Protein 8INZ (pdb70)

Organism: Homo sapiens (NCBI:txid9606)

Nearest PDB structures (foldseek):
  8inz-assembly1_C  TM=1.002E+00  e=1.575E-73  Homo sapiens
  8io0-assembly1_A  TM=9.758E-01  e=2.385E-64  Homo sapiens
  8uc7-assembly1_D  TM=9.807E-01  e=1.040E-56  Homo sapiens
  8t4m-assembly1_D  TM=9.550E-01  e=2.046E-57  Homo sapiens
  6gyo-assembly1_A  TM=9.241E-01  e=3.517E-57  Homo sapiens

Radius of gyration: 40.84 Å; Cα contacts (8 Å, |Δi|>4): 2384; chains: 4; bounding box: 105×105×106 Å

InterPro domains:
  IPR000595 Cyclic nucleotide-binding domain [PF00027] (447-528)
  IPR000595 Cyclic nucleotide-binding domain [PS50042] (428-534)
  IPR000595 Cyclic nucleotide-binding domain [SM00100] (428-541)
  IPR000595 Cyclic nucleotide-binding domain [cd00038] (428-536)
  IPR003938 Potassium channel, voltage-dependent, EAG/ELK/ERG-like [PR01463] (88-97)
  IPR003938 Potassium channel, voltage-dependent, EAG/ELK/ERG-like [PR01463] (130-140)
  IPR003938 Potassium channel, voltage-dependent, EAG/ELK/ERG-like [PR01463] (141-150)
  IPR003938 Potassium channel, voltage-dependent, EAG/ELK/ERG-like [PR01463] (260-270)
  IPR003938 Potassium channel, voltage-dependent, EAG/ELK/ERG-like [PR01463] (342-351)
  IPR003938 Potassium channel, voltage-dependent, EAG/ELK/ERG-like [PR01463] (506-514)
  IPR005821 Ion transport domain [PF00520] (94-356)
  IPR013621 Ion transport N-terminal [PF08412] (50-92)
  IPR014710 RmlC-like jelly roll fold [G3DSA:2.60.120.10] (420-556)
  IPR018490 Cyclic nucleotide-binding domain superfamily [SSF51206] (354-544)
  IPR051413 Potassium/sodium hyperpolarization-activated cyclic nucleotide-gated channel [PTHR45689] (45-734)

B-factor: mean 91.81, std 28.55, range [44.41, 172.2]

GO terms:
  GO:0005248 voltage-gated sodium channel activity (F, IDA)
  GO:0005249 voltage-gated potassium channel activity (F, IDA)
  GO:0035725 sodium ion transmembrane transport (P, IDA)
  GO:0071805 potassium ion transmembrane transport (P, IDA)
  GO:0005886 plasma membrane (C, EXP)
  GO:0005886 plasma membrane (C, TAS)
  GO:0005515 protein binding (F, IPI)
  GO:0003254 regulation of membrane depolarization (P, IDA)
  GO:0071320 cellular response to cAMP (P, IDA)
  GO:0005886 plasma membrane (C, IDA)
  GO:0005248 voltage-gated sodium channel activity (F, IMP)
  GO:0005249 voltage-gated potassium channel activity (F, IMP)
  GO:0035725 sodium ion transmembrane transport (P, IMP)
  GO:0042391 regulation of membrane potential (P, IMP)
  GO:0071805 potassium ion transmembrane transport (P, IMP)

Foldseek 3Di:
DCQQAADDDLLLCLVQNDPVRSVVRRVVLVVADDDAHECRGVVVVVLLVVVLVLLVVCLQVVLLCLQQDDACPDVVNVVSVVVSLVSLVVVLVNQQGHCDPCRDHHPDPCSVVVCVVPPNVLSVQLRDQPLVVVVVVDGLVSSVSSCSVVSVVVVSVVSVVVVVVSVVRNDPDDPLVVVLVVLVVVVVSVLLVQLSVLRRVCVVVVNDCQRPCNVVVPPPDHSVVSSVVSSVVLVCLLCVHDDDDDDRDDDVVNVSSVVSNVNSVVSVVVSVVSVVVVVVPPCVQLVVLVVVVVVVVVVCVVVVDDPVVVVVVVVVCCVVQVSGDDDVVVVLVVDDDVVNLVVLCVQVVQLQCVDPLSVPDDPVLVSLQSSQKDKDKDAAFDKDDDFPDQLFKWKTFAQAFKDKCTDGHSHTDSPVSLLVSGTDHIIMGGRGITIMIMGGNVSSVVSCVVDVVSVVVSVVVVVVD/DCQQAADDDLLLCLVQNDPVRSVVRRVVLVVADDDAHECRGVVVVVLLVVVLVLLVVCLQVVLLCLQQDDACPDVVNVVSVVVSLVSLVVVLVNQQGHCDPCRDHHPDPCSVVVCVVPPNVLSVQLRDQPLVVVVVVDGLVSSVSSCSVVSVVVVSVVSVVVVVVSVVRNDPDDPLVVVLVVLVVVVVSVLLVQLSVLRRVCVVVVNDCQRPCNVVVPPPDHSVVSSVVSSVVLVCLLCVHDDDDDDRDDDVVNVSSVVSNVNSVVSVVVSVVSVVVVVVPPCVQLVVLVVVVVVVVVVCVVVVDDPVVVVVVVVVCCVVQVSGDDDVVVVLVVDDDVVNLVVLCVQVVQLQCVDPLSVPDDPVLVSLQSSQKDKDKDAAFDKDDDFPDQLFKWKTFAQAFKDKCTDGHSHTDSPVSLLVSGTDHIIMGGRGITIMIMGGNVSSVVSCVVDVVSVVVSVVVVVVD/DCQQAADDDLLLCLVQNDPVRSVVRRVVLVVADDDAHECRGVVVVVLLVVVLVLLVVCLQVVLLCLQQDDACPDVVNVVSVVVSLVSLVVVLVNQQGHCDPCRDHHPDPCSVVVCVVPPNVLSVQLRDQPLVVVVVVDGLVSSVSSCSVVSVVVVSVVSVVVVVVSVVRNDPDDPLVVVLVVLVVVVVSVLLVQLSVLRRVCVVVVNDCQRPCNVVVPPPDHSVVSSVVSSVVLVCLLCVHDDDDDDRDDDVVNVSSVVSNVNSVVSVVVSVVSVVVVVVPPCVQLVVLVVVVVVVVVVCVVVVDDPVVVVVVVVVCCVVQVSGDDDVPVVLVVDDDVVNLVVLCVQVVQLQCVDPLSVPDDPVLVSLQSSQKDKDKDAAFDKDDDFPDQLFKWKTFAQAFKDKCTDGHSHTDSPVSLLVSGTDHIIMGGRGITIMIMGGNVSSVVSCVVDVVSVVVSVVVVVVD/DCQQAADDDLLLCLVQNDPVRSVVRRVVLVVADDDAHECRGVVVVVLLVVVLVLLVVCLQVVLLCLQQDDACPDVVNVVSVVVSLVSLVVVLVNQQGHCDPCRDHHPDPCSVVVCVVPPNVLSVQLRDQPLVVVVVVDGLVSSVSSCSVVSVVVVSVVSVVVVVVSVVRNDPDDPLVVVLVVLVVVVVSVLLVQLSVLRRVCVVVVNDCQRPCNVVVPPPDHSVVSSVVSSVVLVCLLCVHDDDDDDRDDDVVNVSSVVSNVNSVVSVVVSVVSVVVVVVPPCVQLVVLVVVVVVVVVVCVVVVDDPVVVVVVVVVCCVVQVSGDDDVVVVLVPDDDVVNLVVLCVQVVQLQCVDPLSVPDDPVLVSLQSSQKDKDKDAAFDKDDDFPDQLFKWKTFAQAFKDKCTDGHSHTDSPVSLLVSGTDHIIMGGRGITIMIMGGNVSSVVSCVVDVVSVVVSVVVVVVD

Sequence (1860 aa):
GTLLQPTVNKFSLRVFGSHKAVEIEQERVKSAGAWIIHPYSDFRFYWDLIMLLLMVGNLIVLPVGITFFKEENSPPWIVFNVLSDTFFLLDLVLNFRTGIVVEILLAPRAIRTRYLRTWFLVDLISSIPVDYIFLVVEVRFTKILSLLRLLRLSRLIRYIHQWEEIFHMTYDLASAVVRIFNLIGMMLLLCHWDGCLQFLVPMLQDFPPDCWVSINHMVNHSWGRQYSHALFKAMSHMLCIGYGQQAPVGMPDVWLTMLSMIVGATCYAMFIGHATALIQSLDSSRRQYQEKYKQVEQYMSFHKLPADTRQRIHEYYEHRYQGKMFDEESILGELSEPLREEIINFTCRGLVAHMPLFAHADPSFVTAVLTKLRFEVFQPGDLVVREGSVGRKMYFIQHGLLSVLRLTDGSYFGEICLLTRGRRTASVRADTYCRLYSLSVDHFNAVLEEFPMMRRAFETVAMDRGTLLQPTVNKFSLRVFGSHKAVEIEQERVKSAGAWIIHPYSDFRFYWDLIMLLLMVGNLIVLPVGITFFKEENSPPWIVFNVLSDTFFLLDLVLNFRTGIVVEILLAPRAIRTRYLRTWFLVDLISSIPVDYIFLVVEVRFTKILSLLRLLRLSRLIRYIHQWEEIFHMTYDLASAVVRIFNLIGMMLLLCHWDGCLQFLVPMLQDFPPDCWVSINHMVNHSWGRQYSHALFKAMSHMLCIGYGQQAPVGMPDVWLTMLSMIVGATCYAMFIGHATALIQSLDSSRRQYQEKYKQVEQYMSFHKLPADTRQRIHEYYEHRYQGKMFDEESILGELSEPLREEIINFTCRGLVAHMPLFAHADPSFVTAVLTKLRFEVFQPGDLVVREGSVGRKMYFIQHGLLSVLRLTDGSYFGEICLLTRGRRTASVRADTYCRLYSLSVDHFNAVLEEFPMMRRAFETVAMDRGTLLQPTVNKFSLRVFGSHKAVEIEQERVKSAGAWIIHPYSDFRFYWDLIMLLLMVGNLIVLPVGITFFKEENSPPWIVFNVLSDTFFLLDLVLNFRTGIVVEILLAPRAIRTRYLRTWFLVDLISSIPVDYIFLVVEVRFTKILSLLRLLRLSRLIRYIHQWEEIFHMTYDLASAVVRIFNLIGMMLLLCHWDGCLQFLVPMLQDFPPDCWVSINHMVNHSWGRQYSHALFKAMSHMLCIGYGQQAPVGMPDVWLTMLSMIVGATCYAMFIGHATALIQSLDSSRRQYQEKYKQVEQYMSFHKLPADTRQRIHEYYEHRYQGKMFDEESILGELSEPLREEIINFTCRGLVAHMPLFAHADPSFVTAVLTKLRFEVFQPGDLVVREGSVGRKMYFIQHGLLSVLRLTDGSYFGEICLLTRGRRTASVRADTYCRLYSLSVDHFNAVLEEFPMMRRAFETVAMDRGTLLQPTVNKFSLRVFGSHKAVEIEQERVKSAGAWIIHPYSDFRFYWDLIMLLLMVGNLIVLPVGITFFKEENSPPWIVFNVLSDTFFLLDLVLNFRTGIVVEILLAPRAIRTRYLRTWFLVDLISSIPVDYIFLVVEVRFTKILSLLRLLRLSRLIRYIHQWEEIFHMTYDLASAVVRIFNLIGMMLLLCHWDGCLQFLVPMLQDFPPDCWVSINHMVNHSWGRQYSHALFKAMSHMLCIGYGQQAPVGMPDVWLTMLSMIVGATCYAMFIGHATALIQSLDSSRRQYQEKYKQVEQYMSFHKLPADTRQRIHEYYEHRYQGKMFDEESILGELSEPLREEIINFTCRGLVAHMPLFAHADPSFVTAVLTKLRFEVFQPGDLVVREGSVGRKMYFIQHGLLSVLRLTDGSYFGEICLLTRGRRTASVRADTYCRLYSLSVDHFNAVLEEFPMMRRAFETVAMDR

Secondary structure (DSSP, 8-state):
-TTSSPP-SHHHHHHT-SHHHHHHHHHHHHTS-SS---TTSHHHHHHHHHHHHHHHHHHHHHHHHHHSSS-TT-HHHHHHHHHHHHHHHHHHHGGGTS--------TTTHHHHHHHTTTHHHHHHHHS-HHHHHHHH--TTHHHHGGGGGGGHHHHHHHHHHHHHHHHHHS---HHHHHHHHHHHHHHHHHHHHHHHHHHHHHHTT--TTSHHHHTT-SSS-HHHHHHHHHHHHHHHHTT---SSS---SHHHHHHHHHHHHHHHHHHHHHHHHHHHHHTTSSHHHHHHHHHHHHHHHHHHHHT--HHHHHHHHHHHHHHHTT----HHHHHHHS-HHHHHHHHHHHTHHHHTTSHHHHSS-HHHHHHHHTT-EEEE--TT-EEE-TTS----EEEEEE--EEE--B-TT-EESHHHHHHT------EEESS--EEEEE-SHHHHHHHHH-HHHHHHHHHHHHH-/-TTSSPP-SHHHHHHT-SHHHHHHHHHHHHTS-SS---TTSHHHHHHHHHHHHHHHHHHHHHHHHHHSSS-TT-HHHHHHHHHHHHHHHHHHHGGGTS--------TTTHHHHHHHTTTHHHHHHHHS-HHHHHHHH--TTHHHHGGGGGGGHHHHHHHHHHHHHHHHHHS---HHHHHHHHHHHHHHHHHHHHHHHHHHHHHHTT--TTSHHHHTT-SSS-HHHHHHHHHHHHHHHHTT---SSS---SHHHHHHHHHHHHHHHHHHHHHHHHHHHHHTTSSHHHHHHHHHHHHHHHHHHHHT--HHHHHHHHHHHHHHHTT----HHHHHHHS-HHHHHHHHHHHTHHHHTTSHHHHSS-HHHHHHHHTT-EEEE--TT-EEE-TTS----EEEEEE--EEE--B-TT-EESHHHHHHT------EEESS--EEEEE-SHHHHHHHHH-HHHHHHHHHHHHH-/-TTSSPP-SHHHHHHT-SHHHHHHHHHHHHTS-SS---TTSHHHHHHHHHHHHHHHHHHHHHHHHHHSSS-TT-HHHHHHHHHHHHHHHHHHHGGGTS--------TTTHHHHHHHTTTHHHHHHHHS-HHHHHHHH--TTHHHHGGGGGGGHHHHHHHHHHHHHHHHHHS---HHHHHHHHHHHHHHHHHHHHHHHHHHHHHHTT--TTSHHHHTT-SSS-HHHHHHHHHHHHHHHHTT---SSS---SHHHHHHHHHHHHHHHHHHHHHHHHHHHHHTTSSHHHHHHHHHHHHHHHHHHHHT--HHHHHHHHHHHHHHHTT----HHHHHHHS-HHHHHHHHHHHTHHHHTTSHHHHSS-HHHHHHHHTT-EEEE--TT-EEE-TTS----EEEEEE--EEE--B-TT-EESHHHHHHT------EEESS--EEEEE-SHHHHHHHHH-HHHHHHHHHHHHH-/-TTSSPP-SHHHHHHT-SHHHHHHHHHHHHTS-SS---TTSHHHHHHHHHHHHHHHHHHHHHHHHHHSSS-TT-HHHHHHHHHHHHHHHHHHHGGGTS--------TTTHHHHHHHTTTHHHHHHHHS-HHHHHHHH--TTHHHHGGGGGGGHHHHHHHHHHHHHHHHHHS---HHHHHHHHHHHHHHHHHHHHHHHHHHHHHHTT--TTSHHHHTT-SSS-HHHHHHHHHHHHHHHHTT---SSS---SHHHHHHHHHHHHHHHHHHHHHHHHHHHHHTTSSHHHHHHHHHHHHHHHHHHHHT--HHHHHHHHHHHHHHHTT----HHHHHHHS-HHHHHHHHHHHTHHHHTTSHHHHSS-HHHHHHHHTT-EEEE--TT-EEE-TTS----EEEEEE--EEE--B-TT-EESHHHHHHT------EEESS--EEEEE-SHHHHHHHHH-HHHHHHHHHHHHH-

Solvent-accessible surface area: 91588 Å² total; per-residue (Å²): 82,100,111,25,25,0,50,62,76,147,18,4,74,51,56,43,19,22,102,53,22,0,90,127,14,42,54,111,9,146,98,26,48,98,164,10,9,0,26,53,4,48,70,18,72,137,40,4,74,89,0,14,122,45,0,77,30,3,4,87,66,4,4,22,14,14,2,18,94,96,63,58,114,53,102,100,42,63,87,81,6,80,111,7,7,67,88,0,75,75,0,20,78,41,15,56,102,12,7,66,76,151,62,35,4,100,40,73,64,26,1,104,80,32,12,92,90,86,105,49,121,42,0,56,59,1,0,58,46,36,17,54,97,89,90,129,126,101,152,60,114,20,48,90,38,12,50,54,15,31,73,3,29,25,1,27,63,48,7,49,77,91,42,39,69,33,73,38,25,27,147,70,87,49,28,21,56,26,110,16,133,42,19,66,42,57,52,116,26,52,12,25,46,15,0,3,59,7,7,14,33,11,42,76,90,86,54,41,124,50,16,19,0,26,108,69,149,16,60,147,99,70,123,28,89,10,37,3,14,0,16,19,10,0,20,2,14,25,37,28,11,30,51,45,59,79,22,24,92,31,53,57,38,0,109,30,5,6,102,5,5,78,46,3,9,48,13,40,0,73,23,2,0,17,5,2,24,51,18,30,44,113,45,5,17,73,72,45,16,65,40,47,39,67,46,2,60,24,16,5,56,11,36,104,11,48,80,89,11,78,114,87,6,53,61,8,6,36,42,40,17,31,24,40,7,13,86,33,78,55,9,61,60,53,12,11,57,26,1,106,54,59,11,30,57,104,25,11,81,43,22,5,67,113,8,78,50,10,61,169,18,85,102,59,1,12,35,32,3,5,88,76,22,144,48,39,4,9,4,53,55,14,55,22,28,116,102,50,44,113,18,39,68,4,21,2,0,45,37,4,65,0,12,84,104,194,46,58,50,15,32,78,19,31,17,113,17,12,55,88,165,30,186,15,123,36,12,6,115,3,62,50,60,0,41,0,10,1,0,24,36,65,60,4,48,54,5,13,86,64,60,100,136,27,87,160,44,8,90,79,26,70,168,116,192,81,100,110,26,23,1,50,62,77,149,17,3,75,50,54,42,21,22,103,50,22,0,88,125,15,41,55,111,9,144,97,28,48,98,163,9,10,0,27,50,4,48,72,18,72,135,37,4,73,89,0,13,123,45,0,78,29,4,4,87,66,3,4,21,12,14,2,18,95,98,65,58,113,50,102,100,43,64,87,81,5,81,108,7,8,66,90,0,78,75,1,19,78,41,15,54,99,11,7,65,76,150,62,33,4,101,41,74,64,27,1,104,82,32,12,91,88,86,106,50,121,41,1,57,58,0,0,60,46,36,17,55,98,87,90,128,124,100,152,59,116,20,48,89,38,11,48,54,15,32,72,4,30,27,1,29,67,49,7,52,76,91,41,39,69,33,70,37,25,25,145,71,89,48,27,21,58,27,110,15,134,38,21,65,41,58,53,116,27,51,14,27,42,15,0,3,59,6,8,13,35,11,41,76,92,88,53,40,127,49,17,18,0,26,107,70,148,16,60,147,101,69,123,28,88,11,38,3,13,0,16,19,11,0,19,3,14,25,37,26,12,29,51,44,62,82,23,27,94,31,52,59,36,0,111,30,6,7,105,5,5,79,45,4,10,48,13,40,0,72,25,2,0,17,6,2,24,51,17,29,44,111,45,4,17,73,70,44,18,65,38,46,38,68,45,2,62,23,15,6,57,11,38,103,11,47,80,89,11,77,114,87,6,50,61,7,6,35,40,41,17,31,24,38,6,14,86,34,80,55,8,60,60,53,11,12,57,25,2,104,53,61,12,30,56,104,24,11,80,44,23,7,68,111,7,78,52,10,61,167,19,85,101,59,1,11,36,32,3,4,86,76,23,144,48,40,4,9,4,54,52,15,55,22,27,119,101,48,42,114,18,40,68,4,21,3,0,46,38,4,65,0,12,86,103,195,46,58,47,16,32,80,19,32,18,113,16,12,55,87,169,31,183,15,122,36,11,7,112,3,62,51,59,0,43,0,9,1,0,24,36,66,60,4,47,56,5,13,87,63,60,102,136,27,86,161,45,9,87,78,26,70,164,116,195,81,99,109,26,24,1,50,62,78,150,19,3,74,50,56,43,21,21,101,52,21,0,89,126,14,41,55,112,8,147,97,27,46,97,163,8,8,0,26,52,3,49,72,18,72,136,38,5,74,89,0,13,123,46,0,75,29,3,3,85,68,3,4,21,13,12,2,18,94,99,65,58,115,51,102,102,42,63,87,83,6,80,110,8,8,67,89,0,78,75,1,19,78,41,15,54,99,12,7,65,75,151,62,34,3,102,41,74,63,27,1,102,80,33,12,92,90,86,108,50,122,41,1,57,58,1,0,59,46,37,16,54,98,89,93,128,125,102,151,59,116,21,49,90,39,12,49,52,12,31,72,4,29,25,1,29,66,50,7,49,76,92,40,39,68,32,68,38,25,26,147,71,88,48,27,22,58,28,108,15,133,39,20,65,43,56,52,117,27,50,12,25,45,14,0,3,61,7,8,13,34,11,41,75,91,86,53,41,125,51,18,20,0,26,108,69,148,16,61,147,100,69,124,28,87,10,38,3,14,0,17,19,11,0,20,2,13,24,36,26,12,30,50,45,61,82,23,26,94,31,54,59,37,0,110,30,5,7,104,6,4,80,47,2,11,48,14,41,0,74,24,2,0,19,5,2,23,51,18,28,44,111,44,6,18,73,72,45,17,66,40,46,39,68,44,2,62,23,15,6,56,11,36,106,12,49,80,89,11,77,113,86,7,50,62,7,6,36,42,41,16,33,24,41,6,13,85,34,79,57,8,61,60,51,12,12,55,26,1,103,54,60,12,31,57,102,25,10,80,44,24,6,66,113,7,78,53,10,60,168,18,86,101,59,1,11,35,32,4,5,87,76,23,143,49,40,5,9,5,53,54,14,55,21,28,116,102,51,43,114,18,39,66,4,21,2,0,44,37,3,65,0,11,84,103,196,46,57,49,15,32,79,18,31,18,114,15,12,54,89,168,31,184,14,125,36,12,6,112,3,60,52,57,1,42,0,10,2,0,23,36,67,60,4,48,55,5,13,88,64,58,101,138,27,87,162,42,8,89,76,26,70,165,115,191,81,100,111,26,24,1,50,63,75,146,18,3,72,50,56,42,19,22,102,53,20,0,87,126,15,42,54,112,9,147,96,27,47,97,165,9,8,0,26,50,4,49,70,16,72,134,40,5,72,88,0,14,123,46,0,78,30,3,4,87,67,4,5,22,13,13,2,18,94,99,62,57,114,51,100,103,42,62,88,83,5,81,109,7,9,67,89,0,76,74,1,19,78,41,14,55,100,11,6,64,75,151,62,34,4,100,40,74,65,27,0,102,82,32,13,93,89,86,105,50,122,42,1,56,57,1,0,58,47,36,17,55,97,88,92,126,123,102,152,60,114,21,48,89,39,12,48,55,13,33,71,4,30,25,1,28,65,51,6,52,77,94,40,38,69,32,69,38,27,26,147,71,89,48,28,22,58,28,108,15,134,39,19,65,42,59,51,119,25,51,12,26,45,14,0,3,61,6,7,13,32,11,41,74,91,87,53,40,127,49,18,20,0,25,107,68,148,15,61,147,99,70,126,28,89,11,37,3,14,0,16,19,11,0,19,2,14,24,38,28,12,31,51,44,60,81,23,26,93,32,52,56,37,0,109,31,5,7,102,6,4,79,46,3,10,47,13,42,0,74,25,2,0,19,5,2,24,51,18,29,45,112,45,5,18,73,72,45,17,66,39,46,38,65,43,2,62,24,14,6,55,11,37,105,11,50,80,91,10,76,113,86,8,51,61,7,5,37,42,39,17,32,23,40,7,14,86,33,80,55,8,62,60,52,12,11,55,25,2,104,54,60,11,29,56,103,24,10,80,44,22,6,67,111,8,80,52,11,59,165,18,86,101,60,1,11,32,31,4,6,86,77,24,142,50,40,5,10,4,53,53,14,55,22,29,116,103,50,44,115,18,40,66,4,21,2,0,44,35,4,64,0,11,83,103,192,47,58,48,16,32,77,19,32,18,115,15,12,56,89,168,29,185,14,124,36,13,6,113,3,61,50,58,0,42,0,9,1,0,23,36,66,61,4,49,54,4,13,87,62,60,101,136,26,87,160,42,9,88,78,26,71,165,116,192

Structure (mmCIF, N/CA/C/O backbone):
data_8INZ
#
_entry.id   8INZ
#
_cell.length_a   1.00
_cell.length_b   1.00
_cell.length_c   1.00
_cell.angle_alpha   90.00
_cell.angle_beta   90.00
_cell.angle_gamma   90.00
#
_symmetry.space_group_name_H-M   'P 1'
#
loop_
_entity.id
_entity.type
_entity.pdbx_description
1 polymer 'Potassium/sodium hyperpolarization-activated cyclic nucleotide-gated channel 3'
2 non-polymer '4-[[(2~{S},4~{a}~{R},6~{S},8~{a}~{S})-6-[(4~{S},5~{R})-4-[(2~{S})-butan-2-yl]-5,9-dimethyl-decyl]-4~{a}-methyl-2,3,4,5,6,7,8,8~{a}-octahydro-1~{H}-naphthalen-2-yl]oxy]-4-oxidanylidene-butanoic acid'
#
loop_
_atom_site.group_PDB
_atom_site.id
_atom_site.type_symbol
_atom_site.label_atom_id
_atom_site.label_alt_id
_atom_site.label_comp_id
_atom_site.label_asym_id
_atom_site.label_entity_id
_atom_site.label_seq_id
_atom_site.pdbx_PDB_ins_code
_atom_site.Cartn_x
_atom_site.Cartn_y
_atom_site.Cartn_z
_atom_site.occupancy
_atom_site.B_iso_or_equiv
_atom_site.auth_seq_id
_atom_site.auth_comp_id
_atom_site.auth_asym_id
_atom_site.auth_atom_id
_atom_site.pdbx_PDB_model_num
ATOM 1 N N . GLY A 1 50 ? 202.474 158.245 172.482 1.00 104.42 50 GLY C N 1
ATOM 2 C CA . GLY A 1 50 ? 202.391 157.092 173.360 1.00 104.42 50 GLY C CA 1
ATOM 3 C C . GLY A 1 50 ? 201.038 156.927 174.026 1.00 104.42 50 GLY C C 1
ATOM 4 O O . GLY A 1 50 ? 200.535 155.814 174.162 1.00 104.42 50 GLY C O 1
ATOM 5 N N . THR A 1 51 ? 200.444 158.041 174.446 1.00 102.50 51 THR C N 1
ATOM 6 C CA . THR A 1 51 ? 199.151 158.009 175.116 1.00 102.50 51 THR C CA 1
ATOM 7 C C . THR A 1 51 ? 197.979 158.168 174.160 1.00 102.50 51 THR C C 1
ATOM 8 O O . THR A 1 51 ? 196.851 158.362 174.622 1.00 102.50 51 THR C O 1
ATOM 12 N N . LEU A 1 52 ? 198.212 158.106 172.848 1.00 99.04 52 LEU C N 1
ATOM 13 C CA . LEU A 1 52 ? 197.111 158.193 171.898 1.00 99.04 52 LEU C CA 1
ATOM 14 C C . LEU A 1 52 ? 196.355 156.882 171.766 1.00 99.04 52 LEU C C 1
ATOM 15 O O . LEU A 1 52 ? 195.238 156.878 171.240 1.00 99.04 52 LEU C O 1
ATOM 20 N N . LEU A 1 53 ? 196.932 155.775 172.226 1.00 97.82 53 LEU C N 1
ATOM 21 C CA . LEU A 1 53 ? 196.265 154.488 172.104 1.00 97.82 53 LEU C CA 1
ATOM 22 C C . LEU A 1 53 ? 195.412 154.151 173.316 1.00 97.82 53 LEU C C 1
ATOM 23 O O . LEU A 1 53 ? 194.642 153.189 173.264 1.00 97.82 53 LEU C O 1
ATOM 28 N N . GLN A 1 54 ? 195.526 154.901 174.372 1.00 100.64 54 GLN C N 1
ATOM 29 C CA . GLN A 1 54 ? 194.846 154.735 175.644 1.00 100.64 54 GLN C CA 1
ATOM 30 C C . GLN A 1 54 ? 193.612 155.628 175.695 1.00 100.64 54 GLN C C 1
ATOM 31 O O . GLN A 1 54 ? 193.582 156.684 175.056 1.00 100.64 54 GLN C O 1
ATOM 37 N N . PRO A 1 55 ? 192.564 155.238 176.421 1.00 98.90 55 PRO C N 1
ATOM 38 C CA . PRO A 1 55 ? 191.359 156.076 176.468 1.00 98.90 55 PRO C CA 1
ATOM 39 C C . PRO A 1 55 ? 191.575 157.339 177.292 1.00 98.90 55 PRO C C 1
ATOM 40 O O . PRO A 1 55 ? 191.917 157.284 178.474 1.00 98.90 55 PRO C O 1
ATOM 44 N N . THR A 1 56 ? 191.366 158.485 176.652 1.00 102.24 56 THR C N 1
ATOM 45 C CA . THR A 1 56 ? 191.507 159.770 177.314 1.00 102.24 56 THR C CA 1
ATOM 46 C C . THR A 1 56 ? 190.323 160.021 178.246 1.00 102.24 56 THR C C 1
ATOM 47 O O . THR A 1 56 ? 189.350 159.265 178.282 1.00 102.24 56 THR C O 1
ATOM 51 N N . VAL A 1 57 ? 190.407 161.104 179.009 1.00 104.67 57 VAL C N 1
ATOM 52 C CA . VAL A 1 57 ? 189.390 161.437 179.998 1.00 104.67 57 VAL C CA 1
ATOM 53 C C . VAL A 1 57 ? 188.501 162.522 179.405 1.00 104.67 57 VAL C C 1
ATOM 54 O O . VAL A 1 57 ? 188.850 163.707 179.415 1.00 104.67 57 VAL C O 1
ATOM 58 N N . ASN A 1 58 ? 187.352 162.111 178.879 1.00 102.92 58 ASN C N 1
ATOM 59 C CA . ASN A 1 58 ? 186.342 163.027 178.377 1.00 102.92 58 ASN C CA 1
ATOM 60 C C . ASN A 1 58 ? 185.021 162.680 179.049 1.00 102.92 58 ASN C C 1
ATOM 61 O O . ASN A 1 58 ? 184.981 161.894 179.998 1.00 102.92 58 ASN C O 1
ATOM 66 N N . LYS A 1 59 ? 183.934 163.279 178.555 1.00 100.98 59 LYS C N 1
ATOM 67 C CA . LYS A 1 59 ? 182.622 163.045 179.153 1.00 100.98 59 LYS C CA 1
ATOM 68 C C . LYS A 1 59 ? 182.159 161.610 178.938 1.00 100.98 59 LYS C C 1
ATOM 69 O O . LYS A 1 59 ? 181.556 161.005 179.834 1.00 100.98 59 LYS C O 1
ATOM 75 N N . PHE A 1 60 ? 182.465 161.038 177.769 1.00 98.20 60 PHE C N 1
ATOM 76 C CA . PHE A 1 60 ? 182.053 159.669 177.476 1.00 98.20 60 PHE C CA 1
ATOM 77 C C . PHE A 1 60 ? 182.783 158.658 178.348 1.00 98.20 60 PHE C C 1
ATOM 78 O O . PHE A 1 60 ? 182.166 157.709 178.842 1.00 98.20 60 PHE C O 1
ATOM 86 N N . SER A 1 61 ? 184.086 158.850 178.564 1.00 101.28 61 SER C N 1
ATOM 87 C CA . SER A 1 61 ? 184.850 157.901 179.368 1.00 101.28 61 SER C CA 1
ATOM 88 C C . SER A 1 61 ? 184.464 157.988 180.839 1.00 101.28 61 SER C C 1
ATOM 89 O O . SER A 1 61 ? 184.431 156.970 181.541 1.00 101.28 61 SER C O 1
ATOM 92 N N . LEU A 1 62 ? 184.150 159.194 181.320 1.00 101.78 62 LEU C N 1
ATOM 93 C CA . LEU A 1 62 ? 183.675 159.337 182.692 1.00 101.78 62 LEU C CA 1
ATOM 94 C C . LEU A 1 62 ? 182.285 158.739 182.858 1.00 101.78 62 LEU C C 1
ATOM 95 O O . LEU A 1 62 ? 181.950 158.217 183.926 1.00 101.78 62 LEU C O 1
ATOM 100 N N . ARG A 1 63 ? 181.462 158.791 181.812 1.00 102.09 63 ARG C N 1
ATOM 101 C CA . ARG A 1 63 ? 180.131 158.206 181.921 1.00 102.09 63 ARG C CA 1
ATOM 102 C C . ARG A 1 63 ? 180.172 156.685 181.808 1.00 102.09 63 ARG C C 1
ATOM 103 O O . ARG A 1 63 ? 179.341 155.989 182.401 1.00 102.09 63 ARG C O 1
ATOM 111 N N . VAL A 1 64 ? 181.132 156.142 181.054 1.00 100.98 64 VAL C N 1
ATOM 112 C CA . VAL A 1 64 ? 181.112 154.702 180.804 1.00 100.98 64 VAL C CA 1
ATOM 113 C C . VAL A 1 64 ? 182.000 153.961 181.805 1.00 100.98 64 VAL C C 1
ATOM 114 O O . VAL A 1 64 ? 181.848 152.750 182.007 1.00 100.98 64 VAL C O 1
ATOM 118 N N . PHE A 1 65 ? 182.917 154.664 182.474 1.00 102.89 65 PHE C N 1
ATOM 119 C CA . PHE A 1 65 ? 183.757 154.008 183.473 1.00 102.89 65 PHE C CA 1
ATOM 120 C C . PHE A 1 65 ? 183.455 154.455 184.897 1.00 102.89 65 PHE C C 1
ATOM 121 O O . PHE A 1 65 ? 183.193 153.617 185.763 1.00 102.89 65 PHE C O 1
ATOM 129 N N . GLY A 1 66 ? 183.500 155.744 185.162 1.00 105.04 66 GLY C N 1
ATOM 130 C CA . GLY A 1 66 ? 183.300 156.248 186.504 1.00 105.04 66 GLY C CA 1
ATOM 131 C C . GLY A 1 66 ? 184.098 157.525 186.707 1.00 105.04 66 GLY C C 1
ATOM 132 O O . GLY A 1 66 ? 184.019 158.449 185.904 1.00 105.04 66 GLY C O 1
ATOM 133 N N . SER A 1 67 ? 184.868 157.555 187.788 1.00 107.63 67 SER C N 1
ATOM 134 C CA . SER A 1 67 ? 185.644 158.744 188.091 1.00 107.63 67 SER C CA 1
ATOM 135 C C . SER A 1 67 ? 186.954 158.744 187.307 1.00 107.63 67 SER C C 1
ATOM 136 O O . SER A 1 67 ? 187.181 157.924 186.414 1.00 107.63 67 SER C O 1
ATOM 139 N N . HIS A 1 68 ? 187.821 159.698 187.652 1.00 109.37 68 HIS C N 1
ATOM 140 C CA . HIS A 1 68 ? 189.144 159.775 187.039 1.00 109.37 68 HIS C CA 1
ATOM 141 C C . HIS A 1 68 ? 189.998 158.574 187.434 1.00 109.37 68 HIS C C 1
ATOM 142 O O . HIS A 1 68 ? 190.756 158.034 186.614 1.00 109.37 68 HIS C O 1
ATOM 149 N N . LYS A 1 69 ? 189.849 158.117 188.681 1.00 108.83 69 LYS C N 1
ATOM 150 C CA . LYS A 1 69 ? 190.561 156.929 189.140 1.00 108.83 69 LYS C CA 1
ATOM 151 C C . LYS A 1 69 ? 190.027 155.669 188.474 1.00 108.83 69 LYS C C 1
ATOM 152 O O . LYS A 1 69 ? 190.735 154.662 188.384 1.00 108.83 69 LYS C O 1
ATOM 154 N N . ALA A 1 70 ? 188.777 155.700 188.009 1.00 106.68 70 ALA C N 1
ATOM 155 C CA . ALA A 1 70 ? 188.235 154.554 187.287 1.00 106.68 70 ALA C CA 1
ATOM 156 C C . ALA A 1 70 ? 188.788 154.485 185.869 1.00 106.68 70 ALA C C 1
ATOM 157 O O . ALA A 1 70 ? 188.871 153.403 185.279 1.00 106.68 70 ALA C O 1
ATOM 159 N N . VAL A 1 71 ? 189.163 155.634 185.304 1.00 107.08 71 VAL C N 1
ATOM 160 C CA . VAL A 1 71 ? 189.739 155.661 183.964 1.00 107.08 71 VAL C CA 1
ATOM 161 C C . VAL A 1 71 ? 191.227 155.324 184.021 1.00 107.08 71 VAL C C 1
ATOM 162 O O . VAL A 1 71 ? 191.777 154.708 183.095 1.00 107.08 71 VAL C O 1
ATOM 166 N N . GLU A 1 72 ? 191.893 155.690 185.126 1.00 107.33 72 GLU C N 1
ATOM 167 C CA . GLU A 1 72 ? 193.305 155.345 185.295 1.00 107.33 72 GLU C CA 1
ATOM 168 C C . GLU A 1 72 ? 193.532 153.838 185.356 1.00 107.33 72 GLU C C 1
ATOM 169 O O . GLU A 1 72 ? 194.570 153.351 184.891 1.00 107.33 72 GLU C O 1
ATOM 175 N N . ILE A 1 73 ? 192.564 153.084 185.883 1.00 105.71 73 ILE C N 1
ATOM 176 C CA . ILE A 1 73 ? 192.687 151.628 185.931 1.00 105.71 73 ILE C CA 1
ATOM 177 C C . ILE A 1 73 ? 192.592 151.037 184.528 1.00 105.71 73 ILE C C 1
ATOM 178 O O . ILE A 1 73 ? 193.322 150.101 184.181 1.00 105.71 73 ILE C O 1
ATOM 183 N N . GLU A 1 74 ? 191.732 151.610 183.681 1.00 103.07 74 GLU C N 1
ATOM 184 C CA . GLU A 1 74 ? 191.627 151.147 182.300 1.00 103.07 74 GLU C CA 1
ATOM 185 C C . GLU A 1 74 ? 192.876 151.502 181.500 1.00 103.07 74 GLU C C 1
ATOM 186 O O . GLU A 1 74 ? 193.319 150.725 180.644 1.00 103.07 74 GLU C O 1
ATOM 192 N N . GLN A 1 75 ? 193.470 152.664 181.784 1.00 102.75 75 GLN C N 1
ATOM 193 C CA . GLN A 1 75 ? 194.724 153.031 181.131 1.00 102.75 75 GLN C CA 1
ATOM 194 C C . GLN A 1 75 ? 195.862 152.109 181.560 1.00 102.75 75 GLN C C 1
ATOM 195 O O . GLN A 1 75 ? 196.698 151.715 180.737 1.00 102.75 75 GLN C O 1
ATOM 201 N N . GLU A 1 76 ? 195.885 151.721 182.838 1.00 104.79 76 GLU C N 1
ATOM 202 C CA . GLU A 1 76 ? 196.880 150.757 183.299 1.00 104.79 76 GLU C CA 1
ATOM 203 C C . GLU A 1 76 ? 196.621 149.372 182.717 1.00 104.79 76 GLU C C 1
ATOM 204 O O . GLU A 1 76 ? 197.557 148.589 182.518 1.00 104.79 76 GLU C O 1
ATOM 206 N N . ARG A 1 77 ? 195.357 149.055 182.431 1.00 103.81 77 ARG C N 1
ATOM 207 C CA . ARG A 1 77 ? 195.032 147.784 181.791 1.00 103.81 77 ARG C CA 1
ATOM 208 C C . ARG A 1 77 ? 195.508 147.756 180.343 1.00 103.81 77 ARG C C 1
ATOM 209 O O . ARG A 1 77 ? 195.953 146.714 179.848 1.00 103.81 77 ARG C O 1
ATOM 217 N N . VAL A 1 78 ? 195.409 148.892 179.645 1.00 102.07 78 VAL C N 1
ATOM 218 C CA . VAL A 1 78 ? 195.971 148.989 178.296 1.00 102.07 78 VAL C CA 1
ATOM 219 C C . VAL A 1 78 ? 197.494 148.897 178.352 1.00 102.07 78 VAL C C 1
ATOM 220 O O . VAL A 1 78 ? 198.124 148.258 177.499 1.00 102.07 78 VAL C O 1
ATOM 224 N N . LYS A 1 79 ? 198.104 149.500 179.381 1.00 104.65 79 LYS C N 1
ATOM 225 C CA . LYS A 1 79 ? 199.548 149.366 179.583 1.00 104.65 79 LYS C CA 1
ATOM 226 C C . LYS A 1 79 ? 199.964 147.932 179.900 1.00 104.65 79 LYS C C 1
ATOM 227 O O . LYS A 1 79 ? 201.088 147.530 179.578 1.00 104.65 79 LYS C O 1
ATOM 233 N N . SER A 1 80 ? 199.079 147.147 180.522 1.00 105.53 80 SER C N 1
ATOM 234 C CA . SER A 1 80 ? 199.437 145.784 180.913 1.00 105.53 80 SER C CA 1
ATOM 235 C C . SER A 1 80 ? 199.331 144.815 179.740 1.00 105.53 80 SER C C 1
ATOM 236 O O . SER A 1 80 ? 199.685 143.637 179.865 1.00 105.53 80 SER C O 1
ATOM 239 N N . ALA A 1 81 ? 198.841 145.289 178.600 1.00 105.21 81 ALA C N 1
ATOM 240 C CA . ALA A 1 81 ? 198.809 144.493 177.382 1.00 105.21 81 ALA C CA 1
ATOM 241 C C . ALA A 1 81 ? 200.174 144.501 176.698 1.00 105.21 81 ALA C C 1
ATOM 242 O O . ALA A 1 81 ? 201.194 144.853 177.296 1.00 105.21 81 ALA C O 1
ATOM 244 N N . GLY A 1 82 ? 200.186 144.092 175.431 1.00 104.95 82 GLY C N 1
ATOM 245 C CA . GLY A 1 82 ? 201.449 143.922 174.728 1.00 104.95 82 GLY C CA 1
ATOM 246 C C . GLY A 1 82 ? 202.083 145.243 174.318 1.00 104.95 82 GLY C C 1
ATOM 247 O O . GLY A 1 82 ? 201.826 146.296 174.909 1.00 104.95 82 GLY C O 1
ATOM 248 N N . ALA A 1 83 ? 202.930 145.173 173.289 1.00 106.23 83 ALA C N 1
ATOM 249 C CA . ALA A 1 83 ? 203.864 146.242 172.890 1.00 106.23 83 ALA C CA 1
ATOM 250 C C . ALA A 1 83 ? 203.063 147.453 172.416 1.00 106.23 83 ALA C C 1
ATOM 251 O O . ALA A 1 83 ? 203.181 148.530 173.023 1.00 106.23 83 ALA C O 1
ATOM 253 N N . TRP A 1 84 ? 202.254 147.339 171.372 1.00 103.89 84 TRP C N 1
ATOM 254 C CA . TRP A 1 84 ? 201.402 148.429 170.923 1.00 103.89 84 TRP C CA 1
ATOM 255 C C . TRP A 1 84 ? 199.997 147.889 170.711 1.00 103.89 84 TRP C C 1
ATOM 256 O O . TRP A 1 84 ? 199.730 147.215 169.711 1.00 103.89 84 TRP C O 1
ATOM 267 N N . ILE A 1 85 ? 199.110 148.173 171.662 1.00 96.75 85 ILE C N 1
ATOM 268 C CA . ILE A 1 85 ? 197.735 147.691 171.648 1.00 96.75 85 ILE C CA 1
ATOM 269 C C . ILE A 1 85 ? 196.812 148.897 171.680 1.00 96.75 85 ILE C C 1
ATOM 270 O O . ILE A 1 85 ? 196.977 149.788 172.517 1.00 96.75 85 ILE C O 1
ATOM 275 N N . ILE A 1 86 ? 195.858 148.932 170.758 1.00 91.49 86 ILE C N 1
ATOM 276 C CA . ILE A 1 86 ? 194.938 150.049 170.600 1.00 91.49 86 ILE C CA 1
ATOM 277 C C . ILE A 1 86 ? 193.710 149.775 171.456 1.00 91.49 86 ILE C C 1
ATOM 278 O O . ILE A 1 86 ? 193.210 148.648 171.486 1.00 91.49 86 ILE C O 1
ATOM 283 N N . HIS A 1 87 ? 193.244 150.789 172.177 1.00 92.54 87 HIS C N 1
ATOM 284 C CA . HIS A 1 87 ? 191.987 150.672 172.894 1.00 92.54 87 HIS C CA 1
ATOM 285 C C . HIS A 1 87 ? 190.866 151.251 172.033 1.00 92.54 87 HIS C C 1
ATOM 286 O O . HIS A 1 87 ? 191.042 152.298 171.405 1.00 92.54 87 HIS C O 1
ATOM 293 N N . PRO A 1 88 ? 189.704 150.586 171.979 1.00 88.15 88 PRO C N 1
ATOM 294 C CA . PRO A 1 88 ? 188.659 151.005 171.029 1.00 88.15 88 PRO C CA 1
ATOM 295 C C . PRO A 1 88 ? 187.961 152.311 171.371 1.00 88.15 88 PRO C C 1
ATOM 296 O O . PRO A 1 88 ? 187.151 152.777 170.562 1.00 88.15 88 PRO C O 1
ATOM 300 N N . TYR A 1 89 ? 188.223 152.912 172.526 1.00 91.52 89 TYR C N 1
ATOM 301 C CA . TYR A 1 89 ? 187.661 154.213 172.857 1.00 91.52 89 TYR C CA 1
ATOM 302 C C . TYR A 1 89 ? 188.688 155.331 172.778 1.00 91.52 89 TYR C C 1
ATOM 303 O O . TYR A 1 89 ? 188.402 156.448 173.215 1.00 91.52 89 TYR C O 1
ATOM 312 N N . SER A 1 90 ? 189.871 155.061 172.234 1.00 90.20 90 SER C N 1
ATOM 313 C CA . SER A 1 90 ? 190.920 156.066 172.196 1.00 90.20 90 SER C CA 1
ATOM 314 C C . SER A 1 90 ? 190.689 157.051 171.054 1.00 90.20 90 SER C C 1
ATOM 315 O O . SER A 1 90 ? 189.693 156.986 170.331 1.00 90.20 90 SER C O 1
ATOM 318 N N . ASP A 1 91 ? 191.630 157.985 170.902 1.00 90.95 91 ASP C N 1
ATOM 319 C CA . ASP A 1 91 ? 191.497 159.003 169.863 1.00 90.95 91 ASP C CA 1
ATOM 320 C C . ASP A 1 91 ? 192.049 158.517 168.529 1.00 90.95 91 ASP C C 1
ATOM 321 O O . ASP A 1 91 ? 191.595 158.960 167.463 1.00 90.95 91 ASP C O 1
ATOM 326 N N . PHE A 1 92 ? 193.036 157.616 168.571 1.00 85.55 92 PHE C N 1
ATOM 327 C CA . PHE A 1 92 ? 193.610 157.065 167.347 1.00 85.55 92 PHE C CA 1
ATOM 328 C C . PHE A 1 92 ? 192.581 156.261 166.569 1.00 85.55 92 PHE C C 1
ATOM 329 O O . PHE A 1 92 ? 192.474 156.397 165.344 1.00 85.55 92 PHE C O 1
ATOM 337 N N . ARG A 1 93 ? 191.794 155.445 167.272 1.00 82.57 93 ARG C N 1
ATOM 338 C CA . ARG A 1 93 ? 190.774 154.641 166.611 1.00 82.57 93 ARG C CA 1
ATOM 339 C C . ARG A 1 93 ? 189.649 155.518 166.075 1.00 82.57 93 ARG C C 1
ATOM 340 O O . ARG A 1 93 ? 189.084 155.228 165.017 1.00 82.57 93 ARG C O 1
ATOM 348 N N . PHE A 1 94 ? 189.355 156.628 166.756 1.00 82.97 94 PHE C N 1
ATOM 349 C CA . PHE A 1 94 ? 188.327 157.545 166.272 1.00 82.97 94 PHE C CA 1
ATOM 350 C C . PHE A 1 94 ? 188.762 158.257 164.996 1.00 82.97 94 PHE C C 1
ATOM 351 O O . PHE A 1 94 ? 187.986 158.346 164.035 1.00 82.97 94 PHE C O 1
ATOM 359 N N . TYR A 1 95 ? 190.000 158.760 164.963 1.00 83.15 95 TYR C N 1
ATOM 360 C CA . TYR A 1 95 ? 190.498 159.430 163.762 1.00 83.15 95 TYR C CA 1
ATOM 361 C C . TYR A 1 95 ? 190.636 158.457 162.597 1.00 83.15 95 TYR C C 1
ATOM 362 O O . TYR A 1 95 ? 190.299 158.793 161.447 1.00 83.15 95 TYR C O 1
ATOM 371 N N . TRP A 1 96 ? 191.088 157.232 162.886 1.00 76.36 96 TRP C N 1
ATOM 372 C CA . TRP A 1 96 ? 191.211 156.218 161.849 1.00 76.36 96 TRP C CA 1
ATOM 373 C C . TRP A 1 96 ? 189.850 155.806 161.306 1.00 76.36 96 TRP C C 1
ATOM 374 O O . TRP A 1 96 ? 189.691 155.649 160.092 1.00 76.36 96 TRP C O 1
ATOM 385 N N . ASP A 1 97 ? 188.845 155.666 162.176 1.00 75.04 97 ASP C N 1
ATOM 386 C CA . ASP A 1 97 ? 187.521 155.296 161.697 1.00 75.04 97 ASP C CA 1
ATOM 387 C C . ASP A 1 97 ? 186.866 156.434 160.928 1.00 75.04 97 ASP C C 1
ATOM 388 O O . ASP A 1 97 ? 186.094 156.181 160.003 1.00 75.04 97 ASP C O 1
ATOM 393 N N . LEU A 1 98 ? 187.194 157.688 161.256 1.00 74.73 98 LEU C N 1
ATOM 394 C CA . LEU A 1 98 ? 186.688 158.807 160.460 1.00 74.73 98 LEU C CA 1
ATOM 395 C C . LEU A 1 98 ? 187.250 158.793 159.041 1.00 74.73 98 LEU C C 1
ATOM 396 O O . LEU A 1 98 ? 186.495 158.934 158.061 1.00 74.73 98 LEU C O 1
ATOM 401 N N . ILE A 1 99 ? 188.571 158.602 158.919 1.00 70.53 99 ILE C N 1
ATOM 402 C CA . ILE A 1 99 ? 189.212 158.510 157.605 1.00 70.53 99 ILE C CA 1
ATOM 403 C C . ILE A 1 99 ? 188.658 157.330 156.805 1.00 70.53 99 ILE C C 1
ATOM 404 O O . ILE A 1 99 ? 188.334 157.461 155.612 1.00 70.53 99 ILE C O 1
ATOM 409 N N . MET A 1 100 ? 188.474 156.182 157.467 1.00 70.15 100 MET C N 1
ATOM 410 C CA . MET A 1 100 ? 187.975 155.008 156.761 1.00 70.15 100 MET C CA 1
ATOM 411 C C . MET A 1 100 ? 186.513 155.164 156.351 1.00 70.15 100 MET C C 1
ATOM 412 O O . MET A 1 100 ? 186.134 154.707 155.273 1.00 70.15 100 MET C O 1
ATOM 417 N N . LEU A 1 101 ? 185.685 155.833 157.165 1.00 67.17 101 LEU C N 1
ATOM 418 C CA . LEU A 1 101 ? 184.289 156.036 156.771 1.00 67.17 101 LEU C CA 1
ATOM 419 C C . LEU A 1 101 ? 184.168 156.971 155.576 1.00 67.17 101 LEU C C 1
ATOM 420 O O . LEU A 1 101 ? 183.336 156.734 154.685 1.00 67.17 101 LEU C O 1
ATOM 425 N N . LEU A 1 102 ? 185.010 158.011 155.517 1.00 67.11 102 LEU C N 1
ATOM 426 C CA . LEU A 1 102 ? 185.022 158.863 154.327 1.00 67.11 102 LEU C CA 1
ATOM 427 C C . LEU A 1 102 ? 185.458 158.090 153.081 1.00 67.11 102 LEU C C 1
ATOM 428 O O . LEU A 1 102 ? 184.841 158.233 152.010 1.00 67.11 102 LEU C O 1
ATOM 433 N N . LEU A 1 103 ? 186.486 157.238 153.210 1.00 65.25 103 LEU C N 1
ATOM 434 C CA . LEU A 1 103 ? 186.912 156.429 152.067 1.00 65.25 103 LEU C CA 1
ATOM 435 C C . LEU A 1 103 ? 185.842 155.438 151.626 1.00 65.25 103 LEU C C 1
ATOM 436 O O . LEU A 1 103 ? 185.682 155.196 150.426 1.00 65.25 103 LEU C O 1
ATOM 441 N N . MET A 1 104 ? 185.105 154.851 152.575 1.00 64.92 104 MET C N 1
ATOM 442 C CA . MET A 1 104 ? 184.086 153.871 152.209 1.00 64.92 104 MET C CA 1
ATOM 443 C C . MET A 1 104 ? 182.928 154.526 151.482 1.00 64.92 104 MET C C 1
ATOM 444 O O . MET A 1 104 ? 182.408 153.958 150.519 1.00 64.92 104 MET C O 1
ATOM 449 N N . VAL A 1 105 ? 182.511 155.720 151.925 1.00 60.07 105 VAL C N 1
ATOM 450 C CA . VAL A 1 105 ? 181.451 156.439 151.213 1.00 60.07 105 VAL C CA 1
ATOM 451 C C . VAL A 1 105 ? 181.896 156.789 149.796 1.00 60.07 105 VAL C C 1
ATOM 452 O O . VAL A 1 105 ? 181.158 156.551 148.821 1.00 60.07 105 VAL C O 1
ATOM 456 N N . GLY A 1 106 ? 183.140 157.273 149.652 1.00 59.97 106 GLY C N 1
ATOM 457 C CA . GLY A 1 106 ? 183.660 157.592 148.326 1.00 59.97 106 GLY C CA 1
ATOM 458 C C . GLY A 1 106 ? 183.755 156.393 147.397 1.00 59.97 106 GLY C C 1
ATOM 459 O O . GLY A 1 106 ? 183.326 156.462 146.242 1.00 59.97 106 GLY C O 1
ATOM 460 N N . ASN A 1 107 ? 184.271 155.266 147.897 1.00 62.14 107 ASN C N 1
ATOM 461 C CA . ASN A 1 107 ? 184.416 154.087 147.047 1.00 62.14 107 ASN C CA 1
ATOM 462 C C . ASN A 1 107 ? 183.073 153.450 146.715 1.00 62.14 107 ASN C C 1
ATOM 463 O O . ASN A 1 107 ? 182.849 153.051 145.569 1.00 62.14 107 ASN C O 1
ATOM 468 N N . LEU A 1 108 ? 182.148 153.382 147.676 1.00 56.09 108 LEU C N 1
ATOM 469 C CA . LEU A 1 108 ? 180.873 152.730 147.403 1.00 56.09 108 LEU C CA 1
ATOM 470 C C . LEU A 1 108 ? 179.975 153.592 146.526 1.00 56.09 108 LEU C C 1
ATOM 471 O O . LEU A 1 108 ? 178.999 153.092 145.959 1.00 56.09 108 LEU C O 1
ATOM 476 N N . ILE A 1 109 ? 180.277 154.888 146.393 1.00 55.53 109 ILE C N 1
ATOM 477 C CA . ILE A 1 109 ? 179.561 155.677 145.391 1.00 55.53 109 ILE C CA 1
ATOM 478 C C . ILE A 1 109 ? 180.241 155.579 144.024 1.00 55.53 109 ILE C C 1
ATOM 479 O O . ILE A 1 109 ? 179.576 155.374 143.003 1.00 55.53 109 ILE C O 1
ATOM 484 N N . VAL A 1 110 ? 181.573 155.680 143.977 1.00 57.26 110 VAL C N 1
ATOM 485 C CA . VAL A 1 110 ? 182.238 155.864 142.687 1.00 57.26 110 VAL C CA 1
ATOM 486 C C . VAL A 1 110 ? 182.457 154.531 141.962 1.00 57.26 110 VAL C C 1
ATOM 487 O O . VAL A 1 110 ? 182.293 154.457 140.738 1.00 57.26 110 VAL C O 1
ATOM 491 N N . LEU A 1 111 ? 182.795 153.460 142.690 1.00 61.97 111 LEU C N 1
ATOM 492 C CA . LEU A 1 111 ? 183.212 152.204 142.055 1.00 61.97 111 LEU C CA 1
ATOM 493 C C . LEU A 1 111 ? 182.212 151.510 141.123 1.00 61.97 111 LEU C C 1
ATOM 494 O O . LEU A 1 111 ? 182.678 150.918 140.136 1.00 61.97 111 LEU C O 1
ATOM 499 N N . PRO A 1 112 ? 180.887 151.498 141.349 1.00 54.99 112 PRO C N 1
ATOM 500 C CA . PRO A 1 112 ? 180.030 150.898 140.310 1.00 54.99 112 PRO C CA 1
ATOM 501 C C . PRO A 1 112 ? 179.955 151.721 139.035 1.00 54.99 112 PRO C C 1
ATOM 502 O O . PRO A 1 112 ? 179.848 151.154 137.939 1.00 54.99 112 PRO C O 1
ATOM 506 N N . VAL A 1 113 ? 180.040 153.046 139.147 1.00 54.94 113 VAL C N 1
ATOM 507 C CA . VAL A 1 113 ? 179.865 153.918 137.988 1.00 54.94 113 VAL C CA 1
ATOM 508 C C . VAL A 1 113 ? 181.083 153.834 137.078 1.00 54.94 113 VAL C C 1
ATOM 509 O O . VAL A 1 113 ? 180.969 153.848 135.848 1.00 54.94 113 VAL C O 1
ATOM 513 N N . GLY A 1 114 ? 182.267 153.705 137.673 1.00 59.73 114 GLY C N 1
ATOM 514 C CA . GLY A 1 114 ? 183.474 153.581 136.871 1.00 59.73 114 GLY C CA 1
ATOM 515 C C . GLY A 1 114 ? 183.584 152.243 136.172 1.00 59.73 114 GLY C C 1
ATOM 516 O O . GLY A 1 114 ? 184.221 152.124 135.125 1.00 59.73 114 GLY C O 1
ATOM 517 N N . ILE A 1 115 ? 182.965 151.213 136.742 1.00 60.61 115 ILE C N 1
ATOM 518 C CA . ILE A 1 115 ? 183.023 149.886 136.136 1.00 60.61 115 ILE C CA 1
ATOM 519 C C . ILE A 1 115 ? 181.986 149.755 135.027 1.00 60.61 115 ILE C C 1
ATOM 520 O O . ILE A 1 115 ? 182.291 149.295 133.921 1.00 60.61 115 ILE C O 1
ATOM 525 N N . THR A 1 116 ? 180.751 150.184 135.292 1.00 58.29 116 THR C N 1
ATOM 526 C CA . THR A 1 116 ? 179.659 149.831 134.391 1.00 58.29 116 THR C CA 1
ATOM 527 C C . THR A 1 116 ? 179.533 150.798 133.217 1.00 58.29 116 THR C C 1
ATOM 528 O O . THR A 1 116 ? 179.146 150.389 132.119 1.00 58.29 116 THR C O 1
ATOM 532 N N . PHE A 1 117 ? 179.843 152.078 133.412 1.00 55.76 117 PHE C N 1
ATOM 533 C CA . PHE A 1 117 ? 179.545 153.075 132.388 1.00 55.76 117 PHE C CA 1
ATOM 534 C C . PHE A 1 117 ? 180.753 153.543 131.589 1.00 55.76 117 PHE C C 1
ATOM 535 O O . PHE A 1 117 ? 180.576 154.291 130.624 1.00 55.76 117 PHE C O 1
ATOM 543 N N . PHE A 1 118 ? 181.965 153.140 131.946 1.00 66.65 118 PHE C N 1
ATOM 544 C CA . PHE A 1 118 ? 183.153 153.604 131.246 1.00 66.65 118 PHE C CA 1
ATOM 545 C C . PHE A 1 118 ? 183.790 152.477 130.446 1.00 66.65 118 PHE C C 1
ATOM 546 O O . PHE A 1 118 ? 183.402 151.312 130.561 1.00 66.65 118 PHE C O 1
ATOM 554 N N . LYS A 1 119 ? 184.784 152.844 129.634 1.00 81.52 119 LYS C N 1
ATOM 555 C CA . LYS A 1 119 ? 185.273 151.935 128.603 1.00 81.52 119 LYS C CA 1
ATOM 556 C C . LYS A 1 119 ? 186.229 150.892 129.168 1.00 81.52 119 LYS C C 1
ATOM 557 O O . LYS A 1 119 ? 185.954 149.690 129.100 1.00 81.52 119 LYS C O 1
ATOM 559 N N . GLU A 1 120 ? 187.358 151.325 129.721 1.00 91.95 120 GLU C N 1
ATOM 560 C CA . GLU A 1 120 ? 188.408 150.398 130.111 1.00 91.95 120 GLU C CA 1
ATOM 561 C C . GLU A 1 120 ? 188.918 150.735 131.505 1.00 91.95 120 GLU C C 1
ATOM 562 O O . GLU A 1 120 ? 188.787 151.864 131.986 1.00 91.95 120 GLU C O 1
ATOM 564 N N . GLU A 1 121 ? 189.507 149.728 132.147 1.00 98.41 121 GLU C N 1
ATOM 565 C CA . GLU A 1 121 ? 190.128 149.866 133.455 1.00 98.41 121 GLU C CA 1
ATOM 566 C C . GLU A 1 121 ? 191.629 150.097 133.363 1.00 98.41 121 GLU C C 1
ATOM 567 O O . GLU A 1 121 ? 192.363 149.712 134.278 1.00 98.41 121 GLU C O 1
ATOM 569 N N . ASN A 1 122 ? 192.102 150.694 132.273 1.00 100.63 122 ASN C N 1
ATOM 570 C CA . ASN A 1 122 ? 193.515 150.986 132.092 1.00 100.63 122 ASN C CA 1
ATOM 571 C C . ASN A 1 122 ? 193.811 152.477 132.055 1.00 100.63 122 ASN C C 1
ATOM 572 O O . ASN A 1 122 ? 194.945 152.859 131.754 1.00 100.63 122 ASN C O 1
ATOM 577 N N . SER A 1 123 ? 192.828 153.323 132.341 1.00 95.89 123 SER C N 1
ATOM 578 C CA . SER A 1 123 ? 193.065 154.757 132.322 1.00 95.89 123 SER C CA 1
ATOM 579 C C . SER A 1 123 ? 193.862 155.163 133.561 1.00 95.89 123 SER C C 1
ATOM 580 O O . SER A 1 123 ? 193.693 154.560 134.629 1.00 95.89 123 SER C O 1
ATOM 583 N N . PRO A 1 124 ? 194.753 156.148 133.453 1.00 94.19 124 PRO C N 1
ATOM 584 C CA . PRO A 1 124 ? 195.693 156.435 134.555 1.00 94.19 124 PRO C CA 1
ATOM 585 C C . PRO A 1 124 ? 195.078 157.035 135.817 1.00 94.19 124 PRO C C 1
ATOM 586 O O . PRO A 1 124 ? 195.649 156.814 136.895 1.00 94.19 124 PRO C O 1
ATOM 590 N N . PRO A 1 125 ? 193.963 157.800 135.795 1.00 91.85 125 PRO C N 1
ATOM 591 C CA . PRO A 1 125 ? 193.374 158.131 137.109 1.00 91.85 125 PRO C CA 1
ATOM 592 C C . PRO A 1 125 ? 192.653 156.969 137.766 1.00 91.85 125 PRO C C 1
ATOM 593 O O . PRO A 1 125 ? 192.462 156.977 138.987 1.00 91.85 125 PRO C O 1
ATOM 597 N N . TRP A 1 126 ? 192.237 155.967 136.991 1.00 85.64 126 TRP C N 1
ATOM 598 C CA . TRP A 1 126 ? 191.479 154.865 137.572 1.00 85.64 126 TRP C CA 1
ATOM 599 C C . TRP A 1 126 ? 192.396 153.871 138.269 1.00 85.64 126 TRP C C 1
ATOM 600 O O . TRP A 1 126 ? 191.980 153.181 139.205 1.00 85.64 126 TRP C O 1
ATOM 611 N N . ILE A 1 127 ? 193.652 153.788 137.834 1.00 89.89 127 ILE C N 1
ATOM 612 C CA . ILE A 1 127 ? 194.584 152.854 138.455 1.00 89.89 127 ILE C CA 1
ATOM 613 C C . ILE A 1 127 ? 195.122 153.430 139.758 1.00 89.89 127 ILE C C 1
ATOM 614 O O . ILE A 1 127 ? 195.234 152.723 140.765 1.00 89.89 127 ILE C O 1
ATOM 619 N N . VAL A 1 128 ? 195.431 154.730 139.767 1.00 87.65 128 VAL C N 1
ATOM 620 C CA . VAL A 1 128 ? 196.009 155.367 140.950 1.00 87.65 128 VAL C CA 1
ATOM 621 C C . VAL A 1 128 ? 194.979 155.444 142.075 1.00 87.65 128 VAL C C 1
ATOM 622 O O . VAL A 1 128 ? 195.310 155.278 143.256 1.00 87.65 128 VAL C O 1
ATOM 626 N N . PHE A 1 129 ? 193.707 155.634 141.719 1.00 83.68 129 PHE C N 1
ATOM 627 C CA . PHE A 1 129 ? 192.657 155.733 142.730 1.00 83.68 129 PHE C CA 1
ATOM 628 C C . PHE A 1 129 ? 192.380 154.387 143.390 1.00 83.68 129 PHE C C 1
ATOM 629 O O . PHE A 1 129 ? 192.013 154.335 144.568 1.00 83.68 129 PHE C O 1
ATOM 637 N N . ASN A 1 130 ? 192.560 153.285 142.660 1.00 84.08 130 ASN C N 1
ATOM 638 C CA . ASN A 1 130 ? 192.233 151.980 143.229 1.00 84.08 130 ASN C CA 1
ATOM 639 C C . ASN A 1 130 ? 193.412 151.373 143.976 1.00 84.08 130 ASN C C 1
ATOM 640 O O . ASN A 1 130 ? 193.218 150.594 144.916 1.00 84.08 130 ASN C O 1
ATOM 645 N N . VAL A 1 131 ? 194.639 151.689 143.563 1.00 84.29 131 VAL C N 1
ATOM 646 C CA . VAL A 1 131 ? 195.803 151.151 144.259 1.00 84.29 131 VAL C CA 1
ATOM 647 C C . VAL A 1 131 ? 196.009 151.869 145.590 1.00 84.29 131 VAL C C 1
ATOM 648 O O . VAL A 1 131 ? 196.300 151.238 146.613 1.00 84.29 131 VAL C O 1
ATOM 652 N N . LEU A 1 132 ? 195.813 153.188 145.614 1.00 82.62 132 LEU C N 1
ATOM 653 C CA . LEU A 1 132 ? 196.024 153.932 146.852 1.00 82.62 132 LEU C CA 1
ATOM 654 C C . LEU A 1 132 ? 194.881 153.724 147.838 1.00 82.62 132 LEU C C 1
ATOM 655 O O . LEU A 1 132 ? 195.060 153.918 149.044 1.00 82.62 132 LEU C O 1
ATOM 660 N N . SER A 1 133 ? 193.698 153.340 147.356 1.00 80.05 133 SER C N 1
ATOM 661 C CA . SER A 1 133 ? 192.596 153.091 148.279 1.00 80.05 133 SER C CA 1
ATOM 662 C C . SER A 1 133 ? 192.689 151.696 148.876 1.00 80.05 133 SER C C 1
ATOM 663 O O . SER A 1 133 ? 192.377 151.499 150.052 1.00 80.05 133 SER C O 1
ATOM 666 N N . ASP A 1 134 ? 193.143 150.717 148.093 1.00 78.97 134 ASP C N 1
ATOM 667 C CA . ASP A 1 134 ? 193.231 149.350 148.600 1.00 78.97 134 ASP C CA 1
ATOM 668 C C . ASP A 1 134 ? 194.409 149.182 149.554 1.00 78.97 134 ASP C C 1
ATOM 669 O O . ASP A 1 134 ? 194.477 148.199 150.296 1.00 78.97 134 ASP C O 1
ATOM 671 N N . THR A 1 135 ? 195.353 150.123 149.538 1.00 78.37 135 THR C N 1
ATOM 672 C CA . THR A 1 135 ? 196.416 150.131 150.537 1.00 78.37 135 THR C CA 1
ATOM 673 C C . THR A 1 135 ? 195.860 150.498 151.907 1.00 78.37 135 THR C C 1
ATOM 674 O O . THR A 1 135 ? 196.235 149.906 152.925 1.00 78.37 135 THR C O 1
ATOM 678 N N . PHE A 1 136 ? 194.941 151.466 151.944 1.00 76.46 136 PHE C N 1
ATOM 679 C CA . PHE A 1 136 ? 194.348 151.896 153.207 1.00 76.46 136 PHE C CA 1
ATOM 680 C C . PHE A 1 136 ? 193.374 150.860 153.746 1.00 76.46 136 PHE C C 1
ATOM 681 O O . PHE A 1 136 ? 193.261 150.684 154.963 1.00 76.46 136 PHE C O 1
ATOM 689 N N . PHE A 1 137 ? 192.670 150.151 152.864 1.00 71.34 137 PHE C N 1
ATOM 690 C CA . PHE A 1 137 ? 191.779 149.096 153.333 1.00 71.34 137 PHE C CA 1
ATOM 691 C C . PHE A 1 137 ? 192.547 147.842 153.718 1.00 71.34 137 PHE C C 1
ATOM 692 O O . PHE A 1 137 ? 191.988 146.938 154.344 1.00 71.34 137 PHE C O 1
ATOM 700 N N . LEU A 1 138 ? 193.824 147.760 153.344 1.00 76.57 138 LEU C N 1
ATOM 701 C CA . LEU A 1 138 ? 194.648 146.644 153.790 1.00 76.57 138 LEU C CA 1
ATOM 702 C C . LEU A 1 138 ? 195.292 146.947 155.137 1.00 76.57 138 LEU C C 1
ATOM 703 O O . LEU A 1 138 ? 195.610 146.031 155.902 1.00 76.57 138 LEU C O 1
ATOM 708 N N . LEU A 1 139 ? 195.498 148.230 155.443 1.00 77.85 139 LEU C N 1
ATOM 709 C CA . LEU A 1 139 ? 195.972 148.603 156.771 1.00 77.85 139 LEU C CA 1
ATOM 710 C C . LEU A 1 139 ? 194.870 148.452 157.809 1.00 77.85 139 LEU C C 1
ATOM 711 O O . LEU A 1 139 ? 195.149 148.228 158.990 1.00 77.85 139 LEU C O 1
ATOM 716 N N . ASP A 1 140 ? 193.609 148.566 157.388 1.00 77.23 140 ASP C N 1
ATOM 717 C CA . ASP A 1 140 ? 192.501 148.371 158.316 1.00 77.23 140 ASP C CA 1
ATOM 718 C C . ASP A 1 140 ? 192.360 146.904 158.697 1.00 77.23 140 ASP C C 1
ATOM 719 O O . ASP A 1 140 ? 191.838 146.579 159.768 1.00 77.23 140 ASP C O 1
ATOM 724 N N . LEU A 1 141 ? 192.823 146.004 157.831 1.00 79.57 141 LEU C N 1
ATOM 725 C CA . LEU A 1 141 ? 192.845 144.587 158.173 1.00 79.57 141 LEU C CA 1
ATOM 726 C C . LEU A 1 141 ? 193.926 144.289 159.206 1.00 79.57 141 LEU C C 1
ATOM 727 O O . LEU A 1 141 ? 193.742 143.438 160.084 1.00 79.57 141 LEU C O 1
ATOM 732 N N . VAL A 1 142 ? 195.058 144.988 159.123 1.00 79.98 142 VAL C N 1
ATOM 733 C CA . VAL A 1 142 ? 196.163 144.726 160.039 1.00 79.98 142 VAL C CA 1
ATOM 734 C C . VAL A 1 142 ? 195.858 145.291 161.420 1.00 79.98 142 VAL C C 1
ATOM 735 O O . VAL A 1 142 ? 196.134 144.653 162.443 1.00 79.98 142 VAL C O 1
ATOM 739 N N . LEU A 1 143 ? 195.243 146.474 161.475 1.00 80.58 143 LEU C N 1
ATOM 740 C CA . LEU A 1 143 ? 195.020 147.129 162.759 1.00 80.58 143 LEU C CA 1
ATOM 741 C C . LEU A 1 143 ? 193.853 146.522 163.525 1.00 80.58 143 LEU C C 1
ATOM 742 O O . LEU A 1 143 ? 193.649 146.867 164.691 1.00 80.58 143 LEU C O 1
ATOM 747 N N . ASN A 1 144 ? 193.078 145.626 162.909 1.00 83.77 144 ASN C N 1
ATOM 748 C CA . ASN A 1 144 ? 191.992 144.978 163.642 1.00 83.77 144 ASN C CA 1
ATOM 749 C C . ASN A 1 144 ? 192.496 143.795 164.457 1.00 83.77 144 ASN C C 1
ATOM 750 O O . ASN A 1 144 ? 191.729 143.174 165.199 1.00 83.77 144 ASN C O 1
ATOM 755 N N . PHE A 1 145 ? 193.782 143.463 164.327 1.00 89.99 145 PHE C N 1
ATOM 756 C CA . PHE A 1 145 ? 194.373 142.437 165.180 1.00 89.99 145 PHE C CA 1
ATOM 757 C C . PHE A 1 145 ? 194.753 142.993 166.547 1.00 89.99 145 PHE C C 1
ATOM 758 O O . PHE A 1 145 ? 195.167 142.239 167.434 1.00 89.99 145 PHE C O 1
ATOM 766 N N . ARG A 1 146 ? 194.632 144.308 166.740 1.00 91.20 146 ARG C N 1
ATOM 767 C CA . ARG A 1 146 ? 195.200 144.914 167.939 1.00 91.20 146 ARG C CA 1
ATOM 768 C C . ARG A 1 146 ? 194.153 145.645 168.774 1.00 91.20 146 ARG C C 1
ATOM 769 O O . ARG A 1 146 ? 194.364 145.861 169.972 1.00 91.20 146 ARG C O 1
ATOM 777 N N . THR A 1 147 ? 193.025 146.037 168.174 1.00 89.36 147 THR C N 1
ATOM 778 C CA . THR A 1 147 ? 192.112 146.956 168.854 1.00 89.36 147 THR C CA 1
ATOM 779 C C . THR A 1 147 ? 191.309 146.279 169.959 1.00 89.36 147 THR C C 1
ATOM 780 O O . THR A 1 147 ? 191.031 146.889 170.996 1.00 89.36 147 THR C O 1
ATOM 784 N N . GLY A 1 148 ? 190.898 145.045 169.751 1.00 94.72 148 GLY C N 1
ATOM 785 C CA . GLY A 1 148 ? 190.109 144.453 170.819 1.00 94.72 148 GLY C CA 1
ATOM 786 C C . GLY A 1 148 ? 188.643 144.820 170.729 1.00 94.72 148 GLY C C 1
ATOM 787 O O . GLY A 1 148 ? 188.262 145.913 170.313 1.00 94.72 148 GLY C O 1
ATOM 788 N N . ILE A 1 149 ? 187.803 143.892 171.170 1.00 97.10 149 ILE C N 1
ATOM 789 C CA . ILE A 1 149 ? 186.385 143.889 170.843 1.00 97.10 149 ILE C CA 1
ATOM 790 C C . ILE A 1 149 ? 185.588 144.266 172.080 1.00 97.10 149 ILE C C 1
ATOM 791 O O . ILE A 1 149 ? 185.746 143.648 173.138 1.00 97.10 149 ILE C O 1
ATOM 796 N N . VAL A 1 150 ? 184.730 145.277 171.946 1.00 96.22 150 VAL C N 1
ATOM 797 C CA . VAL A 1 150 ? 183.799 145.612 173.014 1.00 96.22 150 VAL C CA 1
ATOM 798 C C . VAL A 1 150 ? 182.681 144.580 173.050 1.00 96.22 150 VAL C C 1
ATOM 799 O O . VAL A 1 150 ? 181.886 144.464 172.109 1.00 96.22 150 VAL C O 1
ATOM 803 N N . VAL A 1 151 ? 182.613 143.826 174.140 1.00 96.01 151 VAL C N 1
ATOM 804 C CA . VAL A 1 151 ? 181.581 142.808 174.289 1.00 96.01 151 VAL C CA 1
ATOM 805 C C . VAL A 1 151 ? 180.450 143.325 175.169 1.00 96.01 151 VAL C C 1
ATOM 806 O O . VAL A 1 151 ? 179.289 143.338 174.760 1.00 96.01 151 VAL C O 1
ATOM 810 N N . GLU A 1 156 ? 185.499 144.909 178.284 1.00 100.79 156 GLU C N 1
ATOM 811 C CA . GLU A 1 156 ? 186.156 144.847 176.986 1.00 100.79 156 GLU C CA 1
ATOM 812 C C . GLU A 1 156 ? 187.161 143.709 176.919 1.00 100.79 156 GLU C C 1
ATOM 813 O O . GLU A 1 156 ? 187.385 143.002 177.899 1.00 100.79 156 GLU C O 1
ATOM 819 N N . ILE A 1 157 ? 187.767 143.548 175.750 1.00 100.53 157 ILE C N 1
ATOM 820 C CA . ILE A 1 157 ? 188.852 142.602 175.530 1.00 100.53 157 ILE C CA 1
ATOM 821 C C . ILE A 1 157 ? 190.064 143.406 175.092 1.00 100.53 157 ILE C C 1
ATOM 822 O O . ILE A 1 157 ? 190.004 144.144 174.102 1.00 100.53 157 ILE C O 1
ATOM 827 N N . LEU A 1 158 ? 191.160 143.288 175.833 1.00 102.86 158 LEU C N 1
ATOM 828 C CA . LEU A 1 158 ? 192.403 143.961 175.488 1.00 102.86 158 LEU C CA 1
ATOM 829 C C . LEU A 1 158 ? 193.585 143.011 175.415 1.00 102.86 158 LEU C C 1
ATOM 830 O O . LEU A 1 158 ? 194.670 143.427 175.000 1.00 102.86 158 LEU C O 1
ATOM 835 N N . LEU A 1 159 ? 193.406 141.755 175.812 1.00 106.47 159 LEU C N 1
ATOM 836 C CA . LEU A 1 159 ? 194.510 140.808 175.840 1.00 106.47 159 LEU C CA 1
ATOM 837 C C . LEU A 1 159 ? 194.835 140.314 174.435 1.00 106.47 159 LEU C C 1
ATOM 838 O O . LEU A 1 159 ? 193.945 140.013 173.637 1.00 106.47 159 LEU C O 1
ATOM 843 N N . ALA A 1 160 ? 196.125 140.247 174.133 1.00 106.14 160 ALA C N 1
ATOM 844 C CA . ALA A 1 160 ? 196.608 139.902 172.811 1.00 106.14 160 ALA C CA 1
ATOM 845 C C . ALA A 1 160 ? 197.641 138.793 172.915 1.00 106.14 160 ALA C C 1
ATOM 846 O O . ALA A 1 160 ? 198.378 138.722 173.903 1.00 106.14 160 ALA C O 1
ATOM 848 N N . PRO A 1 161 ? 197.717 137.901 171.914 1.00 107.32 161 PRO C N 1
ATOM 849 C CA . PRO A 1 161 ? 196.824 137.737 170.763 1.00 107.32 161 PRO C CA 1
ATOM 850 C C . PRO A 1 161 ? 195.821 136.614 170.972 1.00 107.32 161 PRO C C 1
ATOM 851 O O . PRO A 1 161 ? 195.372 136.016 169.999 1.00 107.32 161 PRO C O 1
ATOM 855 N N . ARG A 1 162 ? 195.488 136.321 172.229 1.00 105.25 162 ARG C N 1
ATOM 856 C CA . ARG A 1 162 ? 194.701 135.128 172.520 1.00 105.25 162 ARG C CA 1
ATOM 857 C C . ARG A 1 162 ? 193.237 135.315 172.144 1.00 105.25 162 ARG C C 1
ATOM 858 O O . ARG A 1 162 ? 192.671 134.516 171.392 1.00 105.25 162 ARG C O 1
ATOM 860 N N . ALA A 1 163 ? 192.603 136.370 172.655 1.00 100.47 163 ALA C N 1
ATOM 861 C CA . ALA A 1 163 ? 191.164 136.511 172.465 1.00 100.47 163 ALA C CA 1
ATOM 862 C C . ALA A 1 163 ? 190.843 137.347 171.232 1.00 100.47 163 ALA C C 1
ATOM 863 O O . ALA A 1 163 ? 189.865 137.070 170.527 1.00 100.47 163 ALA C O 1
ATOM 865 N N . ILE A 1 164 ? 191.662 138.368 170.956 1.00 98.72 164 ILE C N 1
ATOM 866 C CA . ILE A 1 164 ? 191.387 139.299 169.861 1.00 98.72 164 ILE C CA 1
ATOM 867 C C . ILE A 1 164 ? 191.507 138.600 168.514 1.00 98.72 164 ILE C C 1
ATOM 868 O O . ILE A 1 164 ? 190.599 138.671 167.677 1.00 98.72 164 ILE C O 1
ATOM 873 N N . ARG A 1 165 ? 192.618 137.889 168.304 1.00 98.07 165 ARG C N 1
ATOM 874 C CA . ARG A 1 165 ? 192.886 137.266 167.013 1.00 98.07 165 ARG C CA 1
ATOM 875 C C . ARG A 1 165 ? 191.916 136.127 166.728 1.00 98.07 165 ARG C C 1
ATOM 876 O O . ARG A 1 165 ? 191.400 136.018 165.613 1.00 98.07 165 ARG C O 1
ATOM 884 N N . THR A 1 166 ? 191.618 135.299 167.729 1.00 95.21 166 THR C N 1
ATOM 885 C CA . THR A 1 166 ? 190.682 134.200 167.517 1.00 95.21 166 THR C CA 1
ATOM 886 C C . THR A 1 166 ? 189.248 134.693 167.370 1.00 95.21 166 THR C C 1
ATOM 887 O O . THR A 1 166 ? 188.490 134.164 166.546 1.00 95.21 166 THR C O 1
ATOM 891 N N . ARG A 1 167 ? 188.864 135.721 168.131 1.00 93.42 167 ARG C N 1
ATOM 892 C CA . ARG A 1 167 ? 187.509 136.247 168.018 1.00 93.42 167 ARG C CA 1
ATOM 893 C C . ARG A 1 167 ? 187.327 137.033 166.727 1.00 93.42 167 ARG C C 1
ATOM 894 O O . ARG A 1 167 ? 186.196 137.229 166.267 1.00 93.42 167 ARG C O 1
ATOM 896 N N . TYR A 1 168 ? 188.425 137.495 166.127 1.00 88.42 168 TYR C N 1
ATOM 897 C CA . TYR A 1 168 ? 188.323 138.169 164.839 1.00 88.42 168 TYR C CA 1
ATOM 898 C C . TYR A 1 168 ? 188.323 137.164 163.695 1.00 88.42 168 TYR C C 1
ATOM 899 O O . TYR A 1 168 ? 187.593 137.333 162.713 1.00 88.42 168 TYR C O 1
ATOM 908 N N . LEU A 1 169 ? 189.139 136.108 163.803 1.00 87.53 169 LEU C N 1
ATOM 909 C CA . LEU A 1 169 ? 189.163 135.078 162.766 1.00 87.53 169 LEU C CA 1
ATOM 910 C C . LEU A 1 169 ? 187.861 134.295 162.727 1.00 87.53 169 LEU C C 1
ATOM 911 O O . LEU A 1 169 ? 187.428 133.851 161.658 1.00 87.53 169 LEU C O 1
ATOM 916 N N . ARG A 1 170 ? 187.218 134.114 163.879 1.00 89.64 170 ARG C N 1
ATOM 917 C CA . ARG A 1 170 ? 185.983 133.344 163.892 1.00 89.64 170 ARG C CA 1
ATOM 918 C C . ARG A 1 170 ? 184.792 134.128 163.351 1.00 89.64 170 ARG C C 1
ATOM 919 O O . ARG A 1 170 ? 183.769 133.516 163.026 1.00 89.64 170 ARG C O 1
ATOM 921 N N . THR A 1 171 ? 184.884 135.455 163.249 1.00 86.80 171 THR C N 1
ATOM 922 C CA . THR A 1 171 ? 183.703 136.230 162.882 1.00 86.80 171 THR C CA 1
ATOM 923 C C . THR A 1 171 ? 183.806 136.959 161.545 1.00 86.80 171 THR C C 1
ATOM 924 O O . THR A 1 171 ? 182.994 136.713 160.648 1.00 86.80 171 THR C O 1
ATOM 928 N N . TRP A 1 172 ? 184.788 137.846 161.384 1.00 81.52 172 TRP C N 1
ATOM 929 C CA . TRP A 1 172 ? 184.770 138.788 160.271 1.00 81.52 172 TRP C CA 1
ATOM 930 C C . TRP A 1 172 ? 186.062 138.844 159.472 1.00 81.52 172 TRP C C 1
ATOM 931 O O . TRP A 1 172 ? 186.304 139.853 158.808 1.00 81.52 172 TRP C O 1
ATOM 942 N N . PHE A 1 173 ? 186.902 137.814 159.511 1.00 80.06 173 PHE C N 1
ATOM 943 C CA . PHE A 1 173 ? 188.174 137.919 158.808 1.00 80.06 173 PHE C CA 1
ATOM 944 C C . PHE A 1 173 ? 188.016 137.679 157.314 1.00 80.06 173 PHE C C 1
ATOM 945 O O . PHE A 1 173 ? 188.691 138.325 156.504 1.00 80.06 173 PHE C O 1
ATOM 953 N N . LEU A 1 174 ? 187.133 136.754 156.932 1.00 81.48 174 LEU C N 1
ATOM 954 C CA . LEU A 1 174 ? 187.048 136.325 155.539 1.00 81.48 174 LEU C CA 1
ATOM 955 C C . LEU A 1 174 ? 186.456 137.422 154.661 1.00 81.48 174 LEU C C 1
ATOM 956 O O . LEU A 1 174 ? 186.935 137.669 153.545 1.00 81.48 174 LEU C O 1
ATOM 961 N N . VAL A 1 175 ? 185.430 138.114 155.170 1.00 78.06 175 VAL C N 1
ATOM 962 C CA . VAL A 1 175 ? 184.780 139.185 154.420 1.00 78.06 175 VAL C CA 1
ATOM 963 C C . VAL A 1 175 ? 185.733 140.359 154.227 1.00 78.06 175 VAL C C 1
ATOM 964 O O . VAL A 1 175 ? 185.829 140.927 153.132 1.00 78.06 175 VAL C O 1
ATOM 968 N N . ASP A 1 176 ? 186.474 140.721 155.279 1.00 76.84 176 ASP C N 1
ATOM 969 C CA . ASP A 1 176 ? 187.424 141.824 155.178 1.00 76.84 176 ASP C CA 1
ATOM 970 C C . ASP A 1 176 ? 188.601 141.459 154.283 1.00 76.84 176 ASP C C 1
ATOM 971 O O . ASP A 1 176 ? 189.144 142.318 153.575 1.00 76.84 176 ASP C O 1
ATOM 976 N N . LEU A 1 177 ? 188.991 140.181 154.284 1.00 78.73 177 LEU C N 1
ATOM 977 C CA . LEU A 1 177 ? 190.058 139.719 153.401 1.00 78.73 177 LEU C CA 1
ATOM 978 C C . LEU A 1 177 ? 189.639 139.787 151.939 1.00 78.73 177 LEU C C 1
ATOM 979 O O . LEU A 1 177 ? 190.433 140.191 151.083 1.00 78.73 177 LEU C O 1
ATOM 984 N N . ILE A 1 178 ? 188.399 139.399 151.637 1.00 78.47 178 ILE C N 1
ATOM 985 C CA . ILE A 1 178 ? 187.914 139.458 150.259 1.00 78.47 178 ILE C CA 1
ATOM 986 C C . ILE A 1 178 ? 187.747 140.908 149.809 1.00 78.47 178 ILE C C 1
ATOM 987 O O . ILE A 1 178 ? 188.138 141.280 148.696 1.00 78.47 178 ILE C O 1
ATOM 992 N N . SER A 1 179 ? 187.222 141.765 150.688 1.00 74.59 179 SER C N 1
ATOM 993 C CA . SER A 1 179 ? 186.975 143.150 150.297 1.00 74.59 179 SER C CA 1
ATOM 994 C C . SER A 1 179 ? 188.242 143.996 150.357 1.00 74.59 179 SER C C 1
ATOM 995 O O . SER A 1 179 ? 188.221 145.177 149.993 1.00 74.59 179 SER C O 1
ATOM 998 N N . SER A 1 180 ? 189.350 143.425 150.833 1.00 79.50 180 SER C N 1
ATOM 999 C CA . SER A 1 180 ? 190.580 144.202 150.937 1.00 79.50 180 SER C CA 1
ATOM 1000 C C . SER A 1 180 ? 191.465 144.058 149.702 1.00 79.50 180 SER C C 1
ATOM 1001 O O . SER A 1 180 ? 191.884 145.059 149.114 1.00 79.50 180 SER C O 1
ATOM 1004 N N . ILE A 1 181 ? 191.768 142.827 149.300 1.00 85.61 181 ILE C N 1
ATOM 1005 C CA . ILE A 1 181 ? 192.802 142.559 148.299 1.00 85.61 181 ILE C CA 1
ATOM 1006 C C . ILE A 1 181 ? 192.307 142.853 146.884 1.00 85.61 181 ILE C C 1
ATOM 1007 O O . ILE A 1 181 ? 191.105 142.733 146.608 1.00 85.61 181 ILE C O 1
ATOM 1012 N N . PRO A 1 182 ? 193.190 143.271 145.961 1.00 89.87 182 PRO C N 1
ATOM 1013 C CA . PRO A 1 182 ? 192.818 143.443 144.534 1.00 89.87 182 PRO C CA 1
ATOM 1014 C C . PRO A 1 182 ? 192.759 142.125 143.761 1.00 89.87 182 PRO C C 1
ATOM 1015 O O . PRO A 1 182 ? 193.729 141.660 143.158 1.00 89.87 182 PRO C O 1
ATOM 1019 N N . VAL A 1 183 ? 191.581 141.496 143.804 1.00 91.19 183 VAL C N 1
ATOM 1020 C CA . VAL A 1 183 ? 191.405 140.152 143.258 1.00 91.19 183 VAL C CA 1
ATOM 1021 C C . VAL A 1 183 ? 191.489 140.165 141.735 1.00 91.19 183 VAL C C 1
ATOM 1022 O O . VAL A 1 183 ? 192.069 139.257 141.126 1.00 91.19 183 VAL C O 1
ATOM 1026 N N . ASP A 1 184 ? 190.936 141.200 141.097 1.00 94.50 184 ASP C N 1
ATOM 1027 C CA . ASP A 1 184 ? 190.865 141.215 139.636 1.00 94.50 184 ASP C CA 1
ATOM 1028 C C . ASP A 1 184 ? 192.233 141.438 139.001 1.00 94.50 184 ASP C C 1
ATOM 1029 O O . ASP A 1 184 ? 192.507 140.921 137.912 1.00 94.50 184 ASP C O 1
ATOM 1034 N N . TYR A 1 185 ? 193.107 142.200 139.666 1.00 98.25 185 TYR C N 1
ATOM 1035 C CA . TYR A 1 185 ? 194.443 142.423 139.123 1.00 98.25 185 TYR C CA 1
ATOM 1036 C C . TYR A 1 185 ? 195.283 141.153 139.179 1.00 98.25 185 TYR C C 1
ATOM 1037 O O . TYR A 1 185 ? 196.154 140.946 138.329 1.00 98.25 185 TYR C O 1
ATOM 1046 N N . ILE A 1 186 ? 195.016 140.278 140.153 1.00 100.43 186 ILE C N 1
ATOM 1047 C CA . ILE A 1 186 ? 195.710 138.991 140.224 1.00 100.43 186 ILE C CA 1
ATOM 1048 C C . ILE A 1 186 ? 195.342 138.121 139.028 1.00 100.43 186 ILE C C 1
ATOM 1049 O O . ILE A 1 186 ? 196.215 137.590 138.330 1.00 100.43 186 ILE C O 1
ATOM 1054 N N . PHE A 1 187 ? 194.041 138.008 138.748 1.00 102.49 187 PHE C N 1
ATOM 1055 C CA . PHE A 1 187 ? 193.570 137.228 137.606 1.00 102.49 187 PHE C CA 1
ATOM 1056 C C . PHE A 1 187 ? 193.968 137.881 136.285 1.00 102.49 187 PHE C C 1
ATOM 1057 O O . PHE A 1 187 ? 194.066 137.207 135.253 1.00 102.49 187 PHE C O 1
ATOM 1065 N N . LEU A 1 188 ? 194.216 139.192 136.301 1.00 103.05 188 LEU C N 1
ATOM 1066 C CA . LEU A 1 188 ? 194.667 139.876 135.095 1.00 103.05 188 LEU C CA 1
ATOM 1067 C C . LEU A 1 188 ? 196.153 139.640 134.844 1.00 103.05 188 LEU C C 1
ATOM 1068 O O . LEU A 1 188 ? 196.577 139.500 133.691 1.00 103.05 188 LEU C O 1
ATOM 1073 N N . VAL A 1 189 ? 196.961 139.598 135.907 1.00 103.64 189 VAL C N 1
ATOM 1074 C CA . VAL A 1 189 ? 198.396 139.367 135.743 1.00 103.64 189 VAL C CA 1
ATOM 1075 C C . VAL A 1 189 ? 198.671 137.906 135.397 1.00 103.64 189 VAL C C 1
ATOM 1076 O O . VAL A 1 189 ? 199.506 137.607 134.530 1.00 103.64 189 VAL C O 1
ATOM 1080 N N . VAL A 1 190 ? 197.946 136.977 136.034 1.00 107.31 190 VAL C N 1
ATOM 1081 C CA . VAL A 1 190 ? 198.181 135.550 135.808 1.00 107.31 190 VAL C CA 1
ATOM 1082 C C . VAL A 1 190 ? 197.782 135.145 134.390 1.00 107.31 190 VAL C C 1
ATOM 1083 O O . VAL A 1 190 ? 198.542 134.467 133.688 1.00 107.31 190 VAL C O 1
ATOM 1087 N N . GLU A 1 191 ? 196.612 135.579 133.934 1.00 108.07 191 GLU C N 1
ATOM 1088 C CA . GLU A 1 191 ? 196.176 135.273 132.574 1.00 108.07 191 GLU C CA 1
ATOM 1089 C C . GLU A 1 191 ? 196.940 136.105 131.550 1.00 108.07 191 GLU C C 1
ATOM 1090 O O . GLU A 1 191 ? 196.346 136.859 130.781 1.00 108.07 191 GLU C O 1
ATOM 1092 N N . VAL A 1 210 ? 188.419 139.049 130.095 1.00 87.39 210 VAL C N 1
ATOM 1093 C CA . VAL A 1 210 ? 188.527 140.484 130.319 1.00 87.39 210 VAL C CA 1
ATOM 1094 C C . VAL A 1 210 ? 187.223 141.012 130.910 1.00 87.39 210 VAL C C 1
ATOM 1095 O O . VAL A 1 210 ? 187.232 141.761 131.887 1.00 87.39 210 VAL C O 1
ATOM 1099 N N . ARG A 1 211 ? 186.096 140.599 130.326 1.00 86.32 211 ARG C N 1
ATOM 1100 C CA . ARG A 1 211 ? 184.797 140.985 130.872 1.00 86.32 211 ARG C CA 1
ATOM 1101 C C . ARG A 1 211 ? 184.459 140.176 132.118 1.00 86.32 211 ARG C C 1
ATOM 1102 O O . ARG A 1 211 ? 183.535 140.523 132.860 1.00 86.32 211 ARG C O 1
ATOM 1104 N N . PHE A 1 212 ? 185.189 139.085 132.358 1.00 88.66 212 PHE C N 1
ATOM 1105 C CA . PHE A 1 212 ? 185.006 138.329 133.591 1.00 88.66 212 PHE C CA 1
ATOM 1106 C C . PHE A 1 212 ? 185.689 139.022 134.765 1.00 88.66 212 PHE C C 1
ATOM 1107 O O . PHE A 1 212 ? 185.382 138.734 135.927 1.00 88.66 212 PHE C O 1
ATOM 1115 N N . THR A 1 213 ? 186.606 139.949 134.485 1.00 84.81 213 THR C N 1
ATOM 1116 C CA . THR A 1 213 ? 187.247 140.692 135.564 1.00 84.81 213 THR C CA 1
ATOM 1117 C C . THR A 1 213 ? 186.338 141.791 136.099 1.00 84.81 213 THR C C 1
ATOM 1118 O O . THR A 1 213 ? 186.528 142.267 137.223 1.00 84.81 213 THR C O 1
ATOM 1122 N N . LYS A 1 214 ? 185.345 142.212 135.312 1.00 77.32 214 LYS C N 1
ATOM 1123 C CA . LYS A 1 214 ? 184.405 143.216 135.802 1.00 77.32 214 LYS C CA 1
ATOM 1124 C C . LYS A 1 214 ? 183.457 142.634 136.841 1.00 77.32 214 LYS C C 1
ATOM 1125 O O . LYS A 1 214 ? 182.892 143.371 137.653 1.00 77.32 214 LYS C O 1
ATOM 1131 N N . ILE A 1 215 ? 183.260 141.318 136.829 1.00 77.69 215 ILE C N 1
ATOM 1132 C CA . ILE A 1 215 ? 182.468 140.695 137.883 1.00 77.69 215 ILE C CA 1
ATOM 1133 C C . ILE A 1 215 ? 183.301 140.558 139.152 1.00 77.69 215 ILE C C 1
ATOM 1134 O O . ILE A 1 215 ? 182.799 140.748 140.267 1.00 77.69 215 ILE C O 1
ATOM 1139 N N . LEU A 1 216 ? 184.598 140.270 139.005 1.00 78.38 216 LEU C N 1
ATOM 1140 C CA . LEU A 1 216 ? 185.458 140.110 140.175 1.00 78.38 216 LEU C CA 1
ATOM 1141 C C . LEU A 1 216 ? 185.772 141.450 140.829 1.00 78.38 216 LEU C C 1
ATOM 1142 O O . LEU A 1 216 ? 186.104 141.504 142.018 1.00 78.38 216 LEU C O 1
ATOM 1147 N N . SER A 1 217 ? 185.674 142.544 140.070 1.00 74.78 217 SER C N 1
ATOM 1148 C CA . SER A 1 217 ? 185.905 143.865 140.640 1.00 74.78 217 SER C CA 1
ATOM 1149 C C . SER A 1 217 ? 184.778 144.302 141.560 1.00 74.78 217 SER C C 1
ATOM 1150 O O . SER A 1 217 ? 184.958 145.243 142.336 1.00 74.78 217 SER C O 1
ATOM 1153 N N . LEU A 1 218 ? 183.621 143.643 141.496 1.00 70.40 218 LEU C N 1
ATOM 1154 C CA . LEU A 1 218 ? 182.531 143.953 142.408 1.00 70.40 218 LEU C CA 1
ATOM 1155 C C . LEU A 1 218 ? 182.676 143.262 143.757 1.00 70.40 218 LEU C C 1
ATOM 1156 O O . LEU A 1 218 ? 181.753 143.342 144.571 1.00 70.40 218 LEU C O 1
ATOM 1161 N N . LEU A 1 219 ? 183.803 142.593 144.015 1.00 71.57 219 LEU C N 1
ATOM 1162 C CA . LEU A 1 219 ? 184.091 142.117 145.363 1.00 71.57 219 LEU C CA 1
ATOM 1163 C C . LEU A 1 219 ? 184.476 143.263 146.288 1.00 71.57 219 LEU C C 1
ATOM 1164 O O . LEU A 1 219 ? 184.451 143.106 147.512 1.00 71.57 219 LEU C O 1
ATOM 1169 N N . ARG A 1 220 ? 184.825 144.423 145.724 1.00 69.43 220 ARG C N 1
ATOM 1170 C CA . ARG A 1 220 ? 185.075 145.616 146.522 1.00 69.43 220 ARG C CA 1
ATOM 1171 C C . ARG A 1 220 ? 183.814 146.160 147.171 1.00 69.43 220 ARG C C 1
ATOM 1172 O O . ARG A 1 220 ? 183.908 147.006 148.060 1.00 69.43 220 ARG C O 1
ATOM 1180 N N . LEU A 1 221 ? 182.637 145.718 146.737 1.00 62.01 221 LEU C N 1
ATOM 1181 C CA . LEU A 1 221 ? 181.396 146.163 147.350 1.00 62.01 221 LEU C CA 1
ATOM 1182 C C . LEU A 1 221 ? 181.066 145.412 148.632 1.00 62.01 221 LEU C C 1
ATOM 1183 O O . LEU A 1 221 ? 179.996 145.645 149.198 1.00 62.01 221 LEU C O 1
ATOM 1188 N N . LEU A 1 222 ? 181.946 144.525 149.102 1.00 65.68 222 LEU C N 1
ATOM 1189 C CA . LEU A 1 222 ? 181.796 143.943 150.431 1.00 65.68 222 LEU C CA 1
ATOM 1190 C C . LEU A 1 222 ? 182.378 144.826 151.522 1.00 65.68 222 LEU C C 1
ATOM 1191 O O . LEU A 1 222 ? 182.397 144.415 152.685 1.00 65.68 222 LEU C O 1
ATOM 1196 N N . ARG A 1 223 ? 182.834 146.032 151.177 1.00 64.94 223 ARG C N 1
ATOM 1197 C CA . ARG A 1 223 ? 183.213 147.040 152.158 1.00 64.94 223 ARG C CA 1
ATOM 1198 C C . ARG A 1 223 ? 182.004 147.694 152.813 1.00 64.94 223 ARG C C 1
ATOM 1199 O O . ARG A 1 223 ? 182.181 148.535 153.696 1.00 64.94 223 ARG C O 1
ATOM 1207 N N . LEU A 1 224 ? 180.789 147.345 152.387 1.00 63.70 224 LEU C N 1
ATOM 1208 C CA . LEU A 1 224 ? 179.585 147.762 153.091 1.00 63.70 224 LEU C CA 1
ATOM 1209 C C . LEU A 1 224 ? 179.481 147.103 154.461 1.00 63.70 224 LEU C C 1
ATOM 1210 O O . LEU A 1 224 ? 178.885 147.675 155.378 1.00 63.70 224 LEU C O 1
ATOM 1215 N N . SER A 1 225 ? 180.064 145.915 154.627 1.00 67.35 225 SER C N 1
ATOM 1216 C CA . SER A 1 225 ? 179.925 145.189 155.885 1.00 67.35 225 SER C CA 1
ATOM 1217 C C . SER A 1 225 ? 180.720 145.846 157.005 1.00 67.35 225 SER C C 1
ATOM 1218 O O . SER A 1 225 ? 180.279 145.860 158.157 1.00 67.35 225 SER C O 1
ATOM 1221 N N . ARG A 1 226 ? 181.895 146.396 156.694 1.00 69.34 226 ARG C N 1
ATOM 1222 C CA . ARG A 1 226 ? 182.644 147.110 157.722 1.00 69.34 226 ARG C CA 1
ATOM 1223 C C . ARG A 1 226 ? 182.204 148.565 157.817 1.00 69.34 226 ARG C C 1
ATOM 1224 O O . ARG A 1 226 ? 182.559 149.258 158.773 1.00 69.34 226 ARG C O 1
ATOM 1232 N N . LEU A 1 227 ? 181.440 149.053 156.838 1.00 65.08 227 LEU C N 1
ATOM 1233 C CA . LEU A 1 227 ? 180.790 150.350 157.007 1.00 65.08 227 LEU C CA 1
ATOM 1234 C C . LEU A 1 227 ? 179.664 150.258 158.022 1.00 65.08 227 LEU C C 1
ATOM 1235 O O . LEU A 1 227 ? 179.527 151.135 158.877 1.00 65.08 227 LEU C O 1
ATOM 1240 N N . ILE A 1 228 ? 178.834 149.214 157.928 1.00 67.93 228 ILE C N 1
ATOM 1241 C CA . ILE A 1 228 ? 177.722 149.038 158.858 1.00 67.93 228 ILE C CA 1
ATOM 1242 C C . ILE A 1 228 ? 178.239 148.807 160.275 1.00 67.93 228 ILE C C 1
ATOM 1243 O O . ILE A 1 228 ? 177.645 149.280 161.252 1.00 67.93 228 ILE C O 1
ATOM 1248 N N . ARG A 1 229 ? 179.383 148.132 160.408 1.00 71.52 229 ARG C N 1
ATOM 1249 C CA . ARG A 1 229 ? 179.983 147.972 161.728 1.00 71.52 229 ARG C CA 1
ATOM 1250 C C . ARG A 1 229 ? 180.518 149.289 162.273 1.00 71.52 229 ARG C C 1
ATOM 1251 O O . ARG A 1 229 ? 180.383 149.561 163.468 1.00 71.52 229 ARG C O 1
ATOM 1259 N N . TYR A 1 230 ? 181.113 150.128 161.426 1.00 70.34 230 TYR C N 1
ATOM 1260 C CA . TYR A 1 230 ? 181.764 151.321 161.959 1.00 70.34 230 TYR C CA 1
ATOM 1261 C C . TYR A 1 230 ? 180.763 152.434 162.244 1.00 70.34 230 TYR C C 1
ATOM 1262 O O . TYR A 1 230 ? 181.052 153.337 163.033 1.00 70.34 230 TYR C O 1
ATOM 1271 N N . ILE A 1 231 ? 179.592 152.408 161.606 1.00 72.64 231 ILE C N 1
ATOM 1272 C CA . ILE A 1 231 ? 178.563 153.391 161.938 1.00 72.64 231 ILE C CA 1
ATOM 1273 C C . ILE A 1 231 ? 177.918 153.045 163.272 1.00 72.64 231 ILE C C 1
ATOM 1274 O O . ILE A 1 231 ? 177.669 153.923 164.106 1.00 72.64 231 ILE C O 1
ATOM 1279 N N . HIS A 1 232 ? 177.664 151.756 163.510 1.00 76.88 232 HIS C N 1
ATOM 1280 C CA . HIS A 1 232 ? 177.000 151.346 164.744 1.00 76.88 232 HIS C CA 1
ATOM 1281 C C . HIS A 1 232 ? 177.926 151.449 165.950 1.00 76.88 232 HIS C C 1
ATOM 1282 O O . HIS A 1 232 ? 177.460 151.481 167.093 1.00 76.88 232 HIS C O 1
ATOM 1289 N N . GLN A 1 233 ? 179.239 151.496 165.723 1.00 77.55 233 GLN C N 1
ATOM 1290 C CA . GLN A 1 233 ? 180.161 151.694 166.834 1.00 77.55 233 GLN C CA 1
ATOM 1291 C C . GLN A 1 233 ? 180.168 153.142 167.299 1.00 77.55 233 GLN C C 1
ATOM 1292 O O . GLN A 1 233 ? 180.400 153.415 168.479 1.00 77.55 233 GLN C O 1
ATOM 1298 N N . TRP A 1 234 ? 179.924 154.087 166.390 1.00 80.84 234 TRP C N 1
ATOM 1299 C CA . TRP A 1 234 ? 179.910 155.488 166.796 1.00 80.84 234 TRP C CA 1
ATOM 1300 C C . TRP A 1 234 ? 178.589 155.887 167.431 1.00 80.84 234 TRP C C 1
ATOM 1301 O O . TRP A 1 234 ? 178.563 156.721 168.342 1.00 80.84 234 TRP C O 1
ATOM 1312 N N . GLU A 1 235 ? 177.481 155.338 166.939 1.00 81.18 235 GLU C N 1
ATOM 1313 C CA . GLU A 1 235 ? 176.175 155.776 167.412 1.00 81.18 235 GLU C CA 1
ATOM 1314 C C . GLU A 1 235 ? 175.918 155.302 168.835 1.00 81.18 235 GLU C C 1
ATOM 1315 O O . GLU A 1 235 ? 175.338 156.035 169.641 1.00 81.18 235 GLU C O 1
ATOM 1321 N N . GLU A 1 236 ? 176.391 154.101 169.177 1.00 84.52 236 GLU C N 1
ATOM 1322 C CA . GLU A 1 236 ? 176.267 153.617 170.549 1.00 84.52 236 GLU C CA 1
ATOM 1323 C C . GLU A 1 236 ? 177.164 154.402 171.497 1.00 84.52 236 GLU C C 1
ATOM 1324 O O . GLU A 1 236 ? 176.913 154.441 172.706 1.00 84.52 236 GLU C O 1
ATOM 1326 N N . ILE A 1 237 ? 178.221 155.025 170.973 1.00 88.23 237 ILE C N 1
ATOM 1327 C CA . ILE A 1 237 ? 178.983 155.980 171.769 1.00 88.23 237 ILE C CA 1
ATOM 1328 C C . ILE A 1 237 ? 178.216 157.287 171.912 1.00 88.23 237 ILE C C 1
ATOM 1329 O O . ILE A 1 237 ? 178.060 157.814 173.018 1.00 88.23 237 ILE C O 1
ATOM 1334 N N . PHE A 1 238 ? 177.695 157.812 170.811 1.00 90.81 238 PHE C N 1
ATOM 1335 C CA . PHE A 1 238 ? 177.124 159.151 170.790 1.00 90.81 238 PHE C CA 1
ATOM 1336 C C . PHE A 1 238 ? 175.687 159.209 171.293 1.00 90.81 238 PHE C C 1
ATOM 1337 O O . PHE A 1 238 ? 175.153 160.309 171.460 1.00 90.81 238 PHE C O 1
ATOM 1345 N N . HIS A 1 239 ? 175.048 158.065 171.543 1.00 91.26 239 HIS C N 1
ATOM 1346 C CA . HIS A 1 239 ? 173.871 158.048 172.404 1.00 91.26 239 HIS C CA 1
ATOM 1347 C C . HIS A 1 239 ? 174.221 158.241 173.868 1.00 91.26 239 HIS C C 1
ATOM 1348 O O . HIS A 1 239 ? 173.356 158.640 174.654 1.00 91.26 239 HIS C O 1
ATOM 1355 N N . MET A 1 240 ? 175.466 157.957 174.252 1.00 97.06 240 MET C N 1
ATOM 1356 C CA . MET A 1 240 ? 175.872 158.097 175.644 1.00 97.06 240 MET C CA 1
ATOM 1357 C C . MET A 1 240 ? 176.472 159.472 175.906 1.00 97.06 240 MET C C 1
ATOM 1358 O O . MET A 1 240 ? 176.327 160.022 177.002 1.00 97.06 240 MET C O 1
ATOM 1363 N N . THR A 1 241 ? 177.144 160.045 174.908 1.00 96.79 241 THR C N 1
ATOM 1364 C CA . THR A 1 241 ? 177.726 161.371 175.075 1.00 96.79 241 THR C CA 1
ATOM 1365 C C . THR A 1 241 ? 176.654 162.454 175.032 1.00 96.79 241 THR C C 1
ATOM 1366 O O . THR A 1 241 ? 176.650 163.363 175.870 1.00 96.79 241 THR C O 1
ATOM 1370 N N . TYR A 1 242 ? 175.723 162.363 174.084 1.00 98.23 242 TYR C N 1
ATOM 1371 C CA . TYR A 1 242 ? 174.681 163.364 173.911 1.00 98.23 242 TYR C CA 1
ATOM 1372 C C . TYR A 1 242 ? 173.314 162.738 174.135 1.00 98.23 242 TYR C C 1
ATOM 1373 O O . TYR A 1 242 ? 173.192 161.527 174.328 1.00 98.23 242 TYR C O 1
ATOM 1382 N N . ASP A 1 243 ? 172.285 163.581 174.127 1.00 97.39 243 ASP C N 1
ATOM 1383 C CA . ASP A 1 243 ? 170.902 163.131 174.249 1.00 97.39 243 ASP C CA 1
ATOM 1384 C C . ASP A 1 243 ? 170.251 163.183 172.873 1.00 97.39 243 ASP C C 1
ATOM 1385 O O . ASP A 1 243 ? 169.976 164.266 172.349 1.00 97.39 243 ASP C O 1
ATOM 1387 N N . LEU A 1 244 ? 170.001 162.016 172.288 1.00 94.93 244 LEU C N 1
ATOM 1388 C CA . LEU A 1 244 ? 169.467 161.923 170.939 1.00 94.93 244 LEU C CA 1
ATOM 1389 C C . LEU A 1 244 ? 168.273 160.982 170.919 1.00 94.93 244 LEU C C 1
ATOM 1390 O O . LEU A 1 244 ? 168.215 160.011 171.678 1.00 94.93 244 LEU C O 1
ATOM 1395 N N . ALA A 1 245 ? 167.319 161.276 170.042 1.00 86.65 245 ALA C N 1
ATOM 1396 C CA . ALA A 1 245 ? 166.195 160.375 169.847 1.00 86.65 245 ALA C CA 1
ATOM 1397 C C . ALA A 1 245 ? 166.620 159.208 168.970 1.00 86.65 245 ALA C C 1
ATOM 1398 O O . ALA A 1 245 ? 167.320 159.388 167.972 1.00 86.65 245 ALA C O 1
ATOM 1400 N N . SER A 1 246 ? 166.194 158.002 169.348 1.00 83.37 246 SER C N 1
ATOM 1401 C CA . SER A 1 246 ? 166.660 156.807 168.650 1.00 83.37 246 SER C CA 1
ATOM 1402 C C . SER A 1 246 ? 165.966 156.638 167.304 1.00 83.37 246 SER C C 1
ATOM 1403 O O . SER A 1 246 ? 166.543 156.062 166.368 1.00 83.37 246 SER C O 1
ATOM 1406 N N . ALA A 1 247 ? 164.734 157.140 167.189 1.00 78.47 247 ALA C N 1
ATOM 1407 C CA . ALA A 1 247 ? 163.966 156.983 165.958 1.00 78.47 247 ALA C CA 1
ATOM 1408 C C . ALA A 1 247 ? 164.579 157.785 164.818 1.00 78.47 247 ALA C C 1
ATOM 1409 O O . ALA A 1 247 ? 164.601 157.330 163.669 1.00 78.47 247 ALA C O 1
ATOM 1411 N N . VAL A 1 248 ? 165.118 158.965 165.131 1.00 73.39 248 VAL C N 1
ATOM 1412 C CA . VAL A 1 248 ? 165.716 159.824 164.113 1.00 73.39 248 VAL C CA 1
ATOM 1413 C C . VAL A 1 248 ? 166.997 159.196 163.577 1.00 73.39 248 VAL C C 1
ATOM 1414 O O . VAL A 1 248 ? 167.244 159.175 162.362 1.00 73.39 248 VAL C O 1
ATOM 1418 N N . VAL A 1 249 ? 167.809 158.639 164.480 1.00 74.12 249 VAL C N 1
ATOM 1419 C CA . VAL A 1 249 ? 169.056 157.980 164.102 1.00 74.12 249 VAL C CA 1
ATOM 1420 C C . VAL A 1 249 ? 168.774 156.753 163.246 1.00 74.12 249 VAL C C 1
ATOM 1421 O O . VAL A 1 249 ? 169.419 156.533 162.207 1.00 74.12 249 VAL C O 1
ATOM 1425 N N . ARG A 1 250 ? 167.769 155.966 163.637 1.00 71.12 250 ARG C N 1
ATOM 1426 C CA . ARG A 1 250 ? 167.469 154.740 162.907 1.00 71.12 250 ARG C CA 1
ATOM 1427 C C . ARG A 1 250 ? 166.843 155.037 161.541 1.00 71.12 250 ARG C C 1
ATOM 1428 O O . ARG A 1 250 ? 167.129 154.341 160.555 1.00 71.12 250 ARG C O 1
ATOM 1436 N N . ILE A 1 251 ? 166.053 156.111 161.435 1.00 65.68 251 ILE C N 1
ATOM 1437 C CA . ILE A 1 251 ? 165.453 156.417 160.140 1.00 65.68 251 ILE C CA 1
ATOM 1438 C C . ILE A 1 251 ? 166.477 157.069 159.210 1.00 65.68 251 ILE C C 1
ATOM 1439 O O . ILE A 1 251 ? 166.405 156.903 157.987 1.00 65.68 251 ILE C O 1
ATOM 1444 N N . PHE A 1 252 ? 167.488 157.754 159.762 1.00 66.92 252 PHE C N 1
ATOM 1445 C CA . PHE A 1 252 ? 168.571 158.240 158.910 1.00 66.92 252 PHE C CA 1
ATOM 1446 C C . PHE A 1 252 ? 169.436 157.095 158.404 1.00 66.92 252 PHE C C 1
ATOM 1447 O O . PHE A 1 252 ? 169.909 157.130 157.259 1.00 66.92 252 PHE C O 1
ATOM 1455 N N . ASN A 1 253 ? 169.631 156.061 159.230 1.00 65.27 253 ASN C N 1
ATOM 1456 C CA . ASN A 1 253 ? 170.329 154.865 158.761 1.00 65.27 253 ASN C CA 1
ATOM 1457 C C . ASN A 1 253 ? 169.558 154.176 157.640 1.00 65.27 253 ASN C C 1
ATOM 1458 O O . ASN A 1 253 ? 170.150 153.733 156.644 1.00 65.27 253 ASN C O 1
ATOM 1463 N N . LEU A 1 254 ? 168.228 154.124 157.764 1.00 59.00 254 LEU C N 1
ATOM 1464 C CA . LEU A 1 254 ? 167.413 153.497 156.726 1.00 59.00 254 LEU C CA 1
ATOM 1465 C C . LEU A 1 254 ? 167.429 154.292 155.423 1.00 59.00 254 LEU C C 1
ATOM 1466 O O . LEU A 1 254 ? 167.515 153.700 154.342 1.00 59.00 254 LEU C O 1
ATOM 1471 N N . ILE A 1 255 ? 167.355 155.626 155.502 1.00 56.68 255 ILE C N 1
ATOM 1472 C CA . ILE A 1 255 ? 167.404 156.460 154.296 1.00 56.68 255 ILE C CA 1
ATOM 1473 C C . ILE A 1 255 ? 168.759 156.336 153.604 1.00 56.68 255 ILE C C 1
ATOM 1474 O O . ILE A 1 255 ? 168.840 156.230 152.366 1.00 56.68 255 ILE C O 1
ATOM 1479 N N . GLY A 1 256 ? 169.840 156.306 154.391 1.00 55.42 256 GLY C N 1
ATOM 1480 C CA . GLY A 1 256 ? 171.162 156.142 153.811 1.00 55.42 256 GLY C CA 1
ATOM 1481 C C . GLY A 1 256 ? 171.370 154.781 153.176 1.00 55.42 256 GLY C C 1
ATOM 1482 O O . GLY A 1 256 ? 172.150 154.643 152.233 1.00 55.42 256 GLY C O 1
ATOM 1483 N N . MET A 1 257 ? 170.676 153.758 153.677 1.00 56.70 257 MET C N 1
ATOM 1484 C CA . MET A 1 257 ? 170.751 152.455 153.020 1.00 56.70 257 MET C CA 1
ATOM 1485 C C . MET A 1 257 ? 169.918 152.419 151.739 1.00 56.70 257 MET C C 1
ATOM 1486 O O . MET A 1 257 ? 170.336 151.818 150.738 1.00 56.70 257 MET C O 1
ATOM 1491 N N . MET A 1 258 ? 168.739 153.055 151.754 1.00 54.19 258 MET C N 1
ATOM 1492 C CA . MET A 1 258 ? 167.840 153.022 150.599 1.00 54.19 258 MET C CA 1
ATOM 1493 C C . MET A 1 258 ? 168.427 153.752 149.400 1.00 54.19 258 MET C C 1
ATOM 1494 O O . MET A 1 258 ? 168.290 153.287 148.258 1.00 54.19 258 MET C O 1
ATOM 1499 N N . LEU A 1 259 ? 169.089 154.894 149.638 1.00 51.48 259 LEU C N 1
ATOM 1500 C CA . LEU A 1 259 ? 169.732 155.622 148.542 1.00 51.48 259 LEU C CA 1
ATOM 1501 C C . LEU A 1 259 ? 170.846 154.802 147.900 1.00 51.48 259 LEU C C 1
ATOM 1502 O O . LEU A 1 259 ? 170.998 154.794 146.672 1.00 51.48 259 LEU C O 1
ATOM 1507 N N . LEU A 1 260 ? 171.605 154.071 148.715 1.00 50.40 260 LEU C N 1
ATOM 1508 C CA . LEU A 1 260 ? 172.717 153.287 148.197 1.00 50.40 260 LEU C CA 1
ATOM 1509 C C . LEU A 1 260 ? 172.223 152.082 147.409 1.00 50.40 260 LEU C C 1
ATOM 1510 O O . LEU A 1 260 ? 172.807 151.728 146.375 1.00 50.40 260 LEU C O 1
ATOM 1515 N N . LEU A 1 261 ? 171.139 151.450 147.868 1.00 51.01 261 LEU C N 1
ATOM 1516 C CA . LEU A 1 261 ? 170.580 150.329 147.117 1.00 51.01 261 LEU C CA 1
ATOM 1517 C C . LEU A 1 261 ? 169.979 150.785 145.794 1.00 51.01 261 LEU C C 1
ATOM 1518 O O . LEU A 1 261 ? 170.107 150.088 144.779 1.00 51.01 261 LEU C O 1
ATOM 1523 N N . CYS A 1 262 ? 169.347 151.965 145.774 1.00 50.77 262 CYS C N 1
ATOM 1524 C CA . CYS A 1 262 ? 168.820 152.488 144.515 1.00 50.77 262 CYS C CA 1
ATOM 1525 C C . CYS A 1 262 ? 169.942 152.854 143.548 1.00 50.77 262 CYS C C 1
ATOM 1526 O O . CYS A 1 262 ? 169.813 152.646 142.337 1.00 50.77 262 CYS C O 1
ATOM 1529 N N . HIS A 1 263 ? 171.067 153.355 144.069 1.00 49.51 263 HIS C N 1
ATOM 1530 C CA . HIS A 1 263 ? 172.221 153.664 143.224 1.00 49.51 263 HIS C CA 1
ATOM 1531 C C . HIS A 1 263 ? 172.834 152.406 142.614 1.00 49.51 263 HIS C C 1
ATOM 1532 O O . HIS A 1 263 ? 173.142 152.374 141.411 1.00 49.51 263 HIS C O 1
ATOM 1539 N N . TRP A 1 264 ? 173.008 151.354 143.421 1.00 50.74 264 TRP C N 1
ATOM 1540 C CA . TRP A 1 264 ? 173.560 150.105 142.898 1.00 50.74 264 TRP C CA 1
ATOM 1541 C C . TRP A 1 264 ? 172.615 149.441 141.905 1.00 50.74 264 TRP C C 1
ATOM 1542 O O . TRP A 1 264 ? 173.064 148.836 140.925 1.00 50.74 264 TRP C O 1
ATOM 1553 N N . ASP A 1 265 ? 171.303 149.559 142.123 1.00 49.92 265 ASP C N 1
ATOM 1554 C CA . ASP A 1 265 ? 170.352 148.999 141.170 1.00 49.92 265 ASP C CA 1
ATOM 1555 C C . ASP A 1 265 ? 170.354 149.792 139.866 1.00 49.92 265 ASP C C 1
ATOM 1556 O O . ASP A 1 265 ? 170.208 149.216 138.781 1.00 49.92 265 ASP C O 1
ATOM 1561 N N . GLY A 1 266 ? 170.555 151.109 139.951 1.00 48.82 266 GLY C N 1
ATOM 1562 C CA . GLY A 1 266 ? 170.693 151.907 138.742 1.00 48.82 266 GLY C CA 1
ATOM 1563 C C . GLY A 1 266 ? 171.927 151.554 137.938 1.00 48.82 266 GLY C C 1
ATOM 1564 O O . GLY A 1 266 ? 171.905 151.583 136.708 1.00 48.82 266 GLY C O 1
ATOM 1565 N N . CYS A 1 267 ? 173.017 151.209 138.618 1.00 52.09 267 CYS C N 1
ATOM 1566 C CA . CYS A 1 267 ? 174.181 150.729 137.878 1.00 52.09 267 CYS C CA 1
ATOM 1567 C C . CYS A 1 267 ? 173.967 149.325 137.321 1.00 52.09 267 CYS C C 1
ATOM 1568 O O . CYS A 1 267 ? 174.476 149.002 136.241 1.00 52.09 267 CYS C O 1
ATOM 1571 N N . LEU A 1 268 ? 173.193 148.493 138.017 1.00 50.84 268 LEU C N 1
ATOM 1572 C CA . LEU A 1 268 ? 173.011 147.111 137.587 1.00 50.84 268 LEU C CA 1
ATOM 1573 C C . LEU A 1 268 ? 172.111 147.015 136.357 1.00 50.84 268 LEU C C 1
ATOM 1574 O O . LEU A 1 268 ? 172.302 146.122 135.512 1.00 50.84 268 LEU C O 1
ATOM 1579 N N . GLN A 1 269 ? 171.144 147.944 136.231 1.00 51.70 269 GLN C N 1
ATOM 1580 C CA . GLN A 1 269 ? 170.240 147.958 135.076 1.00 51.70 269 GLN C CA 1
ATOM 1581 C C . GLN A 1 269 ? 170.986 148.171 133.767 1.00 51.70 269 GLN C C 1
ATOM 1582 O O . GLN A 1 269 ? 170.513 147.753 132.708 1.00 51.70 269 GLN C O 1
ATOM 1588 N N . PHE A 1 270 ? 172.122 148.863 133.808 1.00 53.27 270 PHE C N 1
ATOM 1589 C CA . PHE A 1 270 ? 172.910 149.047 132.597 1.00 53.27 270 PHE C CA 1
ATOM 1590 C C . PHE A 1 270 ? 174.050 148.041 132.532 1.00 53.27 270 PHE C C 1
ATOM 1591 O O . PHE A 1 270 ? 174.571 147.763 131.447 1.00 53.27 270 PHE C O 1
ATOM 1599 N N . LEU A 1 271 ? 174.458 147.490 133.681 1.00 55.90 271 LEU C N 1
ATOM 1600 C CA . LEU A 1 271 ? 175.519 146.485 133.687 1.00 55.90 271 LEU C CA 1
ATOM 1601 C C . LEU A 1 271 ? 175.080 145.203 132.996 1.00 55.90 271 LEU C C 1
ATOM 1602 O O . LEU A 1 271 ? 175.868 144.572 132.284 1.00 55.90 271 LEU C O 1
ATOM 1607 N N . VAL A 1 272 ? 173.823 144.804 133.190 1.00 58.20 272 VAL C N 1
ATOM 1608 C CA . VAL A 1 272 ? 173.368 143.520 132.639 1.00 58.20 272 VAL C CA 1
ATOM 1609 C C . VAL A 1 272 ? 173.307 143.482 131.105 1.00 58.20 272 VAL C C 1
ATOM 1610 O O . VAL A 1 272 ? 173.804 142.505 130.523 1.00 58.20 272 VAL C O 1
ATOM 1614 N N . PRO A 1 273 ? 172.774 144.494 130.386 1.00 61.43 273 PRO C N 1
ATOM 1615 C CA . PRO A 1 273 ? 172.857 144.410 128.917 1.00 61.43 273 PRO C CA 1
ATOM 1616 C C . PRO A 1 273 ? 174.246 144.645 128.346 1.00 61.43 273 PRO C C 1
ATOM 1617 O O . PRO A 1 273 ? 174.478 144.326 127.175 1.00 61.43 273 PRO C O 1
ATOM 1621 N N . MET A 1 274 ? 175.174 145.210 129.119 1.00 66.88 274 MET C N 1
ATOM 1622 C CA . MET A 1 274 ? 176.501 145.478 128.576 1.00 66.88 274 MET C CA 1
ATOM 1623 C C . MET A 1 274 ? 177.310 144.196 128.450 1.00 66.88 274 MET C C 1
ATOM 1624 O O . MET A 1 274 ? 178.099 144.038 127.511 1.00 66.88 274 MET C O 1
ATOM 1629 N N . LEU A 1 275 ? 177.115 143.256 129.376 1.00 63.84 275 LEU C N 1
ATOM 1630 C CA . LEU A 1 275 ? 177.846 141.997 129.309 1.00 63.84 275 LEU C CA 1
ATOM 1631 C C . LEU A 1 275 ? 177.330 141.107 128.186 1.00 63.84 275 LEU C C 1
ATOM 1632 O O . LEU A 1 275 ? 178.023 140.175 127.766 1.00 63.84 275 LEU C O 1
ATOM 1637 N N . GLN A 1 276 ? 176.126 141.372 127.693 1.00 66.49 276 GLN C N 1
ATOM 1638 C CA . GLN A 1 276 ? 175.547 140.633 126.583 1.00 66.49 276 GLN C CA 1
ATOM 1639 C C . GLN A 1 276 ? 175.702 141.345 125.250 1.00 66.49 276 GLN C C 1
ATOM 1640 O O . GLN A 1 276 ? 175.027 140.960 124.289 1.00 66.49 276 GLN C O 1
ATOM 1646 N N . ASP A 1 277 ? 176.560 142.370 125.187 1.00 66.67 277 ASP C N 1
ATOM 1647 C CA . ASP A 1 277 ? 176.867 143.149 123.984 1.00 66.67 277 ASP C CA 1
ATOM 1648 C C . ASP A 1 277 ? 175.632 143.805 123.372 1.00 66.67 277 ASP C C 1
ATOM 1649 O O . ASP A 1 277 ? 175.523 143.895 122.148 1.00 66.67 277 ASP C O 1
ATOM 1651 N N . PHE A 1 278 ? 174.707 144.265 124.228 1.00 68.33 278 PHE C N 1
ATOM 1652 C CA . PHE A 1 278 ? 173.502 145.024 123.890 1.00 68.33 278 PHE C CA 1
ATOM 1653 C C . PHE A 1 278 ? 172.596 144.291 122.904 1.00 68.33 278 PHE C C 1
ATOM 1654 O O . PHE A 1 278 ? 172.628 144.599 121.706 1.00 68.33 278 PHE C O 1
ATOM 1662 N N . PRO A 1 279 ? 171.839 143.285 123.351 1.00 72.15 279 PRO C N 1
ATOM 1663 C CA . PRO A 1 279 ? 170.916 142.556 122.454 1.00 72.15 279 PRO C CA 1
ATOM 1664 C C . PRO A 1 279 ? 169.845 143.470 121.879 1.00 72.15 279 PRO C C 1
ATOM 1665 O O . PRO A 1 279 ? 169.579 144.548 122.428 1.00 72.15 279 PRO C O 1
ATOM 1669 N N . PRO A 1 280 ? 169.200 143.084 120.770 1.00 75.61 280 PRO C N 1
ATOM 1670 C CA . PRO A 1 280 ? 168.225 144.004 120.155 1.00 75.61 280 PRO C CA 1
ATOM 1671 C C . PRO A 1 280 ? 166.899 144.104 120.890 1.00 75.61 280 PRO C C 1
ATOM 1672 O O . PRO A 1 280 ? 166.028 144.872 120.466 1.00 75.61 280 PRO C O 1
ATOM 1676 N N . ASP A 1 281 ? 166.710 143.354 121.972 1.00 74.79 281 ASP C N 1
ATOM 1677 C CA . ASP A 1 281 ? 165.469 143.397 122.733 1.00 74.79 281 ASP C CA 1
ATOM 1678 C C . ASP A 1 281 ? 165.589 144.163 124.046 1.00 74.79 281 ASP C C 1
ATOM 1679 O O . ASP A 1 281 ? 164.566 144.399 124.694 1.00 74.79 281 ASP C O 1
ATOM 1681 N N . CYS A 1 282 ? 166.795 144.553 124.457 1.00 71.24 282 CYS C N 1
ATOM 1682 C CA . CYS A 1 282 ? 166.958 145.261 125.720 1.00 71.24 282 CYS C CA 1
ATOM 1683 C C . CYS A 1 282 ? 166.507 146.708 125.574 1.00 71.24 282 CYS C C 1
ATOM 1684 O O . CYS A 1 282 ? 166.311 147.204 124.466 1.00 71.24 282 CYS C O 1
ATOM 1687 N N . TRP A 1 283 ? 166.354 147.393 126.711 1.00 64.06 283 TRP C N 1
ATOM 1688 C CA . TRP A 1 283 ? 165.806 148.747 126.683 1.00 64.06 283 TRP C CA 1
ATOM 1689 C C . TRP A 1 283 ? 166.792 149.750 126.100 1.00 64.06 283 TRP C C 1
ATOM 1690 O O . TRP A 1 283 ? 166.378 150.789 125.569 1.00 64.06 283 TRP C O 1
ATOM 1701 N N . VAL A 1 284 ? 168.089 149.439 126.149 1.00 67.50 284 VAL C N 1
ATOM 1702 C CA . VAL A 1 284 ? 169.104 150.352 125.638 1.00 67.50 284 VAL C CA 1
ATOM 1703 C C . VAL A 1 284 ? 169.056 150.409 124.118 1.00 67.50 284 VAL C C 1
ATOM 1704 O O . VAL A 1 284 ? 169.209 151.481 123.522 1.00 67.50 284 VAL C O 1
ATOM 1708 N N . SER A 1 285 ? 168.822 149.273 123.466 1.00 71.24 285 SER C N 1
ATOM 1709 C CA . SER A 1 285 ? 168.753 149.260 122.012 1.00 71.24 285 SER C CA 1
ATOM 1710 C C . SER A 1 285 ? 167.386 149.706 121.510 1.00 71.24 285 SER C C 1
ATOM 1711 O O . SER A 1 285 ? 167.272 150.205 120.387 1.00 71.24 285 SER C O 1
ATOM 1714 N N . ILE A 1 286 ? 166.340 149.525 122.317 1.00 72.56 286 ILE C N 1
ATOM 1715 C CA . ILE A 1 286 ? 165.018 150.016 121.935 1.00 72.56 286 ILE C CA 1
ATOM 1716 C C . ILE A 1 286 ? 164.977 151.537 121.997 1.00 72.56 286 ILE C C 1
ATOM 1717 O O . ILE A 1 286 ? 164.507 152.199 121.064 1.00 72.56 286 ILE C O 1
ATOM 1722 N N . ASN A 1 287 ? 165.497 152.119 123.073 1.00 75.10 287 ASN C N 1
ATOM 1723 C CA . ASN A 1 287 ? 165.467 153.566 123.217 1.00 75.10 287 ASN C CA 1
ATOM 1724 C C . ASN A 1 287 ? 166.618 154.270 122.506 1.00 75.10 287 ASN C C 1
ATOM 1725 O O . ASN A 1 287 ? 166.690 155.502 122.571 1.00 75.10 287 ASN C O 1
ATOM 1730 N N . HIS A 1 288 ? 167.506 153.514 121.844 1.00 78.11 288 HIS C N 1
ATOM 1731 C CA . HIS A 1 288 ? 168.586 154.032 120.988 1.00 78.11 288 HIS C CA 1
ATOM 1732 C C . HIS A 1 288 ? 169.548 154.944 121.747 1.00 78.11 288 HIS C C 1
ATOM 1733 O O . HIS A 1 288 ? 169.768 156.094 121.368 1.00 78.11 288 HIS C O 1
ATOM 1740 N N . MET A 1 289 ? 170.129 154.428 122.828 1.00 74.80 289 MET C N 1
ATOM 1741 C CA . MET A 1 289 ? 171.082 155.176 123.639 1.00 74.80 289 MET C CA 1
ATOM 1742 C C . MET A 1 289 ? 172.360 154.390 123.916 1.00 74.80 289 MET C C 1
ATOM 1743 O O . MET A 1 289 ? 172.885 154.408 125.030 1.00 74.80 289 MET C O 1
ATOM 1748 N N . VAL A 1 290 ? 172.891 153.724 122.894 1.00 74.40 290 VAL C N 1
ATOM 1749 C CA . VAL A 1 290 ? 174.113 152.951 123.076 1.00 74.40 290 VAL C CA 1
ATOM 1750 C C . VAL A 1 290 ? 175.325 153.874 123.103 1.00 74.40 290 VAL C C 1
ATOM 1751 O O . VAL A 1 290 ? 176.269 153.663 123.874 1.00 74.40 290 VAL C O 1
ATOM 1755 N N . ASN A 1 291 ? 175.302 154.936 122.299 1.00 78.62 291 ASN C N 1
ATOM 1756 C CA . ASN A 1 291 ? 176.473 155.776 122.086 1.00 78.62 291 ASN C CA 1
ATOM 1757 C C . ASN A 1 291 ? 176.337 157.186 122.648 1.00 78.62 291 ASN C C 1
ATOM 1758 O O . ASN A 1 291 ? 177.038 158.089 122.183 1.00 78.62 291 ASN C O 1
ATOM 1763 N N . HIS A 1 292 ? 175.469 157.406 123.631 1.00 72.80 292 HIS C N 1
ATOM 1764 C CA . HIS A 1 292 ? 175.436 158.713 124.270 1.00 72.80 292 HIS C CA 1
ATOM 1765 C C . HIS A 1 292 ? 176.465 158.788 125.394 1.00 72.80 292 HIS C C 1
ATOM 1766 O O . HIS A 1 292 ? 177.287 157.891 125.586 1.00 72.80 292 HIS C O 1
ATOM 1773 N N . SER A 1 293 ? 176.418 159.888 126.139 1.00 66.19 293 SER C N 1
ATOM 1774 C CA . SER A 1 293 ? 177.358 160.080 127.234 1.00 66.19 293 SER C CA 1
ATOM 1775 C C . SER A 1 293 ? 176.961 159.222 128.426 1.00 66.19 293 SER C C 1
ATOM 1776 O O . SER A 1 293 ? 175.874 158.644 128.469 1.00 66.19 293 SER C O 1
ATOM 1779 N N . TRP A 1 294 ? 177.858 159.144 129.409 1.00 60.84 294 TRP C N 1
ATOM 1780 C CA . TRP A 1 294 ? 177.601 158.281 130.553 1.00 60.84 294 TRP C CA 1
ATOM 1781 C C . TRP A 1 294 ? 176.587 158.895 131.508 1.00 60.84 294 TRP C C 1
ATOM 1782 O O . TRP A 1 294 ? 175.913 158.168 132.244 1.00 60.84 294 TRP C O 1
ATOM 1793 N N . GLY A 1 295 ? 176.446 160.218 131.498 1.00 57.88 295 GLY C N 1
ATOM 1794 C CA . GLY A 1 295 ? 175.474 160.883 132.344 1.00 57.88 295 GLY C CA 1
ATOM 1795 C C . GLY A 1 295 ? 174.044 160.613 131.930 1.00 57.88 295 GLY C C 1
ATOM 1796 O O . GLY A 1 295 ? 173.176 160.367 132.772 1.00 57.88 295 GLY C O 1
ATOM 1797 N N . ARG A 1 296 ? 173.801 160.625 130.621 1.00 61.27 296 ARG C N 1
ATOM 1798 C CA . ARG A 1 296 ? 172.465 160.362 130.098 1.00 61.27 296 ARG C CA 1
ATOM 1799 C C . ARG A 1 296 ? 172.076 158.902 130.288 1.00 61.27 296 ARG C C 1
ATOM 1800 O O . ARG A 1 296 ? 170.932 158.593 130.657 1.00 61.27 296 ARG C O 1
ATOM 1808 N N . GLN A 1 297 ? 173.029 157.993 130.066 1.00 56.98 297 GLN C N 1
ATOM 1809 C CA . GLN A 1 297 ? 172.799 156.574 130.311 1.00 56.98 297 GLN C CA 1
ATOM 1810 C C . GLN A 1 297 ? 172.553 156.300 131.788 1.00 56.98 297 GLN C C 1
ATOM 1811 O O . GLN A 1 297 ? 171.669 155.508 132.139 1.00 56.98 297 GLN C O 1
ATOM 1817 N N . TYR A 1 298 ? 173.295 156.976 132.666 1.00 50.46 298 TYR C N 1
ATOM 1818 C CA . TYR A 1 298 ? 173.083 156.808 134.098 1.00 50.46 298 TYR C CA 1
ATOM 1819 C C . TYR A 1 298 ? 171.732 157.357 134.534 1.00 50.46 298 TYR C C 1
ATOM 1820 O O . TYR A 1 298 ? 171.071 156.765 135.393 1.00 50.46 298 TYR C O 1
ATOM 1829 N N . SER A 1 299 ? 171.293 158.469 133.941 1.00 50.84 299 SER C N 1
ATOM 1830 C CA . SER A 1 299 ? 169.999 159.040 134.300 1.00 50.84 299 SER C CA 1
ATOM 1831 C C . SER A 1 299 ? 168.848 158.133 133.885 1.00 50.84 299 SER C C 1
ATOM 1832 O O . SER A 1 299 ? 167.915 157.907 134.664 1.00 50.84 299 SER C O 1
ATOM 1835 N N . HIS A 1 300 ? 168.908 157.579 132.670 1.00 53.18 300 HIS C N 1
ATOM 1836 C CA . HIS A 1 300 ? 167.844 156.673 132.234 1.00 53.18 300 HIS C CA 1
ATOM 1837 C C . HIS A 1 300 ? 167.857 155.354 133.008 1.00 53.18 300 HIS C C 1
ATOM 1838 O O . HIS A 1 300 ? 166.792 154.816 133.350 1.00 53.18 300 HIS C O 1
ATOM 1845 N N . ALA A 1 301 ? 169.048 154.838 133.332 1.00 49.10 301 ALA C N 1
ATOM 1846 C CA . ALA A 1 301 ? 169.132 153.601 134.103 1.00 49.10 301 ALA C CA 1
ATOM 1847 C C . ALA A 1 301 ? 168.645 153.797 135.534 1.00 49.10 301 ALA C C 1
ATOM 1848 O O . ALA A 1 301 ? 167.974 152.921 136.095 1.00 49.10 301 ALA C O 1
ATOM 1850 N N . LEU A 1 302 ? 168.939 154.955 136.128 1.00 46.19 302 LEU C N 1
ATOM 1851 C CA . LEU A 1 302 ? 168.470 155.232 137.480 1.00 46.19 302 LEU C CA 1
ATOM 1852 C C . LEU A 1 302 ? 166.969 155.481 137.507 1.00 46.19 302 LEU C C 1
ATOM 1853 O O . LEU A 1 302 ? 166.299 155.119 138.479 1.00 46.19 302 LEU C O 1
ATOM 1858 N N . PHE A 1 303 ? 166.418 156.076 136.443 1.00 45.48 303 PHE C N 1
ATOM 1859 C CA . PHE A 1 303 ? 164.967 156.224 136.357 1.00 45.48 303 PHE C CA 1
ATOM 1860 C C . PHE A 1 303 ? 164.279 154.870 136.270 1.00 45.48 303 PHE C C 1
ATOM 1861 O O . PHE A 1 303 ? 163.246 154.654 136.916 1.00 45.48 303 PHE C O 1
ATOM 1869 N N . LYS A 1 304 ? 164.843 153.947 135.485 1.00 46.05 304 LYS C N 1
ATOM 1870 C CA . LYS A 1 304 ? 164.279 152.603 135.392 1.00 46.05 304 LYS C CA 1
ATOM 1871 C C . LYS A 1 304 ? 164.350 151.866 136.726 1.00 46.05 304 LYS C C 1
ATOM 1872 O O . LYS A 1 304 ? 163.369 151.239 137.151 1.00 46.05 304 LYS C O 1
ATOM 1878 N N . ALA A 1 305 ? 165.483 151.973 137.425 1.00 45.22 305 ALA C N 1
ATOM 1879 C CA . ALA A 1 305 ? 165.641 151.271 138.697 1.00 45.22 305 ALA C CA 1
ATOM 1880 C C . ALA A 1 305 ? 164.770 151.876 139.789 1.00 45.22 305 ALA C C 1
ATOM 1881 O O . ALA A 1 305 ? 164.289 151.164 140.673 1.00 45.22 305 ALA C O 1
ATOM 1883 N N . MET A 1 306 ? 164.547 153.190 139.745 1.00 48.03 306 MET C N 1
ATOM 1884 C CA . MET A 1 306 ? 163.700 153.815 140.753 1.00 48.03 306 MET C CA 1
ATOM 1885 C C . MET A 1 306 ? 162.226 153.544 140.480 1.00 48.03 306 MET C C 1
ATOM 1886 O O . MET A 1 306 ? 161.434 153.405 141.418 1.00 48.03 306 MET C O 1
ATOM 1891 N N . SER A 1 307 ? 161.835 153.444 139.207 1.00 44.47 307 SER C N 1
ATOM 1892 C CA . SER A 1 307 ? 160.450 153.094 138.914 1.00 44.47 307 SER C CA 1
ATOM 1893 C C . SER A 1 307 ? 160.167 151.633 139.241 1.00 44.47 307 SER C C 1
ATOM 1894 O O . SER A 1 307 ? 159.034 151.281 139.581 1.00 44.47 307 SER C O 1
ATOM 1897 N N . HIS A 1 308 ? 161.177 150.765 139.151 1.00 44.41 308 HIS C N 1
ATOM 1898 C CA . HIS A 1 308 ? 161.001 149.406 139.662 1.00 44.41 308 HIS C CA 1
ATOM 1899 C C . HIS A 1 308 ? 161.027 149.377 141.183 1.00 44.41 308 HIS C C 1
ATOM 1900 O O . HIS A 1 308 ? 160.381 148.530 141.806 1.00 44.41 308 HIS C O 1
ATOM 1907 N N . MET A 1 309 ? 161.770 150.296 141.797 1.00 50.38 309 MET C N 1
ATOM 1908 C CA . MET A 1 309 ? 161.955 150.278 143.242 1.00 50.38 309 MET C CA 1
ATOM 1909 C C . MET A 1 309 ? 160.705 150.775 143.960 1.00 50.38 309 MET C C 1
ATOM 1910 O O . MET A 1 309 ? 160.259 150.167 144.936 1.00 50.38 309 MET C O 1
ATOM 1915 N N . LEU A 1 310 ? 160.120 151.872 143.482 1.00 48.96 310 LEU C N 1
ATOM 1916 C CA . LEU A 1 310 ? 158.909 152.444 144.057 1.00 48.96 310 LEU C CA 1
ATOM 1917 C C . LEU A 1 310 ? 157.632 151.821 143.518 1.00 48.96 310 LEU C C 1
ATOM 1918 O O . LEU A 1 310 ? 156.552 152.356 143.789 1.00 48.96 310 LEU C O 1
ATOM 1923 N N . CYS A 1 311 ? 157.743 150.727 142.755 1.00 49.71 311 CYS C N 1
ATOM 1924 C CA . CYS A 1 311 ? 156.621 149.936 142.244 1.00 49.71 311 CYS C CA 1
ATOM 1925 C C . CYS A 1 311 ? 155.715 150.734 141.307 1.00 49.71 311 CYS C C 1
ATOM 1926 O O . CYS A 1 311 ? 154.503 150.793 141.510 1.00 49.71 311 CYS C O 1
ATOM 1929 N N . ILE A 1 312 ? 156.291 151.332 140.261 1.00 47.36 312 ILE C N 1
ATOM 1930 C CA . ILE A 1 312 ? 155.524 152.220 139.392 1.00 47.36 312 ILE C CA 1
ATOM 1931 C C . ILE A 1 312 ? 154.959 151.463 138.201 1.00 47.36 312 ILE C C 1
ATOM 1932 O O . ILE A 1 312 ? 153.739 151.368 138.025 1.00 47.36 312 ILE C O 1
ATOM 1937 N N . GLY A 1 313 ? 155.830 150.928 137.357 1.00 47.99 313 GLY C N 1
ATOM 1938 C CA . GLY A 1 313 ? 155.418 150.421 136.066 1.00 47.99 313 GLY C CA 1
ATOM 1939 C C . GLY A 1 313 ? 156.186 151.117 134.967 1.00 47.99 313 GLY C C 1
ATOM 1940 O O . GLY A 1 313 ? 156.100 152.338 134.826 1.00 47.99 313 GLY C O 1
ATOM 1941 N N . TYR A 1 314 ? 156.944 150.358 134.182 1.00 50.34 314 TYR C N 1
ATOM 1942 C CA . TYR A 1 314 ? 157.907 150.925 133.252 1.00 50.34 314 TYR C CA 1
ATOM 1943 C C . TYR A 1 314 ? 157.606 150.449 131.841 1.00 50.34 314 TYR C C 1
ATOM 1944 O O . TYR A 1 314 ? 157.158 149.316 131.648 1.00 50.34 314 TYR C O 1
ATOM 1953 N N . GLY A 1 315 ? 157.847 151.317 130.864 1.00 55.80 315 GLY C N 1
ATOM 1954 C CA . GLY A 1 315 ? 157.863 150.921 129.473 1.00 55.80 315 GLY C CA 1
ATOM 1955 C C . GLY A 1 315 ? 156.484 150.683 128.893 1.00 55.80 315 GLY C C 1
ATOM 1956 O O . GLY A 1 315 ? 155.450 150.937 129.510 1.00 55.80 315 GLY C O 1
ATOM 1957 N N . GLN A 1 316 ? 156.482 150.195 127.651 1.00 62.05 316 GLN C N 1
ATOM 1958 C CA . GLN A 1 316 ? 155.227 149.868 126.984 1.00 62.05 316 GLN C CA 1
ATOM 1959 C C . GLN A 1 316 ? 155.013 148.363 126.918 1.00 62.05 316 GLN C C 1
ATOM 1960 O O . GLN A 1 316 ? 153.874 147.890 126.979 1.00 62.05 316 GLN C O 1
ATOM 1962 N N . GLN A 1 317 ? 156.089 147.597 126.782 1.00 62.21 317 GLN C N 1
ATOM 1963 C CA . GLN A 1 317 ? 156.014 146.149 126.695 1.00 62.21 317 GLN C CA 1
ATOM 1964 C C . GLN A 1 317 ? 156.669 145.505 127.909 1.00 62.21 317 GLN C C 1
ATOM 1965 O O . GLN A 1 317 ? 157.550 146.083 128.550 1.00 62.21 317 GLN C O 1
ATOM 1967 N N . ALA A 1 318 ? 156.217 144.293 128.217 1.00 60.07 318 ALA C N 1
ATOM 1968 C CA . ALA A 1 318 ? 156.799 143.465 129.259 1.00 60.07 318 ALA C CA 1
ATOM 1969 C C . ALA A 1 318 ? 158.219 143.058 128.862 1.00 60.07 318 ALA C C 1
ATOM 1970 O O . ALA A 1 318 ? 158.526 142.973 127.671 1.00 60.07 318 ALA C O 1
ATOM 1972 N N . PRO A 1 319 ? 159.122 142.835 129.846 1.00 54.76 319 PRO C N 1
ATOM 1973 C CA . PRO A 1 319 ? 160.499 142.449 129.503 1.00 54.76 319 PRO C CA 1
ATOM 1974 C C . PRO A 1 319 ? 160.598 141.097 128.819 1.00 54.76 319 PRO C C 1
ATOM 1975 O O . PRO A 1 319 ? 159.966 140.126 129.237 1.00 54.76 319 PRO C O 1
ATOM 1979 N N . VAL A 1 320 ? 161.382 141.041 127.742 1.00 57.61 320 VAL C N 1
ATOM 1980 C CA . VAL A 1 320 ? 161.391 139.861 126.888 1.00 57.61 320 VAL C CA 1
ATOM 1981 C C . VAL A 1 320 ? 162.504 138.906 127.299 1.00 57.61 320 VAL C C 1
ATOM 1982 O O . VAL A 1 320 ? 162.297 137.691 127.387 1.00 57.61 320 VAL C O 1
ATOM 1986 N N . GLY A 1 321 ? 163.697 139.434 127.552 1.00 57.09 321 GLY C N 1
ATOM 1987 C CA . GLY A 1 321 ? 164.811 138.581 127.908 1.00 57.09 321 GLY C CA 1
ATOM 1988 C C . GLY A 1 321 ? 164.686 138.035 129.316 1.00 57.09 321 GLY C C 1
ATOM 1989 O O . GLY A 1 321 ? 164.023 138.606 130.176 1.00 57.09 321 GLY C O 1
ATOM 1990 N N . MET A 1 322 ? 165.333 136.903 129.542 1.00 56.11 322 MET C N 1
ATOM 1991 C CA . MET A 1 322 ? 165.303 136.219 130.830 1.00 56.11 322 MET C CA 1
ATOM 1992 C C . MET A 1 322 ? 166.085 136.882 131.968 1.00 56.11 322 MET C C 1
ATOM 1993 O O . MET A 1 322 ? 165.601 136.831 133.103 1.00 56.11 322 MET C O 1
ATOM 1998 N N . PRO A 1 323 ? 167.271 137.490 131.773 1.00 53.99 323 PRO C N 1
ATOM 1999 C CA . PRO A 1 323 ? 167.852 138.217 132.915 1.00 53.99 323 PRO C CA 1
ATOM 2000 C C . PRO A 1 323 ? 167.165 139.535 133.222 1.00 53.99 323 PRO C C 1
ATOM 2001 O O . PRO A 1 323 ? 167.406 140.106 134.289 1.00 53.99 323 PRO C O 1
ATOM 2005 N N . ASP A 1 324 ? 166.318 140.043 132.328 1.00 53.17 324 ASP C N 1
ATOM 2006 C CA . ASP A 1 324 ? 165.605 141.281 132.620 1.00 53.17 324 ASP C CA 1
ATOM 2007 C C . ASP A 1 324 ? 164.411 141.011 133.528 1.00 53.17 324 ASP C C 1
ATOM 2008 O O . ASP A 1 324 ? 164.099 141.812 134.420 1.00 53.17 324 ASP C O 1
ATOM 2013 N N . VAL A 1 325 ? 163.758 139.860 133.337 1.00 49.12 325 VAL C N 1
ATOM 2014 C CA . VAL A 1 325 ? 162.569 139.505 134.110 1.00 49.12 325 VAL C CA 1
ATOM 2015 C C . VAL A 1 325 ? 162.924 139.280 135.574 1.00 49.12 325 VAL C C 1
ATOM 2016 O O . VAL A 1 325 ? 162.319 139.869 136.477 1.00 49.12 325 VAL C O 1
ATOM 2020 N N . TRP A 1 326 ? 163.930 138.442 135.825 1.00 47.46 326 TRP C N 1
ATOM 2021 C CA . TRP A 1 326 ? 164.263 138.066 137.194 1.00 47.46 326 TRP C CA 1
ATOM 2022 C C . TRP A 1 326 ? 164.892 139.219 137.958 1.00 47.46 326 TRP C C 1
ATOM 2023 O O . TRP A 1 326 ? 164.670 139.368 139.165 1.00 47.46 326 TRP C O 1
ATOM 2034 N N . LEU A 1 327 ? 165.633 140.076 137.268 1.00 50.47 327 LEU C N 1
ATOM 2035 C CA . LEU A 1 327 ? 166.253 141.196 137.955 1.00 50.47 327 LEU C CA 1
ATOM 2036 C C . LEU A 1 327 ? 165.242 142.312 138.201 1.00 50.47 327 LEU C C 1
ATOM 2037 O O . LEU A 1 327 ? 165.322 143.020 139.214 1.00 50.47 327 LEU C O 1
ATOM 2042 N N . THR A 1 328 ? 164.253 142.451 137.309 1.00 47.42 328 THR C N 1
ATOM 2043 C CA . THR A 1 328 ? 163.122 143.334 137.576 1.00 47.42 328 THR C CA 1
ATOM 2044 C C . THR A 1 328 ? 162.327 142.864 138.792 1.00 47.42 328 THR C C 1
ATOM 2045 O O . THR A 1 328 ? 161.942 143.676 139.645 1.00 47.42 328 THR C O 1
ATOM 2049 N N . MET A 1 329 ? 162.113 141.550 138.908 1.00 46.26 329 MET C N 1
ATOM 2050 C CA . MET A 1 329 ? 161.387 141.002 140.053 1.00 46.26 329 MET C CA 1
ATOM 2051 C C . MET A 1 329 ? 162.165 141.171 141.354 1.00 46.26 329 MET C C 1
ATOM 2052 O O . MET A 1 329 ? 161.576 141.468 142.405 1.00 46.26 329 MET C O 1
ATOM 2057 N N . LEU A 1 330 ? 163.490 141.001 141.300 1.00 46.47 330 LEU C N 1
ATOM 2058 C CA . LEU A 1 330 ? 164.331 141.251 142.469 1.00 46.47 330 LEU C CA 1
ATOM 2059 C C . LEU A 1 330 ? 164.271 142.710 142.901 1.00 46.47 330 LEU C C 1
ATOM 2060 O O . LEU A 1 330 ? 164.182 143.004 144.102 1.00 46.47 330 LEU C O 1
ATOM 2065 N N . SER A 1 331 ? 164.297 143.635 141.933 1.00 44.84 331 SER C N 1
ATOM 2066 C CA . SER A 1 331 ? 164.186 145.058 142.242 1.00 44.84 331 SER C CA 1
ATOM 2067 C C . SER A 1 331 ? 162.847 145.397 142.884 1.00 44.84 331 SER C C 1
ATOM 2068 O O . SER A 1 331 ? 162.797 146.186 143.836 1.00 44.84 331 SER C O 1
ATOM 2071 N N . MET A 1 332 ? 161.760 144.790 142.397 1.00 45.09 332 MET C N 1
ATOM 2072 C CA . MET A 1 332 ? 160.444 145.072 142.966 1.00 45.09 332 MET C CA 1
ATOM 2073 C C . MET A 1 332 ? 160.321 144.549 144.392 1.00 45.09 332 MET C C 1
ATOM 2074 O O . MET A 1 332 ? 159.757 145.230 145.257 1.00 45.09 332 MET C O 1
ATOM 2079 N N . ILE A 1 333 ? 160.875 143.362 144.667 1.00 44.61 333 ILE C N 1
ATOM 2080 C CA . ILE A 1 333 ? 160.807 142.807 146.021 1.00 44.61 333 ILE C CA 1
ATOM 2081 C C . ILE A 1 333 ? 161.644 143.631 147.005 1.00 44.61 333 ILE C C 1
ATOM 2082 O O . ILE A 1 333 ? 161.188 143.940 148.121 1.00 44.61 333 ILE C O 1
ATOM 2087 N N . VAL A 1 334 ? 162.858 144.031 146.597 1.00 44.76 334 VAL C N 1
ATOM 2088 C CA . VAL A 1 334 ? 163.723 144.828 147.469 1.00 44.76 334 VAL C CA 1
ATOM 2089 C C . VAL A 1 334 ? 163.106 146.202 147.742 1.00 44.76 334 VAL C C 1
ATOM 2090 O O . VAL A 1 334 ? 163.092 146.677 148.891 1.00 44.76 334 VAL C O 1
ATOM 2094 N N . GLY A 1 335 ? 162.525 146.831 146.712 1.00 44.84 335 GLY C N 1
ATOM 2095 C CA . GLY A 1 335 ? 161.878 148.116 146.922 1.00 44.84 335 GLY C CA 1
ATOM 2096 C C . GLY A 1 335 ? 160.638 148.044 147.788 1.00 44.84 335 GLY C C 1
ATOM 2097 O O . GLY A 1 335 ? 160.399 148.936 148.607 1.00 44.84 335 GLY C O 1
ATOM 2098 N N . ALA A 1 336 ? 159.857 146.967 147.650 1.00 45.79 336 ALA C N 1
ATOM 2099 C CA . ALA A 1 336 ? 158.657 146.813 148.462 1.00 45.79 336 ALA C CA 1
ATOM 2100 C C . ALA A 1 336 ? 158.994 146.621 149.934 1.00 45.79 336 ALA C C 1
ATOM 2101 O O . ALA A 1 336 ? 158.364 147.239 150.806 1.00 45.79 336 ALA C O 1
ATOM 2103 N N . THR A 1 337 ? 160.012 145.807 150.239 1.00 46.59 337 THR C N 1
ATOM 2104 C CA . THR A 1 337 ? 160.337 145.606 151.650 1.00 46.59 337 THR C CA 1
ATOM 2105 C C . THR A 1 337 ? 161.016 146.834 152.261 1.00 46.59 337 THR C C 1
ATOM 2106 O O . THR A 1 337 ? 160.794 147.139 153.444 1.00 46.59 337 THR C O 1
ATOM 2110 N N . CYS A 1 338 ? 161.780 147.599 151.468 1.00 48.42 338 CYS C N 1
ATOM 2111 C CA . CYS A 1 338 ? 162.360 148.829 152.004 1.00 48.42 338 CYS C CA 1
ATOM 2112 C C . CYS A 1 338 ? 161.295 149.891 152.254 1.00 48.42 338 CYS C C 1
ATOM 2113 O O . CYS A 1 338 ? 161.367 150.629 153.245 1.00 48.42 338 CYS C O 1
ATOM 2116 N N . TYR A 1 339 ? 160.275 149.960 151.395 1.00 48.17 339 TYR C N 1
ATOM 2117 C CA . TYR A 1 339 ? 159.212 150.935 151.618 1.00 48.17 339 TYR C CA 1
ATOM 2118 C C . TYR A 1 339 ? 158.345 150.549 152.812 1.00 48.17 339 TYR C C 1
ATOM 2119 O O . TYR A 1 339 ? 157.868 151.423 153.549 1.00 48.17 339 TYR C O 1
ATOM 2128 N N . ALA A 1 340 ? 158.163 149.243 153.045 1.00 47.53 340 ALA C N 1
ATOM 2129 C CA . ALA A 1 340 ? 157.432 148.805 154.233 1.00 47.53 340 ALA C CA 1
ATOM 2130 C C . ALA A 1 340 ? 158.186 149.142 155.517 1.00 47.53 340 ALA C C 1
ATOM 2131 O O . ALA A 1 340 ? 157.578 149.590 156.503 1.00 47.53 340 ALA C O 1
ATOM 2133 N N . MET A 1 341 ? 159.513 148.963 155.521 1.00 52.66 341 MET C N 1
ATOM 2134 C CA . MET A 1 341 ? 160.283 149.354 156.703 1.00 52.66 341 MET C CA 1
ATOM 2135 C C . MET A 1 341 ? 160.294 150.868 156.900 1.00 52.66 341 MET C C 1
ATOM 2136 O O . MET A 1 341 ? 160.331 151.348 158.041 1.00 52.66 341 MET C O 1
ATOM 2141 N N . PHE A 1 342 ? 160.231 151.638 155.808 1.00 49.27 342 PHE C N 1
ATOM 2142 C CA . PHE A 1 342 ? 160.165 153.091 155.944 1.00 49.27 342 PHE C CA 1
ATOM 2143 C C . PHE A 1 342 ? 158.840 153.540 156.548 1.00 49.27 342 PHE C C 1
ATOM 2144 O O . PHE A 1 342 ? 158.810 154.471 157.363 1.00 49.27 342 PHE C O 1
ATOM 2152 N N . ILE A 1 343 ? 157.735 152.892 156.163 1.00 49.26 343 ILE C N 1
ATOM 2153 C CA . ILE A 1 343 ? 156.438 153.213 156.763 1.00 49.26 343 ILE C CA 1
ATOM 2154 C C . ILE A 1 343 ? 156.428 152.852 158.245 1.00 49.26 343 ILE C C 1
ATOM 2155 O O . ILE A 1 343 ? 155.896 153.603 159.077 1.00 49.26 343 ILE C O 1
ATOM 2160 N N . GLY A 1 344 ? 157.047 151.720 158.602 1.00 52.19 344 GLY C N 1
ATOM 2161 C CA . GLY A 1 344 ? 157.140 151.347 160.009 1.00 52.19 344 GLY C CA 1
ATOM 2162 C C . GLY A 1 344 ? 157.938 152.334 160.845 1.00 52.19 344 GLY C C 1
ATOM 2163 O O . GLY A 1 344 ? 157.531 152.697 161.956 1.00 52.19 344 GLY C O 1
ATOM 2164 N N . HIS A 1 345 ? 159.062 152.818 160.305 1.00 53.99 345 HIS C N 1
ATOM 2165 C CA . HIS A 1 345 ? 159.859 153.808 161.029 1.00 53.99 345 HIS C CA 1
ATOM 2166 C C . HIS A 1 345 ? 159.150 155.151 161.123 1.00 53.99 345 HIS C C 1
ATOM 2167 O O . HIS A 1 345 ? 159.261 155.840 162.143 1.00 53.99 345 HIS C O 1
ATOM 2174 N N . ALA A 1 346 ? 158.411 155.539 160.080 1.00 54.19 346 ALA C N 1
ATOM 2175 C CA . ALA A 1 346 ? 157.677 156.801 160.130 1.00 54.19 346 ALA C CA 1
ATOM 2176 C C . ALA A 1 346 ? 156.546 156.745 161.147 1.00 54.19 346 ALA C C 1
ATOM 2177 O O . ALA A 1 346 ? 156.288 157.729 161.847 1.00 54.19 346 ALA C O 1
ATOM 2179 N N . THR A 1 347 ? 155.885 155.592 161.269 1.00 55.52 347 THR C N 1
ATOM 2180 C CA . THR A 1 347 ? 154.848 155.436 162.287 1.00 55.52 347 THR C CA 1
ATOM 2181 C C . THR A 1 347 ? 155.441 155.476 163.692 1.00 55.52 347 THR C C 1
ATOM 2182 O O . THR A 1 347 ? 154.883 156.125 164.590 1.00 55.52 347 THR C O 1
ATOM 2186 N N . ALA A 1 348 ? 156.593 154.823 163.890 1.00 58.51 348 ALA C N 1
ATOM 2187 C CA . ALA A 1 348 ? 157.243 154.851 165.199 1.00 58.51 348 ALA C CA 1
ATOM 2188 C C . ALA A 1 348 ? 157.758 156.245 165.546 1.00 58.51 348 ALA C C 1
ATOM 2189 O O . ALA A 1 348 ? 157.847 156.603 166.724 1.00 58.51 348 ALA C O 1
ATOM 2191 N N . LEU A 1 349 ? 158.099 157.046 164.536 1.00 60.99 349 LEU C N 1
ATOM 2192 C CA . LEU A 1 349 ? 158.512 158.421 164.796 1.00 60.99 349 LEU C CA 1
ATOM 2193 C C . LEU A 1 349 ? 157.320 159.310 165.131 1.00 60.99 349 LEU C C 1
ATOM 2194 O O . LEU A 1 349 ? 157.415 160.175 166.006 1.00 60.99 349 LEU C O 1
ATOM 2199 N N . ILE A 1 350 ? 156.192 159.115 164.444 1.00 60.94 350 ILE C N 1
ATOM 2200 C CA . ILE A 1 350 ? 155.022 159.967 164.663 1.00 60.94 350 ILE C CA 1
ATOM 2201 C C . ILE A 1 350 ? 154.375 159.669 166.014 1.00 60.94 350 ILE C C 1
ATOM 2202 O O . ILE A 1 350 ? 153.893 160.581 166.698 1.00 60.94 350 ILE C O 1
ATOM 2207 N N . GLN A 1 351 ? 154.422 158.410 166.461 1.00 67.14 351 GLN C N 1
ATOM 2208 C CA . GLN A 1 351 ? 153.776 158.067 167.729 1.00 67.14 351 GLN C CA 1
ATOM 2209 C C . GLN A 1 351 ? 154.527 158.616 168.941 1.00 67.14 351 GLN C C 1
ATOM 2210 O O . GLN A 1 351 ? 153.986 158.630 170.051 1.00 67.14 351 GLN C O 1
ATOM 2216 N N . SER A 1 352 ? 155.767 159.074 168.761 1.00 70.53 352 SER C N 1
ATOM 2217 C CA . SER A 1 352 ? 156.530 159.548 169.912 1.00 70.53 352 SER C CA 1
ATOM 2218 C C . SER A 1 352 ? 156.556 161.067 170.005 1.00 70.53 352 SER C C 1
ATOM 2219 O O . SER A 1 352 ? 157.354 161.621 170.766 1.00 70.53 352 SER C O 1
ATOM 2222 N N . LEU A 1 353 ? 155.717 161.762 169.237 1.00 76.58 353 LEU C N 1
ATOM 2223 C CA . LEU A 1 353 ? 155.790 163.221 169.224 1.00 76.58 353 LEU C CA 1
ATOM 2224 C C . LEU A 1 353 ? 154.924 163.844 170.311 1.00 76.58 353 LEU C C 1
ATOM 2225 O O . LEU A 1 353 ? 155.329 164.818 170.954 1.00 76.58 353 LEU C O 1
ATOM 2230 N N . ASP A 1 354 ? 153.734 163.302 170.528 1.00 87.66 354 ASP C N 1
ATOM 2231 C CA . ASP A 1 354 ? 152.719 163.911 171.378 1.00 87.66 354 ASP C CA 1
ATOM 2232 C C . ASP A 1 354 ? 152.329 162.998 172.537 1.00 87.66 354 ASP C C 1
ATOM 2233 O O . ASP A 1 354 ? 151.146 162.763 172.791 1.00 87.66 354 ASP C O 1
ATOM 2238 N N . SER A 1 355 ? 153.331 162.469 173.245 1.00 89.72 355 SER C N 1
ATOM 2239 C CA . SER A 1 355 ? 153.090 161.453 174.267 1.00 89.72 355 SER C CA 1
ATOM 2240 C C . SER A 1 355 ? 152.351 162.024 175.474 1.00 89.72 355 SER C C 1
ATOM 2241 O O . SER A 1 355 ? 151.391 161.420 175.971 1.00 89.72 355 SER C O 1
ATOM 2244 N N . SER A 1 356 ? 152.777 163.194 175.953 1.00 90.85 356 SER C N 1
ATOM 2245 C CA . SER A 1 356 ? 152.143 163.785 177.127 1.00 90.85 356 SER C CA 1
ATOM 2246 C C . SER A 1 356 ? 150.753 164.321 176.801 1.00 90.85 356 SER C C 1
ATOM 2247 O O . SER A 1 356 ? 149.911 164.461 177.693 1.00 90.85 356 SER C O 1
ATOM 2250 N N . ARG A 1 357 ? 150.494 164.631 175.529 1.00 91.95 357 ARG C N 1
ATOM 2251 C CA . ARG A 1 357 ? 149.137 164.976 175.122 1.00 91.95 357 ARG C CA 1
ATOM 2252 C C . ARG A 1 357 ? 148.257 163.737 175.038 1.00 91.95 357 ARG C C 1
ATOM 2253 O O . ARG A 1 357 ? 147.056 163.799 175.317 1.00 91.95 357 ARG C O 1
ATOM 2261 N N . ARG A 1 358 ? 148.839 162.601 174.654 1.00 89.95 358 ARG C N 1
ATOM 2262 C CA . ARG A 1 358 ? 148.047 161.401 174.410 1.00 89.95 358 ARG C CA 1
ATOM 2263 C C . ARG A 1 358 ? 147.694 160.699 175.716 1.00 89.95 358 ARG C C 1
ATOM 2264 O O . ARG A 1 358 ? 146.605 160.120 175.849 1.00 89.95 358 ARG C O 1
ATOM 2272 N N . GLN A 1 359 ? 148.603 160.739 176.692 1.00 89.38 359 GLN C N 1
ATOM 2273 C CA . GLN A 1 359 ? 148.342 160.064 177.958 1.00 89.38 359 GLN C CA 1
ATOM 2274 C C . GLN A 1 359 ? 147.276 160.793 178.766 1.00 89.38 359 GLN C C 1
ATOM 2275 O O . GLN A 1 359 ? 146.508 160.161 179.503 1.00 89.38 359 GLN C O 1
ATOM 2281 N N . TYR A 1 360 ? 147.183 162.117 178.607 1.00 91.37 360 TYR C N 1
ATOM 2282 C CA . TYR A 1 360 ? 146.074 162.859 179.200 1.00 91.37 360 TYR C CA 1
ATOM 2283 C C . TYR A 1 360 ? 144.743 162.447 178.590 1.00 91.37 360 TYR C C 1
ATOM 2284 O O . TYR A 1 360 ? 143.733 162.345 179.299 1.00 91.37 360 TYR C O 1
ATOM 2293 N N . GLN A 1 361 ? 144.720 162.214 177.275 1.00 91.36 361 GLN C N 1
ATOM 2294 C CA . GLN A 1 361 ? 143.488 161.794 176.619 1.00 91.36 361 GLN C CA 1
ATOM 2295 C C . GLN A 1 361 ? 143.066 160.406 177.078 1.00 91.36 361 GLN C C 1
ATOM 2296 O O . GLN A 1 361 ? 141.880 160.166 177.315 1.00 91.36 361 GLN C O 1
ATOM 2302 N N . GLU A 1 362 ? 144.029 159.493 177.244 1.00 91.12 362 GLU C N 1
ATOM 2303 C CA . GLU A 1 362 ? 143.700 158.154 177.741 1.00 91.12 362 GLU C CA 1
ATOM 2304 C C . GLU A 1 362 ? 143.207 158.191 179.185 1.00 91.12 362 GLU C C 1
ATOM 2305 O O . GLU A 1 362 ? 142.250 157.480 179.547 1.00 91.12 362 GLU C O 1
ATOM 2311 N N . LYS A 1 363 ? 143.827 159.039 180.011 1.00 91.19 363 LYS C N 1
ATOM 2312 C CA . LYS A 1 363 ? 143.385 159.196 181.391 1.00 91.19 363 LYS C CA 1
ATOM 2313 C C . LYS A 1 363 ? 141.979 159.780 181.462 1.00 91.19 363 LYS C C 1
ATOM 2314 O O . LYS A 1 363 ? 141.158 159.331 182.269 1.00 91.19 363 LYS C O 1
ATOM 2320 N N . TYR A 1 364 ? 141.654 160.731 180.584 1.00 89.62 364 TYR C N 1
ATOM 2321 C CA . TYR A 1 364 ? 140.310 161.299 180.623 1.00 89.62 364 TYR C CA 1
ATOM 2322 C C . TYR A 1 364 ? 139.276 160.343 180.031 1.00 89.62 364 TYR C C 1
ATOM 2323 O O . TYR A 1 364 ? 138.098 160.394 180.408 1.00 89.62 364 TYR C O 1
ATOM 2332 N N . LYS A 1 365 ? 139.691 159.462 179.109 1.00 89.36 365 LYS C N 1
ATOM 2333 C CA . LYS A 1 365 ? 138.802 158.383 178.675 1.00 89.36 365 LYS C CA 1
ATOM 2334 C C . LYS A 1 365 ? 138.431 157.476 179.838 1.00 89.36 365 LYS C C 1
ATOM 2335 O O . LYS A 1 365 ? 137.259 157.113 180.002 1.00 89.36 365 LYS C O 1
ATOM 2341 N N . GLN A 1 366 ? 139.409 157.143 180.686 1.00 88.12 366 GLN C N 1
ATOM 2342 C CA . GLN A 1 366 ? 139.095 156.338 181.867 1.00 88.12 366 GLN C CA 1
ATOM 2343 C C . GLN A 1 366 ? 138.245 157.108 182.877 1.00 88.12 366 GLN C C 1
ATOM 2344 O O . GLN A 1 366 ? 137.390 156.517 183.549 1.00 88.12 366 GLN C O 1
ATOM 2350 N N . VAL A 1 367 ? 138.446 158.425 182.981 1.00 87.16 367 VAL C N 1
ATOM 2351 C CA . VAL A 1 367 ? 137.634 159.238 183.892 1.00 87.16 367 VAL C CA 1
ATOM 2352 C C . VAL A 1 367 ? 136.177 159.274 183.449 1.00 87.16 367 VAL C C 1
ATOM 2353 O O . VAL A 1 367 ? 135.261 159.049 184.253 1.00 87.16 367 VAL C O 1
ATOM 2357 N N . GLU A 1 368 ? 135.933 159.539 182.165 1.00 89.40 368 GLU C N 1
ATOM 2358 C CA . GLU A 1 368 ? 134.553 159.609 181.698 1.00 89.40 368 GLU C CA 1
ATOM 2359 C C . GLU A 1 368 ? 133.922 158.223 181.634 1.00 89.40 368 GLU C C 1
ATOM 2360 O O . GLU A 1 368 ? 132.696 158.091 181.723 1.00 89.40 368 GLU C O 1
ATOM 2366 N N . GLN A 1 369 ? 134.741 157.171 181.572 1.00 91.62 369 GLN C N 1
ATOM 2367 C CA . GLN A 1 369 ? 134.192 155.830 181.720 1.00 91.62 369 GLN C CA 1
ATOM 2368 C C . GLN A 1 369 ? 133.754 155.556 183.159 1.00 91.62 369 GLN C C 1
ATOM 2369 O O . GLN A 1 369 ? 132.715 154.921 183.389 1.00 91.62 369 GLN C O 1
ATOM 2375 N N . TYR A 1 370 ? 134.531 156.035 184.141 1.00 89.65 370 TYR C N 1
ATOM 2376 C CA . TYR A 1 370 ? 134.102 155.958 185.538 1.00 89.65 370 TYR C CA 1
ATOM 2377 C C . TYR A 1 370 ? 132.831 156.764 185.775 1.00 89.65 370 TYR C C 1
ATOM 2378 O O . TYR A 1 370 ? 131.999 156.394 186.610 1.00 89.65 370 TYR C O 1
ATOM 2387 N N . MET A 1 371 ? 132.679 157.880 185.060 1.00 91.95 371 MET C N 1
ATOM 2388 C CA . MET A 1 371 ? 131.433 158.639 185.120 1.00 91.95 371 MET C CA 1
ATOM 2389 C C . MET A 1 371 ? 130.269 157.835 184.554 1.00 91.95 371 MET C C 1
ATOM 2390 O O . MET A 1 371 ? 129.172 157.831 185.122 1.00 91.95 371 MET C O 1
ATOM 2395 N N . SER A 1 372 ? 130.493 157.157 183.426 1.00 90.37 372 SER C N 1
ATOM 2396 C CA . SER A 1 372 ? 129.409 156.452 182.748 1.00 90.37 372 SER C CA 1
ATOM 2397 C C . SER A 1 372 ? 129.015 155.175 183.476 1.00 90.37 372 SER C C 1
ATOM 2398 O O . SER A 1 372 ? 127.914 154.654 183.270 1.00 90.37 372 SER C O 1
ATOM 2401 N N . PHE A 1 373 ? 129.907 154.638 184.312 1.00 92.19 373 PHE C N 1
ATOM 2402 C CA . PHE A 1 373 ? 129.578 153.404 185.021 1.00 92.19 373 PHE C CA 1
ATOM 2403 C C . PHE A 1 373 ? 128.571 153.653 186.140 1.00 92.19 373 PHE C C 1
ATOM 2404 O O . PHE A 1 373 ? 127.615 152.888 186.302 1.00 92.19 373 PHE C O 1
ATOM 2412 N N . HIS A 1 374 ? 128.760 154.716 186.915 1.00 92.02 374 HIS C N 1
ATOM 2413 C CA . HIS A 1 374 ? 127.880 155.019 188.036 1.00 92.02 374 HIS C CA 1
ATOM 2414 C C . HIS A 1 374 ? 126.707 155.911 187.658 1.00 92.02 374 HIS C C 1
ATOM 2415 O O . HIS A 1 374 ? 125.919 156.262 188.545 1.00 92.02 374 HIS C O 1
ATOM 2422 N N . LYS A 1 375 ? 126.596 156.288 186.377 1.00 94.77 375 LYS C N 1
ATOM 2423 C CA . LYS A 1 375 ? 125.471 157.050 185.815 1.00 94.77 375 LYS C CA 1
ATOM 2424 C C . LYS A 1 375 ? 125.291 158.404 186.504 1.00 94.77 375 LYS C C 1
ATOM 2425 O O . LYS A 1 375 ? 124.231 158.716 187.048 1.00 94.77 375 LYS C O 1
ATOM 2431 N N . LEU A 1 376 ? 126.347 159.213 186.472 1.00 93.88 376 LEU C N 1
ATOM 2432 C CA . LEU A 1 376 ? 126.319 160.519 187.107 1.00 93.88 376 LEU C CA 1
ATOM 2433 C C . LEU A 1 376 ? 125.493 161.497 186.270 1.00 93.88 376 LEU C C 1
ATOM 2434 O O . LEU A 1 376 ? 125.321 161.296 185.065 1.00 93.88 376 LEU C O 1
ATOM 2439 N N . PRO A 1 377 ? 124.953 162.552 186.882 1.00 95.11 377 PRO C N 1
ATOM 2440 C CA . PRO A 1 377 ? 124.246 163.574 186.102 1.00 95.11 377 PRO C CA 1
ATOM 2441 C C . PRO A 1 377 ? 125.194 164.380 185.226 1.00 95.11 377 PRO C C 1
ATOM 2442 O O . PRO A 1 377 ? 126.417 164.297 185.341 1.00 95.11 377 PRO C O 1
ATOM 2446 N N . ALA A 1 378 ? 124.600 165.189 184.344 1.00 95.24 378 ALA C N 1
ATOM 2447 C CA . ALA A 1 378 ? 125.385 165.890 183.331 1.00 95.24 378 ALA C CA 1
ATOM 2448 C C . ALA A 1 378 ? 126.183 167.045 183.928 1.00 95.24 378 ALA C C 1
ATOM 2449 O O . ALA A 1 378 ? 127.305 167.327 183.484 1.00 95.24 378 ALA C O 1
ATOM 2451 N N . ASP A 1 379 ? 125.624 167.722 184.935 1.00 95.36 379 ASP C N 1
ATOM 2452 C CA . ASP A 1 379 ? 126.302 168.872 185.527 1.00 95.36 379 ASP C CA 1
ATOM 2453 C C . ASP A 1 379 ? 127.542 168.449 186.306 1.00 95.36 379 ASP C C 1
ATOM 2454 O O . ASP A 1 379 ? 128.566 169.143 186.292 1.00 95.36 379 ASP C O 1
ATOM 2459 N N . THR A 1 380 ? 127.480 167.289 186.965 1.00 95.42 380 THR C N 1
ATOM 2460 C CA . THR A 1 380 ? 128.657 166.772 187.656 1.00 95.42 380 THR C CA 1
ATOM 2461 C C . THR A 1 380 ? 129.729 166.339 186.668 1.00 95.42 380 THR C C 1
ATOM 2462 O O . THR A 1 380 ? 130.921 166.526 186.930 1.00 95.42 380 THR C O 1
ATOM 2466 N N . ARG A 1 381 ? 129.323 165.772 185.526 1.00 93.28 381 ARG C N 1
ATOM 2467 C CA . ARG A 1 381 ? 130.272 165.430 184.467 1.00 93.28 381 ARG C CA 1
ATOM 2468 C C . ARG A 1 381 ? 130.991 166.668 183.948 1.00 93.28 381 ARG C C 1
ATOM 2469 O O . ARG A 1 381 ? 132.222 166.667 183.798 1.00 93.28 381 ARG C O 1
ATOM 2477 N N . GLN A 1 382 ? 130.232 167.740 183.701 1.00 94.52 382 GLN C N 1
ATOM 2478 C CA . GLN A 1 382 ? 130.818 168.998 183.248 1.00 94.52 382 GLN C CA 1
ATOM 2479 C C . GLN A 1 382 ? 131.742 169.591 184.303 1.00 94.52 382 GLN C C 1
ATOM 2480 O O . GLN A 1 382 ? 132.803 170.136 183.975 1.00 94.52 382 GLN C O 1
ATOM 2486 N N . ARG A 1 383 ? 131.381 169.445 185.578 1.00 95.67 383 ARG C N 1
ATOM 2487 C CA . ARG A 1 383 ? 132.181 170.015 186.656 1.00 95.67 383 ARG C CA 1
ATOM 2488 C C . ARG A 1 383 ? 133.505 169.273 186.833 1.00 95.67 383 ARG C C 1
ATOM 2489 O O . ARG A 1 383 ? 134.552 169.903 187.041 1.00 95.67 383 ARG C O 1
ATOM 2497 N N . ILE A 1 384 ? 133.486 167.939 186.727 1.00 93.12 384 ILE C N 1
ATOM 2498 C CA . ILE A 1 384 ? 134.727 167.164 186.804 1.00 93.12 384 ILE C CA 1
ATOM 2499 C C . ILE A 1 384 ? 135.607 167.437 185.586 1.00 93.12 384 ILE C C 1
ATOM 2500 O O . ILE A 1 384 ? 136.843 167.503 185.696 1.00 93.12 384 ILE C O 1
ATOM 2505 N N . HIS A 1 385 ? 134.989 167.643 184.415 1.00 92.43 385 HIS C N 1
ATOM 2506 C CA . HIS A 1 385 ? 135.766 167.987 183.225 1.00 92.43 385 HIS C CA 1
ATOM 2507 C C . HIS A 1 385 ? 136.454 169.341 183.368 1.00 92.43 385 HIS C C 1
ATOM 2508 O O . HIS A 1 385 ? 137.634 169.483 183.015 1.00 92.43 385 HIS C O 1
ATOM 2515 N N . GLU A 1 386 ? 135.741 170.336 183.907 1.00 95.36 386 GLU C N 1
ATOM 2516 C CA . GLU A 1 386 ? 136.340 171.648 184.153 1.00 95.36 386 GLU C CA 1
ATOM 2517 C C . GLU A 1 386 ? 137.450 171.568 185.194 1.00 95.36 386 GLU C C 1
ATOM 2518 O O . GLU A 1 386 ? 138.471 172.263 185.078 1.00 95.36 386 GLU C O 1
ATOM 2524 N N . TYR A 1 387 ? 137.274 170.710 186.208 1.00 94.41 387 TYR C N 1
ATOM 2525 C CA . TYR A 1 387 ? 138.314 170.520 187.215 1.00 94.41 387 TYR C CA 1
ATOM 2526 C C . TYR A 1 387 ? 139.583 169.931 186.616 1.00 94.41 387 TYR C C 1
ATOM 2527 O O . TYR A 1 387 ? 140.686 170.375 186.940 1.00 94.41 387 TYR C O 1
ATOM 2536 N N . TYR A 1 388 ? 139.453 168.925 185.752 1.00 93.64 388 TYR C N 1
ATOM 2537 C CA . TYR A 1 388 ? 140.654 168.332 185.169 1.00 93.64 388 TYR C CA 1
ATOM 2538 C C . TYR A 1 388 ? 141.307 169.257 184.151 1.00 93.64 388 TYR C C 1
ATOM 2539 O O . TYR A 1 388 ? 142.537 169.239 183.994 1.00 93.64 388 TYR C O 1
ATOM 2548 N N . GLU A 1 389 ? 140.511 170.100 183.484 1.00 95.61 389 GLU C N 1
ATOM 2549 C CA . GLU A 1 389 ? 141.087 171.113 182.604 1.00 95.61 389 GLU C CA 1
ATOM 2550 C C . GLU A 1 389 ? 141.892 172.142 183.387 1.00 95.61 389 GLU C C 1
ATOM 2551 O O . GLU A 1 389 ? 142.965 172.563 182.949 1.00 95.61 389 GLU C O 1
ATOM 2557 N N . HIS A 1 390 ? 141.392 172.569 184.547 1.00 97.88 390 HIS C N 1
ATOM 2558 C CA . HIS A 1 390 ? 142.134 173.572 185.308 1.00 97.88 390 HIS C CA 1
ATOM 2559 C C . HIS A 1 390 ? 143.183 172.937 186.213 1.00 97.88 390 HIS C C 1
ATOM 2560 O O . HIS A 1 390 ? 143.990 173.643 186.824 1.00 97.88 390 HIS C O 1
ATOM 2567 N N . ARG A 1 391 ? 143.192 171.607 186.312 1.00 96.08 391 ARG C N 1
ATOM 2568 C CA . ARG A 1 391 ? 144.203 170.939 187.126 1.00 96.08 391 ARG C CA 1
ATOM 2569 C C . ARG A 1 391 ? 145.408 170.524 186.294 1.00 96.08 391 ARG C C 1
ATOM 2570 O O . ARG A 1 391 ? 146.534 170.945 186.576 1.00 96.08 391 ARG C O 1
ATOM 2578 N N . TYR A 1 392 ? 145.201 169.701 185.263 1.00 94.07 392 TYR C N 1
ATOM 2579 C CA . TYR A 1 392 ? 146.326 169.178 184.499 1.00 94.07 392 TYR C CA 1
ATOM 2580 C C . TYR A 1 392 ? 146.617 169.947 183.220 1.00 94.07 392 TYR C C 1
ATOM 2581 O O . TYR A 1 392 ? 147.718 169.801 182.681 1.00 94.07 392 TYR C O 1
ATOM 2590 N N . GLN A 1 393 ? 145.657 170.746 182.734 1.00 95.85 393 GLN C N 1
ATOM 2591 C CA . GLN A 1 393 ? 145.808 171.638 181.576 1.00 95.85 393 GLN C CA 1
ATOM 2592 C C . GLN A 1 393 ? 146.153 170.874 180.301 1.00 95.85 393 GLN C C 1
ATOM 2593 O O . GLN A 1 393 ? 146.988 171.305 179.507 1.00 95.85 393 GLN C O 1
ATOM 2599 N N . GLY A 1 394 ? 145.489 169.740 180.096 1.00 93.24 394 GLY C N 1
ATOM 2600 C CA . GLY A 1 394 ? 145.735 168.931 178.919 1.00 93.24 394 GLY C CA 1
ATOM 2601 C C . GLY A 1 394 ? 147.082 168.255 178.890 1.00 93.24 394 GLY C C 1
ATOM 2602 O O . GLY A 1 394 ? 147.557 167.882 177.817 1.00 93.24 394 GLY C O 1
ATOM 2603 N N . LYS A 1 395 ? 147.722 168.101 180.046 1.00 96.08 395 LYS C N 1
ATOM 2604 C CA . LYS A 1 395 ? 149.134 167.765 180.156 1.00 96.08 395 LYS C CA 1
ATOM 2605 C C . LYS A 1 395 ? 149.325 166.785 181.306 1.00 96.08 395 LYS C C 1
ATOM 2606 O O . LYS A 1 395 ? 149.001 167.099 182.454 1.00 96.08 395 LYS C O 1
ATOM 2612 N N . MET A 1 396 ? 149.859 165.605 181.004 1.00 90.81 396 MET C N 1
ATOM 2613 C CA . MET A 1 396 ? 149.891 164.500 181.954 1.00 90.81 396 MET C CA 1
ATOM 2614 C C . MET A 1 396 ? 151.217 164.463 182.699 1.00 90.81 396 MET C C 1
ATOM 2615 O O . MET A 1 396 ? 152.282 164.491 182.076 1.00 90.81 396 MET C O 1
ATOM 2617 N N . PHE A 1 397 ? 151.142 164.394 184.027 1.00 89.71 397 PHE C N 1
ATOM 2618 C CA . PHE A 1 397 ? 152.300 164.206 184.891 1.00 89.71 397 PHE C CA 1
ATOM 2619 C C . PHE A 1 397 ? 151.809 163.696 186.237 1.00 89.71 397 PHE C C 1
ATOM 2620 O O . PHE A 1 397 ? 150.613 163.732 186.533 1.00 89.71 397 PHE C O 1
ATOM 2628 N N . ASP A 1 398 ? 152.747 163.207 187.045 1.00 93.03 398 ASP C N 1
ATOM 2629 C CA . ASP A 1 398 ? 152.447 162.627 188.356 1.00 93.03 398 ASP C CA 1
ATOM 2630 C C . ASP A 1 398 ? 153.485 163.162 189.337 1.00 93.03 398 ASP C C 1
ATOM 2631 O O . ASP A 1 398 ? 154.613 162.667 189.363 1.00 93.03 398 ASP C O 1
ATOM 2636 N N . GLU A 1 399 ? 153.088 164.131 190.170 1.00 91.56 399 GLU C N 1
ATOM 2637 C CA . GLU A 1 399 ? 154.058 164.916 190.933 1.00 91.56 399 GLU C CA 1
ATOM 2638 C C . GLU A 1 399 ? 154.725 164.102 192.036 1.00 91.56 399 GLU C C 1
ATOM 2639 O O . GLU A 1 399 ? 155.871 164.382 192.413 1.00 91.56 399 GLU C O 1
ATOM 2641 N N . GLU A 1 400 ? 154.033 163.083 192.554 1.00 92.07 400 GLU C N 1
ATOM 2642 C CA . GLU A 1 400 ? 154.544 162.338 193.702 1.00 92.07 400 GLU C CA 1
ATOM 2643 C C . GLU A 1 400 ? 155.744 161.480 193.319 1.00 92.07 400 GLU C C 1
ATOM 2644 O O . GLU A 1 400 ? 156.760 161.465 194.024 1.00 92.07 400 GLU C O 1
ATOM 2646 N N . SER A 1 401 ? 155.663 160.788 192.181 1.00 91.12 401 SER C N 1
ATOM 2647 C CA . SER A 1 401 ? 156.779 159.954 191.748 1.00 91.12 401 SER C CA 1
ATOM 2648 C C . SER A 1 401 ? 157.960 160.798 191.281 1.00 91.12 401 SER C C 1
ATOM 2649 O O . SER A 1 401 ? 159.119 160.407 191.469 1.00 91.12 401 SER C O 1
ATOM 2652 N N . ILE A 1 402 ? 157.689 161.966 190.690 1.00 89.21 402 ILE C N 1
ATOM 2653 C CA . ILE A 1 402 ? 158.768 162.851 190.254 1.00 89.21 402 ILE C CA 1
ATOM 2654 C C . ILE A 1 402 ? 159.501 163.424 191.457 1.00 89.21 402 ILE C C 1
ATOM 2655 O O . ILE A 1 402 ? 160.734 163.512 191.466 1.00 89.21 402 ILE C O 1
ATOM 2660 N N . LEU A 1 403 ? 158.761 163.788 192.508 1.00 89.13 403 LEU C N 1
ATOM 2661 C CA . LEU A 1 403 ? 159.417 164.247 193.729 1.00 89.13 403 LEU C CA 1
ATOM 2662 C C . LEU A 1 403 ? 160.096 163.098 194.466 1.00 89.13 403 LEU C C 1
ATOM 2663 O O . LEU A 1 403 ? 161.041 163.318 195.229 1.00 89.13 403 LEU C O 1
ATOM 2668 N N . GLY A 1 404 ? 159.634 161.867 194.252 1.00 90.14 404 GLY C N 1
ATOM 2669 C CA . GLY A 1 404 ? 160.291 160.732 194.879 1.00 90.14 404 GLY C CA 1
ATOM 2670 C C . GLY A 1 404 ? 161.606 160.364 194.218 1.00 90.14 404 GLY C C 1
ATOM 2671 O O . GLY A 1 404 ? 162.544 159.926 194.887 1.00 90.14 404 GLY C O 1
ATOM 2672 N N . GLU A 1 405 ? 161.693 160.533 192.894 1.00 91.60 405 GLU C N 1
ATOM 2673 C CA . GLU A 1 405 ? 162.897 160.133 192.168 1.00 91.60 405 GLU C CA 1
ATOM 2674 C C . GLU A 1 405 ? 164.067 161.081 192.404 1.00 91.60 405 GLU C C 1
ATOM 2675 O O . GLU A 1 405 ? 165.225 160.669 192.281 1.00 91.60 405 GLU C O 1
ATOM 2681 N N . LEU A 1 406 ? 163.795 162.341 192.734 1.00 91.04 406 LEU C N 1
ATOM 2682 C CA . LEU A 1 406 ? 164.852 163.337 192.839 1.00 91.04 406 LEU C CA 1
ATOM 2683 C C . LEU A 1 406 ? 165.674 163.142 194.105 1.00 91.04 406 LEU C C 1
ATOM 2684 O O . LEU A 1 406 ? 165.312 162.376 195.000 1.00 91.04 406 LEU C O 1
ATOM 2689 N N . SER A 1 407 ? 166.797 163.849 194.170 1.00 93.66 407 SER C N 1
ATOM 2690 C CA . SER A 1 407 ? 167.649 163.784 195.342 1.00 93.66 407 SER C CA 1
ATOM 2691 C C . SER A 1 407 ? 167.187 164.789 196.390 1.00 93.66 407 SER C C 1
ATOM 2692 O O . SER A 1 407 ? 166.214 165.522 196.205 1.00 93.66 407 SER C O 1
ATOM 2695 N N . GLU A 1 408 ? 167.908 164.816 197.506 1.00 95.71 408 GLU C N 1
ATOM 2696 C CA . GLU A 1 408 ? 167.546 165.717 198.599 1.00 95.71 408 GLU C CA 1
ATOM 2697 C C . GLU A 1 408 ? 167.876 167.189 198.338 1.00 95.71 408 GLU C C 1
ATOM 2698 O O . GLU A 1 408 ? 167.059 168.041 198.726 1.00 95.71 408 GLU C O 1
ATOM 2700 N N . PRO A 1 409 ? 169.016 167.580 197.731 1.00 98.57 409 PRO C N 1
ATOM 2701 C CA . PRO A 1 409 ? 169.171 169.018 197.427 1.00 98.57 409 PRO C CA 1
ATOM 2702 C C . PRO A 1 409 ? 168.289 169.520 196.295 1.00 98.57 409 PRO C C 1
ATOM 2703 O O . PRO A 1 409 ? 168.054 170.730 196.200 1.00 98.57 409 PRO C O 1
ATOM 2707 N N . LEU A 1 410 ? 167.801 168.636 195.424 1.00 95.93 410 LEU C N 1
ATOM 2708 C CA . LEU A 1 410 ? 166.970 169.095 194.315 1.00 95.93 410 LEU C CA 1
ATOM 2709 C C . LEU A 1 410 ? 165.532 169.331 194.751 1.00 95.93 410 LEU C C 1
ATOM 2710 O O . LEU A 1 410 ? 164.845 170.193 194.194 1.00 95.93 410 LEU C O 1
ATOM 2715 N N . ARG A 1 411 ? 165.050 168.565 195.733 1.00 96.89 411 ARG C N 1
ATOM 2716 C CA . ARG A 1 411 ? 163.707 168.801 196.251 1.00 96.89 411 ARG C CA 1
ATOM 2717 C C . ARG A 1 411 ? 163.639 170.109 197.021 1.00 96.89 411 ARG C C 1
ATOM 2718 O O . ARG A 1 411 ? 162.610 170.790 197.011 1.00 96.89 411 ARG C O 1
ATOM 2726 N N . GLU A 1 412 ? 164.731 170.479 197.688 1.00 102.75 412 GLU C N 1
ATOM 2727 C CA . GLU A 1 412 ? 164.734 171.698 198.485 1.00 102.75 412 GLU C CA 1
ATOM 2728 C C . GLU A 1 412 ? 164.810 172.934 197.596 1.00 102.75 412 GLU C C 1
ATOM 2729 O O . GLU A 1 412 ? 164.305 174.002 197.958 1.00 102.75 412 GLU C O 1
ATOM 2735 N N . GLU A 1 413 ? 165.412 172.801 196.412 1.00 101.33 413 GLU C N 1
ATOM 2736 C CA . GLU A 1 413 ? 165.557 173.949 195.523 1.00 101.33 413 GLU C CA 1
ATOM 2737 C C . GLU A 1 413 ? 164.236 174.301 194.849 1.00 101.33 413 GLU C C 1
ATOM 2738 O O . GLU A 1 413 ? 163.960 175.476 194.582 1.00 101.33 413 GLU C O 1
ATOM 2744 N N . ILE A 1 414 ? 163.402 173.297 194.571 1.00 99.32 414 ILE C N 1
ATOM 2745 C CA . ILE A 1 414 ? 162.122 173.550 193.915 1.00 99.32 414 ILE C CA 1
ATOM 2746 C C . ILE A 1 414 ? 161.149 174.206 194.887 1.00 99.32 414 ILE C C 1
ATOM 2747 O O . ILE A 1 414 ? 160.398 175.118 194.519 1.00 99.32 414 ILE C O 1
ATOM 2752 N N . ILE A 1 415 ? 161.172 173.775 196.149 1.00 103.87 415 ILE C N 1
ATOM 2753 C CA . ILE A 1 415 ? 160.262 174.322 197.151 1.00 103.87 415 ILE C CA 1
ATOM 2754 C C . ILE A 1 415 ? 160.653 175.755 197.505 1.00 103.87 415 ILE C C 1
ATOM 2755 O O . ILE A 1 415 ? 159.792 176.604 197.771 1.00 103.87 415 ILE C O 1
ATOM 2760 N N . ASN A 1 416 ? 161.949 176.071 197.434 1.00 105.12 416 ASN C N 1
ATOM 2761 C CA . ASN A 1 416 ? 162.394 177.430 197.735 1.00 105.12 416 ASN C CA 1
ATOM 2762 C C . ASN A 1 416 ? 162.024 178.409 196.626 1.00 105.12 416 ASN C C 1
ATOM 2763 O O . ASN A 1 416 ? 162.123 179.627 196.810 1.00 105.12 416 ASN C O 1
ATOM 2768 N N . PHE A 1 417 ? 161.613 177.905 195.461 1.00 102.36 417 PHE C N 1
ATOM 2769 C CA . PHE A 1 417 ? 161.101 178.794 194.424 1.00 102.36 417 PHE C CA 1
ATOM 2770 C C . PHE A 1 417 ? 159.599 179.007 194.571 1.00 102.36 417 PHE C C 1
ATOM 2771 O O . PHE A 1 417 ? 159.093 180.114 194.356 1.00 102.36 417 PHE C O 1
ATOM 2779 N N . THR A 1 418 ? 158.867 177.953 194.935 1.00 104.76 418 THR C N 1
ATOM 2780 C CA . THR A 1 418 ? 157.410 178.016 194.879 1.00 104.76 418 THR C CA 1
ATOM 2781 C C . THR A 1 418 ? 156.803 178.359 196.233 1.00 104.76 418 THR C C 1
ATOM 2782 O O . THR A 1 418 ? 155.918 179.217 196.320 1.00 104.76 418 THR C O 1
ATOM 2786 N N . CYS A 1 419 ? 157.259 177.705 197.299 1.00 111.07 419 CYS C N 1
ATOM 2787 C CA . CYS A 1 419 ? 156.608 177.808 198.596 1.00 111.07 419 CYS C CA 1
ATOM 2788 C C . CYS A 1 419 ? 157.278 178.780 199.555 1.00 111.07 419 CYS C C 1
ATOM 2789 O O . CYS A 1 419 ? 156.729 179.022 200.633 1.00 111.07 419 CYS C O 1
ATOM 2792 N N . ARG A 1 420 ? 158.440 179.335 199.208 1.00 114.65 420 ARG C N 1
ATOM 2793 C CA . ARG A 1 420 ? 159.159 180.194 200.146 1.00 114.65 420 ARG C CA 1
ATOM 2794 C C . ARG A 1 420 ? 158.501 181.565 200.271 1.00 114.65 420 ARG C C 1
ATOM 2795 O O . ARG A 1 420 ? 158.404 182.117 201.374 1.00 114.65 420 ARG C O 1
ATOM 2803 N N . GLY A 1 421 ? 158.022 182.118 199.155 1.00 117.37 421 GLY C N 1
ATOM 2804 C CA . GLY A 1 421 ? 157.558 183.497 199.161 1.00 117.37 421 GLY C CA 1
ATOM 2805 C C . GLY A 1 421 ? 156.214 183.677 199.840 1.00 117.37 421 GLY C C 1
ATOM 2806 O O . GLY A 1 421 ? 155.890 184.767 200.316 1.00 117.37 421 GLY C O 1
ATOM 2807 N N . LEU A 1 422 ? 155.412 182.613 199.893 1.00 118.37 422 LEU C N 1
ATOM 2808 C CA . LEU A 1 422 ? 154.099 182.719 200.518 1.00 118.37 422 LEU C CA 1
ATOM 2809 C C . LEU A 1 422 ? 154.204 182.618 202.032 1.00 118.37 422 LEU C C 1
ATOM 2810 O O . LEU A 1 422 ? 153.423 183.239 202.762 1.00 118.37 422 LEU C O 1
ATOM 2815 N N . VAL A 1 423 ? 155.165 181.834 202.521 1.00 120.33 423 VAL C N 1
ATOM 2816 C CA . VAL A 1 423 ? 155.369 181.675 203.957 1.00 120.33 423 VAL C CA 1
ATOM 2817 C C . VAL A 1 423 ? 156.039 182.919 204.539 1.00 120.33 423 VAL C C 1
ATOM 2818 O O . VAL A 1 423 ? 155.873 183.234 205.726 1.00 120.33 423 VAL C O 1
ATOM 2822 N N . ALA A 1 424 ? 156.731 183.694 203.699 1.00 122.43 424 ALA C N 1
ATOM 2823 C CA . ALA A 1 424 ? 157.376 184.919 204.168 1.00 122.43 424 ALA C CA 1
ATOM 2824 C C . ALA A 1 424 ? 156.359 186.010 204.494 1.00 122.43 424 ALA C C 1
ATOM 2825 O O . ALA A 1 424 ? 156.678 186.966 205.211 1.00 122.43 424 ALA C O 1
ATOM 2827 N N . HIS A 1 425 ? 155.133 185.893 203.973 1.00 125.24 425 HIS C N 1
ATOM 2828 C CA . HIS A 1 425 ? 154.089 186.850 204.325 1.00 125.24 425 HIS C CA 1
ATOM 2829 C C . HIS A 1 425 ? 153.622 186.661 205.763 1.00 125.24 425 HIS C C 1
ATOM 2830 O O . HIS A 1 425 ? 153.234 187.629 206.429 1.00 125.24 425 HIS C O 1
ATOM 2837 N N . MET A 1 426 ? 153.642 185.426 206.254 1.00 129.37 426 MET C N 1
ATOM 2838 C CA . MET A 1 426 ? 153.109 185.137 207.577 1.00 129.37 426 MET C CA 1
ATOM 2839 C C . MET A 1 426 ? 154.069 185.649 208.648 1.00 129.37 426 MET C C 1
ATOM 2840 O O . MET A 1 426 ? 155.276 185.375 208.573 1.00 129.37 426 MET C O 1
ATOM 2845 N N . PRO A 1 427 ? 153.585 186.398 209.644 1.00 133.75 427 PRO C N 1
ATOM 2846 C CA . PRO A 1 427 ? 154.513 187.004 210.615 1.00 133.75 427 PRO C CA 1
ATOM 2847 C C . PRO A 1 427 ? 155.088 186.019 211.618 1.00 133.75 427 PRO C C 1
ATOM 2848 O O . PRO A 1 427 ? 156.131 186.303 212.218 1.00 133.75 427 PRO C O 1
ATOM 2852 N N . LEU A 1 428 ? 154.438 184.872 211.827 1.00 136.30 428 LEU C N 1
ATOM 2853 C CA . LEU A 1 428 ? 154.952 183.905 212.792 1.00 136.30 428 LEU C CA 1
ATOM 2854 C C . LEU A 1 428 ? 156.139 183.136 212.229 1.00 136.30 428 LEU C C 1
ATOM 2855 O O . LEU A 1 428 ? 157.074 182.795 212.964 1.00 136.30 428 LEU C O 1
ATOM 2860 N N . PHE A 1 429 ? 156.122 182.850 210.928 1.00 135.41 429 PHE C N 1
ATOM 2861 C CA . PHE A 1 429 ? 157.192 182.058 210.334 1.00 135.41 429 PHE C CA 1
ATOM 2862 C C . PHE A 1 429 ? 158.338 182.926 209.833 1.00 135.41 429 PHE C C 1
ATOM 2863 O O . PHE A 1 429 ? 159.375 182.396 209.420 1.00 135.41 429 PHE C O 1
ATOM 2871 N N . ALA A 1 430 ? 158.174 184.249 209.847 1.00 139.66 430 ALA C N 1
ATOM 2872 C CA . ALA A 1 430 ? 159.222 185.126 209.334 1.00 139.66 430 ALA C CA 1
ATOM 2873 C C . ALA A 1 430 ? 160.378 185.242 210.320 1.00 139.66 430 ALA C C 1
ATOM 2874 O O . ALA A 1 430 ? 161.540 185.376 209.920 1.00 139.66 430 ALA C O 1
ATOM 2876 N N . HIS A 1 431 ? 160.078 185.201 211.618 1.00 143.27 431 HIS C N 1
ATOM 2877 C CA . HIS A 1 431 ? 161.110 185.369 212.634 1.00 143.27 431 HIS C CA 1
ATOM 2878 C C . HIS A 1 431 ? 161.757 184.056 213.051 1.00 143.27 431 HIS C C 1
ATOM 2879 O O . HIS A 1 431 ? 162.599 184.061 213.954 1.00 143.27 431 HIS C O 1
ATOM 2886 N N . ALA A 1 432 ? 161.386 182.943 212.425 1.00 143.22 432 ALA C N 1
ATOM 2887 C CA . ALA A 1 432 ? 161.908 181.645 212.821 1.00 143.22 432 ALA C CA 1
ATOM 2888 C C . ALA A 1 432 ? 163.308 181.416 212.264 1.00 143.22 432 ALA C C 1
ATOM 2889 O O . ALA A 1 432 ? 163.776 182.132 211.375 1.00 143.22 432 ALA C O 1
ATOM 2891 N N . ASP A 1 433 ? 163.975 180.398 212.803 1.00 143.58 433 ASP C N 1
ATOM 2892 C CA . ASP A 1 433 ? 165.227 179.928 212.238 1.00 143.58 433 ASP C CA 1
ATOM 2893 C C . ASP A 1 433 ? 164.968 179.256 210.890 1.00 143.58 433 ASP C C 1
ATOM 2894 O O . ASP A 1 433 ? 163.890 178.700 210.667 1.00 143.58 433 ASP C O 1
ATOM 2899 N N . PRO A 1 434 ? 165.939 179.289 209.970 1.00 142.20 434 PRO C N 1
ATOM 2900 C CA . PRO A 1 434 ? 165.721 178.614 208.678 1.00 142.20 434 PRO C CA 1
ATOM 2901 C C . PRO A 1 434 ? 165.751 177.098 208.765 1.00 142.20 434 PRO C C 1
ATOM 2902 O O . PRO A 1 434 ? 165.311 176.425 207.827 1.00 142.20 434 PRO C O 1
ATOM 2906 N N . SER A 1 435 ? 166.266 176.536 209.860 1.00 142.25 435 SER C N 1
ATOM 2907 C CA . SER A 1 435 ? 166.227 175.086 210.023 1.00 142.25 435 SER C CA 1
ATOM 2908 C C . SER A 1 435 ? 164.820 174.610 210.360 1.00 142.25 435 SER C C 1
ATOM 2909 O O . SER A 1 435 ? 164.464 173.459 210.086 1.00 142.25 435 SER C O 1
ATOM 2912 N N . PHE A 1 436 ? 164.010 175.480 210.963 1.00 142.29 436 PHE C N 1
ATOM 2913 C CA . PHE A 1 436 ? 162.638 175.115 211.300 1.00 142.29 436 PHE C CA 1
ATOM 2914 C C . PHE A 1 436 ? 161.713 175.269 210.101 1.00 142.29 436 PHE C C 1
ATOM 2915 O O . PHE A 1 436 ? 160.776 174.481 209.928 1.00 142.29 436 PHE C O 1
ATOM 2923 N N . VAL A 1 437 ? 161.965 176.276 209.260 1.00 135.64 437 VAL C N 1
ATOM 2924 C CA . VAL A 1 437 ? 161.031 176.622 208.190 1.00 135.64 437 VAL C CA 1
ATOM 2925 C C . VAL A 1 437 ? 161.077 175.580 207.077 1.00 135.64 437 VAL C C 1
ATOM 2926 O O . VAL A 1 437 ? 160.040 175.209 206.514 1.00 135.64 437 VAL C O 1
ATOM 2930 N N . THR A 1 438 ? 162.270 175.055 206.780 1.00 132.56 438 THR C N 1
ATOM 2931 C CA . THR A 1 438 ? 162.418 174.123 205.663 1.00 132.56 438 THR C CA 1
ATOM 2932 C C . THR A 1 438 ? 161.789 172.767 205.964 1.00 132.56 438 THR C C 1
ATOM 2933 O O . THR A 1 438 ? 161.413 172.035 205.043 1.00 132.56 438 THR C O 1
ATOM 2937 N N . ALA A 1 439 ? 161.659 172.413 207.244 1.00 131.80 439 ALA C N 1
ATOM 2938 C CA . ALA A 1 439 ? 160.959 171.179 207.582 1.00 131.80 439 ALA C CA 1
ATOM 2939 C C . ALA A 1 439 ? 159.452 171.342 207.415 1.00 131.80 439 ALA C C 1
ATOM 2940 O O . ALA A 1 439 ? 158.741 170.370 207.136 1.00 131.80 439 ALA C O 1
ATOM 2942 N N . VAL A 1 440 ? 158.950 172.568 207.580 1.00 129.84 440 VAL C N 1
ATOM 2943 C CA . VAL A 1 440 ? 157.532 172.838 207.350 1.00 129.84 440 VAL C CA 1
ATOM 2944 C C . VAL A 1 440 ? 157.235 172.844 205.856 1.00 129.84 440 VAL C C 1
ATOM 2945 O O . VAL A 1 440 ? 156.177 172.377 205.412 1.00 129.84 440 VAL C O 1
ATOM 2949 N N . LEU A 1 441 ? 158.186 173.332 205.056 1.00 124.69 441 LEU C N 1
ATOM 2950 C CA . LEU A 1 441 ? 157.946 173.560 203.634 1.00 124.69 441 LEU C CA 1
ATOM 2951 C C . LEU A 1 441 ? 157.848 172.258 202.848 1.00 124.69 441 LEU C C 1
ATOM 2952 O O . LEU A 1 441 ? 157.277 172.232 201.752 1.00 124.69 441 LEU C O 1
ATOM 2957 N N . THR A 1 442 ? 158.394 171.167 203.386 1.00 123.76 442 THR C N 1
ATOM 2958 C CA . THR A 1 442 ? 158.343 169.900 202.664 1.00 123.76 442 THR C CA 1
ATOM 2959 C C . THR A 1 442 ? 156.969 169.255 202.771 1.00 123.76 442 THR C C 1
ATOM 2960 O O . THR A 1 442 ? 156.606 168.412 201.943 1.00 123.76 442 THR C O 1
ATOM 2964 N N . LYS A 1 443 ? 156.190 169.636 203.778 1.00 124.10 443 LYS C N 1
ATOM 2965 C CA . LYS A 1 443 ? 154.922 168.981 204.059 1.00 124.10 443 LYS C CA 1
ATOM 2966 C C . LYS A 1 443 ? 153.716 169.741 203.523 1.00 124.10 443 LYS C C 1
ATOM 2967 O O . LYS A 1 443 ? 152.581 169.381 203.849 1.00 124.10 443 LYS C O 1
ATOM 2973 N N . LEU A 1 444 ? 153.927 170.773 202.712 1.00 118.96 444 LEU C N 1
ATOM 2974 C CA . LEU A 1 444 ? 152.812 171.443 202.063 1.00 118.96 444 LEU C CA 1
ATOM 2975 C C . LEU A 1 444 ? 152.302 170.599 200.902 1.00 118.96 444 LEU C C 1
ATOM 2976 O O . LEU A 1 444 ? 153.045 169.826 200.294 1.00 118.96 444 LEU C O 1
ATOM 2981 N N . ARG A 1 445 ? 151.014 170.742 200.600 1.00 113.48 445 ARG C N 1
ATOM 2982 C CA . ARG A 1 445 ? 150.379 169.986 199.526 1.00 113.48 445 ARG C CA 1
ATOM 2983 C C . ARG A 1 445 ? 149.627 170.942 198.616 1.00 113.48 445 ARG C C 1
ATOM 2984 O O . ARG A 1 445 ? 148.959 171.863 199.095 1.00 113.48 445 ARG C O 1
ATOM 2992 N N . PHE A 1 446 ? 149.732 170.716 197.310 1.00 105.75 446 PHE C N 1
ATOM 2993 C CA . PHE A 1 446 ? 149.130 171.607 196.328 1.00 105.75 446 PHE C CA 1
ATOM 2994 C C . PHE A 1 446 ? 147.684 171.212 196.052 1.00 105.75 446 PHE C C 1
ATOM 2995 O O . PHE A 1 446 ? 147.386 170.044 195.791 1.00 105.75 446 PHE C O 1
ATOM 3003 N N . GLU A 1 447 ? 146.782 172.192 196.114 1.00 106.80 447 GLU C N 1
ATOM 3004 C CA . GLU A 1 447 ? 145.353 171.956 195.970 1.00 106.80 447 GLU C CA 1
ATOM 3005 C C . GLU A 1 447 ? 144.757 172.963 194.998 1.00 106.80 447 GLU C C 1
ATOM 3006 O O . GLU A 1 447 ? 145.165 174.125 194.959 1.00 106.80 447 GLU C O 1
ATOM 3012 N N . VAL A 1 448 ? 143.779 172.507 194.217 1.00 101.44 448 VAL C N 1
ATOM 3013 C CA . VAL A 1 448 ? 143.089 173.332 193.232 1.00 101.44 448 VAL C CA 1
ATOM 3014 C C . VAL A 1 448 ? 141.598 173.282 193.524 1.00 101.44 448 VAL C C 1
ATOM 3015 O O . VAL A 1 448 ? 141.019 172.199 193.646 1.00 101.44 448 VAL C O 1
ATOM 3019 N N . PHE A 1 449 ? 140.979 174.450 193.632 1.00 101.57 449 PHE C N 1
ATOM 3020 C CA . PHE A 1 449 ? 139.557 174.568 193.918 1.00 101.57 449 PHE C CA 1
ATOM 3021 C C . PHE A 1 449 ? 138.838 175.240 192.754 1.00 101.57 449 PHE C C 1
ATOM 3022 O O . PHE A 1 449 ? 139.451 175.697 191.790 1.00 101.57 449 PHE C O 1
ATOM 3030 N N . GLN A 1 450 ? 137.521 175.290 192.859 1.00 105.57 450 GLN C N 1
ATOM 3031 C CA . GLN A 1 450 ? 136.629 175.781 191.823 1.00 105.57 450 GLN C CA 1
ATOM 3032 C C . GLN A 1 450 ? 135.889 177.004 192.334 1.00 105.57 450 GLN C C 1
ATOM 3033 O O . GLN A 1 450 ? 135.803 177.218 193.548 1.00 105.57 450 GLN C O 1
ATOM 3039 N N . PRO A 1 451 ? 135.353 177.836 191.437 1.00 107.38 451 PRO C N 1
ATOM 3040 C CA . PRO A 1 451 ? 134.380 178.838 191.880 1.00 107.38 451 PRO C CA 1
ATOM 3041 C C . PRO A 1 451 ? 133.104 178.171 192.366 1.00 107.38 451 PRO C C 1
ATOM 3042 O O . PRO A 1 451 ? 132.553 177.287 191.709 1.00 107.38 451 PRO C O 1
ATOM 3046 N N . GLY A 1 452 ? 132.646 178.597 193.540 1.00 110.22 452 GLY C N 1
ATOM 3047 C CA . GLY A 1 452 ? 131.480 178.018 194.162 1.00 110.22 452 GLY C CA 1
ATOM 3048 C C . GLY A 1 452 ? 131.757 177.006 195.252 1.00 110.22 452 GLY C C 1
ATOM 3049 O O . GLY A 1 452 ? 130.878 176.774 196.091 1.00 110.22 452 GLY C O 1
ATOM 3050 N N . ASP A 1 453 ? 132.939 176.394 195.275 1.00 111.85 453 ASP C N 1
ATOM 3051 C CA . ASP A 1 453 ? 133.238 175.418 196.314 1.00 111.85 453 ASP C CA 1
ATOM 3052 C C . ASP A 1 453 ? 133.509 176.107 197.642 1.00 111.85 453 ASP C C 1
ATOM 3053 O O . ASP A 1 453 ? 134.225 177.109 197.709 1.00 111.85 453 ASP C O 1
ATOM 3058 N N . LEU A 1 454 ? 132.929 175.561 198.705 1.00 117.26 454 LEU C N 1
ATOM 3059 C CA . LEU A 1 454 ? 133.152 176.045 200.061 1.00 117.26 454 LEU C CA 1
ATOM 3060 C C . LEU A 1 454 ? 134.442 175.412 200.562 1.00 117.26 454 LEU C C 1
ATOM 3061 O O . LEU A 1 454 ? 134.535 174.187 200.686 1.00 117.26 454 LEU C O 1
ATOM 3066 N N . VAL A 1 455 ? 135.437 176.251 200.838 1.00 117.93 455 VAL C N 1
ATOM 3067 C CA . VAL A 1 455 ? 136.750 175.751 201.227 1.00 117.93 455 VAL C CA 1
ATOM 3068 C C . VAL A 1 455 ? 136.731 175.270 202.671 1.00 117.93 455 VAL C C 1
ATOM 3069 O O . VAL A 1 455 ? 137.033 174.107 202.961 1.00 117.93 455 VAL C O 1
ATOM 3073 N N . VAL A 1 456 ? 136.382 176.160 203.599 1.00 124.04 456 VAL C N 1
ATOM 3074 C CA . VAL A 1 456 ? 136.234 175.826 205.007 1.00 124.04 456 VAL C CA 1
ATOM 3075 C C . VAL A 1 456 ? 134.778 176.069 205.380 1.00 124.04 456 VAL C C 1
ATOM 3076 O O . VAL A 1 456 ? 134.183 177.081 205.009 1.00 124.04 456 VAL C O 1
ATOM 3080 N N . ARG A 1 457 ? 134.194 175.116 206.104 1.00 129.61 457 ARG C N 1
ATOM 3081 C CA . ARG A 1 457 ? 132.810 175.223 206.540 1.00 129.61 457 ARG C CA 1
ATOM 3082 C C . ARG A 1 457 ? 132.747 175.441 208.043 1.00 129.61 457 ARG C C 1
ATOM 3083 O O . ARG A 1 457 ? 133.621 174.995 208.791 1.00 129.61 457 ARG C O 1
ATOM 3091 N N . GLU A 1 458 ? 131.695 176.133 208.474 1.00 134.85 458 GLU C N 1
ATOM 3092 C CA . GLU A 1 458 ? 131.497 176.402 209.891 1.00 134.85 458 GLU C CA 1
ATOM 3093 C C . GLU A 1 458 ? 131.063 175.135 210.616 1.00 134.85 458 GLU C C 1
ATOM 3094 O O . GLU A 1 458 ? 130.368 174.285 210.055 1.00 134.85 458 GLU C O 1
ATOM 3100 N N . GLY A 1 459 ? 131.477 175.012 211.872 1.00 137.78 459 GLY C N 1
ATOM 3101 C CA . GLY A 1 459 ? 131.145 173.832 212.640 1.00 137.78 459 GLY C CA 1
ATOM 3102 C C . GLY A 1 459 ? 132.078 172.665 212.437 1.00 137.78 459 GLY C C 1
ATOM 3103 O O . GLY A 1 459 ? 131.760 171.551 212.862 1.00 137.78 459 GLY C O 1
ATOM 3104 N N . SER A 1 460 ? 133.224 172.883 211.803 1.00 139.73 460 SER C N 1
ATOM 3105 C CA . SER A 1 460 ? 134.196 171.833 211.554 1.00 139.73 460 SER C CA 1
ATOM 3106 C C . SER A 1 460 ? 135.384 171.998 212.492 1.00 139.73 460 SER C C 1
ATOM 3107 O O . SER A 1 460 ? 135.531 173.025 213.159 1.00 139.73 460 SER C O 1
ATOM 3110 N N . VAL A 1 461 ? 136.233 170.969 212.539 1.00 140.18 461 VAL C N 1
ATOM 3111 C CA . VAL A 1 461 ? 137.338 170.967 213.495 1.00 140.18 461 VAL C CA 1
ATOM 3112 C C . VAL A 1 461 ? 138.470 171.874 213.013 1.00 140.18 461 VAL C C 1
ATOM 3113 O O . VAL A 1 461 ? 139.200 172.462 213.820 1.00 140.18 461 VAL C O 1
ATOM 3117 N N . GLY A 1 462 ? 138.600 172.045 211.700 1.00 136.66 462 GLY C N 1
ATOM 3118 C CA . GLY A 1 462 ? 139.641 172.907 211.156 1.00 136.66 462 GLY C CA 1
ATOM 3119 C C . GLY A 1 462 ? 141.048 172.383 211.345 1.00 136.66 462 GLY C C 1
ATOM 3120 O O . GLY A 1 462 ? 141.847 172.997 212.063 1.00 136.66 462 GLY C O 1
ATOM 3121 N N . ARG A 1 463 ? 141.373 171.253 210.714 1.00 131.23 463 ARG C N 1
ATOM 3122 C CA . ARG A 1 463 ? 142.675 170.633 210.937 1.00 131.23 463 ARG C CA 1
ATOM 3123 C C . ARG A 1 463 ? 143.751 171.246 210.048 1.00 131.23 463 ARG C C 1
ATOM 3124 O O . ARG A 1 463 ? 144.948 171.099 210.323 1.00 131.23 463 ARG C O 1
ATOM 3126 N N . LYS A 1 464 ? 143.354 171.924 208.976 1.00 125.14 464 LYS C N 1
ATOM 3127 C CA . LYS A 1 464 ? 144.307 172.333 207.952 1.00 125.14 464 LYS C CA 1
ATOM 3128 C C . LYS A 1 464 ? 144.403 173.852 207.859 1.00 125.14 464 LYS C C 1
ATOM 3129 O O . LYS A 1 464 ? 143.399 174.558 207.990 1.00 125.14 464 LYS C O 1
ATOM 3135 N N . MET A 1 465 ? 145.616 174.347 207.631 1.00 123.84 465 MET C N 1
ATOM 3136 C CA . MET A 1 465 ? 145.877 175.763 207.404 1.00 123.84 465 MET C CA 1
ATOM 3137 C C . MET A 1 465 ? 146.231 175.971 205.938 1.00 123.84 465 MET C C 1
ATOM 3138 O O . MET A 1 465 ? 146.978 175.177 205.359 1.00 123.84 465 MET C O 1
ATOM 3143 N N . TYR A 1 466 ? 145.691 177.028 205.338 1.00 119.79 466 TYR C N 1
ATOM 3144 C CA . TYR A 1 466 ? 145.790 177.242 203.903 1.00 119.79 466 TYR C CA 1
ATOM 3145 C C . TYR A 1 466 ? 146.540 178.531 203.586 1.00 119.79 466 TYR C C 1
ATOM 3146 O O . TYR A 1 466 ? 146.319 179.572 204.211 1.00 119.79 466 TYR C O 1
ATOM 3155 N N . PHE A 1 467 ? 147.430 178.445 202.604 1.00 115.79 467 PHE C N 1
ATOM 3156 C CA . PHE A 1 467 ? 148.114 179.585 202.015 1.00 115.79 467 PHE C CA 1
ATOM 3157 C C . PHE A 1 467 ? 147.603 179.772 200.595 1.00 115.79 467 PHE C C 1
ATOM 3158 O O . PHE A 1 467 ? 147.210 178.813 199.929 1.00 115.79 467 PHE C O 1
ATOM 3166 N N . ILE A 1 468 ? 147.626 181.010 200.113 1.00 113.88 468 ILE C N 1
ATOM 3167 C CA . ILE A 1 468 ? 147.022 181.357 198.831 1.00 113.88 468 ILE C CA 1
ATOM 3168 C C . ILE A 1 468 ? 148.119 181.756 197.859 1.00 113.88 468 ILE C C 1
ATOM 3169 O O . ILE A 1 468 ? 148.898 182.672 198.139 1.00 113.88 468 ILE C O 1
ATOM 3174 N N . GLN A 1 469 ? 148.173 181.073 196.718 1.00 112.21 469 GLN C N 1
ATOM 3175 C CA . GLN A 1 469 ? 149.094 181.408 195.642 1.00 112.21 469 GLN C CA 1
ATOM 3176 C C . GLN A 1 469 ? 148.427 182.212 194.539 1.00 112.21 469 GLN C C 1
ATOM 3177 O O . GLN A 1 469 ? 148.907 183.293 194.185 1.00 112.21 469 GLN C O 1
ATOM 3183 N N . HIS A 1 470 ? 147.326 181.709 193.984 1.00 111.47 470 HIS C N 1
ATOM 3184 C CA . HIS A 1 470 ? 146.550 182.430 192.986 1.00 111.47 470 HIS C CA 1
ATOM 3185 C C . HIS A 1 470 ? 145.084 182.405 193.385 1.00 111.47 470 HIS C C 1
ATOM 3186 O O . HIS A 1 470 ? 144.716 181.893 194.443 1.00 111.47 470 HIS C O 1
ATOM 3193 N N . GLY A 1 471 ? 144.249 182.980 192.529 1.00 111.25 471 GLY C N 1
ATOM 3194 C CA . GLY A 1 471 ? 142.815 182.942 192.709 1.00 111.25 471 GLY C CA 1
ATOM 3195 C C . GLY A 1 471 ? 142.324 183.993 193.688 1.00 111.25 471 GLY C C 1
ATOM 3196 O O . GLY A 1 471 ? 143.093 184.686 194.357 1.00 111.25 471 GLY C O 1
ATOM 3197 N N . LEU A 1 472 ? 141.003 184.097 193.764 1.00 114.16 472 LEU C N 1
ATOM 3198 C CA . LEU A 1 472 ? 140.326 185.051 194.628 1.00 114.16 472 LEU C CA 1
ATOM 3199 C C . LEU A 1 472 ? 139.234 184.327 195.398 1.00 114.16 472 LEU C C 1
ATOM 3200 O O . LEU A 1 472 ? 138.543 183.468 194.847 1.00 114.16 472 LEU C O 1
ATOM 3205 N N . LEU A 1 473 ? 139.084 184.673 196.673 1.00 116.83 473 LEU C N 1
ATOM 3206 C CA . LEU A 1 473 ? 138.110 184.030 197.540 1.00 116.83 473 LEU C CA 1
ATOM 3207 C C . LEU A 1 473 ? 137.627 185.029 198.581 1.00 116.83 473 LEU C C 1
ATOM 3208 O O . LEU A 1 473 ? 138.247 186.070 198.805 1.00 116.83 473 LEU C O 1
ATOM 3213 N N . SER A 1 474 ? 136.509 184.697 199.221 1.00 120.58 474 SER C N 1
ATOM 3214 C CA . SER A 1 474 ? 135.834 185.599 200.144 1.00 120.58 474 SER C CA 1
ATOM 3215 C C . SER A 1 474 ? 135.579 184.904 201.473 1.00 120.58 474 SER C C 1
ATOM 3216 O O . SER A 1 474 ? 135.262 183.711 201.506 1.00 120.58 474 SER C O 1
ATOM 3219 N N . VAL A 1 475 ? 135.714 185.656 202.562 1.00 123.61 475 VAL C N 1
ATOM 3220 C CA . VAL A 1 475 ? 135.394 185.151 203.893 1.00 123.61 475 VAL C CA 1
ATOM 3221 C C . VAL A 1 475 ? 133.956 185.542 204.224 1.00 123.61 475 VAL C C 1
ATOM 3222 O O . VAL A 1 475 ? 133.451 186.569 203.751 1.00 123.61 475 VAL C O 1
ATOM 3226 N N . LEU A 1 476 ? 133.268 184.694 204.981 1.00 125.28 476 LEU C N 1
ATOM 3227 C CA . LEU A 1 476 ? 131.878 184.957 205.337 1.00 125.28 476 LEU C CA 1
ATOM 3228 C C . LEU A 1 476 ? 131.708 185.005 206.850 1.00 125.28 476 LEU C C 1
ATOM 3229 O O . LEU A 1 476 ? 130.766 184.433 207.397 1.00 125.28 476 LEU C O 1
ATOM 3234 N N . ARG A 1 484 ? 137.142 189.944 200.838 1.00 119.77 484 ARG C N 1
ATOM 3235 C CA . ARG A 1 484 ? 137.952 189.502 199.710 1.00 119.77 484 ARG C CA 1
ATOM 3236 C C . ARG A 1 484 ? 139.395 189.271 200.134 1.00 119.77 484 ARG C C 1
ATOM 3237 O O . ARG A 1 484 ? 139.990 190.105 200.816 1.00 119.77 484 ARG C O 1
ATOM 3245 N N . LEU A 1 485 ? 139.954 188.136 199.730 1.00 118.17 485 LEU C N 1
ATOM 3246 C CA . LEU A 1 485 ? 141.356 187.815 199.967 1.00 118.17 485 LEU C CA 1
ATOM 3247 C C . LEU A 1 485 ? 142.017 187.523 198.628 1.00 118.17 485 LEU C C 1
ATOM 3248 O O . LEU A 1 485 ? 141.664 186.547 197.958 1.00 118.17 485 LEU C O 1
ATOM 3253 N N . THR A 1 486 ? 142.977 188.360 198.249 1.00 116.87 486 THR C N 1
ATOM 3254 C CA . THR A 1 486 ? 143.663 188.229 196.974 1.00 116.87 486 THR C CA 1
ATOM 3255 C C . THR A 1 486 ? 144.839 187.262 197.115 1.00 116.87 486 THR C C 1
ATOM 3256 O O . THR A 1 486 ? 144.972 186.551 198.114 1.00 116.87 486 THR C O 1
ATOM 3258 N N . ASP A 1 487 ? 145.703 187.230 196.102 1.00 115.77 487 ASP C N 1
ATOM 3259 C CA . ASP A 1 487 ? 146.823 186.299 196.088 1.00 115.77 487 ASP C CA 1
ATOM 3260 C C . ASP A 1 487 ? 147.878 186.696 197.113 1.00 115.77 487 ASP C C 1
ATOM 3261 O O . ASP A 1 487 ? 148.056 187.876 197.423 1.00 115.77 487 ASP C O 1
ATOM 3263 N N . GLY A 1 488 ? 148.576 185.695 197.646 1.00 116.94 488 GLY C N 1
ATOM 3264 C CA . GLY A 1 488 ? 149.571 185.910 198.671 1.00 116.94 488 GLY C CA 1
ATOM 3265 C C . GLY A 1 488 ? 149.040 185.909 200.086 1.00 116.94 488 GLY C C 1
ATOM 3266 O O . GLY A 1 488 ? 149.837 185.984 201.029 1.00 116.94 488 GLY C O 1
ATOM 3267 N N . SER A 1 489 ? 147.726 185.820 200.268 1.00 117.97 489 SER C N 1
ATOM 3268 C CA . SER A 1 489 ? 147.131 185.871 201.592 1.00 117.97 489 SER C CA 1
ATOM 3269 C C . SER A 1 489 ? 147.122 184.484 202.233 1.00 117.97 489 SER C C 1
ATOM 3270 O O . SER A 1 489 ? 147.730 183.531 201.738 1.00 117.97 489 SER C O 1
ATOM 3273 N N . TYR A 1 490 ? 146.412 184.384 203.355 1.00 120.23 490 TYR C N 1
ATOM 3274 C CA . TYR A 1 490 ? 146.269 183.141 204.099 1.00 120.23 490 TYR C CA 1
ATOM 3275 C C . TYR A 1 490 ? 145.032 183.232 204.980 1.00 120.23 490 TYR C C 1
ATOM 3276 O O . TYR A 1 490 ? 144.608 184.330 205.352 1.00 120.23 490 TYR C O 1
ATOM 3285 N N . PHE A 1 491 ? 144.456 182.077 205.307 1.00 121.31 491 PHE C N 1
ATOM 3286 C CA . PHE A 1 491 ? 143.300 182.006 206.189 1.00 121.31 491 PHE C CA 1
ATOM 3287 C C . PHE A 1 491 ? 143.322 180.682 206.938 1.00 121.31 491 PHE C C 1
ATOM 3288 O O . PHE A 1 491 ? 143.952 179.716 206.503 1.00 121.31 491 PHE C O 1
ATOM 3296 N N . GLY A 1 492 ? 142.618 180.645 208.066 1.00 127.93 492 GLY C N 1
ATOM 3297 C CA . GLY A 1 492 ? 142.605 179.465 208.905 1.00 127.93 492 GLY C CA 1
ATOM 3298 C C . GLY A 1 492 ? 143.862 179.246 209.712 1.00 127.93 492 GLY C C 1
ATOM 3299 O O . GLY A 1 492 ? 144.150 178.103 210.083 1.00 127.93 492 GLY C O 1
ATOM 3300 N N . GLU A 1 493 ? 144.619 180.305 209.998 1.00 133.90 493 GLU C N 1
ATOM 3301 C CA . GLU A 1 493 ? 145.890 180.148 210.694 1.00 133.90 493 GLU C CA 1
ATOM 3302 C C . GLU A 1 493 ? 145.685 179.965 212.192 1.00 133.90 493 GLU C C 1
ATOM 3303 O O . GLU A 1 493 ? 146.382 179.169 212.831 1.00 133.90 493 GLU C O 1
ATOM 3305 N N . ILE A 1 494 ? 144.728 180.695 212.769 1.00 141.08 494 ILE C N 1
ATOM 3306 C CA . ILE A 1 494 ? 144.556 180.693 214.217 1.00 141.08 494 ILE C CA 1
ATOM 3307 C C . ILE A 1 494 ? 143.863 179.417 214.685 1.00 141.08 494 ILE C C 1
ATOM 3308 O O . ILE A 1 494 ? 143.978 179.037 215.858 1.00 141.08 494 ILE C O 1
ATOM 3313 N N . CYS A 1 495 ? 143.181 178.714 213.776 1.00 143.92 495 CYS C N 1
ATOM 3314 C CA . CYS A 1 495 ? 142.455 177.507 214.156 1.00 143.92 495 CYS C CA 1
ATOM 3315 C C . CYS A 1 495 ? 143.410 176.363 214.470 1.00 143.92 495 CYS C C 1
ATOM 3316 O O . CYS A 1 495 ? 143.129 175.535 215.343 1.00 143.92 495 CYS C O 1
ATOM 3319 N N . LEU A 1 496 ? 144.557 176.317 213.790 1.00 142.48 496 LEU C N 1
ATOM 3320 C CA . LEU A 1 496 ? 145.535 175.268 214.060 1.00 142.48 496 LEU C CA 1
ATOM 3321 C C . LEU A 1 496 ? 146.253 175.514 215.382 1.00 142.48 496 LEU C C 1
ATOM 3322 O O . LEU A 1 496 ? 146.727 174.571 216.025 1.00 142.48 496 LEU C O 1
ATOM 3327 N N . LEU A 1 497 ? 146.350 176.777 215.802 1.00 145.86 497 LEU C N 1
ATOM 3328 C CA . LEU A 1 497 ? 146.971 177.073 217.089 1.00 145.86 497 LEU C CA 1
ATOM 3329 C C . LEU A 1 497 ? 145.995 176.856 218.240 1.00 145.86 497 LEU C C 1
ATOM 3330 O O . LEU A 1 497 ? 146.383 176.368 219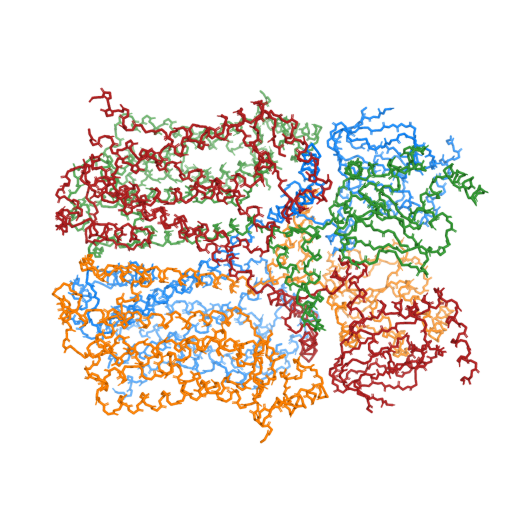.307 1.00 145.86 497 LEU C O 1
ATOM 3335 N N . THR A 1 498 ? 144.722 177.213 218.045 1.00 146.90 498 THR C N 1
ATOM 3336 C CA . THR A 1 498 ? 143.760 177.100 219.138 1.00 146.90 498 THR C CA 1
ATOM 3337 C C . THR A 1 498 ? 143.168 175.699 219.250 1.00 146.90 498 THR C C 1
ATOM 3338 O O . THR A 1 498 ? 142.659 175.340 220.319 1.00 146.90 498 THR C O 1
ATOM 3342 N N . ARG A 1 499 ? 143.223 174.912 218.163 1.00 146.79 499 ARG C N 1
ATOM 3343 C CA . ARG A 1 499 ? 142.656 173.556 218.073 1.00 146.79 499 ARG C CA 1
ATOM 3344 C C . ARG A 1 499 ? 141.164 173.536 218.407 1.00 146.79 499 ARG C C 1
ATOM 3345 O O . ARG A 1 499 ? 140.664 172.611 219.050 1.00 146.79 499 ARG C O 1
ATOM 3353 N N . GLY A 1 500 ? 140.446 174.570 217.963 1.00 145.29 500 GLY C N 1
ATOM 3354 C CA . GLY A 1 500 ? 139.037 174.692 218.251 1.00 145.29 500 GLY C CA 1
ATOM 3355 C C . GLY A 1 500 ? 138.213 174.683 216.978 1.00 145.29 500 GLY C C 1
ATOM 3356 O O . GLY A 1 500 ? 138.716 174.442 215.883 1.00 145.29 500 GLY C O 1
ATOM 3357 N N . ARG A 1 501 ? 136.924 174.954 217.148 1.00 144.07 501 ARG C N 1
ATOM 3358 C CA . ARG A 1 501 ? 135.996 174.931 216.028 1.00 144.07 501 ARG C CA 1
ATOM 3359 C C . ARG A 1 501 ? 136.155 176.188 215.175 1.00 144.07 501 ARG C C 1
ATOM 3360 O O . ARG A 1 501 ? 136.364 177.290 215.688 1.00 144.07 501 ARG C O 1
ATOM 3368 N N . ARG A 1 502 ? 136.071 176.008 213.856 1.00 138.76 502 ARG C N 1
ATOM 3369 C CA . ARG A 1 502 ? 136.183 177.128 212.928 1.00 138.76 502 ARG C CA 1
ATOM 3370 C C . ARG A 1 502 ? 134.951 178.020 213.019 1.00 138.76 502 ARG C C 1
ATOM 3371 O O . ARG A 1 502 ? 133.826 177.533 213.168 1.00 138.76 502 ARG C O 1
ATOM 3373 N N . THR A 1 503 ? 135.166 179.334 212.929 1.00 135.14 503 THR C N 1
ATOM 3374 C CA . THR A 1 503 ? 134.075 180.273 213.165 1.00 135.14 503 THR C CA 1
ATOM 3375 C C . THR A 1 503 ? 133.445 180.749 211.861 1.00 135.14 503 THR C C 1
ATOM 3376 O O . THR A 1 503 ? 132.221 180.899 211.780 1.00 135.14 503 THR C O 1
ATOM 3380 N N . ALA A 1 504 ? 134.256 180.995 210.836 1.00 131.35 504 ALA C N 1
ATOM 3381 C CA . ALA A 1 504 ? 133.777 181.568 209.586 1.00 131.35 504 ALA C CA 1
ATOM 3382 C C . ALA A 1 504 ? 133.855 180.535 208.472 1.00 131.35 504 ALA C C 1
ATOM 3383 O O . ALA A 1 504 ? 134.447 179.464 208.627 1.00 131.35 504 ALA C O 1
ATOM 3385 N N . SER A 1 505 ? 133.242 180.870 207.341 1.00 128.17 505 SER C N 1
ATOM 3386 C CA . SER A 1 505 ? 133.211 180.004 206.171 1.00 128.17 505 SER C CA 1
ATOM 3387 C C . SER A 1 505 ? 133.804 180.741 204.978 1.00 128.17 505 SER C C 1
ATOM 3388 O O . SER A 1 505 ? 133.614 181.953 204.837 1.00 128.17 505 SER C O 1
ATOM 3391 N N . VAL A 1 506 ? 134.524 180.012 204.128 1.00 122.19 506 VAL C N 1
ATOM 3392 C CA . VAL A 1 506 ? 135.248 180.592 203.001 1.00 122.19 506 VAL C CA 1
ATOM 3393 C C . VAL A 1 506 ? 134.725 179.971 201.713 1.00 122.19 506 VAL C C 1
ATOM 3394 O O . VAL A 1 506 ? 134.666 178.742 201.587 1.00 122.19 506 VAL C O 1
ATOM 3398 N N . ARG A 1 507 ? 134.343 180.816 200.757 1.00 120.35 507 ARG C N 1
ATOM 3399 C CA . ARG A 1 507 ? 133.890 180.385 199.440 1.00 120.35 507 ARG C CA 1
ATOM 3400 C C . ARG A 1 507 ? 134.827 180.958 198.388 1.00 120.35 507 ARG C C 1
ATOM 3401 O O . ARG A 1 507 ? 135.140 182.153 198.419 1.00 120.35 507 ARG C O 1
ATOM 3409 N N . ALA A 1 508 ? 135.269 180.113 197.460 1.00 113.54 508 ALA C N 1
ATOM 3410 C CA . ALA A 1 508 ? 136.175 180.554 196.407 1.00 113.54 508 ALA C CA 1
ATOM 3411 C C . ALA A 1 508 ? 135.421 181.265 195.290 1.00 113.54 508 ALA C C 1
ATOM 3412 O O . ALA A 1 508 ? 134.444 180.733 194.754 1.00 113.54 508 ALA C O 1
ATOM 3414 N N . ASP A 1 509 ? 135.870 182.471 194.931 1.00 113.84 509 ASP C N 1
ATOM 3415 C CA . ASP A 1 509 ? 135.215 183.216 193.863 1.00 113.84 509 ASP C CA 1
ATOM 3416 C C . ASP A 1 509 ? 135.623 182.707 192.488 1.00 113.84 509 ASP C C 1
ATOM 3417 O O . ASP A 1 509 ? 134.849 182.817 191.532 1.00 113.84 509 ASP C O 1
ATOM 3422 N N . THR A 1 510 ? 136.828 182.161 192.365 1.00 109.64 510 THR C N 1
ATOM 3423 C CA . THR A 1 510 ? 137.317 181.646 191.095 1.00 109.64 510 THR C CA 1
ATOM 3424 C C . THR A 1 510 ? 138.248 180.473 191.375 1.00 109.64 510 THR C C 1
ATOM 3425 O O . THR A 1 510 ? 138.340 179.985 192.505 1.00 109.64 510 THR C O 1
ATOM 3429 N N . TYR A 1 511 ? 138.927 180.011 190.326 1.00 104.55 511 TYR C N 1
ATOM 3430 C CA . TYR A 1 511 ? 139.842 178.886 190.457 1.00 104.55 511 TYR C CA 1
ATOM 3431 C C . TYR A 1 511 ? 141.071 179.284 191.261 1.00 104.55 511 TYR C C 1
ATOM 3432 O O . TYR A 1 511 ? 141.832 180.170 190.868 1.00 104.55 511 TYR C O 1
ATOM 3441 N N . CYS A 1 512 ? 141.268 178.611 192.389 1.00 106.01 512 CYS C N 1
ATOM 3442 C CA . CYS A 1 512 ? 142.322 178.952 193.329 1.00 106.01 512 CYS C CA 1
ATOM 3443 C C . CYS A 1 512 ? 143.385 177.866 193.325 1.00 106.01 512 CYS C C 1
ATOM 3444 O O . CYS A 1 512 ? 143.107 176.702 193.034 1.00 106.01 512 CYS C O 1
ATOM 3447 N N . ARG A 1 513 ? 144.611 178.264 193.646 1.00 107.52 513 ARG C N 1
ATOM 3448 C CA . ARG A 1 513 ? 145.717 177.339 193.841 1.00 107.52 513 ARG C CA 1
ATOM 3449 C C . ARG A 1 513 ? 146.254 177.546 195.246 1.00 107.52 513 ARG C C 1
ATOM 3450 O O . ARG A 1 513 ? 146.776 178.620 195.559 1.00 107.52 513 ARG C O 1
ATOM 3458 N N . LEU A 1 514 ? 146.134 176.524 196.086 1.00 108.16 514 LEU C N 1
ATOM 3459 C CA . LEU A 1 514 ? 146.397 176.670 197.505 1.00 108.16 514 LEU C CA 1
ATOM 3460 C C . LEU A 1 514 ? 147.468 175.688 197.955 1.00 108.16 514 LEU C C 1
ATOM 3461 O O . LEU A 1 514 ? 147.710 174.661 197.320 1.00 108.16 514 LEU C O 1
ATOM 3466 N N . TYR A 1 515 ? 148.110 176.028 199.069 1.00 111.73 515 TYR C N 1
ATOM 3467 C CA . TYR A 1 515 ? 149.069 175.168 199.747 1.00 111.73 515 TYR C CA 1
ATOM 3468 C C . TYR A 1 515 ? 148.529 174.842 201.129 1.00 111.73 515 TYR C C 1
ATOM 3469 O O . TYR A 1 515 ? 148.201 175.750 201.898 1.00 111.73 515 TYR C O 1
ATOM 3478 N N . SER A 1 516 ? 148.445 173.554 201.446 1.00 117.03 516 SER C N 1
ATOM 3479 C CA . SER A 1 516 ? 147.763 173.083 202.641 1.00 117.03 516 SER C CA 1
ATOM 3480 C C . SER A 1 516 ? 148.768 172.522 203.632 1.00 117.03 516 SER C C 1
ATOM 3481 O O . SER A 1 516 ? 149.694 171.806 203.244 1.00 117.03 516 SER C O 1
ATOM 3484 N N . LEU A 1 517 ? 148.576 172.842 204.907 1.00 124.60 517 LEU C N 1
ATOM 3485 C CA . LEU A 1 517 ? 149.379 172.304 205.997 1.00 124.60 517 LEU C CA 1
ATOM 3486 C C . LEU A 1 517 ? 148.447 171.750 207.065 1.00 124.60 517 LEU C C 1
ATOM 3487 O O . LEU A 1 517 ? 147.649 172.496 207.640 1.00 124.60 517 LEU C O 1
ATOM 3492 N N . SER A 1 518 ? 148.555 170.453 207.334 1.00 130.73 518 SER C N 1
ATOM 3493 C CA . SER A 1 518 ? 147.717 169.826 208.341 1.00 130.73 518 SER C CA 1
ATOM 3494 C C . SER A 1 518 ? 148.262 170.101 209.740 1.00 130.73 518 SER C C 1
ATOM 3495 O O . SER A 1 518 ? 149.325 170.701 209.914 1.00 130.73 518 SER C O 1
ATOM 3498 N N . VAL A 1 519 ? 147.517 169.646 210.749 1.00 134.49 519 VAL C N 1
ATOM 3499 C CA . VAL A 1 519 ? 147.902 169.936 212.128 1.00 134.49 519 VAL C CA 1
ATOM 3500 C C . VAL A 1 519 ? 148.935 168.926 212.628 1.00 134.49 519 VAL C C 1
ATOM 3501 O O . VAL A 1 519 ? 149.851 169.279 213.382 1.00 134.49 519 VAL C O 1
ATOM 3505 N N . ASP A 1 520 ? 148.846 167.671 212.175 1.00 134.64 520 ASP C N 1
ATOM 3506 C CA . ASP A 1 520 ? 149.802 166.661 212.620 1.00 134.64 520 ASP C CA 1
ATOM 3507 C C . ASP A 1 520 ? 151.152 166.855 211.943 1.00 134.64 520 ASP C C 1
ATOM 3508 O O . ASP A 1 520 ? 152.207 166.630 212.554 1.00 134.64 520 ASP C O 1
ATOM 3510 N N . HIS A 1 521 ? 151.135 167.316 210.690 1.00 132.03 521 HIS C N 1
ATOM 3511 C CA . HIS A 1 521 ? 152.373 167.588 209.973 1.00 132.03 521 HIS C CA 1
ATOM 3512 C C . HIS A 1 521 ? 153.089 168.805 210.544 1.00 132.03 521 HIS C C 1
ATOM 3513 O O . HIS A 1 521 ? 154.295 168.974 210.338 1.00 132.03 521 HIS C O 1
ATOM 3520 N N . PHE A 1 522 ? 152.366 169.667 211.261 1.00 137.24 522 PHE C N 1
ATOM 3521 C CA . PHE A 1 522 ? 153.022 170.779 211.939 1.00 137.24 522 PHE C CA 1
ATOM 3522 C C . PHE A 1 522 ? 153.446 170.388 213.349 1.00 137.24 522 PHE C C 1
ATOM 3523 O O . PHE A 1 522 ? 154.456 170.887 213.863 1.00 137.24 522 PHE C O 1
ATOM 3531 N N . ASN A 1 523 ? 152.692 169.488 213.988 1.00 139.38 523 ASN C N 1
ATOM 3532 C CA . ASN A 1 523 ? 153.059 169.032 215.325 1.00 139.38 523 ASN C CA 1
ATOM 3533 C C . ASN A 1 523 ? 154.312 168.167 215.294 1.00 139.38 523 ASN C C 1
ATOM 3534 O O . ASN A 1 523 ? 155.089 168.161 216.256 1.00 139.38 523 ASN C O 1
ATOM 3539 N N . ALA A 1 524 ? 154.538 167.447 214.190 1.00 140.16 524 ALA C N 1
ATOM 3540 C CA . ALA A 1 524 ? 155.779 166.686 214.047 1.00 140.16 524 ALA C CA 1
ATOM 3541 C C . ALA A 1 524 ? 156.993 167.608 213.964 1.00 140.16 524 ALA C C 1
ATOM 3542 O O . ALA A 1 524 ? 158.048 167.320 214.547 1.00 140.16 524 ALA C O 1
ATOM 3544 N N . VAL A 1 525 ? 156.852 168.739 213.273 1.00 140.38 525 VAL C N 1
ATOM 3545 C CA . VAL A 1 525 ?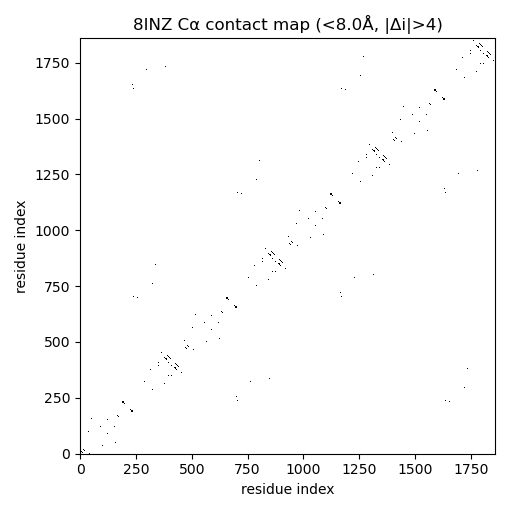 157.964 169.675 213.152 1.00 140.38 525 VAL C CA 1
ATOM 3546 C C . VAL A 1 525 ? 158.154 170.445 214.458 1.00 140.38 525 VAL C C 1
ATOM 3547 O O . VAL A 1 525 ? 159.281 170.801 214.827 1.00 140.38 525 VAL C O 1
ATOM 3551 N N . LEU A 1 526 ? 157.063 170.685 215.195 1.00 143.80 526 LEU C N 1
ATOM 3552 C CA . LEU A 1 526 ? 157.197 171.244 216.539 1.00 143.80 526 LEU C CA 1
ATOM 3553 C C . LEU A 1 526 ? 157.894 170.268 217.478 1.00 143.80 526 LEU C C 1
ATOM 3554 O O . LEU A 1 526 ? 158.628 170.684 218.382 1.00 143.80 526 LEU C O 1
ATOM 3559 N N . GLU A 1 527 ? 157.673 168.965 217.283 1.00 143.71 527 GLU C N 1
ATOM 3560 C CA . GLU A 1 527 ? 158.401 167.969 218.061 1.00 143.71 527 GLU C CA 1
ATOM 3561 C C . GLU A 1 527 ? 159.862 167.898 217.633 1.00 143.71 527 GLU C C 1
ATOM 3562 O O . GLU A 1 527 ? 160.729 167.504 218.422 1.00 143.71 527 GLU C O 1
ATOM 3564 N N . GLU A 1 528 ? 160.154 168.275 216.386 1.00 145.26 528 GLU C N 1
ATOM 3565 C CA . GLU A 1 528 ? 161.536 168.264 215.917 1.00 145.26 528 GLU C CA 1
ATOM 3566 C C . GLU A 1 528 ? 162.345 169.417 216.505 1.00 145.26 528 GLU C C 1
ATOM 3567 O O . GLU A 1 528 ? 163.572 169.322 216.624 1.00 145.26 528 GLU C O 1
ATOM 3569 N N . PHE A 1 529 ? 161.689 170.513 216.867 1.00 148.61 529 PHE C N 1
ATOM 3570 C CA . PHE A 1 529 ? 162.385 171.707 217.351 1.00 148.61 529 PHE C CA 1
ATOM 3571 C C . PHE A 1 529 ? 161.726 172.239 218.615 1.00 148.61 529 PHE C C 1
ATOM 3572 O O . PHE A 1 529 ? 160.646 172.854 218.536 1.00 148.61 529 PHE C O 1
ATOM 3580 N N . PRO A 1 530 ? 162.328 172.052 219.792 1.00 154.08 530 PRO C N 1
ATOM 3581 C CA . PRO A 1 530 ? 161.678 172.499 221.031 1.00 154.08 530 PRO C CA 1
ATOM 3582 C C . PRO A 1 530 ? 161.867 173.982 221.308 1.00 154.08 530 PRO C C 1
ATOM 3583 O O . PRO A 1 530 ? 161.178 174.546 222.164 1.00 154.08 530 PRO C O 1
ATOM 3587 N N . MET A 1 531 ? 162.801 174.622 220.601 1.00 158.91 531 MET C N 1
ATOM 3588 C CA . MET A 1 531 ? 162.995 176.058 220.773 1.00 158.91 531 MET C CA 1
ATOM 3589 C C . MET A 1 531 ? 161.846 176.849 220.161 1.00 158.91 531 MET C C 1
ATOM 3590 O O . MET A 1 531 ? 161.427 177.876 220.708 1.00 158.91 531 MET C O 1
ATOM 3595 N N . MET A 1 532 ? 161.323 176.387 219.024 1.00 157.76 532 MET C N 1
ATOM 3596 C CA . MET A 1 532 ? 160.164 177.043 218.431 1.00 157.76 532 MET C CA 1
ATOM 3597 C C . MET A 1 532 ? 158.883 176.670 219.163 1.00 157.76 532 MET C C 1
ATOM 3598 O O . MET A 1 532 ? 157.883 177.392 219.082 1.00 157.76 532 MET C O 1
ATOM 3603 N N . ARG A 1 533 ? 158.892 175.541 219.878 1.00 159.41 533 ARG C N 1
ATOM 3604 C CA . ARG A 1 533 ? 157.718 175.131 220.643 1.00 159.41 533 ARG C CA 1
ATOM 3605 C C . ARG A 1 533 ? 157.464 176.077 221.811 1.00 159.41 533 ARG C C 1
ATOM 3606 O O . ARG A 1 533 ? 156.312 176.300 222.201 1.00 159.41 533 ARG C O 1
ATOM 3614 N N . ARG A 1 534 ? 158.528 176.666 222.360 1.00 162.56 534 ARG C N 1
ATOM 3615 C CA . ARG A 1 534 ? 158.376 177.631 223.446 1.00 162.56 534 ARG C CA 1
ATOM 3616 C C . ARG A 1 534 ? 157.750 178.929 222.944 1.00 162.56 534 ARG C C 1
ATOM 3617 O O . ARG A 1 534 ? 157.012 179.600 223.675 1.00 162.56 534 ARG C O 1
ATOM 3625 N N . ALA A 1 535 ? 158.016 179.284 221.683 1.00 162.34 535 ALA C N 1
ATOM 3626 C CA . ALA A 1 535 ? 157.519 180.548 221.146 1.00 162.34 535 ALA C CA 1
ATOM 3627 C C . ALA A 1 535 ? 156.015 180.503 220.902 1.00 162.34 535 ALA C C 1
ATOM 3628 O O . ALA A 1 535 ? 155.313 181.492 221.143 1.00 162.34 535 ALA C O 1
ATOM 3630 N N . PHE A 1 536 ? 155.500 179.367 220.424 1.00 160.81 536 PHE C N 1
ATOM 3631 C CA . PHE A 1 536 ? 154.062 179.262 220.189 1.00 160.81 536 PHE C CA 1
ATOM 3632 C C . PHE A 1 536 ? 153.298 179.063 221.493 1.00 160.81 536 PHE C C 1
ATOM 3633 O O . PHE A 1 536 ? 152.079 179.264 221.541 1.00 160.81 536 PHE C O 1
ATOM 3641 N N . GLU A 1 537 ? 153.990 178.658 222.561 1.00 164.93 537 GLU C N 1
ATOM 3642 C CA . GLU A 1 537 ? 153.357 178.648 223.876 1.00 164.93 537 GLU C CA 1
ATOM 3643 C C . GLU A 1 537 ? 153.173 180.064 224.405 1.00 164.93 537 GLU C C 1
ATOM 3644 O O . GLU A 1 537 ? 152.192 180.351 225.099 1.00 164.93 537 GLU C O 1
ATOM 3650 N N . THR A 1 538 ? 154.106 180.965 224.086 1.00 166.98 538 THR C N 1
ATOM 3651 C CA . THR A 1 538 ? 153.963 182.354 224.512 1.00 166.98 538 THR C CA 1
ATOM 3652 C C . THR A 1 538 ? 152.896 183.073 223.697 1.00 166.98 538 THR C C 1
ATOM 3653 O O . THR A 1 538 ? 152.331 184.076 224.149 1.00 166.98 538 THR C O 1
ATOM 3657 N N . VAL A 1 539 ? 152.612 182.580 222.490 1.00 168.19 539 VAL C N 1
ATOM 3658 C CA . VAL A 1 539 ? 151.501 183.116 221.709 1.00 168.19 539 VAL C CA 1
ATOM 3659 C C . VAL A 1 539 ? 150.173 182.688 222.322 1.00 168.19 539 VAL C C 1
ATOM 3660 O O . VAL A 1 539 ? 149.241 183.492 222.449 1.00 168.19 539 VAL C O 1
ATOM 3664 N N . ALA A 1 540 ? 150.081 181.424 222.746 1.00 169.93 540 ALA C N 1
ATOM 3665 C CA . ALA A 1 540 ? 148.816 180.886 223.239 1.00 169.93 540 ALA C CA 1
ATOM 3666 C C . ALA A 1 540 ? 148.451 181.451 224.608 1.00 169.93 540 ALA C C 1
ATOM 3667 O O . ALA A 1 540 ? 147.274 181.469 224.985 1.00 169.93 540 ALA C O 1
ATOM 3669 N N . MET A 1 541 ? 149.444 181.916 225.369 1.00 172.10 541 MET C N 1
ATOM 3670 C CA . MET A 1 541 ? 149.147 182.515 226.666 1.00 172.10 541 MET C CA 1
ATOM 3671 C C . MET A 1 541 ? 148.638 183.944 226.514 1.00 172.10 541 MET C C 1
ATOM 3672 O O . MET A 1 541 ? 147.879 184.433 227.359 1.00 172.10 541 MET C O 1
ATOM 3677 N N . ASP A 1 542 ? 149.042 184.629 225.442 1.00 172.20 542 ASP C N 1
ATOM 3678 C CA . ASP A 1 542 ? 148.640 186.021 225.265 1.00 172.20 542 ASP C CA 1
ATOM 3679 C C . ASP A 1 542 ? 147.220 186.128 224.724 1.00 172.20 542 ASP C C 1
ATOM 3680 O O . ASP A 1 542 ? 146.450 186.998 225.147 1.00 172.20 542 ASP C O 1
ATOM 3685 N N . ARG A 1 543 ? 146.855 185.256 223.791 1.00 171.91 543 ARG C N 1
ATOM 3686 C CA . ARG A 1 543 ? 145.558 185.341 223.126 1.00 171.91 543 ARG C CA 1
ATOM 3687 C C . ARG A 1 543 ? 144.441 184.813 224.021 1.00 171.91 543 ARG C C 1
ATOM 3688 O O . ARG A 1 543 ? 143.317 185.314 223.989 1.00 171.91 543 ARG C O 1
ATOM 3696 N N . GLY B 1 50 ? 158.224 100.649 172.526 1.00 103.93 50 GLY A N 1
ATOM 3697 C CA . GLY B 1 50 ? 157.071 100.735 173.403 1.00 103.93 50 GLY A CA 1
ATOM 3698 C C . GLY B 1 50 ? 156.907 102.088 174.068 1.00 103.93 50 GLY A C 1
ATOM 3699 O O . GLY B 1 50 ? 155.794 102.592 174.203 1.00 103.93 50 GLY A O 1
ATOM 3700 N N . THR B 1 51 ? 158.021 102.682 174.487 1.00 101.87 51 THR A N 1
ATOM 3701 C CA . THR B 1 51 ? 157.990 103.976 175.156 1.00 101.87 51 THR A CA 1
ATOM 3702 C C . THR B 1 51 ? 158.150 105.146 174.198 1.00 101.87 51 THR A C 1
ATOM 3703 O O . THR B 1 51 ? 158.345 106.275 174.659 1.00 101.87 51 THR A O 1
ATOM 3707 N N . LEU B 1 52 ? 158.088 104.912 172.887 1.00 98.45 52 LEU A N 1
ATOM 3708 C CA . LEU B 1 52 ? 158.176 106.012 171.935 1.00 98.45 52 LEU A CA 1
ATOM 3709 C C . LEU B 1 52 ? 156.866 106.769 171.803 1.00 98.45 52 LEU A C 1
ATOM 3710 O O . LEU B 1 52 ? 156.863 107.885 171.275 1.00 98.45 52 LEU A O 1
ATOM 3715 N N . LEU B 1 53 ? 155.758 106.193 172.263 1.00 97.33 53 LEU A N 1
ATOM 3716 C CA . LEU B 1 53 ? 154.472 106.860 172.140 1.00 97.33 53 LEU A CA 1
ATOM 3717 C C . LEU B 1 53 ? 154.135 107.715 173.351 1.00 97.33 53 LEU A C 1
ATOM 3718 O O . LEU B 1 53 ? 153.174 108.486 173.298 1.00 97.33 53 LEU A O 1
ATOM 3723 N N . GLN B 1 54 ? 154.885 107.602 174.407 1.00 100.19 54 GLN A N 1
ATOM 3724 C CA . GLN B 1 54 ? 154.719 108.283 175.678 1.00 100.19 54 GLN A CA 1
ATOM 3725 C C . GLN B 1 54 ? 155.613 109.517 175.728 1.00 100.19 54 GLN A C 1
ATOM 3726 O O . GLN B 1 54 ? 156.669 109.546 175.089 1.00 100.19 54 GLN A O 1
ATOM 3732 N N . PRO B 1 55 ? 155.224 110.566 176.453 1.00 98.61 55 PRO A N 1
ATOM 3733 C CA . PRO B 1 55 ? 156.063 111.770 176.499 1.00 98.61 55 PRO A CA 1
ATOM 3734 C C . PRO B 1 55 ? 157.325 111.555 177.323 1.00 98.61 55 PRO A C 1
ATOM 3735 O O . PRO B 1 55 ? 157.270 111.214 178.506 1.00 98.61 55 PRO A O 1
ATOM 3739 N N . THR B 1 56 ? 158.472 111.762 176.683 1.00 101.79 56 THR A N 1
ATOM 3740 C CA . THR B 1 56 ? 159.756 111.620 177.346 1.00 101.79 56 THR A CA 1
ATOM 3741 C C . THR B 1 56 ? 160.008 112.806 178.276 1.00 101.79 56 THR A C 1
ATOM 3742 O O . THR B 1 56 ? 159.253 113.779 178.311 1.00 101.79 56 THR A O 1
ATOM 3746 N N . VAL B 1 57 ? 161.091 112.721 179.040 1.00 104.12 57 VAL A N 1
ATOM 3747 C CA . VAL B 1 57 ? 161.424 113.739 180.027 1.00 104.12 57 VAL A CA 1
ATOM 3748 C C . VAL B 1 57 ? 162.510 114.627 179.434 1.00 104.12 57 VAL A C 1
ATOM 3749 O O . VAL B 1 57 ? 163.695 114.277 179.444 1.00 104.12 57 VAL A O 1
ATOM 3753 N N . ASN B 1 58 ? 162.100 115.775 178.906 1.00 102.31 58 ASN A N 1
ATOM 3754 C CA . ASN B 1 58 ? 163.017 116.784 178.403 1.00 102.31 58 ASN A CA 1
ATOM 3755 C C . ASN B 1 58 ? 162.671 118.107 179.073 1.00 102.31 58 ASN A C 1
ATOM 3756 O O . ASN B 1 58 ? 161.885 118.148 180.023 1.00 102.31 58 ASN A O 1
ATOM 3761 N N . LYS B 1 59 ? 163.271 119.193 178.578 1.00 100.56 59 LYS A N 1
ATOM 3762 C CA . LYS B 1 59 ? 163.038 120.505 179.175 1.00 100.56 59 LYS A CA 1
ATOM 3763 C C . LYS B 1 59 ? 161.603 120.969 178.959 1.00 100.56 59 LYS A C 1
ATOM 3764 O O . LYS B 1 59 ? 160.998 121.573 179.854 1.00 100.56 59 LYS A O 1
ATOM 3770 N N . PHE B 1 60 ? 161.032 120.662 177.790 1.00 97.78 60 PHE A N 1
ATOM 3771 C CA . PHE B 1 60 ? 159.663 121.075 177.497 1.00 97.78 60 PHE A CA 1
ATOM 3772 C C . PHE B 1 60 ? 158.651 120.347 178.369 1.00 97.78 60 PHE A C 1
ATOM 3773 O O . PHE B 1 60 ? 157.702 120.965 178.863 1.00 97.78 60 PHE A O 1
ATOM 3781 N N . SER B 1 61 ? 158.842 119.044 178.587 1.00 100.73 61 SER A N 1
ATOM 3782 C CA . SER B 1 61 ? 157.892 118.281 179.392 1.00 100.73 61 SER A CA 1
ATOM 3783 C C . SER B 1 61 ? 157.979 118.669 180.862 1.00 100.73 61 SER A C 1
ATOM 3784 O O . SER B 1 61 ? 156.961 118.704 181.564 1.00 100.73 61 SER A O 1
ATOM 3787 N N . LEU B 1 62 ? 159.186 118.983 181.343 1.00 101.19 62 LEU A N 1
ATOM 3788 C CA . LEU B 1 62 ? 159.328 119.460 182.714 1.00 101.19 62 LEU A CA 1
ATOM 3789 C C . LEU B 1 62 ? 158.732 120.850 182.879 1.00 101.19 62 LEU A C 1
ATOM 3790 O O . LEU B 1 62 ? 158.210 121.186 183.946 1.00 101.19 62 LEU A O 1
ATOM 3795 N N . ARG B 1 63 ? 158.784 121.672 181.831 1.00 101.59 63 ARG A N 1
ATOM 3796 C CA . ARG B 1 63 ? 158.200 123.003 181.940 1.00 101.59 63 ARG A CA 1
ATOM 3797 C C . ARG B 1 63 ? 156.679 122.963 181.826 1.00 101.59 63 ARG A C 1
ATOM 3798 O O . ARG B 1 63 ? 155.984 123.796 182.418 1.00 101.59 63 ARG A O 1
ATOM 3806 N N . VAL B 1 64 ? 156.136 122.003 181.073 1.00 100.57 64 VAL A N 1
ATOM 3807 C CA . VAL B 1 64 ? 154.696 122.024 180.823 1.00 100.57 64 VAL A CA 1
ATOM 3808 C C . VAL B 1 64 ? 153.954 121.138 181.825 1.00 100.57 64 VAL A C 1
ATOM 3809 O O . VAL B 1 64 ? 152.743 121.290 182.026 1.00 100.57 64 VAL A O 1
ATOM 3813 N N . PHE B 1 65 ? 154.656 120.221 182.495 1.00 102.51 65 PHE A N 1
ATOM 3814 C CA . PHE B 1 65 ? 154.000 119.382 183.495 1.00 102.51 65 PHE A CA 1
ATOM 3815 C C . PHE B 1 65 ? 154.446 119.686 184.919 1.00 102.51 65 PHE A C 1
ATOM 3816 O O . PHE B 1 65 ? 153.608 119.949 185.784 1.00 102.51 65 PHE A O 1
ATOM 3824 N N . GLY B 1 66 ? 155.735 119.640 185.183 1.00 104.68 66 GLY A N 1
ATOM 3825 C CA . GLY B 1 66 ? 156.239 119.841 186.525 1.00 104.68 66 GLY A CA 1
ATOM 3826 C C . GLY B 1 66 ? 157.515 119.042 186.730 1.00 104.68 66 GLY A C 1
ATOM 3827 O O . GLY B 1 66 ? 158.440 119.119 185.926 1.00 104.68 66 GLY A O 1
ATOM 3828 N N . SER B 1 67 ? 157.545 118.274 187.812 1.00 107.13 67 SER A N 1
ATOM 3829 C CA . SER B 1 67 ? 158.733 117.496 188.116 1.00 107.13 67 SER A CA 1
ATOM 3830 C C . SER B 1 67 ? 158.732 116.185 187.333 1.00 107.13 67 SER A C 1
ATOM 3831 O O . SER B 1 67 ? 157.912 115.959 186.440 1.00 107.13 67 SER A O 1
ATOM 3834 N N . HIS B 1 68 ? 159.686 115.318 187.679 1.00 108.99 68 HIS A N 1
ATOM 3835 C CA . HIS B 1 68 ? 159.762 113.994 187.068 1.00 108.99 68 HIS A CA 1
ATOM 3836 C C . HIS B 1 68 ? 158.560 113.142 187.464 1.00 108.99 68 HIS A C 1
ATOM 3837 O O . HIS B 1 68 ? 158.019 112.383 186.644 1.00 108.99 68 HIS A O 1
ATOM 3844 N N . LYS B 1 69 ? 158.102 113.293 188.710 1.00 108.40 69 LYS A N 1
ATOM 3845 C CA . LYS B 1 69 ? 156.914 112.582 189.170 1.00 108.40 69 LYS A CA 1
ATOM 3846 C C . LYS B 1 69 ? 155.655 113.117 188.503 1.00 108.40 69 LYS A C 1
ATOM 3847 O O . LYS B 1 69 ? 154.647 112.409 188.414 1.00 108.40 69 LYS A O 1
ATOM 3849 N N . ALA B 1 70 ? 155.686 114.366 188.037 1.00 106.39 70 ALA A N 1
ATOM 3850 C CA . ALA B 1 70 ? 154.542 114.908 187.314 1.00 106.39 70 ALA A CA 1
ATOM 3851 C C . ALA B 1 70 ? 154.472 114.354 185.897 1.00 106.39 70 ALA A C 1
ATOM 3852 O O . ALA B 1 70 ? 153.390 114.270 185.307 1.00 106.39 70 ALA A O 1
ATOM 3854 N N . VAL B 1 71 ? 155.621 113.977 185.332 1.00 106.63 71 VAL A N 1
ATOM 3855 C CA . VAL B 1 71 ? 155.647 113.399 183.992 1.00 106.63 71 VAL A CA 1
ATOM 3856 C C . VAL B 1 71 ? 155.309 111.912 184.052 1.00 106.63 71 VAL A C 1
ATOM 3857 O O . VAL B 1 71 ? 154.693 111.361 183.125 1.00 106.63 71 VAL A O 1
ATOM 3861 N N . GLU B 1 72 ? 155.675 111.246 185.157 1.00 107.10 72 GLU A N 1
ATOM 3862 C CA . GLU B 1 72 ? 155.329 109.835 185.328 1.00 107.10 72 GLU A CA 1
ATOM 3863 C C . GLU B 1 72 ? 153.821 109.609 185.389 1.00 107.10 72 GLU A C 1
ATOM 3864 O O . GLU B 1 72 ? 153.334 108.571 184.924 1.00 107.10 72 GLU A O 1
ATOM 3870 N N . ILE B 1 73 ? 153.068 110.579 185.915 1.00 105.62 73 ILE A N 1
ATOM 3871 C CA . ILE B 1 73 ? 151.612 110.457 185.962 1.00 105.62 73 ILE A CA 1
ATOM 3872 C C . ILE B 1 73 ? 151.022 110.551 184.559 1.00 105.62 73 ILE A C 1
ATOM 3873 O O . ILE B 1 73 ? 150.085 109.821 184.213 1.00 105.62 73 ILE A O 1
ATOM 3878 N N . GLU B 1 74 ? 151.595 111.409 183.712 1.00 102.97 74 GLU A N 1
ATOM 3879 C CA . GLU B 1 74 ? 151.133 111.513 182.330 1.00 102.97 74 GLU A CA 1
ATOM 3880 C C . GLU B 1 74 ? 151.487 110.263 181.532 1.00 102.97 74 GLU A C 1
ATOM 3881 O O . GLU B 1 74 ? 150.710 109.819 180.676 1.00 102.97 74 GLU A O 1
ATOM 3887 N N . GLN B 1 75 ? 152.648 109.668 181.817 1.00 102.73 75 GLN A N 1
ATOM 3888 C CA . GLN B 1 75 ? 153.014 108.413 181.165 1.00 102.73 75 GLN A CA 1
ATOM 3889 C C . GLN B 1 75 ? 152.091 107.277 181.595 1.00 102.73 75 GLN A C 1
ATOM 3890 O O . GLN B 1 75 ? 151.697 106.439 180.772 1.00 102.73 75 GLN A O 1
ATOM 3896 N N . GLU B 1 76 ? 151.703 107.255 182.873 1.00 104.70 76 GLU A N 1
ATOM 3897 C CA . GLU B 1 76 ? 150.738 106.261 183.335 1.00 104.70 76 GLU A CA 1
ATOM 3898 C C . GLU B 1 76 ? 149.353 106.520 182.752 1.00 104.70 76 GLU A C 1
ATOM 3899 O O . GLU B 1 76 ? 148.570 105.585 182.555 1.00 104.70 76 GLU A O 1
ATOM 3901 N N . ARG B 1 77 ? 149.037 107.785 182.465 1.00 103.79 77 ARG A N 1
ATOM 3902 C CA . ARG B 1 77 ? 147.767 108.110 181.824 1.00 103.79 77 ARG A CA 1
ATOM 3903 C C . ARG B 1 77 ? 147.739 107.632 180.377 1.00 103.79 77 ARG A C 1
ATOM 3904 O O . ARG B 1 77 ? 146.696 107.187 179.882 1.00 103.79 77 ARG A O 1
ATOM 3912 N N . VAL B 1 78 ? 148.875 107.729 179.679 1.00 101.94 78 VAL A N 1
ATOM 3913 C CA . VAL B 1 78 ? 148.972 107.166 178.330 1.00 101.94 78 VAL A CA 1
ATOM 3914 C C . VAL B 1 78 ? 148.879 105.643 178.388 1.00 101.94 78 VAL A C 1
ATOM 3915 O O . VAL B 1 78 ? 148.239 105.013 177.536 1.00 101.94 78 VAL A O 1
ATOM 3919 N N . LYS B 1 79 ? 149.481 105.034 179.418 1.00 104.48 79 LYS A N 1
ATOM 3920 C CA . LYS B 1 79 ? 149.346 103.590 179.622 1.00 104.48 79 LYS A CA 1
ATOM 3921 C C . LYS B 1 79 ? 147.912 103.176 179.939 1.00 104.48 79 LYS A C 1
ATOM 3922 O O . LYS B 1 79 ? 147.509 102.052 179.618 1.00 104.48 79 LYS A O 1
ATOM 3928 N N . SER B 1 80 ? 147.127 104.062 180.560 1.00 105.48 80 SER A N 1
ATOM 3929 C CA . SER B 1 80 ? 145.764 103.705 180.951 1.00 105.48 80 SER A CA 1
ATOM 3930 C C . SER B 1 80 ? 144.795 103.811 179.778 1.00 105.48 80 SER A C 1
ATOM 3931 O O . SER B 1 80 ? 143.617 103.458 179.903 1.00 105.48 80 SER A O 1
ATOM 3934 N N . ALA B 1 81 ? 145.270 104.299 178.637 1.00 105.14 81 ALA A N 1
ATOM 3935 C CA . ALA B 1 81 ? 144.474 104.330 177.419 1.00 105.14 81 ALA A CA 1
ATOM 3936 C C . ALA B 1 81 ? 144.481 102.965 176.736 1.00 105.14 81 ALA A C 1
ATOM 3937 O O . ALA B 1 81 ? 144.832 101.945 177.336 1.00 105.14 81 ALA A O 1
ATOM 3939 N N . GLY B 1 82 ? 144.072 102.951 175.470 1.00 104.64 82 GLY A N 1
ATOM 3940 C CA . GLY B 1 82 ? 143.901 101.688 174.768 1.00 104.64 82 GLY A CA 1
ATOM 3941 C C . GLY B 1 82 ? 145.222 101.052 174.359 1.00 104.64 82 GLY A C 1
ATOM 3942 O O . GLY B 1 82 ? 146.275 101.310 174.949 1.00 104.64 82 GLY A O 1
ATOM 3943 N N . ALA B 1 83 ? 145.152 100.204 173.331 1.00 105.96 83 ALA A N 1
ATOM 3944 C CA . ALA B 1 83 ? 146.220 99.269 172.933 1.00 105.96 83 ALA A CA 1
ATOM 3945 C C . ALA B 1 83 ? 147.432 100.068 172.459 1.00 105.96 83 ALA A C 1
ATOM 3946 O O . ALA B 1 83 ? 148.508 99.951 173.066 1.00 105.96 83 ALA A O 1
ATOM 3948 N N . TRP B 1 84 ? 147.319 100.876 171.413 1.00 103.54 84 TRP A N 1
ATOM 3949 C CA . TRP B 1 84 ? 148.409 101.727 170.964 1.00 103.54 84 TRP A CA 1
ATOM 3950 C C . TRP B 1 84 ? 147.870 103.133 170.750 1.00 103.54 84 TRP A C 1
ATOM 3951 O O . TRP B 1 84 ? 147.197 103.398 169.749 1.00 103.54 84 TRP A O 1
ATOM 3962 N N . ILE B 1 85 ? 148.154 104.020 171.700 1.00 96.52 85 ILE A N 1
ATOM 3963 C CA . ILE B 1 85 ? 147.673 105.395 171.684 1.00 96.52 85 ILE A CA 1
ATOM 3964 C C . ILE B 1 85 ? 148.880 106.318 171.715 1.00 96.52 85 ILE A C 1
ATOM 3965 O O . ILE B 1 85 ? 149.771 106.153 172.553 1.00 96.52 85 ILE A O 1
ATOM 3970 N N . ILE B 1 86 ? 148.916 107.271 170.792 1.00 91.25 86 ILE A N 1
ATOM 3971 C CA . ILE B 1 86 ? 150.034 108.189 170.633 1.00 91.25 86 ILE A CA 1
ATOM 3972 C C . ILE B 1 86 ? 149.761 109.418 171.488 1.00 91.25 86 ILE A C 1
ATOM 3973 O O . ILE B 1 86 ? 148.634 109.919 171.517 1.00 91.25 86 ILE A O 1
ATOM 3978 N N . HIS B 1 87 ? 150.775 109.885 172.209 1.00 92.36 87 HIS A N 1
ATOM 3979 C CA . HIS B 1 87 ? 150.659 111.142 172.924 1.00 92.36 87 HIS A CA 1
ATOM 3980 C C . HIS B 1 87 ? 151.239 112.262 172.062 1.00 92.36 87 HIS A C 1
ATOM 3981 O O . HIS B 1 87 ? 152.286 112.085 171.434 1.00 92.36 87 HIS A O 1
ATOM 3988 N N . PRO B 1 88 ? 150.575 113.425 172.007 1.00 88.08 88 PRO A N 1
ATOM 3989 C CA . PRO B 1 88 ? 150.995 114.468 171.055 1.00 88.08 88 PRO A CA 1
ATOM 3990 C C . PRO B 1 88 ? 152.301 115.166 171.397 1.00 88.08 88 PRO A C 1
ATOM 3991 O O . PRO B 1 88 ? 152.768 115.974 170.588 1.00 88.08 88 PRO A O 1
ATOM 3995 N N . TYR B 1 89 ? 152.902 114.904 172.553 1.00 91.59 89 TYR A N 1
ATOM 3996 C CA . TYR B 1 89 ? 154.203 115.466 172.883 1.00 91.59 89 TYR A CA 1
ATOM 3997 C C . TYR B 1 89 ? 155.320 114.438 172.806 1.00 91.59 89 TYR A C 1
ATOM 3998 O O . TYR B 1 89 ? 156.437 114.724 173.242 1.00 91.59 89 TYR A O 1
ATOM 4007 N N . SER B 1 90 ? 155.050 113.255 172.263 1.00 90.05 90 SER A N 1
ATOM 4008 C CA . SER B 1 90 ? 156.053 112.205 172.227 1.00 90.05 90 SER A CA 1
ATOM 4009 C C . SER B 1 90 ? 157.039 112.434 171.084 1.00 90.05 90 SER A C 1
ATOM 4010 O O . SER B 1 90 ? 156.975 113.429 170.360 1.00 90.05 90 SER A O 1
ATOM 4013 N N . ASP B 1 91 ? 157.973 111.492 170.933 1.00 90.74 91 ASP A N 1
ATOM 4014 C CA . ASP B 1 91 ? 158.990 111.622 169.894 1.00 90.74 91 ASP A CA 1
ATOM 4015 C C . ASP B 1 91 ? 158.505 111.070 168.561 1.00 90.74 91 ASP A C 1
ATOM 4016 O O . ASP B 1 91 ? 158.948 111.523 167.495 1.00 90.74 91 ASP A O 1
ATOM 4021 N N . PHE B 1 92 ? 157.603 110.083 168.604 1.00 85.28 92 PHE A N 1
ATOM 4022 C CA . PHE B 1 92 ? 157.052 109.508 167.381 1.00 85.28 92 PHE A CA 1
ATOM 4023 C C . PHE B 1 92 ? 156.249 110.537 166.601 1.00 85.28 92 PHE A C 1
ATOM 4024 O O . PHE B 1 92 ? 156.385 110.642 165.376 1.00 85.28 92 PHE A O 1
ATOM 4032 N N . ARG B 1 93 ? 155.433 111.326 167.303 1.00 82.27 93 ARG A N 1
ATOM 4033 C CA . ARG B 1 93 ? 154.630 112.346 166.640 1.00 82.27 93 ARG A CA 1
ATOM 4034 C C . ARG B 1 93 ? 155.508 113.469 166.103 1.00 82.27 93 ARG A C 1
ATOM 4035 O O . ARG B 1 93 ? 155.219 114.033 165.044 1.00 82.27 93 ARG A O 1
ATOM 4043 N N . PHE B 1 94 ? 156.618 113.763 166.785 1.00 82.75 94 PHE A N 1
ATOM 4044 C CA . PHE B 1 94 ? 157.536 114.789 166.300 1.00 82.75 94 PHE A CA 1
ATOM 4045 C C . PHE B 1 94 ? 158.248 114.353 165.025 1.00 82.75 94 PHE A C 1
ATOM 4046 O O . PHE B 1 94 ? 158.337 115.128 164.062 1.00 82.75 94 PHE A O 1
ATOM 4054 N N . TYR B 1 95 ? 158.750 113.114 164.993 1.00 82.89 95 TYR A N 1
ATOM 4055 C CA . TYR B 1 95 ? 159.420 112.615 163.793 1.00 82.89 95 TYR A CA 1
ATOM 4056 C C . TYR B 1 95 ? 158.446 112.476 162.627 1.00 82.89 95 TYR A C 1
ATOM 4057 O O . TYR B 1 95 ? 158.783 112.812 161.477 1.00 82.89 95 TYR A O 1
ATOM 4066 N N . TRP B 1 96 ? 157.221 112.025 162.916 1.00 76.07 96 TRP A N 1
ATOM 4067 C CA . TRP B 1 96 ? 156.207 111.902 161.879 1.00 76.07 96 TRP A CA 1
ATOM 4068 C C . TRP B 1 96 ? 155.797 113.263 161.335 1.00 76.07 96 TRP A C 1
ATOM 4069 O O . TRP B 1 96 ? 155.640 113.420 160.120 1.00 76.07 96 TRP A O 1
ATOM 4080 N N . ASP B 1 97 ? 155.657 114.268 162.204 1.00 74.87 97 ASP A N 1
ATOM 4081 C CA . ASP B 1 97 ? 155.288 115.593 161.723 1.00 74.87 97 ASP A CA 1
ATOM 4082 C C . ASP B 1 97 ? 156.427 116.246 160.954 1.00 74.87 97 ASP A C 1
ATOM 4083 O O . ASP B 1 97 ? 156.175 117.017 160.028 1.00 74.87 97 ASP A O 1
ATOM 4088 N N . LEU B 1 98 ? 157.680 115.917 161.282 1.00 74.49 98 LEU A N 1
ATOM 4089 C CA . LEU B 1 98 ? 158.800 116.422 160.486 1.00 74.49 98 LEU A CA 1
ATOM 4090 C C . LEU B 1 98 ? 158.786 115.857 159.068 1.00 74.49 98 LEU A C 1
ATOM 4091 O O . LEU B 1 98 ? 158.928 116.612 158.087 1.00 74.49 98 LEU A O 1
ATOM 4096 N N . ILE B 1 99 ? 158.594 114.537 158.947 1.00 70.26 99 ILE A N 1
ATOM 4097 C CA . ILE B 1 99 ? 158.502 113.894 157.633 1.00 70.26 99 ILE A CA 1
ATOM 4098 C C . ILE B 1 99 ? 157.322 114.448 156.833 1.00 70.26 99 ILE A C 1
ATOM 4099 O O . ILE B 1 99 ? 157.453 114.771 155.640 1.00 70.26 99 ILE A O 1
ATOM 4104 N N . MET B 1 100 ? 156.174 114.634 157.494 1.00 69.99 100 MET A N 1
ATOM 4105 C CA . MET B 1 100 ? 155.000 115.133 156.788 1.00 69.99 100 MET A CA 1
ATOM 4106 C C . MET B 1 100 ? 155.158 116.594 156.376 1.00 69.99 100 MET A C 1
ATOM 4107 O O . MET B 1 100 ? 154.702 116.973 155.297 1.00 69.99 100 MET A O 1
ATOM 4112 N N . LEU B 1 101 ? 155.827 117.423 157.189 1.00 66.97 101 LEU A N 1
ATOM 4113 C CA . LEU B 1 101 ? 156.032 118.818 156.794 1.00 66.97 101 LEU A CA 1
ATOM 4114 C C . LEU B 1 101 ? 156.967 118.937 155.599 1.00 66.97 101 LEU A C 1
ATOM 4115 O O . LEU B 1 101 ? 156.731 119.768 154.707 1.00 66.97 101 LEU A O 1
ATOM 4120 N N . LEU B 1 102 ? 158.007 118.094 155.541 1.00 66.95 102 LEU A N 1
ATOM 4121 C CA . LEU B 1 102 ? 158.859 118.080 154.351 1.00 66.95 102 LEU A CA 1
ATOM 4122 C C . LEU B 1 102 ? 158.086 117.644 153.105 1.00 66.95 102 LEU A C 1
ATOM 4123 O O . LEU B 1 102 ? 158.229 118.259 152.034 1.00 66.95 102 LEU A O 1
ATOM 4128 N N . LEU B 1 103 ? 157.232 116.617 153.236 1.00 65.16 103 LEU A N 1
ATOM 4129 C CA . LEU B 1 103 ? 156.423 116.189 152.092 1.00 65.16 103 LEU A CA 1
ATOM 4130 C C . LEU B 1 103 ? 155.433 117.260 151.650 1.00 65.16 103 LEU A C 1
ATOM 4131 O O . LEU B 1 103 ? 155.192 117.419 150.450 1.00 65.16 103 LEU A O 1
ATOM 4136 N N . MET B 1 104 ? 154.847 117.998 152.598 1.00 64.87 104 MET A N 1
ATOM 4137 C CA . MET B 1 104 ? 153.867 119.018 152.231 1.00 64.87 104 MET A CA 1
ATOM 4138 C C . MET B 1 104 ? 154.524 120.174 151.503 1.00 64.87 104 MET A C 1
ATOM 4139 O O . MET B 1 104 ? 153.956 120.694 150.539 1.00 64.87 104 MET A O 1
ATOM 4144 N N . VAL B 1 105 ? 155.717 120.591 151.946 1.00 59.98 105 VAL A N 1
ATOM 4145 C CA . VAL B 1 105 ? 156.437 121.650 151.233 1.00 59.98 105 VAL A CA 1
ATOM 4146 C C . VAL B 1 105 ? 156.788 121.202 149.816 1.00 59.98 105 VAL A C 1
ATOM 4147 O O . VAL B 1 105 ? 156.551 121.940 148.841 1.00 59.98 105 VAL A O 1
ATOM 4151 N N . GLY B 1 106 ? 157.270 119.958 149.673 1.00 59.68 106 GLY A N 1
ATOM 4152 C CA . GLY B 1 106 ? 157.589 119.437 148.348 1.00 59.68 106 GLY A CA 1
ATOM 4153 C C . GLY B 1 106 ? 156.391 119.341 147.419 1.00 59.68 106 GLY A C 1
ATOM 4154 O O . GLY B 1 106 ? 156.460 119.769 146.264 1.00 59.68 106 GLY A O 1
ATOM 4155 N N . ASN B 1 107 ? 155.264 118.827 147.919 1.00 61.97 107 ASN A N 1
ATOM 4156 C CA . ASN B 1 107 ? 154.084 118.681 147.069 1.00 61.97 107 ASN A CA 1
ATOM 4157 C C . ASN B 1 107 ? 153.448 120.025 146.736 1.00 61.97 107 ASN A C 1
ATOM 4158 O O . ASN B 1 107 ? 153.049 120.247 145.590 1.00 61.97 107 ASN A O 1
ATOM 4163 N N . LEU B 1 108 ? 153.381 120.951 147.696 1.00 55.90 108 LEU A N 1
ATOM 4164 C CA . LEU B 1 108 ? 152.730 122.226 147.421 1.00 55.90 108 LEU A CA 1
ATOM 4165 C C . LEU B 1 108 ? 153.593 123.123 146.544 1.00 55.90 108 LEU A C 1
ATOM 4166 O O . LEU B 1 108 ? 153.093 124.098 145.975 1.00 55.90 108 LEU A O 1
ATOM 4171 N N . ILE B 1 109 ? 154.888 122.819 146.411 1.00 55.37 109 ILE A N 1
ATOM 4172 C CA . ILE B 1 109 ? 155.678 123.533 145.408 1.00 55.37 109 ILE A CA 1
ATOM 4173 C C . ILE B 1 109 ? 155.580 122.852 144.042 1.00 55.37 109 ILE A C 1
ATOM 4174 O O . ILE B 1 109 ? 155.376 123.516 143.020 1.00 55.37 109 ILE A O 1
ATOM 4179 N N . VAL B 1 110 ? 155.680 121.520 143.997 1.00 56.99 110 VAL A N 1
ATOM 4180 C CA . VAL B 1 110 ? 155.863 120.854 142.707 1.00 56.99 110 VAL A CA 1
ATOM 4181 C C . VAL B 1 110 ? 154.531 120.634 141.982 1.00 56.99 110 VAL A C 1
ATOM 4182 O O . VAL B 1 110 ? 154.457 120.797 140.759 1.00 56.99 110 VAL A O 1
ATOM 4186 N N . LEU B 1 111 ? 153.459 120.298 142.711 1.00 61.72 111 LEU A N 1
ATOM 4187 C CA . LEU B 1 111 ? 152.203 119.882 142.076 1.00 61.72 111 LEU A CA 1
ATOM 4188 C C . LEU B 1 111 ? 151.510 120.881 141.143 1.00 61.72 111 LEU A C 1
ATOM 4189 O O . LEU B 1 111 ? 150.918 120.414 140.156 1.00 61.72 111 LEU A O 1
ATOM 4194 N N . PRO B 1 112 ? 151.498 122.206 141.367 1.00 54.67 112 PRO A N 1
ATOM 4195 C CA . PRO B 1 112 ? 150.900 123.063 140.327 1.00 54.67 112 PRO A CA 1
ATOM 4196 C C . PRO B 1 112 ? 151.723 123.136 139.052 1.00 54.67 112 PRO A C 1
ATOM 4197 O O . PRO B 1 112 ? 151.156 123.241 137.956 1.00 54.67 112 PRO A O 1
ATOM 4201 N N . VAL B 1 113 ? 153.048 123.050 139.164 1.00 54.75 113 VAL A N 1
ATOM 4202 C CA . VAL B 1 113 ? 153.920 123.223 138.006 1.00 54.75 113 VAL A CA 1
ATOM 4203 C C . VAL B 1 113 ? 153.836 122.003 137.097 1.00 54.75 113 VAL A C 1
ATOM 4204 O O . VAL B 1 113 ? 153.850 122.116 135.866 1.00 54.75 113 VAL A O 1
ATOM 4208 N N . GLY B 1 114 ? 153.705 120.820 137.692 1.00 59.88 114 GLY A N 1
ATOM 4209 C CA . GLY B 1 114 ? 153.581 119.612 136.893 1.00 59.88 114 GLY A CA 1
ATOM 4210 C C . GLY B 1 114 ? 152.243 119.502 136.193 1.00 59.88 114 GLY A C 1
ATOM 4211 O O . GLY B 1 114 ? 152.124 118.864 135.147 1.00 59.88 114 GLY A O 1
ATOM 4212 N N . ILE B 1 115 ? 151.213 120.124 136.762 1.00 60.60 115 ILE A N 1
ATOM 4213 C CA . ILE B 1 115 ? 149.886 120.065 136.156 1.00 60.60 115 ILE A CA 1
ATOM 4214 C C . ILE B 1 115 ? 149.756 121.101 135.046 1.00 60.60 115 ILE A C 1
ATOM 4215 O O . ILE B 1 115 ? 149.296 120.796 133.940 1.00 60.60 115 ILE A O 1
ATOM 4220 N N . THR B 1 116 ? 150.186 122.337 135.310 1.00 58.39 116 THR A N 1
ATOM 4221 C CA . THR B 1 116 ? 149.834 123.428 134.407 1.00 58.39 116 THR A CA 1
ATOM 4222 C C . THR B 1 116 ? 150.801 123.552 133.233 1.00 58.39 116 THR A C 1
ATOM 4223 O O . THR B 1 116 ? 150.392 123.938 132.135 1.00 58.39 116 THR A O 1
ATOM 4227 N N . PHE B 1 117 ? 152.081 123.240 133.428 1.00 55.94 117 PHE A N 1
ATOM 4228 C CA . PHE B 1 117 ? 153.079 123.536 132.405 1.00 55.94 117 PHE A CA 1
ATOM 4229 C C . PHE B 1 117 ? 153.546 122.327 131.607 1.00 55.94 117 PHE A C 1
ATOM 4230 O O . PHE B 1 117 ? 154.294 122.503 130.642 1.00 55.94 117 PHE A O 1
ATOM 4238 N N . PHE B 1 118 ? 153.142 121.116 131.966 1.00 66.84 118 PHE A N 1
ATOM 4239 C CA . PHE B 1 118 ? 153.604 119.927 131.267 1.00 66.84 118 PHE A CA 1
ATOM 4240 C C . PHE B 1 118 ? 152.478 119.290 130.468 1.00 66.84 118 PHE A C 1
ATOM 4241 O O . PHE B 1 118 ? 151.313 119.679 130.582 1.00 66.84 118 PHE A O 1
ATOM 4249 N N . LYS B 1 119 ? 152.844 118.295 129.657 1.00 81.16 119 LYS A N 1
ATOM 4250 C CA . LYS B 1 119 ? 151.935 117.805 128.626 1.00 81.16 119 LYS A CA 1
ATOM 4251 C C . LYS B 1 119 ? 150.891 116.851 129.191 1.00 81.16 119 LYS A C 1
ATOM 4252 O O . LYS B 1 119 ? 149.689 117.126 129.123 1.00 81.16 119 LYS A O 1
ATOM 4254 N N . GLU B 1 120 ? 151.323 115.722 129.747 1.00 91.47 120 GLU A N 1
ATOM 4255 C CA . GLU B 1 120 ? 150.395 114.673 130.137 1.00 91.47 120 GLU A CA 1
ATOM 4256 C C . GLU B 1 120 ? 150.732 114.165 131.531 1.00 91.47 120 GLU A C 1
ATOM 4257 O O . GLU B 1 120 ? 151.860 114.295 132.013 1.00 91.47 120 GLU A O 1
ATOM 4259 N N . GLU B 1 121 ? 149.724 113.577 132.174 1.00 97.93 121 GLU A N 1
ATOM 4260 C CA . GLU B 1 121 ? 149.861 112.957 133.483 1.00 97.93 121 GLU A CA 1
ATOM 4261 C C . GLU B 1 121 ? 150.091 111.456 133.393 1.00 97.93 121 GLU A C 1
ATOM 4262 O O . GLU B 1 121 ? 149.705 110.723 134.309 1.00 97.93 121 GLU A O 1
ATOM 4264 N N . ASN B 1 122 ? 150.688 110.981 132.304 1.00 99.79 122 ASN A N 1
ATOM 4265 C CA . ASN B 1 122 ? 150.979 109.568 132.124 1.00 99.79 122 ASN A CA 1
ATOM 4266 C C . ASN B 1 122 ? 152.470 109.271 132.087 1.00 99.79 122 ASN A C 1
ATOM 4267 O O . ASN B 1 122 ? 152.851 108.136 131.788 1.00 99.79 122 ASN A O 1
ATOM 4272 N N . SER B 1 123 ? 153.316 110.254 132.373 1.00 95.33 123 SER A N 1
ATOM 4273 C CA . SER B 1 123 ? 154.750 110.015 132.355 1.00 95.33 123 SER A CA 1
ATOM 4274 C C . SER B 1 123 ? 155.155 109.220 133.595 1.00 95.33 123 SER A C 1
ATOM 4275 O O . SER B 1 123 ? 154.553 109.390 134.662 1.00 95.33 123 SER A O 1
ATOM 4278 N N . PRO B 1 124 ? 156.140 108.328 133.487 1.00 93.67 124 PRO A N 1
ATOM 4279 C CA . PRO B 1 124 ? 156.426 107.388 134.590 1.00 93.67 124 PRO A CA 1
ATOM 4280 C C . PRO B 1 124 ? 157.026 108.005 135.852 1.00 93.67 124 PRO A C 1
ATOM 4281 O O . PRO B 1 124 ? 156.804 107.435 136.931 1.00 93.67 124 PRO A O 1
ATOM 4285 N N . PRO B 1 125 ? 157.792 109.119 135.828 1.00 91.53 125 PRO A N 1
ATOM 4286 C CA . PRO B 1 125 ? 158.124 109.709 137.142 1.00 91.53 125 PRO A CA 1
ATOM 4287 C C . PRO B 1 125 ? 156.962 110.432 137.798 1.00 91.53 125 PRO A C 1
ATOM 4288 O O . PRO B 1 125 ? 156.970 110.624 139.019 1.00 91.53 125 PRO A O 1
ATOM 4292 N N . TRP B 1 126 ? 155.960 110.848 137.023 1.00 85.31 126 TRP A N 1
ATOM 4293 C CA . TRP B 1 126 ? 154.859 111.607 137.602 1.00 85.31 126 TRP A CA 1
ATOM 4294 C C . TRP B 1 126 ? 153.864 110.692 138.301 1.00 85.31 126 TRP A C 1
ATOM 4295 O O . TRP B 1 126 ? 153.173 111.110 139.236 1.00 85.31 126 TRP A O 1
ATOM 4306 N N . ILE B 1 127 ? 153.780 109.435 137.867 1.00 89.34 127 ILE A N 1
ATOM 4307 C CA . ILE B 1 127 ? 152.845 108.504 138.488 1.00 89.34 127 ILE A CA 1
ATOM 4308 C C . ILE B 1 127 ? 153.421 107.967 139.792 1.00 89.34 127 ILE A C 1
ATOM 4309 O O . ILE B 1 127 ? 152.713 107.858 140.800 1.00 89.34 127 ILE A O 1
ATOM 4314 N N . VAL B 1 128 ? 154.720 107.658 139.802 1.00 87.36 128 VAL A N 1
ATOM 4315 C CA . VAL B 1 128 ? 155.357 107.081 140.986 1.00 87.36 128 VAL A CA 1
ATOM 4316 C C . VAL B 1 128 ? 155.434 108.112 142.109 1.00 87.36 128 VAL A C 1
ATOM 4317 O O . VAL B 1 128 ? 155.268 107.782 143.291 1.00 87.36 128 VAL A O 1
ATOM 4321 N N . PHE B 1 129 ? 155.625 109.384 141.752 1.00 83.49 129 PHE A N 1
ATOM 4322 C CA . PHE B 1 129 ? 155.725 110.434 142.762 1.00 83.49 129 PHE A CA 1
ATOM 4323 C C . PHE B 1 129 ? 154.379 110.713 143.422 1.00 83.49 129 PHE A C 1
ATOM 4324 O O . PHE B 1 129 ? 154.327 111.082 144.599 1.00 83.49 129 PHE A O 1
ATOM 4332 N N . ASN B 1 130 ? 153.277 110.533 142.691 1.00 83.91 130 ASN A N 1
ATOM 4333 C CA . ASN B 1 130 ? 151.972 110.862 143.260 1.00 83.91 130 ASN A CA 1
ATOM 4334 C C . ASN B 1 130 ? 151.364 109.684 144.008 1.00 83.91 130 ASN A C 1
ATOM 4335 O O . ASN B 1 130 ? 150.585 109.880 144.947 1.00 83.91 130 ASN A O 1
ATOM 4340 N N . VAL B 1 131 ? 151.679 108.457 143.597 1.00 84.21 131 VAL A N 1
ATOM 4341 C CA . VAL B 1 131 ? 151.140 107.294 144.294 1.00 84.21 131 VAL A CA 1
ATOM 4342 C C . VAL B 1 131 ? 151.858 107.089 145.625 1.00 84.21 131 VAL A C 1
ATOM 4343 O O . VAL B 1 131 ? 151.226 106.799 146.649 1.00 84.21 131 VAL A O 1
ATOM 4347 N N . LEU B 1 132 ? 153.177 107.283 145.649 1.00 82.47 132 LEU A N 1
ATOM 4348 C CA . LEU B 1 132 ? 153.920 107.074 146.888 1.00 82.47 132 LEU A CA 1
ATOM 4349 C C . LEU B 1 132 ? 153.713 108.218 147.872 1.00 82.47 132 LEU A C 1
ATOM 4350 O O . LEU B 1 132 ? 153.906 108.040 149.079 1.00 82.47 132 LEU A O 1
ATOM 4355 N N . SER B 1 133 ? 153.330 109.401 147.388 1.00 79.93 133 SER A N 1
ATOM 4356 C CA . SER B 1 133 ? 153.081 110.504 148.311 1.00 79.93 133 SER A CA 1
ATOM 4357 C C . SER B 1 133 ? 151.686 110.413 148.908 1.00 79.93 133 SER A C 1
ATOM 4358 O O . SER B 1 133 ? 151.490 110.726 150.083 1.00 79.93 133 SER A O 1
ATOM 4361 N N . ASP B 1 134 ? 150.707 109.958 148.124 1.00 78.80 134 ASP A N 1
ATOM 4362 C CA . ASP B 1 134 ? 149.340 109.872 148.632 1.00 78.80 134 ASP A CA 1
ATOM 4363 C C . ASP B 1 134 ? 149.171 108.695 149.586 1.00 78.80 134 ASP A C 1
ATOM 4364 O O . ASP B 1 134 ? 148.187 108.629 150.329 1.00 78.80 134 ASP A O 1
ATOM 4366 N N . THR B 1 135 ? 150.112 107.750 149.572 1.00 78.32 135 THR A N 1
ATOM 4367 C CA . THR B 1 135 ? 150.119 106.689 150.572 1.00 78.32 135 THR A CA 1
ATOM 4368 C C . THR B 1 135 ? 150.486 107.246 151.942 1.00 78.32 135 THR A C 1
ATOM 4369 O O . THR B 1 135 ? 149.894 106.872 152.960 1.00 78.32 135 THR A O 1
ATOM 4373 N N . PHE B 1 136 ? 151.455 108.164 151.978 1.00 76.41 136 PHE A N 1
ATOM 4374 C CA . PHE B 1 136 ? 151.885 108.759 153.240 1.00 76.41 136 PHE A CA 1
ATOM 4375 C C . PHE B 1 136 ? 150.849 109.734 153.778 1.00 76.41 136 PHE A C 1
ATOM 4376 O O . PHE B 1 136 ? 150.673 109.848 154.995 1.00 76.41 136 PHE A O 1
ATOM 4384 N N . PHE B 1 137 ? 150.141 110.438 152.895 1.00 71.19 137 PHE A N 1
ATOM 4385 C CA . PHE B 1 137 ? 149.086 111.329 153.363 1.00 71.19 137 PHE A CA 1
ATOM 4386 C C . PHE B 1 137 ? 147.832 110.563 153.748 1.00 71.19 137 PHE A C 1
ATOM 4387 O O . PHE B 1 137 ? 146.928 111.123 154.374 1.00 71.19 137 PHE A O 1
ATOM 4395 N N . LEU B 1 138 ? 147.749 109.286 153.376 1.00 76.53 138 LEU A N 1
ATOM 4396 C CA . LEU B 1 138 ? 146.632 108.463 153.823 1.00 76.53 138 LEU A CA 1
ATOM 4397 C C . LEU B 1 138 ? 146.935 107.820 155.170 1.00 76.53 138 LEU A C 1
ATOM 4398 O O . LEU B 1 138 ? 146.018 107.504 155.935 1.00 76.53 138 LEU A O 1
ATOM 4403 N N . LEU B 1 139 ? 148.217 107.613 155.477 1.00 77.71 139 LEU A N 1
ATOM 4404 C CA . LEU B 1 139 ? 148.589 107.141 156.806 1.00 77.71 139 LEU A CA 1
ATOM 4405 C C . LEU B 1 139 ? 148.439 108.244 157.842 1.00 77.71 139 LEU A C 1
ATOM 4406 O O . LEU B 1 139 ? 148.215 107.966 159.023 1.00 77.71 139 LEU A O 1
ATOM 4411 N N . ASP B 1 140 ? 148.554 109.504 157.420 1.00 77.05 140 ASP A N 1
ATOM 4412 C CA . ASP B 1 140 ? 148.360 110.614 158.346 1.00 77.05 140 ASP A CA 1
ATOM 4413 C C . ASP B 1 140 ? 146.893 110.756 158.727 1.00 77.05 140 ASP A C 1
ATOM 4414 O O . ASP B 1 140 ? 146.568 111.280 159.797 1.00 77.05 140 ASP A O 1
ATOM 4419 N N . LEU B 1 141 ? 145.993 110.293 157.862 1.00 79.48 141 LEU A N 1
ATOM 4420 C CA . LEU B 1 141 ? 144.576 110.273 158.204 1.00 79.48 141 LEU A CA 1
ATOM 4421 C C . LEU B 1 141 ? 144.276 109.193 159.237 1.00 79.48 141 LEU A C 1
ATOM 4422 O O . LEU B 1 141 ? 143.425 109.379 160.115 1.00 79.48 141 LEU A O 1
ATOM 4427 N N . VAL B 1 142 ? 144.974 108.060 159.156 1.00 79.94 142 VAL A N 1
ATOM 4428 C CA . VAL B 1 142 ? 144.711 106.956 160.073 1.00 79.94 142 VAL A CA 1
ATOM 4429 C C . VAL B 1 142 ? 145.277 107.262 161.454 1.00 79.94 142 VAL A C 1
ATOM 4430 O O . VAL B 1 142 ? 144.639 106.989 162.477 1.00 79.94 142 VAL A O 1
ATOM 4434 N N . LEU B 1 143 ? 146.461 107.877 161.508 1.00 80.50 143 LEU A N 1
ATOM 4435 C CA . LEU B 1 143 ? 147.115 108.101 162.792 1.00 80.50 143 LEU A CA 1
ATOM 4436 C C . LEU B 1 143 ? 146.509 109.269 163.557 1.00 80.50 143 LEU A C 1
ATOM 4437 O O . LEU B 1 143 ? 146.854 109.474 164.723 1.00 80.50 143 LEU A O 1
ATOM 4442 N N . ASN B 1 144 ? 145.613 110.044 162.939 1.00 83.65 144 ASN A N 1
ATOM 4443 C CA . ASN B 1 144 ? 144.967 111.131 163.671 1.00 83.65 144 ASN A CA 1
ATOM 4444 C C . ASN B 1 144 ? 143.783 110.629 164.486 1.00 83.65 144 ASN A C 1
ATOM 4445 O O . ASN B 1 144 ? 143.162 111.397 165.227 1.00 83.65 144 ASN A O 1
ATOM 4450 N N . PHE B 1 145 ? 143.450 109.343 164.358 1.00 89.89 145 PHE A N 1
ATOM 4451 C CA . PHE B 1 145 ? 142.424 108.754 165.211 1.00 89.89 145 PHE A CA 1
ATOM 4452 C C . PHE B 1 145 ? 142.979 108.375 166.579 1.00 89.89 145 PHE A C 1
ATOM 4453 O O . PHE B 1 145 ? 142.224 107.963 167.467 1.00 89.89 145 PHE A O 1
ATOM 4461 N N . ARG B 1 146 ? 144.294 108.495 166.772 1.00 91.19 146 ARG A N 1
ATOM 4462 C CA . ARG B 1 146 ? 144.899 107.929 167.972 1.00 91.19 146 ARG A CA 1
ATOM 4463 C C . ARG B 1 146 ? 145.630 108.976 168.806 1.00 91.19 146 ARG A C 1
ATOM 4464 O O . ARG B 1 146 ? 145.847 108.766 170.004 1.00 91.19 146 ARG A O 1
ATOM 4472 N N . THR B 1 147 ? 146.024 110.102 168.205 1.00 89.46 147 THR A N 1
ATOM 4473 C CA . THR B 1 147 ? 146.944 111.016 168.884 1.00 89.46 147 THR A CA 1
ATOM 4474 C C . THR B 1 147 ? 146.267 111.821 169.987 1.00 89.46 147 THR A C 1
ATOM 4475 O O . THR B 1 147 ? 146.877 112.099 171.025 1.00 89.46 147 THR A O 1
ATOM 4479 N N . GLY B 1 148 ? 145.033 112.232 169.779 1.00 94.76 148 GLY A N 1
ATOM 4480 C CA . GLY B 1 148 ? 144.442 113.023 170.846 1.00 94.76 148 GLY A CA 1
ATOM 4481 C C . GLY B 1 148 ? 144.810 114.489 170.754 1.00 94.76 148 GLY A C 1
ATOM 4482 O O . GLY B 1 148 ? 145.903 114.868 170.339 1.00 94.76 148 GLY A O 1
ATOM 4483 N N . ILE B 1 149 ? 143.882 115.330 171.194 1.00 97.25 149 ILE A N 1
ATOM 4484 C CA . ILE B 1 149 ? 143.880 116.747 170.866 1.00 97.25 149 ILE A CA 1
ATOM 4485 C C . ILE B 1 149 ? 144.258 117.546 172.102 1.00 97.25 149 ILE A C 1
ATOM 4486 O O . ILE B 1 149 ? 143.639 117.389 173.160 1.00 97.25 149 ILE A O 1
ATOM 4491 N N . VAL B 1 150 ? 145.270 118.403 171.967 1.00 96.51 150 VAL A N 1
ATOM 4492 C CA . VAL B 1 150 ? 145.605 119.335 173.034 1.00 96.51 150 VAL A CA 1
ATOM 4493 C C . VAL B 1 150 ? 144.574 120.453 173.069 1.00 96.51 150 VAL A C 1
ATOM 4494 O O . VAL B 1 150 ? 144.459 121.248 172.127 1.00 96.51 150 VAL A O 1
ATOM 4498 N N . VAL B 1 151 ? 143.819 120.524 174.158 1.00 96.39 151 VAL A N 1
ATOM 4499 C CA . VAL B 1 151 ? 142.802 121.556 174.307 1.00 96.39 151 VAL A CA 1
ATOM 4500 C C . VAL B 1 151 ? 143.320 122.688 175.185 1.00 96.39 151 VAL A C 1
ATOM 4501 O O . VAL B 1 151 ? 143.334 123.848 174.775 1.00 96.39 151 VAL A O 1
ATOM 4505 N N . GLU B 1 156 ? 144.899 117.641 178.306 1.00 100.83 156 GLU A N 1
ATOM 4506 C CA . GLU B 1 156 ? 144.838 116.983 177.009 1.00 100.83 156 GLU A CA 1
ATOM 4507 C C . GLU B 1 156 ? 143.699 115.979 176.943 1.00 100.83 156 GLU A C 1
ATOM 4508 O O . GLU B 1 156 ? 142.992 115.756 177.923 1.00 100.83 156 GLU A O 1
ATOM 4514 N N . ILE B 1 157 ? 143.538 115.371 175.774 1.00 100.46 157 ILE A N 1
ATOM 4515 C CA . ILE B 1 157 ? 142.590 114.287 175.556 1.00 100.46 157 ILE A CA 1
ATOM 4516 C C . ILE B 1 157 ? 143.394 113.074 175.119 1.00 100.46 157 ILE A C 1
ATOM 4517 O O . ILE B 1 157 ? 144.132 113.132 174.129 1.00 100.46 157 ILE A O 1
ATOM 4522 N N . LEU B 1 158 ? 143.275 111.978 175.862 1.00 102.87 158 LEU A N 1
ATOM 4523 C CA . LEU B 1 158 ? 143.947 110.735 175.518 1.00 102.87 158 LEU A CA 1
ATOM 4524 C C . LEU B 1 158 ? 142.996 109.553 175.446 1.00 102.87 158 LEU A C 1
ATOM 4525 O O . LEU B 1 158 ? 143.411 108.467 175.032 1.00 102.87 158 LEU A O 1
ATOM 4530 N N . LEU B 1 159 ? 141.740 109.734 175.842 1.00 106.36 159 LEU A N 1
ATOM 4531 C CA . LEU B 1 159 ? 140.792 108.630 175.871 1.00 106.36 159 LEU A CA 1
ATOM 4532 C C . LEU B 1 159 ? 140.298 108.304 174.467 1.00 106.36 159 LEU A C 1
ATOM 4533 O O . LEU B 1 159 ? 139.998 109.194 173.668 1.00 106.36 159 LEU A O 1
ATOM 4538 N N . ALA B 1 160 ? 140.230 107.014 174.167 1.00 105.86 160 ALA A N 1
ATOM 4539 C CA . ALA B 1 160 ? 139.885 106.529 172.844 1.00 105.86 160 ALA A CA 1
ATOM 4540 C C . ALA B 1 160 ? 138.775 105.497 172.949 1.00 105.86 160 ALA A C 1
ATOM 4541 O O . ALA B 1 160 ? 138.704 104.761 173.938 1.00 105.86 160 ALA A O 1
ATOM 4543 N N . PRO B 1 161 ? 137.883 105.421 171.949 1.00 107.14 161 PRO A N 1
ATOM 4544 C CA . PRO B 1 161 ? 137.720 106.313 170.797 1.00 107.14 161 PRO A CA 1
ATOM 4545 C C . PRO B 1 161 ? 136.598 107.317 171.004 1.00 107.14 161 PRO A C 1
ATOM 4546 O O . PRO B 1 161 ? 136.001 107.766 170.031 1.00 107.14 161 PRO A O 1
ATOM 4550 N N . ARG B 1 162 ? 136.305 107.652 172.260 1.00 104.94 162 ARG A N 1
ATOM 4551 C CA . ARG B 1 162 ? 135.112 108.440 172.551 1.00 104.94 162 ARG A CA 1
ATOM 4552 C C . ARG B 1 162 ? 135.301 109.904 172.173 1.00 104.94 162 ARG A C 1
ATOM 4553 O O . ARG B 1 162 ? 134.502 110.469 171.420 1.00 104.94 162 ARG A O 1
ATOM 4555 N N . ALA B 1 163 ? 136.356 110.537 172.683 1.00 100.25 163 ALA A N 1
ATOM 4556 C CA . ALA B 1 163 ? 136.499 111.975 172.492 1.00 100.25 163 ALA A CA 1
ATOM 4557 C C . ALA B 1 163 ? 137.335 112.295 171.259 1.00 100.25 163 ALA A C 1
ATOM 4558 O O . ALA B 1 163 ? 137.059 113.272 170.552 1.00 100.25 163 ALA A O 1
ATOM 4560 N N . ILE B 1 164 ? 138.356 111.474 170.983 1.00 98.58 164 ILE A N 1
ATOM 4561 C CA . ILE B 1 164 ? 139.287 111.748 169.889 1.00 98.58 164 ILE A CA 1
ATOM 4562 C C . ILE B 1 164 ? 138.588 111.626 168.542 1.00 98.58 164 ILE A C 1
ATOM 4563 O O . ILE B 1 164 ? 138.660 112.534 167.704 1.00 98.58 164 ILE A O 1
ATOM 4568 N N . ARG B 1 165 ? 137.876 110.516 168.333 1.00 97.85 165 ARG A N 1
ATOM 4569 C CA . ARG B 1 165 ? 137.253 110.248 167.042 1.00 97.85 165 ARG A CA 1
ATOM 4570 C C . ARG B 1 165 ? 136.115 111.218 166.756 1.00 97.85 165 ARG A C 1
ATOM 4571 O O . ARG B 1 165 ? 136.007 111.732 165.640 1.00 97.85 165 ARG A O 1
ATOM 4579 N N . THR B 1 166 ? 135.287 111.517 167.757 1.00 94.98 166 THR A N 1
ATOM 4580 C CA . THR B 1 166 ? 134.189 112.454 167.543 1.00 94.98 166 THR A CA 1
ATOM 4581 C C . THR B 1 166 ? 134.683 113.887 167.394 1.00 94.98 166 THR A C 1
ATOM 4582 O O . THR B 1 166 ? 134.154 114.645 166.570 1.00 94.98 166 THR A O 1
ATOM 4586 N N . ARG B 1 167 ? 135.711 114.271 168.155 1.00 93.23 167 ARG A N 1
ATOM 4587 C CA . ARG B 1 167 ? 136.238 115.626 168.041 1.00 93.23 167 ARG A CA 1
ATOM 4588 C C . ARG B 1 167 ? 137.024 115.806 166.750 1.00 93.23 167 ARG A C 1
ATOM 4589 O O . ARG B 1 167 ? 137.221 116.936 166.289 1.00 93.23 167 ARG A O 1
ATOM 4591 N N . TYR B 1 168 ? 137.486 114.707 166.151 1.00 88.17 168 TYR A N 1
ATOM 4592 C CA . TYR B 1 168 ? 138.160 114.807 164.863 1.00 88.17 168 TYR A CA 1
ATOM 4593 C C . TYR B 1 168 ? 137.156 114.806 163.718 1.00 88.17 168 TYR A C 1
ATOM 4594 O O . TYR B 1 168 ? 137.325 115.535 162.736 1.00 88.17 168 TYR A O 1
ATOM 4603 N N . LEU B 1 169 ? 136.099 113.991 163.827 1.00 87.32 169 LEU A N 1
ATOM 4604 C CA . LEU B 1 169 ? 135.069 113.967 162.790 1.00 87.32 169 LEU A CA 1
ATOM 4605 C C . LEU B 1 169 ? 134.287 115.270 162.749 1.00 87.32 169 LEU A C 1
ATOM 4606 O O . LEU B 1 169 ? 133.844 115.701 161.680 1.00 87.32 169 LEU A O 1
ATOM 4611 N N . ARG B 1 170 ? 134.106 115.914 163.901 1.00 89.46 170 ARG A N 1
ATOM 4612 C CA . ARG B 1 170 ? 133.337 117.150 163.912 1.00 89.46 170 ARG A CA 1
ATOM 4613 C C . ARG B 1 170 ? 134.122 118.340 163.370 1.00 89.46 170 ARG A C 1
ATOM 4614 O O . ARG B 1 170 ? 133.511 119.362 163.044 1.00 89.46 170 ARG A O 1
ATOM 4616 N N . THR B 1 171 ? 135.449 118.246 163.268 1.00 86.64 171 THR A N 1
ATOM 4617 C CA . THR B 1 171 ? 136.225 119.426 162.900 1.00 86.64 171 THR A CA 1
ATOM 4618 C C . THR B 1 171 ? 136.954 119.322 161.564 1.00 86.64 171 THR A C 1
ATOM 4619 O O . THR B 1 171 ? 136.709 120.132 160.665 1.00 86.64 171 THR A O 1
ATOM 4623 N N . TRP B 1 172 ? 137.840 118.338 161.404 1.00 81.31 172 TRP A N 1
ATOM 4624 C CA . TRP B 1 172 ? 138.782 118.355 160.291 1.00 81.31 172 TRP A CA 1
ATOM 4625 C C . TRP B 1 172 ? 138.838 117.062 159.494 1.00 81.31 172 TRP A C 1
ATOM 4626 O O . TRP B 1 172 ? 139.846 116.818 158.830 1.00 81.31 172 TRP A O 1
ATOM 4637 N N . PHE B 1 173 ? 137.807 116.223 159.534 1.00 79.74 173 PHE A N 1
ATOM 4638 C CA . PHE B 1 173 ? 137.911 114.949 158.832 1.00 79.74 173 PHE A CA 1
ATOM 4639 C C . PHE B 1 173 ? 137.672 115.106 157.338 1.00 79.74 173 PHE A C 1
ATOM 4640 O O . PHE B 1 173 ? 138.318 114.429 156.528 1.00 79.74 173 PHE A O 1
ATOM 4648 N N . LEU B 1 174 ? 136.747 115.989 156.955 1.00 81.18 174 LEU A N 1
ATOM 4649 C CA . LEU B 1 174 ? 136.319 116.073 155.561 1.00 81.18 174 LEU A CA 1
ATOM 4650 C C . LEU B 1 174 ? 137.417 116.663 154.682 1.00 81.18 174 LEU A C 1
ATOM 4651 O O . LEU B 1 174 ? 137.664 116.182 153.567 1.00 81.18 174 LEU A O 1
ATOM 4656 N N . VAL B 1 175 ? 138.109 117.689 155.191 1.00 77.63 175 VAL A N 1
ATOM 4657 C CA . VAL B 1 175 ? 139.181 118.337 154.440 1.00 77.63 175 VAL A CA 1
ATOM 4658 C C . VAL B 1 175 ? 140.354 117.383 154.249 1.00 77.63 175 VAL A C 1
ATOM 4659 O O . VAL B 1 175 ? 140.922 117.286 153.153 1.00 77.63 175 VAL A O 1
ATOM 4663 N N . ASP B 1 176 ? 140.716 116.643 155.302 1.00 76.55 176 ASP A N 1
ATOM 4664 C CA . ASP B 1 176 ? 141.818 115.693 155.202 1.00 76.55 176 ASP A CA 1
ATOM 4665 C C . ASP B 1 176 ? 141.452 114.515 154.308 1.00 76.55 176 ASP A C 1
ATOM 4666 O O . ASP B 1 176 ? 142.310 113.970 153.600 1.00 76.55 176 ASP A O 1
ATOM 4671 N N . LEU B 1 177 ? 140.173 114.125 154.309 1.00 78.54 177 LEU A N 1
ATOM 4672 C CA . LEU B 1 177 ? 139.711 113.058 153.427 1.00 78.54 177 LEU A CA 1
ATOM 4673 C C . LEU B 1 177 ? 139.779 113.475 151.965 1.00 78.54 177 LEU A C 1
ATOM 4674 O O . LEU B 1 177 ? 140.183 112.680 151.109 1.00 78.54 177 LEU A O 1
ATOM 4679 N N . ILE B 1 178 ? 139.392 114.715 151.661 1.00 78.31 178 ILE A N 1
ATOM 4680 C CA . ILE B 1 178 ? 139.452 115.198 150.282 1.00 78.31 178 ILE A CA 1
ATOM 4681 C C . ILE B 1 178 ? 140.902 115.364 149.833 1.00 78.31 178 ILE A C 1
ATOM 4682 O O . ILE B 1 178 ? 141.274 114.971 148.720 1.00 78.31 178 ILE A O 1
ATOM 4687 N N . SER B 1 179 ? 141.760 115.889 150.711 1.00 74.60 179 SER A N 1
ATOM 4688 C CA . SER B 1 179 ? 143.145 116.135 150.320 1.00 74.60 179 SER A CA 1
ATOM 4689 C C . SER B 1 179 ? 143.990 114.867 150.382 1.00 74.60 179 SER A C 1
ATOM 4690 O O . SER B 1 179 ? 145.170 114.887 150.018 1.00 74.60 179 SER A O 1
ATOM 4693 N N . SER B 1 180 ? 143.418 113.760 150.859 1.00 79.48 180 SER A N 1
ATOM 4694 C CA . SER B 1 180 ? 144.194 112.529 150.965 1.00 79.48 180 SER A CA 1
ATOM 4695 C C . SER B 1 180 ? 144.049 111.643 149.730 1.00 79.48 180 SER A C 1
ATOM 4696 O O . SER B 1 180 ? 145.050 111.223 149.143 1.00 79.48 180 SER A O 1
ATOM 4699 N N . ILE B 1 181 ? 142.818 111.341 149.328 1.00 85.56 181 ILE A N 1
ATOM 4700 C CA . ILE B 1 181 ? 142.550 110.306 148.329 1.00 85.56 181 ILE A CA 1
ATOM 4701 C C . ILE B 1 181 ? 142.844 110.799 146.914 1.00 85.56 181 ILE A C 1
ATOM 4702 O O . ILE B 1 181 ? 142.725 112.000 146.636 1.00 85.56 181 ILE A O 1
ATOM 4707 N N . PRO B 1 182 ? 143.262 109.914 145.992 1.00 89.74 182 PRO A N 1
ATOM 4708 C CA . PRO B 1 182 ? 143.435 110.285 144.564 1.00 89.74 182 PRO A CA 1
ATOM 4709 C C . PRO B 1 182 ? 142.116 110.344 143.790 1.00 89.74 182 PRO A C 1
ATOM 4710 O O . PRO B 1 182 ? 141.650 109.374 143.189 1.00 89.74 182 PRO A O 1
ATOM 4714 N N . VAL B 1 183 ? 141.489 111.523 143.832 1.00 90.88 183 VAL A N 1
ATOM 4715 C CA . VAL B 1 183 ? 140.145 111.699 143.286 1.00 90.88 183 VAL A CA 1
ATOM 4716 C C . VAL B 1 183 ? 140.158 111.613 141.763 1.00 90.88 183 VAL A C 1
ATOM 4717 O O . VAL B 1 183 ? 139.250 111.033 141.154 1.00 90.88 183 VAL A O 1
ATOM 4721 N N . ASP B 1 184 ? 141.193 112.165 141.124 1.00 94.15 184 ASP A N 1
ATOM 4722 C CA . ASP B 1 184 ? 141.209 112.234 139.664 1.00 94.15 184 ASP A CA 1
ATOM 4723 C C . ASP B 1 184 ? 141.431 110.865 139.030 1.00 94.15 184 ASP A C 1
ATOM 4724 O O . ASP B 1 184 ? 140.913 110.590 137.941 1.00 94.15 184 ASP A O 1
ATOM 4729 N N . TYR B 1 185 ? 142.192 109.991 139.696 1.00 97.95 185 TYR A N 1
ATOM 4730 C CA . TYR B 1 185 ? 142.414 108.655 139.154 1.00 97.95 185 TYR A CA 1
ATOM 4731 C C . TYR B 1 185 ? 141.143 107.815 139.212 1.00 97.95 185 TYR A C 1
ATOM 4732 O O . TYR B 1 185 ? 140.935 106.944 138.363 1.00 97.95 185 TYR A O 1
ATOM 4741 N N . ILE B 1 186 ? 140.268 108.085 140.185 1.00 100.05 186 ILE A N 1
ATOM 4742 C CA . ILE B 1 186 ? 138.981 107.391 140.257 1.00 100.05 186 ILE A CA 1
ATOM 4743 C C . ILE B 1 186 ? 138.111 107.759 139.060 1.00 100.05 186 ILE A C 1
ATOM 4744 O O . ILE B 1 186 ? 137.579 106.885 138.363 1.00 100.05 186 ILE A O 1
ATOM 4749 N N . PHE B 1 187 ? 137.999 109.059 138.778 1.00 101.99 187 PHE A N 1
ATOM 4750 C CA . PHE B 1 187 ? 137.220 109.529 137.636 1.00 101.99 187 PHE A CA 1
ATOM 4751 C C . PHE B 1 187 ? 137.873 109.130 136.315 1.00 101.99 187 PHE A C 1
ATOM 4752 O O . PHE B 1 187 ? 137.199 109.031 135.283 1.00 101.99 187 PHE A O 1
ATOM 4760 N N . LEU B 1 188 ? 139.183 108.880 136.332 1.00 102.72 188 LEU A N 1
ATOM 4761 C CA . LEU B 1 188 ? 139.867 108.428 135.127 1.00 102.72 188 LEU A CA 1
ATOM 4762 C C . LEU B 1 188 ? 139.630 106.942 134.877 1.00 102.72 188 LEU A C 1
ATOM 4763 O O . LEU B 1 188 ? 139.490 106.516 133.725 1.00 102.72 188 LEU A O 1
ATOM 4768 N N . VAL B 1 189 ? 139.587 106.135 135.941 1.00 103.20 189 VAL A N 1
ATOM 4769 C CA . VAL B 1 189 ? 139.355 104.700 135.778 1.00 103.20 189 VAL A CA 1
ATOM 4770 C C . VAL B 1 189 ? 137.894 104.426 135.432 1.00 103.20 189 VAL A C 1
ATOM 4771 O O . VAL B 1 189 ? 137.595 103.590 134.567 1.00 103.20 189 VAL A O 1
ATOM 4775 N N . VAL B 1 190 ? 136.966 105.152 136.069 1.00 106.67 190 VAL A N 1
ATOM 4776 C CA . VAL B 1 190 ? 135.538 104.918 135.842 1.00 106.67 190 VAL A CA 1
ATOM 4777 C C . VAL B 1 190 ? 135.134 105.316 134.425 1.00 106.67 190 VAL A C 1
ATOM 4778 O O . VAL B 1 190 ? 134.455 104.555 133.723 1.00 106.67 190 VAL A O 1
ATOM 4782 N N . GLU B 1 191 ? 135.569 106.485 133.967 1.00 107.60 191 GLU A N 1
ATOM 4783 C CA . GLU B 1 191 ? 135.263 106.920 132.606 1.00 107.60 191 GLU A CA 1
ATOM 4784 C C . GLU B 1 191 ? 136.095 106.154 131.583 1.00 107.60 191 GLU A C 1
ATOM 4785 O O . GLU B 1 191 ? 136.850 106.746 130.814 1.00 107.60 191 GLU A O 1
ATOM 4787 N N . VAL B 1 210 ? 139.046 114.670 130.119 1.00 87.34 210 VAL A N 1
ATOM 4788 C CA . VAL B 1 210 ? 140.481 114.562 130.344 1.00 87.34 210 VAL A CA 1
ATOM 4789 C C . VAL B 1 210 ? 141.010 115.866 130.934 1.00 87.34 210 VAL A C 1
ATOM 4790 O O . VAL B 1 210 ? 141.759 115.858 131.911 1.00 87.34 210 VAL A O 1
ATOM 4794 N N . ARG B 1 211 ? 140.597 116.993 130.348 1.00 86.37 211 ARG A N 1
ATOM 4795 C CA . ARG B 1 211 ? 140.984 118.292 130.892 1.00 86.37 211 ARG A CA 1
ATOM 4796 C C . ARG B 1 211 ? 140.176 118.633 132.137 1.00 86.37 211 ARG A C 1
ATOM 4797 O O . ARG B 1 211 ? 140.523 119.557 132.879 1.00 86.37 211 ARG A O 1
ATOM 4799 N N . PHE B 1 212 ? 139.084 117.904 132.379 1.00 88.60 212 PHE A N 1
ATOM 4800 C CA . PHE B 1 212 ? 138.328 118.089 133.612 1.00 88.60 212 PHE A CA 1
ATOM 4801 C C . PHE B 1 212 ? 139.020 117.407 134.786 1.00 88.60 212 PHE A C 1
ATOM 4802 O O . PHE B 1 212 ? 138.732 117.714 135.948 1.00 88.60 212 PHE A O 1
ATOM 4810 N N . THR B 1 213 ? 139.947 116.488 134.507 1.00 84.47 213 THR A N 1
ATOM 4811 C CA . THR B 1 213 ? 140.689 115.848 135.587 1.00 84.47 213 THR A CA 1
ATOM 4812 C C . THR B 1 213 ? 141.788 116.757 136.121 1.00 84.47 213 THR A C 1
ATOM 4813 O O . THR B 1 213 ? 142.264 116.567 137.246 1.00 84.47 213 THR A O 1
ATOM 4817 N N . LYS B 1 214 ? 142.211 117.749 135.333 1.00 77.15 214 LYS A N 1
ATOM 4818 C CA . LYS B 1 214 ? 143.215 118.688 135.822 1.00 77.15 214 LYS A CA 1
ATOM 4819 C C . LYS B 1 214 ? 142.633 119.637 136.860 1.00 77.15 214 LYS A C 1
ATOM 4820 O O . LYS B 1 214 ? 143.371 120.204 137.672 1.00 77.15 214 LYS A O 1
ATOM 4826 N N . ILE B 1 215 ? 141.318 119.836 136.847 1.00 77.57 215 ILE A N 1
ATOM 4827 C CA . ILE B 1 215 ? 140.695 120.629 137.900 1.00 77.57 215 ILE A CA 1
ATOM 4828 C C . ILE B 1 215 ? 140.558 119.798 139.171 1.00 77.57 215 ILE A C 1
ATOM 4829 O O . ILE B 1 215 ? 140.747 120.301 140.285 1.00 77.57 215 ILE A O 1
ATOM 4834 N N . LEU B 1 216 ? 140.269 118.501 139.025 1.00 78.19 216 LEU A N 1
ATOM 4835 C CA . LEU B 1 216 ? 140.108 117.642 140.196 1.00 78.19 216 LEU A CA 1
ATOM 4836 C C . LEU B 1 216 ? 141.447 117.328 140.850 1.00 78.19 216 LEU A C 1
ATOM 4837 O O . LEU B 1 216 ? 141.501 116.997 142.040 1.00 78.19 216 LEU A O 1
ATOM 4842 N N . SER B 1 217 ? 142.541 117.425 140.092 1.00 74.71 217 SER A N 1
ATOM 4843 C CA . SER B 1 217 ? 143.862 117.193 140.662 1.00 74.71 217 SER A CA 1
ATOM 4844 C C . SER B 1 217 ? 144.300 118.321 141.581 1.00 74.71 217 SER A C 1
ATOM 4845 O O . SER B 1 217 ? 145.241 118.141 142.358 1.00 74.71 217 SER A O 1
ATOM 4848 N N . LEU B 1 218 ? 143.642 119.478 141.515 1.00 70.45 218 LEU A N 1
ATOM 4849 C CA . LEU B 1 218 ? 143.952 120.569 142.427 1.00 70.45 218 LEU A CA 1
ATOM 4850 C C . LEU B 1 218 ? 143.262 120.426 143.775 1.00 70.45 218 LEU A C 1
ATOM 4851 O O . LEU B 1 218 ? 143.342 121.350 144.589 1.00 70.45 218 LEU A O 1
ATOM 4856 N N . LEU B 1 219 ? 142.591 119.300 144.034 1.00 71.55 219 LEU A N 1
ATOM 4857 C CA . LEU B 1 219 ? 142.115 119.014 145.383 1.00 71.55 219 LEU A CA 1
ATOM 4858 C C . LEU B 1 219 ? 143.260 118.629 146.308 1.00 71.55 219 LEU A C 1
ATOM 4859 O O . LEU B 1 219 ? 143.103 118.656 147.533 1.00 71.55 219 LEU A O 1
ATOM 4864 N N . ARG B 1 220 ? 144.420 118.279 145.745 1.00 69.11 220 ARG A N 1
ATOM 4865 C CA . ARG B 1 220 ? 145.612 118.029 146.543 1.00 69.11 220 ARG A CA 1
ATOM 4866 C C . ARG B 1 220 ? 146.157 119.290 147.191 1.00 69.11 220 ARG A C 1
ATOM 4867 O O . ARG B 1 220 ? 147.003 119.196 148.081 1.00 69.11 220 ARG A O 1
ATOM 4875 N N . LEU B 1 221 ? 145.717 120.466 146.756 1.00 61.69 221 LEU A N 1
ATOM 4876 C CA . LEU B 1 221 ? 146.162 121.708 147.368 1.00 61.69 221 LEU A CA 1
ATOM 4877 C C . LEU B 1 221 ? 145.412 122.040 148.649 1.00 61.69 221 LEU A C 1
ATOM 4878 O O . LEU B 1 221 ? 145.645 123.111 149.214 1.00 61.69 221 LEU A O 1
ATOM 4883 N N . LEU B 1 222 ? 144.524 121.162 149.120 1.00 65.65 222 LEU A N 1
ATOM 4884 C CA . LEU B 1 222 ? 143.941 121.313 150.448 1.00 65.65 222 LEU A CA 1
ATOM 4885 C C . LEU B 1 222 ? 144.824 120.732 151.541 1.00 65.65 222 LEU A C 1
ATOM 4886 O O . LEU B 1 222 ? 144.412 120.715 152.703 1.00 65.65 222 LEU A O 1
ATOM 4891 N N . ARG B 1 223 ? 146.030 120.275 151.196 1.00 64.85 223 ARG A N 1
ATOM 4892 C CA . ARG B 1 223 ? 147.037 119.896 152.177 1.00 64.85 223 ARG A CA 1
ATOM 4893 C C . ARG B 1 223 ? 147.692 121.105 152.832 1.00 64.85 223 ARG A C 1
ATOM 4894 O O . ARG B 1 223 ? 148.533 120.928 153.715 1.00 64.85 223 ARG A O 1
ATOM 4902 N N . LEU B 1 224 ? 147.344 122.320 152.404 1.00 63.67 224 LEU A N 1
ATOM 4903 C CA . LEU B 1 224 ? 147.761 123.525 153.107 1.00 63.67 224 LEU A CA 1
ATOM 4904 C C . LEU B 1 224 ? 147.103 123.631 154.477 1.00 63.67 224 LEU A C 1
ATOM 4905 O O . LEU B 1 224 ? 147.675 124.227 155.393 1.00 63.67 224 LEU A O 1
ATOM 4910 N N . SER B 1 225 ? 145.914 123.048 154.643 1.00 67.30 225 SER A N 1
ATOM 4911 C CA . SER B 1 225 ? 145.188 123.189 155.901 1.00 67.30 225 SER A CA 1
ATOM 4912 C C . SER B 1 225 ? 145.845 122.395 157.022 1.00 67.30 225 SER A C 1
ATOM 4913 O O . SER B 1 225 ? 145.858 122.838 158.174 1.00 67.30 225 SER A O 1
ATOM 4916 N N . ARG B 1 226 ? 146.393 121.219 156.712 1.00 69.31 226 ARG A N 1
ATOM 4917 C CA . ARG B 1 226 ? 147.107 120.471 157.741 1.00 69.31 226 ARG A CA 1
ATOM 4918 C C . ARG B 1 226 ? 148.562 120.910 157.836 1.00 69.31 226 ARG A C 1
ATOM 4919 O O . ARG B 1 226 ? 149.255 120.556 158.793 1.00 69.31 226 ARG A O 1
ATOM 4927 N N . LEU B 1 227 ? 149.051 121.673 156.856 1.00 65.00 227 LEU A N 1
ATOM 4928 C CA . LEU B 1 227 ? 150.348 122.322 157.024 1.00 65.00 227 LEU A CA 1
ATOM 4929 C C . LEU B 1 227 ? 150.256 123.449 158.038 1.00 65.00 227 LEU A C 1
ATOM 4930 O O . LEU B 1 227 ? 151.133 123.587 158.893 1.00 65.00 227 LEU A O 1
ATOM 4935 N N . ILE B 1 228 ? 149.214 124.279 157.943 1.00 67.93 228 ILE A N 1
ATOM 4936 C CA . ILE B 1 228 ? 149.038 125.393 158.872 1.00 67.93 228 ILE A CA 1
ATOM 4937 C C . ILE B 1 228 ? 148.807 124.878 160.289 1.00 67.93 228 ILE A C 1
ATOM 4938 O O . ILE B 1 228 ? 149.280 125.473 161.266 1.00 67.93 228 ILE A O 1
ATOM 4943 N N . ARG B 1 229 ? 148.131 123.734 160.424 1.00 71.54 229 ARG A N 1
ATOM 4944 C CA . ARG B 1 229 ? 147.970 123.136 161.744 1.00 71.54 229 ARG A CA 1
ATOM 4945 C C . ARG B 1 229 ? 149.286 122.601 162.290 1.00 71.54 229 ARG A C 1
ATOM 4946 O O . ARG B 1 229 ? 149.559 122.736 163.485 1.00 71.54 229 ARG A O 1
ATOM 4954 N N . TYR B 1 230 ? 150.125 122.004 161.444 1.00 70.21 230 TYR A N 1
ATOM 4955 C CA . TYR B 1 230 ? 151.318 121.353 161.978 1.00 70.21 230 TYR A CA 1
ATOM 4956 C C . TYR B 1 230 ? 152.432 122.353 162.262 1.00 70.21 230 TYR A C 1
ATOM 4957 O O . TYR B 1 230 ? 153.334 122.064 163.051 1.00 70.21 230 TYR A O 1
ATOM 4966 N N . ILE B 1 231 ? 152.406 123.524 161.623 1.00 72.69 231 ILE A N 1
ATOM 4967 C CA . ILE B 1 231 ? 153.390 124.552 161.954 1.00 72.69 231 ILE A CA 1
ATOM 4968 C C . ILE B 1 231 ? 153.044 125.199 163.287 1.00 72.69 231 ILE A C 1
ATOM 4969 O O . ILE B 1 231 ? 153.922 125.448 164.121 1.00 72.69 231 ILE A O 1
ATOM 4974 N N . HIS B 1 232 ? 151.756 125.454 163.525 1.00 76.98 232 HIS A N 1
ATOM 4975 C CA . HIS B 1 232 ? 151.345 126.120 164.758 1.00 76.98 232 HIS A CA 1
ATOM 4976 C C . HIS B 1 232 ? 151.448 125.195 165.965 1.00 76.98 232 HIS A C 1
ATOM 4977 O O . HIS B 1 232 ? 151.480 125.663 167.107 1.00 76.98 232 HIS A O 1
ATOM 4984 N N . GLN B 1 233 ? 151.493 123.882 165.739 1.00 77.35 233 GLN A N 1
ATOM 4985 C CA . GLN B 1 233 ? 151.691 122.961 166.851 1.00 77.35 233 GLN A CA 1
ATOM 4986 C C . GLN B 1 233 ? 153.139 122.953 167.316 1.00 77.35 233 GLN A C 1
ATOM 4987 O O . GLN B 1 233 ? 153.411 122.722 168.497 1.00 77.35 233 GLN A O 1
ATOM 4993 N N . TRP B 1 234 ? 154.084 123.195 166.408 1.00 80.67 234 TRP A N 1
ATOM 4994 C CA . TRP B 1 234 ? 155.485 123.209 166.814 1.00 80.67 234 TRP A CA 1
ATOM 4995 C C . TRP B 1 234 ? 155.885 124.531 167.447 1.00 80.67 234 TRP A C 1
ATOM 4996 O O . TRP B 1 234 ? 156.719 124.557 168.358 1.00 80.67 234 TRP A O 1
ATOM 5007 N N . GLU B 1 235 ? 155.337 125.638 166.954 1.00 81.02 235 GLU A N 1
ATOM 5008 C CA . GLU B 1 235 ? 155.776 126.944 167.425 1.00 81.02 235 GLU A CA 1
ATOM 5009 C C . GLU B 1 235 ? 155.302 127.203 168.848 1.00 81.02 235 GLU A C 1
ATOM 5010 O O . GLU B 1 235 ? 156.035 127.784 169.653 1.00 81.02 235 GLU A O 1
ATOM 5016 N N . GLU B 1 236 ? 154.100 126.732 169.190 1.00 84.46 236 GLU A N 1
ATOM 5017 C CA . GLU B 1 236 ? 153.616 126.858 170.562 1.00 84.46 236 GLU A CA 1
ATOM 5018 C C . GLU B 1 236 ? 154.400 125.961 171.512 1.00 84.46 236 GLU A C 1
ATOM 5019 O O . GLU B 1 236 ? 154.439 126.213 172.720 1.00 84.46 236 GLU A O 1
ATOM 5021 N N . ILE B 1 237 ? 155.022 124.903 170.989 1.00 88.10 237 ILE A N 1
ATOM 5022 C CA . ILE B 1 237 ? 155.977 124.141 171.785 1.00 88.10 237 ILE A CA 1
ATOM 5023 C C . ILE B 1 237 ? 157.284 124.908 171.928 1.00 88.10 237 ILE A C 1
ATOM 5024 O O . ILE B 1 237 ? 157.811 125.064 173.034 1.00 88.10 237 ILE A O 1
ATOM 5029 N N . PHE B 1 238 ? 157.810 125.427 170.826 1.00 90.79 238 PHE A N 1
ATOM 5030 C CA . PHE B 1 238 ? 159.150 125.996 170.805 1.00 90.79 238 PHE A CA 1
ATOM 5031 C C . PHE B 1 238 ? 159.209 127.435 171.307 1.00 90.79 238 PHE A C 1
ATOM 5032 O O . PHE B 1 238 ? 160.309 127.967 171.473 1.00 90.79 238 PHE A O 1
ATOM 5040 N N . HIS B 1 239 ? 158.065 128.074 171.555 1.00 91.19 239 HIS A N 1
ATOM 5041 C CA . HIS B 1 239 ? 158.049 129.253 172.415 1.00 91.19 239 HIS A CA 1
ATOM 5042 C C . HIS B 1 239 ? 158.241 128.904 173.879 1.00 91.19 239 HIS A C 1
ATOM 5043 O O . HIS B 1 239 ? 158.640 129.769 174.664 1.00 91.19 239 HIS A O 1
ATOM 5050 N N . MET B 1 240 ? 157.957 127.660 174.265 1.00 96.84 240 MET A N 1
ATOM 5051 C CA . MET B 1 240 ? 158.096 127.255 175.658 1.00 96.84 240 MET A CA 1
ATOM 5052 C C . MET B 1 240 ? 159.470 126.654 175.921 1.00 96.84 240 MET A C 1
ATOM 5053 O O . MET B 1 240 ? 160.020 126.800 177.017 1.00 96.84 240 MET A O 1
ATOM 5058 N N . THR B 1 241 ? 160.043 125.981 174.923 1.00 96.61 241 THR A N 1
ATOM 5059 C CA . THR B 1 241 ? 161.368 125.398 175.091 1.00 96.61 241 THR A CA 1
ATOM 5060 C C . THR B 1 241 ? 162.452 126.469 175.047 1.00 96.61 241 THR A C 1
ATOM 5061 O O . THR B 1 241 ? 163.361 126.473 175.885 1.00 96.61 241 THR A O 1
ATOM 5065 N N . TYR B 1 242 ? 162.362 127.399 174.098 1.00 98.17 242 TYR A N 1
ATOM 5066 C CA . TYR B 1 242 ? 163.364 128.440 173.924 1.00 98.17 242 TYR A CA 1
ATOM 5067 C C . TYR B 1 242 ? 162.739 129.808 174.146 1.00 98.17 242 TYR A C 1
ATOM 5068 O O . TYR B 1 242 ? 161.528 129.931 174.339 1.00 98.17 242 TYR A O 1
ATOM 5077 N N . ASP B 1 243 ? 163.583 130.836 174.137 1.00 97.34 243 ASP A N 1
ATOM 5078 C CA . ASP B 1 243 ? 163.134 132.220 174.258 1.00 97.34 243 ASP A CA 1
ATOM 5079 C C . ASP B 1 243 ? 163.186 132.869 172.881 1.00 97.34 243 ASP A C 1
ATOM 5080 O O . ASP B 1 243 ? 164.270 133.142 172.357 1.00 97.34 243 ASP A O 1
ATOM 5082 N N . LEU B 1 244 ? 162.020 133.119 172.295 1.00 94.80 244 LEU A N 1
ATOM 5083 C CA . LEU B 1 244 ? 161.927 133.651 170.946 1.00 94.80 244 LEU A CA 1
ATOM 5084 C C . LEU B 1 244 ? 160.987 134.846 170.925 1.00 94.80 244 LEU A C 1
ATOM 5085 O O . LEU B 1 244 ? 160.016 134.906 171.683 1.00 94.80 244 LEU A O 1
ATOM 5090 N N . ALA B 1 245 ? 161.282 135.799 170.046 1.00 86.42 245 ALA A N 1
ATOM 5091 C CA . ALA B 1 245 ? 160.382 136.924 169.850 1.00 86.42 245 ALA A CA 1
ATOM 5092 C C . ALA B 1 245 ? 159.215 136.499 168.973 1.00 86.42 245 ALA A C 1
ATOM 5093 O O . ALA B 1 245 ? 159.394 135.798 167.975 1.00 86.42 245 ALA A O 1
ATOM 5095 N N . SER B 1 246 ? 158.009 136.926 169.350 1.00 83.15 246 SER A N 1
ATOM 5096 C CA . SER B 1 246 ? 156.814 136.460 168.652 1.00 83.15 246 SER A CA 1
ATOM 5097 C C . SER B 1 246 ? 156.646 137.152 167.306 1.00 83.15 246 SER A C 1
ATOM 5098 O O . SER B 1 246 ? 156.069 136.575 166.370 1.00 83.15 246 SER A O 1
ATOM 5101 N N . ALA B 1 247 ? 157.149 138.384 167.189 1.00 78.10 247 ALA A N 1
ATOM 5102 C CA . ALA B 1 247 ? 156.993 139.151 165.957 1.00 78.10 247 ALA A CA 1
ATOM 5103 C C . ALA B 1 247 ? 157.794 138.536 164.819 1.00 78.10 247 ALA A C 1
ATOM 5104 O O . ALA B 1 247 ? 157.340 138.513 163.669 1.00 78.10 247 ALA A O 1
ATOM 5106 N N . VAL B 1 248 ? 158.974 137.997 165.133 1.00 72.97 248 VAL A N 1
ATOM 5107 C CA . VAL B 1 248 ? 159.832 137.396 164.115 1.00 72.97 248 VAL A CA 1
ATOM 5108 C C . VAL B 1 248 ? 159.203 136.115 163.580 1.00 72.97 248 VAL A C 1
ATOM 5109 O O . VAL B 1 248 ? 159.183 135.867 162.366 1.00 72.97 248 VAL A O 1
ATOM 5113 N N . VAL B 1 249 ? 158.646 135.305 164.485 1.00 73.93 249 VAL A N 1
ATOM 5114 C CA . VAL B 1 249 ? 157.985 134.058 164.108 1.00 73.93 249 VAL A CA 1
ATOM 5115 C C . VAL B 1 249 ? 156.759 134.340 163.251 1.00 73.93 249 VAL A C 1
ATOM 5116 O O . VAL B 1 249 ? 156.539 133.694 162.213 1.00 73.93 249 VAL A O 1
ATOM 5120 N N . ARG B 1 250 ? 155.973 135.346 163.641 1.00 71.02 250 ARG A N 1
ATOM 5121 C CA . ARG B 1 250 ? 154.747 135.647 162.910 1.00 71.02 250 ARG A CA 1
ATOM 5122 C C . ARG B 1 250 ? 155.045 136.270 161.544 1.00 71.02 250 ARG A C 1
ATOM 5123 O O . ARG B 1 250 ? 154.349 135.984 160.558 1.00 71.02 250 ARG A O 1
ATOM 5131 N N . ILE B 1 251 ? 156.119 137.059 161.437 1.00 65.52 251 ILE A N 1
ATOM 5132 C CA . ILE B 1 251 ? 156.427 137.658 160.142 1.00 65.52 251 ILE A CA 1
ATOM 5133 C C . ILE B 1 251 ? 157.078 136.632 159.213 1.00 65.52 251 ILE A C 1
ATOM 5134 O O . ILE B 1 251 ? 156.912 136.703 157.989 1.00 65.52 251 ILE A O 1
ATOM 5139 N N . PHE B 1 252 ? 157.762 135.622 159.766 1.00 66.78 252 PHE A N 1
ATOM 5140 C CA . PHE B 1 252 ? 158.247 134.537 158.915 1.00 66.78 252 PHE A CA 1
ATOM 5141 C C . PHE B 1 252 ? 157.102 133.672 158.410 1.00 66.78 252 PHE A C 1
ATOM 5142 O O . PHE B 1 252 ? 157.136 133.198 157.265 1.00 66.78 252 PHE A O 1
ATOM 5150 N N . ASN B 1 253 ? 156.068 133.479 159.236 1.00 65.24 253 ASN A N 1
ATOM 5151 C CA . ASN B 1 253 ? 154.871 132.781 158.767 1.00 65.24 253 ASN A CA 1
ATOM 5152 C C . ASN B 1 253 ? 154.183 133.552 157.645 1.00 65.24 253 ASN A C 1
ATOM 5153 O O . ASN B 1 253 ? 153.739 132.959 156.650 1.00 65.24 253 ASN A O 1
ATOM 5158 N N . LEU B 1 254 ? 154.131 134.881 157.768 1.00 58.83 254 LEU A N 1
ATOM 5159 C CA . LEU B 1 254 ? 153.505 135.696 156.729 1.00 58.83 254 LEU A CA 1
ATOM 5160 C C . LEU B 1 254 ? 154.300 135.678 155.426 1.00 58.83 254 LEU A C 1
ATOM 5161 O O . LEU B 1 254 ? 153.709 135.591 154.345 1.00 58.83 254 LEU A O 1
ATOM 5166 N N . ILE B 1 255 ? 155.635 135.751 155.505 1.00 56.64 255 ILE A N 1
ATOM 5167 C CA . ILE B 1 255 ? 156.469 135.700 154.300 1.00 56.64 255 ILE A CA 1
ATOM 5168 C C . ILE B 1 255 ? 156.344 134.344 153.609 1.00 56.64 255 ILE A C 1
ATOM 5169 O O . ILE B 1 255 ? 156.238 134.262 152.372 1.00 56.64 255 ILE A O 1
ATOM 5174 N N . GLY B 1 256 ? 156.312 133.264 154.398 1.00 55.46 256 GLY A N 1
ATOM 5175 C CA . GLY B 1 256 ? 156.148 131.942 153.819 1.00 55.46 256 GLY A CA 1
ATOM 5176 C C . GLY B 1 256 ? 154.787 131.734 153.183 1.00 55.46 256 GLY A C 1
ATOM 5177 O O . GLY B 1 256 ? 154.649 130.953 152.241 1.00 55.46 256 GLY A O 1
ATOM 5178 N N . MET B 1 257 ? 153.764 132.430 153.683 1.00 56.75 257 MET A N 1
ATOM 5179 C CA . MET B 1 257 ? 152.462 132.355 153.026 1.00 56.75 257 MET A CA 1
ATOM 5180 C C . MET B 1 257 ? 152.426 133.186 151.745 1.00 56.75 257 MET A C 1
ATOM 5181 O O . MET B 1 257 ? 151.826 132.767 150.744 1.00 56.75 257 MET A O 1
ATOM 5186 N N . MET B 1 258 ? 153.064 134.364 151.759 1.00 54.14 258 MET A N 1
ATOM 5187 C CA . MET B 1 258 ? 153.031 135.262 150.603 1.00 54.14 258 MET A CA 1
ATOM 5188 C C . MET B 1 258 ? 153.761 134.673 149.404 1.00 54.14 258 MET A C 1
ATOM 5189 O O . MET B 1 258 ? 153.296 134.809 148.262 1.00 54.14 258 MET A O 1
ATOM 5194 N N . LEU B 1 259 ? 154.902 134.011 149.643 1.00 51.54 259 LEU A N 1
ATOM 5195 C CA . LEU B 1 259 ? 155.630 133.366 148.548 1.00 51.54 259 LEU A CA 1
ATOM 5196 C C . LEU B 1 259 ? 154.809 132.252 147.907 1.00 51.54 259 LEU A C 1
ATOM 5197 O O . LEU B 1 259 ? 154.802 132.099 146.679 1.00 51.54 259 LEU A O 1
ATOM 5202 N N . LEU B 1 260 ? 154.078 131.494 148.723 1.00 50.25 260 LEU A N 1
ATOM 5203 C CA . LEU B 1 260 ? 153.292 130.382 148.206 1.00 50.25 260 LEU A CA 1
ATOM 5204 C C . LEU B 1 260 ? 152.089 130.876 147.417 1.00 50.25 260 LEU A C 1
ATOM 5205 O O . LEU B 1 260 ? 151.735 130.291 146.384 1.00 50.25 260 LEU A O 1
ATOM 5210 N N . LEU B 1 261 ? 151.457 131.962 147.875 1.00 51.05 261 LEU A N 1
ATOM 5211 C CA . LEU B 1 261 ? 150.336 132.520 147.123 1.00 51.05 261 LEU A CA 1
ATOM 5212 C C . LEU B 1 261 ? 150.793 133.119 145.799 1.00 51.05 261 LEU A C 1
ATOM 5213 O O . LEU B 1 261 ? 150.097 132.991 144.784 1.00 51.05 261 LEU A O 1
ATOM 5218 N N . CYS B 1 262 ? 151.974 133.751 145.779 1.00 50.70 262 CYS A N 1
ATOM 5219 C CA . CYS B 1 262 ? 152.498 134.276 144.519 1.00 50.70 262 CYS A CA 1
ATOM 5220 C C . CYS B 1 262 ? 152.863 133.152 143.554 1.00 50.70 262 CYS A C 1
ATOM 5221 O O . CYS B 1 262 ? 152.655 133.280 142.343 1.00 50.70 262 CYS A O 1
ATOM 5224 N N . HIS B 1 263 ? 153.363 132.028 144.077 1.00 49.44 263 HIS A N 1
ATOM 5225 C CA . HIS B 1 263 ? 153.671 130.873 143.233 1.00 49.44 263 HIS A CA 1
ATOM 5226 C C . HIS B 1 263 ? 152.413 130.259 142.623 1.00 49.44 263 HIS A C 1
ATOM 5227 O O . HIS B 1 263 ? 152.381 129.951 141.421 1.00 49.44 263 HIS A O 1
ATOM 5234 N N . TRP B 1 264 ? 151.360 130.087 143.430 1.00 50.44 264 TRP A N 1
ATOM 5235 C CA . TRP B 1 264 ? 150.111 129.536 142.907 1.00 50.44 264 TRP A CA 1
ATOM 5236 C C . TRP B 1 264 ? 149.448 130.480 141.913 1.00 50.44 264 TRP A C 1
ATOM 5237 O O . TRP B 1 264 ? 148.843 130.030 140.933 1.00 50.44 264 TRP A O 1
ATOM 5248 N N . ASP B 1 265 ? 149.567 131.792 142.130 1.00 49.96 265 ASP A N 1
ATOM 5249 C CA . ASP B 1 265 ? 149.008 132.742 141.175 1.00 49.96 265 ASP A CA 1
ATOM 5250 C C . ASP B 1 265 ? 149.801 132.739 139.872 1.00 49.96 265 ASP A C 1
ATOM 5251 O O . ASP B 1 265 ? 149.225 132.884 138.786 1.00 49.96 265 ASP A O 1
ATOM 5256 N N . GLY B 1 266 ? 151.118 132.537 139.957 1.00 48.90 266 GLY A N 1
ATOM 5257 C CA . GLY B 1 266 ? 151.916 132.397 138.749 1.00 48.90 266 GLY A CA 1
ATOM 5258 C C . GLY B 1 266 ? 151.562 131.163 137.946 1.00 48.90 266 GLY A C 1
ATOM 5259 O O . GLY B 1 266 ? 151.592 131.183 136.716 1.00 48.90 266 GLY A O 1
ATOM 5260 N N . CYS B 1 267 ? 151.217 130.074 138.627 1.00 52.02 267 CYS A N 1
ATOM 5261 C CA . CYS B 1 267 ? 150.736 128.909 137.888 1.00 52.02 267 CYS A CA 1
ATOM 5262 C C . CYS B 1 267 ? 149.331 129.123 137.331 1.00 52.02 267 CYS A C 1
ATOM 5263 O O . CYS B 1 267 ? 149.008 128.613 136.251 1.00 52.02 267 CYS A O 1
ATOM 5266 N N . LEU B 1 268 ? 148.501 129.898 138.026 1.00 50.79 268 LEU A N 1
ATOM 5267 C CA . LEU B 1 268 ? 147.118 130.081 137.595 1.00 50.79 268 LEU A CA 1
ATOM 5268 C C . LEU B 1 268 ? 147.023 130.980 136.364 1.00 50.79 268 LEU A C 1
ATOM 5269 O O . LEU B 1 268 ? 146.130 130.789 135.519 1.00 50.79 268 LEU A O 1
ATOM 5274 N N . GLN B 1 269 ? 147.954 131.946 136.238 1.00 51.83 269 GLN A N 1
ATOM 5275 C CA . GLN B 1 269 ? 147.968 132.849 135.081 1.00 51.83 269 GLN A CA 1
ATOM 5276 C C . GLN B 1 269 ? 148.180 132.101 133.773 1.00 51.83 269 GLN A C 1
ATOM 5277 O O . GLN B 1 269 ? 147.763 132.573 132.714 1.00 51.83 269 GLN A O 1
ATOM 5283 N N . PHE B 1 270 ? 148.872 130.964 133.816 1.00 53.37 270 PHE A N 1
ATOM 5284 C CA . PHE B 1 270 ? 149.056 130.175 132.606 1.00 53.37 270 PHE A CA 1
ATOM 5285 C C . PHE B 1 270 ? 148.048 129.036 132.541 1.00 53.37 270 PHE A C 1
ATOM 5286 O O . PHE B 1 270 ? 147.770 128.514 131.457 1.00 53.37 270 PHE A O 1
ATOM 5294 N N . LEU B 1 271 ? 147.497 128.629 133.691 1.00 55.91 271 LEU A N 1
ATOM 5295 C CA . LEU B 1 271 ? 146.491 127.569 133.698 1.00 55.91 271 LEU A CA 1
ATOM 5296 C C . LEU B 1 271 ? 145.210 128.009 133.006 1.00 55.91 271 LEU A C 1
ATOM 5297 O O . LEU B 1 271 ? 144.578 127.220 132.295 1.00 55.91 271 LEU A O 1
ATOM 5302 N N . VAL B 1 272 ? 144.811 129.266 133.199 1.00 58.00 272 VAL A N 1
ATOM 5303 C CA . VAL B 1 272 ? 143.528 129.721 132.647 1.00 58.00 272 VAL A CA 1
ATOM 5304 C C . VAL B 1 272 ? 143.491 129.781 131.113 1.00 58.00 272 VAL A C 1
ATOM 5305 O O . VAL B 1 272 ? 142.513 129.284 130.531 1.00 58.00 272 VAL A O 1
ATOM 5309 N N . PRO B 1 273 ? 144.503 130.312 130.393 1.00 61.27 273 PRO A N 1
ATOM 5310 C CA . PRO B 1 273 ? 144.419 130.227 128.924 1.00 61.27 273 PRO A CA 1
ATOM 5311 C C . PRO B 1 273 ? 144.653 128.838 128.355 1.00 61.27 273 PRO A C 1
ATOM 5312 O O . PRO B 1 273 ? 144.334 128.605 127.185 1.00 61.27 273 PRO A O 1
ATOM 5316 N N . MET B 1 274 ? 145.217 127.910 129.129 1.00 66.79 274 MET A N 1
ATOM 5317 C CA . MET B 1 274 ? 145.485 126.582 128.588 1.00 66.79 274 MET A CA 1
ATOM 5318 C C . MET B 1 274 ? 144.202 125.774 128.463 1.00 66.79 274 MET A C 1
ATOM 5319 O O . MET B 1 274 ? 144.044 124.984 127.525 1.00 66.79 274 MET A O 1
ATOM 5324 N N . LEU B 1 275 ? 143.262 125.971 129.388 1.00 63.69 275 LEU A N 1
ATOM 5325 C CA . LEU B 1 275 ? 142.002 125.241 129.322 1.00 63.69 275 LEU A CA 1
ATOM 5326 C C . LEU B 1 275 ? 141.113 125.756 128.199 1.00 63.69 275 LEU A C 1
ATOM 5327 O O . LEU B 1 275 ? 140.181 125.063 127.779 1.00 63.69 275 LEU A O 1
ATOM 5332 N N . GLN B 1 276 ? 141.379 126.960 127.704 1.00 66.27 276 GLN A N 1
ATOM 5333 C CA . GLN B 1 276 ? 140.641 127.538 126.593 1.00 66.27 276 GLN A CA 1
ATOM 5334 C C . GLN B 1 276 ? 141.353 127.381 125.260 1.00 66.27 276 GLN A C 1
ATOM 5335 O O . GLN B 1 276 ? 140.969 128.054 124.298 1.00 66.27 276 GLN A O 1
ATOM 5341 N N . ASP B 1 277 ? 142.377 126.522 125.199 1.00 66.64 277 ASP A N 1
ATOM 5342 C CA . ASP B 1 277 ? 143.156 126.213 123.995 1.00 66.64 277 ASP A CA 1
ATOM 5343 C C . ASP B 1 277 ? 143.813 127.446 123.383 1.00 66.64 277 ASP A C 1
ATOM 5344 O O . ASP B 1 277 ? 143.903 127.555 122.158 1.00 66.64 277 ASP A O 1
ATOM 5346 N N . PHE B 1 278 ? 144.274 128.372 124.237 1.00 68.34 278 PHE A N 1
ATOM 5347 C CA . PHE B 1 278 ? 145.033 129.576 123.898 1.00 68.34 278 PHE A CA 1
ATOM 5348 C C . PHE B 1 278 ? 144.301 130.482 122.912 1.00 68.34 278 PHE A C 1
ATOM 5349 O O . PHE B 1 278 ? 144.609 130.448 121.713 1.00 68.34 278 PHE A O 1
ATOM 5357 N N . PRO B 1 279 ? 143.296 131.240 123.357 1.00 72.13 279 PRO A N 1
ATOM 5358 C CA . PRO B 1 279 ? 142.568 132.163 122.459 1.00 72.13 279 PRO A CA 1
ATOM 5359 C C . PRO B 1 279 ? 143.482 133.232 121.883 1.00 72.13 279 PRO A C 1
ATOM 5360 O O . PRO B 1 279 ? 144.561 133.498 122.432 1.00 72.13 279 PRO A O 1
ATOM 5364 N N . PRO B 1 280 ? 143.097 133.876 120.773 1.00 75.79 280 PRO A N 1
ATOM 5365 C CA . PRO B 1 280 ? 144.018 134.849 120.157 1.00 75.79 280 PRO A CA 1
ATOM 5366 C C . PRO B 1 280 ? 144.119 136.177 120.891 1.00 75.79 280 PRO A C 1
ATOM 5367 O O . PRO B 1 280 ? 144.888 137.046 120.466 1.00 75.79 280 PRO A O 1
ATOM 5371 N N . ASP B 1 281 ? 143.369 136.367 121.972 1.00 74.96 281 ASP A N 1
ATOM 5372 C CA . ASP B 1 281 ? 143.413 137.609 122.732 1.00 74.96 281 ASP A CA 1
ATOM 5373 C C . ASP B 1 281 ? 144.179 137.490 124.045 1.00 74.96 281 ASP A C 1
ATOM 5374 O O . ASP B 1 281 ? 144.416 138.514 124.692 1.00 74.96 281 ASP A O 1
ATOM 5376 N N . CYS B 1 282 ? 144.568 136.285 124.458 1.00 71.43 282 CYS A N 1
ATOM 5377 C CA . CYS B 1 282 ? 145.276 136.122 125.721 1.00 71.43 282 CYS A CA 1
ATOM 5378 C C . CYS B 1 282 ? 146.722 136.572 125.575 1.00 71.43 282 CYS A C 1
ATOM 5379 O O . CYS B 1 282 ? 147.219 136.766 124.467 1.00 71.43 282 CYS A O 1
ATOM 5382 N N . TRP B 1 283 ? 147.408 136.726 126.712 1.00 64.09 283 TRP A N 1
ATOM 5383 C CA . TRP B 1 283 ? 148.761 137.273 126.683 1.00 64.09 283 TRP A CA 1
ATOM 5384 C C . TRP B 1 283 ? 149.764 136.285 126.101 1.00 64.09 283 TRP A C 1
ATOM 5385 O O . TRP B 1 283 ? 150.804 136.698 125.571 1.00 64.09 283 TRP A O 1
ATOM 5396 N N . VAL B 1 284 ? 149.453 134.988 126.152 1.00 67.47 284 VAL A N 1
ATOM 5397 C CA . VAL B 1 284 ? 150.365 133.972 125.642 1.00 67.47 284 VAL A CA 1
ATOM 5398 C C . VAL B 1 284 ? 150.422 134.018 124.123 1.00 67.47 284 VAL A C 1
ATOM 5399 O O . VAL B 1 284 ? 151.494 133.864 123.527 1.00 67.47 284 VAL A O 1
ATOM 5403 N N . SER B 1 285 ? 149.286 134.252 123.470 1.00 71.16 285 SER A N 1
ATOM 5404 C CA . SER B 1 285 ? 149.274 134.320 122.016 1.00 71.16 285 SER A CA 1
ATOM 5405 C C . SER B 1 285 ? 149.720 135.686 121.513 1.00 71.16 285 SER A C 1
ATOM 5406 O O . SER B 1 285 ? 150.220 135.798 120.389 1.00 71.16 285 SER A O 1
ATOM 5409 N N . ILE B 1 286 ? 149.540 136.733 122.318 1.00 72.48 286 ILE A N 1
ATOM 5410 C CA . ILE B 1 286 ? 150.033 138.054 121.934 1.00 72.48 286 ILE A CA 1
ATOM 5411 C C . ILE B 1 286 ? 151.553 138.094 121.997 1.00 72.48 286 ILE A C 1
ATOM 5412 O O . ILE B 1 286 ? 152.216 138.563 121.064 1.00 72.48 286 ILE A O 1
ATOM 5417 N N . ASN B 1 287 ? 152.135 137.575 123.073 1.00 75.05 287 ASN A N 1
ATOM 5418 C CA . ASN B 1 287 ? 153.582 137.604 123.218 1.00 75.05 287 ASN A CA 1
ATOM 5419 C C . ASN B 1 287 ? 154.285 136.452 122.508 1.00 75.05 287 ASN A C 1
ATOM 5420 O O . ASN B 1 287 ? 155.517 136.378 122.574 1.00 75.05 287 ASN A O 1
ATOM 5425 N N . HIS B 1 288 ? 153.529 135.563 121.847 1.00 78.09 288 HIS A N 1
ATOM 5426 C CA . HIS B 1 288 ? 154.046 134.482 120.992 1.00 78.09 288 HIS A CA 1
ATOM 5427 C C . HIS B 1 288 ? 154.957 133.520 121.753 1.00 78.09 288 HIS A C 1
ATOM 5428 O O . HIS B 1 288 ? 156.107 133.299 121.374 1.00 78.09 288 HIS A O 1
ATOM 5435 N N . MET B 1 289 ? 154.440 132.941 122.835 1.00 74.82 289 MET A N 1
ATOM 5436 C CA . MET B 1 289 ? 155.188 131.989 123.647 1.00 74.82 289 MET A CA 1
ATOM 5437 C C . MET B 1 289 ? 154.401 130.711 123.925 1.00 74.82 289 MET A C 1
ATOM 5438 O O . MET B 1 289 ? 154.418 130.187 125.040 1.00 74.82 289 MET A O 1
ATOM 5443 N N . VAL B 1 290 ? 153.735 130.179 122.903 1.00 74.53 290 VAL A N 1
ATOM 5444 C CA . VAL B 1 290 ? 152.960 128.958 123.086 1.00 74.53 290 VAL A CA 1
ATOM 5445 C C . VAL B 1 290 ? 153.883 127.745 123.115 1.00 74.53 290 VAL A C 1
ATOM 5446 O O . VAL B 1 290 ? 153.671 126.802 123.887 1.00 74.53 290 VAL A O 1
ATOM 5450 N N . ASN B 1 291 ? 154.945 127.767 122.311 1.00 78.81 291 ASN A N 1
ATOM 5451 C CA . ASN B 1 291 ? 155.783 126.595 122.099 1.00 78.81 291 ASN A CA 1
ATOM 5452 C C . ASN B 1 291 ? 157.193 126.731 122.661 1.00 78.81 291 ASN A C 1
ATOM 5453 O O . ASN B 1 291 ? 158.096 126.028 122.198 1.00 78.81 291 ASN A O 1
ATOM 5458 N N . HIS B 1 292 ? 157.415 127.600 123.644 1.00 72.99 292 HIS A N 1
ATOM 5459 C CA . HIS B 1 292 ? 158.721 127.632 124.283 1.00 72.99 292 HIS A CA 1
ATOM 5460 C C . HIS B 1 292 ? 158.795 126.604 125.408 1.00 72.99 292 HIS A C 1
ATOM 5461 O O . HIS B 1 292 ? 157.897 125.783 125.601 1.00 72.99 292 HIS A O 1
ATOM 5468 N N . SER B 1 293 ? 159.895 126.651 126.154 1.00 66.30 293 SER A N 1
ATOM 5469 C CA . SER B 1 293 ? 160.086 125.713 127.249 1.00 66.30 293 SER A CA 1
ATOM 5470 C C . SER B 1 293 ? 159.228 126.111 128.441 1.00 66.30 293 SER A C 1
ATOM 5471 O O . SER B 1 293 ? 158.651 127.199 128.482 1.00 66.30 293 SER A O 1
ATOM 5474 N N . TRP B 1 294 ? 159.149 125.216 129.425 1.00 61.10 294 TRP A N 1
ATOM 5475 C CA . TRP B 1 294 ? 158.286 125.475 130.569 1.00 61.10 294 TRP A CA 1
ATOM 5476 C C . TRP B 1 294 ? 158.901 126.489 131.522 1.00 61.10 294 TRP A C 1
ATOM 5477 O O . TRP B 1 294 ? 158.174 127.164 132.258 1.00 61.10 294 TRP A O 1
ATOM 5488 N N . GLY B 1 295 ? 160.224 126.629 131.512 1.00 57.96 295 GLY A N 1
ATOM 5489 C CA . GLY B 1 295 ? 160.889 127.602 132.357 1.00 57.96 295 GLY A CA 1
ATOM 5490 C C . GLY B 1 295 ? 160.621 129.032 131.942 1.00 57.96 295 GLY A C 1
ATOM 5491 O O . GLY B 1 295 ? 160.375 129.901 132.782 1.00 57.96 295 GLY A O 1
ATOM 5492 N N . ARG B 1 296 ? 160.633 129.273 130.632 1.00 61.16 296 ARG A N 1
ATOM 5493 C CA . ARG B 1 296 ? 160.371 130.608 130.108 1.00 61.16 296 ARG A CA 1
ATOM 5494 C C . ARG B 1 296 ? 158.911 130.999 130.297 1.00 61.16 296 ARG A C 1
ATOM 5495 O O . ARG B 1 296 ? 158.603 132.143 130.665 1.00 61.16 296 ARG A O 1
ATOM 5503 N N . GLN B 1 297 ? 158.002 130.046 130.077 1.00 57.13 297 GLN A N 1
ATOM 5504 C CA . GLN B 1 297 ? 156.583 130.277 130.321 1.00 57.13 297 GLN A CA 1
ATOM 5505 C C . GLN B 1 297 ? 156.309 130.526 131.797 1.00 57.13 297 GLN A C 1
ATOM 5506 O O . GLN B 1 297 ? 155.518 131.410 132.147 1.00 57.13 297 GLN A O 1
ATOM 5512 N N . TYR B 1 298 ? 156.984 129.784 132.677 1.00 50.32 298 TYR A N 1
ATOM 5513 C CA . TYR B 1 298 ? 156.816 129.998 134.108 1.00 50.32 298 TYR A CA 1
ATOM 5514 C C . TYR B 1 298 ? 157.366 131.349 134.543 1.00 50.32 298 TYR A C 1
ATOM 5515 O O . TYR B 1 298 ? 156.774 132.011 135.401 1.00 50.32 298 TYR A O 1
ATOM 5524 N N . SER B 1 299 ? 158.478 131.787 133.949 1.00 50.78 299 SER A N 1
ATOM 5525 C CA . SER B 1 299 ? 159.051 133.081 134.307 1.00 50.78 299 SER A CA 1
ATOM 5526 C C . SER B 1 299 ? 158.144 134.231 133.890 1.00 50.78 299 SER A C 1
ATOM 5527 O O . SER B 1 299 ? 157.919 135.166 134.668 1.00 50.78 299 SER A O 1
ATOM 5530 N N . HIS B 1 300 ? 157.590 134.171 132.675 1.00 53.11 300 HIS A N 1
ATOM 5531 C CA . HIS B 1 300 ? 156.685 135.235 132.238 1.00 53.11 300 HIS A CA 1
ATOM 5532 C C . HIS B 1 300 ? 155.367 135.223 133.012 1.00 53.11 300 HIS A C 1
ATOM 5533 O O . HIS B 1 300 ? 154.829 136.289 133.352 1.00 53.11 300 HIS A O 1
ATOM 5540 N N . ALA B 1 301 ? 154.849 134.034 133.337 1.00 48.95 301 ALA A N 1
ATOM 5541 C CA . ALA B 1 301 ? 153.612 133.952 134.108 1.00 48.95 301 ALA A CA 1
ATOM 5542 C C . ALA B 1 301 ? 153.808 134.439 135.538 1.00 48.95 301 ALA A C 1
ATOM 5543 O O . ALA B 1 301 ? 152.933 135.112 136.099 1.00 48.95 301 ALA A O 1
ATOM 5545 N N . LEU B 1 302 ? 154.966 134.146 136.133 1.00 46.10 302 LEU A N 1
ATOM 5546 C CA . LEU B 1 302 ? 155.243 134.615 137.484 1.00 46.10 302 LEU A CA 1
ATOM 5547 C C . LEU B 1 302 ? 155.493 136.116 137.510 1.00 46.10 302 LEU A C 1
ATOM 5548 O O . LEU B 1 302 ? 155.132 136.788 138.481 1.00 46.10 302 LEU A O 1
ATOM 5553 N N . PHE B 1 303 ? 156.089 136.666 136.445 1.00 45.52 303 PHE A N 1
ATOM 5554 C CA . PHE B 1 303 ? 156.237 138.117 136.358 1.00 45.52 303 PHE A CA 1
ATOM 5555 C C . PHE B 1 303 ? 154.885 138.806 136.269 1.00 45.52 303 PHE A C 1
ATOM 5556 O O . PHE B 1 303 ? 154.669 139.840 136.914 1.00 45.52 303 PHE A O 1
ATOM 5564 N N . LYS B 1 304 ? 153.961 138.241 135.486 1.00 45.92 304 LYS A N 1
ATOM 5565 C CA . LYS B 1 304 ? 152.617 138.807 135.391 1.00 45.92 304 LYS A CA 1
ATOM 5566 C C . LYS B 1 304 ? 151.880 138.738 136.725 1.00 45.92 304 LYS A C 1
ATOM 5567 O O . LYS B 1 304 ? 151.254 139.719 137.149 1.00 45.92 304 LYS A O 1
ATOM 5573 N N . ALA B 1 305 ? 151.986 137.605 137.425 1.00 45.27 305 ALA A N 1
ATOM 5574 C CA . ALA B 1 305 ? 151.284 137.449 138.697 1.00 45.27 305 ALA A CA 1
ATOM 5575 C C . ALA B 1 305 ? 151.890 138.321 139.788 1.00 45.27 305 ALA A C 1
ATOM 5576 O O . ALA B 1 305 ? 151.177 138.803 140.672 1.00 45.27 305 ALA A O 1
ATOM 5578 N N . MET B 1 306 ? 153.203 138.543 139.745 1.00 48.16 306 MET A N 1
ATOM 5579 C CA . MET B 1 306 ? 153.829 139.391 140.752 1.00 48.16 306 MET A CA 1
ATOM 5580 C C . MET B 1 306 ? 153.559 140.864 140.478 1.00 48.16 306 MET A C 1
ATOM 5581 O O . MET B 1 306 ? 153.421 141.658 141.414 1.00 48.16 306 MET A O 1
ATOM 5586 N N . SER B 1 307 ? 153.460 141.254 139.204 1.00 44.43 307 SER A N 1
ATOM 5587 C CA . SER B 1 307 ? 153.111 142.639 138.909 1.00 44.43 307 SER A CA 1
ATOM 5588 C C . SER B 1 307 ? 151.650 142.924 139.235 1.00 44.43 307 SER A C 1
ATOM 5589 O O . SER B 1 307 ? 151.299 144.057 139.574 1.00 44.43 307 SER A O 1
ATOM 5592 N N . HIS B 1 308 ? 150.781 141.914 139.146 1.00 44.65 308 HIS A N 1
ATOM 5593 C CA . HIS B 1 308 ? 149.422 142.092 139.656 1.00 44.65 308 HIS A CA 1
ATOM 5594 C C . HIS B 1 308 ? 149.393 142.067 141.178 1.00 44.65 308 HIS A C 1
ATOM 5595 O O . HIS B 1 308 ? 148.546 142.715 141.800 1.00 44.65 308 HIS A O 1
ATOM 5602 N N . MET B 1 309 ? 150.311 141.324 141.793 1.00 50.45 309 MET A N 1
ATOM 5603 C CA . MET B 1 309 ? 150.293 141.141 143.238 1.00 50.45 309 MET A CA 1
ATOM 5604 C C . MET B 1 309 ? 150.790 142.391 143.955 1.00 50.45 309 MET A C 1
ATOM 5605 O O . MET B 1 309 ? 150.183 142.839 144.930 1.00 50.45 309 MET A O 1
ATOM 5610 N N . LEU B 1 310 ? 151.888 142.975 143.477 1.00 49.04 310 LEU A N 1
ATOM 5611 C CA . LEU B 1 310 ? 152.461 144.187 144.050 1.00 49.04 310 LEU A CA 1
ATOM 5612 C C . LEU B 1 310 ? 151.839 145.463 143.510 1.00 49.04 310 LEU A C 1
ATOM 5613 O O . LEU B 1 310 ? 152.375 146.543 143.779 1.00 49.04 310 LEU A O 1
ATOM 5618 N N . CYS B 1 311 ? 150.745 145.352 142.746 1.00 49.78 311 CYS A N 1
ATOM 5619 C CA . CYS B 1 311 ? 149.955 146.474 142.234 1.00 49.78 311 CYS A CA 1
ATOM 5620 C C . CYS B 1 311 ? 150.754 147.379 141.297 1.00 49.78 311 CYS A C 1
ATOM 5621 O O . CYS B 1 311 ? 150.814 148.590 141.498 1.00 49.78 311 CYS A O 1
ATOM 5624 N N . ILE B 1 312 ? 151.352 146.801 140.251 1.00 47.63 312 ILE A N 1
ATOM 5625 C CA . ILE B 1 312 ? 152.241 147.567 139.381 1.00 47.63 312 ILE A CA 1
ATOM 5626 C C . ILE B 1 312 ? 151.484 148.131 138.189 1.00 47.63 312 ILE A C 1
ATOM 5627 O O . ILE B 1 312 ? 151.391 149.351 138.012 1.00 47.63 312 ILE A O 1
ATOM 5632 N N . GLY B 1 313 ? 150.948 147.259 137.346 1.00 48.32 313 GLY A N 1
ATOM 5633 C CA . GLY B 1 313 ? 150.442 147.670 136.055 1.00 48.32 313 GLY A CA 1
ATOM 5634 C C . GLY B 1 313 ? 151.138 146.900 134.957 1.00 48.32 313 GLY A C 1
ATOM 5635 O O . GLY B 1 313 ? 152.359 146.985 134.816 1.00 48.32 313 GLY A O 1
ATOM 5636 N N . TYR B 1 314 ? 150.378 146.142 134.173 1.00 50.51 314 TYR A N 1
ATOM 5637 C CA . TYR B 1 314 ? 150.944 145.177 133.244 1.00 50.51 314 TYR A CA 1
ATOM 5638 C C . TYR B 1 314 ? 150.469 145.477 131.833 1.00 50.51 314 TYR A C 1
ATOM 5639 O O . TYR B 1 314 ? 149.337 145.926 131.639 1.00 50.51 314 TYR A O 1
ATOM 5648 N N . GLY B 1 315 ? 151.337 145.235 130.856 1.00 56.11 315 GLY A N 1
ATOM 5649 C CA . GLY B 1 315 ? 150.941 145.217 129.465 1.00 56.11 315 GLY A CA 1
ATOM 5650 C C . GLY B 1 315 ? 150.705 146.595 128.883 1.00 56.11 315 GLY A C 1
ATOM 5651 O O . GLY B 1 315 ? 150.960 147.630 129.499 1.00 56.11 315 GLY A O 1
ATOM 5652 N N . GLN B 1 316 ? 150.217 146.596 127.641 1.00 62.11 316 GLN A N 1
ATOM 5653 C CA . GLN B 1 316 ? 149.891 147.851 126.973 1.00 62.11 316 GLN A CA 1
ATOM 5654 C C . GLN B 1 316 ? 148.386 148.066 126.906 1.00 62.11 316 GLN A C 1
ATOM 5655 O O . GLN B 1 316 ? 147.913 149.206 126.966 1.00 62.11 316 GLN A O 1
ATOM 5657 N N . GLN B 1 317 ? 147.619 146.990 126.771 1.00 62.27 317 GLN A N 1
ATOM 5658 C CA . GLN B 1 317 ? 146.171 147.067 126.684 1.00 62.27 317 GLN A CA 1
ATOM 5659 C C . GLN B 1 317 ? 145.526 146.413 127.898 1.00 62.27 317 GLN A C 1
ATOM 5660 O O . GLN B 1 317 ? 146.104 145.533 128.540 1.00 62.27 317 GLN A O 1
ATOM 5662 N N . ALA B 1 318 ? 144.315 146.866 128.206 1.00 59.87 318 ALA A N 1
ATOM 5663 C CA . ALA B 1 318 ? 143.486 146.286 129.248 1.00 59.87 318 ALA A CA 1
ATOM 5664 C C . ALA B 1 318 ? 143.078 144.867 128.853 1.00 59.87 318 ALA A C 1
ATOM 5665 O O . ALA B 1 318 ? 142.993 144.558 127.662 1.00 59.87 318 ALA A O 1
ATOM 5667 N N . PRO B 1 319 ? 142.854 143.964 129.838 1.00 54.67 319 PRO A N 1
ATOM 5668 C CA . PRO B 1 319 ? 142.468 142.588 129.497 1.00 54.67 319 PRO A CA 1
ATOM 5669 C C . PRO B 1 319 ? 141.116 142.489 128.812 1.00 54.67 319 PRO A C 1
ATOM 5670 O O . PRO B 1 319 ? 140.145 143.122 129.230 1.00 54.67 319 PRO A O 1
ATOM 5674 N N . VAL B 1 320 ? 141.059 141.704 127.736 1.00 57.46 320 VAL A N 1
ATOM 5675 C CA . VAL B 1 320 ? 139.879 141.694 126.882 1.00 57.46 320 VAL A CA 1
ATOM 5676 C C . VAL B 1 320 ? 138.924 140.582 127.293 1.00 57.46 320 VAL A C 1
ATOM 5677 O O . VAL B 1 320 ? 137.708 140.791 127.382 1.00 57.46 320 VAL A O 1
ATOM 5681 N N . GLY B 1 321 ? 139.450 139.390 127.549 1.00 57.11 321 GLY A N 1
ATOM 5682 C CA . GLY B 1 321 ? 138.597 138.277 127.905 1.00 57.11 321 GLY A CA 1
ATOM 5683 C C . GLY B 1 321 ? 138.050 138.404 129.313 1.00 57.11 321 GLY A C 1
ATOM 5684 O O . GLY B 1 321 ? 138.621 139.068 130.173 1.00 57.11 321 GLY A O 1
ATOM 5685 N N . MET B 1 322 ? 136.918 137.758 129.539 1.00 56.15 322 MET A N 1
ATOM 5686 C CA . MET B 1 322 ? 136.234 137.790 130.828 1.00 56.15 322 MET A CA 1
ATOM 5687 C C . MET B 1 322 ? 136.896 137.008 131.966 1.00 56.15 322 MET A C 1
ATOM 5688 O O . MET B 1 322 ? 136.845 137.493 133.101 1.00 56.15 322 MET A O 1
ATOM 5693 N N . PRO B 1 323 ? 137.503 135.822 131.773 1.00 53.95 323 PRO A N 1
ATOM 5694 C CA . PRO B 1 323 ? 138.229 135.242 132.916 1.00 53.95 323 PRO A CA 1
ATOM 5695 C C . PRO B 1 323 ? 139.547 135.928 133.223 1.00 53.95 323 PRO A C 1
ATOM 5696 O O . PRO B 1 323 ? 140.118 135.688 134.289 1.00 53.95 323 PRO A O 1
ATOM 5700 N N . ASP B 1 324 ? 140.056 136.774 132.327 1.00 53.16 324 ASP A N 1
ATOM 5701 C CA . ASP B 1 324 ? 141.295 137.486 132.619 1.00 53.16 324 ASP A CA 1
ATOM 5702 C C . ASP B 1 324 ? 141.026 138.681 133.526 1.00 53.16 324 ASP A C 1
ATOM 5703 O O . ASP B 1 324 ? 141.826 138.993 134.417 1.00 53.16 324 ASP A O 1
ATOM 5708 N N . VAL B 1 325 ? 139.875 139.335 133.333 1.00 49.12 325 VAL A N 1
ATOM 5709 C CA . VAL B 1 325 ? 139.521 140.525 134.105 1.00 49.12 325 VAL A CA 1
ATOM 5710 C C . VAL B 1 325 ? 139.295 140.172 135.569 1.00 49.12 325 VAL A C 1
ATOM 5711 O O . VAL B 1 325 ? 139.885 140.778 136.472 1.00 49.12 325 VAL A O 1
ATOM 5715 N N . TRP B 1 326 ? 138.456 139.167 135.821 1.00 47.52 326 TRP A N 1
ATOM 5716 C CA . TRP B 1 326 ? 138.080 138.835 137.190 1.00 47.52 326 TRP A CA 1
ATOM 5717 C C . TRP B 1 326 ? 139.233 138.207 137.955 1.00 47.52 326 TRP A C 1
ATOM 5718 O O . TRP B 1 326 ? 139.382 138.429 139.162 1.00 47.52 326 TRP A O 1
ATOM 5729 N N . LEU B 1 327 ? 140.089 137.464 137.267 1.00 50.63 327 LEU A N 1
ATOM 5730 C CA . LEU B 1 327 ? 141.208 136.844 137.955 1.00 50.63 327 LEU A CA 1
ATOM 5731 C C . LEU B 1 327 ? 142.325 137.854 138.199 1.00 50.63 327 LEU A C 1
ATOM 5732 O O . LEU B 1 327 ? 143.033 137.775 139.213 1.00 50.63 327 LEU A O 1
ATOM 5737 N N . THR B 1 328 ? 142.465 138.842 137.306 1.00 47.46 328 THR A N 1
ATOM 5738 C CA . THR B 1 328 ? 143.349 139.973 137.572 1.00 47.46 328 THR A CA 1
ATOM 5739 C C . THR B 1 328 ? 142.880 140.769 138.787 1.00 47.46 328 THR A C 1
ATOM 5740 O O . THR B 1 328 ? 143.691 141.155 139.640 1.00 47.46 328 THR A O 1
ATOM 5744 N N . MET B 1 329 ? 141.566 140.985 138.903 1.00 46.32 329 MET A N 1
ATOM 5745 C CA . MET B 1 329 ? 141.018 141.713 140.047 1.00 46.32 329 MET A CA 1
ATOM 5746 C C . MET B 1 329 ? 141.186 140.936 141.349 1.00 46.32 329 MET A C 1
ATOM 5747 O O . MET B 1 329 ? 141.484 141.526 142.399 1.00 46.32 329 MET A O 1
ATOM 5752 N N . LEU B 1 330 ? 141.015 139.611 141.296 1.00 46.62 330 LEU A N 1
ATOM 5753 C CA . LEU B 1 330 ? 141.264 138.772 142.466 1.00 46.62 330 LEU A CA 1
ATOM 5754 C C . LEU B 1 330 ? 142.723 138.830 142.899 1.00 46.62 330 LEU A C 1
ATOM 5755 O O . LEU B 1 330 ? 143.017 138.921 144.100 1.00 46.62 330 LEU A O 1
ATOM 5760 N N . SER B 1 331 ? 143.648 138.803 141.931 1.00 44.94 331 SER A N 1
ATOM 5761 C CA . SER B 1 331 ? 145.071 138.913 142.240 1.00 44.94 331 SER A CA 1
ATOM 5762 C C . SER B 1 331 ? 145.411 140.252 142.881 1.00 44.94 331 SER A C 1
ATOM 5763 O O . SER B 1 331 ? 146.200 140.303 143.832 1.00 44.94 331 SER A O 1
ATOM 5766 N N . MET B 1 332 ? 144.805 141.339 142.392 1.00 45.20 332 MET A N 1
ATOM 5767 C CA . MET B 1 332 ? 145.088 142.656 142.959 1.00 45.20 332 MET A CA 1
ATOM 5768 C C . MET B 1 332 ? 144.565 142.781 144.385 1.00 45.20 332 MET A C 1
ATOM 5769 O O . MET B 1 332 ? 145.246 143.345 145.250 1.00 45.20 332 MET A O 1
ATOM 5774 N N . ILE B 1 333 ? 143.378 142.228 144.661 1.00 44.60 333 ILE A N 1
ATOM 5775 C CA . ILE B 1 333 ? 142.822 142.298 146.015 1.00 44.60 333 ILE A CA 1
ATOM 5776 C C . ILE B 1 333 ? 143.645 141.461 146.999 1.00 44.60 333 ILE A C 1
ATOM 5777 O O . ILE B 1 333 ? 143.955 141.918 148.115 1.00 44.60 333 ILE A O 1
ATOM 5782 N N . VAL B 1 334 ? 144.045 140.247 146.593 1.00 44.75 334 VAL A N 1
ATOM 5783 C CA . VAL B 1 334 ? 144.841 139.382 147.466 1.00 44.75 334 VAL A CA 1
ATOM 5784 C C . VAL B 1 334 ? 146.215 139.998 147.739 1.00 44.75 334 VAL A C 1
ATOM 5785 O O . VAL B 1 334 ? 146.690 140.013 148.888 1.00 44.75 334 VAL A O 1
ATOM 5789 N N . GLY B 1 335 ? 146.845 140.578 146.708 1.00 44.92 335 GLY A N 1
ATOM 5790 C CA . GLY B 1 335 ? 148.130 141.224 146.918 1.00 44.92 335 GLY A CA 1
ATOM 5791 C C . GLY B 1 335 ? 148.059 142.465 147.783 1.00 44.92 335 GLY A C 1
ATOM 5792 O O . GLY B 1 335 ? 148.951 142.704 148.601 1.00 44.92 335 GLY A O 1
ATOM 5793 N N . ALA B 1 336 ? 146.983 143.246 147.643 1.00 45.85 336 ALA A N 1
ATOM 5794 C CA . ALA B 1 336 ? 146.829 144.448 148.453 1.00 45.85 336 ALA A CA 1
ATOM 5795 C C . ALA B 1 336 ? 146.637 144.113 149.927 1.00 45.85 336 ALA A C 1
ATOM 5796 O O . ALA B 1 336 ? 147.256 144.743 150.798 1.00 45.85 336 ALA A O 1
ATOM 5798 N N . THR B 1 337 ? 145.822 143.096 150.232 1.00 46.58 337 THR A N 1
ATOM 5799 C CA . THR B 1 337 ? 145.620 142.773 151.643 1.00 46.58 337 THR A CA 1
ATOM 5800 C C . THR B 1 337 ? 146.848 142.093 152.256 1.00 46.58 337 THR A C 1
ATOM 5801 O O . THR B 1 337 ? 147.153 142.316 153.439 1.00 46.58 337 THR A O 1
ATOM 5805 N N . CYS B 1 338 ? 147.613 141.328 151.463 1.00 48.42 338 CYS A N 1
ATOM 5806 C CA . CYS B 1 338 ? 148.842 140.747 152.000 1.00 48.42 338 CYS A CA 1
ATOM 5807 C C . CYS B 1 338 ? 149.905 141.812 152.249 1.00 48.42 338 CYS A C 1
ATOM 5808 O O . CYS B 1 338 ? 150.642 141.740 153.241 1.00 48.42 338 CYS A O 1
ATOM 5811 N N . TYR B 1 339 ? 149.975 142.831 151.389 1.00 47.98 339 TYR A N 1
ATOM 5812 C CA . TYR B 1 339 ? 150.951 143.893 151.611 1.00 47.98 339 TYR A CA 1
ATOM 5813 C C . TYR B 1 339 ? 150.565 144.761 152.805 1.00 47.98 339 TYR A C 1
ATOM 5814 O O . TYR B 1 339 ? 151.439 145.239 153.541 1.00 47.98 339 TYR A O 1
ATOM 5823 N N . ALA B 1 340 ? 149.259 144.945 153.037 1.00 47.27 340 ALA A N 1
ATOM 5824 C CA . ALA B 1 340 ? 148.821 145.678 154.224 1.00 47.27 340 ALA A CA 1
ATOM 5825 C C . ALA B 1 340 ? 149.157 144.925 155.509 1.00 47.27 340 ALA A C 1
ATOM 5826 O O . ALA B 1 340 ? 149.606 145.533 156.494 1.00 47.27 340 ALA A O 1
ATOM 5828 N N . MET B 1 341 ? 148.977 143.598 155.515 1.00 52.40 341 MET A N 1
ATOM 5829 C CA . MET B 1 341 ? 149.368 142.830 156.697 1.00 52.40 341 MET A CA 1
ATOM 5830 C C . MET B 1 341 ? 150.882 142.818 156.894 1.00 52.40 341 MET A C 1
ATOM 5831 O O . MET B 1 341 ? 151.361 142.781 158.036 1.00 52.40 341 MET A O 1
ATOM 5836 N N . PHE B 1 342 ? 151.652 142.878 155.803 1.00 49.03 342 PHE A N 1
ATOM 5837 C CA . PHE B 1 342 ? 153.105 142.943 155.938 1.00 49.03 342 PHE A CA 1
ATOM 5838 C C . PHE B 1 342 ? 153.555 144.269 156.541 1.00 49.03 342 PHE A C 1
ATOM 5839 O O . PHE B 1 342 ? 154.485 144.299 157.357 1.00 49.03 342 PHE A O 1
ATOM 5847 N N . ILE B 1 343 ? 152.908 145.374 156.154 1.00 49.07 343 ILE A N 1
ATOM 5848 C CA . ILE B 1 343 ? 153.229 146.671 156.753 1.00 49.07 343 ILE A CA 1
ATOM 5849 C C . ILE B 1 343 ? 152.869 146.684 158.235 1.00 49.07 343 ILE A C 1
ATOM 5850 O O . ILE B 1 343 ? 153.620 147.216 159.067 1.00 49.07 343 ILE A O 1
ATOM 5855 N N . GLY B 1 344 ? 151.736 146.065 158.592 1.00 52.06 344 GLY A N 1
ATOM 5856 C CA . GLY B 1 344 ? 151.363 145.975 160.000 1.00 52.06 344 GLY A CA 1
ATOM 5857 C C . GLY B 1 344 ? 152.349 145.176 160.837 1.00 52.06 344 GLY A C 1
ATOM 5858 O O . GLY B 1 344 ? 152.712 145.585 161.948 1.00 52.06 344 GLY A O 1
ATOM 5859 N N . HIS B 1 345 ? 152.832 144.052 160.299 1.00 53.80 345 HIS A N 1
ATOM 5860 C CA . HIS B 1 345 ? 153.821 143.255 161.023 1.00 53.80 345 HIS A CA 1
ATOM 5861 C C . HIS B 1 345 ? 155.165 143.962 161.117 1.00 53.80 345 HIS A C 1
ATOM 5862 O O . HIS B 1 345 ? 155.854 143.852 162.137 1.00 53.80 345 HIS A O 1
ATOM 5869 N N . ALA B 1 346 ? 155.554 144.700 160.073 1.00 54.06 346 ALA A N 1
ATOM 5870 C CA . ALA B 1 346 ? 156.816 145.433 160.123 1.00 54.06 346 ALA A CA 1
ATOM 5871 C C . ALA B 1 346 ? 156.761 146.565 161.138 1.00 54.06 346 ALA A C 1
ATOM 5872 O O . ALA B 1 346 ? 157.745 146.824 161.838 1.00 54.06 346 ALA A O 1
ATOM 5874 N N . THR B 1 347 ? 155.608 147.228 161.259 1.00 55.36 347 THR A N 1
ATOM 5875 C CA . THR B 1 347 ? 155.453 148.266 162.276 1.00 55.36 347 THR A CA 1
ATOM 5876 C C . THR B 1 347 ? 155.492 147.675 163.682 1.00 55.36 347 THR A C 1
ATOM 5877 O O . THR B 1 347 ? 156.142 148.233 164.579 1.00 55.36 347 THR A O 1
ATOM 5881 N N . ALA B 1 348 ? 154.838 146.523 163.880 1.00 58.45 348 ALA A N 1
ATOM 5882 C CA . ALA B 1 348 ? 154.866 145.875 165.190 1.00 58.45 348 ALA A CA 1
ATOM 5883 C C . ALA B 1 348 ? 156.259 145.359 165.539 1.00 58.45 348 ALA A C 1
ATOM 5884 O O . ALA B 1 348 ? 156.617 145.271 166.717 1.00 58.45 348 ALA A O 1
ATOM 5886 N N . LEU B 1 349 ? 157.060 145.016 164.529 1.00 60.95 349 LEU A N 1
ATOM 5887 C CA . LEU B 1 349 ? 158.435 144.602 164.790 1.00 60.95 349 LEU A CA 1
ATOM 5888 C C . LEU B 1 349 ? 159.324 145.794 165.123 1.00 60.95 349 LEU A C 1
ATOM 5889 O O . LEU B 1 349 ? 160.189 145.699 165.999 1.00 60.95 349 LEU A O 1
ATOM 5894 N N . ILE B 1 350 ? 159.131 146.922 164.435 1.00 61.06 350 ILE A N 1
ATOM 5895 C CA . ILE B 1 350 ? 159.984 148.091 164.653 1.00 61.06 350 ILE A CA 1
ATOM 5896 C C . ILE B 1 350 ? 159.686 148.740 166.003 1.00 61.06 350 ILE A C 1
ATOM 5897 O O . ILE B 1 350 ? 160.598 149.222 166.687 1.00 61.06 350 ILE A O 1
ATOM 5902 N N . GLN B 1 351 ? 158.426 148.694 166.450 1.00 67.24 351 GLN A N 1
ATOM 5903 C CA . GLN B 1 351 ? 158.084 149.342 167.718 1.00 67.24 351 GLN A CA 1
ATOM 5904 C C . GLN B 1 351 ? 158.631 148.592 168.930 1.00 67.24 351 GLN A C 1
ATOM 5905 O O . GLN B 1 351 ? 158.646 149.134 170.040 1.00 67.24 351 GLN A O 1
ATOM 5911 N N . SER B 1 352 ? 159.089 147.351 168.752 1.00 70.62 352 SER A N 1
ATOM 5912 C CA . SER B 1 352 ? 159.562 146.589 169.904 1.00 70.62 352 SER A CA 1
ATOM 5913 C C . SER B 1 352 ? 161.081 146.563 169.997 1.00 70.62 352 SER A C 1
ATOM 5914 O O . SER B 1 352 ? 161.635 145.765 170.759 1.00 70.62 352 SER A O 1
ATOM 5917 N N . LEU B 1 353 ? 161.777 147.400 169.228 1.00 76.77 353 LEU A N 1
ATOM 5918 C CA . LEU B 1 353 ? 163.236 147.326 169.216 1.00 76.77 353 LEU A CA 1
ATOM 5919 C C . LEU B 1 353 ? 163.859 148.192 170.302 1.00 76.77 353 LEU A C 1
ATOM 5920 O O . LEU B 1 353 ? 164.833 147.787 170.946 1.00 76.77 353 LEU A O 1
ATOM 5925 N N . ASP B 1 354 ? 163.318 149.383 170.518 1.00 87.80 354 ASP A N 1
ATOM 5926 C CA . ASP B 1 354 ? 163.928 150.399 171.366 1.00 87.80 354 ASP A CA 1
ATOM 5927 C C . ASP B 1 354 ? 163.015 150.791 172.524 1.00 87.80 354 ASP A C 1
ATOM 5928 O O . ASP B 1 354 ? 162.781 151.975 172.777 1.00 87.80 354 ASP A O 1
ATOM 5933 N N . SER B 1 355 ? 162.485 149.790 173.234 1.00 89.85 355 SER A N 1
ATOM 5934 C CA . SER B 1 355 ? 161.469 150.033 174.255 1.00 89.85 355 SER A CA 1
ATOM 5935 C C . SER B 1 355 ? 162.040 150.773 175.461 1.00 89.85 355 SER A C 1
ATOM 5936 O O . SER B 1 355 ? 161.437 151.734 175.957 1.00 89.85 355 SER A O 1
ATOM 5939 N N . SER B 1 356 ? 163.210 150.346 175.941 1.00 91.05 356 SER A N 1
ATOM 5940 C CA . SER B 1 356 ? 163.801 150.982 177.115 1.00 91.05 356 SER A CA 1
ATOM 5941 C C . SER B 1 356 ? 164.338 152.370 176.787 1.00 91.05 356 SER A C 1
ATOM 5942 O O . SER B 1 356 ? 164.478 153.214 177.678 1.00 91.05 356 SER A O 1
ATOM 5945 N N . ARG B 1 357 ? 164.649 152.628 175.515 1.00 91.90 357 ARG A N 1
ATOM 5946 C CA . ARG B 1 357 ? 164.995 153.984 175.106 1.00 91.90 357 ARG A CA 1
ATOM 5947 C C . ARG B 1 357 ? 163.757 154.865 175.021 1.00 91.90 357 ARG A C 1
ATOM 5948 O O . ARG B 1 357 ? 163.819 156.066 175.299 1.00 91.90 357 ARG A O 1
ATOM 5956 N N . ARG B 1 358 ? 162.621 154.283 174.637 1.00 89.89 358 ARG A N 1
ATOM 5957 C CA . ARG B 1 358 ? 161.421 155.076 174.393 1.00 89.89 358 ARG A CA 1
ATOM 5958 C C . ARG B 1 358 ? 160.719 155.431 175.697 1.00 89.89 358 ARG A C 1
ATOM 5959 O O . ARG B 1 358 ? 160.141 156.521 175.830 1.00 89.89 358 ARG A O 1
ATOM 5967 N N . GLN B 1 359 ? 160.758 154.523 176.675 1.00 89.49 359 GLN A N 1
ATOM 5968 C CA . GLN B 1 359 ? 160.083 154.787 177.940 1.00 89.49 359 GLN A CA 1
ATOM 5969 C C . GLN B 1 359 ? 160.813 155.853 178.747 1.00 89.49 359 GLN A C 1
ATOM 5970 O O . GLN B 1 359 ? 160.181 156.622 179.483 1.00 89.49 359 GLN A O 1
ATOM 5976 N N . TYR B 1 360 ? 162.137 155.945 178.588 1.00 91.34 360 TYR A N 1
ATOM 5977 C CA . TYR B 1 360 ? 162.880 157.053 179.181 1.00 91.34 360 TYR A CA 1
ATOM 5978 C C . TYR B 1 360 ? 162.469 158.384 178.569 1.00 91.34 360 TYR A C 1
ATOM 5979 O O . TYR B 1 360 ? 162.367 159.394 179.277 1.00 91.34 360 TYR A O 1
ATOM 5988 N N . GLN B 1 361 ? 162.236 158.406 177.254 1.00 91.29 361 GLN A N 1
ATOM 5989 C CA . GLN B 1 361 ? 161.817 159.637 176.596 1.00 91.29 361 GLN A CA 1
ATOM 5990 C C . GLN B 1 361 ? 160.430 160.061 177.054 1.00 91.29 361 GLN A C 1
ATOM 5991 O O . GLN B 1 361 ? 160.190 161.248 177.290 1.00 91.29 361 GLN A O 1
ATOM 5997 N N . GLU B 1 362 ? 159.515 159.099 177.221 1.00 91.05 362 GLU A N 1
ATOM 5998 C CA . GLU B 1 362 ? 158.176 159.429 177.718 1.00 91.05 362 GLU A CA 1
ATOM 5999 C C . GLU B 1 362 ? 158.214 159.924 179.161 1.00 91.05 362 GLU A C 1
ATOM 6000 O O . GLU B 1 362 ? 157.504 160.881 179.523 1.00 91.05 362 GLU A O 1
ATOM 6006 N N . LYS B 1 363 ? 159.061 159.304 179.988 1.00 91.14 363 LYS A N 1
ATOM 6007 C CA . LYS B 1 363 ? 159.218 159.748 181.368 1.00 91.14 363 LYS A CA 1
ATOM 6008 C C . LYS B 1 363 ? 159.803 161.154 181.437 1.00 91.14 363 LYS A C 1
ATOM 6009 O O . LYS B 1 363 ? 159.355 161.975 182.243 1.00 91.14 363 LYS A O 1
ATOM 6015 N N . TYR B 1 364 ? 160.755 161.477 180.559 1.00 89.76 364 TYR A N 1
ATOM 6016 C CA . TYR B 1 364 ? 161.324 162.820 180.596 1.00 89.76 364 TYR A CA 1
ATOM 6017 C C . TYR B 1 364 ? 160.368 163.854 180.004 1.00 89.76 364 TYR A C 1
ATOM 6018 O O . TYR B 1 364 ? 160.420 165.032 180.379 1.00 89.76 364 TYR A O 1
ATOM 6027 N N . LYS B 1 365 ? 159.488 163.439 179.082 1.00 89.27 365 LYS A N 1
ATOM 6028 C CA . LYS B 1 365 ? 158.409 164.328 178.646 1.00 89.27 365 LYS A CA 1
ATOM 6029 C C . LYS B 1 365 ? 157.502 164.701 179.809 1.00 89.27 365 LYS A C 1
ATOM 6030 O O . LYS B 1 365 ? 157.140 165.874 179.971 1.00 89.27 365 LYS A O 1
ATOM 6036 N N . GLN B 1 366 ? 157.169 163.724 180.658 1.00 88.07 366 GLN A N 1
ATOM 6037 C CA . GLN B 1 366 ? 156.364 164.040 181.838 1.00 88.07 366 GLN A CA 1
ATOM 6038 C C . GLN B 1 366 ? 157.134 164.891 182.848 1.00 88.07 366 GLN A C 1
ATOM 6039 O O . GLN B 1 366 ? 156.543 165.747 183.519 1.00 88.07 366 GLN A O 1
ATOM 6045 N N . VAL B 1 367 ? 158.451 164.689 182.952 1.00 87.29 367 VAL A N 1
ATOM 6046 C CA . VAL B 1 367 ? 159.265 165.501 183.862 1.00 87.29 367 VAL A CA 1
ATOM 6047 C C . VAL B 1 367 ? 159.301 166.958 183.417 1.00 87.29 367 VAL A C 1
ATOM 6048 O O . VAL B 1 367 ? 159.077 167.875 184.220 1.00 87.29 367 VAL A O 1
ATOM 6052 N N . GLU B 1 368 ? 159.567 167.200 182.133 1.00 89.49 368 GLU A N 1
ATOM 6053 C CA . GLU B 1 368 ? 159.638 168.580 181.665 1.00 89.49 368 GLU A CA 1
ATOM 6054 C C . GLU B 1 368 ? 158.253 169.212 181.600 1.00 89.49 368 GLU A C 1
ATOM 6055 O O . GLU B 1 368 ? 158.121 170.438 181.687 1.00 89.49 368 GLU A O 1
ATOM 6061 N N . GLN B 1 369 ? 157.200 168.394 181.539 1.00 91.80 369 GLN A N 1
ATOM 6062 C CA . GLN B 1 369 ? 155.859 168.944 181.686 1.00 91.80 369 GLN A CA 1
ATOM 6063 C C . GLN B 1 369 ? 155.585 169.383 183.124 1.00 91.80 369 GLN A C 1
ATOM 6064 O O . GLN B 1 369 ? 154.951 170.423 183.353 1.00 91.80 369 GLN A O 1
ATOM 6070 N N . TYR B 1 370 ? 156.064 168.607 184.107 1.00 89.77 370 TYR A N 1
ATOM 6071 C CA . TYR B 1 370 ? 155.986 169.038 185.504 1.00 89.77 370 TYR A CA 1
ATOM 6072 C C . TYR B 1 370 ? 156.794 170.308 185.739 1.00 89.77 370 TYR A C 1
ATOM 6073 O O . TYR B 1 370 ? 156.424 171.142 186.574 1.00 89.77 370 TYR A O 1
ATOM 6082 N N . MET B 1 371 ? 157.909 170.459 185.024 1.00 92.18 371 MET A N 1
ATOM 6083 C CA . MET B 1 371 ? 158.670 171.705 185.083 1.00 92.18 371 MET A CA 1
ATOM 6084 C C . MET B 1 371 ? 157.867 172.868 184.516 1.00 92.18 371 MET A C 1
ATOM 6085 O O . MET B 1 371 ? 157.863 173.966 185.082 1.00 92.18 371 MET A O 1
ATOM 6090 N N . SER B 1 372 ? 157.189 172.644 183.387 1.00 90.59 372 SER A N 1
ATOM 6091 C CA . SER B 1 372 ? 156.485 173.727 182.708 1.00 90.59 372 SER A CA 1
ATOM 6092 C C . SER B 1 372 ? 155.208 174.123 183.436 1.00 90.59 372 SER A C 1
ATOM 6093 O O . SER B 1 372 ? 154.687 175.224 183.229 1.00 90.59 372 SER A O 1
ATOM 6096 N N . PHE B 1 373 ? 154.670 173.233 184.273 1.00 92.33 373 PHE A N 1
ATOM 6097 C CA . PHE B 1 373 ? 153.436 173.563 184.981 1.00 92.33 373 PHE A CA 1
ATOM 6098 C C . PHE B 1 373 ? 153.686 174.571 186.098 1.00 92.33 373 PHE A C 1
ATOM 6099 O O . PHE B 1 373 ? 152.922 175.528 186.260 1.00 92.33 373 PHE A O 1
ATOM 6107 N N . HIS B 1 374 ? 154.749 174.382 186.874 1.00 92.22 374 HIS A N 1
ATOM 6108 C CA . HIS B 1 374 ? 155.051 175.264 187.994 1.00 92.22 374 HIS A CA 1
ATOM 6109 C C . HIS B 1 374 ? 155.945 176.435 187.615 1.00 92.22 374 HIS A C 1
ATOM 6110 O O . HIS B 1 374 ? 156.296 177.224 188.501 1.00 92.22 374 HIS A O 1
ATOM 6117 N N . LYS B 1 375 ? 156.322 176.544 186.334 1.00 94.90 375 LYS A N 1
ATOM 6118 C CA . LYS B 1 375 ? 157.085 177.668 185.771 1.00 94.90 375 LYS A CA 1
ATOM 6119 C C . LYS B 1 375 ? 158.440 177.848 186.460 1.00 94.90 375 LYS A C 1
ATOM 6120 O O . LYS B 1 375 ? 158.752 178.909 187.003 1.00 94.90 375 LYS A O 1
ATOM 6126 N N . LEU B 1 376 ? 159.247 176.792 186.429 1.00 93.89 376 LEU A N 1
ATOM 6127 C CA . LEU B 1 376 ? 160.553 176.819 187.065 1.00 93.89 376 LEU A CA 1
ATOM 6128 C C . LEU B 1 376 ? 161.532 177.643 186.227 1.00 93.89 376 LEU A C 1
ATOM 6129 O O . LEU B 1 376 ? 161.332 177.814 185.021 1.00 93.89 376 LEU A O 1
ATOM 6134 N N . PRO B 1 377 ? 162.587 178.183 186.839 1.00 95.18 377 PRO A N 1
ATOM 6135 C CA . PRO B 1 377 ? 163.610 178.889 186.058 1.00 95.18 377 PRO A CA 1
ATOM 6136 C C . PRO B 1 377 ? 164.415 177.939 185.183 1.00 95.18 377 PRO A C 1
ATOM 6137 O O . PRO B 1 377 ? 164.331 176.716 185.299 1.00 95.18 377 PRO A O 1
ATOM 6141 N N . ALA B 1 378 ? 165.225 178.532 184.300 1.00 95.16 378 ALA A N 1
ATOM 6142 C CA . ALA B 1 378 ? 165.926 177.745 183.289 1.00 95.16 378 ALA A CA 1
ATOM 6143 C C . ALA B 1 378 ? 167.080 176.947 183.887 1.00 95.16 378 ALA A C 1
ATOM 6144 O O . ALA B 1 378 ? 167.361 175.824 183.443 1.00 95.16 378 ALA A O 1
ATOM 6146 N N . ASP B 1 379 ? 167.758 177.506 184.893 1.00 95.42 379 ASP A N 1
ATOM 6147 C CA . ASP B 1 379 ? 168.907 176.828 185.486 1.00 95.42 379 ASP A CA 1
ATOM 6148 C C . ASP B 1 379 ? 168.482 175.589 186.267 1.00 95.42 379 ASP A C 1
ATOM 6149 O O . ASP B 1 379 ? 169.176 174.565 186.254 1.00 95.42 379 ASP A O 1
ATOM 6154 N N . THR B 1 380 ? 167.322 175.653 186.925 1.00 95.50 380 THR A N 1
ATOM 6155 C CA . THR B 1 380 ? 166.805 174.477 187.617 1.00 95.50 380 THR A CA 1
ATOM 6156 C C . THR B 1 380 ? 166.371 173.404 186.630 1.00 95.50 380 THR A C 1
ATOM 6157 O O . THR B 1 380 ? 166.557 172.213 186.894 1.00 95.50 380 THR A O 1
ATOM 6161 N N . ARG B 1 381 ? 165.804 173.810 185.488 1.00 93.26 381 ARG A N 1
ATOM 6162 C CA . ARG B 1 381 ? 165.462 172.860 184.430 1.00 93.26 381 ARG A CA 1
ATOM 6163 C C . ARG B 1 381 ? 166.699 172.139 183.912 1.00 93.26 381 ARG A C 1
ATOM 6164 O O . ARG B 1 381 ? 166.698 170.907 183.763 1.00 93.26 381 ARG A O 1
ATOM 6172 N N . GLN B 1 382 ? 167.772 172.896 183.664 1.00 94.58 382 GLN A N 1
ATOM 6173 C CA . GLN B 1 382 ? 169.029 172.310 183.212 1.00 94.58 382 GLN A CA 1
ATOM 6174 C C . GLN B 1 382 ? 169.622 171.386 184.268 1.00 94.58 382 GLN A C 1
ATOM 6175 O O . GLN B 1 382 ? 170.166 170.324 183.941 1.00 94.58 382 GLN A O 1
ATOM 6181 N N . ARG B 1 383 ? 169.476 171.749 185.543 1.00 95.48 383 ARG A N 1
ATOM 6182 C CA . ARG B 1 383 ? 170.045 170.949 186.622 1.00 95.48 383 ARG A CA 1
ATOM 6183 C C . ARG B 1 383 ? 169.302 169.626 186.800 1.00 95.48 383 ARG A C 1
ATOM 6184 O O . ARG B 1 383 ? 169.931 168.579 187.009 1.00 95.48 383 ARG A O 1
ATOM 6192 N N . ILE B 1 384 ? 167.968 169.646 186.694 1.00 92.89 384 ILE A N 1
ATOM 6193 C CA . ILE B 1 384 ? 167.192 168.406 186.773 1.00 92.89 384 ILE A CA 1
ATOM 6194 C C . ILE B 1 384 ? 167.465 167.524 185.555 1.00 92.89 384 ILE A C 1
ATOM 6195 O O . ILE B 1 384 ? 167.529 166.288 185.667 1.00 92.89 384 ILE A O 1
ATOM 6200 N N . HIS B 1 385 ? 167.671 168.141 184.384 1.00 92.40 385 HIS A N 1
ATOM 6201 C CA . HIS B 1 385 ? 168.015 167.363 183.195 1.00 92.40 385 HIS A CA 1
ATOM 6202 C C . HIS B 1 385 ? 169.368 166.673 183.339 1.00 92.40 385 HIS A C 1
ATOM 6203 O O . HIS B 1 385 ? 169.510 165.493 182.987 1.00 92.40 385 HIS A O 1
ATOM 6210 N N . GLU B 1 386 ? 170.364 167.386 183.877 1.00 95.39 386 GLU A N 1
ATOM 6211 C CA . GLU B 1 386 ? 171.675 166.786 184.124 1.00 95.39 386 GLU A CA 1
ATOM 6212 C C . GLU B 1 386 ? 171.594 165.678 185.166 1.00 95.39 386 GLU A C 1
ATOM 6213 O O . GLU B 1 386 ? 172.288 164.656 185.051 1.00 95.39 386 GLU A O 1
ATOM 6219 N N . TYR B 1 387 ? 170.736 165.856 186.179 1.00 94.23 387 TYR A N 1
ATOM 6220 C CA . TYR B 1 387 ? 170.545 164.816 187.188 1.00 94.23 387 TYR A CA 1
ATOM 6221 C C . TYR B 1 387 ? 169.956 163.548 186.590 1.00 94.23 387 TYR A C 1
ATOM 6222 O O . TYR B 1 387 ? 170.399 162.444 186.915 1.00 94.23 387 TYR A O 1
ATOM 6231 N N . TYR B 1 388 ? 168.950 163.677 185.726 1.00 93.55 388 TYR A N 1
ATOM 6232 C CA . TYR B 1 388 ? 168.356 162.476 185.144 1.00 93.55 388 TYR A CA 1
ATOM 6233 C C . TYR B 1 388 ? 169.280 161.821 184.127 1.00 93.55 388 TYR A C 1
ATOM 6234 O O . TYR B 1 388 ? 169.262 160.591 183.972 1.00 93.55 388 TYR A O 1
ATOM 6243 N N . GLU B 1 389 ? 170.124 162.616 183.459 1.00 95.77 389 GLU A N 1
ATOM 6244 C CA . GLU B 1 389 ? 171.137 162.038 182.580 1.00 95.77 389 GLU A CA 1
ATOM 6245 C C . GLU B 1 389 ? 172.165 161.233 183.364 1.00 95.77 389 GLU A C 1
ATOM 6246 O O . GLU B 1 389 ? 172.585 160.159 182.928 1.00 95.77 389 GLU A O 1
ATOM 6252 N N . HIS B 1 390 ? 172.592 161.734 184.524 1.00 98.06 390 HIS A N 1
ATOM 6253 C CA . HIS B 1 390 ? 173.594 160.992 185.286 1.00 98.06 390 HIS A CA 1
ATOM 6254 C C . HIS B 1 390 ? 172.958 159.945 186.192 1.00 98.06 390 HIS A C 1
ATOM 6255 O O . HIS B 1 390 ? 173.664 159.138 186.804 1.00 98.06 390 HIS A O 1
ATOM 6262 N N . ARG B 1 391 ? 171.629 159.937 186.291 1.00 96.11 391 ARG A N 1
ATOM 6263 C CA . ARG B 1 391 ? 170.960 158.928 187.105 1.00 96.11 391 ARG A CA 1
ATOM 6264 C C . ARG B 1 391 ? 170.543 157.721 186.275 1.00 96.11 391 ARG A C 1
ATOM 6265 O O . ARG B 1 391 ? 170.964 156.595 186.558 1.00 96.11 391 ARG A O 1
ATOM 6273 N N . TYR B 1 392 ? 169.721 157.928 185.244 1.00 94.21 392 TYR A N 1
ATOM 6274 C CA . TYR B 1 392 ? 169.198 156.803 184.481 1.00 94.21 392 TYR A CA 1
ATOM 6275 C C . TYR B 1 392 ? 169.966 156.510 183.202 1.00 94.21 392 TYR A C 1
ATOM 6276 O O . TYR B 1 392 ? 169.820 155.408 182.665 1.00 94.21 392 TYR A O 1
ATOM 6285 N N . GLN B 1 393 ? 170.766 157.468 182.715 1.00 96.09 393 GLN A N 1
ATOM 6286 C CA . GLN B 1 393 ? 171.658 157.315 181.557 1.00 96.09 393 GLN A CA 1
ATOM 6287 C C . GLN B 1 393 ? 170.895 156.970 180.283 1.00 96.09 393 GLN A C 1
ATOM 6288 O O . GLN B 1 393 ? 171.324 156.133 179.490 1.00 96.09 393 GLN A O 1
ATOM 6294 N N . GLY B 1 394 ? 169.761 157.634 180.077 1.00 93.27 394 GLY A N 1
ATOM 6295 C CA . GLY B 1 394 ? 168.952 157.387 178.900 1.00 93.27 394 GLY A CA 1
ATOM 6296 C C . GLY B 1 394 ? 168.275 156.041 178.873 1.00 93.27 394 GLY A C 1
ATOM 6297 O O . GLY B 1 394 ? 167.902 155.565 177.800 1.00 93.27 394 GLY A O 1
ATOM 6298 N N . LYS B 1 395 ? 168.120 155.402 180.029 1.00 96.20 395 LYS A N 1
ATOM 6299 C CA . LYS B 1 395 ? 167.783 153.991 180.140 1.00 96.20 395 LYS A CA 1
ATOM 6300 C C . LYS B 1 395 ? 166.803 153.802 181.290 1.00 96.20 395 LYS A C 1
ATOM 6301 O O . LYS B 1 395 ? 167.116 154.127 182.438 1.00 96.20 395 LYS A O 1
ATOM 6307 N N . MET B 1 396 ? 165.623 153.269 180.990 1.00 91.07 396 MET A N 1
ATOM 6308 C CA . MET B 1 396 ? 164.517 153.238 181.939 1.00 91.07 396 MET A CA 1
ATOM 6309 C C . MET B 1 396 ? 164.479 151.913 182.685 1.00 91.07 396 MET A C 1
ATOM 6310 O O . MET B 1 396 ? 164.506 150.847 182.064 1.00 91.07 396 MET A O 1
ATOM 6312 N N . PHE B 1 397 ? 164.410 151.990 184.013 1.00 89.94 397 PHE A N 1
ATOM 6313 C CA . PHE B 1 397 ? 164.221 150.833 184.878 1.00 89.94 397 PHE A CA 1
ATOM 6314 C C . PHE B 1 397 ? 163.711 151.326 186.224 1.00 89.94 397 PHE A C 1
ATOM 6315 O O . PHE B 1 397 ? 163.748 152.522 186.519 1.00 89.94 397 PHE A O 1
ATOM 6323 N N . ASP B 1 398 ? 163.221 150.389 187.034 1.00 93.02 398 ASP A N 1
ATOM 6324 C CA . ASP B 1 398 ? 162.641 150.691 188.343 1.00 93.02 398 ASP A CA 1
ATOM 6325 C C . ASP B 1 398 ? 163.175 149.654 189.326 1.00 93.02 398 ASP A C 1
ATOM 6326 O O . ASP B 1 398 ? 162.680 148.526 189.354 1.00 93.02 398 ASP A O 1
ATOM 6331 N N . GLU B 1 399 ? 164.144 150.051 190.158 1.00 91.51 399 GLU A N 1
ATOM 6332 C CA . GLU B 1 399 ? 164.928 149.081 190.923 1.00 91.51 399 GLU A CA 1
ATOM 6333 C C . GLU B 1 399 ? 164.113 148.416 192.027 1.00 91.51 399 GLU A C 1
ATOM 6334 O O . GLU B 1 399 ? 164.393 147.270 192.404 1.00 91.51 399 GLU A O 1
ATOM 6336 N N . GLU B 1 400 ? 163.096 149.109 192.544 1.00 91.99 400 GLU A N 1
ATOM 6337 C CA . GLU B 1 400 ? 162.349 148.600 193.692 1.00 91.99 400 GLU A CA 1
ATOM 6338 C C . GLU B 1 400 ? 161.491 147.400 193.310 1.00 91.99 400 GLU A C 1
ATOM 6339 O O . GLU B 1 400 ? 161.475 146.386 194.016 1.00 91.99 400 GLU A O 1
ATOM 6341 N N . SER B 1 401 ? 160.800 147.481 192.172 1.00 91.07 401 SER A N 1
ATOM 6342 C CA . SER B 1 401 ? 159.964 146.365 191.740 1.00 91.07 401 SER A CA 1
ATOM 6343 C C . SER B 1 401 ? 160.807 145.182 191.275 1.00 91.07 401 SER A C 1
ATOM 6344 O O . SER B 1 401 ? 160.416 144.024 191.463 1.00 91.07 401 SER A O 1
ATOM 6347 N N . ILE B 1 402 ? 161.976 145.453 190.684 1.00 89.12 402 ILE A N 1
ATOM 6348 C CA . ILE B 1 402 ? 162.860 144.372 190.248 1.00 89.12 402 ILE A CA 1
ATOM 6349 C C . ILE B 1 402 ? 163.433 143.640 191.453 1.00 89.12 402 ILE A C 1
ATOM 6350 O O . ILE B 1 402 ? 163.519 142.407 191.464 1.00 89.12 402 ILE A O 1
ATOM 6355 N N . LEU B 1 403 ? 163.797 144.381 192.503 1.00 89.17 403 LEU A N 1
ATOM 6356 C CA . LEU B 1 403 ? 164.254 143.726 193.724 1.00 89.17 403 LEU A CA 1
ATOM 6357 C C . LEU B 1 403 ? 163.106 143.049 194.462 1.00 89.17 403 LEU A C 1
ATOM 6358 O O . LEU B 1 403 ? 163.324 142.104 195.226 1.00 89.17 403 LEU A O 1
ATOM 6363 N N . GLY B 1 404 ? 161.875 143.511 194.247 1.00 90.11 404 GLY A N 1
ATOM 6364 C CA . GLY B 1 404 ? 160.739 142.855 194.875 1.00 90.11 404 GLY A CA 1
ATOM 6365 C C . GLY B 1 404 ? 160.370 141.540 194.216 1.00 90.11 404 GLY A C 1
ATOM 6366 O O . GLY B 1 404 ? 159.931 140.604 194.886 1.00 90.11 404 GLY A O 1
ATOM 6367 N N . GLU B 1 405 ? 160.539 141.452 192.892 1.00 91.55 405 GLU A N 1
ATOM 6368 C CA . GLU B 1 405 ? 160.138 140.247 192.167 1.00 91.55 405 GLU A CA 1
ATOM 6369 C C . GLU B 1 405 ? 161.086 139.077 192.405 1.00 91.55 405 GLU A C 1
ATOM 6370 O O . GLU B 1 405 ? 160.672 137.919 192.282 1.00 91.55 405 GLU A O 1
ATOM 6376 N N . LEU B 1 406 ? 162.346 139.348 192.734 1.00 91.14 406 LEU A N 1
ATOM 6377 C CA . LEU B 1 406 ? 163.341 138.290 192.841 1.00 91.14 406 LEU A CA 1
ATOM 6378 C C . LEU B 1 406 ? 163.145 137.470 194.108 1.00 91.14 406 LEU A C 1
ATOM 6379 O O . LEU B 1 406 ? 162.379 137.833 195.002 1.00 91.14 406 LEU A O 1
ATOM 6384 N N . SER B 1 407 ? 163.851 136.347 194.174 1.00 93.77 407 SER A N 1
ATOM 6385 C CA . SER B 1 407 ? 163.786 135.496 195.347 1.00 93.77 407 SER A CA 1
ATOM 6386 C C . SER B 1 407 ? 164.791 135.958 196.395 1.00 93.77 407 SER A C 1
ATOM 6387 O O . SER B 1 407 ? 165.524 136.931 196.209 1.00 93.77 407 SER A O 1
ATOM 6390 N N . GLU B 1 408 ? 164.817 135.239 197.512 1.00 95.90 408 GLU A N 1
ATOM 6391 C CA . GLU B 1 408 ? 165.718 135.601 198.604 1.00 95.90 408 GLU A CA 1
ATOM 6392 C C . GLU B 1 408 ? 167.190 135.270 198.344 1.00 95.90 408 GLU A C 1
ATOM 6393 O O . GLU B 1 408 ? 168.043 136.086 198.731 1.00 95.90 408 GLU A O 1
ATOM 6395 N N . PRO B 1 409 ? 167.580 134.129 197.738 1.00 98.62 409 PRO A N 1
ATOM 6396 C CA . PRO B 1 409 ? 169.017 133.973 197.435 1.00 98.62 409 PRO A CA 1
ATOM 6397 C C . PRO B 1 409 ? 169.521 134.852 196.302 1.00 98.62 409 PRO A C 1
ATOM 6398 O O . PRO B 1 409 ? 170.731 135.087 196.207 1.00 98.62 409 PRO A O 1
ATOM 6402 N N . LEU B 1 410 ? 168.637 135.340 195.430 1.00 96.07 410 LEU A N 1
ATOM 6403 C CA . LEU B 1 410 ? 169.097 136.170 194.320 1.00 96.07 410 LEU A CA 1
ATOM 6404 C C . LEU B 1 410 ? 169.334 137.608 194.755 1.00 96.07 410 LEU A C 1
ATOM 6405 O O . LEU B 1 410 ? 170.196 138.293 194.197 1.00 96.07 410 LEU A O 1
ATOM 6410 N N . ARG B 1 411 ? 168.568 138.092 195.736 1.00 97.01 411 ARG A N 1
ATOM 6411 C CA . ARG B 1 411 ? 168.805 139.436 196.253 1.00 97.01 411 ARG A CA 1
ATOM 6412 C C . ARG B 1 411 ? 170.113 139.503 197.023 1.00 97.01 411 ARG A C 1
ATOM 6413 O O . ARG B 1 411 ? 170.795 140.532 197.012 1.00 97.01 411 ARG A O 1
ATOM 6421 N N . GLU B 1 412 ? 170.483 138.412 197.691 1.00 102.90 412 GLU A N 1
ATOM 6422 C CA . GLU B 1 412 ? 171.701 138.409 198.488 1.00 102.90 412 GLU A CA 1
ATOM 6423 C C . GLU B 1 412 ? 172.937 138.330 197.599 1.00 102.90 412 GLU A C 1
ATOM 6424 O O . GLU B 1 412 ? 174.005 138.835 197.961 1.00 102.90 412 GLU A O 1
ATOM 6430 N N . GLU B 1 413 ? 172.804 137.727 196.416 1.00 101.61 413 GLU A N 1
ATOM 6431 C CA . GLU B 1 413 ? 173.952 137.580 195.527 1.00 101.61 413 GLU A CA 1
ATOM 6432 C C . GLU B 1 413 ? 174.305 138.901 194.852 1.00 101.61 413 GLU A C 1
ATOM 6433 O O . GLU B 1 413 ? 175.480 139.176 194.585 1.00 101.61 413 GLU A O 1
ATOM 6439 N N . ILE B 1 414 ? 173.302 139.735 194.573 1.00 99.65 414 ILE A N 1
ATOM 6440 C CA . ILE B 1 414 ? 173.556 141.014 193.915 1.00 99.65 414 ILE A CA 1
ATOM 6441 C C . ILE B 1 414 ? 174.212 141.988 194.886 1.00 99.65 414 ILE A C 1
ATOM 6442 O O . ILE B 1 414 ? 175.125 142.737 194.518 1.00 99.65 414 ILE A O 1
ATOM 6447 N N . ILE B 1 415 ? 173.781 141.966 196.148 1.00 104.06 415 ILE A N 1
ATOM 6448 C CA . ILE B 1 415 ? 174.328 142.878 197.150 1.00 104.06 415 ILE A CA 1
ATOM 6449 C C . ILE B 1 415 ? 175.762 142.486 197.504 1.00 104.06 415 ILE A C 1
ATOM 6450 O O . ILE B 1 415 ? 176.611 143.346 197.770 1.00 104.06 415 ILE A O 1
ATOM 6455 N N . ASN B 1 416 ? 176.076 141.190 197.434 1.00 105.28 416 ASN A N 1
ATOM 6456 C CA . ASN B 1 416 ? 177.435 140.743 197.736 1.00 105.28 416 ASN A CA 1
ATOM 6457 C C . ASN B 1 416 ? 178.414 141.112 196.627 1.00 105.28 416 ASN A C 1
ATOM 6458 O O . ASN B 1 416 ? 179.632 141.012 196.812 1.00 105.28 416 ASN A O 1
ATOM 6463 N N . PHE B 1 417 ? 177.911 141.522 195.462 1.00 102.75 417 PHE A N 1
ATOM 6464 C CA . PHE B 1 417 ? 178.801 142.031 194.424 1.00 102.75 417 PHE A CA 1
ATOM 6465 C C . PHE B 1 417 ? 179.015 143.533 194.570 1.00 102.75 417 PHE A C 1
ATOM 6466 O O . PHE B 1 417 ? 180.122 144.038 194.354 1.00 102.75 417 PHE A O 1
ATOM 6474 N N . THR B 1 418 ? 177.961 144.267 194.933 1.00 104.93 418 THR A N 1
ATOM 6475 C CA . THR B 1 418 ? 178.026 145.723 194.875 1.00 104.93 418 THR A CA 1
ATOM 6476 C C . THR B 1 418 ? 178.368 146.332 196.228 1.00 104.93 418 THR A C 1
ATOM 6477 O O . THR B 1 418 ? 179.228 147.216 196.314 1.00 104.93 418 THR A O 1
ATOM 6481 N N . CYS B 1 419 ? 177.714 145.878 197.295 1.00 111.19 419 CYS A N 1
ATOM 6482 C CA . CYS B 1 419 ? 177.817 146.530 198.591 1.00 111.19 419 CYS A CA 1
ATOM 6483 C C . CYS B 1 419 ? 178.789 145.861 199.551 1.00 111.19 419 CYS A C 1
ATOM 6484 O O . CYS B 1 419 ? 179.031 146.410 200.629 1.00 111.19 419 CYS A O 1
ATOM 6487 N N . ARG B 1 420 ? 179.343 144.698 199.205 1.00 114.40 420 ARG A N 1
ATOM 6488 C CA . ARG B 1 420 ? 180.201 143.979 200.144 1.00 114.40 420 ARG A CA 1
ATOM 6489 C C . ARG B 1 420 ? 181.572 144.636 200.269 1.00 114.40 420 ARG A C 1
ATOM 6490 O O . ARG B 1 420 ? 182.124 144.734 201.371 1.00 114.40 420 ARG A O 1
ATOM 6498 N N . GLY B 1 421 ? 182.126 145.113 199.152 1.00 117.08 421 GLY A N 1
ATOM 6499 C CA . GLY B 1 421 ? 183.505 145.576 199.158 1.00 117.08 421 GLY A CA 1
ATOM 6500 C C . GLY B 1 421 ? 183.686 146.921 199.836 1.00 117.08 421 GLY A C 1
ATOM 6501 O O . GLY B 1 421 ? 184.776 147.245 200.312 1.00 117.08 421 GLY A O 1
ATOM 6502 N N . LEU B 1 422 ? 182.623 147.724 199.887 1.00 117.97 422 LEU A N 1
ATOM 6503 C CA . LEU B 1 422 ? 182.730 149.037 200.511 1.00 117.97 422 LEU A CA 1
ATOM 6504 C C . LEU B 1 422 ? 182.629 148.934 202.026 1.00 117.97 422 LEU A C 1
ATOM 6505 O O . LEU B 1 422 ? 183.250 149.716 202.754 1.00 117.97 422 LEU A O 1
ATOM 6510 N N . VAL B 1 423 ? 181.843 147.975 202.516 1.00 120.08 423 VAL A N 1
ATOM 6511 C CA . VAL B 1 423 ? 181.685 147.773 203.951 1.00 120.08 423 VAL A CA 1
ATOM 6512 C C . VAL B 1 423 ? 182.928 147.102 204.534 1.00 120.08 423 VAL A C 1
ATOM 6513 O O . VAL B 1 423 ? 183.243 147.269 205.721 1.00 120.08 423 VAL A O 1
ATOM 6517 N N . ALA B 1 424 ? 183.703 146.408 203.696 1.00 122.17 424 ALA A N 1
ATOM 6518 C CA . ALA B 1 424 ? 184.926 145.763 204.165 1.00 122.17 424 ALA A CA 1
ATOM 6519 C C . ALA B 1 424 ? 186.018 146.779 204.490 1.00 122.17 424 ALA A C 1
ATOM 6520 O O . ALA B 1 424 ? 186.974 146.461 205.208 1.00 122.17 424 ALA A O 1
ATOM 6522 N N . HIS B 1 425 ? 185.902 148.005 203.968 1.00 125.01 425 HIS A N 1
ATOM 6523 C CA . HIS B 1 425 ? 186.861 149.049 204.319 1.00 125.01 425 HIS A CA 1
ATOM 6524 C C . HIS B 1 425 ? 186.672 149.517 205.757 1.00 125.01 425 HIS A C 1
ATOM 6525 O O . HIS B 1 425 ? 187.639 149.905 206.422 1.00 125.01 425 HIS A O 1
ATOM 6532 N N . MET B 1 426 ? 185.437 149.499 206.247 1.00 129.30 426 MET A N 1
ATOM 6533 C CA . MET B 1 426 ? 185.147 150.034 207.569 1.00 129.30 426 MET A CA 1
ATOM 6534 C C . MET B 1 426 ? 185.658 149.074 208.641 1.00 129.30 426 MET A C 1
ATOM 6535 O O . MET B 1 426 ? 185.384 147.868 208.568 1.00 129.30 426 MET A O 1
ATOM 6540 N N . PRO B 1 427 ? 186.407 149.559 209.637 1.00 133.57 427 PRO A N 1
ATOM 6541 C CA . PRO B 1 427 ? 187.012 148.632 210.609 1.00 133.57 427 PRO A CA 1
ATOM 6542 C C . PRO B 1 427 ? 186.027 148.059 211.612 1.00 133.57 427 PRO A C 1
ATOM 6543 O O . PRO B 1 427 ? 186.310 147.016 212.214 1.00 133.57 427 PRO A O 1
ATOM 6547 N N . LEU B 1 428 ? 184.881 148.710 211.821 1.00 136.11 428 LEU A N 1
ATOM 6548 C CA . LEU B 1 428 ? 183.913 148.197 212.786 1.00 136.11 428 LEU A CA 1
ATOM 6549 C C . LEU B 1 428 ? 183.143 147.010 212.224 1.00 136.11 428 LEU A C 1
ATOM 6550 O O . LEU B 1 428 ? 182.801 146.077 212.960 1.00 136.11 428 LEU A O 1
ATOM 6555 N N . PHE B 1 429 ? 182.858 147.027 210.923 1.00 135.35 429 PHE A N 1
ATOM 6556 C CA . PHE B 1 429 ? 182.065 145.956 210.331 1.00 135.35 429 PHE A CA 1
ATOM 6557 C C . PHE B 1 429 ? 182.932 144.809 209.830 1.00 135.35 429 PHE A C 1
ATOM 6558 O O . PHE B 1 429 ? 182.401 143.772 209.419 1.00 135.35 429 PHE A O 1
ATOM 6566 N N . ALA B 1 430 ? 184.255 144.972 209.845 1.00 139.62 430 ALA A N 1
ATOM 6567 C CA . ALA B 1 430 ? 185.132 143.923 209.333 1.00 139.62 430 ALA A CA 1
ATOM 6568 C C . ALA B 1 430 ? 185.246 142.767 210.320 1.00 139.62 430 ALA A C 1
ATOM 6569 O O . ALA B 1 430 ? 185.379 141.605 209.922 1.00 139.62 430 ALA A O 1
ATOM 6571 N N . HIS B 1 431 ? 185.205 143.069 211.618 1.00 143.34 431 HIS A N 1
ATOM 6572 C CA . HIS B 1 431 ? 185.372 142.038 212.635 1.00 143.34 431 HIS A CA 1
ATOM 6573 C C . HIS B 1 431 ? 184.058 141.393 213.053 1.00 143.34 431 HIS A C 1
ATOM 6574 O O . HIS B 1 431 ? 184.063 140.552 213.957 1.00 143.34 431 HIS A O 1
ATOM 6581 N N . ALA B 1 432 ? 182.947 141.764 212.426 1.00 143.36 432 ALA A N 1
ATOM 6582 C CA . ALA B 1 432 ? 181.647 141.243 212.823 1.00 143.36 432 ALA A CA 1
ATOM 6583 C C . ALA B 1 432 ? 181.418 139.843 212.267 1.00 143.36 432 ALA A C 1
ATOM 6584 O O . ALA B 1 432 ? 182.133 139.373 211.379 1.00 143.36 432 ALA A O 1
ATOM 6586 N N . ASP B 1 433 ? 180.399 139.178 212.807 1.00 143.49 433 ASP A N 1
ATOM 6587 C CA . ASP B 1 433 ? 179.928 137.925 212.243 1.00 143.49 433 ASP A CA 1
ATOM 6588 C C . ASP B 1 433 ? 179.256 138.183 210.895 1.00 143.49 433 ASP A C 1
ATOM 6589 O O . ASP B 1 433 ? 178.702 139.261 210.670 1.00 143.49 433 ASP A O 1
ATOM 6594 N N . PRO B 1 434 ? 179.289 137.210 209.976 1.00 142.01 434 PRO A N 1
ATOM 6595 C CA . PRO B 1 434 ? 178.615 137.428 208.684 1.00 142.01 434 PRO A CA 1
ATOM 6596 C C . PRO B 1 434 ? 177.099 137.399 208.771 1.00 142.01 434 PRO A C 1
ATOM 6597 O O . PRO B 1 434 ? 176.426 137.839 207.832 1.00 142.01 434 PRO A O 1
ATOM 6601 N N . SER B 1 435 ? 176.536 136.886 209.866 1.00 142.00 435 SER A N 1
ATOM 6602 C CA . SER B 1 435 ? 175.086 136.926 210.029 1.00 142.00 435 SER A CA 1
ATOM 6603 C C . SER B 1 435 ? 174.610 138.334 210.364 1.00 142.00 435 SER A C 1
ATOM 6604 O O . SER B 1 435 ? 173.460 138.691 210.089 1.00 142.00 435 SER A O 1
ATOM 6607 N N . PHE B 1 436 ? 175.482 139.144 210.966 1.00 142.03 436 PHE A N 1
ATOM 6608 C CA . PHE B 1 436 ? 175.117 140.516 211.301 1.00 142.03 436 PHE A CA 1
ATOM 6609 C C . PHE B 1 436 ? 175.272 141.440 210.101 1.00 142.03 436 PHE A C 1
ATOM 6610 O O . PHE B 1 436 ? 174.485 142.378 209.927 1.00 142.03 436 PHE A O 1
ATOM 6618 N N . VAL B 1 437 ? 176.280 141.186 209.261 1.00 135.40 437 VAL A N 1
ATOM 6619 C CA . VAL B 1 437 ? 176.626 142.119 208.190 1.00 135.40 437 VAL A CA 1
ATOM 6620 C C . VAL B 1 437 ? 175.584 142.072 207.077 1.00 135.40 437 VAL A C 1
ATOM 6621 O O . VAL B 1 437 ? 175.214 143.109 206.512 1.00 135.40 437 VAL A O 1
ATOM 6625 N N . THR B 1 438 ? 175.058 140.880 206.780 1.00 132.22 438 THR A N 1
ATOM 6626 C CA . THR B 1 438 ? 174.127 140.731 205.664 1.00 132.22 438 THR A CA 1
ATOM 6627 C C . THR B 1 438 ? 172.771 141.361 205.964 1.00 132.22 438 THR A C 1
ATOM 6628 O O . THR B 1 438 ? 172.039 141.736 205.042 1.00 132.22 438 THR A O 1
ATOM 6632 N N . ALA B 1 439 ? 172.417 141.493 207.243 1.00 131.55 439 ALA A N 1
ATOM 6633 C CA . ALA B 1 439 ? 171.183 142.195 207.581 1.00 131.55 439 ALA A CA 1
ATOM 6634 C C . ALA B 1 439 ? 171.348 143.701 207.412 1.00 131.55 439 ALA A C 1
ATOM 6635 O O . ALA B 1 439 ? 170.376 144.412 207.132 1.00 131.55 439 ALA A O 1
ATOM 6637 N N . VAL B 1 440 ? 172.574 144.203 207.577 1.00 129.43 440 VAL A N 1
ATOM 6638 C CA . VAL B 1 440 ? 172.845 145.619 207.345 1.00 129.43 440 VAL A CA 1
ATOM 6639 C C . VAL B 1 440 ? 172.851 145.916 205.851 1.00 129.43 440 VAL A C 1
ATOM 6640 O O . VAL B 1 440 ? 172.386 146.972 205.405 1.00 129.43 440 VAL A O 1
ATOM 6644 N N . LEU B 1 441 ? 173.339 144.962 205.052 1.00 124.40 441 LEU A N 1
ATOM 6645 C CA . LEU B 1 441 ? 173.568 145.201 203.630 1.00 124.40 441 LEU A CA 1
ATOM 6646 C C . LEU B 1 441 ? 172.265 145.300 202.844 1.00 124.40 441 LEU A C 1
ATOM 6647 O O . LEU B 1 441 ? 172.240 145.869 201.747 1.00 124.40 441 LEU A O 1
ATOM 6652 N N . THR B 1 442 ? 171.174 144.755 203.382 1.00 123.36 442 THR A N 1
ATOM 6653 C CA . THR B 1 442 ? 169.908 144.806 202.660 1.00 123.36 442 THR A CA 1
ATOM 6654 C C . THR B 1 442 ? 169.263 146.181 202.765 1.00 123.36 442 THR A C 1
ATOM 6655 O O . THR B 1 442 ? 168.421 146.543 201.936 1.00 123.36 442 THR A O 1
ATOM 6659 N N . LYS B 1 443 ? 169.645 146.960 203.771 1.00 123.53 443 LYS A N 1
ATOM 6660 C CA . LYS B 1 443 ? 168.990 148.229 204.050 1.00 123.53 443 LYS A CA 1
ATOM 6661 C C . LYS B 1 443 ? 169.752 149.434 203.513 1.00 123.53 443 LYS A C 1
ATOM 6662 O O . LYS B 1 443 ? 169.392 150.569 203.838 1.00 123.53 443 LYS A O 1
ATOM 6668 N N . LEU B 1 444 ? 170.783 149.222 202.703 1.00 118.62 444 LEU A N 1
ATOM 6669 C CA . LEU B 1 444 ? 171.454 150.335 202.053 1.00 118.62 444 LEU A CA 1
ATOM 6670 C C . LEU B 1 444 ? 170.611 150.845 200.890 1.00 118.62 444 LEU A C 1
ATOM 6671 O O . LEU B 1 444 ? 169.838 150.101 200.284 1.00 118.62 444 LEU A O 1
ATOM 6676 N N . ARG B 1 445 ? 170.755 152.132 200.587 1.00 113.25 445 ARG A N 1
ATOM 6677 C CA . ARG B 1 445 ? 170.000 152.766 199.513 1.00 113.25 445 ARG A CA 1
ATOM 6678 C C . ARG B 1 445 ? 170.957 153.517 198.602 1.00 113.25 445 ARG A C 1
ATOM 6679 O O . ARG B 1 445 ? 171.878 154.184 199.080 1.00 113.25 445 ARG A O 1
ATOM 6687 N N . PHE B 1 446 ? 170.731 153.410 197.296 1.00 105.52 446 PHE A N 1
ATOM 6688 C CA . PHE B 1 446 ? 171.622 154.010 196.313 1.00 105.52 446 PHE A CA 1
ATOM 6689 C C . PHE B 1 446 ? 171.228 155.457 196.036 1.00 105.52 446 PHE A C 1
ATOM 6690 O O . PHE B 1 446 ? 170.060 155.754 195.774 1.00 105.52 446 PHE A O 1
ATOM 6698 N N . GLU B 1 447 ? 172.209 156.357 196.097 1.00 106.51 447 GLU A N 1
ATOM 6699 C CA . GLU B 1 447 ? 171.974 157.787 195.951 1.00 106.51 447 GLU A CA 1
ATOM 6700 C C . GLU B 1 447 ? 172.982 158.381 194.978 1.00 106.51 447 GLU A C 1
ATOM 6701 O O . GLU B 1 447 ? 174.144 157.972 194.941 1.00 106.51 447 GLU A O 1
ATOM 6707 N N . VAL B 1 448 ? 172.527 159.358 194.197 1.00 101.37 448 VAL A N 1
ATOM 6708 C CA . VAL B 1 448 ? 173.352 160.047 193.211 1.00 101.37 448 VAL A CA 1
ATOM 6709 C C . VAL B 1 448 ? 173.304 161.538 193.501 1.00 101.37 448 VAL A C 1
ATOM 6710 O O . VAL B 1 448 ? 172.221 162.118 193.622 1.00 101.37 448 VAL A O 1
ATOM 6714 N N . PHE B 1 449 ? 174.472 162.156 193.609 1.00 101.36 449 PHE A N 1
ATOM 6715 C CA . PHE B 1 449 ? 174.591 163.578 193.893 1.00 101.36 449 PHE A CA 1
ATOM 6716 C C . PHE B 1 449 ? 175.264 164.295 192.728 1.00 101.36 449 PHE A C 1
ATOM 6717 O O . PHE B 1 449 ? 175.721 163.681 191.765 1.00 101.36 449 PHE A O 1
ATOM 6725 N N . GLN B 1 450 ? 175.315 165.612 192.831 1.00 105.47 450 GLN A N 1
ATOM 6726 C CA . GLN B 1 450 ? 175.806 166.503 191.795 1.00 105.47 450 GLN A CA 1
ATOM 6727 C C . GLN B 1 450 ? 177.030 167.243 192.305 1.00 105.47 450 GLN A C 1
ATOM 6728 O O . GLN B 1 450 ? 177.244 167.330 193.519 1.00 105.47 450 GLN A O 1
ATOM 6734 N N . PRO B 1 451 ? 177.862 167.777 191.408 1.00 107.24 451 PRO A N 1
ATOM 6735 C CA . PRO B 1 451 ? 178.865 168.750 191.850 1.00 107.24 451 PRO A CA 1
ATOM 6736 C C . PRO B 1 451 ? 178.199 170.026 192.334 1.00 107.24 451 PRO A C 1
ATOM 6737 O O . PRO B 1 451 ? 177.315 170.578 191.677 1.00 107.24 451 PRO A O 1
ATOM 6741 N N . GLY B 1 452 ? 178.626 170.485 193.508 1.00 110.05 452 GLY A N 1
ATOM 6742 C CA . GLY B 1 452 ? 178.048 171.653 194.129 1.00 110.05 452 GLY A CA 1
ATOM 6743 C C . GLY B 1 452 ? 177.035 171.377 195.218 1.00 110.05 452 GLY A C 1
ATOM 6744 O O . GLY B 1 452 ? 176.803 172.258 196.057 1.00 110.05 452 GLY A O 1
ATOM 6745 N N . ASP B 1 453 ? 176.421 170.196 195.243 1.00 111.84 453 ASP A N 1
ATOM 6746 C CA . ASP B 1 453 ? 175.445 169.900 196.282 1.00 111.84 453 ASP A CA 1
ATOM 6747 C C . ASP B 1 453 ? 176.134 169.629 197.611 1.00 111.84 453 ASP A C 1
ATOM 6748 O O . ASP B 1 453 ? 177.135 168.912 197.678 1.00 111.84 453 ASP A O 1
ATOM 6753 N N . LEU B 1 454 ? 175.588 170.211 198.673 1.00 117.21 454 LEU A N 1
ATOM 6754 C CA . LEU B 1 454 ? 176.071 169.989 200.029 1.00 117.21 454 LEU A CA 1
ATOM 6755 C C . LEU B 1 454 ? 175.438 168.700 200.531 1.00 117.21 454 LEU A C 1
ATOM 6756 O O . LEU B 1 454 ? 174.213 168.609 200.655 1.00 117.21 454 LEU A O 1
ATOM 6761 N N . VAL B 1 455 ? 176.276 167.705 200.809 1.00 117.75 455 VAL A N 1
ATOM 6762 C CA . VAL B 1 455 ? 175.775 166.393 201.199 1.00 117.75 455 VAL A CA 1
ATOM 6763 C C . VAL B 1 455 ? 175.293 166.414 202.643 1.00 117.75 455 VAL A C 1
ATOM 6764 O O . VAL B 1 455 ? 174.130 166.113 202.933 1.00 117.75 455 VAL A O 1
ATOM 6768 N N . VAL B 1 456 ? 176.183 166.763 203.570 1.00 123.89 456 VAL A N 1
ATOM 6769 C CA . VAL B 1 456 ? 175.850 166.912 204.978 1.00 123.89 456 VAL A CA 1
ATOM 6770 C C . VAL B 1 456 ? 176.094 168.369 205.350 1.00 123.89 456 VAL A C 1
ATOM 6771 O O . VAL B 1 456 ? 177.106 168.963 204.978 1.00 123.89 456 VAL A O 1
ATOM 6775 N N . ARG B 1 457 ? 175.141 168.955 206.073 1.00 129.41 457 ARG A N 1
ATOM 6776 C CA . ARG B 1 457 ? 175.249 170.339 206.507 1.00 129.41 457 ARG A CA 1
ATOM 6777 C C . ARG B 1 457 ? 175.467 170.404 208.011 1.00 129.41 457 ARG A C 1
ATOM 6778 O O . ARG B 1 457 ? 175.020 169.531 208.759 1.00 129.41 457 ARG A O 1
ATOM 6786 N N . GLU B 1 458 ? 176.160 171.456 208.440 1.00 134.40 458 GLU A N 1
ATOM 6787 C CA . GLU B 1 458 ? 176.428 171.655 209.857 1.00 134.40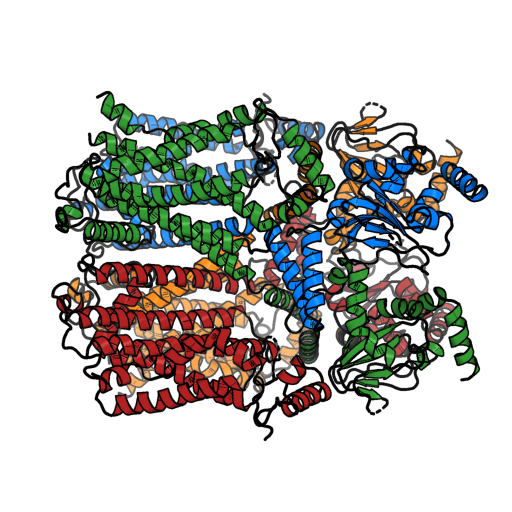 458 GLU A CA 1
ATOM 6788 C C . GLU B 1 458 ? 175.162 172.091 210.581 1.00 134.40 458 GLU A C 1
ATOM 6789 O O . GLU B 1 458 ? 174.312 172.786 210.019 1.00 134.40 458 GLU A O 1
ATOM 6795 N N . GLY B 1 459 ? 175.038 171.679 211.838 1.00 137.23 459 GLY A N 1
ATOM 6796 C CA . GLY B 1 459 ? 173.858 172.012 212.605 1.00 137.23 459 GLY A CA 1
ATOM 6797 C C . GLY B 1 459 ? 172.691 171.079 212.403 1.00 137.23 459 GLY A C 1
ATOM 6798 O O . GLY B 1 459 ? 171.576 171.399 212.828 1.00 137.23 459 GLY A O 1
ATOM 6799 N N . SER B 1 460 ? 172.908 169.933 211.770 1.00 139.08 460 SER A N 1
ATOM 6800 C CA . SER B 1 460 ? 171.857 168.961 211.523 1.00 139.08 460 SER A CA 1
ATOM 6801 C C . SER B 1 460 ? 172.021 167.775 212.462 1.00 139.08 460 SER A C 1
ATOM 6802 O O . SER B 1 460 ? 173.048 167.627 213.130 1.00 139.08 460 SER A O 1
ATOM 6805 N N . VAL B 1 461 ? 170.991 166.926 212.510 1.00 139.57 461 VAL A N 1
ATOM 6806 C CA . VAL B 1 461 ? 170.988 165.822 213.467 1.00 139.57 461 VAL A CA 1
ATOM 6807 C C . VAL B 1 461 ? 171.894 164.689 212.987 1.00 139.57 461 VAL A C 1
ATOM 6808 O O . VAL B 1 461 ? 172.482 163.960 213.795 1.00 139.57 461 VAL A O 1
ATOM 6812 N N . GLY B 1 462 ? 172.066 164.557 211.674 1.00 136.18 462 GLY A N 1
ATOM 6813 C CA . GLY B 1 462 ? 172.927 163.515 211.131 1.00 136.18 462 GLY A CA 1
ATOM 6814 C C . GLY B 1 462 ? 172.401 162.108 211.321 1.00 136.18 462 GLY A C 1
ATOM 6815 O O . GLY B 1 462 ? 173.015 161.310 212.041 1.00 136.18 462 GLY A O 1
ATOM 6816 N N . ARG B 1 463 ? 171.272 161.784 210.691 1.00 130.84 463 ARG A N 1
ATOM 6817 C CA . ARG B 1 463 ? 170.651 160.483 210.915 1.00 130.84 463 ARG A CA 1
ATOM 6818 C C . ARG B 1 463 ? 171.263 159.405 210.028 1.00 130.84 463 ARG A C 1
ATOM 6819 O O . ARG B 1 463 ? 171.115 158.209 210.304 1.00 130.84 463 ARG A O 1
ATOM 6821 N N . LYS B 1 464 ? 171.941 159.800 208.954 1.00 124.78 464 LYS A N 1
ATOM 6822 C CA . LYS B 1 464 ? 172.349 158.846 207.933 1.00 124.78 464 LYS A CA 1
ATOM 6823 C C . LYS B 1 464 ? 173.869 158.749 207.839 1.00 124.78 464 LYS A C 1
ATOM 6824 O O . LYS B 1 464 ? 174.576 159.752 207.969 1.00 124.78 464 LYS A O 1
ATOM 6830 N N . MET B 1 465 ? 174.363 157.535 207.612 1.00 123.46 465 MET A N 1
ATOM 6831 C CA . MET B 1 465 ? 175.779 157.273 207.386 1.00 123.46 465 MET A CA 1
ATOM 6832 C C . MET B 1 465 ? 175.987 156.917 205.921 1.00 123.46 465 MET A C 1
ATOM 6833 O O . MET B 1 465 ? 175.192 156.170 205.343 1.00 123.46 465 MET A O 1
ATOM 6838 N N . TYR B 1 466 ? 177.044 157.455 205.320 1.00 119.41 466 TYR A N 1
ATOM 6839 C CA . TYR B 1 466 ? 177.259 157.354 203.885 1.00 119.41 466 TYR A CA 1
ATOM 6840 C C . TYR B 1 466 ? 178.547 156.603 203.570 1.00 119.41 466 TYR A C 1
ATOM 6841 O O . TYR B 1 466 ? 179.588 156.824 204.194 1.00 119.41 466 TYR A O 1
ATOM 6850 N N . PHE B 1 467 ? 178.460 155.712 202.589 1.00 115.41 467 PHE A N 1
ATOM 6851 C CA . PHE B 1 467 ? 179.600 155.027 202.001 1.00 115.41 467 PHE A CA 1
ATOM 6852 C C . PHE B 1 467 ? 179.787 155.536 200.580 1.00 115.41 467 PHE A C 1
ATOM 6853 O O . PHE B 1 467 ? 178.829 155.929 199.913 1.00 115.41 467 PHE A O 1
ATOM 6861 N N . ILE B 1 468 ? 181.026 155.512 200.098 1.00 113.29 468 ILE A N 1
ATOM 6862 C CA . ILE B 1 468 ? 181.373 156.113 198.816 1.00 113.29 468 ILE A CA 1
ATOM 6863 C C . ILE B 1 468 ? 181.771 155.015 197.845 1.00 113.29 468 ILE A C 1
ATOM 6864 O O . ILE B 1 468 ? 182.687 154.236 198.126 1.00 113.29 468 ILE A O 1
ATOM 6869 N N . GLN B 1 469 ? 181.089 154.961 196.704 1.00 111.63 469 GLN A N 1
ATOM 6870 C CA . GLN B 1 469 ? 181.424 154.038 195.629 1.00 111.63 469 GLN A CA 1
ATOM 6871 C C . GLN B 1 469 ? 182.228 154.703 194.525 1.00 111.63 469 GLN A C 1
ATOM 6872 O O . GLN B 1 469 ? 183.308 154.222 194.172 1.00 111.63 469 GLN A O 1
ATOM 6878 N N . HIS B 1 470 ? 181.726 155.804 193.969 1.00 111.17 470 HIS A N 1
ATOM 6879 C CA . HIS B 1 470 ? 182.448 156.579 192.971 1.00 111.17 470 HIS A CA 1
ATOM 6880 C C . HIS B 1 470 ? 182.423 158.045 193.367 1.00 111.17 470 HIS A C 1
ATOM 6881 O O . HIS B 1 470 ? 181.912 158.414 194.426 1.00 111.17 470 HIS A O 1
ATOM 6888 N N . GLY B 1 471 ? 182.999 158.878 192.511 1.00 111.02 471 GLY A N 1
ATOM 6889 C CA . GLY B 1 471 ? 182.963 160.313 192.689 1.00 111.02 471 GLY A CA 1
ATOM 6890 C C . GLY B 1 471 ? 184.014 160.803 193.668 1.00 111.02 471 GLY A C 1
ATOM 6891 O O . GLY B 1 471 ? 184.706 160.035 194.338 1.00 111.02 471 GLY A O 1
ATOM 6892 N N . LEU B 1 472 ? 184.119 162.125 193.743 1.00 113.93 472 LEU A N 1
ATOM 6893 C CA . LEU B 1 472 ? 185.074 162.802 194.605 1.00 113.93 472 LEU A CA 1
ATOM 6894 C C . LEU B 1 472 ? 184.350 163.895 195.375 1.00 113.93 472 LEU A C 1
ATOM 6895 O O . LEU B 1 472 ? 183.491 164.586 194.823 1.00 113.93 472 LEU A O 1
ATOM 6900 N N . LEU B 1 473 ? 184.696 164.047 196.649 1.00 116.67 473 LEU A N 1
ATOM 6901 C CA . LEU B 1 473 ? 184.054 165.022 197.515 1.00 116.67 473 LEU A CA 1
ATOM 6902 C C . LEU B 1 473 ? 185.052 165.506 198.555 1.00 116.67 473 LEU A C 1
ATOM 6903 O O . LEU B 1 473 ? 186.093 164.885 198.781 1.00 116.67 473 LEU A O 1
ATOM 6908 N N . SER B 1 474 ? 184.721 166.625 199.194 1.00 120.29 474 SER A N 1
ATOM 6909 C CA . SER B 1 474 ? 185.624 167.300 200.117 1.00 120.29 474 SER A CA 1
ATOM 6910 C C . SER B 1 474 ? 184.929 167.557 201.446 1.00 120.29 474 SER A C 1
ATOM 6911 O O . SER B 1 474 ? 183.736 167.875 201.478 1.00 120.29 474 SER A O 1
ATOM 6914 N N . VAL B 1 475 ? 185.680 167.423 202.535 1.00 123.17 475 VAL A N 1
ATOM 6915 C CA . VAL B 1 475 ? 185.176 167.744 203.865 1.00 123.17 475 VAL A CA 1
ATOM 6916 C C . VAL B 1 475 ? 185.568 169.182 204.194 1.00 123.17 475 VAL A C 1
ATOM 6917 O O . VAL B 1 475 ? 186.595 169.686 203.721 1.00 123.17 475 VAL A O 1
ATOM 6921 N N . LEU B 1 476 ? 184.720 169.873 204.950 1.00 125.12 476 LEU A N 1
ATOM 6922 C CA . LEU B 1 476 ? 184.983 171.263 205.305 1.00 125.12 476 LEU A CA 1
ATOM 6923 C C . LEU B 1 476 ? 185.031 171.434 206.818 1.00 125.12 476 LEU A C 1
ATOM 6924 O O . LEU B 1 476 ? 184.461 172.377 207.364 1.00 125.12 476 LEU A O 1
ATOM 6929 N N . ARG B 1 484 ? 189.967 165.990 200.813 1.00 119.71 484 ARG A N 1
ATOM 6930 C CA . ARG B 1 484 ? 189.525 165.178 199.686 1.00 119.71 484 ARG A CA 1
ATOM 6931 C C . ARG B 1 484 ? 189.293 163.736 200.112 1.00 119.71 484 ARG A C 1
ATOM 6932 O O . ARG B 1 484 ? 190.126 163.142 200.795 1.00 119.71 484 ARG A O 1
ATOM 6940 N N . LEU B 1 485 ? 188.157 163.177 199.708 1.00 117.85 485 LEU A N 1
ATOM 6941 C CA . LEU B 1 485 ? 187.835 161.776 199.946 1.00 117.85 485 LEU A CA 1
ATOM 6942 C C . LEU B 1 485 ? 187.543 161.113 198.608 1.00 117.85 485 LEU A C 1
ATOM 6943 O O . LEU B 1 485 ? 186.568 161.467 197.937 1.00 117.85 485 LEU A O 1
ATOM 6948 N N . THR B 1 486 ? 188.379 160.152 198.230 1.00 116.31 486 THR A N 1
ATOM 6949 C CA . THR B 1 486 ? 188.248 159.465 196.956 1.00 116.31 486 THR A CA 1
ATOM 6950 C C . THR B 1 486 ? 187.281 158.290 197.098 1.00 116.31 486 THR A C 1
ATOM 6951 O O . THR B 1 486 ? 186.569 158.159 198.097 1.00 116.31 486 THR A O 1
ATOM 6953 N N . ASP B 1 487 ? 187.247 157.425 196.086 1.00 115.03 487 ASP A N 1
ATOM 6954 C CA . ASP B 1 487 ? 186.316 156.306 196.074 1.00 115.03 487 ASP A CA 1
ATOM 6955 C C . ASP B 1 487 ? 186.712 155.252 197.100 1.00 115.03 487 ASP A C 1
ATOM 6956 O O . ASP B 1 487 ? 187.892 155.073 197.410 1.00 115.03 487 ASP A O 1
ATOM 6958 N N . GLY B 1 488 ? 185.710 154.555 197.633 1.00 116.24 488 GLY A N 1
ATOM 6959 C CA . GLY B 1 488 ? 185.925 153.561 198.659 1.00 116.24 488 GLY A CA 1
ATOM 6960 C C . GLY B 1 488 ? 185.924 154.093 200.074 1.00 116.24 488 GLY A C 1
ATOM 6961 O O . GLY B 1 488 ? 185.998 153.297 201.018 1.00 116.24 488 GLY A O 1
ATOM 6962 N N . SER B 1 489 ? 185.836 155.408 200.254 1.00 117.33 489 SER A N 1
ATOM 6963 C CA . SER B 1 489 ? 185.887 156.004 201.577 1.00 117.33 489 SER A CA 1
ATOM 6964 C C . SER B 1 489 ? 184.500 156.015 202.218 1.00 117.33 489 SER A C 1
ATOM 6965 O O . SER B 1 489 ? 183.547 155.407 201.724 1.00 117.33 489 SER A O 1
ATOM 6968 N N . TYR B 1 490 ? 184.400 156.726 203.340 1.00 119.67 490 TYR A N 1
ATOM 6969 C CA . TYR B 1 490 ? 183.157 156.871 204.083 1.00 119.67 490 TYR A CA 1
ATOM 6970 C C . TYR B 1 490 ? 183.249 158.109 204.962 1.00 119.67 490 TYR A C 1
ATOM 6971 O O . TYR B 1 490 ? 184.347 158.533 205.335 1.00 119.67 490 TYR A O 1
ATOM 6980 N N . PHE B 1 491 ? 182.095 158.687 205.289 1.00 120.95 491 PHE A N 1
ATOM 6981 C CA . PHE B 1 491 ? 182.024 159.844 206.170 1.00 120.95 491 PHE A CA 1
ATOM 6982 C C . PHE B 1 491 ? 180.700 159.823 206.919 1.00 120.95 491 PHE A C 1
ATOM 6983 O O . PHE B 1 491 ? 179.734 159.193 206.484 1.00 120.95 491 PHE A O 1
ATOM 6991 N N . GLY B 1 492 ? 180.663 160.529 208.046 1.00 127.59 492 GLY A N 1
ATOM 6992 C CA . GLY B 1 492 ? 179.483 160.543 208.884 1.00 127.59 492 GLY A CA 1
ATOM 6993 C C . GLY B 1 492 ? 179.263 159.287 209.693 1.00 127.59 492 GLY A C 1
ATOM 6994 O O . GLY B 1 492 ? 178.120 159.001 210.064 1.00 127.59 492 GLY A O 1
ATOM 6995 N N . GLU B 1 493 ? 180.322 158.530 209.980 1.00 133.47 493 GLU A N 1
ATOM 6996 C CA . GLU B 1 493 ? 180.163 157.260 210.678 1.00 133.47 493 GLU A CA 1
ATOM 6997 C C . GLU B 1 493 ? 179.980 157.467 212.175 1.00 133.47 493 GLU A C 1
ATOM 6998 O O . GLU B 1 493 ? 179.184 156.771 212.815 1.00 133.47 493 GLU A O 1
ATOM 7000 N N . ILE B 1 494 ? 180.710 158.424 212.751 1.00 140.77 494 ILE A N 1
ATOM 7001 C CA . ILE B 1 494 ? 180.709 158.597 214.199 1.00 140.77 494 ILE A CA 1
ATOM 7002 C C . ILE B 1 494 ? 179.433 159.292 214.666 1.00 140.77 494 ILE A C 1
ATOM 7003 O O . ILE B 1 494 ? 179.053 159.178 215.839 1.00 140.77 494 ILE A O 1
ATOM 7008 N N . CYS B 1 495 ? 178.731 159.974 213.756 1.00 143.64 495 CYS A N 1
ATOM 7009 C CA . CYS B 1 495 ? 177.524 160.701 214.135 1.00 143.64 495 CYS A CA 1
ATOM 7010 C C . CYS B 1 495 ? 176.379 159.748 214.450 1.00 143.64 495 CYS A C 1
ATOM 7011 O O . CYS B 1 495 ? 175.551 160.030 215.323 1.00 143.64 495 CYS A O 1
ATOM 7014 N N . LEU B 1 496 ? 176.332 158.600 213.771 1.00 142.17 496 LEU A N 1
ATOM 7015 C CA . LEU B 1 496 ? 175.283 157.622 214.042 1.00 142.17 496 LEU A CA 1
ATOM 7016 C C . LEU B 1 496 ? 175.528 156.906 215.365 1.00 142.17 496 LEU A C 1
ATOM 7017 O O . LEU B 1 496 ? 174.584 156.433 216.008 1.00 142.17 496 LEU A O 1
ATOM 7022 N N . LEU B 1 497 ? 176.791 156.808 215.785 1.00 145.37 497 LEU A N 1
ATOM 7023 C CA . LEU B 1 497 ? 177.086 156.189 217.073 1.00 145.37 497 LEU A CA 1
ATOM 7024 C C . LEU B 1 497 ? 176.870 157.166 218.222 1.00 145.37 497 LEU A C 1
ATOM 7025 O O . LEU B 1 497 ? 176.382 156.779 219.290 1.00 145.37 497 LEU A O 1
ATOM 7030 N N . THR B 1 498 ? 177.228 158.439 218.026 1.00 146.54 498 THR A N 1
ATOM 7031 C CA . THR B 1 498 ? 177.115 159.402 219.118 1.00 146.54 498 THR A CA 1
ATOM 7032 C C . THR B 1 498 ? 175.715 159.995 219.229 1.00 146.54 498 THR A C 1
ATOM 7033 O O . THR B 1 498 ? 175.356 160.506 220.298 1.00 146.54 498 THR A O 1
ATOM 7037 N N . ARG B 1 499 ? 174.927 159.939 218.142 1.00 146.32 499 ARG A N 1
ATOM 7038 C CA . ARG B 1 499 ? 173.572 160.508 218.051 1.00 146.32 499 ARG A CA 1
ATOM 7039 C C . ARG B 1 499 ? 173.554 162.000 218.384 1.00 146.32 499 ARG A C 1
ATOM 7040 O O . ARG B 1 499 ? 172.629 162.501 219.026 1.00 146.32 499 ARG A O 1
ATOM 7048 N N . GLY B 1 500 ? 174.588 162.716 217.939 1.00 144.68 500 GLY A N 1
ATOM 7049 C CA . GLY B 1 500 ? 174.711 164.126 218.225 1.00 144.68 500 GLY A CA 1
ATOM 7050 C C . GLY B 1 500 ? 174.703 164.948 216.952 1.00 144.68 500 GLY A C 1
ATOM 7051 O O . GLY B 1 500 ? 174.461 164.444 215.857 1.00 144.68 500 GLY A O 1
ATOM 7052 N N . ARG B 1 501 ? 174.975 166.237 217.120 1.00 143.44 501 ARG A N 1
ATOM 7053 C CA . ARG B 1 501 ? 174.953 167.164 215.999 1.00 143.44 501 ARG A CA 1
ATOM 7054 C C . ARG B 1 501 ? 176.210 167.003 215.146 1.00 143.44 501 ARG A C 1
ATOM 7055 O O . ARG B 1 501 ? 177.312 166.794 215.660 1.00 143.44 501 ARG A O 1
ATOM 7063 N N . ARG B 1 502 ? 176.030 167.086 213.827 1.00 138.30 502 ARG A N 1
ATOM 7064 C CA . ARG B 1 502 ? 177.150 166.972 212.900 1.00 138.30 502 ARG A CA 1
ATOM 7065 C C . ARG B 1 502 ? 178.043 168.204 212.990 1.00 138.30 502 ARG A C 1
ATOM 7066 O O . ARG B 1 502 ? 177.556 169.328 213.137 1.00 138.30 502 ARG A O 1
ATOM 7068 N N . THR B 1 503 ? 179.357 167.987 212.900 1.00 134.99 503 THR A N 1
ATOM 7069 C CA . THR B 1 503 ? 180.297 169.078 213.135 1.00 134.99 503 THR A CA 1
ATOM 7070 C C . THR B 1 503 ? 180.773 169.706 211.831 1.00 134.99 503 THR A C 1
ATOM 7071 O O . THR B 1 503 ? 180.924 170.930 211.748 1.00 134.99 503 THR A O 1
ATOM 7075 N N . ALA B 1 504 ? 181.019 168.893 210.806 1.00 131.15 504 ALA A N 1
ATOM 7076 C CA . ALA B 1 504 ? 181.592 169.371 209.556 1.00 131.15 504 ALA A CA 1
ATOM 7077 C C . ALA B 1 504 ? 180.559 169.292 208.442 1.00 131.15 504 ALA A C 1
ATOM 7078 O O . ALA B 1 504 ? 179.488 168.702 208.597 1.00 131.15 504 ALA A O 1
ATOM 7080 N N . SER B 1 505 ? 180.895 169.903 207.310 1.00 127.93 505 SER A N 1
ATOM 7081 C CA . SER B 1 505 ? 180.030 169.934 206.139 1.00 127.93 505 SER A CA 1
ATOM 7082 C C . SER B 1 505 ? 180.767 169.339 204.948 1.00 127.93 505 SER A C 1
ATOM 7083 O O . SER B 1 505 ? 181.979 169.528 204.807 1.00 127.93 505 SER A O 1
ATOM 7086 N N . VAL B 1 506 ? 180.037 168.619 204.098 1.00 121.98 506 VAL A N 1
ATOM 7087 C CA . VAL B 1 506 ? 180.617 167.893 202.972 1.00 121.98 506 VAL A CA 1
ATOM 7088 C C . VAL B 1 506 ? 179.996 168.415 201.683 1.00 121.98 506 VAL A C 1
ATOM 7089 O O . VAL B 1 506 ? 178.767 168.474 201.557 1.00 121.98 506 VAL A O 1
ATOM 7093 N N . ARG B 1 507 ? 180.841 168.796 200.728 1.00 120.38 507 ARG A N 1
ATOM 7094 C CA . ARG B 1 507 ? 180.411 169.247 199.410 1.00 120.38 507 ARG A CA 1
ATOM 7095 C C . ARG B 1 507 ? 180.984 168.308 198.359 1.00 120.38 507 ARG A C 1
ATOM 7096 O O . ARG B 1 507 ? 182.178 167.995 198.391 1.00 120.38 507 ARG A O 1
ATOM 7104 N N . ALA B 1 508 ? 180.138 167.866 197.431 1.00 113.50 508 ALA A N 1
ATOM 7105 C CA . ALA B 1 508 ? 180.579 166.959 196.379 1.00 113.50 508 ALA A CA 1
ATOM 7106 C C . ALA B 1 508 ? 181.291 167.710 195.261 1.00 113.50 508 ALA A C 1
ATOM 7107 O O . ALA B 1 508 ? 180.759 168.687 194.725 1.00 113.50 508 ALA A O 1
ATOM 7109 N N . ASP B 1 509 ? 182.496 167.260 194.903 1.00 113.66 509 ASP A N 1
ATOM 7110 C CA . ASP B 1 509 ? 183.243 167.914 193.834 1.00 113.66 509 ASP A CA 1
ATOM 7111 C C . ASP B 1 509 ? 182.734 167.505 192.460 1.00 113.66 509 ASP A C 1
ATOM 7112 O O . ASP B 1 509 ? 182.844 168.277 191.503 1.00 113.66 509 ASP A O 1
ATOM 7117 N N . THR B 1 510 ? 182.186 166.300 192.338 1.00 109.38 510 THR A N 1
ATOM 7118 C CA . THR B 1 510 ? 181.671 165.809 191.069 1.00 109.38 510 THR A CA 1
ATOM 7119 C C . THR B 1 510 ? 180.498 164.880 191.349 1.00 109.38 510 THR A C 1
ATOM 7120 O O . THR B 1 510 ? 180.009 164.790 192.479 1.00 109.38 510 THR A O 1
ATOM 7124 N N . TYR B 1 511 ? 180.035 164.200 190.302 1.00 104.52 511 TYR A N 1
ATOM 7125 C CA . TYR B 1 511 ? 178.909 163.286 190.433 1.00 104.52 511 TYR A CA 1
ATOM 7126 C C . TYR B 1 511 ? 179.306 162.058 191.239 1.00 104.52 511 TYR A C 1
ATOM 7127 O O . TYR B 1 511 ? 180.192 161.295 190.847 1.00 104.52 511 TYR A O 1
ATOM 7136 N N . CYS B 1 512 ? 178.633 161.863 192.367 1.00 105.98 512 CYS A N 1
ATOM 7137 C CA . CYS B 1 512 ? 178.973 160.810 193.308 1.00 105.98 512 CYS A CA 1
ATOM 7138 C C . CYS B 1 512 ? 177.887 159.747 193.305 1.00 105.98 512 CYS A C 1
ATOM 7139 O O . CYS B 1 512 ? 176.722 160.025 193.013 1.00 105.98 512 CYS A O 1
ATOM 7142 N N . ARG B 1 513 ? 178.283 158.521 193.627 1.00 107.37 513 ARG A N 1
ATOM 7143 C CA . ARG B 1 513 ? 177.357 157.416 193.824 1.00 107.37 513 ARG A CA 1
ATOM 7144 C C . ARG B 1 513 ? 177.564 156.880 195.229 1.00 107.37 513 ARG A C 1
ATOM 7145 O O . ARG B 1 513 ? 178.637 156.358 195.543 1.00 107.37 513 ARG A O 1
ATOM 7153 N N . LEU B 1 514 ? 176.541 157.002 196.069 1.00 107.91 514 LEU A N 1
ATOM 7154 C CA . LEU B 1 514 ? 176.688 156.740 197.488 1.00 107.91 514 LEU A CA 1
ATOM 7155 C C . LEU B 1 514 ? 175.704 155.671 197.940 1.00 107.91 514 LEU A C 1
ATOM 7156 O O . LEU B 1 514 ? 174.677 155.429 197.304 1.00 107.91 514 LEU A O 1
ATOM 7161 N N . TYR B 1 515 ? 176.043 155.030 199.054 1.00 111.47 515 TYR A N 1
ATOM 7162 C CA . TYR B 1 515 ? 175.183 154.073 199.732 1.00 111.47 515 TYR A CA 1
ATOM 7163 C C . TYR B 1 515 ? 174.857 154.614 201.114 1.00 111.47 515 TYR A C 1
ATOM 7164 O O . TYR B 1 515 ? 175.765 154.942 201.883 1.00 111.47 515 TYR A O 1
ATOM 7173 N N . SER B 1 516 ? 173.569 154.699 201.431 1.00 116.77 516 SER A N 1
ATOM 7174 C CA . SER B 1 516 ? 173.099 155.384 202.625 1.00 116.77 516 SER A CA 1
ATOM 7175 C C . SER B 1 516 ? 172.536 154.380 203.617 1.00 116.77 516 SER A C 1
ATOM 7176 O O . SER B 1 516 ? 171.820 153.454 203.230 1.00 116.77 516 SER A O 1
ATOM 7179 N N . LEU B 1 517 ? 172.856 154.573 204.892 1.00 124.41 517 LEU A N 1
ATOM 7180 C CA . LEU B 1 517 ? 172.317 153.772 205.983 1.00 124.41 517 LEU A CA 1
ATOM 7181 C C . LEU B 1 517 ? 171.764 154.705 207.049 1.00 124.41 517 LEU A C 1
ATOM 7182 O O . LEU B 1 517 ? 172.511 155.503 207.624 1.00 124.41 517 LEU A O 1
ATOM 7187 N N . SER B 1 518 ? 170.467 154.599 207.318 1.00 130.55 518 SER A N 1
ATOM 7188 C CA . SER B 1 518 ? 169.840 155.438 208.325 1.00 130.55 518 SER A CA 1
ATOM 7189 C C . SER B 1 518 ? 170.115 154.894 209.724 1.00 130.55 518 SER A C 1
ATOM 7190 O O . SER B 1 518 ? 170.714 153.831 209.900 1.00 130.55 518 SER A O 1
ATOM 7193 N N . VAL B 1 519 ? 169.660 155.641 210.732 1.00 134.37 519 VAL A N 1
ATOM 7194 C CA . VAL B 1 519 ? 169.950 155.257 212.112 1.00 134.37 519 VAL A CA 1
ATOM 7195 C C . VAL B 1 519 ? 168.939 154.225 212.612 1.00 134.37 519 VAL A C 1
ATOM 7196 O O . VAL B 1 519 ? 169.291 153.310 213.368 1.00 134.37 519 VAL A O 1
ATOM 7200 N N . ASP B 1 520 ? 167.684 154.315 212.160 1.00 134.66 520 ASP A N 1
ATOM 7201 C CA . ASP B 1 520 ? 166.673 153.360 212.605 1.00 134.66 520 ASP A CA 1
ATOM 7202 C C . ASP B 1 520 ? 166.866 152.009 211.930 1.00 134.66 520 ASP A C 1
ATOM 7203 O O . ASP B 1 520 ? 166.640 150.955 212.542 1.00 134.66 520 ASP A O 1
ATOM 7205 N N . HIS B 1 521 ? 167.327 152.025 210.677 1.00 131.93 521 HIS A N 1
ATOM 7206 C CA . HIS B 1 521 ? 167.599 150.786 209.961 1.00 131.93 521 HIS A CA 1
ATOM 7207 C C . HIS B 1 521 ? 168.814 150.069 210.533 1.00 131.93 521 HIS A C 1
ATOM 7208 O O . HIS B 1 521 ? 168.983 148.863 210.329 1.00 131.93 521 HIS A O 1
ATOM 7215 N N . PHE B 1 522 ? 169.678 150.792 211.249 1.00 137.13 522 PHE A N 1
ATOM 7216 C CA . PHE B 1 522 ? 170.789 150.137 211.929 1.00 137.13 522 PHE A CA 1
ATOM 7217 C C . PHE B 1 522 ? 170.397 149.714 213.339 1.00 137.13 522 PHE A C 1
ATOM 7218 O O . PHE B 1 522 ? 170.895 148.704 213.855 1.00 137.13 522 PHE A O 1
ATOM 7226 N N . ASN B 1 523 ? 169.498 150.470 213.977 1.00 139.37 523 ASN A N 1
ATOM 7227 C CA . ASN B 1 523 ? 169.041 150.104 215.315 1.00 139.37 523 ASN A CA 1
ATOM 7228 C C . ASN B 1 523 ? 168.175 148.852 215.285 1.00 139.37 523 ASN A C 1
ATOM 7229 O O . ASN B 1 523 ? 168.168 148.076 216.247 1.00 139.37 523 ASN A O 1
ATOM 7234 N N . ALA B 1 524 ? 167.455 148.626 214.180 1.00 139.95 524 ALA A N 1
ATOM 7235 C CA . ALA B 1 524 ? 166.693 147.385 214.040 1.00 139.95 524 ALA A CA 1
ATOM 7236 C C . ALA B 1 524 ? 167.614 146.170 213.958 1.00 139.95 524 ALA A C 1
ATOM 7237 O O . ALA B 1 524 ? 167.325 145.117 214.542 1.00 139.95 524 ALA A O 1
ATOM 7239 N N . VAL B 1 525 ? 168.745 146.309 213.267 1.00 140.14 525 VAL A N 1
ATOM 7240 C CA . VAL B 1 525 ? 169.680 145.197 213.147 1.00 140.14 525 VAL A CA 1
ATOM 7241 C C . VAL B 1 525 ? 170.450 145.008 214.453 1.00 140.14 525 VAL A C 1
ATOM 7242 O O . VAL B 1 525 ? 170.805 143.881 214.824 1.00 140.14 525 VAL A O 1
ATOM 7246 N N . LEU B 1 526 ? 170.691 146.100 215.189 1.00 143.53 526 LEU A N 1
ATOM 7247 C CA . LEU B 1 526 ? 171.250 145.967 216.533 1.00 143.53 526 LEU A CA 1
ATOM 7248 C C . LEU B 1 526 ? 170.273 145.271 217.473 1.00 143.53 526 LEU 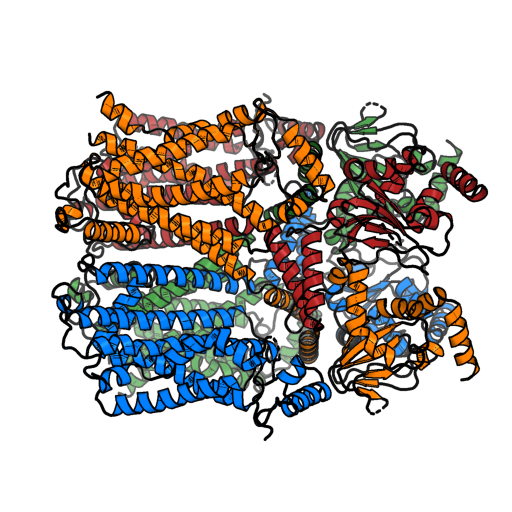A C 1
ATOM 7249 O O . LEU B 1 526 ? 170.688 144.538 218.378 1.00 143.53 526 LEU A O 1
ATOM 7254 N N . GLU B 1 527 ? 168.971 145.493 217.278 1.00 143.42 527 GLU A N 1
ATOM 7255 C CA . GLU B 1 527 ? 167.973 144.766 218.056 1.00 143.42 527 GLU A CA 1
ATOM 7256 C C . GLU B 1 527 ? 167.901 143.305 217.630 1.00 143.42 527 GLU A C 1
ATOM 7257 O O . GLU B 1 527 ? 167.506 142.439 218.419 1.00 143.42 527 GLU A O 1
ATOM 7259 N N . GLU B 1 528 ? 168.279 143.012 216.383 1.00 144.99 528 GLU A N 1
ATOM 7260 C CA . GLU B 1 528 ? 168.266 141.629 215.916 1.00 144.99 528 GLU A CA 1
ATOM 7261 C C . GLU B 1 528 ? 169.419 140.819 216.505 1.00 144.99 528 GLU A C 1
ATOM 7262 O O . GLU B 1 528 ? 169.322 139.593 216.626 1.00 144.99 528 GLU A O 1
ATOM 7264 N N . PHE B 1 529 ? 170.515 141.475 216.867 1.00 148.32 529 PHE A N 1
ATOM 7265 C CA . PHE B 1 529 ? 171.708 140.779 217.351 1.00 148.32 529 PHE A CA 1
ATOM 7266 C C . PHE B 1 529 ? 172.240 141.439 218.615 1.00 148.32 529 PHE A C 1
ATOM 7267 O O . PHE B 1 529 ? 172.857 142.518 218.535 1.00 148.32 529 PHE A O 1
ATOM 7275 N N . PRO B 1 530 ? 172.053 140.838 219.792 1.00 153.77 530 PRO A N 1
ATOM 7276 C CA . PRO B 1 530 ? 172.500 141.489 221.031 1.00 153.77 530 PRO A CA 1
ATOM 7277 C C . PRO B 1 530 ? 173.983 141.300 221.308 1.00 153.77 530 PRO A C 1
ATOM 7278 O O . PRO B 1 530 ? 174.547 141.989 222.164 1.00 153.77 530 PRO A O 1
ATOM 7282 N N . MET B 1 531 ? 174.622 140.365 220.602 1.00 158.81 531 MET A N 1
ATOM 7283 C CA . MET B 1 531 ? 176.058 140.170 220.775 1.00 158.81 531 MET A CA 1
ATOM 7284 C C . MET B 1 531 ? 176.850 141.318 220.162 1.00 158.81 531 MET A C 1
ATOM 7285 O O . MET B 1 531 ? 177.877 141.736 220.708 1.00 158.81 531 MET A O 1
ATOM 7290 N N . MET B 1 532 ? 176.389 141.839 219.024 1.00 157.18 532 MET A N 1
ATOM 7291 C CA . MET B 1 532 ? 177.046 142.997 218.430 1.00 157.18 532 MET A CA 1
ATOM 7292 C C . MET B 1 532 ? 176.673 144.280 219.160 1.00 157.18 532 MET A C 1
ATOM 7293 O O . MET B 1 532 ? 177.397 145.279 219.079 1.00 157.18 532 MET A O 1
ATOM 7298 N N . ARG B 1 533 ? 175.545 144.272 219.875 1.00 158.82 533 ARG A N 1
ATOM 7299 C CA . ARG B 1 533 ? 175.135 145.447 220.638 1.00 158.82 533 ARG A CA 1
ATOM 7300 C C . ARG B 1 533 ? 176.081 145.702 221.807 1.00 158.82 533 ARG A C 1
ATOM 7301 O O . ARG B 1 533 ? 176.305 146.854 222.195 1.00 158.82 533 ARG A O 1
ATOM 7309 N N . ARG B 1 534 ? 176.670 144.638 222.357 1.00 161.74 534 ARG A N 1
ATOM 7310 C CA . ARG B 1 534 ? 177.634 144.791 223.443 1.00 161.74 534 ARG A CA 1
ATOM 7311 C C . ARG B 1 534 ? 178.933 145.415 222.940 1.00 161.74 534 ARG A C 1
ATOM 7312 O O . ARG B 1 534 ? 179.604 146.153 223.670 1.00 161.74 534 ARG A O 1
ATOM 7320 N N . ALA B 1 535 ? 179.288 145.147 221.680 1.00 161.61 535 ALA A N 1
ATOM 7321 C CA . ALA B 1 535 ? 180.553 145.643 221.143 1.00 161.61 535 ALA A CA 1
ATOM 7322 C C . ALA B 1 535 ? 180.509 147.146 220.896 1.00 161.61 535 ALA A C 1
ATOM 7323 O O . ALA B 1 535 ? 181.498 147.848 221.137 1.00 161.61 535 ALA A O 1
ATOM 7325 N N . PHE B 1 536 ? 179.373 147.662 220.418 1.00 160.06 536 PHE A N 1
ATOM 7326 C CA . PHE B 1 536 ? 179.269 149.099 220.182 1.00 160.06 536 PHE A CA 1
ATOM 7327 C C . PHE B 1 536 ? 179.071 149.865 221.485 1.00 160.06 536 PHE A C 1
ATOM 7328 O O . PHE B 1 536 ? 179.273 151.084 221.531 1.00 160.06 536 PHE A O 1
ATOM 7336 N N . GLU B 1 537 ? 178.665 149.174 222.553 1.00 164.07 537 GLU A N 1
ATOM 7337 C CA . GLU B 1 537 ? 178.656 149.809 223.867 1.00 164.07 537 GLU A CA 1
ATOM 7338 C C . GLU B 1 537 ? 180.071 149.993 224.396 1.00 164.07 537 GLU A C 1
ATOM 7339 O O . GLU B 1 537 ? 180.359 150.974 225.090 1.00 164.07 537 GLU A O 1
ATOM 7345 N N . THR B 1 538 ? 180.972 149.059 224.078 1.00 166.02 538 THR A N 1
ATOM 7346 C CA . THR B 1 538 ? 182.361 149.201 224.505 1.00 166.02 538 THR A CA 1
ATOM 7347 C C . THR B 1 538 ? 183.081 150.267 223.689 1.00 166.02 538 THR A C 1
ATOM 7348 O O . THR B 1 538 ? 184.084 150.832 224.140 1.00 166.02 538 THR A O 1
ATOM 7352 N N . VAL B 1 539 ? 182.588 150.549 222.481 1.00 167.37 539 VAL A N 1
ATOM 7353 C CA . VAL B 1 539 ? 183.125 151.659 221.699 1.00 167.37 539 VAL A CA 1
ATOM 7354 C C . VAL B 1 539 ? 182.698 152.988 222.310 1.00 167.37 539 VAL A C 1
ATOM 7355 O O . VAL B 1 539 ? 183.503 153.920 222.437 1.00 167.37 539 VAL A O 1
ATOM 7359 N N . ALA B 1 540 ? 181.434 153.082 222.734 1.00 168.99 540 ALA A N 1
ATOM 7360 C CA . ALA B 1 540 ? 180.896 154.348 223.225 1.00 168.99 540 ALA A CA 1
ATOM 7361 C C . ALA B 1 540 ? 181.462 154.713 224.594 1.00 168.99 540 ALA A C 1
ATOM 7362 O O . ALA B 1 540 ? 181.481 155.891 224.970 1.00 168.99 540 ALA A O 1
ATOM 7364 N N . MET B 1 541 ? 181.926 153.721 225.357 1.00 170.96 541 MET A N 1
ATOM 7365 C CA . MET B 1 541 ? 182.525 154.019 226.654 1.00 170.96 541 MET A CA 1
ATOM 7366 C C . MET B 1 541 ? 183.954 154.527 226.501 1.00 170.96 541 MET A C 1
ATOM 7367 O O . MET B 1 541 ? 184.444 155.287 227.345 1.00 170.96 541 MET A O 1
ATOM 7372 N N . ASP B 1 542 ? 184.640 154.122 225.430 1.00 171.16 542 ASP A N 1
ATOM 7373 C CA . ASP B 1 542 ? 186.032 154.522 225.252 1.00 171.16 542 ASP A CA 1
ATOM 7374 C C . ASP B 1 542 ? 186.140 155.942 224.710 1.00 171.16 542 ASP A C 1
ATOM 7375 O O . ASP B 1 542 ? 187.011 156.711 225.132 1.00 171.16 542 ASP A O 1
ATOM 7380 N N . ARG B 1 543 ? 185.268 156.306 223.776 1.00 170.97 543 ARG A N 1
ATOM 7381 C CA . ARG B 1 543 ? 185.355 157.603 223.110 1.00 170.97 543 ARG A CA 1
ATOM 7382 C C . ARG B 1 543 ? 184.827 158.721 224.004 1.00 170.97 543 ARG A C 1
ATOM 7383 O O . ARG B 1 543 ? 185.329 159.844 223.970 1.00 170.97 543 ARG A O 1
ATOM 7391 N N . GLY C 1 50 ? 100.645 144.900 172.514 1.00 103.81 50 GLY B N 1
ATOM 7392 C CA . GLY C 1 50 ? 100.730 146.052 173.390 1.00 103.81 50 GLY B CA 1
ATOM 7393 C C . GLY C 1 50 ? 102.084 146.216 174.055 1.00 103.81 50 GLY B C 1
ATOM 7394 O O . GLY C 1 50 ? 102.587 147.330 174.190 1.00 103.81 50 GLY B O 1
ATOM 7395 N N . THR C 1 51 ? 102.677 145.102 174.475 1.00 101.53 51 THR B N 1
ATOM 7396 C CA . THR C 1 51 ? 103.971 145.134 175.143 1.00 101.53 51 THR B CA 1
ATOM 7397 C C . THR C 1 51 ? 105.142 144.974 174.186 1.00 101.53 51 THR B C 1
ATOM 7398 O O . THR C 1 51 ? 106.270 144.779 174.647 1.00 101.53 51 THR B O 1
ATOM 7402 N N . LEU C 1 52 ? 104.908 145.036 172.874 1.00 98.17 52 LEU B N 1
ATOM 7403 C CA . LEU C 1 52 ? 106.007 144.947 171.923 1.00 98.17 52 LEU B CA 1
ATOM 7404 C C . LEU C 1 52 ? 106.764 146.257 171.790 1.00 98.17 52 LEU B C 1
ATOM 7405 O O . LEU C 1 52 ? 107.880 146.261 171.262 1.00 98.17 52 LEU B O 1
ATOM 7410 N N . LEU C 1 53 ? 106.189 147.366 172.250 1.00 97.11 53 LEU B N 1
ATOM 7411 C CA . LEU C 1 53 ? 106.856 148.652 172.126 1.00 97.11 53 LEU B CA 1
ATOM 7412 C C . LEU C 1 53 ? 107.710 148.989 173.337 1.00 97.11 53 LEU B C 1
ATOM 7413 O O . LEU C 1 53 ? 108.481 149.950 173.284 1.00 97.11 53 LEU B O 1
ATOM 7418 N N . GLN C 1 54 ? 107.597 148.239 174.394 1.00 99.87 54 GLN B N 1
ATOM 7419 C CA . GLN C 1 54 ? 108.279 148.405 175.665 1.00 99.87 54 GLN B CA 1
ATOM 7420 C C . GLN C 1 54 ? 109.513 147.511 175.714 1.00 99.87 54 GLN B C 1
ATOM 7421 O O . GLN C 1 54 ? 109.541 146.456 175.076 1.00 99.87 54 GLN B O 1
ATOM 7427 N N . PRO C 1 55 ? 110.561 147.901 176.440 1.00 98.17 55 PRO B N 1
ATOM 7428 C CA . PRO C 1 55 ? 111.766 147.062 176.486 1.00 98.17 55 PRO B CA 1
ATOM 7429 C C . PRO C 1 55 ? 111.550 145.800 177.310 1.00 98.17 55 PRO B C 1
ATOM 7430 O O . PRO C 1 55 ? 111.210 145.856 178.493 1.00 98.17 55 PRO B O 1
ATOM 7434 N N . THR C 1 56 ? 111.758 144.653 176.670 1.00 101.20 56 THR B N 1
ATOM 7435 C CA . THR C 1 56 ? 111.616 143.369 177.333 1.00 101.20 56 THR B CA 1
ATOM 7436 C C . THR C 1 56 ? 112.802 143.117 178.264 1.00 101.20 56 THR B C 1
ATOM 7437 O O . THR C 1 56 ? 113.775 143.873 178.298 1.00 101.20 56 THR B O 1
ATOM 7441 N N . VAL C 1 57 ? 112.717 142.035 179.028 1.00 103.45 57 VAL B N 1
ATOM 7442 C CA . VAL C 1 57 ? 113.736 141.702 180.015 1.00 103.45 57 VAL B CA 1
ATOM 7443 C C . VAL C 1 57 ? 114.623 140.616 179.422 1.00 103.45 57 VAL B C 1
ATOM 7444 O O . VAL C 1 57 ? 114.274 139.431 179.433 1.00 103.45 57 VAL B O 1
ATOM 7448 N N . ASN C 1 58 ? 115.771 141.026 178.894 1.00 101.78 58 ASN B N 1
ATOM 7449 C CA . ASN C 1 58 ? 116.780 140.109 178.391 1.00 101.78 58 ASN B CA 1
ATOM 7450 C C . ASN C 1 58 ? 118.103 140.456 179.061 1.00 101.78 58 ASN B C 1
ATOM 7451 O O . ASN C 1 58 ? 118.144 141.241 180.010 1.00 101.78 58 ASN B O 1
ATOM 7456 N N . LYS C 1 59 ? 119.189 139.855 178.566 1.00 100.14 59 LYS B N 1
ATOM 7457 C CA . LYS C 1 59 ? 120.502 140.089 179.163 1.00 100.14 59 LYS B CA 1
ATOM 7458 C C . LYS C 1 59 ? 120.965 141.523 178.947 1.00 100.14 59 LYS B C 1
ATOM 7459 O O . LYS C 1 59 ? 121.569 142.129 179.841 1.00 100.14 59 LYS B O 1
ATOM 7465 N N . PHE C 1 60 ? 120.658 142.095 177.778 1.00 97.73 60 PHE B N 1
ATOM 7466 C CA . PHE C 1 60 ? 121.071 143.463 177.484 1.00 97.73 60 PHE B CA 1
ATOM 7467 C C . PHE C 1 60 ? 120.343 144.476 178.356 1.00 97.73 60 PHE B C 1
ATOM 7468 O O . PHE C 1 60 ? 120.961 145.424 178.850 1.00 97.73 60 PHE B O 1
ATOM 7476 N N . SER C 1 61 ? 119.039 144.284 178.574 1.00 100.48 61 SER B N 1
ATOM 7477 C CA . SER C 1 61 ? 118.277 145.234 179.379 1.00 100.48 61 SER B CA 1
ATOM 7478 C C . SER C 1 61 ? 118.665 145.148 180.849 1.00 100.48 61 SER B C 1
ATOM 7479 O O . SER C 1 61 ? 118.700 146.166 181.550 1.00 100.48 61 SER B O 1
ATOM 7482 N N . LEU C 1 62 ? 118.979 143.941 181.330 1.00 101.08 62 LEU B N 1
ATOM 7483 C CA . LEU C 1 62 ? 119.456 143.799 182.701 1.00 101.08 62 LEU B CA 1
ATOM 7484 C C . LEU C 1 62 ? 120.846 144.395 182.866 1.00 101.08 62 LEU B C 1
ATOM 7485 O O . LEU C 1 62 ? 121.182 144.918 183.933 1.00 101.08 62 LEU B O 1
ATOM 7490 N N . ARG C 1 63 ? 121.667 144.343 181.818 1.00 101.48 63 ARG B N 1
ATOM 7491 C CA . ARG C 1 63 ? 122.999 144.928 181.926 1.00 101.48 63 ARG B CA 1
ATOM 7492 C C . ARG C 1 63 ? 122.958 146.449 181.813 1.00 101.48 63 ARG B C 1
ATOM 7493 O O . ARG C 1 63 ? 123.791 147.143 182.405 1.00 101.48 63 ARG B O 1
ATOM 7501 N N . VAL C 1 64 ? 121.998 146.991 181.059 1.00 100.39 64 VAL B N 1
ATOM 7502 C CA . VAL C 1 64 ? 122.019 148.431 180.809 1.00 100.39 64 VAL B CA 1
ATOM 7503 C C . VAL C 1 64 ? 121.133 149.174 181.811 1.00 100.39 64 VAL B C 1
ATOM 7504 O O . VAL C 1 64 ? 121.286 150.384 182.012 1.00 100.39 64 VAL B O 1
ATOM 7508 N N . PHE C 1 65 ? 120.216 148.472 182.481 1.00 102.21 65 PHE B N 1
ATOM 7509 C CA . PHE C 1 65 ? 119.377 149.128 183.481 1.00 102.21 65 PHE B CA 1
ATOM 7510 C C . PHE C 1 65 ? 119.681 148.682 184.905 1.00 102.21 65 PHE B C 1
ATOM 7511 O O . PHE C 1 65 ? 119.945 149.520 185.770 1.00 102.21 65 PHE B O 1
ATOM 7519 N N . GLY C 1 66 ? 119.636 147.393 185.170 1.00 104.44 66 GLY B N 1
ATOM 7520 C CA . GLY C 1 66 ? 119.837 146.889 186.512 1.00 104.44 66 GLY B CA 1
ATOM 7521 C C . GLY C 1 66 ? 119.038 145.613 186.716 1.00 104.44 66 GLY B C 1
ATOM 7522 O O . GLY C 1 66 ? 119.115 144.688 185.913 1.00 104.44 66 GLY B O 1
ATOM 7523 N N . SER C 1 67 ? 118.270 145.583 187.799 1.00 106.82 67 SER B N 1
ATOM 7524 C CA . SER C 1 67 ? 117.493 144.395 188.103 1.00 106.82 67 SER B CA 1
ATOM 7525 C C . SER C 1 67 ? 116.182 144.396 187.320 1.00 106.82 67 SER B C 1
ATOM 7526 O O . SER C 1 67 ? 115.955 145.216 186.427 1.00 106.82 67 SER B O 1
ATOM 7529 N N . HIS C 1 68 ? 115.314 143.442 187.666 1.00 108.62 68 HIS B N 1
ATOM 7530 C CA . HIS C 1 68 ? 113.991 143.366 187.055 1.00 108.62 68 HIS B CA 1
ATOM 7531 C C . HIS C 1 68 ? 113.138 144.568 187.451 1.00 108.62 68 HIS B C 1
ATOM 7532 O O . HIS C 1 68 ? 112.380 145.108 186.632 1.00 108.62 68 HIS B O 1
ATOM 7539 N N . LYS C 1 69 ? 113.289 145.026 188.697 1.00 108.04 69 LYS B N 1
ATOM 7540 C CA . LYS C 1 69 ? 112.578 146.214 189.157 1.00 108.04 69 LYS B CA 1
ATOM 7541 C C . LYS C 1 69 ? 113.112 147.473 188.490 1.00 108.04 69 LYS B C 1
ATOM 7542 O O . LYS C 1 69 ? 112.405 148.481 188.400 1.00 108.04 69 LYS B O 1
ATOM 7544 N N . ALA C 1 70 ? 114.362 147.442 188.023 1.00 106.02 70 ALA B N 1
ATOM 7545 C CA . ALA C 1 70 ? 114.904 148.586 187.300 1.00 106.02 70 ALA B CA 1
ATOM 7546 C C . ALA C 1 70 ? 114.349 148.655 185.883 1.00 106.02 70 ALA B C 1
ATOM 7547 O O . ALA C 1 70 ? 114.266 149.738 185.293 1.00 106.02 70 ALA B O 1
ATOM 7549 N N . VAL C 1 71 ? 113.972 147.506 185.319 1.00 106.19 71 VAL B N 1
ATOM 7550 C CA . VAL C 1 71 ? 113.395 147.480 183.979 1.00 106.19 71 VAL B CA 1
ATOM 7551 C C . VAL C 1 71 ? 111.907 147.817 184.038 1.00 106.19 71 VAL B C 1
ATOM 7552 O O . VAL C 1 71 ? 111.357 148.433 183.112 1.00 106.19 71 VAL B O 1
ATOM 7556 N N . GLU C 1 72 ? 111.242 147.452 185.144 1.00 106.68 72 GLU B N 1
ATOM 7557 C CA . GLU C 1 72 ? 109.830 147.798 185.315 1.00 106.68 72 GLU B CA 1
ATOM 7558 C C . GLU C 1 72 ? 109.605 149.306 185.375 1.00 106.68 72 GLU B C 1
ATOM 7559 O O . GLU C 1 72 ? 108.567 149.793 184.911 1.00 106.68 72 GLU B O 1
ATOM 7565 N N . ILE C 1 73 ? 110.574 150.059 185.901 1.00 105.11 73 ILE B N 1
ATOM 7566 C CA . ILE C 1 73 ? 110.452 151.515 185.948 1.00 105.11 73 ILE B CA 1
ATOM 7567 C C . ILE C 1 73 ? 110.546 152.105 184.544 1.00 105.11 73 ILE B C 1
ATOM 7568 O O . ILE C 1 73 ? 109.816 153.042 184.198 1.00 105.11 73 ILE B O 1
ATOM 7573 N N . GLU C 1 74 ? 111.405 151.532 183.697 1.00 102.62 74 GLU B N 1
ATOM 7574 C CA . GLU C 1 74 ? 111.509 151.994 182.315 1.00 102.62 74 GLU B CA 1
ATOM 7575 C C . GLU C 1 74 ? 110.258 151.639 181.518 1.00 102.62 74 GLU B C 1
ATOM 7576 O O . GLU C 1 74 ? 109.814 152.416 180.662 1.00 102.62 74 GLU B O 1
ATOM 7582 N N . GLN C 1 75 ? 109.664 150.478 181.803 1.00 102.40 75 GLN B N 1
ATOM 7583 C CA . GLN C 1 75 ? 108.408 150.112 181.151 1.00 102.40 75 GLN B CA 1
ATOM 7584 C C . GLN C 1 75 ? 107.272 151.035 181.581 1.00 102.40 75 GLN B C 1
ATOM 7585 O O . GLN C 1 75 ? 106.435 151.429 180.758 1.00 102.40 75 GLN B O 1
ATOM 7591 N N . GLU C 1 76 ? 107.250 151.423 182.859 1.00 104.35 76 GLU B N 1
ATOM 7592 C CA . GLU C 1 76 ? 106.257 152.388 183.321 1.00 104.35 76 GLU B CA 1
ATOM 7593 C C . GLU C 1 76 ? 106.516 153.773 182.738 1.00 104.35 76 GLU B C 1
ATOM 7594 O O . GLU C 1 76 ? 105.580 154.556 182.540 1.00 104.35 76 GLU B O 1
ATOM 7596 N N . ARG C 1 77 ? 107.780 154.089 182.451 1.00 103.55 77 ARG B N 1
ATOM 7597 C CA . ARG C 1 77 ? 108.104 155.359 181.809 1.00 103.55 77 ARG B CA 1
ATOM 7598 C C . ARG C 1 77 ? 107.627 155.386 180.362 1.00 103.55 77 ARG B C 1
ATOM 7599 O O . ARG C 1 77 ? 107.182 156.429 179.867 1.00 103.55 77 ARG B O 1
ATOM 7607 N N . VAL C 1 78 ? 107.724 154.250 179.664 1.00 101.70 78 VAL B N 1
ATOM 7608 C CA . VAL C 1 78 ? 107.161 154.153 178.316 1.00 101.70 78 VAL B CA 1
ATOM 7609 C C . VAL C 1 78 ? 105.638 154.246 178.373 1.00 101.70 78 VAL B C 1
ATOM 7610 O O . VAL C 1 78 ? 105.008 154.886 177.521 1.00 101.70 78 VAL B O 1
ATOM 7614 N N . LYS C 1 79 ? 105.028 153.644 179.404 1.00 104.33 79 LYS B N 1
ATOM 7615 C CA . LYS C 1 79 ? 103.585 153.779 179.608 1.00 104.33 79 LYS B CA 1
ATOM 7616 C C . LYS C 1 79 ? 103.170 155.213 179.924 1.00 104.33 79 LYS B C 1
ATOM 7617 O O . LYS C 1 79 ? 102.047 155.616 179.604 1.00 104.33 79 LYS B O 1
ATOM 7623 N N . SER C 1 80 ? 104.057 155.998 180.545 1.00 105.18 80 SER B N 1
ATOM 7624 C CA . SER C 1 80 ? 103.700 157.361 180.936 1.00 105.18 80 SER B CA 1
ATOM 7625 C C . SER C 1 80 ? 103.805 158.330 179.763 1.00 105.18 80 SER B C 1
ATOM 7626 O O . SER C 1 80 ? 103.453 159.509 179.887 1.00 105.18 80 SER B O 1
ATOM 7629 N N . ALA C 1 81 ? 104.294 157.855 178.621 1.00 104.96 81 ALA B N 1
ATOM 7630 C CA . ALA C 1 81 ? 104.324 158.651 177.403 1.00 104.96 81 ALA B CA 1
ATOM 7631 C C . ALA C 1 81 ? 102.959 158.643 176.721 1.00 104.96 81 ALA B C 1
ATOM 7632 O O . ALA C 1 81 ? 101.939 158.293 177.320 1.00 104.96 81 ALA B O 1
ATOM 7634 N N . GLY C 1 82 ? 102.945 159.052 175.454 1.00 104.69 82 GLY B N 1
ATOM 7635 C CA . GLY C 1 82 ? 101.682 159.223 174.752 1.00 104.69 82 GLY B CA 1
ATOM 7636 C C . GLY C 1 82 ? 101.046 157.901 174.344 1.00 104.69 82 GLY B C 1
ATOM 7637 O O . GLY C 1 82 ? 101.304 156.849 174.934 1.00 104.69 82 GLY B O 1
ATOM 7638 N N . ALA C 1 83 ? 100.199 157.972 173.316 1.00 105.90 83 ALA B N 1
ATOM 7639 C CA . ALA C 1 83 ? 99.263 156.903 172.918 1.00 105.90 83 ALA B CA 1
ATOM 7640 C C . ALA C 1 83 ? 100.063 155.691 172.444 1.00 105.90 83 ALA B C 1
ATOM 7641 O O . ALA C 1 83 ? 99.945 154.615 173.051 1.00 105.90 83 ALA B O 1
ATOM 7643 N N . TRP C 1 84 ? 100.871 155.804 171.398 1.00 103.72 84 TRP B N 1
ATOM 7644 C CA . TRP C 1 84 ? 101.722 154.714 170.950 1.00 103.72 84 TRP B CA 1
ATOM 7645 C C . TRP C 1 84 ? 103.127 155.253 170.735 1.00 103.72 84 TRP B C 1
ATOM 7646 O O . TRP C 1 84 ? 103.393 155.926 169.735 1.00 103.72 84 TRP B O 1
ATOM 7657 N N . ILE C 1 85 ? 104.015 154.969 171.685 1.00 96.33 85 ILE B N 1
ATOM 7658 C CA . ILE C 1 85 ? 105.390 155.450 171.669 1.00 96.33 85 ILE B CA 1
ATOM 7659 C C . ILE C 1 85 ? 106.312 154.243 171.701 1.00 96.33 85 ILE B C 1
ATOM 7660 O O . ILE C 1 85 ? 106.147 153.352 172.539 1.00 96.33 85 ILE B O 1
ATOM 7665 N N . ILE C 1 86 ? 107.265 154.207 170.778 1.00 90.99 86 ILE B N 1
ATOM 7666 C CA . ILE C 1 86 ? 108.184 153.090 170.619 1.00 90.99 86 ILE B CA 1
ATOM 7667 C C . ILE C 1 86 ? 109.413 153.363 171.474 1.00 90.99 86 ILE B C 1
ATOM 7668 O O . ILE C 1 86 ? 109.914 154.490 171.503 1.00 90.99 86 ILE B O 1
ATOM 7673 N N . HIS C 1 87 ? 109.879 152.349 172.195 1.00 91.89 87 HIS B N 1
ATOM 7674 C CA . HIS C 1 87 ? 111.137 152.466 172.910 1.00 91.89 87 HIS B CA 1
ATOM 7675 C C . HIS C 1 87 ? 112.257 151.885 172.048 1.00 91.89 87 HIS B C 1
ATOM 7676 O O . HIS C 1 87 ? 112.080 150.839 171.420 1.00 91.89 87 HIS B O 1
ATOM 7683 N N . PRO C 1 88 ? 113.419 152.549 171.993 1.00 87.45 88 PRO B N 1
ATOM 7684 C CA . PRO C 1 88 ? 114.463 152.129 171.041 1.00 87.45 88 PRO B CA 1
ATOM 7685 C C . PRO C 1 88 ? 115.161 150.823 171.383 1.00 87.45 88 PRO B C 1
ATOM 7686 O O . PRO C 1 88 ? 115.969 150.356 170.574 1.00 87.45 88 PRO B O 1
ATOM 7690 N N . TYR C 1 89 ? 114.899 150.223 172.539 1.00 91.03 89 TYR B N 1
ATOM 7691 C CA . TYR C 1 89 ? 115.461 148.921 172.869 1.00 91.03 89 TYR B CA 1
ATOM 7692 C C . TYR C 1 89 ? 114.433 147.805 172.792 1.00 91.03 89 TYR B C 1
ATOM 7693 O O . TYR C 1 89 ? 114.719 146.687 173.229 1.00 91.03 89 TYR B O 1
ATOM 7702 N N . SER C 1 90 ? 113.250 148.074 172.250 1.00 89.68 90 SER B N 1
ATOM 7703 C CA . SER C 1 90 ? 112.200 147.071 172.213 1.00 89.68 90 SER B CA 1
ATOM 7704 C C . SER C 1 90 ? 112.429 146.085 171.071 1.00 89.68 90 SER B C 1
ATOM 7705 O O . SER C 1 90 ? 113.424 146.149 170.347 1.00 89.68 90 SER B O 1
ATOM 7708 N N . ASP C 1 91 ? 111.488 145.151 170.920 1.00 90.37 91 ASP B N 1
ATOM 7709 C CA . ASP C 1 91 ? 111.618 144.133 169.882 1.00 90.37 91 ASP B CA 1
ATOM 7710 C C . ASP C 1 91 ? 111.065 144.619 168.548 1.00 90.37 91 ASP B C 1
ATOM 7711 O O . ASP C 1 91 ? 111.518 144.175 167.482 1.00 90.37 91 ASP B O 1
ATOM 7716 N N . PHE C 1 92 ? 110.078 145.520 168.591 1.00 85.10 92 PHE B N 1
ATOM 7717 C CA . PHE C 1 92 ? 109.503 146.071 167.368 1.00 85.10 92 PHE B CA 1
ATOM 7718 C C . PHE C 1 92 ? 110.532 146.874 166.588 1.00 85.10 92 PHE B C 1
ATOM 7719 O O . PHE C 1 92 ? 110.637 146.738 165.363 1.00 85.10 92 PHE B O 1
ATOM 7727 N N . ARG C 1 93 ? 111.321 147.691 167.289 1.00 82.31 93 ARG B N 1
ATOM 7728 C CA . ARG C 1 93 ? 112.341 148.493 166.627 1.00 82.31 93 ARG B CA 1
ATOM 7729 C C . ARG C 1 93 ? 113.464 147.615 166.090 1.00 82.31 93 ARG B C 1
ATOM 7730 O O . ARG C 1 93 ? 114.028 147.904 165.031 1.00 82.31 93 ARG B O 1
ATOM 7738 N N . PHE C 1 94 ? 113.758 146.505 166.772 1.00 82.78 94 PHE B N 1
ATOM 7739 C CA . PHE C 1 94 ? 114.785 145.587 166.287 1.00 82.78 94 PHE B CA 1
ATOM 7740 C C . PHE C 1 94 ? 114.348 144.875 165.012 1.00 82.78 94 PHE B C 1
ATOM 7741 O O . PHE C 1 94 ? 115.123 144.786 164.050 1.00 82.78 94 PHE B O 1
ATOM 7749 N N . TYR C 1 95 ? 113.110 144.373 164.980 1.00 82.96 95 TYR B N 1
ATOM 7750 C CA . TYR C 1 95 ? 112.610 143.702 163.780 1.00 82.96 95 TYR B CA 1
ATOM 7751 C C . TYR C 1 95 ? 112.471 144.676 162.614 1.00 82.96 95 TYR B C 1
ATOM 7752 O O . TYR C 1 95 ? 112.807 144.339 161.464 1.00 82.96 95 TYR B O 1
ATOM 7761 N N . TRP C 1 96 ? 112.020 145.901 162.903 1.00 76.17 96 TRP B N 1
ATOM 7762 C CA . TRP C 1 96 ? 111.897 146.915 161.866 1.00 76.17 96 TRP B CA 1
ATOM 7763 C C . TRP C 1 96 ? 113.258 147.325 161.321 1.00 76.17 96 TRP B C 1
ATOM 7764 O O . TRP C 1 96 ? 113.415 147.481 160.107 1.00 76.17 96 TRP B O 1
ATOM 7775 N N . ASP C 1 97 ? 114.263 147.465 162.190 1.00 75.00 97 ASP B N 1
ATOM 7776 C CA . ASP C 1 97 ? 115.588 147.834 161.709 1.00 75.00 97 ASP B CA 1
ATOM 7777 C C . ASP C 1 97 ? 116.240 146.695 160.940 1.00 75.00 97 ASP B C 1
ATOM 7778 O O . ASP C 1 97 ? 117.012 146.947 160.014 1.00 75.00 97 ASP B O 1
ATOM 7783 N N . LEU C 1 98 ? 115.913 145.442 161.269 1.00 74.42 98 LEU B N 1
ATOM 7784 C CA . LEU C 1 98 ? 116.417 144.322 160.473 1.00 74.42 98 LEU B CA 1
ATOM 7785 C C . LEU C 1 98 ? 115.852 144.336 159.055 1.00 74.42 98 LEU B C 1
ATOM 7786 O O . LEU C 1 98 ? 116.607 144.194 158.074 1.00 74.42 98 LEU B O 1
ATOM 7791 N N . ILE C 1 99 ? 114.532 144.528 158.934 1.00 70.27 99 ILE B N 1
ATOM 7792 C CA . ILE C 1 99 ? 113.889 144.619 157.620 1.00 70.27 99 ILE B CA 1
ATOM 7793 C C . ILE C 1 99 ? 114.443 145.799 156.820 1.00 70.27 99 ILE B C 1
ATOM 7794 O O . ILE C 1 99 ? 114.766 145.667 155.627 1.00 70.27 99 ILE B O 1
ATOM 7799 N N . MET C 1 100 ? 114.628 146.947 157.481 1.00 70.15 100 MET B N 1
ATOM 7800 C CA . MET C 1 100 ? 115.127 148.121 156.774 1.00 70.15 100 MET B CA 1
ATOM 7801 C C . MET C 1 100 ? 116.589 147.963 156.362 1.00 70.15 100 MET B C 1
ATOM 7802 O O . MET C 1 100 ? 116.967 148.419 155.283 1.00 70.15 100 MET B O 1
ATOM 7807 N N . LEU C 1 101 ? 117.418 147.295 157.176 1.00 66.97 101 LEU B N 1
ATOM 7808 C CA . LEU C 1 101 ? 118.813 147.090 156.780 1.00 66.97 101 LEU B CA 1
ATOM 7809 C C . LEU C 1 101 ? 118.932 146.154 155.586 1.00 66.97 101 LEU B C 1
ATOM 7810 O O . LEU C 1 101 ? 119.763 146.391 154.693 1.00 66.97 101 LEU B O 1
ATOM 7815 N N . LEU C 1 102 ? 118.089 145.115 155.528 1.00 66.88 102 LEU B N 1
ATOM 7816 C CA . LEU C 1 102 ? 118.075 144.262 154.338 1.00 66.88 102 LEU B CA 1
ATOM 7817 C C . LEU C 1 102 ? 117.638 145.035 153.092 1.00 66.88 102 LEU B C 1
ATOM 7818 O O . LEU C 1 102 ? 118.254 144.892 152.021 1.00 66.88 102 LEU B O 1
ATOM 7823 N N . LEU C 1 103 ? 116.611 145.888 153.222 1.00 65.19 103 LEU B N 1
ATOM 7824 C CA . LEU C 1 103 ? 116.184 146.697 152.079 1.00 65.19 103 LEU B CA 1
ATOM 7825 C C . LEU C 1 103 ? 117.254 147.687 151.637 1.00 65.19 103 LEU B C 1
ATOM 7826 O O . LEU C 1 103 ? 117.413 147.928 150.436 1.00 65.19 103 LEU B O 1
ATOM 7831 N N . MET C 1 104 ? 117.992 148.274 152.584 1.00 64.91 104 MET B N 1
ATOM 7832 C CA . MET C 1 104 ? 119.012 149.253 152.217 1.00 64.91 104 MET B CA 1
ATOM 7833 C C . MET C 1 104 ? 120.169 148.597 151.489 1.00 64.91 104 MET B C 1
ATOM 7834 O O . MET C 1 104 ? 120.688 149.165 150.525 1.00 64.91 104 MET B O 1
ATOM 7839 N N . VAL C 1 105 ? 120.586 147.403 151.932 1.00 60.00 105 VAL B N 1
ATOM 7840 C CA . VAL C 1 105 ? 121.644 146.683 151.219 1.00 60.00 105 VAL B CA 1
ATOM 7841 C C . VAL C 1 105 ? 121.197 146.332 149.802 1.00 60.00 105 VAL B C 1
ATOM 7842 O O . VAL C 1 105 ? 121.934 146.569 148.827 1.00 60.00 105 VAL B O 1
ATOM 7846 N N . GLY C 1 106 ? 119.952 145.850 149.660 1.00 59.78 106 GLY B N 1
ATOM 7847 C CA . GLY C 1 106 ? 119.431 145.530 148.335 1.00 59.78 106 GLY B CA 1
ATOM 7848 C C . GLY C 1 106 ? 119.335 146.729 147.405 1.00 59.78 106 GLY B C 1
ATOM 7849 O O . GLY C 1 106 ? 119.763 146.659 146.250 1.00 59.78 106 GLY B O 1
ATOM 7850 N N . ASN C 1 107 ? 118.821 147.856 147.905 1.00 62.05 107 ASN B N 1
ATOM 7851 C CA . ASN C 1 107 ? 118.675 149.035 147.055 1.00 62.05 107 ASN B CA 1
ATOM 7852 C C . ASN C 1 107 ? 120.019 149.671 146.722 1.00 62.05 107 ASN B C 1
ATOM 7853 O O . ASN C 1 107 ? 120.241 150.070 145.576 1.00 62.05 107 ASN B O 1
ATOM 7858 N N . LEU C 1 108 ? 120.945 149.739 147.681 1.00 56.04 108 LEU B N 1
ATOM 7859 C CA . LEU C 1 108 ? 122.220 150.390 147.407 1.00 56.04 108 LEU B CA 1
ATOM 7860 C C . LEU C 1 108 ? 123.117 149.527 146.529 1.00 56.04 108 LEU B C 1
ATOM 7861 O O . LEU C 1 108 ? 124.092 150.027 145.961 1.00 56.04 108 LEU B O 1
ATOM 7866 N N . ILE C 1 109 ? 122.814 148.232 146.397 1.00 55.35 109 ILE B N 1
ATOM 7867 C CA . ILE C 1 109 ? 123.527 147.442 145.394 1.00 55.35 109 ILE B CA 1
ATOM 7868 C C . ILE C 1 109 ? 122.846 147.539 144.029 1.00 55.35 109 ILE B C 1
ATOM 7869 O O . ILE C 1 109 ? 123.510 147.743 143.007 1.00 55.35 109 ILE B O 1
ATOM 7874 N N . VAL C 1 110 ? 121.514 147.439 143.983 1.00 57.09 110 VAL B N 1
ATOM 7875 C CA . VAL C 1 110 ? 120.848 147.255 142.694 1.00 57.09 110 VAL B CA 1
ATOM 7876 C C . VAL C 1 110 ? 120.628 148.587 141.968 1.00 57.09 110 VAL B C 1
ATOM 7877 O O . VAL C 1 110 ? 120.791 148.661 140.745 1.00 57.09 110 VAL B O 1
ATOM 7881 N N . LEU C 1 111 ? 120.292 149.660 142.697 1.00 61.76 111 LEU B N 1
ATOM 7882 C CA . LEU C 1 111 ? 119.875 150.916 142.062 1.00 61.76 111 LEU B CA 1
ATOM 7883 C C . LEU C 1 111 ? 120.874 151.608 141.128 1.00 61.76 111 LEU B C 1
ATOM 7884 O O . LEU C 1 111 ? 120.408 152.200 140.141 1.00 61.76 111 LEU B O 1
ATOM 7889 N N . PRO C 1 112 ? 122.200 151.620 141.352 1.00 54.88 112 PRO B N 1
ATOM 7890 C CA . PRO C 1 112 ? 123.056 152.219 140.312 1.00 54.88 112 PRO B CA 1
ATOM 7891 C C . PRO C 1 112 ? 123.129 151.395 139.037 1.00 54.88 112 PRO B C 1
ATOM 7892 O O . PRO C 1 112 ? 123.235 151.962 137.941 1.00 54.88 112 PRO B O 1
ATOM 7896 N N . VAL C 1 113 ? 123.043 150.070 139.149 1.00 54.91 113 VAL B N 1
ATOM 7897 C CA . VAL C 1 113 ? 123.217 149.198 137.991 1.00 54.91 113 VAL B CA 1
ATOM 7898 C C . VAL C 1 113 ? 121.997 149.282 137.082 1.00 54.91 113 VAL B C 1
ATOM 7899 O O . VAL C 1 113 ? 122.109 149.267 135.852 1.00 54.91 113 VAL B O 1
ATOM 7903 N N . GLY C 1 114 ? 120.814 149.412 137.678 1.00 60.18 114 GLY B N 1
ATOM 7904 C CA . GLY C 1 114 ? 119.606 149.536 136.879 1.00 60.18 114 GLY B CA 1
ATOM 7905 C C . GLY C 1 114 ? 119.496 150.874 136.178 1.00 60.18 114 GLY B C 1
ATOM 7906 O O . GLY C 1 114 ? 118.858 150.993 135.133 1.00 60.18 114 GLY B O 1
ATOM 7907 N N . ILE C 1 115 ? 120.117 151.904 136.747 1.00 60.81 115 ILE B N 1
ATOM 7908 C CA . ILE C 1 115 ? 120.058 153.231 136.141 1.00 60.81 115 ILE B CA 1
ATOM 7909 C C . ILE C 1 115 ? 121.094 153.361 135.031 1.00 60.81 115 ILE B C 1
ATOM 7910 O O . ILE C 1 115 ? 120.789 153.821 133.925 1.00 60.81 115 ILE B O 1
ATOM 7915 N N . THR C 1 116 ? 122.330 152.931 135.295 1.00 58.57 116 THR B N 1
ATOM 7916 C CA . THR C 1 116 ? 123.421 153.283 134.392 1.00 58.57 116 THR B CA 1
ATOM 7917 C C . THR C 1 116 ? 123.545 152.315 133.218 1.00 58.57 116 THR B C 1
ATOM 7918 O O . THR C 1 116 ? 123.931 152.724 132.120 1.00 58.57 116 THR B O 1
ATOM 7922 N N . PHE C 1 117 ? 123.234 151.035 133.414 1.00 56.09 117 PHE B N 1
ATOM 7923 C CA . PHE C 1 117 ? 123.530 150.038 132.390 1.00 56.09 117 PHE B CA 1
ATOM 7924 C C . PHE C 1 117 ? 122.321 149.571 131.593 1.00 56.09 117 PHE B C 1
ATOM 7925 O O . PHE C 1 117 ? 122.496 148.823 130.628 1.00 56.09 117 PHE B O 1
ATOM 7933 N N . PHE C 1 118 ? 121.110 149.974 131.952 1.00 66.94 118 PHE B N 1
ATOM 7934 C CA . PHE C 1 118 ? 119.921 149.512 131.253 1.00 66.94 118 PHE B CA 1
ATOM 7935 C C . PHE C 1 118 ? 119.283 150.638 130.454 1.00 66.94 118 PHE B C 1
ATOM 7936 O O . PHE C 1 118 ? 119.672 151.803 130.567 1.00 66.94 118 PHE B O 1
ATOM 7944 N N . LYS C 1 119 ? 118.288 150.271 129.643 1.00 81.34 119 LYS B N 1
ATOM 7945 C CA . LYS C 1 119 ? 117.798 151.180 128.612 1.00 81.34 119 LYS B CA 1
ATOM 7946 C C . LYS C 1 119 ? 116.844 152.224 129.177 1.00 81.34 119 LYS B C 1
ATOM 7947 O O . LYS C 1 119 ? 117.119 153.427 129.108 1.00 81.34 119 LYS B O 1
ATOM 7949 N N . GLU C 1 120 ? 115.715 151.792 129.732 1.00 91.54 120 GLU B N 1
ATOM 7950 C CA . GLU C 1 120 ? 114.666 152.720 130.123 1.00 91.54 120 GLU B CA 1
ATOM 7951 C C . GLU C 1 120 ? 114.158 152.384 131.517 1.00 91.54 120 GLU B C 1
ATOM 7952 O O . GLU C 1 120 ? 114.289 151.256 131.999 1.00 91.54 120 GLU B O 1
ATOM 7954 N N . GLU C 1 121 ? 113.571 153.392 132.159 1.00 97.96 121 GLU B N 1
ATOM 7955 C CA . GLU C 1 121 ? 112.951 153.255 133.469 1.00 97.96 121 GLU B CA 1
ATOM 7956 C C . GLU C 1 121 ? 111.449 153.024 133.379 1.00 97.96 121 GLU B C 1
ATOM 7957 O O . GLU C 1 121 ? 110.717 153.411 134.294 1.00 97.96 121 GLU B O 1
ATOM 7959 N N . ASN C 1 122 ? 110.974 152.427 132.290 1.00 99.81 122 ASN B N 1
ATOM 7960 C CA . ASN C 1 122 ? 109.562 152.136 132.110 1.00 99.81 122 ASN B CA 1
ATOM 7961 C C . ASN C 1 122 ? 109.265 150.645 132.073 1.00 99.81 122 ASN B C 1
ATOM 7962 O O . ASN C 1 122 ? 108.130 150.264 131.774 1.00 99.81 122 ASN B O 1
ATOM 7967 N N . SER C 1 123 ? 110.247 149.799 132.359 1.00 95.22 123 SER B N 1
ATOM 7968 C CA . SER C 1 123 ? 110.009 148.365 132.341 1.00 95.22 123 SER B CA 1
ATOM 7969 C C . SER C 1 123 ? 109.213 147.960 133.581 1.00 95.22 123 SER B C 1
ATOM 7970 O O . SER C 1 123 ? 109.384 148.563 134.649 1.00 95.22 123 SER B O 1
ATOM 7973 N N . PRO C 1 124 ? 108.322 146.975 133.474 1.00 93.62 124 PRO B N 1
ATOM 7974 C CA . PRO C 1 124 ? 107.382 146.689 134.577 1.00 93.62 124 PRO B CA 1
ATOM 7975 C C . PRO C 1 124 ? 107.999 146.090 135.839 1.00 93.62 124 PRO B C 1
ATOM 7976 O O . PRO C 1 124 ? 107.429 146.312 136.918 1.00 93.62 124 PRO B O 1
ATOM 7980 N N . PRO C 1 125 ? 109.114 145.324 135.816 1.00 91.47 125 PRO B N 1
ATOM 7981 C CA . PRO C 1 125 ? 109.703 144.993 137.129 1.00 91.47 125 PRO B CA 1
ATOM 7982 C C . PRO C 1 125 ? 110.426 146.155 137.785 1.00 91.47 125 PRO B C 1
ATOM 7983 O O . PRO C 1 125 ? 110.618 146.147 139.006 1.00 91.47 125 PRO B O 1
ATOM 7987 N N . TRP C 1 126 ? 110.841 147.156 137.010 1.00 85.31 126 TRP B N 1
ATOM 7988 C CA . TRP C 1 126 ? 111.601 148.258 137.589 1.00 85.31 126 TRP B CA 1
ATOM 7989 C C . TRP C 1 126 ? 110.685 149.253 138.287 1.00 85.31 126 TRP B C 1
ATOM 7990 O O . TRP C 1 126 ? 111.103 149.943 139.222 1.00 85.31 126 TRP B O 1
ATOM 8001 N N . ILE C 1 127 ? 109.429 149.336 137.853 1.00 89.33 127 ILE B N 1
ATOM 8002 C CA . ILE C 1 127 ? 108.498 150.272 138.475 1.00 89.33 127 ILE B CA 1
ATOM 8003 C C . ILE C 1 127 ? 107.961 149.696 139.778 1.00 89.33 127 ILE B C 1
ATOM 8004 O O . ILE C 1 127 ? 107.851 150.404 140.786 1.00 89.33 127 ILE B O 1
ATOM 8009 N N . VAL C 1 128 ? 107.652 148.397 139.789 1.00 87.16 128 VAL B N 1
ATOM 8010 C CA . VAL C 1 128 ? 107.075 147.760 140.972 1.00 87.16 128 VAL B CA 1
ATOM 8011 C C . VAL C 1 128 ? 108.106 147.683 142.096 1.00 87.16 128 VAL B C 1
ATOM 8012 O O . VAL C 1 128 ? 107.776 147.850 143.278 1.00 87.16 128 VAL B O 1
ATOM 8016 N N . PHE C 1 129 ? 109.378 147.492 141.739 1.00 83.22 129 PHE B N 1
ATOM 8017 C CA . PHE C 1 129 ? 110.428 147.393 142.748 1.00 83.22 129 PHE B CA 1
ATOM 8018 C C . PHE C 1 129 ? 110.707 148.739 143.408 1.00 83.22 129 PHE B C 1
ATOM 8019 O O . PHE C 1 129 ? 111.076 148.791 144.586 1.00 83.22 129 PHE B O 1
ATOM 8027 N N . ASN C 1 130 ? 110.527 149.841 142.678 1.00 83.76 130 ASN B N 1
ATOM 8028 C CA . ASN C 1 130 ? 110.855 151.145 143.246 1.00 83.76 130 ASN B CA 1
ATOM 8029 C C . ASN C 1 130 ? 109.678 151.754 143.994 1.00 83.76 130 ASN B C 1
ATOM 8030 O O . ASN C 1 130 ? 109.874 152.533 144.933 1.00 83.76 130 ASN B O 1
ATOM 8035 N N . VAL C 1 131 ? 108.451 151.438 143.583 1.00 84.04 131 VAL B N 1
ATOM 8036 C CA . VAL C 1 131 ? 107.288 151.978 144.280 1.00 84.04 131 VAL B CA 1
ATOM 8037 C C . VAL C 1 131 ? 107.082 151.260 145.611 1.00 84.04 131 VAL B C 1
ATOM 8038 O O . VAL C 1 131 ? 106.793 151.892 146.635 1.00 84.04 131 VAL B O 1
ATOM 8042 N N . LEU C 1 132 ? 107.277 149.941 145.636 1.00 82.38 132 LEU B N 1
ATOM 8043 C CA . LEU C 1 132 ? 107.068 149.198 146.874 1.00 82.38 132 LEU B CA 1
ATOM 8044 C C . LEU C 1 132 ? 108.212 149.405 147.859 1.00 82.38 132 LEU B C 1
ATOM 8045 O O . LEU C 1 132 ? 108.035 149.213 149.065 1.00 82.38 132 LEU B O 1
ATOM 8050 N N . SER C 1 133 ? 109.395 149.789 147.375 1.00 79.82 133 SER B N 1
ATOM 8051 C CA . SER C 1 133 ? 110.498 150.037 148.297 1.00 79.82 133 SER B CA 1
ATOM 8052 C C . SER C 1 133 ? 110.407 151.433 148.894 1.00 79.82 133 SER B C 1
ATOM 8053 O O . SER C 1 133 ? 110.720 151.629 150.069 1.00 79.82 133 SER B O 1
ATOM 8056 N N . ASP C 1 134 ? 109.952 152.412 148.110 1.00 78.71 134 ASP B N 1
ATOM 8057 C CA . ASP C 1 134 ? 109.866 153.778 148.617 1.00 78.71 134 ASP B CA 1
ATOM 8058 C C . ASP C 1 134 ? 108.689 153.948 149.572 1.00 78.71 134 ASP B C 1
ATOM 8059 O O . ASP C 1 134 ? 108.622 154.932 150.314 1.00 78.71 134 ASP B O 1
ATOM 8061 N N . THR C 1 135 ? 107.744 153.007 149.557 1.00 78.19 135 THR B N 1
ATOM 8062 C CA . THR C 1 135 ? 106.683 153.000 150.558 1.00 78.19 135 THR B CA 1
ATOM 8063 C C . THR C 1 135 ? 107.240 152.634 151.928 1.00 78.19 135 THR B C 1
ATOM 8064 O O . THR C 1 135 ? 106.866 153.226 152.946 1.00 78.19 135 THR B O 1
ATOM 8068 N N . PHE C 1 136 ? 108.158 151.665 151.964 1.00 76.32 136 PHE B N 1
ATOM 8069 C CA . PHE C 1 136 ? 108.753 151.235 153.226 1.00 76.32 136 PHE B CA 1
ATOM 8070 C C . PHE C 1 136 ? 109.728 152.271 153.764 1.00 76.32 136 PHE B C 1
ATOM 8071 O O . PHE C 1 136 ? 109.842 152.447 154.981 1.00 76.32 136 PHE B O 1
ATOM 8079 N N . PHE C 1 137 ? 110.432 152.979 152.881 1.00 71.15 137 PHE B N 1
ATOM 8080 C CA . PHE C 1 137 ? 111.323 154.034 153.348 1.00 71.15 137 PHE B CA 1
ATOM 8081 C C . PHE C 1 137 ? 110.557 155.288 153.733 1.00 71.15 137 PHE B C 1
ATOM 8082 O O . PHE C 1 137 ? 111.117 156.193 154.359 1.00 71.15 137 PHE B O 1
ATOM 8090 N N . LEU C 1 138 ? 109.280 155.371 153.361 1.00 76.44 138 LEU B N 1
ATOM 8091 C CA . LEU C 1 138 ? 108.456 156.488 153.808 1.00 76.44 138 LEU B CA 1
ATOM 8092 C C . LEU C 1 138 ? 107.814 156.185 155.155 1.00 76.44 138 LEU B C 1
ATOM 8093 O O . LEU C 1 138 ? 107.497 157.102 155.920 1.00 76.44 138 LEU B O 1
ATOM 8098 N N . LEU C 1 139 ? 107.607 154.903 155.462 1.00 77.71 139 LEU B N 1
ATOM 8099 C CA . LEU C 1 139 ? 107.135 154.531 156.791 1.00 77.71 139 LEU B CA 1
ATOM 8100 C C . LEU C 1 139 ? 108.238 154.682 157.827 1.00 77.71 139 LEU B C 1
ATOM 8101 O O . LEU C 1 139 ? 107.960 154.906 159.009 1.00 77.71 139 LEU B O 1
ATOM 8106 N N . ASP C 1 140 ? 109.498 154.567 157.405 1.00 77.06 140 ASP B N 1
ATOM 8107 C CA . ASP C 1 140 ? 110.608 154.761 158.331 1.00 77.06 140 ASP B CA 1
ATOM 8108 C C . ASP C 1 140 ? 110.750 156.228 158.712 1.00 77.06 140 ASP B C 1
ATOM 8109 O O . ASP C 1 140 ? 111.274 156.553 159.782 1.00 77.06 140 ASP B O 1
ATOM 8114 N N . LEU C 1 141 ? 110.286 157.128 157.846 1.00 79.32 141 LEU B N 1
ATOM 8115 C CA . LEU C 1 141 ? 110.266 158.545 158.188 1.00 79.32 141 LEU B CA 1
ATOM 8116 C C . LEU C 1 141 ? 109.187 158.845 159.221 1.00 79.32 141 LEU B C 1
ATOM 8117 O O . LEU C 1 141 ? 109.373 159.696 160.099 1.00 79.32 141 LEU B O 1
ATOM 8122 N N . VAL C 1 142 ? 108.054 158.146 159.140 1.00 79.98 142 VAL B N 1
ATOM 8123 C CA . VAL C 1 142 ? 106.950 158.410 160.057 1.00 79.98 142 VAL B CA 1
ATOM 8124 C C . VAL C 1 142 ? 107.256 157.844 161.438 1.00 79.98 142 VAL B C 1
ATOM 8125 O O . VAL C 1 142 ? 106.982 158.483 162.461 1.00 79.98 142 VAL B O 1
ATOM 8129 N N . LEU C 1 143 ? 107.871 156.661 161.493 1.00 80.50 143 LEU B N 1
ATOM 8130 C CA . LEU C 1 143 ? 108.095 156.006 162.777 1.00 80.50 143 LEU B CA 1
ATOM 8131 C C . LEU C 1 143 ? 109.263 156.613 163.542 1.00 80.50 143 LEU B C 1
ATOM 8132 O O . LEU C 1 143 ? 109.468 156.268 164.708 1.00 80.50 143 LEU B O 1
ATOM 8137 N N . ASN C 1 144 ? 110.038 157.508 162.924 1.00 83.80 144 ASN B N 1
ATOM 8138 C CA . ASN C 1 144 ? 111.125 158.156 163.656 1.00 83.80 144 ASN B CA 1
ATOM 8139 C C . ASN C 1 144 ? 110.623 159.339 164.471 1.00 83.80 144 ASN B C 1
ATOM 8140 O O . ASN C 1 144 ? 111.391 159.961 165.211 1.00 83.80 144 ASN B O 1
ATOM 8145 N N . PHE C 1 145 ? 109.337 159.672 164.343 1.00 89.92 145 PHE B N 1
ATOM 8146 C CA . PHE C 1 145 ? 108.748 160.699 165.195 1.00 89.92 145 PHE B CA 1
ATOM 8147 C C . PHE C 1 145 ? 108.369 160.144 166.563 1.00 89.92 145 PHE B C 1
ATOM 8148 O O . PHE C 1 145 ? 107.957 160.898 167.451 1.00 89.92 145 PHE B O 1
ATOM 8156 N N . ARG C 1 146 ? 108.489 158.828 166.757 1.00 91.17 146 ARG B N 1
ATOM 8157 C CA . ARG C 1 146 ? 107.923 158.224 167.956 1.00 91.17 146 ARG B CA 1
ATOM 8158 C C . ARG C 1 146 ? 108.970 157.493 168.791 1.00 91.17 146 ARG B C 1
ATOM 8159 O O . ARG C 1 146 ? 108.760 157.276 169.988 1.00 91.17 146 ARG B O 1
ATOM 8167 N N . THR C 1 147 ? 110.097 157.099 168.189 1.00 89.19 147 THR B N 1
ATOM 8168 C CA . THR C 1 147 ? 111.010 156.180 168.869 1.00 89.19 147 THR B CA 1
ATOM 8169 C C . THR C 1 147 ? 111.815 156.857 169.972 1.00 89.19 147 THR B C 1
ATOM 8170 O O . THR C 1 147 ? 112.093 156.247 171.010 1.00 89.19 147 THR B O 1
ATOM 8174 N N . GLY C 1 148 ? 112.226 158.091 169.763 1.00 94.43 148 GLY B N 1
ATOM 8175 C CA . GLY C 1 148 ? 113.017 158.682 170.831 1.00 94.43 148 GLY B CA 1
ATOM 8176 C C . GLY C 1 148 ? 114.483 158.315 170.738 1.00 94.43 148 GLY B C 1
ATOM 8177 O O . GLY C 1 148 ? 114.863 157.221 170.323 1.00 94.43 148 GLY B O 1
ATOM 8178 N N . ILE C 1 149 ? 115.324 159.242 171.178 1.00 96.83 149 ILE B N 1
ATOM 8179 C CA . ILE C 1 149 ? 116.741 159.244 170.850 1.00 96.83 149 ILE B CA 1
ATOM 8180 C C . ILE C 1 149 ? 117.540 158.867 172.086 1.00 96.83 149 ILE B C 1
ATOM 8181 O O . ILE C 1 149 ? 117.383 159.485 173.144 1.00 96.83 149 ILE B O 1
ATOM 8186 N N . VAL C 1 150 ? 118.397 157.855 171.951 1.00 96.01 150 VAL B N 1
ATOM 8187 C CA . VAL C 1 150 ? 119.329 157.520 173.018 1.00 96.01 150 VAL B CA 1
ATOM 8188 C C . VAL C 1 150 ? 120.447 158.551 173.053 1.00 96.01 150 VAL B C 1
ATOM 8189 O O . VAL C 1 150 ? 121.242 158.666 172.111 1.00 96.01 150 VAL B O 1
ATOM 8193 N N . VAL C 1 151 ? 120.518 159.306 174.142 1.00 95.96 151 VAL B N 1
ATOM 8194 C CA . VAL C 1 151 ? 121.550 160.323 174.290 1.00 95.96 151 VAL B CA 1
ATOM 8195 C C . VAL C 1 151 ? 122.682 159.806 175.169 1.00 95.96 151 VAL B C 1
ATOM 8196 O O . VAL C 1 151 ? 123.842 159.792 174.759 1.00 95.96 151 VAL B O 1
ATOM 8200 N N . GLU C 1 156 ? 117.636 158.227 178.290 1.00 100.29 156 GLU B N 1
ATOM 8201 C CA . GLU C 1 156 ? 116.977 158.288 176.993 1.00 100.29 156 GLU B CA 1
ATOM 8202 C C . GLU C 1 156 ? 115.973 159.427 176.927 1.00 100.29 156 GLU B C 1
ATOM 8203 O O . GLU C 1 156 ? 115.750 160.134 177.906 1.00 100.29 156 GLU B O 1
ATOM 8209 N N . ILE C 1 157 ? 115.365 159.588 175.758 1.00 100.16 157 ILE B N 1
ATOM 8210 C CA . ILE C 1 157 ? 114.281 160.535 175.540 1.00 100.16 157 ILE B CA 1
ATOM 8211 C C . ILE C 1 157 ? 113.068 159.731 175.102 1.00 100.16 157 ILE B C 1
ATOM 8212 O O . ILE C 1 157 ? 113.127 158.992 174.113 1.00 100.16 157 ILE B O 1
ATOM 8217 N N . LEU C 1 158 ? 111.973 159.850 175.845 1.00 102.76 158 LEU B N 1
ATOM 8218 C CA . LEU C 1 158 ? 110.729 159.178 175.502 1.00 102.76 158 LEU B CA 1
ATOM 8219 C C . LEU C 1 158 ? 109.547 160.129 175.430 1.00 102.76 158 LEU B C 1
ATOM 8220 O O . LEU C 1 158 ? 108.461 159.714 175.016 1.00 102.76 158 LEU B O 1
ATOM 8225 N N . LEU C 1 159 ? 109.728 161.385 175.826 1.00 106.41 159 LEU B N 1
ATOM 8226 C CA . LEU C 1 159 ? 108.624 162.333 175.855 1.00 106.41 159 LEU B CA 1
ATOM 8227 C C . LEU C 1 159 ? 108.298 162.826 174.451 1.00 106.41 159 LEU B C 1
ATOM 8228 O O . LEU C 1 159 ? 109.188 163.126 173.651 1.00 106.41 159 LEU B O 1
ATOM 8233 N N . ALA C 1 160 ? 107.008 162.894 174.150 1.00 106.11 160 ALA B N 1
ATOM 8234 C CA . ALA C 1 160 ? 106.523 163.238 172.828 1.00 106.11 160 ALA B CA 1
ATOM 8235 C C . ALA C 1 160 ? 105.491 164.348 172.932 1.00 106.11 160 ALA B C 1
ATOM 8236 O O . ALA C 1 160 ? 104.755 164.420 173.921 1.00 106.11 160 ALA B O 1
ATOM 8238 N N . PRO C 1 161 ? 105.415 165.240 171.932 1.00 107.53 161 PRO B N 1
ATOM 8239 C CA . PRO C 1 161 ? 106.306 165.403 170.780 1.00 107.53 161 PRO B CA 1
ATOM 8240 C C . PRO C 1 161 ? 107.311 166.525 170.987 1.00 107.53 161 PRO B C 1
ATOM 8241 O O . PRO C 1 161 ? 107.759 167.122 170.014 1.00 107.53 161 PRO B O 1
ATOM 8245 N N . ARG C 1 162 ? 107.646 166.819 172.243 1.00 105.17 162 ARG B N 1
ATOM 8246 C CA . ARG C 1 162 ? 108.433 168.012 172.533 1.00 105.17 162 ARG B CA 1
ATOM 8247 C C . ARG C 1 162 ? 109.897 167.823 172.156 1.00 105.17 162 ARG B C 1
ATOM 8248 O O . ARG C 1 162 ? 110.463 168.621 171.402 1.00 105.17 162 ARG B O 1
ATOM 8250 N N . ALA C 1 163 ? 110.530 166.768 172.666 1.00 100.33 163 ALA B N 1
ATOM 8251 C CA . ALA C 1 163 ? 111.969 166.625 172.475 1.00 100.33 163 ALA B CA 1
ATOM 8252 C C . ALA C 1 163 ? 112.288 165.789 171.242 1.00 100.33 163 ALA B C 1
ATOM 8253 O O . ALA C 1 163 ? 113.266 166.065 170.535 1.00 100.33 163 ALA B O 1
ATOM 8255 N N . ILE C 1 164 ? 111.468 164.768 170.966 1.00 98.65 164 ILE B N 1
ATOM 8256 C CA . ILE C 1 164 ? 111.742 163.837 169.872 1.00 98.65 164 ILE B CA 1
ATOM 8257 C C . ILE C 1 164 ? 111.620 164.536 168.525 1.00 98.65 164 ILE B C 1
ATOM 8258 O O . ILE C 1 164 ? 112.527 164.463 167.687 1.00 98.65 164 ILE B O 1
ATOM 8263 N N . ARG C 1 165 ? 110.510 165.248 168.316 1.00 97.89 165 ARG B N 1
ATOM 8264 C CA . ARG C 1 165 ? 110.241 165.870 167.025 1.00 97.89 165 ARG B CA 1
ATOM 8265 C C . ARG C 1 165 ? 111.211 167.008 166.738 1.00 97.89 165 ARG B C 1
ATOM 8266 O O . ARG C 1 165 ? 111.725 167.116 165.622 1.00 97.89 165 ARG B O 1
ATOM 8274 N N . THR C 1 166 ? 111.510 167.836 167.739 1.00 94.99 166 THR B N 1
ATOM 8275 C CA . THR C 1 166 ? 112.447 168.935 167.525 1.00 94.99 166 THR B CA 1
ATOM 8276 C C . THR C 1 166 ? 113.880 168.440 167.376 1.00 94.99 166 THR B C 1
ATOM 8277 O O . THR C 1 166 ? 114.638 168.969 166.551 1.00 94.99 166 THR B O 1
ATOM 8281 N N . ARG C 1 167 ? 114.264 167.412 168.137 1.00 93.18 167 ARG B N 1
ATOM 8282 C CA . ARG C 1 167 ? 115.619 166.886 168.023 1.00 93.18 167 ARG B CA 1
ATOM 8283 C C . ARG C 1 167 ? 115.800 166.099 166.732 1.00 93.18 167 ARG B C 1
ATOM 8284 O O . ARG C 1 167 ? 116.929 165.902 166.271 1.00 93.18 167 ARG B O 1
ATOM 8286 N N . TYR C 1 168 ? 114.700 165.637 166.134 1.00 88.16 168 TYR B N 1
ATOM 8287 C CA . TYR C 1 168 ? 114.800 164.963 164.846 1.00 88.16 168 TYR B CA 1
ATOM 8288 C C . TYR C 1 168 ? 114.799 165.967 163.701 1.00 88.16 168 TYR B C 1
ATOM 8289 O O . TYR C 1 168 ? 115.528 165.797 162.718 1.00 88.16 168 TYR B O 1
ATOM 8298 N N . LEU C 1 169 ? 113.984 167.024 163.809 1.00 87.24 169 LEU B N 1
ATOM 8299 C CA . LEU C 1 169 ? 113.960 168.053 162.773 1.00 87.24 169 LEU B CA 1
ATOM 8300 C C . LEU C 1 169 ? 115.263 168.835 162.731 1.00 87.24 169 LEU B C 1
ATOM 8301 O O . LEU C 1 169 ? 115.694 169.279 161.662 1.00 87.24 169 LEU B O 1
ATOM 8306 N N . ARG C 1 170 ? 115.907 169.017 163.883 1.00 89.41 170 ARG B N 1
ATOM 8307 C CA . ARG C 1 170 ? 117.143 169.786 163.894 1.00 89.41 170 ARG B CA 1
ATOM 8308 C C . ARG C 1 170 ? 118.333 169.001 163.352 1.00 89.41 170 ARG B C 1
ATOM 8309 O O . ARG C 1 170 ? 119.355 169.612 163.026 1.00 89.41 170 ARG B O 1
ATOM 8311 N N . THR C 1 171 ? 118.239 167.673 163.250 1.00 86.53 171 THR B N 1
ATOM 8312 C CA . THR C 1 171 ? 119.419 166.898 162.882 1.00 86.53 171 THR B CA 1
ATOM 8313 C C . THR C 1 171 ? 119.315 166.168 161.546 1.00 86.53 171 THR B C 1
ATOM 8314 O O . THR C 1 171 ? 120.125 166.413 160.647 1.00 86.53 171 THR B O 1
ATOM 8318 N N . TRP C 1 172 ? 118.331 165.283 161.387 1.00 81.23 172 TRP B N 1
ATOM 8319 C CA . TRP C 1 172 ? 118.348 164.340 160.274 1.00 81.23 172 TRP B CA 1
ATOM 8320 C C . TRP C 1 172 ? 117.055 164.284 159.477 1.00 81.23 172 TRP B C 1
ATOM 8321 O O . TRP C 1 172 ? 116.811 163.275 158.813 1.00 81.23 172 TRP B O 1
ATOM 8332 N N . PHE C 1 173 ? 116.216 165.314 159.516 1.00 79.62 173 PHE B N 1
ATOM 8333 C CA . PHE C 1 173 ? 114.942 165.210 158.814 1.00 79.62 173 PHE B CA 1
ATOM 8334 C C . PHE C 1 173 ? 115.099 165.449 157.320 1.00 79.62 173 PHE B C 1
ATOM 8335 O O . PHE C 1 173 ? 114.422 164.803 156.511 1.00 79.62 173 PHE B O 1
ATOM 8343 N N . LEU C 1 174 ? 115.982 166.374 156.937 1.00 81.00 174 LEU B N 1
ATOM 8344 C CA . LEU C 1 174 ? 116.065 166.802 155.543 1.00 81.00 174 LEU B CA 1
ATOM 8345 C C . LEU C 1 174 ? 116.656 165.704 154.665 1.00 81.00 174 LEU B C 1
ATOM 8346 O O . LEU C 1 174 ? 116.175 165.457 153.550 1.00 81.00 174 LEU B O 1
ATOM 8351 N N . VAL C 1 175 ? 117.682 165.012 155.174 1.00 77.56 175 VAL B N 1
ATOM 8352 C CA . VAL C 1 175 ? 118.330 163.940 154.423 1.00 77.56 175 VAL B CA 1
ATOM 8353 C C . VAL C 1 175 ? 117.376 162.767 154.232 1.00 77.56 175 VAL B C 1
ATOM 8354 O O . VAL C 1 175 ? 117.279 162.198 153.137 1.00 77.56 175 VAL B O 1
ATOM 8358 N N . ASP C 1 176 ? 116.637 162.405 155.285 1.00 76.47 176 ASP B N 1
ATOM 8359 C CA . ASP C 1 176 ? 115.686 161.303 155.185 1.00 76.47 176 ASP B CA 1
ATOM 8360 C C . ASP C 1 176 ? 114.508 161.669 154.291 1.00 76.47 176 ASP B C 1
ATOM 8361 O O . ASP C 1 176 ? 113.963 160.810 153.584 1.00 76.47 176 ASP B O 1
ATOM 8366 N N . LEU C 1 177 ? 114.118 162.948 154.292 1.00 78.32 177 LEU B N 1
ATOM 8367 C CA . LEU C 1 177 ? 113.051 163.409 153.410 1.00 78.32 177 LEU B CA 1
ATOM 8368 C C . LEU C 1 177 ? 113.468 163.341 151.948 1.00 78.32 177 LEU B C 1
ATOM 8369 O O . LEU C 1 177 ? 112.673 162.936 151.093 1.00 78.32 177 LEU B O 1
ATOM 8374 N N . ILE C 1 178 ? 114.708 163.728 151.644 1.00 78.08 178 ILE B N 1
ATOM 8375 C CA . ILE C 1 178 ? 115.191 163.668 150.265 1.00 78.08 178 ILE B CA 1
ATOM 8376 C C . ILE C 1 178 ? 115.357 162.217 149.816 1.00 78.08 178 ILE B C 1
ATOM 8377 O O . ILE C 1 178 ? 114.964 161.846 148.704 1.00 78.08 178 ILE B O 1
ATOM 8382 N N . SER C 1 179 ? 115.882 161.360 150.694 1.00 74.37 179 SER B N 1
ATOM 8383 C CA . SER C 1 179 ? 116.128 159.975 150.304 1.00 74.37 179 SER B CA 1
ATOM 8384 C C . SER C 1 179 ? 114.860 159.130 150.366 1.00 74.37 179 SER B C 1
ATOM 8385 O O . SER C 1 179 ? 114.880 157.949 150.003 1.00 74.37 179 SER B O 1
ATOM 8388 N N . SER C 1 180 ? 113.753 159.701 150.843 1.00 79.33 180 SER B N 1
ATOM 8389 C CA . SER C 1 180 ? 112.523 158.925 150.949 1.00 79.33 180 SER B CA 1
ATOM 8390 C C . SER C 1 180 ? 111.636 159.070 149.715 1.00 79.33 180 SER B C 1
ATOM 8391 O O . SER C 1 180 ? 111.216 158.069 149.128 1.00 79.33 180 SER B O 1
ATOM 8394 N N . ILE C 1 181 ? 111.334 160.301 149.312 1.00 85.34 181 ILE B N 1
ATOM 8395 C CA . ILE C 1 181 ? 110.299 160.569 148.312 1.00 85.34 181 ILE B CA 1
ATOM 8396 C C . ILE C 1 181 ? 110.792 160.274 146.897 1.00 85.34 181 ILE B C 1
ATOM 8397 O O . ILE C 1 181 ? 111.993 160.394 146.620 1.00 85.34 181 ILE B O 1
ATOM 8402 N N . PRO C 1 182 ? 109.907 159.856 145.976 1.00 89.44 182 PRO B N 1
ATOM 8403 C CA . PRO C 1 182 ? 110.278 159.683 144.548 1.00 89.44 182 PRO B CA 1
ATOM 8404 C C . PRO C 1 182 ? 110.336 161.002 143.774 1.00 89.44 182 PRO B C 1
ATOM 8405 O O . PRO C 1 182 ? 109.367 161.467 143.173 1.00 89.44 182 PRO B O 1
ATOM 8409 N N . VAL C 1 183 ? 111.516 161.629 143.816 1.00 90.65 183 VAL B N 1
ATOM 8410 C CA . VAL C 1 183 ? 111.692 162.973 143.269 1.00 90.65 183 VAL B CA 1
ATOM 8411 C C . VAL C 1 183 ? 111.606 162.960 141.746 1.00 90.65 183 VAL B C 1
ATOM 8412 O O . VAL C 1 183 ? 111.026 163.868 141.137 1.00 90.65 183 VAL B O 1
ATOM 8416 N N . ASP C 1 184 ? 112.158 161.924 141.108 1.00 93.95 184 ASP B N 1
ATOM 8417 C CA . ASP C 1 184 ? 112.227 161.908 139.647 1.00 93.95 184 ASP B CA 1
ATOM 8418 C C . ASP C 1 184 ? 110.857 161.686 139.014 1.00 93.95 184 ASP B C 1
ATOM 8419 O O . ASP C 1 184 ? 110.583 162.203 137.924 1.00 93.95 184 ASP B O 1
ATOM 8424 N N . TYR C 1 185 ? 109.984 160.925 139.680 1.00 97.62 185 TYR B N 1
ATOM 8425 C CA . TYR C 1 185 ? 108.647 160.703 139.138 1.00 97.62 185 TYR B CA 1
ATOM 8426 C C . TYR C 1 185 ? 107.808 161.973 139.195 1.00 97.62 185 TYR B C 1
ATOM 8427 O O . TYR C 1 185 ? 106.936 162.181 138.346 1.00 97.62 185 TYR B O 1
ATOM 8436 N N . ILE C 1 186 ? 108.077 162.849 140.169 1.00 99.82 186 ILE B N 1
ATOM 8437 C CA . ILE C 1 186 ? 107.384 164.136 140.240 1.00 99.82 186 ILE B CA 1
ATOM 8438 C C . ILE C 1 186 ? 107.751 165.005 139.043 1.00 99.82 186 ILE B C 1
ATOM 8439 O O . ILE C 1 186 ? 106.877 165.537 138.346 1.00 99.82 186 ILE B O 1
ATOM 8444 N N . PHE C 1 187 ? 109.051 165.117 138.761 1.00 101.82 187 PHE B N 1
ATOM 8445 C CA . PHE C 1 187 ? 109.521 165.896 137.619 1.00 101.82 187 PHE B CA 1
ATOM 8446 C C . PHE C 1 187 ? 109.122 165.243 136.298 1.00 101.82 187 PHE B C 1
ATOM 8447 O O . PHE C 1 187 ? 109.023 165.917 135.266 1.00 101.82 187 PHE B O 1
ATOM 8455 N N . LEU C 1 188 ? 108.873 163.933 136.315 1.00 102.51 188 LEU B N 1
ATOM 8456 C CA . LEU C 1 188 ? 108.420 163.249 135.110 1.00 102.51 188 LEU B CA 1
ATOM 8457 C C . LEU C 1 188 ? 106.934 163.485 134.860 1.00 102.51 188 LEU B C 1
ATOM 8458 O O . LEU C 1 188 ? 106.509 163.625 133.708 1.00 102.51 188 LEU B O 1
ATOM 8463 N N . VAL C 1 189 ? 106.127 163.528 135.924 1.00 103.22 189 VAL B N 1
ATOM 8464 C CA . VAL C 1 189 ? 104.692 163.760 135.762 1.00 103.22 189 VAL B CA 1
ATOM 8465 C C . VAL C 1 189 ? 104.418 165.221 135.415 1.00 103.22 189 VAL B C 1
ATOM 8466 O O . VAL C 1 189 ? 103.582 165.520 134.550 1.00 103.22 189 VAL B O 1
ATOM 8470 N N . VAL C 1 190 ? 105.144 166.149 136.052 1.00 106.77 190 VAL B N 1
ATOM 8471 C CA . VAL C 1 190 ? 104.910 167.577 135.825 1.00 106.77 190 VAL B CA 1
ATOM 8472 C C . VAL C 1 190 ? 105.307 167.981 134.407 1.00 106.77 190 VAL B C 1
ATOM 8473 O O . VAL C 1 190 ? 104.547 168.660 133.705 1.00 106.77 190 VAL B O 1
ATOM 8477 N N . GLU C 1 191 ? 106.477 167.546 133.950 1.00 107.32 191 GLU B N 1
ATOM 8478 C CA . GLU C 1 191 ? 106.912 167.852 132.589 1.00 107.32 191 GLU B CA 1
ATOM 8479 C C . GLU C 1 191 ? 106.145 167.019 131.566 1.00 107.32 191 GLU B C 1
ATOM 8480 O O . GLU C 1 191 ? 106.738 166.264 130.797 1.00 107.32 191 GLU B O 1
ATOM 8482 N N . VAL C 1 210 ? 114.662 164.070 130.102 1.00 87.39 210 VAL B N 1
ATOM 8483 C CA . VAL C 1 210 ? 114.554 162.635 130.327 1.00 87.39 210 VAL B CA 1
ATOM 8484 C C . VAL C 1 210 ? 115.858 162.106 130.917 1.00 87.39 210 VAL B C 1
ATOM 8485 O O . VAL C 1 210 ? 115.850 161.357 131.894 1.00 87.39 210 VAL B O 1
ATOM 8489 N N . ARG C 1 211 ? 116.985 162.518 130.331 1.00 86.28 211 ARG B N 1
ATOM 8490 C CA . ARG C 1 211 ? 118.284 162.131 130.875 1.00 86.28 211 ARG B CA 1
ATOM 8491 C C . ARG C 1 211 ? 118.625 162.940 132.120 1.00 86.28 211 ARG B C 1
ATOM 8492 O O . ARG C 1 211 ? 119.549 162.593 132.862 1.00 86.28 211 ARG B O 1
ATOM 8494 N N . PHE C 1 212 ? 117.896 164.032 132.362 1.00 88.57 212 PHE B N 1
ATOM 8495 C CA . PHE C 1 212 ? 118.081 164.789 133.594 1.00 88.57 212 PHE B CA 1
ATOM 8496 C C . PHE C 1 212 ? 117.399 164.097 134.769 1.00 88.57 212 PHE B C 1
ATOM 8497 O O . PHE C 1 212 ? 117.706 164.384 135.931 1.00 88.57 212 PHE B O 1
ATOM 8505 N N . THR C 1 213 ? 116.480 163.170 134.490 1.00 84.51 213 THR B N 1
ATOM 8506 C CA . THR C 1 213 ? 115.840 162.427 135.570 1.00 84.51 213 THR B CA 1
ATOM 8507 C C . THR C 1 213 ? 116.749 161.328 136.105 1.00 84.51 213 THR B C 1
ATOM 8508 O O . THR C 1 213 ? 116.560 160.853 137.229 1.00 84.51 213 THR B O 1
ATOM 8512 N N . LYS C 1 214 ? 117.741 160.906 135.317 1.00 77.20 214 LYS B N 1
ATOM 8513 C CA . LYS C 1 214 ? 118.681 159.902 135.806 1.00 77.20 214 LYS B CA 1
ATOM 8514 C C . LYS C 1 214 ? 119.630 160.484 136.844 1.00 77.20 214 LYS B C 1
ATOM 8515 O O . LYS C 1 214 ? 120.196 159.747 137.656 1.00 77.20 214 LYS B O 1
ATOM 8521 N N . ILE C 1 215 ? 119.828 161.800 136.831 1.00 77.53 215 ILE B N 1
ATOM 8522 C CA . ILE C 1 215 ? 120.622 162.423 137.883 1.00 77.53 215 ILE B CA 1
ATOM 8523 C C . ILE C 1 215 ? 119.790 162.560 139.154 1.00 77.53 215 ILE B C 1
ATOM 8524 O O . ILE C 1 215 ? 120.294 162.371 140.268 1.00 77.53 215 ILE B O 1
ATOM 8529 N N . LEU C 1 216 ? 118.493 162.849 139.008 1.00 78.11 216 LEU B N 1
ATOM 8530 C CA . LEU C 1 216 ? 117.635 163.010 140.179 1.00 78.11 216 LEU B CA 1
ATOM 8531 C C . LEU C 1 216 ? 117.321 161.671 140.834 1.00 78.11 216 LEU B C 1
ATOM 8532 O O . LEU C 1 216 ? 116.990 161.617 142.023 1.00 78.11 216 LEU B O 1
ATOM 8537 N N . SER C 1 217 ? 117.417 160.577 140.075 1.00 74.55 217 SER B N 1
ATOM 8538 C CA . SER C 1 217 ? 117.186 159.256 140.646 1.00 74.55 217 SER B CA 1
ATOM 8539 C C . SER C 1 217 ? 118.314 158.818 141.565 1.00 74.55 217 SER B C 1
ATOM 8540 O O . SER C 1 217 ? 118.134 157.877 142.342 1.00 74.55 217 SER B O 1
ATOM 8543 N N . LEU C 1 218 ? 119.471 159.476 141.499 1.00 70.33 218 LEU B N 1
ATOM 8544 C CA . LEU C 1 218 ? 120.562 159.166 142.410 1.00 70.33 218 LEU B CA 1
ATOM 8545 C C . LEU C 1 218 ? 120.419 159.857 143.759 1.00 70.33 218 LEU B C 1
ATOM 8546 O O . LEU C 1 218 ? 121.343 159.777 144.573 1.00 70.33 218 LEU B O 1
ATOM 8551 N N . LEU C 1 219 ? 119.293 160.527 144.018 1.00 71.54 219 LEU B N 1
ATOM 8552 C CA . LEU C 1 219 ? 119.007 161.004 145.367 1.00 71.54 219 LEU B CA 1
ATOM 8553 C C . LEU C 1 219 ? 118.622 159.859 146.292 1.00 71.54 219 LEU B C 1
ATOM 8554 O O . LEU C 1 219 ? 118.649 160.016 147.516 1.00 71.54 219 LEU B O 1
ATOM 8559 N N . ARG C 1 220 ? 118.272 158.699 145.729 1.00 69.15 220 ARG B N 1
ATOM 8560 C CA . ARG C 1 220 ? 118.022 157.507 146.528 1.00 69.15 220 ARG B CA 1
ATOM 8561 C C . ARG C 1 220 ? 119.283 156.962 147.175 1.00 69.15 220 ARG B C 1
ATOM 8562 O O . ARG C 1 220 ? 119.190 156.117 148.065 1.00 69.15 220 ARG B O 1
ATOM 8570 N N . LEU C 1 221 ? 120.459 157.403 146.740 1.00 61.78 221 LEU B N 1
ATOM 8571 C CA . LEU C 1 221 ? 121.701 156.958 147.352 1.00 61.78 221 LEU B CA 1
ATOM 8572 C C . LEU C 1 221 ? 122.034 157.708 148.633 1.00 61.78 221 LEU B C 1
ATOM 8573 O O . LEU C 1 221 ? 123.104 157.475 149.198 1.00 61.78 221 LEU B O 1
ATOM 8578 N N . LEU C 1 222 ? 121.155 158.596 149.104 1.00 65.65 222 LEU B N 1
ATOM 8579 C CA . LEU C 1 222 ? 121.306 159.179 150.432 1.00 65.65 222 LEU B CA 1
ATOM 8580 C C . LEU C 1 222 ? 120.726 158.296 151.525 1.00 65.65 222 LEU B C 1
ATOM 8581 O O . LEU C 1 222 ? 120.708 158.708 152.687 1.00 65.65 222 LEU B O 1
ATOM 8586 N N . ARG C 1 223 ? 120.268 157.090 151.181 1.00 64.72 223 ARG B N 1
ATOM 8587 C CA . ARG C 1 223 ? 119.890 156.083 152.162 1.00 64.72 223 ARG B CA 1
ATOM 8588 C C . ARG C 1 223 ? 121.098 155.429 152.817 1.00 64.72 223 ARG B C 1
ATOM 8589 O O . ARG C 1 223 ? 120.922 154.588 153.700 1.00 64.72 223 ARG B O 1
ATOM 8597 N N . LEU C 1 224 ? 122.314 155.777 152.389 1.00 63.53 224 LEU B N 1
ATOM 8598 C CA . LEU C 1 224 ? 123.518 155.360 153.092 1.00 63.53 224 LEU B CA 1
ATOM 8599 C C . LEU C 1 224 ? 123.625 156.019 154.461 1.00 63.53 224 LEU B C 1
ATOM 8600 O O . LEU C 1 224 ? 124.221 155.447 155.378 1.00 63.53 224 LEU B O 1
ATOM 8605 N N . SER C 1 225 ? 123.042 157.207 154.628 1.00 67.28 225 SER B N 1
ATOM 8606 C CA . SER C 1 225 ? 123.183 157.934 155.885 1.00 67.28 225 SER B CA 1
ATOM 8607 C C . SER C 1 225 ? 122.389 157.277 157.006 1.00 67.28 225 SER B C 1
ATOM 8608 O O . SER C 1 225 ? 122.832 157.264 158.158 1.00 67.28 225 SER B O 1
ATOM 8611 N N . ARG C 1 226 ? 121.213 156.728 156.696 1.00 69.22 226 ARG B N 1
ATOM 8612 C CA . ARG C 1 226 ? 120.465 156.015 157.726 1.00 69.22 226 ARG B CA 1
ATOM 8613 C C . ARG C 1 226 ? 120.904 154.560 157.821 1.00 69.22 226 ARG B C 1
ATOM 8614 O O . ARG C 1 226 ? 120.550 153.867 158.778 1.00 69.22 226 ARG B O 1
ATOM 8622 N N . LEU C 1 227 ? 121.667 154.071 156.840 1.00 64.96 227 LEU B N 1
ATOM 8623 C CA . LEU C 1 227 ? 122.316 152.774 157.009 1.00 64.96 227 LEU B CA 1
ATOM 8624 C C . LEU C 1 227 ? 123.444 152.866 158.023 1.00 64.96 227 LEU B C 1
ATOM 8625 O O . LEU C 1 227 ? 123.581 151.989 158.879 1.00 64.96 227 LEU B O 1
ATOM 8630 N N . ILE C 1 228 ? 124.273 153.909 157.928 1.00 67.85 228 ILE B N 1
ATOM 8631 C CA . ILE C 1 228 ? 125.387 154.085 158.856 1.00 67.85 228 ILE B CA 1
ATOM 8632 C C . ILE C 1 228 ? 124.872 154.316 160.274 1.00 67.85 228 ILE B C 1
ATOM 8633 O O . ILE C 1 228 ? 125.467 153.844 161.250 1.00 67.85 228 ILE B O 1
ATOM 8638 N N . ARG C 1 229 ? 123.728 154.992 160.409 1.00 71.53 229 ARG B N 1
ATOM 8639 C CA . ARG C 1 229 ? 123.130 155.153 161.729 1.00 71.53 229 ARG B CA 1
ATOM 8640 C C . ARG C 1 229 ? 122.595 153.837 162.275 1.00 71.53 229 ARG B C 1
ATOM 8641 O O . ARG C 1 229 ? 122.731 153.565 163.470 1.00 71.53 229 ARG B O 1
ATOM 8649 N N . TYR C 1 230 ? 121.998 152.998 161.429 1.00 70.33 230 TYR B N 1
ATOM 8650 C CA . TYR C 1 230 ? 121.347 151.805 161.964 1.00 70.33 230 TYR B CA 1
ATOM 8651 C C . TYR C 1 230 ? 122.348 150.691 162.247 1.00 70.33 230 TYR B C 1
ATOM 8652 O O . TYR C 1 230 ? 122.058 149.789 163.037 1.00 70.33 230 TYR B O 1
ATOM 8661 N N . ILE C 1 231 ? 123.518 150.717 161.608 1.00 72.81 231 ILE B N 1
ATOM 8662 C CA . ILE C 1 231 ? 124.547 149.733 161.939 1.00 72.81 231 ILE B CA 1
ATOM 8663 C C . ILE C 1 231 ? 125.194 150.080 163.273 1.00 72.81 231 ILE B C 1
ATOM 8664 O O . ILE C 1 231 ? 125.442 149.202 164.107 1.00 72.81 231 ILE B O 1
ATOM 8669 N N . HIS C 1 232 ? 125.448 151.368 163.510 1.00 77.06 232 HIS B N 1
ATOM 8670 C CA . HIS C 1 232 ? 126.114 151.779 164.743 1.00 77.06 232 HIS B CA 1
ATOM 8671 C C . HIS C 1 232 ? 125.190 151.676 165.950 1.00 77.06 232 HIS B C 1
ATOM 8672 O O . HIS C 1 232 ? 125.657 151.644 167.093 1.00 77.06 232 HIS B O 1
ATOM 8679 N N . GLN C 1 233 ? 123.877 151.631 165.724 1.00 77.63 233 GLN B N 1
ATOM 8680 C CA . GLN C 1 233 ? 122.955 151.433 166.837 1.00 77.63 233 GLN B CA 1
ATOM 8681 C C . GLN C 1 233 ? 122.948 149.986 167.302 1.00 77.63 233 GLN B C 1
ATOM 8682 O O . GLN C 1 233 ? 122.717 149.713 168.482 1.00 77.63 233 GLN B O 1
ATOM 8688 N N . TRP C 1 234 ? 123.190 149.040 166.394 1.00 80.85 234 TRP B N 1
ATOM 8689 C CA . TRP C 1 234 ? 123.204 147.639 166.800 1.00 80.85 234 TRP B CA 1
ATOM 8690 C C . TRP C 1 234 ? 124.526 147.240 167.433 1.00 80.85 234 TRP B C 1
ATOM 8691 O O . TRP C 1 234 ? 124.552 146.406 168.344 1.00 80.85 234 TRP B O 1
ATOM 8702 N N . GLU C 1 235 ? 125.633 147.788 166.940 1.00 81.33 235 GLU B N 1
ATOM 8703 C CA . GLU C 1 235 ? 126.939 147.349 167.411 1.00 81.33 235 GLU B CA 1
ATOM 8704 C C . GLU C 1 235 ? 127.199 147.823 168.834 1.00 81.33 235 GLU B C 1
ATOM 8705 O O . GLU C 1 235 ? 127.779 147.090 169.639 1.00 81.33 235 GLU B O 1
ATOM 8711 N N . GLU C 1 236 ? 126.727 149.025 169.176 1.00 84.80 236 GLU B N 1
ATOM 8712 C CA . GLU C 1 236 ? 126.852 149.509 170.547 1.00 84.80 236 GLU B CA 1
ATOM 8713 C C . GLU C 1 236 ? 125.956 148.725 171.498 1.00 84.80 236 GLU B C 1
ATOM 8714 O O . GLU C 1 236 ? 126.208 148.686 172.706 1.00 84.80 236 GLU B O 1
ATOM 8716 N N . ILE C 1 237 ? 124.898 148.103 170.975 1.00 88.36 237 ILE B N 1
ATOM 8717 C CA . ILE C 1 237 ? 124.137 147.149 171.772 1.00 88.36 237 ILE B CA 1
ATOM 8718 C C . ILE C 1 237 ? 124.903 145.841 171.914 1.00 88.36 237 ILE B C 1
ATOM 8719 O O . ILE C 1 237 ? 125.060 145.314 173.020 1.00 88.36 237 ILE B O 1
ATOM 8724 N N . PHE C 1 238 ? 125.422 145.315 170.813 1.00 91.12 238 PHE B N 1
ATOM 8725 C CA . PHE C 1 238 ? 125.992 143.976 170.792 1.00 91.12 238 PHE B CA 1
ATOM 8726 C C . PHE C 1 238 ? 127.430 143.917 171.293 1.00 91.12 238 PHE B C 1
ATOM 8727 O O . PHE C 1 238 ? 127.963 142.817 171.460 1.00 91.12 238 PHE B O 1
ATOM 8735 N N . HIS C 1 239 ? 128.070 145.060 171.542 1.00 91.45 239 HIS B N 1
ATOM 8736 C CA . HIS C 1 239 ? 129.248 145.077 172.401 1.00 91.45 239 HIS B CA 1
ATOM 8737 C C . HIS C 1 239 ? 128.900 144.886 173.866 1.00 91.45 239 HIS B C 1
ATOM 8738 O O . HIS C 1 239 ? 129.765 144.486 174.651 1.00 91.45 239 HIS B O 1
ATOM 8745 N N . MET C 1 240 ? 127.655 145.170 174.252 1.00 97.00 240 MET B N 1
ATOM 8746 C CA . MET C 1 240 ? 127.251 145.031 175.644 1.00 97.00 240 MET B CA 1
ATOM 8747 C C . MET C 1 240 ? 126.650 143.656 175.907 1.00 97.00 240 MET B C 1
ATOM 8748 O O . MET C 1 240 ? 126.796 143.107 177.004 1.00 97.00 240 MET B O 1
ATOM 8753 N N . THR C 1 241 ? 125.977 143.084 174.910 1.00 96.80 241 THR B N 1
ATOM 8754 C CA . THR C 1 241 ? 125.394 141.758 175.078 1.00 96.80 241 THR B CA 1
ATOM 8755 C C . THR C 1 241 ? 126.465 140.674 175.035 1.00 96.80 241 THR B C 1
ATOM 8756 O O . THR C 1 241 ? 126.470 139.765 175.873 1.00 96.80 241 THR B O 1
ATOM 8760 N N . TYR C 1 242 ? 127.395 140.764 174.085 1.00 98.45 242 TYR B N 1
ATOM 8761 C CA . TYR C 1 242 ? 128.436 139.762 173.911 1.00 98.45 242 TYR B CA 1
ATOM 8762 C C . TYR C 1 242 ? 129.804 140.388 174.133 1.00 98.45 242 TYR B C 1
ATOM 8763 O O . TYR C 1 242 ? 129.927 141.599 174.326 1.00 98.45 242 TYR B O 1
ATOM 8772 N N . ASP C 1 243 ? 130.833 139.543 174.125 1.00 97.57 243 ASP B N 1
ATOM 8773 C CA . ASP C 1 243 ? 132.216 139.993 174.246 1.00 97.57 243 ASP B CA 1
ATOM 8774 C C . ASP C 1 243 ? 132.865 139.940 172.868 1.00 97.57 243 ASP B C 1
ATOM 8775 O O . ASP C 1 243 ? 133.139 138.857 172.345 1.00 97.57 243 ASP B O 1
ATOM 8777 N N . LEU C 1 244 ? 133.115 141.107 172.283 1.00 94.98 244 LEU B N 1
ATOM 8778 C CA . LEU C 1 244 ? 133.647 141.199 170.933 1.00 94.98 244 LEU B CA 1
ATOM 8779 C C . LEU C 1 244 ? 134.842 142.139 170.912 1.00 94.98 244 LEU B C 1
ATOM 8780 O O . LEU C 1 244 ? 134.902 143.110 171.669 1.00 94.98 244 LEU B O 1
ATOM 8785 N N . ALA C 1 245 ? 135.795 141.844 170.033 1.00 86.28 245 ALA B N 1
ATOM 8786 C CA . ALA C 1 245 ? 136.919 142.744 169.837 1.00 86.28 245 ALA B CA 1
ATOM 8787 C C . ALA C 1 245 ? 136.494 143.911 168.959 1.00 86.28 245 ALA B C 1
ATOM 8788 O O . ALA C 1 245 ? 135.793 143.732 167.962 1.00 86.28 245 ALA B O 1
ATOM 8790 N N . SER C 1 246 ? 136.921 145.117 169.336 1.00 83.11 246 SER B N 1
ATOM 8791 C CA . SER C 1 246 ? 136.456 146.312 168.638 1.00 83.11 246 SER B CA 1
ATOM 8792 C C . SER C 1 246 ? 137.148 146.480 167.291 1.00 83.11 246 SER B C 1
ATOM 8793 O O . SER C 1 246 ? 136.570 147.056 166.356 1.00 83.11 246 SER B O 1
ATOM 8796 N N . ALA C 1 247 ? 138.380 145.977 167.175 1.00 78.28 247 ALA B N 1
ATOM 8797 C CA . ALA C 1 247 ? 139.146 146.133 165.943 1.00 78.28 247 ALA B CA 1
ATOM 8798 C C . ALA C 1 247 ? 138.531 145.331 164.805 1.00 78.28 247 ALA B C 1
ATOM 8799 O O . ALA C 1 247 ? 138.508 145.785 163.655 1.00 78.28 247 ALA B O 1
ATOM 8801 N N . VAL C 1 248 ? 137.992 144.152 165.119 1.00 73.35 248 VAL B N 1
ATOM 8802 C CA . VAL C 1 248 ? 137.392 143.292 164.102 1.00 73.35 248 VAL B CA 1
ATOM 8803 C C . VAL C 1 248 ? 136.110 143.921 163.567 1.00 73.35 248 VAL B C 1
ATOM 8804 O O . VAL C 1 248 ? 135.863 143.942 162.352 1.00 73.35 248 VAL B O 1
ATOM 8808 N N . VAL C 1 249 ? 135.300 144.479 164.471 1.00 74.02 249 VAL B N 1
ATOM 8809 C CA . VAL C 1 249 ? 134.053 145.139 164.094 1.00 74.02 249 VAL B CA 1
ATOM 8810 C C . VAL C 1 249 ? 134.335 146.365 163.237 1.00 74.02 249 VAL B C 1
ATOM 8811 O O . VAL C 1 249 ? 133.689 146.585 162.199 1.00 74.02 249 VAL B O 1
ATOM 8815 N N . ARG C 1 250 ? 135.341 147.152 163.627 1.00 71.05 250 ARG B N 1
ATOM 8816 C CA . ARG C 1 250 ? 135.641 148.377 162.896 1.00 71.05 250 ARG B CA 1
ATOM 8817 C C . ARG C 1 250 ? 136.265 148.080 161.530 1.00 71.05 250 ARG B C 1
ATOM 8818 O O . ARG C 1 250 ? 135.979 148.775 160.543 1.00 71.05 250 ARG B O 1
ATOM 8826 N N . ILE C 1 251 ? 137.054 147.005 161.423 1.00 65.55 251 ILE B N 1
ATOM 8827 C CA . ILE C 1 251 ? 137.652 146.697 160.127 1.00 65.55 251 ILE B CA 1
ATOM 8828 C C . ILE C 1 251 ? 136.627 146.046 159.199 1.00 65.55 251 ILE B C 1
ATOM 8829 O O . ILE C 1 251 ? 136.698 146.211 157.975 1.00 65.55 251 ILE B O 1
ATOM 8834 N N . PHE C 1 252 ? 135.617 145.362 159.752 1.00 66.80 252 PHE B N 1
ATOM 8835 C CA . PHE C 1 252 ? 134.532 144.876 158.901 1.00 66.80 252 PHE B CA 1
ATOM 8836 C C . PHE C 1 252 ? 133.667 146.022 158.396 1.00 66.80 252 PHE B C 1
ATOM 8837 O O . PHE C 1 252 ? 133.193 145.987 157.251 1.00 66.80 252 PHE B O 1
ATOM 8845 N N . ASN C 1 253 ? 133.473 147.056 159.222 1.00 65.16 253 ASN B N 1
ATOM 8846 C CA . ASN C 1 253 ? 132.776 148.253 158.753 1.00 65.16 253 ASN B CA 1
ATOM 8847 C C . ASN C 1 253 ? 133.546 148.940 157.631 1.00 65.16 253 ASN B C 1
ATOM 8848 O O . ASN C 1 253 ? 132.953 149.383 156.635 1.00 65.16 253 ASN B O 1
ATOM 8853 N N . LEU C 1 254 ? 134.876 148.992 157.753 1.00 58.98 254 LEU B N 1
ATOM 8854 C CA . LEU C 1 254 ? 135.690 149.618 156.714 1.00 58.98 254 LEU B CA 1
ATOM 8855 C C . LEU C 1 254 ? 135.672 148.822 155.411 1.00 58.98 254 LEU B C 1
ATOM 8856 O O . LEU C 1 254 ? 135.586 149.414 154.330 1.00 58.98 254 LEU B O 1
ATOM 8861 N N . ILE C 1 255 ? 135.746 147.488 155.491 1.00 56.83 255 ILE B N 1
ATOM 8862 C CA . ILE C 1 255 ? 135.694 146.654 154.286 1.00 56.83 255 ILE B CA 1
ATOM 8863 C C . ILE C 1 255 ? 134.338 146.778 153.595 1.00 56.83 255 ILE B C 1
ATOM 8864 O O . ILE C 1 255 ? 134.256 146.884 152.357 1.00 56.83 255 ILE B O 1
ATOM 8869 N N . GLY C 1 256 ? 133.259 146.810 154.384 1.00 55.47 256 GLY B N 1
ATOM 8870 C CA . GLY C 1 256 ? 131.937 146.974 153.805 1.00 55.47 256 GLY B CA 1
ATOM 8871 C C . GLY C 1 256 ? 131.728 148.335 153.169 1.00 55.47 256 GLY B C 1
ATOM 8872 O O . GLY C 1 256 ? 130.947 148.473 152.227 1.00 55.47 256 GLY B O 1
ATOM 8873 N N . MET C 1 257 ? 132.424 149.358 153.669 1.00 56.90 257 MET B N 1
ATOM 8874 C CA . MET C 1 257 ? 132.349 150.660 153.011 1.00 56.90 257 MET B CA 1
ATOM 8875 C C . MET C 1 257 ? 133.180 150.696 151.730 1.00 56.90 257 MET B C 1
ATOM 8876 O O . MET C 1 257 ? 132.761 151.296 150.729 1.00 56.90 257 MET B O 1
ATOM 8881 N N . MET C 1 258 ? 134.359 150.058 151.744 1.00 54.31 258 MET B N 1
ATOM 8882 C CA . MET C 1 258 ? 135.256 150.091 150.588 1.00 54.31 258 MET B CA 1
ATOM 8883 C C . MET C 1 258 ? 134.667 149.360 149.389 1.00 54.31 258 MET B C 1
ATOM 8884 O O . MET C 1 258 ? 134.803 149.825 148.248 1.00 54.31 258 MET B O 1
ATOM 8889 N N . LEU C 1 259 ? 134.005 148.219 149.629 1.00 51.65 259 LEU B N 1
ATOM 8890 C CA . LEU C 1 259 ? 133.360 147.491 148.534 1.00 51.65 259 LEU B CA 1
ATOM 8891 C C . LEU C 1 259 ? 132.246 148.311 147.893 1.00 51.65 259 LEU B C 1
ATOM 8892 O O . LEU C 1 259 ? 132.093 148.319 146.665 1.00 51.65 259 LEU B O 1
ATOM 8897 N N . LEU C 1 260 ? 131.488 149.043 148.708 1.00 50.52 260 LEU B N 1
ATOM 8898 C CA . LEU C 1 260 ? 130.376 149.828 148.192 1.00 50.52 260 LEU B CA 1
ATOM 8899 C C . LEU C 1 260 ? 130.870 151.032 147.402 1.00 50.52 260 LEU B C 1
ATOM 8900 O O . LEU C 1 260 ? 130.285 151.386 146.369 1.00 50.52 260 LEU B O 1
ATOM 8905 N N . LEU C 1 261 ? 131.956 151.663 147.860 1.00 51.18 261 LEU B N 1
ATOM 8906 C CA . LEU C 1 261 ? 132.514 152.784 147.107 1.00 51.18 261 LEU B CA 1
ATOM 8907 C C . LEU C 1 261 ? 133.113 152.327 145.784 1.00 51.18 261 LEU B C 1
ATOM 8908 O O . LEU C 1 261 ? 132.985 153.024 144.769 1.00 51.18 261 LEU B O 1
ATOM 8913 N N . CYS C 1 262 ? 133.745 151.147 145.764 1.00 50.90 262 CYS B N 1
ATOM 8914 C CA . CYS C 1 262 ? 134.270 150.623 144.504 1.00 50.90 262 CYS B CA 1
ATOM 8915 C C . CYS C 1 262 ? 133.146 150.257 143.539 1.00 50.90 262 CYS B C 1
ATOM 8916 O O . CYS C 1 262 ? 133.274 150.465 142.328 1.00 50.90 262 CYS B O 1
ATOM 8919 N N . HIS C 1 263 ? 132.022 149.757 144.062 1.00 49.57 263 HIS B N 1
ATOM 8920 C CA . HIS C 1 263 ? 130.867 149.448 143.218 1.00 49.57 263 HIS B CA 1
ATOM 8921 C C . HIS C 1 263 ? 130.253 150.707 142.608 1.00 49.57 263 HIS B C 1
ATOM 8922 O O . HIS C 1 263 ? 129.945 150.738 141.406 1.00 49.57 263 HIS B O 1
ATOM 8929 N N . TRP C 1 264 ? 130.081 151.759 143.415 1.00 50.68 264 TRP B N 1
ATOM 8930 C CA . TRP C 1 264 ? 129.529 153.008 142.892 1.00 50.68 264 TRP B CA 1
ATOM 8931 C C . TRP C 1 264 ? 130.474 153.672 141.898 1.00 50.68 264 TRP B C 1
ATOM 8932 O O . TRP C 1 264 ? 130.024 154.276 140.918 1.00 50.68 264 TRP B O 1
ATOM 8943 N N . ASP C 1 265 ? 131.786 153.553 142.115 1.00 50.14 265 ASP B N 1
ATOM 8944 C CA . ASP C 1 265 ? 132.736 154.111 141.160 1.00 50.14 265 ASP B CA 1
ATOM 8945 C C . ASP C 1 265 ? 132.732 153.318 139.856 1.00 50.14 265 ASP B C 1
ATOM 8946 O O . ASP C 1 265 ? 132.877 153.894 138.771 1.00 50.14 265 ASP B O 1
ATOM 8951 N N . GLY C 1 266 ? 132.531 152.001 139.942 1.00 49.00 266 GLY B N 1
ATOM 8952 C CA . GLY C 1 266 ? 132.391 151.203 138.734 1.00 49.00 266 GLY B CA 1
ATOM 8953 C C . GLY C 1 266 ? 131.156 151.557 137.931 1.00 49.00 266 GLY B C 1
ATOM 8954 O O . GLY C 1 266 ? 131.177 151.526 136.701 1.00 49.00 266 GLY B O 1
ATOM 8955 N N . CYS C 1 267 ? 130.067 151.902 138.612 1.00 52.26 267 CYS B N 1
ATOM 8956 C CA . CYS C 1 267 ? 128.902 152.382 137.873 1.00 52.26 267 CYS B CA 1
ATOM 8957 C C . CYS C 1 267 ? 129.116 153.787 137.316 1.00 52.26 267 CYS B C 1
ATOM 8958 O O . CYS C 1 267 ? 128.606 154.110 136.236 1.00 52.26 267 CYS B O 1
ATOM 8961 N N . LEU C 1 268 ? 129.892 154.618 138.010 1.00 51.08 268 LEU B N 1
ATOM 8962 C CA . LEU C 1 268 ? 130.074 156.000 137.579 1.00 51.08 268 LEU B CA 1
ATOM 8963 C C . LEU C 1 268 ? 130.973 156.095 136.348 1.00 51.08 268 LEU B C 1
ATOM 8964 O O . LEU C 1 268 ? 130.782 156.988 135.503 1.00 51.08 268 LEU B O 1
ATOM 8969 N N . GLN C 1 269 ? 131.939 155.165 136.222 1.00 52.01 269 GLN B N 1
ATOM 8970 C CA . GLN C 1 269 ? 132.842 155.150 135.065 1.00 52.01 269 GLN B CA 1
ATOM 8971 C C . GLN C 1 269 ? 132.094 154.937 133.757 1.00 52.01 269 GLN B C 1
ATOM 8972 O O . GLN C 1 269 ? 132.566 155.355 132.698 1.00 52.01 269 GLN B O 1
ATOM 8978 N N . PHE C 1 270 ? 130.957 154.246 133.800 1.00 53.61 270 PHE B N 1
ATOM 8979 C CA . PHE C 1 270 ? 130.168 154.061 132.590 1.00 53.61 270 PHE B CA 1
ATOM 8980 C C . PHE C 1 270 ? 129.029 155.069 132.526 1.00 53.61 270 PHE B C 1
ATOM 8981 O O . PHE C 1 270 ? 128.507 155.347 131.441 1.00 53.61 270 PHE B O 1
ATOM 8989 N N . LEU C 1 271 ? 128.622 155.620 133.675 1.00 56.21 271 LEU B N 1
ATOM 8990 C CA . LEU C 1 271 ? 127.562 156.626 133.682 1.00 56.21 271 LEU B CA 1
ATOM 8991 C C . LEU C 1 271 ? 128.001 157.907 132.990 1.00 56.21 271 LEU B C 1
ATOM 8992 O O . LEU C 1 271 ? 127.213 158.539 132.279 1.00 56.21 271 LEU B O 1
ATOM 8997 N N . VAL C 1 272 ? 129.259 158.306 133.183 1.00 58.30 272 VAL B N 1
ATOM 8998 C CA . VAL C 1 272 ? 129.714 159.589 132.630 1.00 58.30 272 VAL B CA 1
ATOM 8999 C C . VAL C 1 272 ? 129.773 159.626 131.096 1.00 58.30 272 VAL B C 1
ATOM 9000 O O . VAL C 1 272 ? 129.276 160.603 130.514 1.00 58.30 272 VAL B O 1
ATOM 9004 N N . PRO C 1 273 ? 130.304 158.614 130.377 1.00 61.63 273 PRO B N 1
ATOM 9005 C CA . PRO C 1 273 ? 130.220 158.697 128.908 1.00 61.63 273 PRO B CA 1
ATOM 9006 C C . PRO C 1 273 ? 128.830 158.463 128.339 1.00 61.63 273 PRO B C 1
ATOM 9007 O O . PRO C 1 273 ? 128.597 158.782 127.168 1.00 61.63 273 PRO B O 1
ATOM 9011 N N . MET C 1 274 ? 127.903 157.899 129.113 1.00 66.96 274 MET B N 1
ATOM 9012 C CA . MET C 1 274 ? 126.575 157.631 128.572 1.00 66.96 274 MET B CA 1
ATOM 9013 C C . MET C 1 274 ? 125.766 158.914 128.446 1.00 66.96 274 MET B C 1
ATOM 9014 O O . MET C 1 274 ? 124.977 159.072 127.508 1.00 66.96 274 MET B O 1
ATOM 9019 N N . LEU C 1 275 ? 125.963 159.854 129.371 1.00 63.91 275 LEU B N 1
ATOM 9020 C CA . LEU C 1 275 ? 125.233 161.114 129.305 1.00 63.91 275 LEU B CA 1
ATOM 9021 C C . LEU C 1 275 ? 125.748 162.003 128.181 1.00 63.91 275 LEU B C 1
ATOM 9022 O O . LEU C 1 275 ? 125.055 162.935 127.761 1.00 63.91 275 LEU B O 1
ATOM 9027 N N . GLN C 1 276 ? 126.952 161.737 127.687 1.00 66.41 276 GLN B N 1
ATOM 9028 C CA . GLN C 1 276 ? 127.530 162.475 126.576 1.00 66.41 276 GLN B CA 1
ATOM 9029 C C . GLN C 1 276 ? 127.373 161.763 125.243 1.00 66.41 276 GLN B C 1
ATOM 9030 O O . GLN C 1 276 ? 128.046 162.146 124.281 1.00 66.41 276 GLN B O 1
ATOM 9036 N N . ASP C 1 277 ? 126.514 160.738 125.182 1.00 66.81 277 ASP B N 1
ATOM 9037 C CA . ASP C 1 277 ? 126.205 159.959 123.979 1.00 66.81 277 ASP B CA 1
ATOM 9038 C C . ASP C 1 277 ? 127.438 159.302 123.366 1.00 66.81 277 ASP B C 1
ATOM 9039 O O . ASP C 1 277 ? 127.547 159.212 122.142 1.00 66.81 277 ASP B O 1
ATOM 9041 N N . PHE C 1 278 ? 128.364 158.841 124.221 1.00 68.58 278 PHE B N 1
ATOM 9042 C CA . PHE C 1 278 ? 129.568 158.082 123.882 1.00 68.58 278 PHE B CA 1
ATOM 9043 C C . PHE C 1 278 ? 130.474 158.814 122.895 1.00 68.58 278 PHE B C 1
ATOM 9044 O O . PHE C 1 278 ? 130.440 158.506 121.697 1.00 68.58 278 PHE B O 1
ATOM 9052 N N . PRO C 1 279 ? 131.232 159.819 123.340 1.00 72.20 279 PRO B N 1
ATOM 9053 C CA . PRO C 1 279 ? 132.155 160.547 122.442 1.00 72.20 279 PRO B CA 1
ATOM 9054 C C . PRO C 1 279 ? 133.224 159.633 121.866 1.00 72.20 279 PRO B C 1
ATOM 9055 O O . PRO C 1 279 ? 133.490 158.554 122.415 1.00 72.20 279 PRO B O 1
ATOM 9059 N N . PRO C 1 280 ? 133.868 160.018 120.756 1.00 75.94 280 PRO B N 1
ATOM 9060 C CA . PRO C 1 280 ? 134.841 159.097 120.140 1.00 75.94 280 PRO B CA 1
ATOM 9061 C C . PRO C 1 280 ? 136.169 158.996 120.874 1.00 75.94 280 PRO B C 1
ATOM 9062 O O . PRO C 1 280 ? 137.038 158.227 120.449 1.00 75.94 280 PRO B O 1
ATOM 9066 N N . ASP C 1 281 ? 136.359 159.747 121.955 1.00 75.07 281 ASP B N 1
ATOM 9067 C CA . ASP C 1 281 ? 137.601 159.703 122.715 1.00 75.07 281 ASP B CA 1
ATOM 9068 C C . ASP C 1 281 ? 137.483 158.937 124.028 1.00 75.07 281 ASP B C 1
ATOM 9069 O O . ASP C 1 281 ? 138.506 158.701 124.675 1.00 75.07 281 ASP B O 1
ATOM 9071 N N . CYS C 1 282 ? 136.277 158.548 124.441 1.00 71.50 282 CYS B N 1
ATOM 9072 C CA . CYS C 1 282 ? 136.115 157.841 125.705 1.00 71.50 282 CYS B CA 1
ATOM 9073 C C . CYS C 1 282 ? 136.565 156.394 125.559 1.00 71.50 282 CYS B C 1
ATOM 9074 O O . CYS C 1 282 ? 136.758 155.897 124.450 1.00 71.50 282 CYS B O 1
ATOM 9077 N N . TRP C 1 283 ? 136.718 155.709 126.696 1.00 64.17 283 TRP B N 1
ATOM 9078 C CA . TRP C 1 283 ? 137.266 154.355 126.667 1.00 64.17 283 TRP B CA 1
ATOM 9079 C C . TRP C 1 283 ? 136.278 153.352 126.086 1.00 64.17 283 TRP B C 1
ATOM 9080 O O . TRP C 1 283 ? 136.691 152.313 125.555 1.00 64.17 283 TRP B O 1
ATOM 9091 N N . VAL C 1 284 ? 134.981 153.664 126.136 1.00 67.48 284 VAL B N 1
ATOM 9092 C CA . VAL C 1 284 ? 133.965 152.751 125.627 1.00 67.48 284 VAL B CA 1
ATOM 9093 C C . VAL C 1 284 ? 134.011 152.694 124.107 1.00 67.48 284 VAL B C 1
ATOM 9094 O O . VAL C 1 284 ? 133.857 151.622 123.512 1.00 67.48 284 VAL B O 1
ATOM 9098 N N . SER C 1 285 ? 134.245 153.830 123.455 1.00 71.33 285 SER B N 1
ATOM 9099 C CA . SER C 1 285 ? 134.313 153.841 122.000 1.00 71.33 285 SER B CA 1
ATOM 9100 C C . SER C 1 285 ? 135.678 153.395 121.497 1.00 71.33 285 SER B C 1
ATOM 9101 O O . SER C 1 285 ? 135.790 152.895 120.374 1.00 71.33 285 SER B O 1
ATOM 9104 N N . ILE C 1 286 ? 136.726 153.575 122.303 1.00 72.72 286 ILE B N 1
ATOM 9105 C CA . ILE C 1 286 ? 138.047 153.083 121.919 1.00 72.72 286 ILE B CA 1
ATOM 9106 C C . ILE C 1 286 ? 138.087 151.563 121.982 1.00 72.72 286 ILE B C 1
ATOM 9107 O O . ILE C 1 286 ? 138.556 150.900 121.049 1.00 72.72 286 ILE B O 1
ATOM 9112 N N . ASN C 1 287 ? 137.568 150.981 123.058 1.00 75.25 287 ASN B N 1
ATOM 9113 C CA . ASN C 1 287 ? 137.597 149.534 123.203 1.00 75.25 287 ASN B CA 1
ATOM 9114 C C . ASN C 1 287 ? 136.445 148.830 122.493 1.00 75.25 287 ASN B C 1
ATOM 9115 O O . ASN C 1 287 ? 136.372 147.599 122.559 1.00 75.25 287 ASN B O 1
ATOM 9120 N N . HIS C 1 288 ? 135.556 149.587 121.832 1.00 78.34 288 HIS B N 1
ATOM 9121 C CA . HIS C 1 288 ? 134.475 149.069 120.978 1.00 78.34 288 HIS B CA 1
ATOM 9122 C C . HIS C 1 288 ? 133.513 148.158 121.738 1.00 78.34 288 HIS B C 1
ATOM 9123 O O . HIS C 1 288 ? 133.292 147.008 121.360 1.00 78.34 288 HIS B O 1
ATOM 9130 N N . MET C 1 289 ? 132.934 148.675 122.820 1.00 75.06 289 MET B N 1
ATOM 9131 C CA . MET C 1 289 ? 131.982 147.928 123.632 1.00 75.06 289 MET B CA 1
ATOM 9132 C C . MET C 1 289 ? 130.705 148.715 123.910 1.00 75.06 289 MET B C 1
ATOM 9133 O O . MET C 1 289 ? 130.180 148.698 125.025 1.00 75.06 289 MET B O 1
ATOM 9138 N N . VAL C 1 290 ? 130.172 149.381 122.889 1.00 74.88 290 VAL B N 1
ATOM 9139 C CA . VAL C 1 290 ? 128.951 150.155 123.072 1.00 74.88 290 VAL B CA 1
ATOM 9140 C C . VAL C 1 290 ? 127.738 149.232 123.101 1.00 74.88 290 VAL B C 1
ATOM 9141 O O . VAL C 1 290 ? 126.796 149.444 123.873 1.00 74.88 290 VAL B O 1
ATOM 9145 N N . ASN C 1 291 ? 127.760 148.170 122.297 1.00 79.13 291 ASN B N 1
ATOM 9146 C CA . ASN C 1 291 ? 126.588 147.332 122.086 1.00 79.13 291 ASN B CA 1
ATOM 9147 C C . ASN C 1 291 ? 126.724 145.921 122.648 1.00 79.13 291 ASN B C 1
ATOM 9148 O O . ASN C 1 291 ? 126.022 145.018 122.185 1.00 79.13 291 ASN B O 1
ATOM 9153 N N . HIS C 1 292 ? 127.593 145.701 123.630 1.00 73.29 292 HIS B N 1
ATOM 9154 C CA . HIS C 1 292 ? 127.626 144.394 124.270 1.00 73.29 292 HIS B CA 1
ATOM 9155 C C . HIS C 1 292 ? 126.598 144.320 125.395 1.00 73.29 292 HIS B C 1
ATOM 9156 O O . HIS C 1 292 ? 125.777 145.218 125.588 1.00 73.29 292 HIS B O 1
ATOM 9163 N N . SER C 1 293 ? 126.645 143.221 126.141 1.00 66.47 293 SER B N 1
ATOM 9164 C CA . SER C 1 293 ? 125.707 143.030 127.236 1.00 66.47 293 SER B CA 1
ATOM 9165 C C . SER C 1 293 ? 126.105 143.888 128.428 1.00 66.47 293 SER B C 1
ATOM 9166 O O . SER C 1 293 ? 127.193 144.465 128.469 1.00 66.47 293 SER B O 1
ATOM 9169 N N . TRP C 1 294 ? 125.210 143.967 129.411 1.00 61.42 294 TRP B N 1
ATOM 9170 C CA . TRP C 1 294 ? 125.468 144.830 130.556 1.00 61.42 294 TRP B CA 1
ATOM 9171 C C . TRP C 1 294 ? 126.483 144.216 131.509 1.00 61.42 294 TRP B C 1
ATOM 9172 O O . TRP C 1 294 ? 127.158 144.942 132.244 1.00 61.42 294 TRP B O 1
ATOM 9183 N N . GLY C 1 295 ? 126.623 142.893 131.499 1.00 58.20 295 GLY B N 1
ATOM 9184 C CA . GLY C 1 295 ? 127.596 142.228 132.345 1.00 58.20 295 GLY B CA 1
ATOM 9185 C C . GLY C 1 295 ? 129.026 142.496 131.929 1.00 58.20 295 GLY B C 1
ATOM 9186 O O . GLY C 1 295 ? 129.895 142.742 132.769 1.00 58.20 295 GLY B O 1
ATOM 9187 N N . ARG C 1 296 ? 129.267 142.484 130.619 1.00 61.57 296 ARG B N 1
ATOM 9188 C CA . ARG C 1 296 ? 130.602 142.746 130.095 1.00 61.57 296 ARG B CA 1
ATOM 9189 C C . ARG C 1 296 ? 130.993 144.206 130.284 1.00 61.57 296 ARG B C 1
ATOM 9190 O O . ARG C 1 296 ? 132.137 144.514 130.652 1.00 61.57 296 ARG B O 1
ATOM 9198 N N . GLN C 1 297 ? 130.040 145.115 130.063 1.00 57.55 297 GLN B N 1
ATOM 9199 C CA . GLN C 1 297 ? 130.271 146.534 130.307 1.00 57.55 297 GLN B CA 1
ATOM 9200 C C . GLN C 1 297 ? 130.520 146.808 131.783 1.00 57.55 297 GLN B C 1
ATOM 9201 O O . GLN C 1 297 ? 131.404 147.600 132.133 1.00 57.55 297 GLN B O 1
ATOM 9207 N N . TYR C 1 298 ? 129.778 146.133 132.663 1.00 50.76 298 TYR B N 1
ATOM 9208 C CA . TYR C 1 298 ? 129.992 146.301 134.094 1.00 50.76 298 TYR B CA 1
ATOM 9209 C C . TYR C 1 298 ? 131.343 145.752 134.529 1.00 50.76 298 TYR B C 1
ATOM 9210 O O . TYR C 1 298 ? 132.005 146.344 135.387 1.00 50.76 298 TYR B O 1
ATOM 9219 N N . SER C 1 299 ? 131.781 144.640 133.935 1.00 50.88 299 SER B N 1
ATOM 9220 C CA . SER C 1 299 ? 133.075 144.067 134.294 1.00 50.88 299 SER B CA 1
ATOM 9221 C C . SER C 1 299 ? 134.225 144.974 133.877 1.00 50.88 299 SER B C 1
ATOM 9222 O O . SER C 1 299 ? 135.160 145.199 134.654 1.00 50.88 299 SER B O 1
ATOM 9225 N N . HIS C 1 300 ? 134.165 145.527 132.662 1.00 53.22 300 HIS B N 1
ATOM 9226 C CA . HIS C 1 300 ? 135.228 146.432 132.224 1.00 53.22 300 HIS B CA 1
ATOM 9227 C C . HIS C 1 300 ? 135.217 147.751 132.998 1.00 53.22 300 HIS B C 1
ATOM 9228 O O . HIS C 1 300 ? 136.283 148.289 133.338 1.00 53.22 300 HIS B O 1
ATOM 9235 N N . ALA C 1 301 ? 134.027 148.269 133.323 1.00 49.06 301 ALA B N 1
ATOM 9236 C CA . ALA C 1 301 ? 133.945 149.506 134.093 1.00 49.06 301 ALA B CA 1
ATOM 9237 C C . ALA C 1 301 ? 134.433 149.310 135.524 1.00 49.06 301 ALA B C 1
ATOM 9238 O O . ALA C 1 301 ? 135.106 150.186 136.084 1.00 49.06 301 ALA B O 1
ATOM 9240 N N . LEU C 1 302 ? 134.140 148.152 136.119 1.00 46.10 302 LEU B N 1
ATOM 9241 C CA . LEU C 1 302 ? 134.609 147.875 137.470 1.00 46.10 302 LEU B CA 1
ATOM 9242 C C . LEU C 1 302 ? 136.110 147.626 137.496 1.00 46.10 302 LEU B C 1
ATOM 9243 O O . LEU C 1 302 ? 136.782 147.987 138.467 1.00 46.10 302 LEU B O 1
ATOM 9248 N N . PHE C 1 303 ? 136.660 147.030 136.431 1.00 45.41 303 PHE B N 1
ATOM 9249 C CA . PHE C 1 303 ? 138.110 146.882 136.343 1.00 45.41 303 PHE B CA 1
ATOM 9250 C C . PHE C 1 303 ? 138.800 148.234 136.255 1.00 45.41 303 PHE B C 1
ATOM 9251 O O . PHE C 1 303 ? 139.833 148.450 136.899 1.00 45.41 303 PHE B O 1
ATOM 9259 N N . LYS C 1 304 ? 138.235 149.158 135.471 1.00 46.14 304 LYS B N 1
ATOM 9260 C CA . LYS C 1 304 ? 138.800 150.502 135.376 1.00 46.14 304 LYS B CA 1
ATOM 9261 C C . LYS C 1 304 ? 138.731 151.239 136.710 1.00 46.14 304 LYS B C 1
ATOM 9262 O O . LYS C 1 304 ? 139.713 151.865 137.134 1.00 46.14 304 LYS B O 1
ATOM 9268 N N . ALA C 1 305 ? 137.598 151.133 137.410 1.00 45.08 305 ALA B N 1
ATOM 9269 C CA . ALA C 1 305 ? 137.443 151.835 138.682 1.00 45.08 305 ALA B CA 1
ATOM 9270 C C . ALA C 1 305 ? 138.314 151.230 139.773 1.00 45.08 305 ALA B C 1
ATOM 9271 O O . ALA C 1 305 ? 138.797 151.943 140.657 1.00 45.08 305 ALA B O 1
ATOM 9273 N N . MET C 1 306 ? 138.537 149.916 139.730 1.00 48.18 306 MET B N 1
ATOM 9274 C CA . MET C 1 306 ? 139.385 149.291 140.737 1.00 48.18 306 MET B CA 1
ATOM 9275 C C . MET C 1 306 ? 140.858 149.561 140.463 1.00 48.18 306 MET B C 1
ATOM 9276 O O . MET C 1 306 ? 141.651 149.699 141.399 1.00 48.18 306 MET B O 1
ATOM 9281 N N . SER C 1 307 ? 141.248 149.660 139.189 1.00 44.49 307 SER B N 1
ATOM 9282 C CA . SER C 1 307 ? 142.633 150.009 138.894 1.00 44.49 307 SER B CA 1
ATOM 9283 C C . SER C 1 307 ? 142.918 151.470 139.220 1.00 44.49 307 SER B C 1
ATOM 9284 O O . SER C 1 307 ? 144.051 151.821 139.559 1.00 44.49 307 SER B O 1
ATOM 9287 N N . HIS C 1 308 ? 141.907 152.339 139.131 1.00 44.59 308 HIS B N 1
ATOM 9288 C CA . HIS C 1 308 ? 142.085 153.698 139.641 1.00 44.59 308 HIS B CA 1
ATOM 9289 C C . HIS C 1 308 ? 142.061 153.728 141.163 1.00 44.59 308 HIS B C 1
ATOM 9290 O O . HIS C 1 308 ? 142.708 154.575 141.784 1.00 44.59 308 HIS B O 1
ATOM 9297 N N . MET C 1 309 ? 141.318 152.809 141.777 1.00 50.46 309 MET B N 1
ATOM 9298 C CA . MET C 1 309 ? 141.135 152.828 143.223 1.00 50.46 309 MET B CA 1
ATOM 9299 C C . MET C 1 309 ? 142.385 152.331 143.939 1.00 50.46 309 MET B C 1
ATOM 9300 O O . MET C 1 309 ? 142.833 152.938 144.914 1.00 50.46 309 MET B O 1
ATOM 9305 N N . LEU C 1 310 ? 142.968 151.233 143.461 1.00 49.25 310 LEU B N 1
ATOM 9306 C CA . LEU C 1 310 ? 144.180 150.660 144.034 1.00 49.25 310 LEU B CA 1
ATOM 9307 C C . LEU C 1 310 ? 145.457 151.282 143.494 1.00 49.25 310 LEU B C 1
ATOM 9308 O O . LEU C 1 310 ? 146.537 150.746 143.764 1.00 49.25 310 LEU B O 1
ATOM 9313 N N . CYS C 1 311 ? 145.346 152.376 142.731 1.00 49.86 311 CYS B N 1
ATOM 9314 C CA . CYS C 1 311 ? 146.468 153.166 142.218 1.00 49.86 311 CYS B CA 1
ATOM 9315 C C . CYS C 1 311 ? 147.372 152.367 141.281 1.00 49.86 311 CYS B C 1
ATOM 9316 O O . CYS C 1 311 ? 148.584 152.307 141.482 1.00 49.86 311 CYS B O 1
ATOM 9319 N N . ILE C 1 312 ? 146.795 151.769 140.235 1.00 47.59 312 ILE B N 1
ATOM 9320 C CA . ILE C 1 312 ? 147.560 150.880 139.366 1.00 47.59 312 ILE B CA 1
ATOM 9321 C C . ILE C 1 312 ? 148.124 151.637 138.174 1.00 47.59 312 ILE B C 1
ATOM 9322 O O . ILE C 1 312 ? 149.344 151.730 137.996 1.00 47.59 312 ILE B O 1
ATOM 9327 N N . GLY C 1 313 ? 147.253 152.172 137.331 1.00 48.40 313 GLY B N 1
ATOM 9328 C CA . GLY C 1 313 ? 147.663 152.678 136.039 1.00 48.40 313 GLY B CA 1
ATOM 9329 C C . GLY C 1 313 ? 146.893 151.982 134.941 1.00 48.40 313 GLY B C 1
ATOM 9330 O O . GLY C 1 313 ? 146.979 150.760 134.801 1.00 48.40 313 GLY B O 1
ATOM 9331 N N . TYR C 1 314 ? 146.135 152.741 134.157 1.00 50.62 314 TYR B N 1
ATOM 9332 C CA . TYR C 1 314 ? 145.170 152.174 133.228 1.00 50.62 314 TYR B CA 1
ATOM 9333 C C . TYR C 1 314 ? 145.470 152.650 131.817 1.00 50.62 314 TYR B C 1
ATOM 9334 O O . TYR C 1 314 ? 145.919 153.782 131.623 1.00 50.62 314 TYR B O 1
ATOM 9343 N N . GLY C 1 315 ? 145.228 151.781 130.840 1.00 56.19 315 GLY B N 1
ATOM 9344 C CA . GLY C 1 315 ? 145.210 152.177 129.449 1.00 56.19 315 GLY B CA 1
ATOM 9345 C C . GLY C 1 315 ? 146.588 152.413 128.867 1.00 56.19 315 GLY B C 1
ATOM 9346 O O . GLY C 1 315 ? 147.623 152.159 129.484 1.00 56.19 315 GLY B O 1
ATOM 9347 N N . GLN C 1 316 ? 146.589 152.901 127.625 1.00 62.27 316 GLN B N 1
ATOM 9348 C CA . GLN C 1 316 ? 147.844 153.227 126.957 1.00 62.27 316 GLN B CA 1
ATOM 9349 C C . GLN C 1 316 ? 148.059 154.732 126.889 1.00 62.27 316 GLN B C 1
ATOM 9350 O O . GLN C 1 316 ? 149.198 155.204 126.949 1.00 62.27 316 GLN B O 1
ATOM 9352 N N . GLN C 1 317 ? 146.983 155.498 126.755 1.00 62.66 317 GLN B N 1
ATOM 9353 C CA . GLN C 1 317 ? 147.059 156.947 126.667 1.00 62.66 317 GLN B CA 1
ATOM 9354 C C . GLN C 1 317 ? 146.406 157.591 127.881 1.00 62.66 317 GLN B C 1
ATOM 9355 O O . GLN C 1 317 ? 145.526 157.014 128.524 1.00 62.66 317 GLN B O 1
ATOM 9357 N N . ALA C 1 318 ? 146.859 158.803 128.189 1.00 60.36 318 ALA B N 1
ATOM 9358 C CA . ALA C 1 318 ? 146.278 159.632 129.230 1.00 60.36 318 ALA B CA 1
ATOM 9359 C C . ALA C 1 318 ? 144.859 160.040 128.836 1.00 60.36 318 ALA B C 1
ATOM 9360 O O . ALA C 1 318 ? 144.550 160.125 127.645 1.00 60.36 318 ALA B O 1
ATOM 9362 N N . PRO C 1 319 ? 143.957 160.264 129.820 1.00 54.94 319 PRO B N 1
ATOM 9363 C CA . PRO C 1 319 ? 142.580 160.650 129.479 1.00 54.94 319 PRO B CA 1
ATOM 9364 C C . PRO C 1 319 ? 142.481 162.002 128.794 1.00 54.94 319 PRO B C 1
ATOM 9365 O O . PRO C 1 319 ? 143.114 162.973 129.212 1.00 54.94 319 PRO B O 1
ATOM 9369 N N . VAL C 1 320 ? 141.696 162.058 127.719 1.00 57.65 320 VAL B N 1
ATOM 9370 C CA . VAL C 1 320 ? 141.686 163.238 126.864 1.00 57.65 320 VAL B CA 1
ATOM 9371 C C . VAL C 1 320 ? 140.574 164.193 127.275 1.00 57.65 320 VAL B C 1
ATOM 9372 O O . VAL C 1 320 ? 140.783 165.409 127.363 1.00 57.65 320 VAL B O 1
ATOM 9376 N N . GLY C 1 321 ? 139.382 163.667 127.531 1.00 57.15 321 GLY B N 1
ATOM 9377 C CA . GLY C 1 321 ? 138.269 164.520 127.887 1.00 57.15 321 GLY B CA 1
ATOM 9378 C C . GLY C 1 321 ? 138.396 165.067 129.294 1.00 57.15 321 GLY B C 1
ATOM 9379 O O . GLY C 1 321 ? 139.059 164.496 130.155 1.00 57.15 321 GLY B O 1
ATOM 9380 N N . MET C 1 322 ? 137.750 166.200 129.521 1.00 56.31 322 MET B N 1
ATOM 9381 C CA . MET C 1 322 ? 137.782 166.884 130.809 1.00 56.31 322 MET B CA 1
ATOM 9382 C C . MET C 1 322 ? 137.000 166.222 131.948 1.00 56.31 322 MET B C 1
ATOM 9383 O O . MET C 1 322 ? 137.485 166.273 133.083 1.00 56.31 322 MET B O 1
ATOM 9388 N N . PRO C 1 323 ? 135.813 165.615 131.755 1.00 54.02 323 PRO B N 1
ATOM 9389 C CA . PRO C 1 323 ? 135.234 164.889 132.898 1.00 54.02 323 PRO B CA 1
ATOM 9390 C C . PRO C 1 323 ? 135.920 163.571 133.205 1.00 54.02 323 PRO B C 1
ATOM 9391 O O . PRO C 1 323 ? 135.680 163.000 134.271 1.00 54.02 323 PRO B O 1
ATOM 9395 N N . ASP C 1 324 ? 136.766 163.062 132.310 1.00 53.32 324 ASP B N 1
ATOM 9396 C CA . ASP C 1 324 ? 137.479 161.823 132.601 1.00 53.32 324 ASP B CA 1
ATOM 9397 C C . ASP C 1 324 ? 138.673 162.093 133.508 1.00 53.32 324 ASP B C 1
ATOM 9398 O O . ASP C 1 324 ? 138.986 161.292 134.399 1.00 53.32 324 ASP B O 1
ATOM 9403 N N . VAL C 1 325 ? 139.327 163.243 133.315 1.00 49.18 325 VAL B N 1
ATOM 9404 C CA . VAL C 1 325 ? 140.517 163.598 134.087 1.00 49.18 325 VAL B CA 1
ATOM 9405 C C . VAL C 1 325 ? 140.164 163.823 135.551 1.00 49.18 325 VAL B C 1
ATOM 9406 O O . VAL C 1 325 ? 140.770 163.234 136.454 1.00 49.18 325 VAL B O 1
ATOM 9410 N N . TRP C 1 326 ? 139.159 164.663 135.803 1.00 47.65 326 TRP B N 1
ATOM 9411 C CA . TRP C 1 326 ? 138.827 165.039 137.172 1.00 47.65 326 TRP B CA 1
ATOM 9412 C C . TRP C 1 326 ? 138.199 163.887 137.937 1.00 47.65 326 TRP B C 1
ATOM 9413 O O . TRP C 1 326 ? 138.422 163.738 139.144 1.00 47.65 326 TRP B O 1
ATOM 9424 N N . LEU C 1 327 ? 137.456 163.030 137.249 1.00 50.62 327 LEU B N 1
ATOM 9425 C CA . LEU C 1 327 ? 136.836 161.911 137.937 1.00 50.62 327 LEU B CA 1
ATOM 9426 C C . LEU C 1 327 ? 137.847 160.794 138.182 1.00 50.62 327 LEU B C 1
ATOM 9427 O O . LEU C 1 327 ? 137.767 160.086 139.196 1.00 50.62 327 LEU B O 1
ATOM 9432 N N . THR C 1 328 ? 138.835 160.654 137.289 1.00 47.52 328 THR B N 1
ATOM 9433 C CA . THR C 1 328 ? 139.966 159.770 137.555 1.00 47.52 328 THR B CA 1
ATOM 9434 C C . THR C 1 328 ? 140.762 160.240 138.770 1.00 47.52 328 THR B C 1
ATOM 9435 O O . THR C 1 328 ? 141.148 159.429 139.622 1.00 47.52 328 THR B O 1
ATOM 9439 N N . MET C 1 329 ? 140.977 161.554 138.886 1.00 46.29 329 MET B N 1
ATOM 9440 C CA . MET C 1 329 ? 141.706 162.102 140.029 1.00 46.29 329 MET B CA 1
ATOM 9441 C C . MET C 1 329 ? 140.928 161.934 141.331 1.00 46.29 329 MET B C 1
ATOM 9442 O O . MET C 1 329 ? 141.519 161.637 142.382 1.00 46.29 329 MET B O 1
ATOM 9447 N N . LEU C 1 330 ? 139.603 162.105 141.279 1.00 46.52 330 LEU B N 1
ATOM 9448 C CA . LEU C 1 330 ? 138.764 161.856 142.449 1.00 46.52 330 LEU B CA 1
ATOM 9449 C C . LEU C 1 330 ? 138.823 160.397 142.881 1.00 46.52 330 LEU B C 1
ATOM 9450 O O . LEU C 1 330 ? 138.913 160.104 144.082 1.00 46.52 330 LEU B O 1
ATOM 9455 N N . SER C 1 331 ? 138.796 159.472 141.914 1.00 44.85 331 SER B N 1
ATOM 9456 C CA . SER C 1 331 ? 138.906 158.049 142.223 1.00 44.85 331 SER B CA 1
ATOM 9457 C C . SER C 1 331 ? 140.245 157.709 142.864 1.00 44.85 331 SER B C 1
ATOM 9458 O O . SER C 1 331 ? 140.296 156.920 143.816 1.00 44.85 331 SER B O 1
ATOM 9461 N N . MET C 1 332 ? 141.332 158.315 142.375 1.00 44.88 332 MET B N 1
ATOM 9462 C CA . MET C 1 332 ? 142.649 158.033 142.942 1.00 44.88 332 MET B CA 1
ATOM 9463 C C . MET C 1 332 ? 142.774 158.557 144.368 1.00 44.88 332 MET B C 1
ATOM 9464 O O . MET C 1 332 ? 143.339 157.875 145.233 1.00 44.88 332 MET B O 1
ATOM 9469 N N . ILE C 1 333 ? 142.221 159.744 144.643 1.00 44.47 333 ILE B N 1
ATOM 9470 C CA . ILE C 1 333 ? 142.291 160.299 145.998 1.00 44.47 333 ILE B CA 1
ATOM 9471 C C . ILE C 1 333 ? 141.454 159.476 146.982 1.00 44.47 333 ILE B C 1
ATOM 9472 O O . ILE C 1 333 ? 141.911 159.167 148.098 1.00 44.47 333 ILE B O 1
ATOM 9477 N N . VAL C 1 334 ? 140.240 159.077 146.576 1.00 44.57 334 VAL B N 1
ATOM 9478 C CA . VAL C 1 334 ? 139.375 158.280 147.450 1.00 44.57 334 VAL B CA 1
ATOM 9479 C C . VAL C 1 334 ? 139.992 156.907 147.723 1.00 44.57 334 VAL B C 1
ATOM 9480 O O . VAL C 1 334 ? 140.006 156.432 148.872 1.00 44.57 334 VAL B O 1
ATOM 9484 N N . GLY C 1 335 ? 140.571 156.277 146.691 1.00 44.85 335 GLY B N 1
ATOM 9485 C CA . GLY C 1 335 ? 141.218 154.991 146.902 1.00 44.85 335 GLY B CA 1
ATOM 9486 C C . GLY C 1 335 ? 142.459 155.063 147.766 1.00 44.85 335 GLY B C 1
ATOM 9487 O O . GLY C 1 335 ? 142.698 154.171 148.585 1.00 44.85 335 GLY B O 1
ATOM 9488 N N . ALA C 1 336 ? 143.240 156.139 147.627 1.00 45.73 336 ALA B N 1
ATOM 9489 C CA . ALA C 1 336 ? 144.442 156.293 148.437 1.00 45.73 336 ALA B CA 1
ATOM 9490 C C . ALA C 1 336 ? 144.106 156.486 149.910 1.00 45.73 336 ALA B C 1
ATOM 9491 O O . ALA C 1 336 ? 144.736 155.867 150.781 1.00 45.73 336 ALA B O 1
ATOM 9493 N N . THR C 1 337 ? 143.089 157.301 150.215 1.00 46.50 337 THR B N 1
ATOM 9494 C CA . THR C 1 337 ? 142.766 157.502 151.627 1.00 46.50 337 THR B CA 1
ATOM 9495 C C . THR C 1 337 ? 142.087 156.275 152.240 1.00 46.50 337 THR B C 1
ATOM 9496 O O . THR C 1 337 ? 142.310 155.970 153.422 1.00 46.50 337 THR B O 1
ATOM 9500 N N . CYS C 1 338 ? 141.322 155.510 151.447 1.00 48.35 338 CYS B N 1
ATOM 9501 C CA . CYS C 1 338 ? 140.741 154.281 151.984 1.00 48.35 338 CYS B CA 1
ATOM 9502 C C . CYS C 1 338 ? 141.806 153.218 152.233 1.00 48.35 338 CYS B C 1
ATOM 9503 O O . CYS C 1 338 ? 141.734 152.481 153.225 1.00 48.35 338 CYS B O 1
ATOM 9506 N N . TYR C 1 339 ? 142.825 153.148 151.374 1.00 47.86 339 TYR B N 1
ATOM 9507 C CA . TYR C 1 339 ? 143.887 152.172 151.595 1.00 47.86 339 TYR B CA 1
ATOM 9508 C C . TYR C 1 339 ? 144.755 152.559 152.789 1.00 47.86 339 TYR B C 1
ATOM 9509 O O . TYR C 1 339 ? 145.233 151.684 153.525 1.00 47.86 339 TYR B O 1
ATOM 9518 N N . ALA C 1 340 ? 144.938 153.864 153.021 1.00 47.18 340 ALA B N 1
ATOM 9519 C CA . ALA C 1 340 ? 145.672 154.302 154.207 1.00 47.18 340 ALA B CA 1
ATOM 9520 C C . ALA C 1 340 ? 144.919 153.966 155.493 1.00 47.18 340 ALA B C 1
ATOM 9521 O O . ALA C 1 340 ? 145.527 153.518 156.478 1.00 47.18 340 ALA B O 1
ATOM 9523 N N . MET C 1 341 ? 143.592 154.146 155.498 1.00 52.49 341 MET B N 1
ATOM 9524 C CA . MET C 1 341 ? 142.824 153.756 156.681 1.00 52.49 341 MET B CA 1
ATOM 9525 C C . MET C 1 341 ? 142.812 152.242 156.879 1.00 52.49 341 MET B C 1
ATOM 9526 O O . MET C 1 341 ? 142.776 151.763 158.021 1.00 52.49 341 MET B O 1
ATOM 9531 N N . PHE C 1 342 ? 142.873 151.472 155.787 1.00 49.24 342 PHE B N 1
ATOM 9532 C CA . PHE C 1 342 ? 142.938 150.018 155.923 1.00 49.24 342 PHE B CA 1
ATOM 9533 C C . PHE C 1 342 ? 144.263 149.569 156.526 1.00 49.24 342 PHE B C 1
ATOM 9534 O O . PHE C 1 342 ? 144.293 148.639 157.342 1.00 49.24 342 PHE B O 1
ATOM 9542 N N . ILE C 1 343 ? 145.368 150.216 156.139 1.00 49.04 343 ILE B N 1
ATOM 9543 C CA . ILE C 1 343 ? 146.665 149.895 156.738 1.00 49.04 343 ILE B CA 1
ATOM 9544 C C . ILE C 1 343 ? 146.678 150.256 158.220 1.00 49.04 343 ILE B C 1
ATOM 9545 O O . ILE C 1 343 ? 147.211 149.505 159.052 1.00 49.04 343 ILE B O 1
ATOM 9550 N N . GLY C 1 344 ? 146.060 151.388 158.577 1.00 52.12 344 GLY B N 1
ATOM 9551 C CA . GLY C 1 344 ? 145.969 151.762 159.984 1.00 52.12 344 GLY B CA 1
ATOM 9552 C C . GLY C 1 344 ? 145.171 150.776 160.822 1.00 52.12 344 GLY B C 1
ATOM 9553 O O . GLY C 1 344 ? 145.579 150.414 161.932 1.00 52.12 344 GLY B O 1
ATOM 9554 N N . HIS C 1 345 ? 144.046 150.293 160.283 1.00 53.94 345 HIS B N 1
ATOM 9555 C CA . HIS C 1 345 ? 143.249 149.304 161.008 1.00 53.94 345 HIS B CA 1
ATOM 9556 C C . HIS C 1 345 ? 143.957 147.960 161.103 1.00 53.94 345 HIS B C 1
ATOM 9557 O O . HIS C 1 345 ? 143.847 147.271 162.123 1.00 53.94 345 HIS B O 1
ATOM 9564 N N . ALA C 1 346 ? 144.695 147.571 160.059 1.00 54.10 346 ALA B N 1
ATOM 9565 C CA . ALA C 1 346 ? 145.428 146.309 160.109 1.00 54.10 346 ALA B CA 1
ATOM 9566 C C . ALA C 1 346 ? 146.560 146.364 161.124 1.00 54.10 346 ALA B C 1
ATOM 9567 O O . ALA C 1 346 ? 146.819 145.380 161.824 1.00 54.10 346 ALA B O 1
ATOM 9569 N N . THR C 1 347 ? 147.223 147.517 161.245 1.00 55.56 347 THR B N 1
ATOM 9570 C CA . THR C 1 347 ? 148.261 147.672 162.261 1.00 55.56 347 THR B CA 1
ATOM 9571 C C . THR C 1 347 ? 147.670 147.634 163.667 1.00 55.56 347 THR B C 1
ATOM 9572 O O . THR C 1 347 ? 148.228 146.985 164.564 1.00 55.56 347 THR B O 1
ATOM 9576 N N . ALA C 1 348 ? 146.518 148.287 163.866 1.00 58.43 348 ALA B N 1
ATOM 9577 C CA . ALA C 1 348 ? 145.870 148.260 165.176 1.00 58.43 348 ALA B CA 1
ATOM 9578 C C . ALA C 1 348 ? 145.354 146.867 165.524 1.00 58.43 348 ALA B C 1
ATOM 9579 O O . ALA C 1 348 ? 145.266 146.509 166.703 1.00 58.43 348 ALA B O 1
ATOM 9581 N N . LEU C 1 349 ? 145.011 146.066 164.515 1.00 60.97 349 LEU B N 1
ATOM 9582 C CA . LEU C 1 349 ? 144.598 144.691 164.776 1.00 60.97 349 LEU B CA 1
ATOM 9583 C C . LEU C 1 349 ? 145.789 143.802 165.109 1.00 60.97 349 LEU B C 1
ATOM 9584 O O . LEU C 1 349 ? 145.695 142.937 165.985 1.00 60.97 349 LEU B O 1
ATOM 9589 N N . ILE C 1 350 ? 146.917 143.995 164.421 1.00 60.98 350 ILE B N 1
ATOM 9590 C CA . ILE C 1 350 ? 148.086 143.142 164.639 1.00 60.98 350 ILE B CA 1
ATOM 9591 C C . ILE C 1 350 ? 148.735 143.440 165.989 1.00 60.98 350 ILE B C 1
ATOM 9592 O O . ILE C 1 350 ? 149.218 142.529 166.674 1.00 60.98 350 ILE B O 1
ATOM 9597 N N . GLN C 1 351 ? 148.690 144.700 166.436 1.00 67.21 351 GLN B N 1
ATOM 9598 C CA . GLN C 1 351 ? 149.338 145.043 167.703 1.00 67.21 351 GLN B CA 1
ATOM 9599 C C . GLN C 1 351 ? 148.587 144.496 168.916 1.00 67.21 351 GLN B C 1
ATOM 9600 O O . GLN C 1 351 ? 149.129 144.482 170.025 1.00 67.21 351 GLN B O 1
ATOM 9606 N N . SER C 1 352 ? 147.347 144.038 168.738 1.00 70.41 352 SER B N 1
ATOM 9607 C CA . SER C 1 352 ? 146.585 143.565 169.890 1.00 70.41 352 SER B CA 1
ATOM 9608 C C . SER C 1 352 ? 146.558 142.046 169.983 1.00 70.41 352 SER B C 1
ATOM 9609 O O . SER C 1 352 ? 145.760 141.493 170.746 1.00 70.41 352 SER B O 1
ATOM 9612 N N . LEU C 1 353 ? 147.396 141.350 169.215 1.00 76.48 353 LEU B N 1
ATOM 9613 C CA . LEU C 1 353 ? 147.321 139.891 169.202 1.00 76.48 353 LEU B CA 1
ATOM 9614 C C . LEU C 1 353 ? 148.188 139.268 170.289 1.00 76.48 353 LEU B C 1
ATOM 9615 O O . LEU C 1 353 ? 147.783 138.294 170.933 1.00 76.48 353 LEU B O 1
ATOM 9620 N N . ASP C 1 354 ? 149.379 139.809 170.505 1.00 87.47 354 ASP B N 1
ATOM 9621 C CA . ASP C 1 354 ? 150.395 139.200 171.353 1.00 87.47 354 ASP B CA 1
ATOM 9622 C C . ASP C 1 354 ? 150.787 140.113 172.511 1.00 87.47 354 ASP B C 1
ATOM 9623 O O . ASP C 1 354 ? 151.970 140.347 172.764 1.00 87.47 354 ASP B O 1
ATOM 9628 N N . SER C 1 355 ? 149.786 140.643 173.221 1.00 89.67 355 SER B N 1
ATOM 9629 C CA . SER C 1 355 ? 150.029 141.659 174.242 1.00 89.67 355 SER B CA 1
ATOM 9630 C C . SER C 1 355 ? 150.769 141.088 175.448 1.00 89.67 355 SER B C 1
ATOM 9631 O O . SER C 1 355 ? 151.730 141.692 175.943 1.00 89.67 355 SER B O 1
ATOM 9634 N N . SER C 1 356 ? 150.342 139.918 175.928 1.00 90.75 356 SER B N 1
ATOM 9635 C CA . SER C 1 356 ? 150.978 139.328 177.102 1.00 90.75 356 SER B CA 1
ATOM 9636 C C . SER C 1 356 ? 152.367 138.791 176.774 1.00 90.75 356 SER B C 1
ATOM 9637 O O . SER C 1 356 ? 153.210 138.651 177.665 1.00 90.75 356 SER B O 1
ATOM 9640 N N . ARG C 1 357 ? 152.624 138.480 175.502 1.00 91.84 357 ARG B N 1
ATOM 9641 C CA . ARG C 1 357 ? 153.981 138.134 175.093 1.00 91.84 357 ARG B CA 1
ATOM 9642 C C . ARG C 1 357 ? 154.861 139.372 175.007 1.00 91.84 357 ARG B C 1
ATOM 9643 O O . ARG C 1 357 ? 156.063 139.310 175.286 1.00 91.84 357 ARG B O 1
ATOM 9651 N N . ARG C 1 358 ? 154.279 140.508 174.624 1.00 89.87 358 ARG B N 1
ATOM 9652 C CA . ARG C 1 358 ? 155.072 141.708 174.379 1.00 89.87 358 ARG B CA 1
ATOM 9653 C C . ARG C 1 358 ? 155.427 142.410 175.684 1.00 89.87 358 ARG B C 1
ATOM 9654 O O . ARG C 1 358 ? 156.517 142.988 175.815 1.00 89.87 358 ARG B O 1
ATOM 9662 N N . GLN C 1 359 ? 154.519 142.372 176.661 1.00 89.26 359 GLN B N 1
ATOM 9663 C CA . GLN C 1 359 ? 154.782 143.047 177.926 1.00 89.26 359 GLN B CA 1
ATOM 9664 C C . GLN C 1 359 ? 155.849 142.317 178.734 1.00 89.26 359 GLN B C 1
ATOM 9665 O O . GLN C 1 359 ? 156.618 142.949 179.469 1.00 89.26 359 GLN B O 1
ATOM 9671 N N . TYR C 1 360 ? 155.941 140.993 178.575 1.00 91.23 360 TYR B N 1
ATOM 9672 C CA . TYR C 1 360 ? 157.049 140.250 179.167 1.00 91.23 360 TYR B CA 1
ATOM 9673 C C . TYR C 1 360 ? 158.381 140.661 178.555 1.00 91.23 360 TYR B C 1
ATOM 9674 O O . TYR C 1 360 ? 159.391 140.763 179.263 1.00 91.23 360 TYR B O 1
ATOM 9683 N N . GLN C 1 361 ? 158.402 140.894 177.240 1.00 91.28 361 GLN B N 1
ATOM 9684 C CA . GLN C 1 361 ? 159.633 141.313 176.582 1.00 91.28 361 GLN B CA 1
ATOM 9685 C C . GLN C 1 361 ? 160.056 142.700 177.040 1.00 91.28 361 GLN B C 1
ATOM 9686 O O . GLN C 1 361 ? 161.244 142.940 177.276 1.00 91.28 361 GLN B O 1
ATOM 9692 N N . GLU C 1 362 ? 159.095 143.615 177.207 1.00 91.05 362 GLU B N 1
ATOM 9693 C CA . GLU C 1 362 ? 159.425 144.954 177.703 1.00 91.05 362 GLU B CA 1
ATOM 9694 C C . GLU C 1 362 ? 159.920 144.917 179.146 1.00 91.05 362 GLU B C 1
ATOM 9695 O O . GLU C 1 362 ? 160.877 145.627 179.508 1.00 91.05 362 GLU B O 1
ATOM 9701 N N . LYS C 1 363 ? 159.300 144.070 179.974 1.00 91.19 363 LYS B N 1
ATOM 9702 C CA . LYS C 1 363 ? 159.744 143.913 181.353 1.00 91.19 363 LYS B CA 1
ATOM 9703 C C . LYS C 1 363 ? 161.150 143.328 181.423 1.00 91.19 363 LYS B C 1
ATOM 9704 O O . LYS C 1 363 ? 161.971 143.776 182.229 1.00 91.19 363 LYS B O 1
ATOM 9710 N N . TYR C 1 364 ? 161.473 142.376 180.545 1.00 89.76 364 TYR B N 1
ATOM 9711 C CA . TYR C 1 364 ? 162.816 141.807 180.582 1.00 89.76 364 TYR B CA 1
ATOM 9712 C C . TYR C 1 364 ? 163.850 142.763 179.989 1.00 89.76 364 TYR B C 1
ATOM 9713 O O . TYR C 1 364 ? 165.028 142.711 180.364 1.00 89.76 364 TYR B O 1
ATOM 9722 N N . LYS C 1 365 ? 163.435 143.643 179.067 1.00 89.38 365 LYS B N 1
ATOM 9723 C CA . LYS C 1 365 ? 164.324 144.722 178.631 1.00 89.38 365 LYS B CA 1
ATOM 9724 C C . LYS C 1 365 ? 164.697 145.629 179.794 1.00 89.38 365 LYS B C 1
ATOM 9725 O O . LYS C 1 365 ? 165.870 145.991 179.956 1.00 89.38 365 LYS B O 1
ATOM 9731 N N . GLN C 1 366 ? 163.720 145.963 180.643 1.00 88.29 366 GLN B N 1
ATOM 9732 C CA . GLN C 1 366 ? 164.036 146.768 181.823 1.00 88.29 366 GLN B CA 1
ATOM 9733 C C . GLN C 1 366 ? 164.887 145.998 182.832 1.00 88.29 366 GLN B C 1
ATOM 9734 O O . GLN C 1 366 ? 165.743 146.589 183.504 1.00 88.29 366 GLN B O 1
ATOM 9740 N N . VAL C 1 367 ? 164.685 144.681 182.937 1.00 87.39 367 VAL B N 1
ATOM 9741 C CA . VAL C 1 367 ? 165.497 143.867 183.847 1.00 87.39 367 VAL B CA 1
ATOM 9742 C C . VAL C 1 367 ? 166.954 143.831 183.403 1.00 87.39 367 VAL B C 1
ATOM 9743 O O . VAL C 1 367 ? 167.871 144.056 184.205 1.00 87.39 367 VAL B O 1
ATOM 9747 N N . GLU C 1 368 ? 167.196 143.565 182.118 1.00 89.56 368 GLU B N 1
ATOM 9748 C CA . GLU C 1 368 ? 168.576 143.494 181.650 1.00 89.56 368 GLU B CA 1
ATOM 9749 C C . GLU C 1 368 ? 169.208 144.879 181.585 1.00 89.56 368 GLU B C 1
ATOM 9750 O O . GLU C 1 368 ? 170.434 145.011 181.672 1.00 89.56 368 GLU B O 1
ATOM 9756 N N . GLN C 1 369 ? 168.390 145.932 181.523 1.00 92.02 369 GLN B N 1
ATOM 9757 C CA . GLN C 1 369 ? 168.940 147.273 181.671 1.00 92.02 369 GLN B CA 1
ATOM 9758 C C . GLN C 1 369 ? 169.379 147.547 183.109 1.00 92.02 369 GLN B C 1
ATOM 9759 O O . GLN C 1 369 ? 170.419 148.182 183.337 1.00 92.02 369 GLN B O 1
ATOM 9765 N N . TYR C 1 370 ? 168.603 147.069 184.091 1.00 89.93 370 TYR B N 1
ATOM 9766 C CA . TYR C 1 370 ? 169.034 147.146 185.488 1.00 89.93 370 TYR B CA 1
ATOM 9767 C C . TYR C 1 370 ? 170.304 146.339 185.724 1.00 89.93 370 TYR B C 1
ATOM 9768 O O . TYR C 1 370 ? 171.138 146.709 186.558 1.00 89.93 370 TYR B O 1
ATOM 9777 N N . MET C 1 371 ? 170.455 145.223 185.009 1.00 92.51 371 MET B N 1
ATOM 9778 C CA . MET C 1 371 ? 171.701 144.463 185.068 1.00 92.51 371 MET B CA 1
ATOM 9779 C C . MET C 1 371 ? 172.864 145.266 184.500 1.00 92.51 371 MET B C 1
ATOM 9780 O O . MET C 1 371 ? 173.962 145.270 185.067 1.00 92.51 371 MET B O 1
ATOM 9785 N N . SER C 1 372 ? 172.640 145.944 183.372 1.00 90.89 372 SER B N 1
ATOM 9786 C CA . SER C 1 372 ? 173.723 146.648 182.693 1.00 90.89 372 SER B CA 1
ATOM 9787 C C . SER C 1 372 ? 174.118 147.925 183.420 1.00 90.89 372 SER B C 1
ATOM 9788 O O . SER C 1 372 ? 175.220 148.445 183.213 1.00 90.89 372 SER B O 1
ATOM 9791 N N . PHE C 1 373 ? 173.228 148.463 184.257 1.00 92.65 373 PHE B N 1
ATOM 9792 C CA . PHE C 1 373 ? 173.559 149.697 184.965 1.00 92.65 373 PHE B CA 1
ATOM 9793 C C . PHE C 1 373 ? 174.567 149.447 186.082 1.00 92.65 373 PHE B C 1
ATOM 9794 O O . PHE C 1 373 ? 175.524 150.212 186.243 1.00 92.65 373 PHE B O 1
ATOM 9802 N N . HIS C 1 374 ? 174.378 148.385 186.858 1.00 92.69 374 HIS B N 1
ATOM 9803 C CA . HIS C 1 374 ? 175.259 148.082 187.978 1.00 92.69 374 HIS B CA 1
ATOM 9804 C C . HIS C 1 374 ? 176.431 147.189 187.600 1.00 92.69 374 HIS B C 1
ATOM 9805 O O . HIS C 1 374 ? 177.220 146.838 188.485 1.00 92.69 374 HIS B O 1
ATOM 9812 N N . LYS C 1 375 ? 176.540 146.811 186.318 1.00 95.34 375 LYS B N 1
ATOM 9813 C CA . LYS C 1 375 ? 177.664 146.049 185.756 1.00 95.34 375 LYS B CA 1
ATOM 9814 C C . LYS C 1 375 ? 177.845 144.694 186.445 1.00 95.34 375 LYS B C 1
ATOM 9815 O O . LYS C 1 375 ? 178.905 144.382 186.988 1.00 95.34 375 LYS B O 1
ATOM 9821 N N . LEU C 1 376 ? 176.788 143.887 186.414 1.00 94.38 376 LEU B N 1
ATOM 9822 C CA . LEU C 1 376 ? 176.816 142.580 187.050 1.00 94.38 376 LEU B CA 1
ATOM 9823 C C . LEU C 1 376 ? 177.640 141.602 186.212 1.00 94.38 376 LEU B C 1
ATOM 9824 O O . LEU C 1 376 ? 177.810 141.802 185.007 1.00 94.38 376 LEU B O 1
ATOM 9829 N N . PRO C 1 377 ? 178.180 140.547 186.824 1.00 95.54 377 PRO B N 1
ATOM 9830 C CA . PRO C 1 377 ? 178.886 139.524 186.044 1.00 95.54 377 PRO B CA 1
ATOM 9831 C C . PRO C 1 377 ? 177.936 138.718 185.169 1.00 95.54 377 PRO B C 1
ATOM 9832 O O . PRO C 1 377 ? 176.713 138.802 185.285 1.00 95.54 377 PRO B O 1
ATOM 9836 N N . ALA C 1 378 ? 178.528 137.909 184.286 1.00 95.48 378 ALA B N 1
ATOM 9837 C CA . ALA C 1 378 ? 177.742 137.207 183.275 1.00 95.48 378 ALA B CA 1
ATOM 9838 C C . ALA C 1 378 ? 176.944 136.054 183.873 1.00 95.48 378 ALA B C 1
ATOM 9839 O O . ALA C 1 378 ? 175.821 135.772 183.430 1.00 95.48 378 ALA B O 1
ATOM 9841 N N . ASP C 1 379 ? 177.503 135.376 184.879 1.00 95.56 379 ASP B N 1
ATOM 9842 C CA . ASP C 1 379 ? 176.825 134.227 185.473 1.00 95.56 379 ASP B CA 1
ATOM 9843 C C . ASP C 1 379 ? 175.586 134.651 186.254 1.00 95.56 379 ASP B C 1
ATOM 9844 O O . ASP C 1 379 ? 174.562 133.957 186.241 1.00 95.56 379 ASP B O 1
ATOM 9849 N N . THR C 1 380 ? 175.650 135.811 186.912 1.00 95.68 380 THR B N 1
ATOM 9850 C CA . THR C 1 380 ? 174.474 136.329 187.604 1.00 95.68 380 THR B CA 1
ATOM 9851 C C . THR C 1 380 ? 173.401 136.763 186.617 1.00 95.68 380 THR B C 1
ATOM 9852 O O . THR C 1 380 ? 172.210 136.576 186.881 1.00 95.68 380 THR B O 1
ATOM 9856 N N . ARG C 1 381 ? 173.807 137.329 185.474 1.00 93.66 381 ARG B N 1
ATOM 9857 C CA . ARG C 1 381 ? 172.856 137.671 184.417 1.00 93.66 381 ARG B CA 1
ATOM 9858 C C . ARG C 1 381 ? 172.136 136.434 183.899 1.00 93.66 381 ARG B C 1
ATOM 9859 O O . ARG C 1 381 ? 170.904 136.435 183.750 1.00 93.66 381 ARG B O 1
ATOM 9867 N N . GLN C 1 382 ? 172.893 135.361 183.651 1.00 94.77 382 GLN B N 1
ATOM 9868 C CA . GLN C 1 382 ? 172.307 134.103 183.199 1.00 94.77 382 GLN B CA 1
ATOM 9869 C C . GLN C 1 382 ? 171.383 133.511 184.255 1.00 94.77 382 GLN B C 1
ATOM 9870 O O . GLN C 1 382 ? 170.321 132.966 183.929 1.00 94.77 382 GLN B O 1
ATOM 9876 N N . ARG C 1 383 ? 171.746 133.657 185.530 1.00 95.70 383 ARG B N 1
ATOM 9877 C CA . ARG C 1 383 ? 170.946 133.089 186.610 1.00 95.70 383 ARG B CA 1
ATOM 9878 C C . ARG C 1 383 ? 169.623 133.831 186.787 1.00 95.70 383 ARG B C 1
ATOM 9879 O O . ARG C 1 383 ? 168.576 133.203 186.997 1.00 95.70 383 ARG B O 1
ATOM 9887 N N . ILE C 1 384 ? 169.643 135.165 186.681 1.00 93.15 384 ILE B N 1
ATOM 9888 C CA . ILE C 1 384 ? 168.403 135.941 186.760 1.00 93.15 384 ILE B CA 1
ATOM 9889 C C . ILE C 1 384 ? 167.521 135.668 185.543 1.00 93.15 384 ILE B C 1
ATOM 9890 O O . ILE C 1 384 ? 166.285 135.603 185.654 1.00 93.15 384 ILE B O 1
ATOM 9895 N N . HIS C 1 385 ? 168.138 135.461 184.371 1.00 92.62 385 HIS B N 1
ATOM 9896 C CA . HIS C 1 385 ? 167.359 135.117 183.182 1.00 92.62 385 HIS B CA 1
ATOM 9897 C C . HIS C 1 385 ? 166.670 133.764 183.326 1.00 92.62 385 HIS B C 1
ATOM 9898 O O . HIS C 1 385 ? 165.490 133.622 182.975 1.00 92.62 385 HIS B O 1
ATOM 9905 N N . GLU C 1 386 ? 167.383 132.768 183.865 1.00 95.47 386 GLU B N 1
ATOM 9906 C CA . GLU C 1 386 ? 166.783 131.457 184.112 1.00 95.47 386 GLU B CA 1
ATOM 9907 C C . GLU C 1 386 ? 165.675 131.538 185.154 1.00 95.47 386 GLU B C 1
ATOM 9908 O O . GLU C 1 386 ? 164.653 130.844 185.039 1.00 95.47 386 GLU B O 1
ATOM 9914 N N . TYR C 1 387 ? 165.853 132.397 186.167 1.00 94.30 387 TYR B N 1
ATOM 9915 C CA . TYR C 1 387 ? 164.814 132.588 187.175 1.00 94.30 387 TYR B CA 1
ATOM 9916 C C . TYR C 1 387 ? 163.545 133.177 186.578 1.00 94.30 387 TYR B C 1
ATOM 9917 O O . TYR C 1 387 ? 162.441 132.734 186.903 1.00 94.30 387 TYR B O 1
ATOM 9926 N N . TYR C 1 388 ? 163.674 134.182 185.713 1.00 93.57 388 TYR B N 1
ATOM 9927 C CA . TYR C 1 388 ? 162.473 134.776 185.131 1.00 93.57 388 TYR B CA 1
ATOM 9928 C C . TYR C 1 388 ? 161.818 133.852 184.115 1.00 93.57 388 TYR B C 1
ATOM 9929 O O . TYR C 1 388 ? 160.588 133.870 183.959 1.00 93.57 388 TYR B O 1
ATOM 9938 N N . GLU C 1 389 ? 162.613 133.008 183.447 1.00 95.82 389 GLU B N 1
ATOM 9939 C CA . GLU C 1 389 ? 162.035 131.995 182.568 1.00 95.82 389 GLU B CA 1
ATOM 9940 C C . GLU C 1 389 ? 161.231 130.967 183.352 1.00 95.82 389 GLU B C 1
ATOM 9941 O O . GLU C 1 389 ? 160.157 130.546 182.916 1.00 95.82 389 GLU B O 1
ATOM 9947 N N . HIS C 1 390 ? 161.732 130.540 184.512 1.00 97.93 390 HIS B N 1
ATOM 9948 C CA . HIS C 1 390 ? 160.989 129.538 185.274 1.00 97.93 390 HIS B CA 1
ATOM 9949 C C . HIS C 1 390 ? 159.942 130.174 186.180 1.00 97.93 390 HIS B C 1
ATOM 9950 O O . HIS C 1 390 ? 159.135 129.468 186.793 1.00 97.93 390 HIS B O 1
ATOM 9957 N N . ARG C 1 391 ? 159.934 131.503 186.279 1.00 95.88 391 ARG B N 1
ATOM 9958 C CA . ARG C 1 391 ? 158.925 132.172 187.093 1.00 95.88 391 ARG B CA 1
ATOM 9959 C C . ARG C 1 391 ? 157.719 132.588 186.263 1.00 95.88 391 ARG B C 1
ATOM 9960 O O . ARG C 1 391 ? 156.593 132.168 186.547 1.00 95.88 391 ARG B O 1
ATOM 9968 N N . TYR C 1 392 ? 157.925 133.411 185.232 1.00 93.98 392 TYR B N 1
ATOM 9969 C CA . TYR C 1 392 ? 156.800 133.933 184.469 1.00 93.98 392 TYR B CA 1
ATOM 9970 C C . TYR C 1 392 ? 156.507 133.165 183.190 1.00 93.98 392 TYR B C 1
ATOM 9971 O O . TYR C 1 392 ? 155.405 133.311 182.653 1.00 93.98 392 TYR B O 1
ATOM 9980 N N . GLN C 1 393 ? 157.465 132.365 182.703 1.00 95.97 393 GLN B N 1
ATOM 9981 C CA . GLN C 1 393 ? 157.313 131.472 181.546 1.00 95.97 393 GLN B CA 1
ATOM 9982 C C . GLN C 1 393 ? 156.967 132.236 180.271 1.00 95.97 393 GLN B C 1
ATOM 9983 O O . GLN C 1 393 ? 156.130 131.806 179.479 1.00 95.97 393 GLN B O 1
ATOM 9989 N N . GLY C 1 394 ? 157.631 133.370 180.064 1.00 93.23 394 GLY B N 1
ATOM 9990 C CA . GLY C 1 394 ? 157.384 134.178 178.888 1.00 93.23 394 GLY B CA 1
ATOM 9991 C C . GLY C 1 394 ? 156.038 134.855 178.861 1.00 93.23 394 GLY B C 1
ATOM 9992 O O . GLY C 1 394 ? 155.562 135.228 177.787 1.00 93.23 394 GLY B O 1
ATOM 9993 N N . LYS C 1 395 ? 155.399 135.010 180.016 1.00 95.81 395 LYS B N 1
ATOM 9994 C CA . LYS C 1 395 ? 153.987 135.347 180.128 1.00 95.81 395 LYS B CA 1
ATOM 9995 C C . LYS C 1 395 ? 153.798 136.327 181.278 1.00 95.81 395 LYS B C 1
ATOM 9996 O O . LYS C 1 395 ? 154.124 136.014 182.426 1.00 95.81 395 LYS B O 1
ATOM 10002 N N . MET C 1 396 ? 153.265 137.507 180.977 1.00 90.85 396 MET B N 1
ATOM 10003 C CA . MET C 1 396 ? 153.235 138.613 181.926 1.00 90.85 396 MET B CA 1
ATOM 10004 C C . MET C 1 396 ? 151.910 138.651 182.672 1.00 90.85 396 MET B C 1
ATOM 10005 O O . MET C 1 396 ? 150.844 138.624 182.051 1.00 90.85 396 MET B O 1
ATOM 10007 N N . PHE C 1 397 ? 151.987 138.721 184.000 1.00 89.72 397 PHE B N 1
ATOM 10008 C CA . PHE C 1 397 ? 150.829 138.910 184.865 1.00 89.72 397 PHE B CA 1
ATOM 10009 C C . PHE C 1 397 ? 151.323 139.420 186.211 1.00 89.72 397 PHE B C 1
ATOM 10010 O O . PHE C 1 397 ? 152.519 139.384 186.505 1.00 89.72 397 PHE B O 1
ATOM 10018 N N . ASP C 1 398 ? 150.386 139.910 187.020 1.00 93.06 398 ASP B N 1
ATOM 10019 C CA . ASP C 1 398 ? 150.688 140.490 188.330 1.00 93.06 398 ASP B CA 1
ATOM 10020 C C . ASP C 1 398 ? 149.650 139.957 189.313 1.00 93.06 398 ASP B C 1
ATOM 10021 O O . ASP C 1 398 ? 148.523 140.452 189.340 1.00 93.06 398 ASP B O 1
ATOM 10026 N N . GLU C 1 399 ? 150.047 138.988 190.145 1.00 91.42 399 GLU B N 1
ATOM 10027 C CA . GLU C 1 399 ? 149.078 138.204 190.911 1.00 91.42 399 GLU B CA 1
ATOM 10028 C C . GLU C 1 399 ? 148.413 139.019 192.014 1.00 91.42 399 GLU B C 1
ATOM 10029 O O . GLU C 1 399 ? 147.267 138.739 192.392 1.00 91.42 399 GLU B O 1
ATOM 10031 N N . GLU C 1 400 ? 149.106 140.037 192.531 1.00 91.98 400 GLU B N 1
ATOM 10032 C CA . GLU C 1 400 ? 148.597 140.783 193.678 1.00 91.98 400 GLU B CA 1
ATOM 10033 C C . GLU C 1 400 ? 147.397 141.641 193.296 1.00 91.98 400 GLU B C 1
ATOM 10034 O O . GLU C 1 400 ? 146.382 141.657 194.003 1.00 91.98 400 GLU B O 1
ATOM 10036 N N . SER C 1 401 ? 147.477 142.333 192.158 1.00 90.89 401 SER B N 1
ATOM 10037 C CA . SER C 1 401 ? 146.361 143.168 191.727 1.00 90.89 401 SER B CA 1
ATOM 10038 C C . SER C 1 401 ? 145.179 142.325 191.261 1.00 90.89 401 SER B C 1
ATOM 10039 O O . SER C 1 401 ? 144.021 142.716 191.450 1.00 90.89 401 SER B O 1
ATOM 10042 N N . ILE C 1 402 ? 145.449 141.155 190.670 1.00 89.07 402 ILE B N 1
ATOM 10043 C CA . ILE C 1 402 ? 144.369 140.272 190.235 1.00 89.07 402 ILE B CA 1
ATOM 10044 C C . ILE C 1 402 ? 143.637 139.699 191.440 1.00 89.07 402 ILE B C 1
ATOM 10045 O O . ILE C 1 402 ? 142.404 139.612 191.451 1.00 89.07 402 ILE B O 1
ATOM 10050 N N . LEU C 1 403 ? 144.377 139.335 192.490 1.00 89.06 403 LEU B N 1
ATOM 10051 C CA . LEU C 1 403 ? 143.723 138.878 193.712 1.00 89.06 403 LEU B CA 1
ATOM 10052 C C . LEU C 1 403 ? 143.046 140.027 194.449 1.00 89.06 403 LEU B C 1
ATOM 10053 O O . LEU C 1 403 ? 142.101 139.808 195.213 1.00 89.06 403 LEU B O 1
ATOM 10058 N N . GLY C 1 404 ? 143.508 141.258 194.234 1.00 90.21 404 GLY B N 1
ATOM 10059 C CA . GLY C 1 404 ? 142.852 142.393 194.862 1.00 90.21 404 GLY B CA 1
ATOM 10060 C C . GLY C 1 404 ? 141.537 142.762 194.202 1.00 90.21 404 GLY B C 1
ATOM 10061 O O . GLY C 1 404 ? 140.600 143.201 194.872 1.00 90.21 404 GLY B O 1
ATOM 10062 N N . GLU C 1 405 ? 141.449 142.593 192.879 1.00 91.55 405 GLU B N 1
ATOM 10063 C CA . GLU C 1 405 ? 140.244 142.993 192.154 1.00 91.55 405 GLU B CA 1
ATOM 10064 C C . GLU C 1 405 ? 139.073 142.045 192.391 1.00 91.55 405 GLU B C 1
ATOM 10065 O O . GLU C 1 405 ? 137.916 142.459 192.269 1.00 91.55 405 GLU B O 1
ATOM 10071 N N . LEU C 1 406 ? 139.344 140.786 192.721 1.00 91.19 406 LEU B N 1
ATOM 10072 C CA . LEU C 1 406 ? 138.287 139.790 192.828 1.00 91.19 406 LEU B CA 1
ATOM 10073 C C . LEU C 1 406 ? 137.467 139.986 194.095 1.00 91.19 406 LEU B C 1
ATOM 10074 O O . LEU C 1 406 ? 137.830 140.753 194.989 1.00 91.19 406 LEU B O 1
ATOM 10079 N N . SER C 1 407 ? 136.344 139.280 194.162 1.00 93.76 407 SER B N 1
ATOM 10080 C CA . SER C 1 407 ? 135.493 139.346 195.335 1.00 93.76 407 SER B CA 1
ATOM 10081 C C . SER C 1 407 ? 135.955 138.341 196.382 1.00 93.76 407 SER B C 1
ATOM 10082 O O . SER C 1 407 ? 136.928 137.608 196.197 1.00 93.76 407 SER B O 1
ATOM 10085 N N . GLU C 1 408 ? 135.236 138.315 197.499 1.00 95.77 408 GLU B N 1
ATOM 10086 C CA . GLU C 1 408 ? 135.598 137.414 198.592 1.00 95.77 408 GLU B CA 1
ATOM 10087 C C . GLU C 1 408 ? 135.267 135.942 198.332 1.00 95.77 408 GLU B C 1
ATOM 10088 O O . GLU C 1 408 ? 136.084 135.090 198.719 1.00 95.77 408 GLU B O 1
ATOM 10090 N N . PRO C 1 409 ? 134.127 135.552 197.727 1.00 98.48 409 PRO B N 1
ATOM 10091 C CA . PRO C 1 409 ? 133.970 134.114 197.424 1.00 98.48 409 PRO B CA 1
ATOM 10092 C C . PRO C 1 409 ? 134.850 133.611 196.291 1.00 98.48 409 PRO B C 1
ATOM 10093 O O . PRO C 1 409 ? 135.085 132.400 196.196 1.00 98.48 409 PRO B O 1
ATOM 10097 N N . LEU C 1 410 ? 135.338 134.495 195.419 1.00 96.00 410 LEU B N 1
ATOM 10098 C CA . LEU C 1 410 ? 136.167 134.034 194.309 1.00 96.00 410 LEU B CA 1
ATOM 10099 C C . LEU C 1 410 ? 137.606 133.798 194.744 1.00 96.00 410 LEU B C 1
ATOM 10100 O O . LEU C 1 410 ? 138.291 132.935 194.185 1.00 96.00 410 LEU B O 1
ATOM 10105 N N . ARG C 1 411 ? 138.090 134.564 195.724 1.00 96.96 411 ARG B N 1
ATOM 10106 C CA . ARG C 1 411 ? 139.433 134.327 196.241 1.00 96.96 411 ARG B CA 1
ATOM 10107 C C . ARG C 1 411 ? 139.501 133.019 197.011 1.00 96.96 411 ARG B C 1
ATOM 10108 O O . ARG C 1 411 ? 140.529 132.337 197.000 1.00 96.96 411 ARG B O 1
ATOM 10116 N N . GLU C 1 412 ? 138.409 132.650 197.680 1.00 102.65 412 GLU B N 1
ATOM 10117 C CA . GLU C 1 412 ? 138.407 131.431 198.477 1.00 102.65 412 GLU B CA 1
ATOM 10118 C C . GLU C 1 412 ? 138.328 130.195 197.589 1.00 102.65 412 GLU B C 1
ATOM 10119 O O . GLU C 1 412 ? 138.833 129.127 197.951 1.00 102.65 412 GLU B O 1
ATOM 10125 N N . GLU C 1 413 ? 137.725 130.328 196.406 1.00 101.44 413 GLU B N 1
ATOM 10126 C CA . GLU C 1 413 ? 137.578 129.180 195.517 1.00 101.44 413 GLU B CA 1
ATOM 10127 C C . GLU C 1 413 ? 138.899 128.827 194.841 1.00 101.44 413 GLU B C 1
ATOM 10128 O O . GLU C 1 413 ? 139.174 127.651 194.575 1.00 101.44 413 GLU B O 1
ATOM 10134 N N . ILE C 1 414 ? 139.733 129.830 194.562 1.00 99.51 414 ILE B N 1
ATOM 10135 C CA . ILE C 1 414 ? 141.012 129.576 193.905 1.00 99.51 414 ILE B CA 1
ATOM 10136 C C . ILE C 1 414 ? 141.986 128.920 194.876 1.00 99.51 414 ILE B C 1
ATOM 10137 O O . ILE C 1 414 ? 142.735 128.007 194.508 1.00 99.51 414 ILE B O 1
ATOM 10142 N N . ILE C 1 415 ? 141.964 129.351 196.138 1.00 103.87 415 ILE B N 1
ATOM 10143 C CA . ILE C 1 415 ? 142.876 128.804 197.139 1.00 103.87 415 ILE B CA 1
ATOM 10144 C C . ILE C 1 415 ? 142.484 127.371 197.494 1.00 103.87 415 ILE B C 1
ATOM 10145 O O . ILE C 1 415 ? 143.344 126.522 197.760 1.00 103.87 415 ILE B O 1
ATOM 10150 N N . ASN C 1 416 ? 141.188 127.056 197.425 1.00 104.98 416 ASN B N 1
ATOM 10151 C CA . ASN C 1 416 ? 140.742 125.698 197.727 1.00 104.98 416 ASN B CA 1
ATOM 10152 C C . ASN C 1 416 ? 141.110 124.718 196.617 1.00 104.98 416 ASN B C 1
ATOM 10153 O O . ASN C 1 416 ? 141.011 123.501 196.803 1.00 104.98 416 ASN B O 1
ATOM 10158 N N . PHE C 1 417 ? 141.520 125.221 195.452 1.00 102.42 417 PHE B N 1
ATOM 10159 C CA . PHE C 1 417 ? 142.030 124.331 194.415 1.00 102.42 417 PHE B CA 1
ATOM 10160 C C . PHE C 1 417 ? 143.532 124.117 194.561 1.00 102.42 417 PHE B C 1
ATOM 10161 O O . PHE C 1 417 ? 144.037 123.010 194.345 1.00 102.42 417 PHE B O 1
ATOM 10169 N N . THR C 1 418 ? 144.265 125.172 194.923 1.00 104.57 418 THR B N 1
ATOM 10170 C CA . THR C 1 418 ? 145.722 125.107 194.865 1.00 104.57 418 THR B CA 1
ATOM 10171 C C . THR C 1 418 ? 146.331 124.765 196.218 1.00 104.57 418 THR B C 1
ATOM 10172 O O . THR C 1 418 ? 147.215 123.905 196.305 1.00 104.57 418 THR B O 1
ATOM 10176 N N . CYS C 1 419 ? 145.876 125.419 197.285 1.00 110.79 419 CYS B N 1
ATOM 10177 C CA . CYS C 1 419 ? 146.528 125.316 198.581 1.00 110.79 419 CYS B CA 1
ATOM 10178 C C . CYS C 1 419 ? 145.860 124.345 199.542 1.00 110.79 419 CYS B C 1
ATOM 10179 O O . CYS C 1 419 ? 146.409 124.103 200.619 1.00 110.79 419 CYS B O 1
ATOM 10182 N N . ARG C 1 420 ? 144.697 123.790 199.196 1.00 114.20 420 ARG B N 1
ATOM 10183 C CA . ARG C 1 420 ? 143.978 122.932 200.135 1.00 114.20 420 ARG B CA 1
ATOM 10184 C C . ARG C 1 420 ? 144.635 121.562 200.260 1.00 114.20 420 ARG B C 1
ATOM 10185 O O . ARG C 1 420 ? 144.733 121.010 201.363 1.00 114.20 420 ARG B O 1
ATOM 10193 N N . GLY C 1 421 ? 145.112 121.007 199.144 1.00 116.90 421 GLY B N 1
ATOM 10194 C CA . GLY C 1 421 ? 145.575 119.628 199.149 1.00 116.90 421 GLY B CA 1
ATOM 10195 C C . GLY C 1 421 ? 146.920 119.448 199.827 1.00 116.90 421 GLY B C 1
ATOM 10196 O O . GLY C 1 421 ? 147.244 118.358 200.303 1.00 116.90 421 GLY B O 1
ATOM 10197 N N . LEU C 1 422 ? 147.723 120.511 199.878 1.00 117.94 422 LEU B N 1
ATOM 10198 C CA . LEU C 1 422 ? 149.036 120.405 200.502 1.00 117.94 422 LEU B CA 1
ATOM 10199 C C . LEU C 1 422 ? 148.933 120.506 202.017 1.00 117.94 422 LEU B C 1
ATOM 10200 O O . LEU C 1 422 ? 149.715 119.884 202.745 1.00 117.94 422 LEU B O 1
ATOM 10205 N N . VAL C 1 423 ? 147.974 121.291 202.507 1.00 119.96 423 VAL B N 1
ATOM 10206 C CA . VAL C 1 423 ? 147.772 121.450 203.942 1.00 119.96 423 VAL B CA 1
ATOM 10207 C C . VAL C 1 423 ? 147.101 120.207 204.525 1.00 119.96 423 VAL B C 1
ATOM 10208 O O . VAL C 1 423 ? 147.268 119.892 205.712 1.00 119.96 423 VAL B O 1
ATOM 10212 N N . ALA C 1 424 ? 146.407 119.432 203.687 1.00 122.18 424 ALA B N 1
ATOM 10213 C CA . ALA C 1 424 ? 145.762 118.208 204.157 1.00 122.18 424 ALA B CA 1
ATOM 10214 C C . ALA C 1 424 ? 146.779 117.116 204.482 1.00 122.18 424 ALA B C 1
ATOM 10215 O O . ALA C 1 424 ? 146.460 116.161 205.200 1.00 122.18 424 ALA B O 1
ATOM 10217 N N . HIS C 1 425 ? 148.004 117.233 203.960 1.00 125.26 425 HIS B N 1
ATOM 10218 C CA . HIS C 1 425 ? 149.049 116.274 204.311 1.00 125.26 425 HIS B CA 1
ATOM 10219 C C . HIS C 1 425 ? 149.517 116.464 205.749 1.00 125.26 425 HIS B C 1
ATOM 10220 O O . HIS C 1 425 ? 149.905 115.496 206.414 1.00 125.26 425 HIS B O 1
ATOM 10227 N N . MET C 1 426 ? 149.498 117.699 206.239 1.00 129.40 426 MET B N 1
ATOM 10228 C CA . MET C 1 426 ? 150.034 117.989 207.561 1.00 129.40 426 MET B CA 1
ATOM 10229 C C . MET C 1 426 ? 149.074 117.478 208.633 1.00 129.40 426 MET B C 1
ATOM 10230 O O . MET C 1 426 ? 147.868 117.752 208.560 1.00 129.40 426 MET B O 1
ATOM 10235 N N . PRO C 1 427 ? 149.559 116.729 209.629 1.00 133.61 427 PRO B N 1
ATOM 10236 C CA . PRO C 1 427 ? 148.632 116.124 210.601 1.00 133.61 427 PRO B CA 1
ATOM 10237 C C . PRO C 1 427 ? 148.058 117.109 211.604 1.00 133.61 427 PRO B C 1
ATOM 10238 O O . PRO C 1 427 ? 147.016 116.827 212.206 1.00 133.61 427 PRO B O 1
ATOM 10242 N N . LEU C 1 428 ? 148.710 118.256 211.812 1.00 136.05 428 LEU B N 1
ATOM 10243 C CA . LEU C 1 428 ? 148.197 119.224 212.777 1.00 136.05 428 LEU B CA 1
ATOM 10244 C C . LEU C 1 428 ? 147.010 119.994 212.216 1.00 136.05 428 LEU B C 1
ATOM 10245 O O . LEU C 1 428 ? 146.077 120.335 212.951 1.00 136.05 428 LEU B O 1
ATOM 10250 N N . PHE C 1 429 ? 147.026 120.278 210.914 1.00 135.18 429 PHE B N 1
ATOM 10251 C CA . PHE C 1 429 ? 145.955 121.071 210.322 1.00 135.18 429 PHE B CA 1
ATOM 10252 C C . PHE C 1 429 ? 144.808 120.204 209.822 1.00 135.18 429 PHE B C 1
ATOM 10253 O O . PHE C 1 429 ? 143.771 120.735 209.410 1.00 135.18 429 PHE B O 1
ATOM 10261 N N . ALA C 1 430 ? 144.972 118.880 209.837 1.00 139.71 430 ALA B N 1
ATOM 10262 C CA . ALA C 1 430 ? 143.923 118.004 209.325 1.00 139.71 430 ALA B CA 1
ATOM 10263 C C . ALA C 1 430 ? 142.767 117.889 210.312 1.00 139.71 430 ALA B C 1
ATOM 10264 O O . ALA C 1 430 ? 141.604 117.756 209.914 1.00 139.71 430 ALA B O 1
ATOM 10266 N N . HIS C 1 431 ? 143.069 117.931 211.610 1.00 143.27 431 HIS B N 1
ATOM 10267 C CA . HIS C 1 431 ? 142.038 117.764 212.627 1.00 143.27 431 HIS B CA 1
ATOM 10268 C C . HIS C 1 431 ? 141.393 119.078 213.045 1.00 143.27 431 HIS B C 1
ATOM 10269 O O . HIS C 1 431 ? 140.551 119.073 213.949 1.00 143.27 431 HIS B O 1
ATOM 10276 N N . ALA C 1 432 ? 141.763 120.189 212.417 1.00 143.00 432 ALA B N 1
ATOM 10277 C CA . ALA C 1 432 ? 141.242 121.489 212.814 1.00 143.00 432 ALA B CA 1
ATOM 10278 C C . ALA C 1 432 ? 139.842 121.718 212.258 1.00 143.00 432 ALA B C 1
ATOM 10279 O O . ALA C 1 432 ? 139.372 121.002 211.370 1.00 143.00 432 ALA B O 1
ATOM 10281 N N . ASP C 1 433 ? 139.177 122.736 212.798 1.00 143.23 433 ASP B N 1
ATOM 10282 C CA . ASP C 1 433 ? 137.924 123.207 212.234 1.00 143.23 433 ASP B CA 1
ATOM 10283 C C . ASP C 1 433 ? 138.182 123.879 210.886 1.00 143.23 433 ASP B C 1
ATOM 10284 O O . ASP C 1 433 ? 139.260 124.433 210.661 1.00 143.23 433 ASP B O 1
ATOM 10289 N N . PRO C 1 434 ? 137.210 123.846 209.967 1.00 141.66 434 PRO B N 1
ATOM 10290 C CA . PRO C 1 434 ? 137.427 124.520 208.674 1.00 141.66 434 PRO B CA 1
ATOM 10291 C C . PRO C 1 434 ? 137.398 126.036 208.761 1.00 141.66 434 PRO B C 1
ATOM 10292 O O . PRO C 1 434 ? 137.838 126.709 207.822 1.00 141.66 434 PRO B O 1
ATOM 10296 N N . SER C 1 435 ? 136.884 126.599 209.856 1.00 141.67 435 SER B N 1
ATOM 10297 C CA . SER C 1 435 ? 136.925 128.049 210.019 1.00 141.67 435 SER B CA 1
ATOM 10298 C C . SER C 1 435 ? 138.332 128.525 210.353 1.00 141.67 435 SER B C 1
ATOM 10299 O O . SER C 1 435 ? 138.689 129.675 210.079 1.00 141.67 435 SER B O 1
ATOM 10302 N N . PHE C 1 436 ? 139.143 127.654 210.956 1.00 141.74 436 PHE B N 1
ATOM 10303 C CA . PHE C 1 436 ? 140.515 128.018 211.291 1.00 141.74 436 PHE B CA 1
ATOM 10304 C C . PHE C 1 436 ? 141.439 127.863 210.091 1.00 141.74 436 PHE B C 1
ATOM 10305 O O . PHE C 1 436 ? 142.377 128.650 209.917 1.00 141.74 436 PHE B O 1
ATOM 10313 N N . VAL C 1 437 ? 141.185 126.856 209.251 1.00 135.17 437 VAL B N 1
ATOM 10314 C CA . VAL C 1 437 ? 142.118 126.509 208.180 1.00 135.17 437 VAL B CA 1
ATOM 10315 C C . VAL C 1 437 ? 142.071 127.550 207.067 1.00 135.17 437 VAL B C 1
ATOM 10316 O O . VAL C 1 437 ? 143.108 127.921 206.502 1.00 135.17 437 VAL B O 1
ATOM 10320 N N . THR C 1 438 ? 140.878 128.077 206.770 1.00 131.97 438 THR B N 1
ATOM 10321 C CA . THR C 1 438 ? 140.729 129.008 205.654 1.00 131.97 438 THR B CA 1
ATOM 10322 C C . THR C 1 438 ? 141.360 130.363 205.954 1.00 131.97 438 THR B C 1
ATOM 10323 O O . THR C 1 438 ? 141.735 131.095 205.031 1.00 131.97 438 THR B O 1
ATOM 10327 N N . ALA C 1 439 ? 141.491 130.718 207.233 1.00 131.12 439 ALA B N 1
ATOM 10328 C CA . ALA C 1 439 ? 142.193 131.952 207.570 1.00 131.12 439 ALA B CA 1
ATOM 10329 C C . ALA C 1 439 ? 143.699 131.787 207.401 1.00 131.12 439 ALA B C 1
ATOM 10330 O O . ALA C 1 439 ? 144.411 132.759 207.121 1.00 131.12 439 ALA B O 1
ATOM 10332 N N . VAL C 1 440 ? 144.201 130.562 207.566 1.00 129.11 440 VAL B N 1
ATOM 10333 C CA . VAL C 1 440 ? 145.618 130.291 207.334 1.00 129.11 440 VAL B CA 1
ATOM 10334 C C . VAL C 1 440 ? 145.914 130.284 205.840 1.00 129.11 440 VAL B C 1
ATOM 10335 O O . VAL C 1 440 ? 146.971 130.749 205.394 1.00 129.11 440 VAL B O 1
ATOM 10339 N N . LEU C 1 441 ? 144.961 129.796 205.041 1.00 124.08 441 LEU B N 1
ATOM 10340 C CA . LEU C 1 441 ? 145.200 129.567 203.619 1.00 124.08 441 LEU B CA 1
ATOM 10341 C C . LEU C 1 441 ? 145.298 130.869 202.833 1.00 124.08 441 LEU B C 1
ATOM 10342 O O . LEU C 1 441 ? 145.867 130.894 201.736 1.00 124.08 441 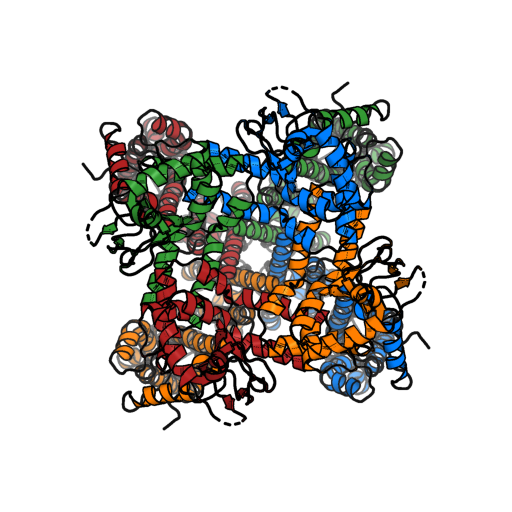LEU B O 1
ATOM 10347 N N . THR C 1 442 ? 144.753 131.961 203.370 1.00 123.08 442 THR B N 1
ATOM 10348 C CA . THR C 1 442 ? 144.804 133.227 202.648 1.00 123.08 442 THR B CA 1
ATOM 10349 C C . THR C 1 442 ? 146.178 133.871 202.753 1.00 123.08 442 THR B C 1
ATOM 10350 O O . THR C 1 442 ? 146.541 134.713 201.924 1.00 123.08 442 THR B O 1
ATOM 10354 N N . LYS C 1 443 ? 146.958 133.490 203.759 1.00 123.31 443 LYS B N 1
ATOM 10355 C CA . LYS C 1 443 ? 148.227 134.144 204.039 1.00 123.31 443 LYS B CA 1
ATOM 10356 C C . LYS C 1 443 ? 149.432 133.383 203.501 1.00 123.31 443 LYS B C 1
ATOM 10357 O O . LYS C 1 443 ? 150.567 133.743 203.826 1.00 123.31 443 LYS B O 1
ATOM 10363 N N . LEU C 1 444 ? 149.220 132.352 202.691 1.00 118.38 444 LEU B N 1
ATOM 10364 C CA . LEU C 1 444 ? 150.333 131.680 202.041 1.00 118.38 444 LEU B CA 1
ATOM 10365 C C . LEU C 1 444 ? 150.842 132.523 200.879 1.00 118.38 444 LEU B C 1
ATOM 10366 O O . LEU C 1 444 ? 150.099 133.297 200.272 1.00 118.38 444 LEU B O 1
ATOM 10371 N N . ARG C 1 445 ? 152.130 132.379 200.575 1.00 112.97 445 ARG B N 1
ATOM 10372 C CA . ARG C 1 445 ? 152.764 133.135 199.501 1.00 112.97 445 ARG B CA 1
ATOM 10373 C C . ARG C 1 445 ? 153.514 132.177 198.590 1.00 112.97 445 ARG B C 1
ATOM 10374 O O . ARG C 1 445 ? 154.182 131.256 199.068 1.00 112.97 445 ARG B O 1
ATOM 10382 N N . PHE C 1 446 ? 153.408 132.403 197.284 1.00 105.44 446 PHE B N 1
ATOM 10383 C CA . PHE C 1 446 ? 154.008 131.512 196.302 1.00 105.44 446 PHE B CA 1
ATOM 10384 C C . PHE C 1 446 ? 155.454 131.905 196.024 1.00 105.44 446 PHE B C 1
ATOM 10385 O O . PHE C 1 446 ? 155.752 133.074 195.762 1.00 105.44 446 PHE B O 1
ATOM 10393 N N . GLU C 1 447 ? 156.355 130.925 196.086 1.00 106.41 447 GLU B N 1
ATOM 10394 C CA . GLU C 1 447 ? 157.785 131.160 195.939 1.00 106.41 447 GLU B CA 1
ATOM 10395 C C . GLU C 1 447 ? 158.379 130.152 194.967 1.00 106.41 447 GLU B C 1
ATOM 10396 O O . GLU C 1 447 ? 157.970 128.990 194.930 1.00 106.41 447 GLU B O 1
ATOM 10402 N N . VAL C 1 448 ? 159.356 130.607 194.185 1.00 101.55 448 VAL B N 1
ATOM 10403 C CA . VAL C 1 448 ? 160.044 129.781 193.199 1.00 101.55 448 VAL B CA 1
ATOM 10404 C C . VAL C 1 448 ? 161.535 129.830 193.489 1.00 101.55 448 VAL B C 1
ATOM 10405 O O . VAL C 1 448 ? 162.116 130.913 193.611 1.00 101.55 448 VAL B O 1
ATOM 10409 N N . PHE C 1 449 ? 162.154 128.662 193.598 1.00 101.51 449 PHE B N 1
ATOM 10410 C CA . PHE C 1 449 ? 163.576 128.543 193.882 1.00 101.51 449 PHE B CA 1
ATOM 10411 C C . PHE C 1 449 ? 164.293 127.870 192.717 1.00 101.51 449 PHE B C 1
ATOM 10412 O O . PHE C 1 449 ? 163.679 127.413 191.754 1.00 101.51 449 PHE B O 1
ATOM 10420 N N . GLN C 1 450 ? 165.610 127.819 192.820 1.00 105.64 450 GLN B N 1
ATOM 10421 C CA . GLN C 1 450 ? 166.501 127.328 191.783 1.00 105.64 450 GLN B CA 1
ATOM 10422 C C . GLN C 1 450 ? 167.241 126.104 192.294 1.00 105.64 450 GLN B C 1
ATOM 10423 O O . GLN C 1 450 ? 167.328 125.890 193.508 1.00 105.64 450 GLN B O 1
ATOM 10429 N N . PRO C 1 451 ? 167.775 125.272 191.398 1.00 107.38 451 PRO B N 1
ATOM 10430 C CA . PRO C 1 451 ? 168.748 124.269 191.839 1.00 107.38 451 PRO B CA 1
ATOM 10431 C C . PRO C 1 451 ? 170.025 124.935 192.324 1.00 107.38 451 PRO B C 1
ATOM 10432 O O . PRO C 1 451 ? 170.576 125.819 191.666 1.00 107.38 451 PRO B O 1
ATOM 10436 N N . GLY C 1 452 ? 170.484 124.509 193.497 1.00 110.20 452 GLY B N 1
ATOM 10437 C CA . GLY C 1 452 ? 171.652 125.087 194.118 1.00 110.20 452 GLY B CA 1
ATOM 10438 C C . GLY C 1 452 ? 171.376 126.100 195.208 1.00 110.20 452 GLY B C 1
ATOM 10439 O O . GLY C 1 452 ? 172.256 126.332 196.046 1.00 110.20 452 GLY B O 1
ATOM 10440 N N . ASP C 1 453 ? 170.194 126.714 195.232 1.00 112.02 453 ASP B N 1
ATOM 10441 C CA . ASP C 1 453 ? 169.898 127.690 196.270 1.00 112.02 453 ASP B CA 1
ATOM 10442 C C . ASP C 1 453 ? 169.628 127.001 197.600 1.00 112.02 453 ASP B C 1
ATOM 10443 O O . ASP C 1 453 ? 168.911 126.000 197.668 1.00 112.02 453 ASP B O 1
ATOM 10448 N N . LEU C 1 454 ? 170.210 127.548 198.662 1.00 117.45 454 LEU B N 1
ATOM 10449 C CA . LEU C 1 454 ? 169.987 127.065 200.018 1.00 117.45 454 LEU B CA 1
ATOM 10450 C C . LEU C 1 454 ? 168.699 127.698 200.520 1.00 117.45 454 LEU B C 1
ATOM 10451 O O . LEU C 1 454 ? 168.607 128.923 200.643 1.00 117.45 454 LEU B O 1
ATOM 10456 N N . VAL C 1 455 ? 167.703 126.860 200.798 1.00 118.06 455 VAL B N 1
ATOM 10457 C CA . VAL C 1 455 ? 166.391 127.361 201.188 1.00 118.06 455 VAL B CA 1
ATOM 10458 C C . VAL C 1 455 ? 166.412 127.843 202.632 1.00 118.06 455 VAL B C 1
ATOM 10459 O O . VAL C 1 455 ? 166.111 129.006 202.922 1.00 118.06 455 VAL B O 1
ATOM 10463 N N . VAL C 1 456 ? 166.762 126.953 203.559 1.00 124.13 456 VAL B N 1
ATOM 10464 C CA . VAL C 1 456 ? 166.911 127.287 204.967 1.00 124.13 456 VAL B CA 1
ATOM 10465 C C . VAL C 1 456 ? 168.367 127.043 205.339 1.00 124.13 456 VAL B C 1
ATOM 10466 O O . VAL C 1 456 ? 168.961 126.031 204.967 1.00 124.13 456 VAL B O 1
ATOM 10470 N N . ARG C 1 457 ? 168.953 127.997 206.061 1.00 129.56 457 ARG B N 1
ATOM 10471 C CA . ARG C 1 457 ? 170.338 127.888 206.496 1.00 129.56 457 ARG B CA 1
ATOM 10472 C C . ARG C 1 457 ? 170.402 127.671 207.999 1.00 129.56 457 ARG B C 1
ATOM 10473 O O . ARG C 1 457 ? 169.530 128.118 208.748 1.00 129.56 457 ARG B O 1
ATOM 10481 N N . GLU C 1 458 ? 171.454 126.978 208.429 1.00 134.89 458 GLU B N 1
ATOM 10482 C CA . GLU C 1 458 ? 171.654 126.710 209.846 1.00 134.89 458 GLU B CA 1
ATOM 10483 C C . GLU C 1 458 ? 172.090 127.977 210.570 1.00 134.89 458 GLU B C 1
ATOM 10484 O O . GLU C 1 458 ? 172.785 128.826 210.008 1.00 134.89 458 GLU B O 1
ATOM 10490 N N . GLY C 1 459 ? 171.677 128.101 211.827 1.00 137.71 459 GLY B N 1
ATOM 10491 C CA . GLY C 1 459 ? 172.011 129.281 212.593 1.00 137.71 459 GLY B CA 1
ATOM 10492 C C . GLY C 1 459 ? 171.078 130.448 212.391 1.00 137.71 459 GLY B C 1
ATOM 10493 O O . GLY C 1 459 ? 171.397 131.562 212.815 1.00 137.71 459 GLY B O 1
ATOM 10494 N N . SER C 1 460 ? 169.932 130.231 211.758 1.00 139.55 460 SER B N 1
ATOM 10495 C CA . SER C 1 460 ? 168.960 131.282 211.511 1.00 139.55 460 SER B CA 1
ATOM 10496 C C . SER C 1 460 ? 167.773 131.118 212.450 1.00 139.55 460 SER B C 1
ATOM 10497 O O . SER C 1 460 ? 167.626 130.091 213.118 1.00 139.55 460 SER B O 1
ATOM 10500 N N . VAL C 1 461 ? 166.924 132.147 212.498 1.00 139.88 461 VAL B N 1
ATOM 10501 C CA . VAL C 1 461 ? 165.821 132.150 213.455 1.00 139.88 461 VAL B CA 1
ATOM 10502 C C . VAL C 1 461 ? 164.688 131.244 212.975 1.00 139.88 461 VAL B C 1
ATOM 10503 O O . VAL C 1 461 ? 163.958 130.657 213.783 1.00 139.88 461 VAL B O 1
ATOM 10507 N N . GLY C 1 462 ? 164.556 131.073 211.662 1.00 136.40 462 GLY B N 1
ATOM 10508 C CA . GLY C 1 462 ? 163.514 130.211 211.119 1.00 136.40 462 GLY B CA 1
ATOM 10509 C C . GLY C 1 462 ? 162.107 130.736 211.310 1.00 136.40 462 GLY B C 1
ATOM 10510 O O . GLY C 1 462 ? 161.309 130.123 212.029 1.00 136.40 462 GLY B O 1
ATOM 10511 N N . ARG C 1 463 ? 161.782 131.866 210.679 1.00 130.74 463 ARG B N 1
ATOM 10512 C CA . ARG C 1 463 ? 160.481 132.487 210.903 1.00 130.74 463 ARG B CA 1
ATOM 10513 C C . ARG C 1 463 ? 159.403 131.874 210.016 1.00 130.74 463 ARG B C 1
ATOM 10514 O O . ARG C 1 463 ? 158.207 132.022 210.292 1.00 130.74 463 ARG B O 1
ATOM 10516 N N . LYS C 1 464 ? 159.799 131.196 208.943 1.00 124.65 464 LYS B N 1
ATOM 10517 C CA . LYS C 1 464 ? 158.845 130.787 207.921 1.00 124.65 464 LYS B CA 1
ATOM 10518 C C . LYS C 1 464 ? 158.747 129.268 207.828 1.00 124.65 464 LYS B C 1
ATOM 10519 O O . LYS C 1 464 ? 159.751 128.561 207.958 1.00 124.65 464 LYS B O 1
ATOM 10525 N N . MET C 1 465 ? 157.534 128.773 207.601 1.00 123.35 465 MET B N 1
ATOM 10526 C CA . MET C 1 465 ? 157.271 127.358 207.376 1.00 123.35 465 MET B CA 1
ATOM 10527 C C . MET C 1 465 ? 156.915 127.149 205.910 1.00 123.35 465 MET B C 1
ATOM 10528 O O . MET C 1 465 ? 156.168 127.944 205.332 1.00 123.35 465 MET B O 1
ATOM 10533 N N . TYR C 1 466 ? 157.454 126.092 205.310 1.00 119.22 466 TYR B N 1
ATOM 10534 C CA . TYR C 1 466 ? 157.353 125.877 203.875 1.00 119.22 466 TYR B CA 1
ATOM 10535 C C . TYR C 1 466 ? 156.602 124.588 203.560 1.00 119.22 466 TYR B C 1
ATOM 10536 O O . TYR C 1 466 ? 156.823 123.548 204.184 1.00 119.22 466 TYR B O 1
ATOM 10545 N N . PHE C 1 467 ? 155.710 124.675 202.579 1.00 115.34 467 PHE B N 1
ATOM 10546 C CA . PHE C 1 467 ? 155.026 123.535 201.991 1.00 115.34 467 PHE B CA 1
ATOM 10547 C C . PHE C 1 467 ? 155.535 123.347 200.570 1.00 115.34 467 PHE B C 1
ATOM 10548 O O . PHE C 1 467 ? 155.927 124.305 199.904 1.00 115.34 467 PHE B O 1
ATOM 10556 N N . ILE C 1 468 ? 155.510 122.109 200.089 1.00 113.29 468 ILE B N 1
ATOM 10557 C CA . ILE C 1 468 ? 156.112 121.761 198.807 1.00 113.29 468 ILE B CA 1
ATOM 10558 C C . ILE C 1 468 ? 155.014 121.363 197.836 1.00 113.29 468 ILE B C 1
ATOM 10559 O O . ILE C 1 468 ? 154.235 120.447 198.117 1.00 113.29 468 ILE B O 1
ATOM 10564 N N . GLN C 1 469 ? 154.960 122.045 196.695 1.00 111.62 469 GLN B N 1
ATOM 10565 C CA . GLN C 1 469 ? 154.037 121.710 195.620 1.00 111.62 469 GLN B CA 1
ATOM 10566 C C . GLN C 1 469 ? 154.702 120.905 194.516 1.00 111.62 469 GLN B C 1
ATOM 10567 O O . GLN C 1 469 ? 154.221 119.825 194.163 1.00 111.62 469 GLN B O 1
ATOM 10573 N N . HIS C 1 470 ? 155.803 121.407 193.959 1.00 110.99 470 HIS B N 1
ATOM 10574 C CA . HIS C 1 470 ? 156.577 120.685 192.962 1.00 110.99 470 HIS B CA 1
ATOM 10575 C C . HIS C 1 470 ? 158.044 120.710 193.358 1.00 110.99 470 HIS B C 1
ATOM 10576 O O . HIS C 1 470 ? 158.413 121.222 194.416 1.00 110.99 470 HIS B O 1
ATOM 10583 N N . GLY C 1 471 ? 158.877 120.134 192.501 1.00 110.99 471 GLY B N 1
ATOM 10584 C CA . GLY C 1 471 ? 160.312 120.171 192.680 1.00 110.99 471 GLY B CA 1
ATOM 10585 C C . GLY C 1 471 ? 160.802 119.120 193.659 1.00 110.99 471 GLY B C 1
ATOM 10586 O O . GLY C 1 471 ? 160.034 118.428 194.329 1.00 110.99 471 GLY B O 1
ATOM 10587 N N . LEU C 1 472 ? 162.124 119.015 193.734 1.00 114.15 472 LEU B N 1
ATOM 10588 C CA . LEU C 1 472 ? 162.801 118.061 194.596 1.00 114.15 472 LEU B CA 1
ATOM 10589 C C . LEU C 1 472 ? 163.894 118.784 195.366 1.00 114.15 472 LEU B C 1
ATOM 10590 O O . LEU C 1 472 ? 164.585 119.643 194.813 1.00 114.15 472 LEU B O 1
ATOM 10595 N N . LEU C 1 473 ? 164.046 118.439 196.640 1.00 116.85 473 LEU B N 1
ATOM 10596 C CA . LEU C 1 473 ? 165.021 119.081 197.506 1.00 116.85 473 LEU B CA 1
ATOM 10597 C C . LEU C 1 473 ? 165.505 118.083 198.546 1.00 116.85 473 LEU B C 1
ATOM 10598 O O . LEU C 1 473 ? 164.884 117.042 198.772 1.00 116.85 473 LEU B O 1
ATOM 10603 N N . SER C 1 474 ? 166.624 118.414 199.185 1.00 120.54 474 SER B N 1
ATOM 10604 C CA . SER C 1 474 ? 167.299 117.512 200.108 1.00 120.54 474 SER B CA 1
ATOM 10605 C C . SER C 1 474 ? 167.556 118.207 201.437 1.00 120.54 474 SER B C 1
ATOM 10606 O O . SER C 1 474 ? 167.874 119.400 201.468 1.00 120.54 474 SER B O 1
ATOM 10609 N N . VAL C 1 475 ? 167.422 117.456 202.526 1.00 123.48 475 VAL B N 1
ATOM 10610 C CA . VAL C 1 475 ? 167.744 117.961 203.856 1.00 123.48 475 VAL B CA 1
ATOM 10611 C C . VAL C 1 475 ? 169.182 117.569 204.185 1.00 123.48 475 VAL B C 1
ATOM 10612 O O . VAL C 1 475 ? 169.686 116.542 203.712 1.00 123.48 475 VAL B O 1
ATOM 10616 N N . LEU C 1 476 ? 169.872 118.417 204.941 1.00 125.20 476 LEU B N 1
ATOM 10617 C CA . LEU C 1 476 ? 171.262 118.154 205.296 1.00 125.20 476 LEU B CA 1
ATOM 10618 C C . LEU C 1 476 ? 171.433 118.106 206.809 1.00 125.20 476 LEU B C 1
ATOM 10619 O O . LEU C 1 476 ? 172.377 118.677 207.354 1.00 125.20 476 LEU B O 1
ATOM 10624 N N . ARG C 1 484 ? 165.989 113.168 200.806 1.00 119.74 484 ARG B N 1
ATOM 10625 C CA . ARG C 1 484 ? 165.178 113.610 199.678 1.00 119.74 484 ARG B CA 1
ATOM 10626 C C . ARG C 1 484 ? 163.736 113.842 200.104 1.00 119.74 484 ARG B C 1
ATOM 10627 O O . ARG C 1 484 ? 163.141 113.009 200.787 1.00 119.74 484 ARG B O 1
ATOM 10635 N N . LEU C 1 485 ? 163.177 114.978 199.700 1.00 117.99 485 LEU B N 1
ATOM 10636 C CA . LEU C 1 485 ? 161.776 115.300 199.938 1.00 117.99 485 LEU B CA 1
ATOM 10637 C C . LEU C 1 485 ? 161.113 115.592 198.600 1.00 117.99 485 LEU B C 1
ATOM 10638 O O . LEU C 1 485 ? 161.466 116.567 197.929 1.00 117.99 485 LEU B O 1
ATOM 10643 N N . THR C 1 486 ? 160.152 114.755 198.222 1.00 116.45 486 THR B N 1
ATOM 10644 C CA . THR C 1 486 ? 159.465 114.886 196.948 1.00 116.45 486 THR B CA 1
ATOM 10645 C C . THR C 1 486 ? 158.290 115.853 197.090 1.00 116.45 486 THR B C 1
ATOM 10646 O O . THR C 1 486 ? 158.159 116.565 198.089 1.00 116.45 486 THR B O 1
ATOM 10648 N N . ASP C 1 487 ? 157.424 115.886 196.078 1.00 115.24 487 ASP B N 1
ATOM 10649 C CA . ASP C 1 487 ? 156.305 116.818 196.065 1.00 115.24 487 ASP B CA 1
ATOM 10650 C C . ASP C 1 487 ? 155.251 116.422 197.092 1.00 115.24 487 ASP B C 1
ATOM 10651 O O . ASP C 1 487 ? 155.073 115.242 197.403 1.00 115.24 487 ASP B O 1
ATOM 10653 N N . GLY C 1 488 ? 154.554 117.424 197.625 1.00 116.22 488 GLY B N 1
ATOM 10654 C CA . GLY C 1 488 ? 153.560 117.209 198.651 1.00 116.22 488 GLY B CA 1
ATOM 10655 C C . GLY C 1 488 ? 154.093 117.211 200.066 1.00 116.22 488 GLY B C 1
ATOM 10656 O O . GLY C 1 488 ? 153.297 117.137 201.009 1.00 116.22 488 GLY B O 1
ATOM 10657 N N . SER C 1 489 ? 155.407 117.299 200.245 1.00 117.39 489 SER B N 1
ATOM 10658 C CA . SER C 1 489 ? 156.003 117.248 201.569 1.00 117.39 489 SER B CA 1
ATOM 10659 C C . SER C 1 489 ? 156.014 118.635 202.210 1.00 117.39 489 SER B C 1
ATOM 10660 O O . SER C 1 489 ? 155.406 119.588 201.715 1.00 117.39 489 SER B O 1
ATOM 10663 N N . TYR C 1 490 ? 156.726 118.735 203.331 1.00 119.71 490 TYR B N 1
ATOM 10664 C CA . TYR C 1 490 ? 156.871 119.979 204.074 1.00 119.71 490 TYR B CA 1
ATOM 10665 C C . TYR C 1 490 ? 158.109 119.887 204.953 1.00 119.71 490 TYR B C 1
ATOM 10666 O O . TYR C 1 490 ? 158.532 118.789 205.326 1.00 119.71 490 TYR B O 1
ATOM 10675 N N . PHE C 1 491 ? 158.686 121.042 205.280 1.00 121.02 491 PHE B N 1
ATOM 10676 C CA . PHE C 1 491 ? 159.843 121.113 206.160 1.00 121.02 491 PHE B CA 1
ATOM 10677 C C . PHE C 1 491 ? 159.822 122.437 206.909 1.00 121.02 491 PHE B C 1
ATOM 10678 O O . PHE C 1 491 ? 159.192 123.403 206.474 1.00 121.02 491 PHE B O 1
ATOM 10686 N N . GLY C 1 492 ? 160.528 122.474 208.036 1.00 127.68 492 GLY B N 1
ATOM 10687 C CA . GLY C 1 492 ? 160.542 123.654 208.874 1.00 127.68 492 GLY B CA 1
ATOM 10688 C C . GLY C 1 492 ? 159.286 123.874 209.683 1.00 127.68 492 GLY B C 1
ATOM 10689 O O . GLY C 1 492 ? 159.000 125.017 210.054 1.00 127.68 492 GLY B O 1
ATOM 10690 N N . GLU C 1 493 ? 158.529 122.815 209.971 1.00 133.56 493 GLU B N 1
ATOM 10691 C CA . GLU C 1 493 ? 157.259 122.974 210.668 1.00 133.56 493 GLU B CA 1
ATOM 10692 C C . GLU C 1 493 ? 157.466 123.157 212.165 1.00 133.56 493 GLU B C 1
ATOM 10693 O O . GLU C 1 493 ? 156.771 123.954 212.805 1.00 133.56 493 GLU B O 1
ATOM 10695 N N . ILE C 1 494 ? 158.423 122.427 212.742 1.00 140.85 494 ILE B N 1
ATOM 10696 C CA . ILE C 1 494 ? 158.597 122.429 214.189 1.00 140.85 494 ILE B CA 1
ATOM 10697 C C . ILE C 1 494 ? 159.291 123.705 214.656 1.00 140.85 494 ILE B C 1
ATOM 10698 O O . ILE C 1 494 ? 159.178 124.086 215.829 1.00 140.85 494 ILE B O 1
ATOM 10703 N N . CYS C 1 495 ? 159.973 124.407 213.746 1.00 143.64 495 CYS B N 1
ATOM 10704 C CA . CYS C 1 495 ? 160.700 125.614 214.124 1.00 143.64 495 CYS B CA 1
ATOM 10705 C C . CYS C 1 495 ? 159.747 126.759 214.439 1.00 143.64 495 CYS B C 1
ATOM 10706 O O . CYS C 1 495 ? 160.029 127.587 215.312 1.00 143.64 495 CYS B O 1
ATOM 10709 N N . LEU C 1 496 ? 158.599 126.805 213.760 1.00 142.21 496 LEU B N 1
ATOM 10710 C CA . LEU C 1 496 ? 157.621 127.855 214.032 1.00 142.21 496 LEU B CA 1
ATOM 10711 C C . LEU C 1 496 ? 156.905 127.610 215.354 1.00 142.21 496 LEU B C 1
ATOM 10712 O O . LEU C 1 496 ? 156.432 128.554 215.997 1.00 142.21 496 LEU B O 1
ATOM 10717 N N . LEU C 1 497 ? 156.807 126.348 215.775 1.00 145.56 497 LEU B N 1
ATOM 10718 C CA . LEU C 1 497 ? 156.188 126.052 217.063 1.00 145.56 497 LEU B CA 1
ATOM 10719 C C . LEU C 1 497 ? 157.165 126.269 218.212 1.00 145.56 497 LEU B C 1
ATOM 10720 O O . LEU C 1 497 ? 156.779 126.757 219.280 1.00 145.56 497 LEU B O 1
ATOM 10725 N N . THR C 1 498 ? 158.438 125.911 218.016 1.00 146.70 498 THR B N 1
ATOM 10726 C CA . THR C 1 498 ? 159.401 126.024 219.108 1.00 146.70 498 THR B CA 1
ATOM 10727 C C . THR C 1 498 ? 159.994 127.425 219.218 1.00 146.70 498 THR B C 1
ATOM 10728 O O . THR C 1 498 ? 160.505 127.783 220.287 1.00 146.70 498 THR B O 1
ATOM 10732 N N . ARG C 1 499 ? 159.938 128.212 218.131 1.00 146.64 499 ARG B N 1
ATOM 10733 C CA . ARG C 1 499 ? 160.506 129.567 218.040 1.00 146.64 499 ARG B CA 1
ATOM 10734 C C . ARG C 1 499 ? 161.999 129.585 218.373 1.00 146.64 499 ARG B C 1
ATOM 10735 O O . ARG C 1 499 ? 162.500 130.511 219.014 1.00 146.64 499 ARG B O 1
ATOM 10743 N N . GLY C 1 500 ? 162.715 128.552 217.928 1.00 145.02 500 GLY B N 1
ATOM 10744 C CA . GLY C 1 500 ? 164.125 128.428 218.214 1.00 145.02 500 GLY B CA 1
ATOM 10745 C C . GLY C 1 500 ? 164.947 128.436 216.941 1.00 145.02 500 GLY B C 1
ATOM 10746 O O . GLY C 1 500 ? 164.443 128.678 215.846 1.00 145.02 500 GLY B O 1
ATOM 10747 N N . ARG C 1 501 ? 166.236 128.164 217.109 1.00 143.94 501 ARG B N 1
ATOM 10748 C CA . ARG C 1 501 ? 167.163 128.186 215.988 1.00 143.94 501 ARG B CA 1
ATOM 10749 C C . ARG C 1 501 ? 167.002 126.930 215.135 1.00 143.94 501 ARG B C 1
ATOM 10750 O O . ARG C 1 501 ? 166.793 125.827 215.649 1.00 143.94 501 ARG B O 1
ATOM 10758 N N . ARG C 1 502 ? 167.085 127.109 213.816 1.00 138.80 502 ARG B N 1
ATOM 10759 C CA . ARG C 1 502 ? 166.971 125.989 212.889 1.00 138.80 502 ARG B CA 1
ATOM 10760 C C . ARG C 1 502 ? 168.203 125.096 212.979 1.00 138.80 502 ARG B C 1
ATOM 10761 O O . ARG C 1 502 ? 169.327 125.582 213.127 1.00 138.80 502 ARG B O 1
ATOM 10763 N N . THR C 1 503 ? 167.987 123.782 212.890 1.00 135.49 503 THR B N 1
ATOM 10764 C CA . THR C 1 503 ? 169.077 122.842 213.125 1.00 135.49 503 THR B CA 1
ATOM 10765 C C . THR C 1 503 ? 169.705 122.366 211.820 1.00 135.49 503 THR B C 1
ATOM 10766 O O . THR C 1 503 ? 170.929 122.214 211.738 1.00 135.49 503 THR B O 1
ATOM 10770 N N . ALA C 1 504 ? 168.892 122.119 210.796 1.00 131.58 504 ALA B N 1
ATOM 10771 C CA . ALA C 1 504 ? 169.370 121.546 209.546 1.00 131.58 504 ALA B CA 1
ATOM 10772 C C . ALA C 1 504 ? 169.291 122.579 208.432 1.00 131.58 504 ALA B C 1
ATOM 10773 O O . ALA C 1 504 ? 168.701 123.650 208.587 1.00 131.58 504 ALA B O 1
ATOM 10775 N N . SER C 1 505 ? 169.902 122.242 207.300 1.00 128.36 505 SER B N 1
ATOM 10776 C CA . SER C 1 505 ? 169.933 123.107 206.129 1.00 128.36 505 SER B CA 1
ATOM 10777 C C . SER C 1 505 ? 169.338 122.370 204.937 1.00 128.36 505 SER B C 1
ATOM 10778 O O . SER C 1 505 ? 169.527 121.158 204.797 1.00 128.36 505 SER B O 1
ATOM 10781 N N . VAL C 1 506 ? 168.617 123.099 204.088 1.00 122.31 506 VAL B N 1
ATOM 10782 C CA . VAL C 1 506 ? 167.892 122.520 202.962 1.00 122.31 506 VAL B CA 1
ATOM 10783 C C . VAL C 1 506 ? 168.414 123.140 201.673 1.00 122.31 506 VAL B C 1
ATOM 10784 O O . VAL C 1 506 ? 168.473 124.369 201.547 1.00 122.31 506 VAL B O 1
ATOM 10788 N N . ARG C 1 507 ? 168.795 122.295 200.717 1.00 120.59 507 ARG B N 1
ATOM 10789 C CA . ARG C 1 507 ? 169.246 122.725 199.400 1.00 120.59 507 ARG B CA 1
ATOM 10790 C C . ARG C 1 507 ? 168.307 122.151 198.349 1.00 120.59 507 ARG B C 1
ATOM 10791 O O . ARG C 1 507 ? 167.993 120.957 198.381 1.00 120.59 507 ARG B O 1
ATOM 10799 N N . ALA C 1 508 ? 167.864 122.997 197.421 1.00 113.65 508 ALA B N 1
ATOM 10800 C CA . ALA C 1 508 ? 166.957 122.556 196.369 1.00 113.65 508 ALA B CA 1
ATOM 10801 C C . ALA C 1 508 ? 167.709 121.844 195.251 1.00 113.65 508 ALA B C 1
ATOM 10802 O O . ALA C 1 508 ? 168.686 122.375 194.715 1.00 113.65 508 ALA B O 1
ATOM 10804 N N . ASP C 1 509 ? 167.259 120.639 194.894 1.00 113.66 509 ASP B N 1
ATOM 10805 C CA . ASP C 1 509 ? 167.913 119.892 193.825 1.00 113.66 509 ASP B CA 1
ATOM 10806 C C . ASP C 1 509 ? 167.503 120.400 192.451 1.00 113.66 509 ASP B C 1
ATOM 10807 O O . ASP C 1 509 ? 168.276 120.290 191.493 1.00 113.66 509 ASP B O 1
ATOM 10812 N N . THR C 1 510 ? 166.299 120.948 192.328 1.00 109.53 510 THR B N 1
ATOM 10813 C CA . THR C 1 510 ? 165.808 121.463 191.059 1.00 109.53 510 THR B CA 1
ATOM 10814 C C . THR C 1 510 ? 164.878 122.636 191.339 1.00 109.53 510 THR B C 1
ATOM 10815 O O . THR C 1 510 ? 164.788 123.124 192.469 1.00 109.53 510 THR B O 1
ATOM 10819 N N . TYR C 1 511 ? 164.198 123.098 190.292 1.00 104.51 511 TYR B N 1
ATOM 10820 C CA . TYR C 1 511 ? 163.284 124.224 190.423 1.00 104.51 511 TYR B CA 1
ATOM 10821 C C . TYR C 1 511 ? 162.056 123.827 191.229 1.00 104.51 511 TYR B C 1
ATOM 10822 O O . TYR C 1 511 ? 161.294 122.942 190.837 1.00 104.51 511 TYR B O 1
ATOM 10831 N N . CYS C 1 512 ? 161.861 124.500 192.357 1.00 105.91 512 CYS B N 1
ATOM 10832 C CA . CYS C 1 512 ? 160.808 124.161 193.298 1.00 105.91 512 CYS B CA 1
ATOM 10833 C C . CYS C 1 512 ? 159.745 125.247 193.295 1.00 105.91 512 CYS B C 1
ATOM 10834 O O . CYS C 1 512 ? 160.023 126.411 193.002 1.00 105.91 512 CYS B O 1
ATOM 10837 N N . ARG C 1 513 ? 158.520 124.851 193.617 1.00 107.25 513 ARG B N 1
ATOM 10838 C CA . ARG C 1 513 ? 157.414 125.776 193.813 1.00 107.25 513 ARG B CA 1
ATOM 10839 C C . ARG C 1 513 ? 156.878 125.570 195.219 1.00 107.25 513 ARG B C 1
ATOM 10840 O O . ARG C 1 513 ? 156.356 124.496 195.533 1.00 107.25 513 ARG B O 1
ATOM 10848 N N . LEU C 1 514 ? 157.001 126.593 196.058 1.00 107.90 514 LEU B N 1
ATOM 10849 C CA . LEU C 1 514 ? 156.739 126.447 197.478 1.00 107.90 514 LEU B CA 1
ATOM 10850 C C . LEU C 1 514 ? 155.670 127.430 197.929 1.00 107.90 514 LEU B C 1
ATOM 10851 O O . LEU C 1 514 ? 155.427 128.457 197.293 1.00 107.90 514 LEU B O 1
ATOM 10856 N N . TYR C 1 515 ? 155.028 127.091 199.043 1.00 111.25 515 TYR B N 1
ATOM 10857 C CA . TYR C 1 515 ? 154.071 127.952 199.722 1.00 111.25 515 TYR B CA 1
ATOM 10858 C C . TYR C 1 515 ? 154.612 128.278 201.103 1.00 111.25 515 TYR B C 1
ATOM 10859 O O . TYR C 1 515 ? 154.941 127.370 201.873 1.00 111.25 515 TYR B O 1
ATOM 10868 N N . SER C 1 516 ? 154.697 129.566 201.419 1.00 116.52 516 SER B N 1
ATOM 10869 C CA . SER C 1 516 ? 155.382 130.037 202.614 1.00 116.52 516 SER B CA 1
ATOM 10870 C C . SER C 1 516 ? 154.378 130.599 203.606 1.00 116.52 516 SER B C 1
ATOM 10871 O O . SER C 1 516 ? 153.452 131.315 203.218 1.00 116.52 516 SER B O 1
ATOM 10874 N N . LEU C 1 517 ? 154.572 130.280 204.880 1.00 124.26 517 LEU B N 1
ATOM 10875 C CA . LEU C 1 517 ? 153.770 130.819 205.971 1.00 124.26 517 LEU B CA 1
ATOM 10876 C C . LEU C 1 517 ? 154.703 131.372 207.038 1.00 124.26 517 LEU B C 1
ATOM 10877 O O . LEU C 1 517 ? 155.501 130.626 207.613 1.00 124.26 517 LEU B O 1
ATOM 10882 N N . SER C 1 518 ? 154.597 132.669 207.306 1.00 130.33 518 SER B N 1
ATOM 10883 C CA . SER C 1 518 ? 155.436 133.296 208.313 1.00 130.33 518 SER B CA 1
ATOM 10884 C C . SER C 1 518 ? 154.893 133.022 209.712 1.00 130.33 518 SER B C 1
ATOM 10885 O O . SER C 1 518 ? 153.829 132.423 209.888 1.00 130.33 518 SER B O 1
ATOM 10888 N N . VAL C 1 519 ? 155.639 133.477 210.720 1.00 134.10 519 VAL B N 1
ATOM 10889 C CA . VAL C 1 519 ? 155.255 133.188 212.100 1.00 134.10 519 VAL B CA 1
ATOM 10890 C C . VAL C 1 519 ? 154.223 134.199 212.600 1.00 134.10 519 VAL B C 1
ATOM 10891 O O . VAL C 1 519 ? 153.309 133.846 213.356 1.00 134.10 519 VAL B O 1
ATOM 10895 N N . ASP C 1 520 ? 154.313 135.454 212.147 1.00 134.37 520 ASP B N 1
ATOM 10896 C CA . ASP C 1 520 ? 153.358 136.464 212.592 1.00 134.37 520 ASP B CA 1
ATOM 10897 C C . ASP C 1 520 ? 152.007 136.271 211.917 1.00 134.37 520 ASP B C 1
ATOM 10898 O O . ASP C 1 520 ? 150.953 136.497 212.529 1.00 134.37 520 ASP B O 1
ATOM 10900 N N . HIS C 1 521 ? 152.023 135.810 210.665 1.00 131.70 521 HIS B N 1
ATOM 10901 C CA . HIS C 1 521 ? 150.784 135.538 209.949 1.00 131.70 521 HIS B CA 1
ATOM 10902 C C . HIS C 1 521 ? 150.067 134.322 210.521 1.00 131.70 521 HIS B C 1
ATOM 10903 O O . HIS C 1 521 ? 148.861 134.153 210.317 1.00 131.70 521 HIS B O 1
ATOM 10910 N N . PHE C 1 522 ? 150.791 133.459 211.237 1.00 136.85 522 PHE B N 1
ATOM 10911 C CA . PHE C 1 522 ? 150.135 132.348 211.918 1.00 136.85 522 PHE B CA 1
ATOM 10912 C C . PHE C 1 522 ? 149.712 132.740 213.328 1.00 136.85 522 PHE B C 1
ATOM 10913 O O . PHE C 1 522 ? 148.703 132.242 213.843 1.00 136.85 522 PHE B O 1
ATOM 10921 N N . ASN C 1 523 ? 150.468 133.640 213.965 1.00 139.11 523 ASN B N 1
ATOM 10922 C CA . ASN C 1 523 ? 150.103 134.097 215.303 1.00 139.11 523 ASN B CA 1
ATOM 10923 C C . ASN C 1 523 ? 148.850 134.962 215.273 1.00 139.11 523 ASN B C 1
ATOM 10924 O O . ASN C 1 523 ? 148.074 134.969 216.235 1.00 139.11 523 ASN B O 1
ATOM 10929 N N . ALA C 1 524 ? 148.624 135.682 214.168 1.00 139.73 524 ALA B N 1
ATOM 10930 C CA . ALA C 1 524 ? 147.383 136.444 214.027 1.00 139.73 524 ALA B CA 1
ATOM 10931 C C . ALA C 1 524 ? 146.168 135.523 213.946 1.00 139.73 524 ALA B C 1
ATOM 10932 O O . ALA C 1 524 ? 145.115 135.812 214.529 1.00 139.73 524 ALA B O 1
ATOM 10934 N N . VAL C 1 525 ? 146.307 134.392 213.255 1.00 139.96 525 VAL B N 1
ATOM 10935 C CA . VAL C 1 525 ? 145.195 133.456 213.136 1.00 139.96 525 VAL B CA 1
ATOM 10936 C C . VAL C 1 525 ? 145.006 132.687 214.442 1.00 139.96 525 VAL B C 1
ATOM 10937 O O . VAL C 1 525 ? 143.879 132.331 214.812 1.00 139.96 525 VAL B O 1
ATOM 10941 N N . LEU C 1 526 ? 146.098 132.446 215.177 1.00 143.30 526 LEU B N 1
ATOM 10942 C CA . LEU C 1 526 ? 145.965 131.888 216.522 1.00 143.30 526 LEU B CA 1
ATOM 10943 C C . LEU C 1 526 ? 145.270 132.865 217.462 1.00 143.30 526 LEU B C 1
ATOM 10944 O O . LEU C 1 526 ? 144.536 132.450 218.367 1.00 143.30 526 LEU B O 1
ATOM 10949 N N . GLU C 1 527 ? 145.492 134.167 217.266 1.00 143.21 527 GLU B N 1
ATOM 10950 C CA . GLU C 1 527 ? 144.765 135.165 218.044 1.00 143.21 527 GLU B CA 1
ATOM 10951 C C . GLU C 1 527 ? 143.303 135.236 217.618 1.00 143.21 527 GLU B C 1
ATOM 10952 O O . GLU C 1 527 ? 142.437 135.631 218.407 1.00 143.21 527 GLU B O 1
ATOM 10954 N N . GLU C 1 528 ? 143.010 134.858 216.372 1.00 144.78 528 GLU B N 1
ATOM 10955 C CA . GLU C 1 528 ? 141.627 134.870 215.904 1.00 144.78 528 GLU B CA 1
ATOM 10956 C C . GLU C 1 528 ? 140.818 133.718 216.494 1.00 144.78 528 GLU B C 1
ATOM 10957 O O . GLU C 1 528 ? 139.591 133.814 216.614 1.00 144.78 528 GLU B O 1
ATOM 10959 N N . PHE C 1 529 ? 141.474 132.622 216.855 1.00 148.02 529 PHE B N 1
ATOM 10960 C CA . PHE C 1 529 ? 140.778 131.429 217.340 1.00 148.02 529 PHE B CA 1
ATOM 10961 C C . PHE C 1 529 ? 141.437 130.897 218.604 1.00 148.02 529 PHE B C 1
ATOM 10962 O O . PHE C 1 529 ? 142.517 130.280 218.524 1.00 148.02 529 PHE B O 1
ATOM 10970 N N . PRO C 1 530 ? 140.837 131.084 219.781 1.00 153.61 530 PRO B N 1
ATOM 10971 C CA . PRO C 1 530 ? 141.488 130.638 221.020 1.00 153.61 530 PRO B CA 1
ATOM 10972 C C . PRO C 1 530 ? 141.299 129.155 221.297 1.00 153.61 530 PRO B C 1
ATOM 10973 O O . PRO C 1 530 ? 141.988 128.591 222.153 1.00 153.61 530 PRO B O 1
ATOM 10977 N N . MET C 1 531 ? 140.364 128.516 220.592 1.00 158.46 531 MET B N 1
ATOM 10978 C CA . MET C 1 531 ? 140.169 127.079 220.765 1.00 158.46 531 MET B CA 1
ATOM 10979 C C . MET C 1 531 ? 141.317 126.288 220.152 1.00 158.46 531 MET B C 1
ATOM 10980 O O . MET C 1 531 ? 141.736 125.260 220.699 1.00 158.46 531 MET B O 1
ATOM 10985 N N . MET C 1 532 ? 141.838 126.749 219.014 1.00 157.24 532 MET B N 1
ATOM 10986 C CA . MET C 1 532 ? 142.996 126.092 218.420 1.00 157.24 532 MET B CA 1
ATOM 10987 C C . MET C 1 532 ? 144.279 126.464 219.150 1.00 157.24 532 MET B C 1
ATOM 10988 O O . MET C 1 532 ? 145.278 125.741 219.069 1.00 157.24 532 MET B O 1
ATOM 10993 N N . ARG C 1 533 ? 144.271 127.593 219.865 1.00 158.91 533 ARG B N 1
ATOM 10994 C CA . ARG C 1 533 ? 145.446 128.003 220.628 1.00 158.91 533 ARG B CA 1
ATOM 10995 C C . ARG C 1 533 ? 145.701 127.057 221.797 1.00 158.91 533 ARG B C 1
ATOM 10996 O O . ARG C 1 533 ? 146.854 126.834 222.185 1.00 158.91 533 ARG B O 1
ATOM 11004 N N . ARG C 1 534 ? 144.637 126.468 222.347 1.00 161.97 534 ARG B N 1
ATOM 11005 C CA . ARG C 1 534 ? 144.790 125.505 223.433 1.00 161.97 534 ARG B CA 1
ATOM 11006 C C . ARG C 1 534 ? 145.414 124.206 222.931 1.00 161.97 534 ARG B C 1
ATOM 11007 O O . ARG C 1 534 ? 146.152 123.535 223.661 1.00 161.97 534 ARG B O 1
ATOM 11015 N N . ALA C 1 535 ? 145.147 123.850 221.671 1.00 161.98 535 ALA B N 1
ATOM 11016 C CA . ALA C 1 535 ? 145.642 122.586 221.134 1.00 161.98 535 ALA B CA 1
ATOM 11017 C C . ALA C 1 535 ? 147.146 122.629 220.887 1.00 161.98 535 ALA B C 1
ATOM 11018 O O . ALA C 1 535 ? 147.848 121.641 221.128 1.00 161.98 535 ALA B O 1
ATOM 11020 N N . PHE C 1 536 ? 147.661 123.765 220.409 1.00 160.30 536 PHE B N 1
ATOM 11021 C CA . PHE C 1 536 ? 149.099 123.869 220.172 1.00 160.30 536 PHE B CA 1
ATOM 11022 C C . PHE C 1 536 ? 149.865 124.068 221.475 1.00 160.30 536 PHE B C 1
ATOM 11023 O O . PHE C 1 536 ? 151.084 123.866 221.521 1.00 160.30 536 PHE B O 1
ATOM 11031 N N . GLU C 1 537 ? 149.174 124.474 222.544 1.00 164.45 537 GLU B N 1
ATOM 11032 C CA . GLU C 1 537 ? 149.809 124.484 223.857 1.00 164.45 537 GLU B CA 1
ATOM 11033 C C . GLU C 1 537 ? 149.993 123.068 224.387 1.00 164.45 537 GLU B C 1
ATOM 11034 O O . GLU C 1 537 ? 150.974 122.781 225.080 1.00 164.45 537 GLU B O 1
ATOM 11040 N N . THR C 1 538 ? 149.059 122.168 224.069 1.00 166.58 538 THR B N 1
ATOM 11041 C CA . THR C 1 538 ? 149.201 120.779 224.496 1.00 166.58 538 THR B CA 1
ATOM 11042 C C . THR C 1 538 ? 150.267 120.059 223.680 1.00 166.58 538 THR B C 1
ATOM 11043 O O . THR C 1 538 ? 150.832 119.056 224.132 1.00 166.58 538 THR B O 1
ATOM 11047 N N . VAL C 1 539 ? 150.549 120.551 222.472 1.00 167.97 539 VAL B N 1
ATOM 11048 C CA . VAL C 1 539 ? 151.659 120.014 221.690 1.00 167.97 539 VAL B CA 1
ATOM 11049 C C . VAL C 1 539 ? 152.988 120.441 222.301 1.00 167.97 539 VAL B C 1
ATOM 11050 O O . VAL C 1 539 ? 153.920 119.636 222.428 1.00 167.97 539 VAL B O 1
ATOM 11054 N N . ALA C 1 540 ? 153.082 121.706 222.725 1.00 169.72 540 ALA B N 1
ATOM 11055 C CA . ALA C 1 540 ? 154.348 122.243 223.216 1.00 169.72 540 ALA B CA 1
ATOM 11056 C C . ALA C 1 540 ? 154.713 121.678 224.585 1.00 169.72 540 ALA B C 1
ATOM 11057 O O . ALA C 1 540 ? 155.891 121.660 224.960 1.00 169.72 540 ALA B O 1
ATOM 11059 N N . MET C 1 541 ? 153.721 121.214 225.348 1.00 171.83 541 MET B N 1
ATOM 11060 C CA . MET C 1 541 ? 154.019 120.615 226.645 1.00 171.83 541 MET B CA 1
ATOM 11061 C C . MET C 1 541 ? 154.527 119.186 226.492 1.00 171.83 541 MET B C 1
ATOM 11062 O O . MET C 1 541 ? 155.287 118.697 227.336 1.00 171.83 541 MET B O 1
ATOM 11067 N N . ASP C 1 542 ? 154.122 118.500 225.421 1.00 172.03 542 ASP B N 1
ATOM 11068 C CA . ASP C 1 542 ? 154.522 117.108 225.244 1.00 172.03 542 ASP B CA 1
ATOM 11069 C C . ASP C 1 542 ? 155.942 117.001 224.702 1.00 172.03 542 ASP B C 1
ATOM 11070 O O . ASP C 1 542 ? 156.711 116.130 225.124 1.00 172.03 542 ASP B O 1
ATOM 11075 N N . ARG C 1 543 ? 156.306 117.872 223.767 1.00 171.83 543 ARG B N 1
ATOM 11076 C CA . ARG C 1 543 ? 157.603 117.785 223.101 1.00 171.83 543 ARG B CA 1
ATOM 11077 C C . ARG C 1 543 ? 158.721 118.314 223.995 1.00 171.83 543 ARG B C 1
ATOM 11078 O O . ARG C 1 543 ? 159.844 117.811 223.962 1.00 171.83 543 ARG B O 1
ATOM 11086 N N . GLY D 1 50 ? 144.899 202.469 172.522 1.00 104.05 50 GLY D N 1
ATOM 11087 C CA . GLY D 1 50 ? 146.051 202.383 173.399 1.00 104.05 50 GLY D CA 1
ATOM 11088 C C . GLY D 1 50 ? 146.215 201.029 174.063 1.00 104.05 50 GLY D C 1
ATOM 11089 O O . GLY D 1 50 ? 147.329 200.526 174.198 1.00 104.05 50 GLY D O 1
ATOM 11090 N N . THR D 1 51 ? 145.101 200.436 174.483 1.00 101.95 51 THR D N 1
ATOM 11091 C CA . THR D 1 51 ? 145.133 199.142 175.152 1.00 101.95 51 THR D CA 1
ATOM 11092 C C . THR D 1 51 ? 144.972 197.971 174.194 1.00 101.95 51 THR D C 1
ATOM 11093 O O . THR D 1 51 ? 144.777 196.843 174.655 1.00 101.95 51 THR D O 1
ATOM 11097 N N . LEU D 1 52 ? 145.035 198.206 172.883 1.00 98.36 52 LEU D N 1
ATOM 11098 C CA . LEU D 1 52 ? 144.946 197.106 171.931 1.00 98.36 52 LEU D CA 1
ATOM 11099 C C . LEU D 1 52 ? 146.256 196.349 171.799 1.00 98.36 52 LEU D C 1
ATOM 11100 O O . LEU D 1 52 ? 146.260 195.233 171.271 1.00 98.36 52 LEU D O 1
ATOM 11105 N N . LEU D 1 53 ? 147.364 196.924 172.259 1.00 97.37 53 LEU D N 1
ATOM 11106 C CA . LEU D 1 53 ? 148.650 196.257 172.135 1.00 97.37 53 LEU D CA 1
ATOM 11107 C C . LEU D 1 53 ? 148.987 195.403 173.346 1.00 97.37 53 LEU D C 1
ATOM 11108 O O . LEU D 1 53 ? 149.949 194.632 173.293 1.00 97.37 53 LEU D O 1
ATOM 11113 N N . GLN D 1 54 ? 148.237 195.516 174.403 1.00 100.01 54 GLN D N 1
ATOM 11114 C CA . GLN D 1 54 ? 148.404 194.834 175.674 1.00 100.01 54 GLN D CA 1
ATOM 11115 C C . GLN D 1 54 ? 147.509 193.601 175.723 1.00 100.01 54 GLN D C 1
ATOM 11116 O O . GLN D 1 54 ? 146.454 193.572 175.085 1.00 100.01 54 GLN D O 1
ATOM 11122 N N . PRO D 1 55 ? 147.899 192.552 176.449 1.00 98.40 55 PRO D N 1
ATOM 11123 C CA . PRO D 1 55 ? 147.060 191.347 176.495 1.00 98.40 55 PRO D CA 1
ATOM 11124 C C . PRO D 1 55 ? 145.798 191.563 177.319 1.00 98.40 55 PRO D C 1
ATOM 11125 O O . PRO D 1 55 ? 145.853 191.903 178.501 1.00 98.40 55 PRO D O 1
ATOM 11129 N N . THR D 1 56 ? 144.651 191.356 176.679 1.00 101.54 56 THR D N 1
ATOM 11130 C CA . THR D 1 56 ? 143.367 191.497 177.342 1.00 101.54 56 THR D CA 1
ATOM 11131 C C . THR D 1 56 ? 143.115 190.312 178.273 1.00 101.54 56 THR D C 1
ATOM 11132 O O . THR D 1 56 ? 143.871 189.338 178.307 1.00 101.54 56 THR D O 1
ATOM 11136 N N . VAL D 1 57 ? 142.033 190.396 179.036 1.00 103.89 57 VAL D N 1
ATOM 11137 C CA . VAL D 1 57 ? 141.699 189.378 180.024 1.00 103.89 57 VAL D CA 1
ATOM 11138 C C . VAL D 1 57 ? 140.613 188.490 179.430 1.00 103.89 57 VAL D C 1
ATOM 11139 O O . VAL D 1 57 ? 139.428 188.840 179.441 1.00 103.89 57 VAL D O 1
ATOM 11143 N N . ASN D 1 58 ? 141.023 187.342 178.903 1.00 102.18 58 ASN D N 1
ATOM 11144 C CA . ASN D 1 58 ? 140.106 186.333 178.400 1.00 102.18 58 ASN D CA 1
ATOM 11145 C C . ASN D 1 58 ? 140.453 185.011 179.070 1.00 102.18 58 ASN D C 1
ATOM 11146 O O . ASN D 1 58 ? 141.239 184.969 180.019 1.00 102.18 58 ASN D O 1
ATOM 11151 N N . LYS D 1 59 ? 139.852 183.925 178.575 1.00 100.31 59 LYS D N 1
ATOM 11152 C CA . LYS D 1 59 ? 140.086 182.612 179.172 1.00 100.31 59 LYS D CA 1
ATOM 11153 C C . LYS D 1 59 ? 141.520 182.149 178.955 1.00 100.31 59 LYS D C 1
ATOM 11154 O O . LYS D 1 59 ? 142.126 181.544 179.850 1.00 100.31 59 LYS D O 1
ATOM 11160 N N . PHE D 1 60 ? 142.092 182.456 177.787 1.00 97.74 60 PHE D N 1
ATOM 11161 C CA . PHE D 1 60 ? 143.460 182.042 177.493 1.00 97.74 60 PHE D CA 1
ATOM 11162 C C . PHE D 1 60 ? 144.473 182.771 178.365 1.00 97.74 60 PHE D C 1
ATOM 11163 O O . PHE D 1 60 ? 145.421 182.152 178.859 1.00 97.74 60 PHE D O 1
ATOM 11171 N N . SER D 1 61 ? 144.281 184.074 178.583 1.00 100.65 61 SER D N 1
ATOM 11172 C CA . SER D 1 61 ? 145.231 184.837 179.388 1.00 100.65 61 SER D CA 1
ATOM 11173 C C . SER D 1 61 ? 145.145 184.448 180.858 1.00 100.65 61 SER D C 1
ATOM 11174 O O . SER D 1 61 ? 146.163 184.414 181.560 1.00 100.65 61 SER D O 1
ATOM 11177 N N . LEU D 1 62 ? 143.938 184.135 181.339 1.00 101.25 62 LEU D N 1
ATOM 11178 C CA . LEU D 1 62 ? 143.796 183.658 182.710 1.00 101.25 62 LEU D CA 1
ATOM 11179 C C . LEU D 1 62 ? 144.392 182.268 182.875 1.00 101.25 62 LEU D C 1
ATOM 11180 O O . LEU D 1 62 ? 144.915 181.932 183.943 1.00 101.25 62 LEU D O 1
ATOM 11185 N N . ARG D 1 63 ? 144.340 181.446 181.828 1.00 101.57 63 ARG D N 1
ATOM 11186 C CA . ARG D 1 63 ? 144.924 180.115 181.936 1.00 101.57 63 ARG D CA 1
ATOM 11187 C C . ARG D 1 63 ? 146.445 180.155 181.822 1.00 101.57 63 ARG D C 1
ATOM 11188 O O . ARG D 1 63 ? 147.140 179.322 182.414 1.00 101.57 63 ARG D O 1
ATOM 11196 N N . VAL D 1 64 ? 146.988 181.115 181.069 1.00 100.48 64 VAL D N 1
ATOM 11197 C CA . VAL D 1 64 ? 148.428 181.094 180.818 1.00 100.48 64 VAL D CA 1
ATOM 11198 C C . VAL D 1 64 ? 149.170 181.980 181.820 1.00 100.48 64 VAL D C 1
ATOM 11199 O O . VAL D 1 64 ? 150.381 181.828 182.021 1.00 100.48 64 VAL D O 1
ATOM 11203 N N . PHE D 1 65 ? 148.468 182.897 182.491 1.00 102.42 65 PHE D N 1
ATOM 11204 C CA . PHE D 1 65 ? 149.125 183.736 183.490 1.00 102.42 65 PHE D CA 1
ATOM 11205 C C . PHE D 1 65 ? 148.679 183.432 184.914 1.00 102.42 65 PHE D C 1
ATOM 11206 O O . PHE D 1 65 ? 149.516 183.169 185.780 1.00 102.42 65 PHE D O 1
ATOM 11214 N N . GLY D 1 66 ? 147.389 183.478 185.179 1.00 104.35 66 GLY D N 1
ATOM 11215 C CA . GLY D 1 66 ? 146.885 183.277 186.521 1.00 104.35 66 GLY D CA 1
ATOM 11216 C C . GLY D 1 66 ? 145.609 184.076 186.726 1.00 104.35 66 GLY D C 1
ATOM 11217 O O . GLY D 1 66 ? 144.685 183.999 185.923 1.00 104.35 66 GLY D O 1
ATOM 11218 N N . SER D 1 67 ? 145.580 184.844 187.808 1.00 106.80 67 SER D N 1
ATOM 11219 C CA . SER D 1 67 ? 144.391 185.621 188.112 1.00 106.80 67 SER D CA 1
ATOM 11220 C C . SER D 1 67 ? 144.392 186.932 187.329 1.00 106.80 67 SER D C 1
ATOM 11221 O O . SER D 1 67 ? 145.212 187.159 186.436 1.00 106.80 67 SER D O 1
ATOM 11224 N N . HIS D 1 68 ? 143.439 187.800 187.675 1.00 108.61 68 HIS D N 1
ATOM 11225 C CA . HIS D 1 68 ? 143.363 189.124 187.064 1.00 108.61 68 HIS D CA 1
ATOM 11226 C C . HIS D 1 68 ? 144.565 189.976 187.460 1.00 108.61 68 HIS D C 1
ATOM 11227 O O . HIS D 1 68 ? 145.105 190.734 186.640 1.00 108.61 68 HIS D O 1
ATOM 11234 N N . LYS D 1 69 ? 145.022 189.825 188.706 1.00 108.11 69 LYS D N 1
ATOM 11235 C CA . LYS D 1 69 ? 146.210 190.536 189.166 1.00 108.11 69 LYS D CA 1
ATOM 11236 C C . LYS D 1 69 ? 147.470 190.001 188.499 1.00 108.11 69 LYS D C 1
ATOM 11237 O O . LYS D 1 69 ? 148.477 190.709 188.410 1.00 108.11 69 LYS D O 1
ATOM 11239 N N . ALA D 1 70 ? 147.438 188.752 188.033 1.00 106.02 70 ALA D N 1
ATOM 11240 C CA . ALA D 1 70 ? 148.583 188.210 187.309 1.00 106.02 70 ALA D CA 1
ATOM 11241 C C . ALA D 1 70 ? 148.652 188.764 185.892 1.00 106.02 70 ALA D C 1
ATOM 11242 O O . ALA D 1 70 ? 149.735 188.848 185.302 1.00 106.02 70 ALA D O 1
ATOM 11244 N N . VAL D 1 71 ? 147.503 189.141 185.328 1.00 106.36 71 VAL D N 1
ATOM 11245 C CA . VAL D 1 71 ? 147.477 189.719 183.988 1.00 106.36 71 VAL D CA 1
ATOM 11246 C C . VAL D 1 71 ? 147.815 191.206 184.047 1.00 106.36 71 VAL D C 1
ATOM 11247 O O . VAL D 1 71 ? 148.431 191.757 183.121 1.00 106.36 71 VAL D O 1
ATOM 11251 N N . GLU D 1 72 ? 147.449 191.872 185.153 1.00 106.73 72 GLU D N 1
ATOM 11252 C CA . GLU D 1 72 ? 147.795 193.283 185.324 1.00 106.73 72 GLU D CA 1
ATOM 11253 C C . GLU D 1 72 ? 149.303 193.509 185.384 1.00 106.73 72 GLU D C 1
ATOM 11254 O O . GLU D 1 72 ? 149.790 194.547 184.920 1.00 106.73 72 GLU D O 1
ATOM 11260 N N . ILE D 1 73 ? 150.056 192.539 185.910 1.00 105.23 73 ILE D N 1
ATOM 11261 C CA . ILE D 1 73 ? 151.512 192.661 185.957 1.00 105.23 73 ILE D CA 1
ATOM 11262 C C . ILE D 1 73 ? 152.102 192.567 184.554 1.00 105.23 73 ILE D C 1
ATOM 11263 O O . ILE D 1 73 ? 153.039 193.297 184.208 1.00 105.23 73 ILE D O 1
ATOM 11268 N N . GLU D 1 74 ? 151.529 191.709 183.707 1.00 102.73 74 GLU D N 1
ATOM 11269 C CA . GLU D 1 74 ? 151.991 191.605 182.325 1.00 102.73 74 GLU D CA 1
ATOM 11270 C C . GLU D 1 74 ? 151.637 192.855 181.527 1.00 102.73 74 GLU D C 1
ATOM 11271 O O . GLU D 1 74 ? 152.414 193.299 180.671 1.00 102.73 74 GLU D O 1
ATOM 11277 N N . GLN D 1 75 ? 150.476 193.450 181.812 1.00 102.34 75 GLN D N 1
ATOM 11278 C CA . GLN D 1 75 ? 150.110 194.705 181.160 1.00 102.34 75 GLN D CA 1
ATOM 11279 C C . GLN D 1 75 ? 151.033 195.841 181.590 1.00 102.34 75 GLN D C 1
ATOM 11280 O O . GLN D 1 75 ? 151.427 196.679 180.768 1.00 102.34 75 GLN D O 1
ATOM 11286 N N . GLU D 1 76 ? 151.420 195.863 182.868 1.00 104.37 76 GLU D N 1
ATOM 11287 C CA . GLU D 1 76 ? 152.386 196.857 183.330 1.00 104.37 76 GLU D CA 1
ATOM 11288 C C . GLU D 1 76 ? 153.770 196.598 182.747 1.00 104.37 76 GLU D C 1
ATOM 11289 O O . GLU D 1 76 ? 154.554 197.533 182.550 1.00 104.37 76 GLU D O 1
ATOM 11291 N N . ARG D 1 77 ? 154.086 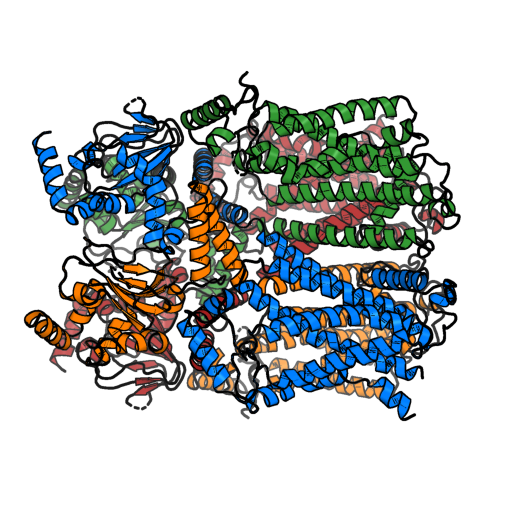195.333 182.460 1.00 103.56 77 ARG D N 1
ATOM 11292 C CA . ARG D 1 77 ? 155.357 195.009 181.819 1.00 103.56 77 ARG D CA 1
ATOM 11293 C C . ARG D 1 77 ? 155.384 195.486 180.371 1.00 103.56 77 ARG D C 1
ATOM 11294 O O . ARG D 1 77 ? 156.427 195.931 179.877 1.00 103.56 77 ARG D O 1
ATOM 11302 N N . VAL D 1 78 ? 154.248 195.389 179.674 1.00 101.87 78 VAL D N 1
ATOM 11303 C CA . VAL D 1 78 ? 154.151 195.952 178.325 1.00 101.87 78 VAL D CA 1
ATOM 11304 C C . VAL D 1 78 ? 154.244 197.475 178.383 1.00 101.87 78 VAL D C 1
ATOM 11305 O O . VAL D 1 78 ? 154.884 198.105 177.531 1.00 101.87 78 VAL D O 1
ATOM 11309 N N . LYS D 1 79 ? 153.642 198.085 179.413 1.00 104.47 79 LYS D N 1
ATOM 11310 C CA . LYS D 1 79 ? 153.777 199.528 179.617 1.00 104.47 79 LYS D CA 1
ATOM 11311 C C . LYS D 1 79 ? 155.212 199.943 179.933 1.00 104.47 79 LYS D C 1
ATOM 11312 O O . LYS D 1 79 ? 155.614 201.066 179.613 1.00 104.47 79 LYS D O 1
ATOM 11318 N N . SER D 1 80 ? 155.996 199.056 180.555 1.00 105.30 80 SER D N 1
ATOM 11319 C CA . SER D 1 80 ? 157.359 199.413 180.946 1.00 105.30 80 SER D CA 1
ATOM 11320 C C . SER D 1 80 ? 158.328 199.307 179.772 1.00 105.30 80 SER D C 1
ATOM 11321 O O . SER D 1 80 ? 159.507 199.660 179.897 1.00 105.30 80 SER D O 1
ATOM 11324 N N . ALA D 1 81 ? 157.853 198.819 178.631 1.00 104.93 81 ALA D N 1
ATOM 11325 C CA . ALA D 1 81 ? 158.649 198.788 177.413 1.00 104.93 81 ALA D CA 1
ATOM 11326 C C . ALA D 1 81 ? 158.642 200.153 176.730 1.00 104.93 81 ALA D C 1
ATOM 11327 O O . ALA D 1 81 ? 158.291 201.173 177.330 1.00 104.93 81 ALA D O 1
ATOM 11329 N N . GLY D 1 82 ? 159.050 200.167 175.464 1.00 104.85 82 GLY D N 1
ATOM 11330 C CA . GLY D 1 82 ? 159.221 201.430 174.762 1.00 104.85 82 GLY D CA 1
ATOM 11331 C C . GLY D 1 82 ? 157.900 202.066 174.353 1.00 104.85 82 GLY D C 1
ATOM 11332 O O . GLY D 1 82 ? 156.848 201.809 174.944 1.00 104.85 82 GLY D O 1
ATOM 11333 N N . ALA D 1 83 ? 157.971 202.914 173.326 1.00 106.14 83 ALA D N 1
ATOM 11334 C CA . ALA D 1 83 ? 156.902 203.849 172.928 1.00 106.14 83 ALA D CA 1
ATOM 11335 C C . ALA D 1 83 ? 155.690 203.050 172.453 1.00 106.14 83 ALA D C 1
ATOM 11336 O O . ALA D 1 83 ? 154.614 203.167 173.060 1.00 106.14 83 ALA D O 1
ATOM 11338 N N . TRP D 1 84 ? 155.804 202.242 171.408 1.00 103.76 84 TRP D N 1
ATOM 11339 C CA . TRP D 1 84 ? 154.713 201.391 170.959 1.00 103.76 84 TRP D CA 1
ATOM 11340 C C . TRP D 1 84 ? 155.252 199.985 170.744 1.00 103.76 84 TRP D C 1
ATOM 11341 O O . TRP D 1 84 ? 155.925 199.720 169.744 1.00 103.76 84 TRP D O 1
ATOM 11352 N N . ILE D 1 85 ? 154.968 199.098 171.695 1.00 96.54 85 ILE D N 1
ATOM 11353 C CA . ILE D 1 85 ? 155.449 197.723 171.679 1.00 96.54 85 ILE D CA 1
ATOM 11354 C C . ILE D 1 85 ? 154.242 196.800 171.710 1.00 96.54 85 ILE D C 1
ATOM 11355 O O . ILE D 1 85 ? 153.351 196.965 172.548 1.00 96.54 85 ILE D O 1
ATOM 11360 N N . ILE D 1 86 ? 154.206 195.847 170.787 1.00 91.21 86 ILE D N 1
ATOM 11361 C CA . ILE D 1 86 ? 153.089 194.929 170.628 1.00 91.21 86 ILE D CA 1
ATOM 11362 C C . ILE D 1 86 ? 153.361 193.700 171.483 1.00 91.21 86 ILE D C 1
ATOM 11363 O O . ILE D 1 86 ? 154.488 193.199 171.512 1.00 91.21 86 ILE D O 1
ATOM 11368 N N . HIS D 1 87 ? 152.347 193.233 172.204 1.00 92.25 87 HIS D N 1
ATOM 11369 C CA . HIS D 1 87 ? 152.464 191.976 172.919 1.00 92.25 87 HIS D CA 1
ATOM 11370 C C . HIS D 1 87 ? 151.883 190.856 172.058 1.00 92.25 87 HIS D C 1
ATOM 11371 O O . HIS D 1 87 ? 150.837 191.033 171.430 1.00 92.25 87 HIS D O 1
ATOM 11378 N N . PRO D 1 88 ? 152.547 189.693 172.002 1.00 88.01 88 PRO D N 1
ATOM 11379 C CA . PRO D 1 88 ? 152.128 188.650 171.050 1.00 88.01 88 PRO D CA 1
ATOM 11380 C C . PRO D 1 88 ? 150.822 187.952 171.392 1.00 88.01 88 PRO D C 1
ATOM 11381 O O . PRO D 1 88 ? 150.355 187.143 170.583 1.00 88.01 88 PRO D O 1
ATOM 11385 N N . TYR D 1 89 ? 150.221 188.214 172.548 1.00 91.31 89 TYR D N 1
ATOM 11386 C CA . TYR D 1 89 ? 148.919 187.652 172.879 1.00 91.31 89 TYR D CA 1
ATOM 11387 C C . TYR D 1 89 ? 147.803 188.680 172.801 1.00 91.31 89 TYR D C 1
ATOM 11388 O O . TYR D 1 89 ? 146.685 188.394 173.238 1.00 91.31 89 TYR D O 1
ATOM 11397 N N . SER D 1 90 ? 148.073 189.863 172.259 1.00 89.81 90 SER D N 1
ATOM 11398 C CA . SER D 1 90 ? 147.069 190.913 172.222 1.00 89.81 90 SER D CA 1
ATOM 11399 C C . SER D 1 90 ? 146.084 190.684 171.080 1.00 89.81 90 SER D C 1
ATOM 11400 O O . SER D 1 90 ? 146.147 189.689 170.356 1.00 89.81 90 SER D O 1
ATOM 11403 N N . ASP D 1 91 ? 145.150 191.626 170.929 1.00 90.50 91 ASP D N 1
ATOM 11404 C CA . ASP D 1 91 ? 144.132 191.495 169.890 1.00 90.50 91 ASP D CA 1
ATOM 11405 C C . ASP D 1 91 ? 144.617 192.048 168.557 1.00 90.50 91 ASP D C 1
ATOM 11406 O O . ASP D 1 91 ? 144.174 191.595 167.491 1.00 90.50 91 ASP D O 1
ATOM 11411 N N . PHE D 1 92 ? 145.519 193.035 168.600 1.00 85.24 92 PHE D N 1
ATOM 11412 C CA . PHE D 1 92 ? 146.070 193.610 167.377 1.00 85.24 92 PHE D CA 1
ATOM 11413 C C . PHE D 1 92 ? 146.873 192.581 166.597 1.00 85.24 92 PHE D C 1
ATOM 11414 O O . PHE D 1 92 ? 146.737 192.475 165.372 1.00 85.24 92 PHE D O 1
ATOM 11422 N N . ARG D 1 93 ? 147.689 191.792 167.298 1.00 82.30 93 ARG D N 1
ATOM 11423 C CA . ARG D 1 93 ? 148.492 190.772 166.636 1.00 82.30 93 ARG D CA 1
ATOM 11424 C C . ARG D 1 93 ? 147.614 189.649 166.099 1.00 82.30 93 ARG D C 1
ATOM 11425 O O . ARG D 1 93 ? 147.903 189.085 165.040 1.00 82.30 93 ARG D O 1
ATOM 11433 N N . PHE D 1 94 ? 146.504 189.355 166.781 1.00 82.81 94 PHE D N 1
ATOM 11434 C CA . PHE D 1 94 ? 145.586 188.328 166.296 1.00 82.81 94 PHE D CA 1
ATOM 11435 C C . PHE D 1 94 ? 144.874 188.765 165.021 1.00 82.81 94 PHE D C 1
ATOM 11436 O O . PHE D 1 94 ? 144.785 187.990 164.059 1.00 82.81 94 PHE D O 1
ATOM 11444 N N . TYR D 1 95 ? 144.372 190.003 164.989 1.00 82.96 95 TYR D N 1
ATOM 11445 C CA . TYR D 1 95 ? 143.702 190.503 163.789 1.00 82.96 95 TYR D CA 1
ATOM 11446 C C . TYR D 1 95 ? 144.675 190.642 162.623 1.00 82.96 95 TYR D C 1
ATOM 11447 O O . TYR D 1 95 ? 144.338 190.306 161.473 1.00 82.96 95 TYR D O 1
ATOM 11456 N N . TRP D 1 96 ? 145.900 191.093 162.912 1.00 76.33 96 TRP D N 1
ATOM 11457 C CA . TRP D 1 96 ? 146.914 191.216 161.875 1.00 76.33 96 TRP D CA 1
ATOM 11458 C C . TRP D 1 96 ? 147.324 189.855 161.330 1.00 76.33 96 TRP D C 1
ATOM 11459 O O . TRP D 1 96 ? 147.481 189.698 160.116 1.00 76.33 96 TRP D O 1
ATOM 11470 N N . ASP D 1 97 ? 147.464 188.849 162.199 1.00 75.07 97 ASP D N 1
ATOM 11471 C CA . ASP D 1 97 ? 147.833 187.525 161.718 1.00 75.07 97 ASP D CA 1
ATOM 11472 C C . ASP D 1 97 ? 146.695 186.872 160.950 1.00 75.07 97 ASP D C 1
ATOM 11473 O O . ASP D 1 97 ? 146.946 186.101 160.024 1.00 75.07 97 ASP D O 1
ATOM 11478 N N . LEU D 1 98 ? 145.441 187.200 161.278 1.00 74.64 98 LEU D N 1
ATOM 11479 C CA . LEU D 1 98 ? 144.321 186.696 160.482 1.00 74.64 98 LEU D CA 1
ATOM 11480 C C . LEU D 1 98 ? 144.335 187.260 159.064 1.00 74.64 98 LEU D C 1
ATOM 11481 O O . LEU D 1 98 ? 144.193 186.506 158.083 1.00 74.64 98 LEU D O 1
ATOM 11486 N N . ILE D 1 99 ? 144.527 188.581 158.943 1.00 70.42 99 ILE D N 1
ATOM 11487 C CA . ILE D 1 99 ? 144.619 189.223 157.629 1.00 70.42 99 ILE D CA 1
ATOM 11488 C C . ILE D 1 99 ? 145.798 188.670 156.829 1.00 70.42 99 ILE D C 1
ATOM 11489 O O . ILE D 1 99 ? 145.667 188.346 155.636 1.00 70.42 99 ILE D O 1
ATOM 11494 N N . MET D 1 100 ? 146.946 188.484 157.490 1.00 70.19 100 MET D N 1
ATOM 11495 C CA . MET D 1 100 ? 148.120 187.985 156.783 1.00 70.19 100 MET D CA 1
ATOM 11496 C C . MET D 1 100 ? 147.963 186.524 156.372 1.00 70.19 100 MET D C 1
ATOM 11497 O O . MET D 1 100 ? 148.419 186.145 155.293 1.00 70.19 100 MET D O 1
ATOM 11502 N N . LEU D 1 101 ? 147.294 185.695 157.185 1.00 67.18 101 LEU D N 1
ATOM 11503 C CA . LEU D 1 101 ? 147.089 184.300 156.789 1.00 67.18 101 LEU D CA 1
ATOM 11504 C C . LEU D 1 101 ? 146.154 184.180 155.595 1.00 67.18 101 LEU D C 1
ATOM 11505 O O . LEU D 1 101 ? 146.390 183.350 154.702 1.00 67.18 101 LEU D O 1
ATOM 11510 N N . LEU D 1 102 ? 145.114 185.024 155.537 1.00 67.02 102 LEU D N 1
ATOM 11511 C CA . LEU D 1 102 ? 144.262 185.038 154.347 1.00 67.02 102 LEU D CA 1
ATOM 11512 C C . LEU D 1 102 ? 145.035 185.474 153.101 1.00 67.02 102 LEU D C 1
ATOM 11513 O O . LEU D 1 102 ? 144.892 184.858 152.030 1.00 67.02 102 LEU D O 1
ATOM 11518 N N . LEU D 1 103 ? 145.888 186.501 153.232 1.00 65.32 103 LEU D N 1
ATOM 11519 C CA . LEU D 1 103 ? 146.697 186.928 152.088 1.00 65.32 103 LEU D CA 1
ATOM 11520 C C . LEU D 1 103 ? 147.687 185.858 151.646 1.00 65.32 103 LEU D C 1
ATOM 11521 O O . LEU D 1 103 ? 147.928 185.699 150.446 1.00 65.32 103 LEU D O 1
ATOM 11526 N N . MET D 1 104 ? 148.274 185.120 152.594 1.00 64.89 104 MET D N 1
ATOM 11527 C CA . MET D 1 104 ? 149.253 184.100 152.227 1.00 64.89 104 MET D CA 1
ATOM 11528 C C . MET D 1 104 ? 148.597 182.943 151.498 1.00 64.89 104 MET D C 1
ATOM 11529 O O . MET D 1 104 ? 149.164 182.424 150.534 1.00 64.89 104 MET D O 1
ATOM 11534 N N . VAL D 1 105 ? 147.403 182.526 151.941 1.00 60.06 105 VAL D N 1
ATOM 11535 C CA . VAL D 1 105 ? 146.683 181.468 151.229 1.00 60.06 105 VAL D CA 1
ATOM 11536 C C . VAL D 1 105 ? 146.332 181.915 149.812 1.00 60.06 105 VAL D C 1
ATOM 11537 O O . VAL D 1 105 ? 146.569 181.178 148.837 1.00 60.06 105 VAL D O 1
ATOM 11541 N N . GLY D 1 106 ? 145.850 183.160 149.669 1.00 59.85 106 GLY D N 1
ATOM 11542 C CA . GLY D 1 106 ? 145.531 183.681 148.344 1.00 59.85 106 GLY D CA 1
ATOM 11543 C C . GLY D 1 106 ? 146.729 183.777 147.415 1.00 59.85 106 GLY D C 1
ATOM 11544 O O . GLY D 1 106 ? 146.659 183.349 146.260 1.00 59.85 106 GLY D O 1
ATOM 11545 N N . ASN D 1 107 ? 147.856 184.291 147.915 1.00 62.16 107 ASN D N 1
ATOM 11546 C CA . ASN D 1 107 ? 149.036 184.436 147.065 1.00 62.16 107 ASN D CA 1
ATOM 11547 C C . ASN D 1 107 ? 149.671 183.093 146.731 1.00 62.16 107 ASN D C 1
ATOM 11548 O O . ASN D 1 107 ? 150.070 182.870 145.585 1.00 62.16 107 ASN D O 1
ATOM 11553 N N . LEU D 1 108 ? 149.739 182.167 147.691 1.00 56.13 108 LEU D N 1
ATOM 11554 C CA . LEU D 1 108 ? 150.390 180.891 147.417 1.00 56.13 108 LEU D CA 1
ATOM 11555 C C . LEU D 1 108 ? 149.527 179.995 146.539 1.00 56.13 108 LEU D C 1
ATOM 11556 O O . LEU D 1 108 ? 150.027 179.019 145.971 1.00 56.13 108 LEU D O 1
ATOM 11561 N N . ILE D 1 109 ? 148.232 180.298 146.407 1.00 55.48 109 ILE D N 1
ATOM 11562 C CA . ILE D 1 109 ? 147.442 179.584 145.404 1.00 55.48 109 ILE D CA 1
ATOM 11563 C C . ILE D 1 109 ? 147.540 180.266 144.038 1.00 55.48 109 ILE D C 1
ATOM 11564 O O . ILE D 1 109 ? 147.743 179.601 143.016 1.00 55.48 109 ILE D O 1
ATOM 11569 N N . VAL D 1 110 ? 147.440 181.598 143.993 1.00 57.28 110 VAL D N 1
ATOM 11570 C CA . VAL D 1 110 ? 147.256 182.264 142.703 1.00 57.28 110 VAL D CA 1
ATOM 11571 C C . VAL D 1 110 ? 148.588 182.483 141.978 1.00 57.28 110 VAL D C 1
ATOM 11572 O O . VAL D 1 110 ? 148.662 182.321 140.754 1.00 57.28 110 VAL D O 1
ATOM 11576 N N . LEU D 1 111 ? 149.660 182.820 142.706 1.00 61.92 111 LEU D N 1
ATOM 11577 C CA . LEU D 1 111 ? 150.917 183.236 142.071 1.00 61.92 111 LEU D CA 1
ATOM 11578 C C . LEU D 1 111 ? 151.609 182.237 141.138 1.00 61.92 111 LEU D C 1
ATOM 11579 O O . LEU D 1 111 ? 152.201 182.703 140.151 1.00 61.92 111 LEU D O 1
ATOM 11584 N N . PRO D 1 112 ? 151.621 180.911 141.362 1.00 55.08 112 PRO D N 1
ATOM 11585 C CA . PRO D 1 112 ? 152.219 180.055 140.322 1.00 55.08 112 PRO D CA 1
ATOM 11586 C C . PRO D 1 112 ? 151.396 179.982 139.047 1.00 55.08 112 PRO D C 1
ATOM 11587 O O . PRO D 1 112 ? 151.962 179.876 137.951 1.00 55.08 112 PRO D O 1
ATOM 11591 N N . VAL D 1 113 ? 150.071 180.068 139.159 1.00 55.00 113 VAL D N 1
ATOM 11592 C CA . VAL D 1 113 ? 149.199 179.895 138.001 1.00 55.00 113 VAL D CA 1
ATOM 11593 C C . VAL D 1 113 ? 149.283 181.115 137.092 1.00 55.00 113 VAL D C 1
ATOM 11594 O O . VAL D 1 113 ? 149.268 181.002 135.862 1.00 55.00 113 VAL D O 1
ATOM 11598 N N . GLY D 1 114 ? 149.413 182.298 137.688 1.00 60.06 114 GLY D N 1
ATOM 11599 C CA . GLY D 1 114 ? 149.537 183.505 136.888 1.00 60.06 114 GLY D CA 1
ATOM 11600 C C . GLY D 1 114 ? 150.876 183.615 136.188 1.00 60.06 114 GLY D C 1
ATOM 11601 O O . GLY D 1 114 ? 150.995 184.253 135.142 1.00 60.06 114 GLY D O 1
ATOM 11602 N N . ILE D 1 115 ? 151.906 182.994 136.757 1.00 60.95 115 ILE D N 1
ATOM 11603 C CA . ILE D 1 115 ? 153.232 183.052 136.151 1.00 60.95 115 ILE D CA 1
ATOM 11604 C C . ILE D 1 115 ? 153.362 182.017 135.041 1.00 60.95 115 ILE D C 1
ATOM 11605 O O . ILE D 1 115 ? 153.822 182.322 133.935 1.00 60.95 115 ILE D O 1
ATOM 11610 N N . THR D 1 116 ? 152.932 180.781 135.305 1.00 58.73 116 THR D N 1
ATOM 11611 C CA . THR D 1 116 ? 153.285 179.690 134.402 1.00 58.73 116 THR D CA 1
ATOM 11612 C C . THR D 1 116 ? 152.317 179.566 133.228 1.00 58.73 116 THR D C 1
ATOM 11613 O O . THR D 1 116 ? 152.726 179.180 132.130 1.00 58.73 116 THR D O 1
ATOM 11617 N N . PHE D 1 117 ? 151.037 179.877 133.424 1.00 55.99 117 PHE D N 1
ATOM 11618 C CA . PHE D 1 117 ? 150.039 179.581 132.400 1.00 55.99 117 PHE D CA 1
ATOM 11619 C C . PHE D 1 117 ? 149.572 180.790 131.602 1.00 55.99 117 PHE D C 1
ATOM 11620 O O . PHE D 1 117 ? 148.824 180.615 130.638 1.00 55.99 117 PHE D O 1
ATOM 11628 N N . PHE D 1 118 ? 149.976 182.001 131.961 1.00 66.82 118 PHE D N 1
ATOM 11629 C CA . PHE D 1 118 ? 149.513 183.190 131.262 1.00 66.82 118 PHE D CA 1
ATOM 11630 C C . PHE D 1 118 ? 150.640 183.828 130.463 1.00 66.82 118 PHE D C 1
ATOM 11631 O O . PHE D 1 118 ? 151.805 183.439 130.577 1.00 66.82 118 PHE D O 1
ATOM 11639 N N . LYS D 1 119 ? 150.273 184.822 129.652 1.00 81.58 119 LYS D N 1
ATOM 11640 C CA . LYS D 1 119 ? 151.182 185.312 128.621 1.00 81.58 119 LYS D CA 1
ATOM 11641 C C . LYS D 1 119 ? 152.226 186.267 129.187 1.00 81.58 119 LYS D C 1
ATOM 11642 O O . LYS D 1 119 ? 153.429 185.991 129.118 1.00 81.58 119 LYS D O 1
ATOM 11644 N N . GLU D 1 120 ? 151.794 187.396 129.742 1.00 92.10 120 GLU D N 1
ATOM 11645 C CA . GLU D 1 120 ? 152.722 188.445 130.133 1.00 92.10 120 GLU D CA 1
ATOM 11646 C C . GLU D 1 120 ? 152.386 188.953 131.527 1.00 92.10 120 GLU D C 1
ATOM 11647 O O . GLU D 1 120 ? 151.258 188.822 132.008 1.00 92.10 120 GLU D O 1
ATOM 11649 N N . GLU D 1 121 ? 153.394 189.540 132.169 1.00 98.63 121 GLU D N 1
ATOM 11650 C CA . GLU D 1 121 ? 153.257 190.160 133.478 1.00 98.63 121 GLU D CA 1
ATOM 11651 C C . GLU D 1 121 ? 153.027 191.662 133.388 1.00 98.63 121 GLU D C 1
ATOM 11652 O O . GLU D 1 121 ? 153.413 192.394 134.304 1.00 98.63 121 GLU D O 1
ATOM 11654 N N . ASN D 1 122 ? 152.429 192.136 132.299 1.00 100.84 122 ASN D N 1
ATOM 11655 C CA . ASN D 1 122 ? 152.139 193.549 132.119 1.00 100.84 122 ASN D CA 1
ATOM 11656 C C . ASN D 1 122 ? 150.648 193.846 132.083 1.00 100.84 122 ASN D C 1
ATOM 11657 O O . ASN D 1 122 ? 150.266 194.981 131.783 1.00 100.84 122 ASN D O 1
ATOM 11662 N N . SER D 1 123 ? 149.802 192.864 132.368 1.00 96.07 123 SER D N 1
ATOM 11663 C CA . SER D 1 123 ? 148.368 193.102 132.350 1.00 96.07 123 SER D CA 1
ATOM 11664 C C . SER D 1 123 ? 147.962 193.898 133.590 1.00 96.07 123 SER D C 1
ATOM 11665 O O . SER D 1 123 ? 148.565 193.727 134.658 1.00 96.07 123 SER D O 1
ATOM 11668 N N . PRO D 1 124 ? 146.978 194.789 133.483 1.00 94.40 124 PRO D N 1
ATOM 11669 C CA . PRO D 1 124 ? 146.692 195.729 134.586 1.00 94.40 124 PRO D CA 1
ATOM 11670 C C . PRO D 1 124 ? 146.092 195.113 135.848 1.00 94.40 124 PRO D C 1
ATOM 11671 O O . PRO D 1 124 ? 146.314 195.682 136.927 1.00 94.40 124 PRO D O 1
ATOM 11675 N N . PRO D 1 125 ? 145.326 193.998 135.824 1.00 92.08 125 PRO D N 1
ATOM 11676 C CA . PRO D 1 125 ? 144.995 193.409 137.138 1.00 92.08 125 PRO D CA 1
ATOM 11677 C C . PRO D 1 125 ? 146.156 192.685 137.794 1.00 92.08 125 PRO D C 1
ATOM 11678 O O . PRO D 1 125 ? 146.149 192.493 139.015 1.00 92.08 125 PRO D O 1
ATOM 11682 N N . TRP D 1 126 ? 147.158 192.270 137.019 1.00 85.69 126 TRP D N 1
ATOM 11683 C CA . TRP D 1 126 ? 148.260 191.510 137.598 1.00 85.69 126 TRP D CA 1
ATOM 11684 C C . TRP D 1 126 ? 149.255 192.426 138.296 1.00 85.69 126 TRP D C 1
ATOM 11685 O O . TRP D 1 126 ? 149.945 192.008 139.232 1.00 85.69 126 TRP D O 1
ATOM 11696 N N . ILE D 1 127 ? 149.338 193.682 137.862 1.00 89.97 127 ILE D N 1
ATOM 11697 C CA . ILE D 1 127 ? 150.273 194.613 138.484 1.00 89.97 127 ILE D CA 1
ATOM 11698 C C . ILE D 1 127 ? 149.698 195.150 139.787 1.00 89.97 127 ILE D C 1
ATOM 11699 O O . ILE D 1 127 ? 150.406 195.260 140.795 1.00 89.97 127 ILE D O 1
ATOM 11704 N N . VAL D 1 128 ? 148.398 195.459 139.798 1.00 87.80 128 VAL D N 1
ATOM 11705 C CA . VAL D 1 128 ? 147.762 196.037 140.981 1.00 87.80 128 VAL D CA 1
ATOM 11706 C C . VAL D 1 128 ? 147.685 195.006 142.105 1.00 87.80 128 VAL D C 1
ATOM 11707 O O . VAL D 1 128 ? 147.851 195.335 143.287 1.00 87.80 128 VAL D O 1
ATOM 11711 N N . PHE D 1 129 ? 147.493 193.734 141.748 1.00 83.66 129 PHE D N 1
ATOM 11712 C CA . PHE D 1 129 ? 147.394 192.683 142.757 1.00 83.66 129 PHE D CA 1
ATOM 11713 C C . PHE D 1 129 ? 148.740 192.404 143.417 1.00 83.66 129 PHE D C 1
ATOM 11714 O O . PHE D 1 129 ? 148.792 192.036 144.595 1.00 83.66 129 PHE D O 1
ATOM 11722 N N . ASN D 1 130 ? 149.842 192.584 142.687 1.00 84.26 130 ASN D N 1
ATOM 11723 C CA . ASN D 1 130 ? 151.147 192.256 143.255 1.00 84.26 130 ASN D CA 1
ATOM 11724 C C . ASN D 1 130 ? 151.756 193.433 144.003 1.00 84.26 130 ASN D C 1
ATOM 11725 O O . ASN D 1 130 ? 152.534 193.238 144.942 1.00 84.26 130 ASN D O 1
ATOM 11730 N N . VAL D 1 131 ? 151.439 194.661 143.592 1.00 84.44 131 VAL D N 1
ATOM 11731 C CA . VAL D 1 131 ? 151.979 195.824 144.289 1.00 84.44 131 VAL D CA 1
ATOM 11732 C C . VAL D 1 131 ? 151.261 196.029 145.620 1.00 84.44 131 VAL D C 1
ATOM 11733 O O . VAL D 1 131 ? 151.893 196.318 146.644 1.00 84.44 131 VAL D O 1
ATOM 11737 N N . LEU D 1 132 ? 149.942 195.834 145.645 1.00 82.81 132 LEU D N 1
ATOM 11738 C CA . LEU D 1 132 ? 149.199 196.044 146.883 1.00 82.81 132 LEU D CA 1
ATOM 11739 C C . LEU D 1 132 ? 149.406 194.899 147.868 1.00 82.81 132 LEU D C 1
ATOM 11740 O O . LEU D 1 132 ? 149.213 195.077 149.074 1.00 82.81 132 LEU D O 1
ATOM 11745 N N . SER D 1 133 ? 149.790 193.717 147.384 1.00 80.31 133 SER D N 1
ATOM 11746 C CA . SER D 1 133 ? 150.038 192.613 148.306 1.00 80.31 133 SER D CA 1
ATOM 11747 C C . SER D 1 133 ? 151.433 192.705 148.903 1.00 80.31 133 SER D C 1
ATOM 11748 O O . SER D 1 133 ? 151.630 192.391 150.079 1.00 80.31 133 SER D O 1
ATOM 11751 N N . ASP D 1 134 ? 152.413 193.159 148.120 1.00 79.31 134 ASP D N 1
ATOM 11752 C CA . ASP D 1 134 ? 153.779 193.245 148.627 1.00 79.31 134 ASP D CA 1
ATOM 11753 C C . ASP D 1 134 ? 153.949 194.422 149.581 1.00 79.31 134 ASP D C 1
ATOM 11754 O O . ASP D 1 134 ? 154.932 194.489 150.324 1.00 79.31 134 ASP D O 1
ATOM 11756 N N . THR D 1 135 ? 153.008 195.367 149.567 1.00 78.53 135 THR D N 1
ATOM 11757 C CA . THR D 1 135 ? 153.001 196.429 150.567 1.00 78.53 135 THR D CA 1
ATOM 11758 C C . THR D 1 135 ? 152.634 195.872 151.937 1.00 78.53 135 THR D C 1
ATOM 11759 O O . THR D 1 135 ? 153.226 196.245 152.955 1.00 78.53 135 THR D O 1
ATOM 11763 N N . PHE D 1 136 ? 151.665 194.954 151.973 1.00 76.60 136 PHE D N 1
ATOM 11764 C CA . PHE D 1 136 ? 151.235 194.359 153.235 1.00 76.60 136 PHE D CA 1
ATOM 11765 C C . PHE D 1 136 ? 152.271 193.384 153.773 1.00 76.60 136 PHE D C 1
ATOM 11766 O O . PHE D 1 136 ? 152.448 193.269 154.990 1.00 76.60 136 PHE D O 1
ATOM 11774 N N . PHE D 1 137 ? 152.979 192.680 152.890 1.00 71.30 137 PHE D N 1
ATOM 11775 C CA . PHE D 1 137 ? 154.034 191.788 153.358 1.00 71.30 137 PHE D CA 1
ATOM 11776 C C . PHE D 1 137 ? 155.288 192.555 153.743 1.00 71.30 137 PHE D C 1
ATOM 11777 O O . PHE D 1 137 ? 156.193 191.995 154.369 1.00 71.30 137 PHE D O 1
ATOM 11785 N N . LEU D 1 138 ? 155.371 193.832 153.371 1.00 76.75 138 LEU D N 1
ATOM 11786 C CA . LEU D 1 138 ? 156.488 194.655 153.817 1.00 76.75 138 LEU D CA 1
ATOM 11787 C C . LEU D 1 138 ? 156.185 195.298 155.165 1.00 76.75 138 LEU D C 1
ATOM 11788 O O . LEU D 1 138 ? 157.102 195.614 155.930 1.00 76.75 138 LEU D O 1
ATOM 11793 N N . LEU D 1 139 ? 154.903 195.504 155.472 1.00 77.99 139 LEU D N 1
ATOM 11794 C CA . LEU D 1 139 ? 154.531 195.977 156.800 1.00 77.99 139 LEU D CA 1
ATOM 11795 C C . LEU D 1 139 ? 154.682 194.874 157.837 1.00 77.99 139 LEU D C 1
ATOM 11796 O O . LEU D 1 139 ? 154.906 195.152 159.018 1.00 77.99 139 LEU D O 1
ATOM 11801 N N . ASP D 1 140 ? 154.567 193.614 157.415 1.00 77.19 140 ASP D N 1
ATOM 11802 C CA . ASP D 1 140 ? 154.760 192.504 158.341 1.00 77.19 140 ASP D CA 1
ATOM 11803 C C . ASP D 1 140 ? 156.227 192.362 158.722 1.00 77.19 140 ASP D C 1
ATOM 11804 O O . ASP D 1 140 ? 156.553 191.838 159.792 1.00 77.19 140 ASP D O 1
ATOM 11809 N N . LEU D 1 141 ? 157.128 192.825 157.856 1.00 79.62 141 LEU D N 1
ATOM 11810 C CA . LEU D 1 141 ? 158.545 192.845 158.198 1.00 79.62 141 LEU D CA 1
ATOM 11811 C C . LEU D 1 141 ? 158.844 193.925 159.232 1.00 79.62 141 LEU D C 1
ATOM 11812 O O . LEU D 1 141 ? 159.696 193.739 160.109 1.00 79.62 141 LEU D O 1
ATOM 11817 N N . VAL D 1 142 ? 158.146 195.058 159.150 1.00 80.11 142 VAL D N 1
ATOM 11818 C CA . VAL D 1 142 ? 158.409 196.162 160.067 1.00 80.11 142 VAL D CA 1
ATOM 11819 C C . VAL D 1 142 ? 157.844 195.856 161.448 1.00 80.11 142 VAL D C 1
ATOM 11820 O O . VAL D 1 142 ? 158.483 196.129 162.471 1.00 80.11 142 VAL D O 1
ATOM 11824 N N . LEU D 1 143 ? 156.661 195.241 161.502 1.00 80.59 143 LEU D N 1
ATOM 11825 C CA . LEU D 1 143 ? 156.006 195.017 162.786 1.00 80.59 143 LEU D CA 1
ATOM 11826 C C . LEU D 1 143 ? 156.612 193.849 163.552 1.00 80.59 143 LEU D C 1
ATOM 11827 O O . LEU D 1 143 ? 156.268 193.644 164.717 1.00 80.59 143 LEU D O 1
ATOM 11832 N N . ASN D 1 144 ? 157.508 193.074 162.934 1.00 83.86 144 ASN D N 1
ATOM 11833 C CA . ASN D 1 144 ? 158.155 191.987 163.666 1.00 83.86 144 ASN D CA 1
ATOM 11834 C C . ASN D 1 144 ? 159.338 192.489 164.481 1.00 83.86 144 ASN D C 1
ATOM 11835 O O . ASN D 1 144 ? 159.960 191.721 165.222 1.00 83.86 144 ASN D O 1
ATOM 11840 N N . PHE D 1 145 ? 159.671 193.775 164.353 1.00 90.04 145 PHE D N 1
ATOM 11841 C CA . PHE D 1 145 ? 160.698 194.364 165.205 1.00 90.04 145 PHE D CA 1
ATOM 11842 C C . PHE D 1 145 ? 160.143 194.743 166.573 1.00 90.04 145 PHE D C 1
ATOM 11843 O O . PHE D 1 145 ? 160.897 195.155 167.461 1.00 90.04 145 PHE D O 1
ATOM 11851 N N . ARG D 1 146 ? 158.827 194.623 166.767 1.00 91.36 146 ARG D N 1
ATOM 11852 C CA . ARG D 1 146 ? 158.223 195.189 167.966 1.00 91.36 146 ARG D CA 1
ATOM 11853 C C . ARG D 1 146 ? 157.492 194.143 168.801 1.00 91.36 146 ARG D C 1
ATOM 11854 O O . ARG D 1 146 ? 157.275 194.352 169.998 1.00 91.36 146 ARG D O 1
ATOM 11862 N N . THR D 1 147 ? 157.098 193.016 168.199 1.00 89.49 147 THR D N 1
ATOM 11863 C CA . THR D 1 147 ? 156.178 192.102 168.879 1.00 89.49 147 THR D CA 1
ATOM 11864 C C . THR D 1 147 ? 156.855 191.297 169.982 1.00 89.49 147 THR D C 1
ATOM 11865 O O . THR D 1 147 ? 156.246 191.019 171.020 1.00 89.49 147 THR D O 1
ATOM 11869 N N . GLY D 1 148 ? 158.089 190.886 169.774 1.00 94.78 148 GLY D N 1
ATOM 11870 C CA . GLY D 1 148 ? 158.681 190.095 170.841 1.00 94.78 148 GLY D CA 1
ATOM 11871 C C . GLY D 1 148 ? 158.313 188.629 170.749 1.00 94.78 148 GLY D C 1
ATOM 11872 O O . GLY D 1 148 ? 157.220 188.250 170.333 1.00 94.78 148 GLY D O 1
ATOM 11873 N N . ILE D 1 149 ? 159.241 187.788 171.188 1.00 97.27 149 ILE D N 1
ATOM 11874 C CA . ILE D 1 149 ? 159.242 186.371 170.860 1.00 97.27 149 ILE D CA 1
ATOM 11875 C C . ILE D 1 149 ? 158.865 185.572 172.097 1.00 97.27 149 ILE D C 1
ATOM 11876 O O . ILE D 1 149 ? 159.483 185.729 173.154 1.00 97.27 149 ILE D O 1
ATOM 11881 N N . VAL D 1 150 ? 157.853 184.715 171.962 1.00 96.26 150 VAL D N 1
ATOM 11882 C CA . VAL D 1 150 ? 157.518 183.783 173.028 1.00 96.26 150 VAL D CA 1
ATOM 11883 C C . VAL D 1 150 ? 158.549 182.665 173.064 1.00 96.26 150 VAL D C 1
ATOM 11884 O O . VAL D 1 150 ? 158.664 181.870 172.122 1.00 96.26 150 VAL D O 1
ATOM 11888 N N . VAL D 1 151 ? 159.304 182.595 174.153 1.00 96.15 151 VAL D N 1
ATOM 11889 C CA . VAL D 1 151 ? 160.321 181.562 174.301 1.00 96.15 151 VAL D CA 1
ATOM 11890 C C . VAL D 1 151 ? 159.803 180.430 175.179 1.00 96.15 151 VAL D C 1
ATOM 11891 O O . VAL D 1 151 ? 159.789 179.270 174.769 1.00 96.15 151 VAL D O 1
ATOM 11895 N N . GLU D 1 156 ? 158.224 185.477 178.301 1.00 100.77 156 GLU D N 1
ATOM 11896 C CA . GLU D 1 156 ? 158.285 186.135 177.003 1.00 100.77 156 GLU D CA 1
ATOM 11897 C C . GLU D 1 156 ? 159.424 187.139 176.937 1.00 100.77 156 GLU D C 1
ATOM 11898 O O . GLU D 1 156 ? 160.132 187.362 177.917 1.00 100.77 156 GLU D O 1
ATOM 11904 N N . ILE D 1 157 ? 159.585 187.747 175.768 1.00 100.61 157 ILE D N 1
ATOM 11905 C CA . ILE D 1 157 ? 160.533 188.831 175.550 1.00 100.61 157 ILE D CA 1
ATOM 11906 C C . ILE D 1 157 ? 159.729 190.044 175.113 1.00 100.61 157 ILE D C 1
ATOM 11907 O O . ILE D 1 157 ? 158.990 189.986 174.123 1.00 100.61 157 ILE D O 1
ATOM 11912 N N . LEU D 1 158 ? 159.848 191.140 175.856 1.00 102.91 158 LEU D N 1
ATOM 11913 C CA . LEU D 1 158 ? 159.176 192.383 175.512 1.00 102.91 158 LEU D CA 1
ATOM 11914 C C . LEU D 1 158 ? 160.127 193.565 175.440 1.00 102.91 158 LEU D C 1
ATOM 11915 O O . LEU D 1 158 ? 159.712 194.651 175.026 1.00 102.91 158 LEU D O 1
ATOM 11920 N N . LEU D 1 159 ? 161.383 193.384 175.836 1.00 106.51 159 LEU D N 1
ATOM 11921 C CA . LEU D 1 159 ? 162.331 194.488 175.865 1.00 106.51 159 LEU D CA 1
ATOM 11922 C C . LEU D 1 159 ? 162.825 194.814 174.461 1.00 106.51 159 LEU D C 1
ATOM 11923 O O . LEU D 1 159 ? 163.124 193.925 173.662 1.00 106.51 159 LEU D O 1
ATOM 11928 N N . ALA D 1 160 ? 162.892 196.104 174.160 1.00 106.10 160 ALA D N 1
ATOM 11929 C CA . ALA D 1 160 ? 163.237 196.589 172.838 1.00 106.10 160 ALA D CA 1
ATOM 11930 C C . ALA D 1 160 ? 164.347 197.621 172.943 1.00 106.10 160 ALA D C 1
ATOM 11931 O O . ALA D 1 160 ? 164.419 198.357 173.932 1.00 106.10 160 ALA D O 1
ATOM 11933 N N . PRO D 1 161 ? 165.239 197.697 171.942 1.00 107.19 161 PRO D N 1
ATOM 11934 C CA . PRO D 1 161 ? 165.402 196.805 170.790 1.00 107.19 161 PRO D CA 1
ATOM 11935 C C . PRO D 1 161 ? 166.524 195.801 170.998 1.00 107.19 161 PRO D C 1
ATOM 11936 O O . PRO D 1 161 ? 167.121 195.352 170.024 1.00 107.19 161 PRO D O 1
ATOM 11940 N N . ARG D 1 162 ? 166.817 195.466 172.254 1.00 104.98 162 ARG D N 1
ATOM 11941 C CA . ARG D 1 162 ? 168.010 194.679 172.544 1.00 104.98 162 ARG D CA 1
ATOM 11942 C C . ARG D 1 162 ? 167.821 193.215 172.167 1.00 104.98 162 ARG D C 1
ATOM 11943 O O . ARG D 1 162 ? 168.620 192.649 171.413 1.00 104.98 162 ARG D O 1
ATOM 11945 N N . ALA D 1 163 ? 166.766 192.582 172.677 1.00 100.43 163 ALA D N 1
ATOM 11946 C CA . ALA D 1 163 ? 166.624 191.143 172.486 1.00 100.43 163 ALA D CA 1
ATOM 11947 C C . ALA D 1 163 ? 165.787 190.823 171.253 1.00 100.43 163 ALA D C 1
ATOM 11948 O O . ALA D 1 163 ? 166.064 189.846 170.546 1.00 100.43 163 ALA D O 1
ATOM 11950 N N . ILE D 1 164 ? 164.767 191.644 170.977 1.00 98.78 164 ILE D N 1
ATOM 11951 C CA . ILE D 1 164 ? 163.836 191.370 169.882 1.00 98.78 164 ILE D CA 1
ATOM 11952 C C . ILE D 1 164 ? 164.534 191.492 168.536 1.00 98.78 164 ILE D C 1
ATOM 11953 O O . ILE D 1 164 ? 164.462 190.585 167.697 1.00 98.78 164 ILE D O 1
ATOM 11958 N N . ARG D 1 165 ? 165.246 192.602 168.327 1.00 97.96 165 ARG D N 1
ATOM 11959 C CA . ARG D 1 165 ? 165.869 192.871 167.036 1.00 97.96 165 ARG D CA 1
ATOM 11960 C C . ARG D 1 165 ? 167.007 191.901 166.749 1.00 97.96 165 ARG D C 1
ATOM 11961 O O . ARG D 1 165 ? 167.115 191.386 165.633 1.00 97.96 165 ARG D O 1
ATOM 11969 N N . THR D 1 166 ? 167.835 191.601 167.750 1.00 95.13 166 THR D N 1
ATOM 11970 C CA . THR D 1 166 ? 168.933 190.665 167.536 1.00 95.13 166 THR D CA 1
ATOM 11971 C C . THR D 1 166 ? 168.439 189.231 167.387 1.00 95.13 166 THR D C 1
ATOM 11972 O O . THR D 1 166 ? 168.968 188.474 166.563 1.00 95.13 166 THR D O 1
ATOM 11976 N N . ARG D 1 167 ? 167.411 188.847 168.149 1.00 93.47 167 ARG D N 1
ATOM 11977 C CA . ARG D 1 167 ? 166.884 187.492 168.034 1.00 93.47 167 ARG D CA 1
ATOM 11978 C C . ARG D 1 167 ? 166.098 187.312 166.743 1.00 93.47 167 ARG D C 1
ATOM 11979 O O . ARG D 1 167 ? 165.901 186.183 166.282 1.00 93.47 167 ARG D O 1
ATOM 11981 N N . TYR D 1 168 ? 165.636 188.412 166.145 1.00 88.46 168 TYR D N 1
ATOM 11982 C CA . TYR D 1 168 ? 164.962 188.312 164.857 1.00 88.46 168 TYR D CA 1
ATOM 11983 C C . TYR D 1 168 ? 165.966 188.312 163.712 1.00 88.46 168 TYR D C 1
ATOM 11984 O O . TYR D 1 168 ? 165.796 187.583 162.729 1.00 88.46 168 TYR D O 1
ATOM 11993 N N . LEU D 1 169 ? 167.023 189.127 163.820 1.00 87.59 169 LEU D N 1
ATOM 11994 C CA . LEU D 1 169 ? 168.052 189.152 162.784 1.00 87.59 169 LEU D CA 1
ATOM 11995 C C . LEU D 1 169 ? 168.834 187.849 162.743 1.00 87.59 169 LEU D C 1
ATOM 11996 O O . LEU D 1 169 ? 169.278 187.417 161.673 1.00 87.59 169 LEU D O 1
ATOM 12001 N N . ARG D 1 170 ? 169.016 187.204 163.894 1.00 89.60 170 ARG D N 1
ATOM 12002 C CA . ARG D 1 170 ? 169.784 185.969 163.905 1.00 89.60 170 ARG D CA 1
ATOM 12003 C C . ARG D 1 170 ? 169.000 184.779 163.363 1.00 89.60 170 ARG D C 1
ATOM 12004 O O . ARG D 1 170 ? 169.611 183.756 163.038 1.00 89.60 170 ARG D O 1
ATOM 12006 N N . THR D 1 171 ? 167.672 184.873 163.261 1.00 86.76 171 THR D N 1
ATOM 12007 C CA . THR D 1 171 ? 166.897 183.692 162.894 1.00 86.76 171 THR D CA 1
ATOM 12008 C C . THR D 1 171 ? 166.167 183.797 161.557 1.00 86.76 171 THR D C 1
ATOM 12009 O O . THR D 1 171 ? 166.412 182.986 160.659 1.00 86.76 171 THR D O 1
ATOM 12013 N N . TRP D 1 172 ? 165.282 184.780 161.398 1.00 81.52 172 TRP D N 1
ATOM 12014 C CA . TRP D 1 172 ? 164.339 184.763 160.285 1.00 81.52 172 TRP D CA 1
ATOM 12015 C C . TRP D 1 172 ? 164.283 186.057 159.487 1.00 81.52 172 TRP D C 1
ATOM 12016 O O . TRP D 1 172 ? 163.275 186.300 158.824 1.00 81.52 172 TRP D O 1
ATOM 12027 N N . PHE D 1 173 ? 165.314 186.896 159.527 1.00 80.09 173 PHE D N 1
ATOM 12028 C CA . PHE D 1 173 ? 165.210 188.169 158.825 1.00 80.09 173 PHE D CA 1
ATOM 12029 C C . PHE D 1 173 ? 165.449 188.012 157.331 1.00 80.09 173 PHE D C 1
ATOM 12030 O O . PHE D 1 173 ? 164.803 188.689 156.522 1.00 80.09 173 PHE D O 1
ATOM 12038 N N . LEU D 1 174 ? 166.374 187.129 156.948 1.00 81.47 174 LEU D N 1
ATOM 12039 C CA . LEU D 1 174 ? 166.802 187.045 155.554 1.00 81.47 174 LEU D CA 1
ATOM 12040 C C . LEU D 1 174 ? 165.704 186.455 154.676 1.00 81.47 174 LEU D C 1
ATOM 12041 O O . LEU D 1 174 ? 165.457 186.936 153.561 1.00 81.47 174 LEU D O 1
ATOM 12046 N N . VAL D 1 175 ? 165.011 185.429 155.185 1.00 77.97 175 VAL D N 1
ATOM 12047 C CA . VAL D 1 175 ? 163.940 184.781 154.434 1.00 77.97 175 VAL D CA 1
ATOM 12048 C C . VAL D 1 175 ? 162.766 185.735 154.243 1.00 77.97 175 VAL D C 1
ATOM 12049 O O . VAL D 1 175 ? 162.198 185.832 153.147 1.00 77.97 175 VAL D O 1
ATOM 12053 N N . ASP D 1 176 ? 162.405 186.475 155.296 1.00 76.77 176 ASP D N 1
ATOM 12054 C CA . ASP D 1 176 ? 161.303 187.426 155.196 1.00 76.77 176 ASP D CA 1
ATOM 12055 C C . ASP D 1 176 ? 161.669 188.603 154.302 1.00 76.77 176 ASP D C 1
ATOM 12056 O O . ASP D 1 176 ? 160.810 189.148 153.594 1.00 76.77 176 ASP D O 1
ATOM 12061 N N . LEU D 1 177 ? 162.947 188.993 154.303 1.00 78.62 177 LEU D N 1
ATOM 12062 C CA . LEU D 1 177 ? 163.409 190.060 153.421 1.00 78.62 177 LEU D CA 1
ATOM 12063 C C . LEU D 1 177 ? 163.341 189.643 151.959 1.00 78.62 177 LEU D C 1
ATOM 12064 O O . LEU D 1 177 ? 162.937 190.438 151.103 1.00 78.62 177 LEU D O 1
ATOM 12069 N N . ILE D 1 178 ? 163.728 188.403 151.655 1.00 78.47 178 ILE D N 1
ATOM 12070 C CA . ILE D 1 178 ? 163.668 187.920 150.276 1.00 78.47 178 ILE D CA 1
ATOM 12071 C C . ILE D 1 178 ? 162.218 187.754 149.827 1.00 78.47 178 ILE D C 1
ATOM 12072 O O . ILE D 1 178 ? 161.846 188.147 148.714 1.00 78.47 178 ILE D O 1
ATOM 12077 N N . SER D 1 179 ? 161.360 187.229 150.705 1.00 74.72 179 SER D N 1
ATOM 12078 C CA . SER D 1 179 ? 159.975 186.983 150.314 1.00 74.72 179 SER D CA 1
ATOM 12079 C C . SER D 1 179 ? 159.130 188.251 150.377 1.00 74.72 179 SER D C 1
ATOM 12080 O O . SER D 1 179 ? 157.950 188.231 150.013 1.00 74.72 179 SER D O 1
ATOM 12083 N N . SER D 1 180 ? 159.702 189.358 150.853 1.00 79.70 180 SER D N 1
ATOM 12084 C CA . SER D 1 180 ? 158.926 190.589 150.959 1.00 79.70 180 SER D CA 1
ATOM 12085 C C . SER D 1 180 ? 159.071 191.475 149.725 1.00 79.70 180 SER D C 1
ATOM 12086 O O . SER D 1 180 ? 158.069 191.895 149.138 1.00 79.70 180 SER D O 1
ATOM 12089 N N . ILE D 1 181 ? 160.301 191.777 149.322 1.00 85.68 181 ILE D N 1
ATOM 12090 C CA . ILE D 1 181 ? 160.570 192.812 148.323 1.00 85.68 181 ILE D CA 1
ATOM 12091 C C . ILE D 1 181 ? 160.275 192.319 146.908 1.00 85.68 181 ILE D C 1
ATOM 12092 O O . ILE D 1 181 ? 160.394 191.118 146.631 1.00 85.68 181 ILE D O 1
ATOM 12097 N N . PRO D 1 182 ? 159.857 193.203 145.986 1.00 89.78 182 PRO D N 1
ATOM 12098 C CA . PRO D 1 182 ? 159.684 192.833 144.558 1.00 89.78 182 PRO D CA 1
ATOM 12099 C C . PRO D 1 182 ? 161.003 192.774 143.784 1.00 89.78 182 PRO D C 1
ATOM 12100 O O . PRO D 1 182 ? 161.468 193.744 143.183 1.00 89.78 182 PRO D O 1
ATOM 12104 N N . VAL D 1 183 ? 161.630 191.595 143.826 1.00 90.87 183 VAL D N 1
ATOM 12105 C CA . VAL D 1 183 ? 162.974 191.419 143.280 1.00 90.87 183 VAL D CA 1
ATOM 12106 C C . VAL D 1 183 ? 162.961 191.505 141.757 1.00 90.87 183 VAL D C 1
ATOM 12107 O O . VAL D 1 183 ? 163.869 192.085 141.148 1.00 90.87 183 VAL D O 1
ATOM 12111 N N . ASP D 1 184 ? 161.925 190.953 141.118 1.00 94.31 184 ASP D N 1
ATOM 12112 C CA . ASP D 1 184 ? 161.910 190.884 139.658 1.00 94.31 184 ASP D CA 1
ATOM 12113 C C . ASP D 1 184 ? 161.688 192.253 139.024 1.00 94.31 184 ASP D C 1
ATOM 12114 O O . ASP D 1 184 ? 162.205 192.528 137.935 1.00 94.31 184 ASP D O 1
ATOM 12119 N N . TYR D 1 185 ? 160.927 193.126 139.690 1.00 98.08 185 TYR D N 1
ATOM 12120 C CA . TYR D 1 185 ? 160.705 194.463 139.148 1.00 98.08 185 TYR D CA 1
ATOM 12121 C C . TYR D 1 185 ? 161.975 195.303 139.206 1.00 98.08 185 TYR D C 1
ATOM 12122 O O . TYR D 1 185 ? 162.183 196.174 138.356 1.00 98.08 185 TYR D O 1
ATOM 12131 N N . ILE D 1 186 ? 162.851 195.033 140.179 1.00 100.09 186 ILE D N 1
ATOM 12132 C CA . ILE D 1 186 ? 164.138 195.727 140.251 1.00 100.09 186 ILE D CA 1
ATOM 12133 C C . ILE D 1 186 ? 165.007 195.360 139.054 1.00 100.09 186 ILE D C 1
ATOM 12134 O O . ILE D 1 186 ? 165.539 196.233 138.357 1.00 100.09 186 ILE D O 1
ATOM 12139 N N . PHE D 1 187 ? 165.119 194.059 138.772 1.00 102.16 187 PHE D N 1
ATOM 12140 C CA . PHE D 1 187 ? 165.898 193.589 137.630 1.00 102.16 187 PHE D CA 1
ATOM 12141 C C . PHE D 1 187 ? 165.245 193.988 136.309 1.00 102.16 187 PHE D C 1
ATOM 12142 O O . PHE D 1 187 ? 165.919 194.087 135.277 1.00 102.16 187 PHE D O 1
ATOM 12150 N N . LEU D 1 188 ? 163.935 194.237 136.326 1.00 102.82 188 LEU D N 1
ATOM 12151 C CA . LEU D 1 188 ? 163.251 194.690 135.121 1.00 102.82 188 LEU D CA 1
ATOM 12152 C C . LEU D 1 188 ? 163.488 196.176 134.870 1.00 102.82 188 LEU D C 1
ATOM 12153 O O . LEU D 1 188 ? 163.627 196.601 133.719 1.00 102.82 188 LEU D O 1
ATOM 12158 N N . VAL D 1 189 ? 163.531 196.983 135.934 1.00 103.40 189 VAL D N 1
ATOM 12159 C CA . VAL D 1 189 ? 163.763 198.418 135.772 1.00 103.40 189 VAL D CA 1
ATOM 12160 C C . VAL D 1 189 ? 165.223 198.692 135.426 1.00 103.40 189 VAL D C 1
ATOM 12161 O O . VAL D 1 189 ? 165.523 199.528 134.561 1.00 103.40 189 VAL D O 1
ATOM 12165 N N . VAL D 1 190 ? 166.152 197.966 136.062 1.00 107.13 190 VAL D N 1
ATOM 12166 C CA . VAL D 1 190 ? 167.580 198.200 135.836 1.00 107.13 190 VAL D CA 1
ATOM 12167 C C . VAL D 1 190 ? 167.983 197.802 134.418 1.00 107.13 190 VAL D C 1
ATOM 12168 O O . VAL D 1 190 ? 168.662 198.563 133.716 1.00 107.13 190 VAL D O 1
ATOM 12172 N N . GLU D 1 191 ? 167.548 196.633 133.960 1.00 108.02 191 GLU D N 1
ATOM 12173 C CA . GLU D 1 191 ? 167.854 196.198 132.600 1.00 108.02 191 GLU D CA 1
ATOM 12174 C C . GLU D 1 191 ? 167.022 196.964 131.576 1.00 108.02 191 GLU D C 1
ATOM 12175 O O . GLU D 1 191 ? 166.267 196.372 130.807 1.00 108.02 191 GLU D O 1
ATOM 12177 N N . VAL D 1 210 ? 164.072 188.448 130.113 1.00 87.44 210 VAL D N 1
ATOM 12178 C CA . VAL D 1 210 ? 162.637 188.556 130.338 1.00 87.44 210 VAL D CA 1
ATOM 12179 C C . VAL D 1 210 ? 162.108 187.252 130.928 1.00 87.44 210 VAL D C 1
ATOM 12180 O O . VAL D 1 210 ? 161.359 187.260 131.905 1.00 87.44 210 VAL D O 1
ATOM 12184 N N . ARG D 1 211 ? 162.520 186.125 130.342 1.00 86.52 211 ARG D N 1
ATOM 12185 C CA . ARG D 1 211 ? 162.133 184.826 130.886 1.00 86.52 211 ARG D CA 1
ATOM 12186 C C . ARG D 1 211 ? 162.942 184.485 132.131 1.00 86.52 211 ARG D C 1
ATOM 12187 O O . ARG D 1 211 ? 162.595 183.561 132.873 1.00 86.52 211 ARG D O 1
ATOM 12189 N N . PHE D 1 212 ? 164.034 185.214 132.373 1.00 88.63 212 PHE D N 1
ATOM 12190 C CA . PHE D 1 212 ? 164.790 185.029 133.605 1.00 88.63 212 PHE D CA 1
ATOM 12191 C C . PHE D 1 212 ? 164.098 185.711 134.780 1.00 88.63 212 PHE D C 1
ATOM 12192 O O . PHE D 1 212 ? 164.386 185.404 135.942 1.00 88.63 212 PHE D O 1
ATOM 12200 N N . THR D 1 213 ? 163.171 186.630 134.501 1.00 84.62 213 THR D N 1
ATOM 12201 C CA . THR D 1 213 ? 162.429 187.270 135.581 1.00 84.62 213 THR D CA 1
ATOM 12202 C C . THR D 1 213 ? 161.330 186.361 136.116 1.00 84.62 213 THR D C 1
ATOM 12203 O O . THR D 1 213 ? 160.854 186.551 137.240 1.00 84.62 213 THR D O 1
ATOM 12207 N N . LYS D 1 214 ? 160.908 185.369 135.328 1.00 77.33 214 LYS D N 1
ATOM 12208 C CA . LYS D 1 214 ? 159.903 184.429 135.817 1.00 77.33 214 LYS D CA 1
ATOM 12209 C C . LYS D 1 214 ? 160.485 183.481 136.854 1.00 77.33 214 LYS D C 1
ATOM 12210 O O . LYS D 1 214 ? 159.748 182.914 137.667 1.00 77.33 214 LYS D O 1
ATOM 12216 N N . ILE D 1 215 ? 161.801 183.282 136.842 1.00 77.71 215 ILE D N 1
ATOM 12217 C CA . ILE D 1 215 ? 162.424 182.489 137.894 1.00 77.71 215 ILE D CA 1
ATOM 12218 C C . ILE D 1 215 ? 162.561 183.320 139.165 1.00 77.71 215 ILE D C 1
ATOM 12219 O O . ILE D 1 215 ? 162.372 182.817 140.279 1.00 77.71 215 ILE D O 1
ATOM 12224 N N . LEU D 1 216 ? 162.850 184.617 139.019 1.00 78.33 216 LEU D N 1
ATOM 12225 C CA . LEU D 1 216 ? 163.011 185.476 140.190 1.00 78.33 216 LEU D CA 1
ATOM 12226 C C . LEU D 1 216 ? 161.672 185.790 140.844 1.00 78.33 216 LEU D C 1
ATOM 12227 O O . LEU D 1 216 ? 161.618 186.121 142.034 1.00 78.33 216 LEU D O 1
ATOM 12232 N N . SER D 1 217 ? 160.578 185.693 140.086 1.00 74.79 217 SER D N 1
ATOM 12233 C CA . SER D 1 217 ? 159.257 185.924 140.657 1.00 74.79 217 SER D CA 1
ATOM 12234 C C . SER D 1 217 ? 158.819 184.797 141.576 1.00 74.79 217 SER D C 1
ATOM 12235 O O . SER D 1 217 ? 157.878 184.977 142.352 1.00 74.79 217 SER D O 1
ATOM 12238 N N . LEU D 1 218 ? 159.477 183.640 141.510 1.00 70.31 218 LEU D N 1
ATOM 12239 C CA . LEU D 1 218 ? 159.167 182.549 142.421 1.00 70.31 218 LEU D CA 1
ATOM 12240 C C . LEU D 1 218 ? 159.858 182.692 143.769 1.00 70.31 218 LEU D C 1
ATOM 12241 O O . LEU D 1 218 ? 159.778 181.768 144.583 1.00 70.31 218 LEU D O 1
ATOM 12246 N N . LEU D 1 219 ? 160.528 183.818 144.029 1.00 71.59 219 LEU D N 1
ATOM 12247 C CA . LEU D 1 219 ? 161.005 184.104 145.377 1.00 71.59 219 LEU D CA 1
ATOM 12248 C C . LEU D 1 219 ? 159.860 184.489 146.302 1.00 71.59 219 LEU D C 1
ATOM 12249 O O . LEU D 1 219 ? 160.016 184.462 147.527 1.00 71.59 219 LEU D O 1
ATOM 12254 N N . ARG D 1 220 ? 158.700 184.839 145.739 1.00 69.38 220 ARG D N 1
ATOM 12255 C CA . ARG D 1 220 ? 157.507 185.089 146.538 1.00 69.38 220 ARG D CA 1
ATOM 12256 C C . ARG D 1 220 ? 156.962 183.828 147.186 1.00 69.38 220 ARG D C 1
ATOM 12257 O O . ARG D 1 220 ? 156.117 183.922 148.076 1.00 69.38 220 ARG D O 1
ATOM 12265 N N . LEU D 1 221 ? 157.403 182.652 146.751 1.00 62.00 221 LEU D N 1
ATOM 12266 C CA . LEU D 1 221 ? 156.958 181.410 147.362 1.00 62.00 221 LEU D CA 1
ATOM 12267 C C . LEU D 1 221 ? 157.708 181.077 148.643 1.00 62.00 221 LEU D C 1
ATOM 12268 O O . LEU D 1 221 ? 157.475 180.007 149.209 1.00 62.00 221 LEU D O 1
ATOM 12273 N N . LEU D 1 222 ? 158.596 181.956 149.115 1.00 65.82 222 LEU D N 1
ATOM 12274 C CA . LEU D 1 222 ? 159.179 181.805 150.443 1.00 65.82 222 LEU D CA 1
ATOM 12275 C C . LEU D 1 222 ? 158.296 182.386 151.535 1.00 65.82 222 LEU D C 1
ATOM 12276 O O . LEU D 1 222 ? 158.708 182.403 152.698 1.00 65.82 222 LEU D O 1
ATOM 12281 N N . ARG D 1 223 ? 157.090 182.843 151.191 1.00 65.01 223 ARG D N 1
ATOM 12282 C CA . ARG D 1 223 ? 156.083 183.222 152.172 1.00 65.01 223 ARG D CA 1
ATOM 12283 C C . ARG D 1 223 ? 155.429 182.013 152.827 1.00 65.01 223 ARG D C 1
ATOM 12284 O O . ARG D 1 223 ? 154.587 182.190 153.710 1.00 65.01 223 ARG D O 1
ATOM 12292 N N . LEU D 1 224 ? 155.777 180.798 152.399 1.00 63.70 224 LEU D N 1
ATOM 12293 C CA . LEU D 1 224 ? 155.359 179.593 153.102 1.00 63.70 224 LEU D CA 1
ATOM 12294 C C . LEU D 1 224 ? 156.018 179.487 154.472 1.00 63.70 224 LEU D C 1
ATOM 12295 O O . LEU D 1 224 ? 155.446 178.891 155.388 1.00 63.70 224 LEU D O 1
ATOM 12300 N N . SER D 1 225 ? 157.207 180.070 154.638 1.00 67.35 225 SER D N 1
ATOM 12301 C CA . SER D 1 225 ? 157.933 179.929 155.895 1.00 67.35 225 SER D CA 1
ATOM 12302 C C . SER D 1 225 ? 157.276 180.722 157.016 1.00 67.35 225 SER D C 1
ATOM 12303 O O . SER D 1 225 ? 157.263 180.280 158.168 1.00 67.35 225 SER D O 1
ATOM 12306 N N . ARG D 1 226 ? 156.728 181.899 156.707 1.00 69.38 226 ARG D N 1
ATOM 12307 C CA . ARG D 1 226 ? 156.014 182.647 157.736 1.00 69.38 226 ARG D CA 1
ATOM 12308 C C . ARG D 1 226 ? 154.559 182.208 157.831 1.00 69.38 226 ARG D C 1
ATOM 12309 O O . ARG D 1 226 ? 153.866 182.562 158.788 1.00 69.38 226 ARG D O 1
ATOM 12317 N N . LEU D 1 227 ? 154.070 181.445 156.851 1.00 65.08 227 LEU D N 1
ATOM 12318 C CA . LEU D 1 227 ? 152.773 180.796 157.019 1.00 65.08 227 LEU D CA 1
ATOM 12319 C C . LEU D 1 227 ? 152.865 179.668 158.034 1.00 65.08 227 LEU D C 1
ATOM 12320 O O . LEU D 1 227 ? 151.988 179.531 158.889 1.00 65.08 227 LEU D O 1
ATOM 12325 N N . ILE D 1 228 ? 153.908 178.839 157.938 1.00 67.86 228 ILE D N 1
ATOM 12326 C CA . ILE D 1 228 ? 154.083 177.725 158.867 1.00 67.86 228 ILE D CA 1
ATOM 12327 C C . ILE D 1 228 ? 154.315 178.240 160.284 1.00 67.86 228 ILE D C 1
ATOM 12328 O O . ILE D 1 228 ? 153.842 177.645 161.261 1.00 67.86 228 ILE D O 1
ATOM 12333 N N . ARG D 1 229 ? 154.991 179.384 160.419 1.00 71.57 229 ARG D N 1
ATOM 12334 C CA . ARG D 1 229 ? 155.152 179.982 161.739 1.00 71.57 229 ARG D CA 1
ATOM 12335 C C . ARG D 1 229 ? 153.835 180.517 162.285 1.00 71.57 229 ARG D C 1
ATOM 12336 O O . ARG D 1 229 ? 153.563 180.382 163.480 1.00 71.57 229 ARG D O 1
ATOM 12344 N N . TYR D 1 230 ? 152.997 181.114 161.439 1.00 70.35 230 TYR D N 1
ATOM 12345 C CA . TYR D 1 230 ? 151.804 181.765 161.974 1.00 70.35 230 TYR D CA 1
ATOM 12346 C C . TYR D 1 230 ? 150.690 180.765 162.257 1.00 70.35 230 TYR D C 1
ATOM 12347 O O . TYR D 1 230 ? 149.787 181.054 163.047 1.00 70.35 230 TYR D O 1
ATOM 12356 N N . ILE D 1 231 ? 150.715 179.594 161.618 1.00 72.74 231 ILE D N 1
ATOM 12357 C CA . ILE D 1 231 ? 149.732 178.565 161.949 1.00 72.74 231 ILE D CA 1
ATOM 12358 C C . ILE D 1 231 ? 150.078 177.919 163.283 1.00 72.74 231 ILE D C 1
ATOM 12359 O O . ILE D 1 231 ? 149.200 177.670 164.117 1.00 72.74 231 ILE D O 1
ATOM 12364 N N . HIS D 1 232 ? 151.366 177.664 163.520 1.00 76.96 232 HIS D N 1
ATOM 12365 C CA . HIS D 1 232 ? 151.777 176.998 164.753 1.00 76.96 232 HIS D CA 1
ATOM 12366 C C . HIS D 1 232 ? 151.674 177.923 165.960 1.00 76.96 232 HIS D C 1
ATOM 12367 O O . HIS D 1 232 ? 151.642 177.455 167.103 1.00 76.96 232 HIS D O 1
ATOM 12374 N N . GLN D 1 233 ? 151.629 179.236 165.734 1.00 77.63 233 GLN D N 1
ATOM 12375 C CA . GLN D 1 233 ? 151.431 180.157 166.847 1.00 77.63 233 GLN D CA 1
ATOM 12376 C C . GLN D 1 233 ? 149.984 180.165 167.312 1.00 77.63 233 GLN D C 1
ATOM 12377 O O . GLN D 1 233 ? 149.711 180.396 168.492 1.00 77.63 233 GLN D O 1
ATOM 12383 N N . TRP D 1 234 ? 149.038 179.922 166.403 1.00 80.72 234 TRP D N 1
ATOM 12384 C CA . TRP D 1 234 ? 147.637 179.908 166.810 1.00 80.72 234 TRP D CA 1
ATOM 12385 C C . TRP D 1 234 ? 147.238 178.587 167.442 1.00 80.72 234 TRP D C 1
ATOM 12386 O O . TRP D 1 234 ? 146.404 178.561 168.354 1.00 80.72 234 TRP D O 1
ATOM 12397 N N . GLU D 1 235 ? 147.786 177.479 166.949 1.00 81.16 235 GLU D N 1
ATOM 12398 C CA . GLU D 1 235 ? 147.347 176.173 167.421 1.00 81.16 235 GLU D CA 1
ATOM 12399 C C . GLU D 1 235 ? 147.820 175.914 168.844 1.00 81.16 235 GLU D C 1
ATOM 12400 O O . GLU D 1 235 ? 147.087 175.334 169.649 1.00 81.16 235 GLU D O 1
ATOM 12406 N N . GLU D 1 236 ? 149.022 176.386 169.186 1.00 84.65 236 GLU D N 1
ATOM 12407 C CA . GLU D 1 236 ? 149.507 176.260 170.557 1.00 84.65 236 GLU D CA 1
ATOM 12408 C C . GLU D 1 236 ? 148.722 177.157 171.507 1.00 84.65 236 GLU D C 1
ATOM 12409 O O . GLU D 1 236 ? 148.684 176.905 172.716 1.00 84.65 236 GLU D O 1
ATOM 12411 N N . ILE D 1 237 ? 148.100 178.215 170.984 1.00 88.23 237 ILE D N 1
ATOM 12412 C CA . ILE D 1 237 ? 147.146 178.976 171.781 1.00 88.23 237 ILE D CA 1
ATOM 12413 C C . ILE D 1 237 ? 145.839 178.210 171.924 1.00 88.23 237 ILE D C 1
ATOM 12414 O O . ILE D 1 237 ? 145.312 178.054 173.030 1.00 88.23 237 ILE D O 1
ATOM 12419 N N . PHE D 1 238 ? 145.313 177.691 170.822 1.00 90.79 238 PHE D N 1
ATOM 12420 C CA . PHE D 1 238 ? 143.973 177.121 170.801 1.00 90.79 238 PHE D CA 1
ATOM 12421 C C . PHE D 1 238 ? 143.914 175.683 171.303 1.00 90.79 238 PHE D C 1
ATOM 12422 O O . PHE D 1 238 ? 142.814 175.150 171.469 1.00 90.79 238 PHE D O 1
ATOM 12430 N N . HIS D 1 239 ? 145.058 175.043 171.552 1.00 91.22 239 HIS D N 1
ATOM 12431 C CA . HIS D 1 239 ? 145.074 173.865 172.411 1.00 91.22 239 HIS D CA 1
ATOM 12432 C C . HIS D 1 239 ? 144.883 174.213 173.875 1.00 91.22 239 HIS D C 1
ATOM 12433 O O . HIS D 1 239 ? 144.483 173.349 174.660 1.00 91.22 239 HIS D O 1
ATOM 12440 N N . MET D 1 240 ? 145.167 175.458 174.261 1.00 96.79 240 MET D N 1
ATOM 12441 C CA . MET D 1 240 ? 145.028 175.863 175.654 1.00 96.79 240 MET D CA 1
ATOM 12442 C C . MET D 1 240 ? 143.653 176.464 175.917 1.00 96.79 240 MET D C 1
ATOM 12443 O O . MET D 1 240 ? 143.104 176.317 177.013 1.00 96.79 240 MET D O 1
ATOM 12448 N N . THR D 1 241 ? 143.081 177.137 174.920 1.00 96.41 241 THR D N 1
ATOM 12449 C CA . THR D 1 241 ? 141.755 177.720 175.087 1.00 96.41 241 THR D CA 1
ATOM 12450 C C . THR D 1 241 ? 140.671 176.648 175.044 1.00 96.41 241 THR D C 1
ATOM 12451 O O . THR D 1 241 ? 139.762 176.644 175.882 1.00 96.41 241 THR D O 1
ATOM 12455 N N . TYR D 1 242 ? 140.761 175.719 174.095 1.00 97.99 242 TYR D N 1
ATOM 12456 C CA . TYR D 1 242 ? 139.759 174.678 173.921 1.00 97.99 242 TYR D CA 1
ATOM 12457 C C . TYR D 1 242 ? 140.385 173.309 174.143 1.00 97.99 242 TYR D C 1
ATOM 12458 O O . TYR D 1 242 ? 141.596 173.187 174.336 1.00 97.99 242 TYR D O 1
ATOM 12467 N N . ASP D 1 243 ? 139.540 172.281 174.134 1.00 97.25 243 ASP D N 1
ATOM 12468 C CA . ASP D 1 243 ? 139.989 170.898 174.255 1.00 97.25 243 ASP D CA 1
ATOM 12469 C C . ASP D 1 243 ? 139.937 170.249 172.878 1.00 97.25 243 ASP D C 1
ATOM 12470 O O . ASP D 1 243 ? 138.854 169.975 172.354 1.00 97.25 243 ASP D O 1
ATOM 12472 N N . LEU D 1 244 ? 141.104 169.998 172.292 1.00 94.64 244 LEU D N 1
ATOM 12473 C CA . LEU D 1 244 ? 141.196 169.466 170.943 1.00 94.64 244 LEU D CA 1
ATOM 12474 C C . LEU D 1 244 ? 142.136 168.271 170.921 1.00 94.64 244 LEU D C 1
ATOM 12475 O O . LEU D 1 244 ? 143.107 168.212 171.679 1.00 94.64 244 LEU D O 1
ATOM 12480 N N . ALA D 1 245 ? 141.841 167.319 170.043 1.00 86.16 245 ALA D N 1
ATOM 12481 C CA . ALA D 1 245 ? 142.741 166.194 169.846 1.00 86.16 245 ALA D CA 1
ATOM 12482 C C . ALA D 1 245 ? 143.908 166.619 168.969 1.00 86.16 245 ALA D C 1
ATOM 12483 O O . ALA D 1 245 ? 143.729 167.320 167.972 1.00 86.16 245 ALA D O 1
ATOM 12485 N N . SER D 1 246 ? 145.114 166.192 169.346 1.00 83.19 246 SER D N 1
ATOM 12486 C CA . SER D 1 246 ? 146.309 166.657 168.648 1.00 83.19 246 SER D CA 1
ATOM 12487 C C . SER D 1 246 ? 146.477 165.965 167.302 1.00 83.19 246 SER D C 1
ATOM 12488 O O . SER D 1 246 ? 147.053 166.542 166.366 1.00 83.19 246 SER D O 1
ATOM 12491 N N . ALA D 1 247 ? 145.974 164.733 167.185 1.00 78.27 247 ALA D N 1
ATOM 12492 C CA . ALA D 1 247 ? 146.130 163.967 165.954 1.00 78.27 247 ALA D CA 1
ATOM 12493 C C . ALA D 1 247 ? 145.329 164.582 164.815 1.00 78.27 247 ALA D C 1
ATOM 12494 O O . ALA D 1 247 ? 145.783 164.605 163.665 1.00 78.27 247 ALA D O 1
ATOM 12496 N N . VAL D 1 248 ? 144.149 165.121 165.129 1.00 73.28 248 VAL D N 1
ATOM 12497 C CA . VAL D 1 248 ? 143.290 165.721 164.112 1.00 73.28 248 VAL D CA 1
ATOM 12498 C C . VAL D 1 248 ? 143.919 167.003 163.577 1.00 73.28 248 VAL D C 1
ATOM 12499 O O . VAL D 1 248 ? 143.939 167.250 162.362 1.00 73.28 248 VAL D O 1
ATOM 12503 N N . VAL D 1 249 ? 144.476 167.813 164.481 1.00 74.14 249 VAL D N 1
ATOM 12504 C CA . VAL D 1 249 ? 145.137 169.060 164.104 1.00 74.14 249 VAL D CA 1
ATOM 12505 C C . VAL D 1 249 ? 146.363 168.778 163.247 1.00 74.14 249 VAL D C 1
ATOM 12506 O O . VAL D 1 249 ? 146.583 169.424 162.209 1.00 74.14 249 VAL D O 1
ATOM 12510 N N . ARG D 1 250 ? 147.150 167.772 163.637 1.00 71.21 250 ARG D N 1
ATOM 12511 C CA . ARG D 1 250 ? 148.375 167.471 162.906 1.00 71.21 250 ARG D CA 1
ATOM 12512 C C . ARG D 1 250 ? 148.077 166.848 161.540 1.00 71.21 250 ARG D C 1
ATOM 12513 O O . ARG D 1 250 ? 148.773 167.134 160.553 1.00 71.21 250 ARG D O 1
ATOM 12521 N N . ILE D 1 251 ? 147.003 166.058 161.433 1.00 65.78 251 ILE D N 1
ATOM 12522 C CA . ILE D 1 251 ? 146.695 165.460 160.138 1.00 65.78 251 ILE D CA 1
ATOM 12523 C C . ILE D 1 251 ? 146.044 166.485 159.209 1.00 65.78 251 ILE D C 1
ATOM 12524 O O . ILE D 1 251 ? 146.209 166.415 157.985 1.00 65.78 251 ILE D O 1
ATOM 12529 N N . PHE D 1 252 ? 145.360 167.496 159.762 1.00 67.05 252 PHE D N 1
ATOM 12530 C CA . PHE D 1 252 ? 144.875 168.581 158.911 1.00 67.05 252 PHE D CA 1
ATOM 12531 C C . PHE D 1 252 ? 146.020 169.446 158.406 1.00 67.05 252 PHE D C 1
ATOM 12532 O O . PHE D 1 252 ? 145.985 169.920 157.261 1.00 67.05 252 PHE D O 1
ATOM 12540 N N . ASN D 1 253 ? 147.054 169.639 159.232 1.00 65.49 25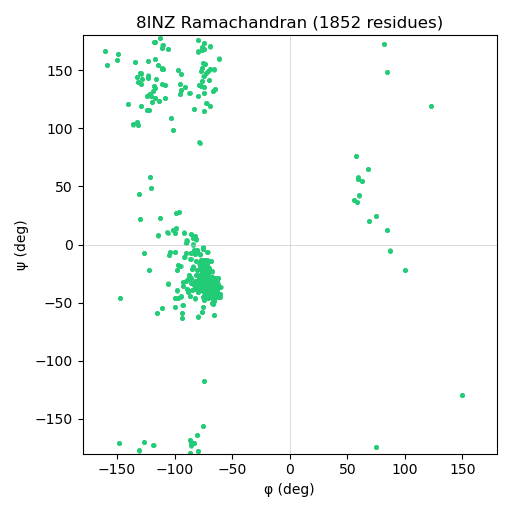3 ASN D N 1
ATOM 12541 C CA . ASN D 1 253 ? 148.251 170.337 158.763 1.00 65.49 253 ASN D CA 1
ATOM 12542 C C . ASN D 1 253 ? 148.938 169.566 157.641 1.00 65.49 253 ASN D C 1
ATOM 12543 O O . ASN D 1 253 ? 149.382 170.159 156.646 1.00 65.49 253 ASN D O 1
ATOM 12548 N N . LEU D 1 254 ? 148.990 168.236 157.764 1.00 59.08 254 LEU D N 1
ATOM 12549 C CA . LEU D 1 254 ? 149.616 167.422 156.725 1.00 59.08 254 LEU D CA 1
ATOM 12550 C C . LEU D 1 254 ? 148.821 167.440 155.422 1.00 59.08 254 LEU D C 1
ATOM 12551 O O . LEU D 1 254 ? 149.412 167.526 154.341 1.00 59.08 254 LEU D O 1
ATOM 12556 N N . ILE D 1 255 ? 147.486 167.366 155.501 1.00 56.85 255 ILE D N 1
ATOM 12557 C CA . ILE D 1 255 ? 146.653 167.418 154.296 1.00 56.85 255 ILE D CA 1
ATOM 12558 C C . ILE D 1 255 ? 146.777 168.774 153.605 1.00 56.85 255 ILE D C 1
ATOM 12559 O O . ILE D 1 255 ? 146.883 168.856 152.368 1.00 56.85 255 ILE D O 1
ATOM 12564 N N . GLY D 1 256 ? 146.809 169.853 154.394 1.00 55.56 256 GLY D N 1
ATOM 12565 C CA . GLY D 1 256 ? 146.973 171.176 153.815 1.00 55.56 256 GLY D CA 1
ATOM 12566 C C . GLY D 1 256 ? 148.334 171.384 153.179 1.00 55.56 256 GLY D C 1
ATOM 12567 O O . GLY D 1 256 ? 148.472 172.165 152.237 1.00 55.56 256 GLY D O 1
ATOM 12568 N N . MET D 1 257 ? 149.357 170.688 153.679 1.00 57.03 257 MET D N 1
ATOM 12569 C CA . MET D 1 257 ? 150.659 170.763 153.022 1.00 57.03 257 MET D CA 1
ATOM 12570 C C . MET D 1 257 ? 150.695 169.931 151.740 1.00 57.03 257 MET D C 1
ATOM 12571 O O . MET D 1 257 ? 151.295 170.351 150.739 1.00 57.03 257 MET D O 1
ATOM 12576 N N . MET D 1 258 ? 150.057 168.753 151.754 1.00 54.29 258 MET D N 1
ATOM 12577 C CA . MET D 1 258 ? 150.090 167.856 150.598 1.00 54.29 258 MET D CA 1
ATOM 12578 C C . MET D 1 258 ? 149.359 168.445 149.399 1.00 54.29 258 MET D C 1
ATOM 12579 O O . MET D 1 258 ? 149.824 168.308 148.258 1.00 54.29 258 MET D O 1
ATOM 12584 N N . LEU D 1 259 ? 148.218 169.106 149.639 1.00 51.72 259 LEU D N 1
ATOM 12585 C CA . LEU D 1 259 ? 147.491 169.752 148.544 1.00 51.72 259 LEU D CA 1
ATOM 12586 C C . LEU D 1 259 ? 148.311 170.866 147.903 1.00 51.72 259 LEU D C 1
ATOM 12587 O O . LEU D 1 259 ? 148.318 171.019 146.675 1.00 51.72 259 LEU D O 1
ATOM 12592 N N . LEU D 1 260 ? 149.042 171.623 148.719 1.00 50.61 260 LEU D N 1
ATOM 12593 C CA . LEU D 1 260 ? 149.828 172.736 148.202 1.00 50.61 260 LEU D CA 1
ATOM 12594 C C . LEU D 1 260 ? 151.031 172.242 147.412 1.00 50.61 260 LEU D C 1
ATOM 12595 O O . LEU D 1 260 ? 151.385 172.826 146.380 1.00 50.61 260 LEU D O 1
ATOM 12600 N N . LEU D 1 261 ? 151.663 171.156 147.870 1.00 51.23 261 LEU D N 1
ATOM 12601 C CA . LEU D 1 261 ? 152.784 170.598 147.118 1.00 51.23 261 LEU D CA 1
ATOM 12602 C C . LEU D 1 261 ? 152.326 169.998 145.794 1.00 51.23 261 LEU D C 1
ATOM 12603 O O . LEU D 1 261 ? 153.023 170.126 144.780 1.00 51.23 261 LEU D O 1
ATOM 12608 N N . CYS D 1 262 ? 151.146 169.366 145.774 1.00 50.91 262 CYS D N 1
ATOM 12609 C CA . CYS D 1 262 ? 150.622 168.841 144.515 1.00 50.91 262 CYS D CA 1
ATOM 12610 C C . CYS D 1 262 ? 150.257 169.965 143.549 1.00 50.91 262 CYS D C 1
ATOM 12611 O O . CYS D 1 262 ? 150.465 169.838 142.338 1.00 50.91 262 CYS D O 1
ATOM 12614 N N . HIS D 1 263 ? 149.756 171.090 144.072 1.00 49.54 263 HIS D N 1
ATOM 12615 C CA . HIS D 1 263 ? 149.448 172.245 143.228 1.00 49.54 263 HIS D CA 1
ATOM 12616 C C . HIS D 1 263 ? 150.707 172.858 142.618 1.00 49.54 263 HIS D C 1
ATOM 12617 O O . HIS D 1 263 ? 150.738 173.167 141.416 1.00 49.54 263 HIS D O 1
ATOM 12624 N N . TRP D 1 264 ? 151.759 173.030 143.425 1.00 50.80 264 TRP D N 1
ATOM 12625 C CA . TRP D 1 264 ? 153.008 173.582 142.902 1.00 50.80 264 TRP D CA 1
ATOM 12626 C C . TRP D 1 264 ? 153.672 172.637 141.908 1.00 50.80 264 TRP D C 1
ATOM 12627 O O . TRP D 1 264 ? 154.276 173.087 140.928 1.00 50.80 264 TRP D O 1
ATOM 12638 N N . ASP D 1 265 ? 153.552 171.325 142.125 1.00 50.16 265 ASP D N 1
ATOM 12639 C CA . ASP D 1 265 ? 154.111 170.375 141.170 1.00 50.16 265 ASP D CA 1
ATOM 12640 C C . ASP D 1 265 ? 153.318 170.379 139.867 1.00 50.16 265 ASP D C 1
ATOM 12641 O O . ASP D 1 265 ? 153.894 170.234 138.782 1.00 50.16 265 ASP D O 1
ATOM 12646 N N . GLY D 1 266 ? 152.001 170.580 139.952 1.00 48.87 266 GLY D N 1
ATOM 12647 C CA . GLY D 1 266 ? 151.203 170.720 138.744 1.00 48.87 266 GLY D CA 1
ATOM 12648 C C . GLY D 1 266 ? 151.557 171.955 137.941 1.00 48.87 266 GLY D C 1
ATOM 12649 O O . GLY D 1 266 ? 151.527 171.935 136.711 1.00 48.87 266 GLY D O 1
ATOM 12650 N N . CYS D 1 267 ? 151.902 173.044 138.622 1.00 52.32 267 CYS D N 1
ATOM 12651 C CA . CYS D 1 267 ? 152.383 174.209 137.883 1.00 52.32 267 CYS D CA 1
ATOM 12652 C C . CYS D 1 267 ? 153.787 173.995 137.326 1.00 52.32 267 CYS D C 1
ATOM 12653 O O . CYS D 1 267 ? 154.110 174.505 136.246 1.00 52.32 267 CYS D O 1
ATOM 12656 N N . LEU D 1 268 ? 154.618 173.219 138.021 1.00 50.94 268 LEU D N 1
ATOM 12657 C CA . LEU D 1 268 ? 156.001 173.036 137.590 1.00 50.94 268 LEU D CA 1
ATOM 12658 C C . LEU D 1 268 ? 156.096 172.138 136.359 1.00 50.94 268 LEU D C 1
ATOM 12659 O O . LEU D 1 268 ? 156.988 172.329 135.514 1.00 50.94 268 LEU D O 1
ATOM 12664 N N . GLN D 1 269 ? 155.165 171.172 136.232 1.00 51.87 269 GLN D N 1
ATOM 12665 C CA . GLN D 1 269 ? 155.151 170.269 135.076 1.00 51.87 269 GLN D CA 1
ATOM 12666 C C . GLN D 1 269 ? 154.938 171.016 133.768 1.00 51.87 269 GLN D C 1
ATOM 12667 O O . GLN D 1 269 ? 155.355 170.545 132.709 1.00 51.87 269 GLN D O 1
ATOM 12673 N N . PHE D 1 270 ? 154.246 172.153 133.811 1.00 53.45 270 PHE D N 1
ATOM 12674 C CA . PHE D 1 270 ? 154.062 172.942 132.601 1.00 53.45 270 PHE D CA 1
ATOM 12675 C C . PHE D 1 270 ? 155.070 174.082 132.536 1.00 53.45 270 PHE D C 1
ATOM 12676 O O . PHE D 1 270 ? 155.348 174.604 131.452 1.00 53.45 270 PHE D O 1
ATOM 12684 N N . LEU D 1 271 ? 155.621 174.489 133.686 1.00 56.04 271 LEU D N 1
ATOM 12685 C CA . LEU D 1 271 ? 156.627 175.549 133.693 1.00 56.04 271 LEU D CA 1
ATOM 12686 C C . LEU D 1 271 ? 157.909 175.109 133.001 1.00 56.04 271 LEU D C 1
ATOM 12687 O O . LEU D 1 271 ? 158.540 175.898 132.290 1.00 56.04 271 LEU D O 1
ATOM 12692 N N . VAL D 1 272 ? 158.307 173.852 133.194 1.00 58.19 272 VAL D N 1
ATOM 12693 C CA . VAL D 1 272 ? 159.590 173.397 132.641 1.00 58.19 272 VAL D CA 1
ATOM 12694 C C . VAL D 1 272 ? 159.627 173.337 131.108 1.00 58.19 272 VAL D C 1
ATOM 12695 O O . VAL D 1 272 ? 160.604 173.834 130.525 1.00 58.19 272 VAL D O 1
ATOM 12699 N N . PRO D 1 273 ? 158.615 172.806 130.388 1.00 61.39 273 PRO D N 1
ATOM 12700 C CA . PRO D 1 273 ? 158.699 172.890 128.919 1.00 61.39 273 PRO D CA 1
ATOM 12701 C C . PRO D 1 273 ? 158.465 174.280 128.350 1.00 61.39 273 PRO D C 1
ATOM 12702 O O . PRO D 1 273 ? 158.784 174.513 127.179 1.00 61.39 273 PRO D O 1
ATOM 12706 N N . MET D 1 274 ? 157.900 175.207 129.124 1.00 66.79 274 MET D N 1
ATOM 12707 C CA . MET D 1 274 ? 157.633 176.536 128.582 1.00 66.79 274 MET D CA 1
ATOM 12708 C C . MET D 1 274 ? 158.916 177.344 128.457 1.00 66.79 274 MET D C 1
ATOM 12709 O O . MET D 1 274 ? 159.074 178.133 127.519 1.00 66.79 274 MET D O 1
ATOM 12714 N N . LEU D 1 275 ? 159.856 177.147 129.382 1.00 63.76 275 LEU D N 1
ATOM 12715 C CA . LEU D 1 275 ? 161.115 177.877 129.316 1.00 63.76 275 LEU D CA 1
ATOM 12716 C C . LEU D 1 275 ? 162.004 177.362 128.193 1.00 63.76 275 LEU D C 1
ATOM 12717 O O . LEU D 1 275 ? 162.937 178.055 127.773 1.00 63.76 275 LEU D O 1
ATOM 12722 N N . GLN D 1 276 ? 161.738 176.158 127.698 1.00 66.25 276 GLN D N 1
ATOM 12723 C CA . GLN D 1 276 ? 162.477 175.580 126.587 1.00 66.25 276 GLN D CA 1
ATOM 12724 C C . GLN D 1 276 ? 161.765 175.737 125.254 1.00 66.25 276 GLN D C 1
ATOM 12725 O O . GLN D 1 276 ? 162.148 175.064 124.292 1.00 66.25 276 GLN D O 1
ATOM 12731 N N . ASP D 1 277 ? 160.740 176.596 125.193 1.00 66.56 277 ASP D N 1
ATOM 12732 C CA . ASP D 1 277 ? 159.962 176.905 123.990 1.00 66.56 277 ASP D CA 1
ATOM 12733 C C . ASP D 1 277 ? 159.304 175.672 123.377 1.00 66.56 277 ASP D C 1
ATOM 12734 O O . ASP D 1 277 ? 159.214 175.563 122.153 1.00 66.56 277 ASP D O 1
ATOM 12736 N N . PHE D 1 278 ? 158.843 174.746 124.232 1.00 68.27 278 PHE D N 1
ATOM 12737 C CA . PHE D 1 278 ? 158.084 173.542 123.893 1.00 68.27 278 PHE D CA 1
ATOM 12738 C C . PHE D 1 278 ? 158.816 172.636 122.906 1.00 68.27 278 PHE D C 1
ATOM 12739 O O . PHE D 1 278 ? 158.508 172.670 121.708 1.00 68.27 278 PHE D O 1
ATOM 12747 N N . PRO D 1 279 ? 159.821 171.878 123.351 1.00 71.93 279 PRO D N 1
ATOM 12748 C CA . PRO D 1 279 ? 160.549 170.955 122.453 1.00 71.93 279 PRO D CA 1
ATOM 12749 C C . PRO D 1 279 ? 159.635 169.885 121.877 1.00 71.93 279 PRO D C 1
ATOM 12750 O O . PRO D 1 279 ? 158.556 169.620 122.426 1.00 71.93 279 PRO D O 1
ATOM 12754 N N . PRO D 1 280 ? 160.020 169.242 120.767 1.00 75.41 280 PRO D N 1
ATOM 12755 C CA . PRO D 1 280 ? 159.098 168.268 120.151 1.00 75.41 280 PRO D CA 1
ATOM 12756 C C . PRO D 1 280 ? 158.998 166.941 120.885 1.00 75.41 280 PRO D C 1
ATOM 12757 O O . PRO D 1 280 ? 158.229 166.071 120.461 1.00 75.41 280 PRO D O 1
ATOM 12761 N N . ASP D 1 281 ? 159.748 166.750 121.966 1.00 74.51 281 ASP D N 1
ATOM 12762 C CA . ASP D 1 281 ? 159.704 165.509 122.726 1.00 74.51 281 ASP D CA 1
ATOM 12763 C C . ASP D 1 281 ? 158.939 165.627 124.040 1.00 74.51 281 ASP D C 1
ATOM 12764 O O . ASP D 1 281 ? 158.702 164.604 124.686 1.00 74.51 281 ASP D O 1
ATOM 12766 N N . CYS D 1 282 ? 158.550 166.833 124.453 1.00 70.99 282 CYS D N 1
ATOM 12767 C CA . CYS D 1 282 ? 157.842 166.996 125.716 1.00 70.99 282 CYS D CA 1
ATOM 12768 C C . CYS D 1 282 ? 156.395 166.545 125.570 1.00 70.99 282 CYS D C 1
ATOM 12769 O O . CYS D 1 282 ? 155.899 166.352 124.462 1.00 70.99 282 CYS D O 1
ATOM 12772 N N . TRP D 1 283 ? 155.710 166.392 126.707 1.00 63.81 283 TRP D N 1
ATOM 12773 C CA . TRP D 1 283 ? 154.356 165.845 126.678 1.00 63.81 283 TRP D CA 1
ATOM 12774 C C . TRP D 1 283 ? 153.353 166.833 126.097 1.00 63.81 283 TRP D C 1
ATOM 12775 O O . TRP D 1 283 ? 152.314 166.420 125.566 1.00 63.81 283 TRP D O 1
ATOM 12786 N N . VAL D 1 284 ? 153.665 168.129 126.147 1.00 67.23 284 VAL D N 1
ATOM 12787 C CA . VAL D 1 284 ? 152.753 169.146 125.638 1.00 67.23 284 VAL D CA 1
ATOM 12788 C C . VAL D 1 284 ? 152.695 169.099 124.118 1.00 67.23 284 VAL D C 1
ATOM 12789 O O . VAL D 1 284 ? 151.623 169.254 123.522 1.00 67.23 284 VAL D O 1
ATOM 12793 N N . SER D 1 285 ? 153.832 168.865 123.465 1.00 71.04 285 SER D N 1
ATOM 12794 C CA . SER D 1 285 ? 153.843 168.797 122.011 1.00 71.04 285 SER D CA 1
ATOM 12795 C C . SER D 1 285 ? 153.397 167.432 121.508 1.00 71.04 285 SER D C 1
ATOM 12796 O O . SER D 1 285 ? 152.897 167.320 120.384 1.00 71.04 285 SER D O 1
ATOM 12799 N N . ILE D 1 286 ? 153.577 166.384 122.314 1.00 72.47 286 ILE D N 1
ATOM 12800 C CA . ILE D 1 286 ? 153.085 165.063 121.930 1.00 72.47 286 ILE D CA 1
ATOM 12801 C C . ILE D 1 286 ? 151.564 165.023 121.993 1.00 72.47 286 ILE D C 1
ATOM 12802 O O . ILE D 1 286 ? 150.901 164.555 121.059 1.00 72.47 286 ILE D O 1
ATOM 12807 N N . ASN D 1 287 ? 150.983 165.543 123.069 1.00 75.18 287 ASN D N 1
ATOM 12808 C CA . ASN D 1 287 ? 149.536 165.513 123.213 1.00 75.18 287 ASN D CA 1
ATOM 12809 C C . ASN D 1 287 ? 148.832 166.665 122.504 1.00 75.18 287 ASN D C 1
ATOM 12810 O O . ASN D 1 287 ? 147.600 166.739 122.570 1.00 75.18 287 ASN D O 1
ATOM 12815 N N . HIS D 1 288 ? 149.588 167.554 121.843 1.00 78.15 288 HIS D N 1
ATOM 12816 C CA . HIS D 1 288 ? 149.071 168.636 120.988 1.00 78.15 288 HIS D CA 1
ATOM 12817 C C . HIS D 1 288 ? 148.160 169.598 121.748 1.00 78.15 288 HIS D C 1
ATOM 12818 O O . HIS D 1 288 ? 147.010 169.818 121.370 1.00 78.15 288 HIS D O 1
ATOM 12825 N N . MET D 1 289 ? 148.677 170.177 122.830 1.00 74.94 289 MET D N 1
ATOM 12826 C CA . MET D 1 289 ? 147.930 171.129 123.643 1.00 74.94 289 MET D CA 1
ATOM 12827 C C . MET D 1 289 ? 148.717 172.406 123.921 1.00 74.94 289 MET D C 1
ATOM 12828 O O . MET D 1 289 ? 148.700 172.931 125.035 1.00 74.94 289 MET D O 1
ATOM 12833 N N . VAL D 1 290 ? 149.383 172.938 122.899 1.00 74.49 290 VAL D N 1
ATOM 12834 C CA . VAL D 1 290 ? 150.157 174.159 123.082 1.00 74.49 290 VAL D CA 1
ATOM 12835 C C . VAL D 1 290 ? 149.234 175.372 123.111 1.00 74.49 290 VAL D C 1
ATOM 12836 O O . VAL D 1 290 ? 149.446 176.315 123.883 1.00 74.49 290 VAL D O 1
ATOM 12840 N N . ASN D 1 291 ? 148.172 175.350 122.307 1.00 78.71 291 ASN D N 1
ATOM 12841 C CA . ASN D 1 291 ? 147.334 176.523 122.095 1.00 78.71 291 ASN D CA 1
ATOM 12842 C C . ASN D 1 291 ? 145.924 176.386 122.657 1.00 78.71 291 ASN D C 1
ATOM 12843 O O . ASN D 1 291 ? 145.021 177.089 122.194 1.00 78.71 291 ASN D O 1
ATOM 12848 N N . HIS D 1 292 ? 145.703 175.518 123.640 1.00 73.05 292 HIS D N 1
ATOM 12849 C CA . HIS D 1 292 ? 144.396 175.485 124.279 1.00 73.05 292 HIS D CA 1
ATOM 12850 C C . HIS D 1 292 ? 144.322 176.513 125.404 1.00 73.05 292 HIS D C 1
ATOM 12851 O O . HIS D 1 292 ? 145.220 177.334 125.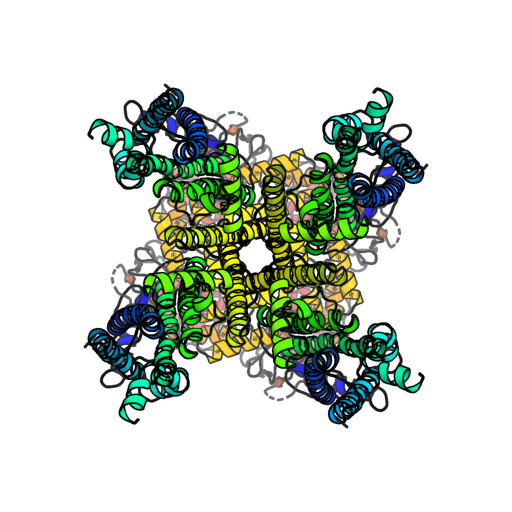597 1.00 73.05 292 HIS D O 1
ATOM 12858 N N . SER D 1 293 ? 143.223 176.466 126.150 1.00 66.30 293 SER D N 1
ATOM 12859 C CA . SER D 1 293 ? 143.032 177.404 127.245 1.00 66.30 293 SER D CA 1
ATOM 12860 C C . SER D 1 293 ? 143.889 177.006 128.437 1.00 66.30 293 SER D C 1
ATOM 12861 O O . SER D 1 293 ? 144.467 175.919 128.478 1.00 66.30 293 SER D O 1
ATOM 12864 N N . TRP D 1 294 ? 143.969 177.902 129.421 1.00 61.14 294 TRP D N 1
ATOM 12865 C CA . TRP D 1 294 ? 144.832 177.643 130.565 1.00 61.14 294 TRP D CA 1
ATOM 12866 C C . TRP D 1 294 ? 144.217 176.628 131.518 1.00 61.14 294 TRP D C 1
ATOM 12867 O O . TRP D 1 294 ? 144.944 175.953 132.254 1.00 61.14 294 TRP D O 1
ATOM 12878 N N . GLY D 1 295 ? 142.894 176.488 131.509 1.00 57.99 295 GLY D N 1
ATOM 12879 C CA . GLY D 1 295 ? 142.229 175.515 132.354 1.00 57.99 295 GLY D CA 1
ATOM 12880 C C . GLY D 1 295 ? 142.497 174.086 131.938 1.00 57.99 295 GLY D C 1
ATOM 12881 O O . GLY D 1 295 ? 142.743 173.217 132.779 1.00 57.99 295 GLY D O 1
ATOM 12882 N N . ARG D 1 296 ? 142.485 173.844 130.629 1.00 61.40 296 ARG D N 1
ATOM 12883 C CA . ARG D 1 296 ? 142.747 172.509 130.104 1.00 61.40 296 ARG D CA 1
ATOM 12884 C C . ARG D 1 296 ? 144.207 172.118 130.293 1.00 61.40 296 ARG D C 1
ATOM 12885 O O . ARG D 1 296 ? 144.515 170.974 130.661 1.00 61.40 296 ARG D O 1
ATOM 12893 N N . GLN D 1 297 ? 145.116 173.071 130.073 1.00 57.33 297 GLN D N 1
ATOM 12894 C CA . GLN D 1 297 ? 146.535 172.840 130.317 1.00 57.33 297 GLN D CA 1
ATOM 12895 C C . GLN D 1 297 ? 146.809 172.591 131.793 1.00 57.33 297 GLN D C 1
ATOM 12896 O O . GLN D 1 297 ? 147.601 171.707 132.143 1.00 57.33 297 GLN D O 1
ATOM 12902 N N . TYR D 1 298 ? 146.134 173.334 132.673 1.00 50.62 298 TYR D N 1
ATOM 12903 C CA . TYR D 1 298 ? 146.302 173.119 134.104 1.00 50.62 298 TYR D CA 1
ATOM 12904 C C . TYR D 1 298 ? 145.753 171.768 134.539 1.00 50.62 298 TYR D C 1
ATOM 12905 O O . TYR D 1 298 ? 146.344 171.106 135.397 1.00 50.62 298 TYR D O 1
ATOM 12914 N N . SER D 1 299 ? 144.641 171.331 133.945 1.00 50.84 299 SER D N 1
ATOM 12915 C CA . SER D 1 299 ? 144.068 170.037 134.303 1.00 50.84 299 SER D CA 1
ATOM 12916 C C . SER D 1 299 ? 144.974 168.886 133.886 1.00 50.84 299 SER D C 1
ATOM 12917 O O . SER D 1 299 ? 145.199 167.951 134.664 1.00 50.84 299 SER D O 1
ATOM 12920 N N . HIS D 1 300 ? 145.528 168.947 132.672 1.00 53.21 300 HIS D N 1
ATOM 12921 C CA . HIS D 1 300 ? 146.433 167.883 132.234 1.00 53.21 300 HIS D CA 1
ATOM 12922 C C . HIS D 1 300 ? 147.752 167.894 133.008 1.00 53.21 300 HIS D C 1
ATOM 12923 O O . HIS D 1 300 ? 148.289 166.828 133.348 1.00 53.21 300 HIS D O 1
ATOM 12930 N N . ALA D 1 301 ? 148.270 169.084 133.333 1.00 48.96 301 ALA D N 1
ATOM 12931 C CA . ALA D 1 301 ? 149.506 169.166 134.104 1.00 48.96 301 ALA D CA 1
ATOM 12932 C C . ALA D 1 301 ? 149.311 168.678 135.534 1.00 48.96 301 ALA D C 1
ATOM 12933 O O . ALA D 1 301 ? 150.186 168.005 136.094 1.00 48.96 301 ALA D O 1
ATOM 12935 N N . LEU D 1 302 ? 148.153 168.972 136.129 1.00 46.04 302 LEU D N 1
ATOM 12936 C CA . LEU D 1 302 ? 147.876 168.502 137.480 1.00 46.04 302 LEU D CA 1
ATOM 12937 C C . LEU D 1 302 ? 147.626 167.001 137.506 1.00 46.04 302 LEU D C 1
ATOM 12938 O O . LEU D 1 302 ? 147.987 166.330 138.477 1.00 46.04 302 LEU D O 1
ATOM 12943 N N . PHE D 1 303 ? 147.030 166.451 136.441 1.00 45.56 303 PHE D N 1
ATOM 12944 C CA . PHE D 1 303 ? 146.882 165.001 136.354 1.00 45.56 303 PHE D CA 1
ATOM 12945 C C . PHE D 1 303 ? 148.234 164.311 136.265 1.00 45.56 303 PHE D C 1
ATOM 12946 O O . PHE D 1 303 ? 148.450 163.278 136.910 1.00 45.56 303 PHE D O 1
ATOM 12954 N N . LYS D 1 304 ? 149.158 164.876 135.481 1.00 45.81 304 LYS D N 1
ATOM 12955 C CA . LYS D 1 304 ? 150.502 164.311 135.387 1.00 45.81 304 LYS D CA 1
ATOM 12956 C C . LYS D 1 304 ? 151.239 164.380 136.721 1.00 45.81 304 LYS D C 1
ATOM 12957 O O . LYS D 1 304 ? 151.865 163.398 137.145 1.00 45.81 304 LYS D O 1
ATOM 12963 N N . ALA D 1 305 ? 151.133 165.513 137.421 1.00 45.22 305 ALA D N 1
ATOM 12964 C CA . ALA D 1 305 ? 151.835 165.669 138.693 1.00 45.22 305 ALA D CA 1
ATOM 12965 C C . ALA D 1 305 ? 151.230 164.797 139.784 1.00 45.22 305 ALA D C 1
ATOM 12966 O O . ALA D 1 305 ? 151.942 164.314 140.668 1.00 45.22 305 ALA D O 1
ATOM 12968 N N . MET D 1 306 ? 149.916 164.575 139.740 1.00 48.01 306 MET D N 1
ATOM 12969 C CA . MET D 1 306 ? 149.291 163.727 140.747 1.00 48.01 306 MET D CA 1
ATOM 12970 C C . MET D 1 306 ? 149.560 162.253 140.473 1.00 48.01 306 MET D C 1
ATOM 12971 O O . MET D 1 306 ? 149.699 161.460 141.410 1.00 48.01 306 MET D O 1
ATOM 12976 N N . SER D 1 307 ? 149.660 161.864 139.200 1.00 44.48 307 SER D N 1
ATOM 12977 C CA . SER D 1 307 ? 150.009 160.478 138.905 1.00 44.48 307 SER D CA 1
ATOM 12978 C C . SER D 1 307 ? 151.469 160.194 139.231 1.00 44.48 307 SER D C 1
ATOM 12979 O O . SER D 1 307 ? 151.820 159.060 139.570 1.00 44.48 307 SER D O 1
ATOM 12982 N N . HIS D 1 308 ? 152.339 161.204 139.142 1.00 44.67 308 HIS D N 1
ATOM 12983 C CA . HIS D 1 308 ? 153.698 161.026 139.652 1.00 44.67 308 HIS D CA 1
ATOM 12984 C C . HIS D 1 308 ? 153.727 161.050 141.174 1.00 44.67 308 HIS D C 1
ATOM 12985 O O . HIS D 1 308 ? 154.574 160.403 141.795 1.00 44.67 308 HIS D O 1
ATOM 12992 N N . MET D 1 309 ? 152.809 161.794 141.788 1.00 50.41 309 MET D N 1
ATOM 12993 C CA . MET D 1 309 ? 152.827 161.976 143.234 1.00 50.41 309 MET D CA 1
ATOM 12994 C C . MET D 1 309 ? 152.330 160.726 143.950 1.00 50.41 309 MET D C 1
ATOM 12995 O O . MET D 1 309 ? 152.937 160.278 144.925 1.00 50.41 309 MET D O 1
ATOM 13000 N N . LEU D 1 310 ? 151.232 160.143 143.472 1.00 49.09 310 LEU D N 1
ATOM 13001 C CA . LEU D 1 310 ? 150.659 158.931 144.045 1.00 49.09 310 LEU D CA 1
ATOM 13002 C C . LEU D 1 310 ? 151.281 157.654 143.505 1.00 49.09 310 LEU D C 1
ATOM 13003 O O . LEU D 1 310 ? 150.745 156.574 143.775 1.00 49.09 310 LEU D O 1
ATOM 13008 N N . CYS D 1 311 ? 152.375 157.765 142.742 1.00 49.65 311 CYS D N 1
ATOM 13009 C CA . CYS D 1 311 ? 153.165 156.643 142.229 1.00 49.65 311 CYS D CA 1
ATOM 13010 C C . CYS D 1 311 ? 152.366 155.739 141.292 1.00 49.65 311 CYS D C 1
ATOM 13011 O O . CYS D 1 311 ? 152.306 154.527 141.493 1.00 49.65 311 CYS D O 1
ATOM 13014 N N . ILE D 1 312 ? 151.768 156.316 140.246 1.00 47.36 312 ILE D N 1
ATOM 13015 C CA . ILE D 1 312 ? 150.879 155.551 139.377 1.00 47.36 312 ILE D CA 1
ATOM 13016 C C . ILE D 1 312 ? 151.636 154.987 138.185 1.00 47.36 312 ILE D C 1
ATOM 13017 O O . ILE D 1 312 ? 151.729 153.767 138.007 1.00 47.36 312 ILE D O 1
ATOM 13022 N N . GLY D 1 313 ? 152.171 155.858 137.342 1.00 48.08 313 GLY D N 1
ATOM 13023 C CA . GLY D 1 313 ? 152.677 155.447 136.050 1.00 48.08 313 GLY D CA 1
ATOM 13024 C C . GLY D 1 313 ? 151.981 156.218 134.953 1.00 48.08 313 GLY D C 1
ATOM 13025 O O . GLY D 1 313 ? 150.760 156.132 134.812 1.00 48.08 313 GLY D O 1
ATOM 13026 N N . TYR D 1 314 ? 152.741 156.975 134.168 1.00 50.67 314 TYR D N 1
ATOM 13027 C CA . TYR D 1 314 ? 152.174 157.941 133.239 1.00 50.67 314 TYR D CA 1
ATOM 13028 C C . TYR D 1 314 ? 152.650 157.641 131.828 1.00 50.67 314 TYR D C 1
ATOM 13029 O O . TYR D 1 314 ? 153.782 157.192 131.634 1.00 50.67 314 TYR D O 1
ATOM 13038 N N . GLY D 1 315 ? 151.781 157.883 130.851 1.00 56.05 315 GLY D N 1
ATOM 13039 C CA . GLY D 1 315 ? 152.177 157.901 129.460 1.00 56.05 315 GLY D CA 1
ATOM 13040 C C . GLY D 1 315 ? 152.413 156.522 128.879 1.00 56.05 315 GLY D C 1
ATOM 13041 O O . GLY D 1 315 ? 152.159 155.488 129.495 1.00 56.05 315 GLY D O 1
ATOM 13042 N N . GLN D 1 316 ? 152.901 156.521 127.637 1.00 62.03 316 GLN D N 1
ATOM 13043 C CA . GLN D 1 316 ? 153.227 155.267 126.968 1.00 62.03 316 GLN D CA 1
ATOM 13044 C C . GLN D 1 316 ? 154.732 155.052 126.901 1.00 62.03 316 GLN D C 1
ATOM 13045 O O . GLN D 1 316 ? 155.205 153.912 126.961 1.00 62.03 316 GLN D O 1
ATOM 13047 N N . GLN D 1 317 ? 155.499 156.127 126.766 1.00 62.42 317 GLN D N 1
ATOM 13048 C CA . GLN D 1 317 ? 156.947 156.051 126.679 1.00 62.42 317 GLN D CA 1
ATOM 13049 C C . GLN D 1 317 ? 157.592 156.705 127.893 1.00 62.42 317 GLN D C 1
ATOM 13050 O O . GLN D 1 317 ? 157.014 157.585 128.535 1.00 62.42 317 GLN D O 1
ATOM 13052 N N . ALA D 1 318 ? 158.803 156.252 128.201 1.00 60.00 318 ALA D N 1
ATOM 13053 C CA . ALA D 1 318 ? 159.632 156.832 129.242 1.00 60.00 318 ALA D CA 1
ATOM 13054 C C . ALA D 1 318 ? 160.040 158.251 128.848 1.00 60.00 318 ALA D C 1
ATOM 13055 O O . ALA D 1 318 ? 160.125 158.560 127.656 1.00 60.00 318 ALA D O 1
ATOM 13057 N N . PRO D 1 319 ? 160.264 159.154 129.832 1.00 54.78 319 PRO D N 1
ATOM 13058 C CA . PRO D 1 319 ? 160.650 160.530 129.491 1.00 54.78 319 PRO D CA 1
ATOM 13059 C C . PRO D 1 319 ? 162.002 160.629 128.806 1.00 54.78 319 PRO D C 1
ATOM 13060 O O . PRO D 1 319 ? 162.973 159.996 129.224 1.00 54.78 319 PRO D O 1
ATOM 13064 N N . VAL D 1 320 ? 162.059 161.414 127.730 1.00 57.60 320 VAL D N 1
ATOM 13065 C CA . VAL D 1 320 ? 163.239 161.423 126.876 1.00 57.60 320 VAL D CA 1
ATOM 13066 C C . VAL D 1 320 ? 164.194 162.536 127.287 1.00 57.60 320 VAL D C 1
ATOM 13067 O O . VAL D 1 320 ? 165.410 162.327 127.376 1.00 57.60 320 VAL D O 1
ATOM 13071 N N . GLY D 1 321 ? 163.668 163.728 127.543 1.00 57.19 321 GLY D N 1
ATOM 13072 C CA . GLY D 1 321 ? 164.521 164.841 127.899 1.00 57.19 321 GLY D CA 1
ATOM 13073 C C . GLY D 1 321 ? 165.068 164.714 129.306 1.00 57.19 321 GLY D C 1
ATOM 13074 O O . GLY D 1 321 ? 164.497 164.050 130.167 1.00 57.19 321 GLY D O 1
ATOM 13075 N N . MET D 1 322 ? 166.201 165.360 129.533 1.00 56.39 322 MET D N 1
ATOM 13076 C CA . MET D 1 322 ? 166.884 165.328 130.821 1.00 56.39 322 MET D CA 1
ATOM 13077 C C . MET D 1 322 ? 166.223 166.110 131.960 1.00 56.39 322 MET D C 1
ATOM 13078 O O . MET D 1 322 ? 166.274 165.625 133.095 1.00 56.39 322 MET D O 1
ATOM 13083 N N . PRO D 1 323 ? 165.615 167.296 131.767 1.00 54.07 323 PRO D N 1
ATOM 13084 C CA . PRO D 1 323 ? 164.889 167.876 132.910 1.00 54.07 323 PRO D CA 1
ATOM 13085 C C . PRO D 1 323 ? 163.571 167.190 133.217 1.00 54.07 323 PRO D C 1
ATOM 13086 O O . PRO D 1 323 ? 163.001 167.430 134.283 1.00 54.07 323 PRO D O 1
ATOM 13090 N N . ASP D 1 324 ? 163.062 166.344 132.321 1.00 53.40 324 ASP D N 1
ATOM 13091 C CA . ASP D 1 324 ? 161.823 165.632 132.613 1.00 53.40 324 ASP D CA 1
ATOM 13092 C C . ASP D 1 324 ? 162.093 164.437 133.520 1.00 53.40 324 ASP D C 1
ATOM 13093 O O . ASP D 1 324 ? 161.292 164.125 134.411 1.00 53.40 324 ASP D O 1
ATOM 13098 N N . VAL D 1 325 ? 163.243 163.783 133.327 1.00 49.32 325 VAL D N 1
ATOM 13099 C CA . VAL D 1 325 ? 163.598 162.593 134.099 1.00 49.32 325 VAL D CA 1
ATOM 13100 C C . VAL D 1 325 ? 163.823 162.946 135.563 1.00 49.32 325 VAL D C 1
ATOM 13101 O O . VAL D 1 325 ? 163.234 162.340 136.466 1.00 49.32 325 VAL D O 1
ATOM 13105 N N . TRP D 1 326 ? 164.663 163.951 135.815 1.00 47.65 326 TRP D N 1
ATOM 13106 C CA . TRP D 1 326 ? 165.039 164.283 137.184 1.00 47.65 326 TRP D CA 1
ATOM 13107 C C . TRP D 1 326 ? 163.887 164.911 137.949 1.00 47.65 326 TRP D C 1
ATOM 13108 O O . TRP D 1 326 ? 163.738 164.689 139.156 1.00 47.65 326 TRP D O 1
ATOM 13119 N N . LEU D 1 327 ? 163.030 165.654 137.261 1.00 50.67 327 LEU D N 1
ATOM 13120 C CA . LEU D 1 327 ? 161.911 166.274 137.949 1.00 50.67 327 LEU D CA 1
ATOM 13121 C C . LEU D 1 327 ? 160.794 165.263 138.194 1.00 50.67 327 LEU D C 1
ATOM 13122 O O . LEU D 1 327 ? 160.086 165.343 139.208 1.00 50.67 327 LEU D O 1
ATOM 13127 N N . THR D 1 328 ? 160.654 164.276 137.301 1.00 47.55 328 THR D N 1
ATOM 13128 C CA . THR D 1 328 ? 159.770 163.145 137.567 1.00 47.55 328 THR D CA 1
ATOM 13129 C C . THR D 1 328 ? 160.239 162.348 138.781 1.00 47.55 328 THR D C 1
ATOM 13130 O O . THR D 1 328 ? 159.428 161.962 139.634 1.00 47.55 328 THR D O 1
ATOM 13134 N N . MET D 1 329 ? 161.553 162.133 138.897 1.00 46.44 329 MET D N 1
ATOM 13135 C CA . MET D 1 329 ? 162.102 161.405 140.041 1.00 46.44 329 MET D CA 1
ATOM 13136 C C . MET D 1 329 ? 161.933 162.182 141.343 1.00 46.44 329 MET D C 1
ATOM 13137 O O . MET D 1 329 ? 161.636 161.592 142.394 1.00 46.44 329 MET D O 1
ATOM 13142 N N . LEU D 1 330 ? 162.105 163.507 141.290 1.00 46.82 330 LEU D N 1
ATOM 13143 C CA . LEU D 1 330 ? 161.856 164.346 142.460 1.00 46.82 330 LEU D CA 1
ATOM 13144 C C . LEU D 1 330 ? 160.396 164.288 142.893 1.00 46.82 330 LEU D C 1
ATOM 13145 O O . LEU D 1 330 ? 160.103 164.197 144.094 1.00 46.82 330 LEU D O 1
ATOM 13150 N N . SER D 1 331 ? 159.471 164.315 141.925 1.00 45.01 331 SER D N 1
ATOM 13151 C CA . SER D 1 331 ? 158.049 164.205 142.235 1.00 45.01 331 SER D CA 1
ATOM 13152 C C . SER D 1 331 ? 157.709 162.866 142.875 1.00 45.01 331 SER D C 1
ATOM 13153 O O . SER D 1 331 ? 156.919 162.815 143.827 1.00 45.01 331 SER D O 1
ATOM 13156 N N . MET D 1 332 ? 158.314 161.778 142.387 1.00 45.13 332 MET D N 1
ATOM 13157 C CA . MET D 1 332 ? 158.032 160.462 142.954 1.00 45.13 332 MET D CA 1
ATOM 13158 C C . MET D 1 332 ? 158.556 160.337 144.380 1.00 45.13 332 MET D C 1
ATOM 13159 O O . MET D 1 332 ? 157.874 159.772 145.245 1.00 45.13 332 MET D O 1
ATOM 13164 N N . ILE D 1 333 ? 159.742 160.890 144.655 1.00 44.69 333 ILE D N 1
ATOM 13165 C CA . ILE D 1 333 ? 160.298 160.820 146.009 1.00 44.69 333 ILE D CA 1
ATOM 13166 C C . ILE D 1 333 ? 159.475 161.657 146.994 1.00 44.69 333 ILE D C 1
ATOM 13167 O O . ILE D 1 333 ? 159.165 161.200 148.110 1.00 44.69 333 ILE D O 1
ATOM 13172 N N . VAL D 1 334 ? 159.076 162.871 146.587 1.00 44.77 334 VAL D N 1
ATOM 13173 C CA . VAL D 1 334 ? 158.279 163.736 147.461 1.00 44.77 334 VAL D CA 1
ATOM 13174 C C . VAL D 1 334 ? 156.906 163.119 147.734 1.00 44.77 334 VAL D C 1
ATOM 13175 O O . VAL D 1 334 ? 156.431 163.105 148.883 1.00 44.77 334 VAL D O 1
ATOM 13179 N N . GLY D 1 335 ? 156.276 162.540 146.703 1.00 44.96 335 GLY D N 1
ATOM 13180 C CA . GLY D 1 335 ? 154.990 161.893 146.913 1.00 44.96 335 GLY D CA 1
ATOM 13181 C C . GLY D 1 335 ? 155.062 160.653 147.778 1.00 44.96 335 GLY D C 1
ATOM 13182 O O . GLY D 1 335 ? 154.169 160.414 148.596 1.00 44.96 335 GLY D O 1
ATOM 13183 N N . ALA D 1 336 ? 156.137 159.872 147.638 1.00 45.99 336 ALA D N 1
ATOM 13184 C CA . ALA D 1 336 ? 156.291 158.670 148.448 1.00 45.99 336 ALA D CA 1
ATOM 13185 C C . ALA D 1 336 ? 156.484 159.005 149.921 1.00 45.99 336 ALA D C 1
ATOM 13186 O O . ALA D 1 336 ? 155.865 158.375 150.793 1.00 45.99 336 ALA D O 1
ATOM 13188 N N . THR D 1 337 ? 157.299 160.022 150.227 1.00 46.70 337 THR D N 1
ATOM 13189 C CA . THR D 1 337 ? 157.500 160.345 151.638 1.00 46.70 337 THR D CA 1
ATOM 13190 C C . THR D 1 337 ? 156.273 161.025 152.251 1.00 46.70 337 THR D C 1
ATOM 13191 O O . THR D 1 337 ? 155.968 160.802 153.434 1.00 46.70 337 THR D O 1
ATOM 13195 N N . CYS D 1 338 ? 155.508 161.790 151.458 1.00 48.56 338 CYS D N 1
ATOM 13196 C CA . CYS D 1 338 ? 154.279 162.371 151.995 1.00 48.56 338 CYS D CA 1
ATOM 13197 C C . CYS D 1 338 ? 153.216 161.306 152.244 1.00 48.56 338 CYS D C 1
ATOM 13198 O O . CYS D 1 338 ? 152.479 161.377 153.236 1.00 48.56 338 CYS D O 1
ATOM 13201 N N . TYR D 1 339 ? 153.146 160.287 151.385 1.00 48.03 339 TYR D N 1
ATOM 13202 C CA . TYR D 1 339 ? 152.170 159.224 151.606 1.00 48.03 339 TYR D CA 1
ATOM 13203 C C . TYR D 1 339 ? 152.557 158.356 152.800 1.00 48.03 339 TYR D C 1
ATOM 13204 O O . TYR D 1 339 ? 151.682 157.879 153.536 1.00 48.03 339 TYR D O 1
ATOM 13213 N N . ALA D 1 340 ? 153.862 158.173 153.032 1.00 47.42 340 ALA D N 1
ATOM 13214 C CA . ALA D 1 340 ? 154.300 157.440 154.219 1.00 47.42 340 ALA D CA 1
ATOM 13215 C C . ALA D 1 340 ? 153.964 158.192 155.504 1.00 47.42 340 ALA D C 1
ATOM 13216 O O . ALA D 1 340 ? 153.516 157.584 156.489 1.00 47.42 340 ALA D O 1
ATOM 13218 N N . MET D 1 341 ? 154.144 159.520 155.510 1.00 52.64 341 MET D N 1
ATOM 13219 C CA . MET D 1 341 ? 153.754 160.288 156.693 1.00 52.64 341 MET D CA 1
ATOM 13220 C C . MET D 1 341 ? 152.240 160.300 156.890 1.00 52.64 341 MET D C 1
ATOM 13221 O O . MET D 1 341 ? 151.761 160.336 158.032 1.00 52.64 341 MET D O 1
ATOM 13226 N N . PHE D 1 342 ? 151.470 160.239 155.798 1.00 49.20 342 PHE D N 1
ATOM 13227 C CA . PHE D 1 342 ? 150.016 160.174 155.934 1.00 49.20 342 PHE D CA 1
ATOM 13228 C C . PHE D 1 342 ? 149.566 158.849 156.537 1.00 49.20 342 PHE D C 1
ATOM 13229 O O . PHE D 1 342 ? 148.636 158.819 157.353 1.00 49.20 342 PHE D O 1
ATOM 13237 N N . ILE D 1 343 ? 150.213 157.744 156.150 1.00 49.12 343 ILE D N 1
ATOM 13238 C CA . ILE D 1 343 ? 149.892 156.447 156.749 1.00 49.12 343 ILE D CA 1
ATOM 13239 C C . ILE D 1 343 ? 150.253 156.434 158.231 1.00 49.12 343 ILE D C 1
ATOM 13240 O O . ILE D 1 343 ? 149.502 155.902 159.063 1.00 49.12 343 ILE D O 1
ATOM 13245 N N . GLY D 1 344 ? 151.386 157.053 158.588 1.00 52.11 344 GLY D N 1
ATOM 13246 C CA . GLY D 1 344 ? 151.759 157.143 159.996 1.00 52.11 344 GLY D CA 1
ATOM 13247 C C . GLY D 1 344 ? 150.773 157.941 160.833 1.00 52.11 344 GLY D C 1
ATOM 13248 O O . GLY D 1 344 ? 150.411 157.533 161.943 1.00 52.11 344 GLY D O 1
ATOM 13249 N N . HIS D 1 345 ? 150.290 159.066 160.294 1.00 53.94 345 HIS D N 1
ATOM 13250 C CA . HIS D 1 345 ? 149.301 159.863 161.019 1.00 53.94 345 HIS D CA 1
ATOM 13251 C C . HIS D 1 345 ? 147.957 159.155 161.113 1.00 53.94 345 HIS D C 1
ATOM 13252 O O . HIS D 1 345 ? 147.268 159.265 162.133 1.00 53.94 345 HIS D O 1
ATOM 13259 N N . ALA D 1 346 ? 147.568 158.418 160.069 1.00 54.16 346 ALA D N 1
ATOM 13260 C CA . ALA D 1 346 ? 146.306 157.685 160.119 1.00 54.16 346 ALA D CA 1
ATOM 13261 C C . ALA D 1 346 ? 146.361 156.552 161.135 1.00 54.16 346 ALA D C 1
ATOM 13262 O O . ALA D 1 346 ? 145.377 156.294 161.834 1.00 54.16 346 ALA D O 1
ATOM 13264 N N . THR D 1 347 ? 147.514 155.890 161.255 1.00 55.57 347 THR D N 1
ATOM 13265 C CA . THR D 1 347 ? 147.669 154.852 162.272 1.00 55.57 347 THR D CA 1
ATOM 13266 C C . THR D 1 347 ? 147.631 155.443 163.678 1.00 55.57 347 THR D C 1
ATOM 13267 O O . THR D 1 347 ? 146.981 154.885 164.575 1.00 55.57 347 THR D O 1
ATOM 13271 N N . ALA D 1 348 ? 148.284 156.595 163.876 1.00 58.55 348 ALA D N 1
ATOM 13272 C CA . ALA D 1 348 ? 148.257 157.243 165.186 1.00 58.55 348 ALA D CA 1
ATOM 13273 C C . ALA D 1 348 ? 146.864 157.758 165.535 1.00 58.55 348 ALA D C 1
ATOM 13274 O O . ALA D 1 348 ? 146.506 157.847 166.713 1.00 58.55 348 ALA D O 1
ATOM 13276 N N . LEU D 1 349 ? 146.063 158.101 164.525 1.00 60.95 349 LEU D N 1
ATOM 13277 C CA . LEU D 1 349 ? 144.688 158.515 164.786 1.00 60.95 349 LEU D CA 1
ATOM 13278 C C . LEU D 1 349 ? 143.798 157.324 165.120 1.00 60.95 349 LEU D C 1
ATOM 13279 O O . LEU D 1 349 ? 142.933 157.419 165.996 1.00 60.95 349 LEU D O 1
ATOM 13284 N N . ILE D 1 350 ? 143.992 156.196 164.431 1.00 61.09 350 ILE D N 1
ATOM 13285 C CA . ILE D 1 350 ? 143.139 155.027 164.650 1.00 61.09 350 ILE D CA 1
ATOM 13286 C C . ILE D 1 350 ? 143.437 154.378 166.000 1.00 61.09 350 ILE D C 1
ATOM 13287 O O . ILE D 1 350 ? 142.525 153.895 166.684 1.00 61.09 350 ILE D O 1
ATOM 13292 N N . GLN D 1 351 ? 144.697 154.423 166.446 1.00 67.20 351 GLN D N 1
ATOM 13293 C CA . GLN D 1 351 ? 145.040 153.775 167.714 1.00 67.20 351 GLN D CA 1
ATOM 13294 C C . GLN D 1 351 ? 144.492 154.526 168.927 1.00 67.20 351 GLN D C 1
ATOM 13295 O O . GLN D 1 351 ? 144.478 153.984 170.036 1.00 67.20 351 GLN D O 1
ATOM 13301 N N . SER D 1 352 ? 144.034 155.767 168.748 1.00 70.66 352 SER D N 1
ATOM 13302 C CA . SER D 1 352 ? 143.561 156.528 169.900 1.00 70.66 352 SER D CA 1
ATOM 13303 C C . SER D 1 352 ? 142.042 156.555 169.994 1.00 70.66 352 SER D C 1
ATOM 13304 O O . SER D 1 352 ? 141.489 157.353 170.756 1.00 70.66 352 SER D O 1
ATOM 13307 N N . LEU D 1 353 ? 141.346 155.717 169.225 1.00 76.63 353 LEU D N 1
ATOM 13308 C CA . LEU D 1 353 ? 139.888 155.792 169.213 1.00 76.63 353 LEU D CA 1
ATOM 13309 C C . LEU D 1 353 ? 139.264 154.925 170.299 1.00 76.63 353 LEU D C 1
ATOM 13310 O O . LEU D 1 353 ? 138.290 155.330 170.943 1.00 76.63 353 LEU D O 1
ATOM 13315 N N . ASP D 1 354 ? 139.805 153.734 170.515 1.00 87.77 354 ASP D N 1
ATOM 13316 C CA . ASP D 1 354 ? 139.196 152.719 171.363 1.00 87.77 354 ASP D CA 1
ATOM 13317 C C . ASP D 1 354 ? 140.109 152.327 172.521 1.00 87.77 354 ASP D C 1
ATOM 13318 O O . ASP D 1 354 ? 140.343 151.143 172.774 1.00 87.77 354 ASP D O 1
ATOM 13323 N N . SER D 1 355 ? 140.639 153.328 173.231 1.00 89.90 355 SER D N 1
ATOM 13324 C CA . SER D 1 355 ? 141.655 153.084 174.252 1.00 89.90 355 SER D CA 1
ATOM 13325 C C . SER D 1 355 ? 141.084 152.345 175.458 1.00 89.90 355 SER D C 1
ATOM 13326 O O . SER D 1 355 ? 141.687 151.384 175.954 1.00 89.90 355 SER D O 1
ATOM 13329 N N . SER D 1 356 ? 139.914 152.772 175.938 1.00 91.03 356 SER D N 1
ATOM 13330 C CA . SER D 1 356 ? 139.323 152.136 177.112 1.00 91.03 356 SER D CA 1
ATOM 13331 C C . SER D 1 356 ? 138.786 150.747 176.784 1.00 91.03 356 SER D C 1
ATOM 13332 O O . SER D 1 356 ? 138.646 149.904 177.675 1.00 91.03 356 SER D O 1
ATOM 13335 N N . ARG D 1 357 ? 138.475 150.490 175.512 1.00 92.12 357 ARG D N 1
ATOM 13336 C CA . ARG D 1 357 ? 138.129 149.133 175.103 1.00 92.12 357 ARG D CA 1
ATOM 13337 C C . ARG D 1 357 ? 139.367 148.253 175.018 1.00 92.12 357 ARG D C 1
ATOM 13338 O O . ARG D 1 357 ? 139.305 147.051 175.296 1.00 92.12 357 ARG D O 1
ATOM 13346 N N . ARG D 1 358 ? 140.503 148.835 174.634 1.00 89.98 358 ARG D N 1
ATOM 13347 C CA . ARG D 1 358 ? 141.703 148.041 174.390 1.00 89.98 358 ARG D CA 1
ATOM 13348 C C . ARG D 1 358 ? 142.405 147.686 175.694 1.00 89.98 358 ARG D C 1
ATOM 13349 O O . ARG D 1 358 ? 142.983 146.597 175.826 1.00 89.98 358 ARG D O 1
ATOM 13357 N N . GLN D 1 359 ? 142.367 148.595 176.672 1.00 89.43 359 GLN D N 1
ATOM 13358 C CA . GLN D 1 359 ? 143.042 148.331 177.937 1.00 89.43 359 GLN D CA 1
ATOM 13359 C C . GLN D 1 359 ? 142.312 147.265 178.744 1.00 89.43 359 GLN D C 1
ATOM 13360 O O . GLN D 1 359 ? 142.943 146.496 179.480 1.00 89.43 359 GLN D O 1
ATOM 13366 N N . TYR D 1 360 ? 140.987 147.173 178.585 1.00 91.35 360 TYR D N 1
ATOM 13367 C CA . TYR D 1 360 ? 140.245 146.065 179.178 1.00 91.35 360 TYR D CA 1
ATOM 13368 C C . TYR D 1 360 ? 140.656 144.733 178.566 1.00 91.35 360 TYR D C 1
ATOM 13369 O O . TYR D 1 360 ? 140.757 143.723 179.274 1.00 91.35 360 TYR D O 1
ATOM 13378 N N . GLN D 1 361 ? 140.889 144.712 177.251 1.00 91.27 361 GLN D N 1
ATOM 13379 C CA . GLN D 1 361 ? 141.307 143.481 176.593 1.00 91.27 361 GLN D CA 1
ATOM 13380 C C . GLN D 1 361 ? 142.695 143.057 177.051 1.00 91.27 361 GLN D C 1
ATOM 13381 O O . GLN D 1 361 ? 142.935 141.870 177.287 1.00 91.27 361 GLN D O 1
ATOM 13387 N N . GLU D 1 362 ? 143.609 144.019 177.218 1.00 91.17 362 GLU D N 1
ATOM 13388 C CA . GLU D 1 362 ? 144.948 143.689 177.714 1.00 91.17 362 GLU D CA 1
ATOM 13389 C C . GLU D 1 362 ? 144.911 143.194 179.157 1.00 91.17 362 GLU D C 1
ATOM 13390 O O . GLU D 1 362 ? 145.621 142.236 179.519 1.00 91.17 362 GLU D O 1
ATOM 13396 N N . LYS D 1 363 ? 144.064 143.814 179.985 1.00 91.18 363 LYS D N 1
ATOM 13397 C CA . LYS D 1 363 ? 143.907 143.370 181.364 1.00 91.18 363 LYS D CA 1
ATOM 13398 C C . LYS D 1 363 ? 143.322 141.964 181.434 1.00 91.18 363 LYS D C 1
ATOM 13399 O O . LYS D 1 363 ? 143.770 141.142 182.240 1.00 91.18 363 LYS D O 1
ATOM 13405 N N . TYR D 1 364 ? 142.370 141.641 180.556 1.00 89.81 364 TYR D N 1
ATOM 13406 C CA . TYR D 1 364 ? 141.802 140.298 180.593 1.00 89.81 364 TYR D CA 1
ATOM 13407 C C . TYR D 1 364 ? 142.757 139.264 180.000 1.00 89.81 364 TYR D C 1
ATOM 13408 O O . TYR D 1 364 ? 142.705 138.085 180.376 1.00 89.81 364 TYR D O 1
ATOM 13417 N N . LYS D 1 365 ? 143.637 139.679 179.079 1.00 89.28 365 LYS D N 1
ATOM 13418 C CA . LYS D 1 365 ? 144.716 138.790 178.643 1.00 89.28 365 LYS D CA 1
ATOM 13419 C C . LYS D 1 365 ? 145.623 138.417 179.805 1.00 89.28 365 LYS D C 1
ATOM 13420 O O . LYS D 1 365 ? 145.985 137.244 179.968 1.00 89.28 365 LYS D O 1
ATOM 13426 N N . GLN D 1 366 ? 145.957 139.394 180.654 1.00 88.12 366 GLN D N 1
ATOM 13427 C CA . GLN D 1 366 ? 146.762 139.078 181.835 1.00 88.12 366 GLN D CA 1
ATOM 13428 C C . GLN D 1 366 ? 145.992 138.227 182.844 1.00 88.12 366 GLN D C 1
ATOM 13429 O O . GLN D 1 366 ? 146.582 137.370 183.515 1.00 88.12 366 GLN D O 1
ATOM 13435 N N . VAL D 1 367 ? 144.675 138.428 182.949 1.00 87.22 367 VAL D N 1
ATOM 13436 C CA . VAL D 1 367 ? 143.861 137.616 183.859 1.00 87.22 367 VAL D CA 1
ATOM 13437 C C . VAL D 1 367 ? 143.824 136.159 183.414 1.00 87.22 367 VAL D C 1
ATOM 13438 O O . VAL D 1 367 ? 144.049 135.242 184.217 1.00 87.22 367 VAL D O 1
ATOM 13442 N N . GLU D 1 368 ? 143.559 135.917 182.130 1.00 89.42 368 GLU D N 1
ATOM 13443 C CA . GLU D 1 368 ? 143.487 134.538 181.661 1.00 89.42 368 GLU D CA 1
ATOM 13444 C C . GLU D 1 368 ? 144.873 133.906 181.597 1.00 89.42 368 GLU D C 1
ATOM 13445 O O . GLU D 1 368 ? 145.004 132.680 181.684 1.00 89.42 368 GLU D O 1
ATOM 13451 N N . GLN D 1 369 ? 145.925 134.724 181.535 1.00 91.65 369 GLN D N 1
ATOM 13452 C CA . GLN D 1 369 ? 147.266 134.174 181.682 1.00 91.65 369 GLN D CA 1
ATOM 13453 C C . GLN D 1 369 ? 147.540 133.735 183.120 1.00 91.65 369 GLN D C 1
ATOM 13454 O O . GLN D 1 369 ? 148.175 132.694 183.349 1.00 91.65 369 GLN D O 1
ATOM 13460 N N . TYR D 1 370 ? 147.062 134.510 184.103 1.00 89.70 370 TYR D N 1
ATOM 13461 C CA . TYR D 1 370 ? 147.139 134.080 185.500 1.00 89.70 370 TYR D CA 1
ATOM 13462 C C . TYR D 1 370 ? 146.332 132.810 185.736 1.00 89.70 370 TYR D C 1
ATOM 13463 O O . TYR D 1 370 ? 146.702 131.976 186.570 1.00 89.70 370 TYR D O 1
ATOM 13472 N N . MET D 1 371 ? 145.217 132.659 185.020 1.00 92.26 371 MET D N 1
ATOM 13473 C CA . MET D 1 371 ? 144.456 131.413 185.080 1.00 92.26 371 MET D CA 1
ATOM 13474 C C . MET D 1 371 ? 145.259 130.250 184.512 1.00 92.26 371 MET D C 1
ATOM 13475 O O . MET D 1 371 ? 145.263 129.152 185.078 1.00 92.26 371 MET D O 1
ATOM 13480 N N . SER D 1 372 ? 145.937 130.474 183.384 1.00 90.53 372 SER D N 1
ATOM 13481 C CA . SER D 1 372 ? 146.641 129.391 182.705 1.00 90.53 372 SER D CA 1
ATOM 13482 C C . SER D 1 372 ? 147.918 128.995 183.432 1.00 90.53 372 SER D C 1
ATOM 13483 O O . SER D 1 372 ? 148.438 127.893 183.225 1.00 90.53 372 SER D O 1
ATOM 13486 N N . PHE D 1 373 ? 148.456 129.885 184.269 1.00 92.39 373 PHE D N 1
ATOM 13487 C CA . PHE D 1 373 ? 149.690 129.555 184.977 1.00 92.39 373 PHE D CA 1
ATOM 13488 C C . PHE D 1 373 ? 149.440 128.547 186.094 1.00 92.39 373 PHE D C 1
ATOM 13489 O O . PHE D 1 373 ? 150.204 127.590 186.256 1.00 92.39 373 PHE D O 1
ATOM 13497 N N . HIS D 1 374 ? 148.377 128.736 186.870 1.00 92.24 374 HIS D N 1
ATOM 13498 C CA . HIS D 1 374 ? 148.075 127.854 187.991 1.00 92.24 374 HIS D CA 1
ATOM 13499 C C . HIS D 1 374 ? 147.182 126.682 187.612 1.00 92.24 374 HIS D C 1
ATOM 13500 O O . HIS D 1 374 ? 146.831 125.894 188.497 1.00 92.24 374 HIS D O 1
ATOM 13507 N N . LYS D 1 375 ? 146.804 126.574 186.331 1.00 94.84 375 LYS D N 1
ATOM 13508 C CA . LYS D 1 375 ? 146.041 125.450 185.768 1.00 94.84 375 LYS D CA 1
ATOM 13509 C C . LYS D 1 375 ? 144.687 125.269 186.457 1.00 94.84 375 LYS D C 1
ATOM 13510 O O . LYS D 1 375 ? 144.374 124.209 187.000 1.00 94.84 375 LYS D O 1
ATOM 13516 N N . LEU D 1 376 ? 143.879 126.326 186.426 1.00 94.08 376 LEU D N 1
ATOM 13517 C CA . LEU D 1 376 ? 142.573 126.298 187.061 1.00 94.08 376 LEU D CA 1
ATOM 13518 C C . LEU D 1 376 ? 141.594 125.474 186.224 1.00 94.08 376 LEU D C 1
ATOM 13519 O O . LEU D 1 376 ? 141.794 125.304 185.018 1.00 94.08 376 LEU D O 1
ATOM 13524 N N . PRO D 1 377 ? 140.539 124.934 186.836 1.00 95.42 377 PRO D N 1
ATOM 13525 C CA . PRO D 1 377 ? 139.517 124.229 186.055 1.00 95.42 377 PRO D CA 1
ATOM 13526 C C . PRO D 1 377 ? 138.711 125.179 185.180 1.00 95.42 377 PRO D C 1
ATOM 13527 O O . PRO D 1 377 ? 138.795 126.402 185.296 1.00 95.42 377 PRO D O 1
ATOM 13531 N N . ALA D 1 378 ? 137.901 124.586 184.298 1.00 95.58 378 ALA D N 1
ATOM 13532 C CA . ALA D 1 378 ? 137.200 125.373 183.286 1.00 95.58 378 ALA D CA 1
ATOM 13533 C C . ALA D 1 378 ? 136.046 126.171 183.884 1.00 95.58 378 ALA D C 1
ATOM 13534 O O . ALA D 1 378 ? 135.765 127.293 183.441 1.00 95.58 378 ALA D O 1
ATOM 13536 N N . ASP D 1 379 ? 135.369 125.612 184.890 1.00 95.61 379 ASP D N 1
ATOM 13537 C CA . ASP D 1 379 ? 134.220 126.290 185.484 1.00 95.61 379 ASP D CA 1
ATOM 13538 C C . ASP D 1 379 ? 134.644 127.529 186.264 1.00 95.61 379 ASP D C 1
ATOM 13539 O O . ASP D 1 379 ? 133.950 128.553 186.252 1.00 95.61 379 ASP D O 1
ATOM 13544 N N . THR D 1 380 ? 135.804 127.465 186.923 1.00 95.59 380 THR D N 1
ATOM 13545 C CA . THR D 1 380 ? 136.322 128.640 187.615 1.00 95.59 380 THR D CA 1
ATOM 13546 C C . THR D 1 380 ? 136.755 129.713 186.628 1.00 95.59 380 THR D C 1
ATOM 13547 O O . THR D 1 380 ? 136.569 130.905 186.892 1.00 95.59 380 THR D O 1
ATOM 13551 N N . ARG D 1 381 ? 137.322 129.308 185.485 1.00 93.46 381 ARG D N 1
ATOM 13552 C CA . ARG D 1 381 ? 137.664 130.258 184.428 1.00 93.46 381 ARG D CA 1
ATOM 13553 C C . ARG D 1 381 ? 136.427 130.978 183.910 1.00 93.46 381 ARG D C 1
ATOM 13554 O O . ARG D 1 381 ? 136.428 132.210 183.761 1.00 93.46 381 ARG D O 1
ATOM 13562 N N . GLN D 1 382 ? 135.354 130.221 183.662 1.00 94.78 382 GLN D N 1
ATOM 13563 C CA . GLN D 1 382 ? 134.096 130.808 183.210 1.00 94.78 382 GLN D CA 1
ATOM 13564 C C . GLN D 1 382 ? 133.504 131.732 184.266 1.00 94.78 382 GLN D C 1
ATOM 13565 O O . GLN D 1 382 ? 132.960 132.793 183.939 1.00 94.78 382 GLN D O 1
ATOM 13571 N N . ARG D 1 383 ? 133.650 131.369 185.541 1.00 95.75 383 ARG D N 1
ATOM 13572 C CA . ARG D 1 383 ? 133.081 132.168 186.620 1.00 95.75 383 ARG D CA 1
ATOM 13573 C C . ARG D 1 383 ? 133.824 133.492 186.798 1.00 95.75 383 ARG D C 1
ATOM 13574 O O . ARG D 1 383 ? 133.196 134.538 187.007 1.00 95.75 383 ARG D O 1
ATOM 13582 N N . ILE D 1 384 ? 135.158 133.472 186.691 1.00 93.15 384 ILE D N 1
ATOM 13583 C CA . ILE D 1 384 ? 135.934 134.712 186.770 1.00 93.15 384 ILE D CA 1
ATOM 13584 C C . ILE D 1 384 ? 135.661 135.594 185.553 1.00 93.15 384 ILE D C 1
ATOM 13585 O O . ILE D 1 384 ? 135.597 136.829 185.664 1.00 93.15 384 ILE D O 1
ATOM 13590 N N . HIS D 1 385 ? 135.454 134.977 184.381 1.00 92.56 385 HIS D N 1
ATOM 13591 C CA . HIS D 1 385 ? 135.111 135.755 183.192 1.00 92.56 385 HIS D CA 1
ATOM 13592 C C . HIS D 1 385 ? 133.757 136.445 183.336 1.00 92.56 385 HIS D C 1
ATOM 13593 O O . HIS D 1 385 ? 133.616 137.625 182.985 1.00 92.56 385 HIS D O 1
ATOM 13600 N N . GLU D 1 386 ? 132.762 135.731 183.875 1.00 95.37 386 GLU D N 1
ATOM 13601 C CA . GLU D 1 386 ? 131.451 136.331 184.122 1.00 95.37 386 GLU D CA 1
ATOM 13602 C C . GLU D 1 386 ? 131.532 137.440 185.164 1.00 95.37 386 GLU D C 1
ATOM 13603 O O . GLU D 1 386 ? 130.838 138.462 185.049 1.00 95.37 386 GLU D O 1
ATOM 13609 N N . TYR D 1 387 ? 132.390 137.262 186.177 1.00 94.25 387 TYR D N 1
ATOM 13610 C CA . TYR D 1 387 ? 132.581 138.301 187.186 1.00 94.25 387 TYR D CA 1
ATOM 13611 C C . TYR D 1 387 ? 133.170 139.570 186.588 1.00 94.25 387 TYR D C 1
ATOM 13612 O O . TYR D 1 387 ? 132.727 140.673 186.913 1.00 94.25 387 TYR D O 1
ATOM 13621 N N . TYR D 1 388 ? 134.176 139.441 185.724 1.00 93.61 388 TYR D N 1
ATOM 13622 C CA . TYR D 1 388 ? 134.770 140.641 185.141 1.00 93.61 388 TYR D CA 1
ATOM 13623 C C . TYR D 1 388 ? 133.845 141.296 184.125 1.00 93.61 388 TYR D C 1
ATOM 13624 O O . TYR D 1 388 ? 133.864 142.526 183.969 1.00 93.61 388 TYR D O 1
ATOM 13633 N N . GLU D 1 389 ? 133.002 140.502 183.457 1.00 95.64 389 GLU D N 1
ATOM 13634 C CA . GLU D 1 389 ? 131.989 141.080 182.578 1.00 95.64 389 GLU D CA 1
ATOM 13635 C C . GLU D 1 389 ? 130.960 141.884 183.362 1.00 95.64 389 GLU D C 1
ATOM 13636 O O . GLU D 1 389 ? 130.540 142.958 182.926 1.00 95.64 389 GLU D O 1
ATOM 13642 N N . HIS D 1 390 ? 130.534 141.383 184.522 1.00 97.90 390 HIS D N 1
ATOM 13643 C CA . HIS D 1 390 ? 129.531 142.126 185.284 1.00 97.90 390 HIS D CA 1
ATOM 13644 C C . HIS D 1 390 ? 130.168 143.172 186.190 1.00 97.90 390 HIS D C 1
ATOM 13645 O O . HIS D 1 390 ? 129.462 143.980 186.802 1.00 97.90 390 HIS D O 1
ATOM 13652 N N . ARG D 1 391 ? 131.497 143.181 186.289 1.00 95.93 391 ARG D N 1
ATOM 13653 C CA . ARG D 1 391 ? 132.166 144.190 187.103 1.00 95.93 391 ARG D CA 1
ATOM 13654 C C . ARG D 1 391 ? 132.582 145.396 186.273 1.00 95.93 391 ARG D C 1
ATOM 13655 O O . ARG D 1 391 ? 132.162 146.522 186.556 1.00 95.93 391 ARG D O 1
ATOM 13663 N N . TYR D 1 392 ? 133.405 145.190 185.242 1.00 93.97 392 TYR D N 1
ATOM 13664 C CA . TYR D 1 392 ? 133.928 146.314 184.479 1.00 93.97 392 TYR D CA 1
ATOM 13665 C C . TYR D 1 392 ? 133.159 146.608 183.200 1.00 93.97 392 TYR D C 1
ATOM 13666 O O . TYR D 1 392 ? 133.306 147.709 182.663 1.00 93.97 392 TYR D O 1
ATOM 13675 N N . GLN D 1 393 ? 132.359 145.649 182.713 1.00 96.02 393 GLN D N 1
ATOM 13676 C CA . GLN D 1 393 ? 131.467 145.802 181.555 1.00 96.02 393 GLN D CA 1
ATOM 13677 C C . GLN D 1 393 ? 132.230 146.147 180.281 1.00 96.02 393 GLN D C 1
ATOM 13678 O O . GLN D 1 393 ? 131.800 146.984 179.488 1.00 96.02 393 GLN D O 1
ATOM 13684 N N . GLY D 1 394 ? 133.364 145.483 180.074 1.00 93.30 394 GLY D N 1
ATOM 13685 C CA . GLY D 1 394 ? 134.172 145.730 178.898 1.00 93.30 394 GLY D CA 1
ATOM 13686 C C . GLY D 1 394 ? 134.850 147.077 178.871 1.00 93.30 394 GLY D C 1
ATOM 13687 O O . GLY D 1 394 ? 135.222 147.552 177.797 1.00 93.30 394 GLY D O 1
ATOM 13688 N N . LYS D 1 395 ? 135.004 147.715 180.026 1.00 96.01 395 LYS D N 1
ATOM 13689 C CA . LYS D 1 395 ? 135.342 149.127 180.138 1.00 96.01 395 LYS D CA 1
ATOM 13690 C C . LYS D 1 395 ? 136.322 149.316 181.288 1.00 96.01 395 LYS D C 1
ATOM 13691 O O . LYS D 1 395 ? 136.009 148.990 182.436 1.00 96.01 395 LYS D O 1
ATOM 13697 N N . MET D 1 396 ? 137.502 149.849 180.987 1.00 90.85 396 MET D N 1
ATOM 13698 C CA . MET D 1 396 ? 138.608 149.879 181.936 1.00 90.85 396 MET D CA 1
ATOM 13699 C C . MET D 1 396 ? 138.646 151.205 182.682 1.00 90.85 396 MET D C 1
ATOM 13700 O O . MET D 1 396 ? 138.619 152.270 182.061 1.00 90.85 396 MET D O 1
ATOM 13702 N N . PHE D 1 397 ? 138.715 151.128 184.011 1.00 89.46 397 PHE D N 1
ATOM 13703 C CA . PHE D 1 397 ? 138.904 152.285 184.876 1.00 89.46 397 PHE D CA 1
ATOM 13704 C C . PHE D 1 397 ? 139.415 151.792 186.221 1.00 89.46 397 PHE D C 1
ATOM 13705 O O . PHE D 1 397 ? 139.378 150.595 186.516 1.00 89.46 397 PHE D O 1
ATOM 13713 N N . ASP D 1 398 ? 139.904 152.728 187.031 1.00 92.58 398 ASP D N 1
ATOM 13714 C CA . ASP D 1 398 ? 140.485 152.427 188.340 1.00 92.58 398 ASP D CA 1
ATOM 13715 C C . ASP D 1 398 ? 139.951 153.464 189.323 1.00 92.58 398 ASP D C 1
ATOM 13716 O O . ASP D 1 398 ? 140.446 154.591 189.350 1.00 92.58 398 ASP D O 1
ATOM 13721 N N . GLU D 1 399 ? 138.982 153.067 190.155 1.00 91.14 399 GLU D N 1
ATOM 13722 C CA . GLU D 1 399 ? 138.198 154.037 190.920 1.00 91.14 399 GLU D CA 1
ATOM 13723 C C . GLU D 1 399 ? 139.013 154.702 192.024 1.00 91.14 399 GLU D C 1
ATOM 13724 O O . GLU D 1 399 ? 138.733 155.848 192.401 1.00 91.14 399 GLU D O 1
ATOM 13726 N N . GLU D 1 400 ? 140.031 154.008 192.541 1.00 91.70 400 GLU D N 1
ATOM 13727 C CA . GLU D 1 400 ? 140.777 154.517 193.688 1.00 91.70 400 GLU D CA 1
ATOM 13728 C C . GLU D 1 400 ? 141.635 155.718 193.307 1.00 91.70 400 GLU D C 1
ATOM 13729 O O . GLU D 1 400 ? 141.651 156.732 194.013 1.00 91.70 400 GLU D O 1
ATOM 13731 N N . SER D 1 401 ? 142.327 155.637 192.168 1.00 90.69 401 SER D N 1
ATOM 13732 C CA . SER D 1 401 ? 143.162 156.753 191.737 1.00 90.69 401 SER D CA 1
ATOM 13733 C C . SER D 1 401 ? 142.319 157.935 191.271 1.00 90.69 401 SER D C 1
ATOM 13734 O O . SER D 1 401 ? 142.710 159.094 191.460 1.00 90.69 401 SER D O 1
ATOM 13737 N N . ILE D 1 402 ? 141.150 157.665 190.680 1.00 88.95 402 ILE D N 1
ATOM 13738 C CA . ILE D 1 402 ? 140.266 158.746 190.245 1.00 88.95 402 ILE D CA 1
ATOM 13739 C C . ILE D 1 402 ? 139.693 159.477 191.450 1.00 88.95 402 ILE D C 1
ATOM 13740 O O . ILE D 1 402 ? 139.606 160.711 191.461 1.00 88.95 402 ILE D O 1
ATOM 13745 N N . LEU D 1 403 ? 139.329 158.737 192.500 1.00 89.01 403 LEU D N 1
ATOM 13746 C CA . LEU D 1 403 ? 138.872 159.392 193.721 1.00 89.01 403 LEU D CA 1
ATOM 13747 C C . LEU D 1 403 ? 140.021 160.069 194.459 1.00 89.01 403 LEU D C 1
ATOM 13748 O O . LEU D 1 403 ? 139.802 161.014 195.223 1.00 89.01 403 LEU D O 1
ATOM 13753 N N . GLY D 1 404 ? 141.252 159.607 194.244 1.00 89.99 404 GLY D N 1
ATOM 13754 C CA . GLY D 1 404 ? 142.387 160.262 194.872 1.00 89.99 404 GLY D CA 1
ATOM 13755 C C . GLY D 1 404 ? 142.756 161.578 194.212 1.00 89.99 404 GLY D C 1
ATOM 13756 O O . GLY D 1 404 ? 143.195 162.514 194.882 1.00 89.99 404 GLY D O 1
ATOM 13757 N N . GLU D 1 405 ? 142.587 161.666 192.889 1.00 91.28 405 GLU D N 1
ATOM 13758 C CA . GLU D 1 405 ? 142.988 162.871 192.164 1.00 91.28 405 GLU D CA 1
ATOM 13759 C C . GLU D 1 405 ? 142.040 164.041 192.401 1.00 91.28 405 GLU D C 1
ATOM 13760 O O . GLU D 1 405 ? 142.453 165.199 192.279 1.00 91.28 405 GLU D O 1
ATOM 13766 N N . LEU D 1 406 ? 140.780 163.770 192.731 1.00 91.18 406 LEU D N 1
ATOM 13767 C CA . LEU D 1 406 ? 139.785 164.828 192.838 1.00 91.18 406 LEU D CA 1
ATOM 13768 C C . LEU D 1 406 ? 139.981 165.648 194.105 1.00 91.18 406 LEU D C 1
ATOM 13769 O O . LEU D 1 406 ? 140.747 165.284 194.999 1.00 91.18 406 LEU D O 1
ATOM 13774 N N . SER D 1 407 ? 139.275 166.771 194.171 1.00 93.82 407 SER D N 1
ATOM 13775 C CA . SER D 1 407 ? 139.340 167.621 195.344 1.00 93.82 407 SER D CA 1
ATOM 13776 C C . SER D 1 407 ? 138.335 167.159 196.392 1.00 93.82 407 SER D C 1
ATOM 13777 O O . SER D 1 407 ? 137.602 166.187 196.206 1.00 93.82 407 SER D O 1
ATOM 13780 N N . GLU D 1 408 ? 138.310 167.879 197.509 1.00 95.74 408 GLU D N 1
ATOM 13781 C CA . GLU D 1 408 ? 137.408 167.517 198.601 1.00 95.74 408 GLU D CA 1
ATOM 13782 C C . GLU D 1 408 ? 135.937 167.848 198.341 1.00 95.74 408 GLU D C 1
ATOM 13783 O O . GLU D 1 408 ? 135.084 167.031 198.728 1.00 95.74 408 GLU D O 1
ATOM 13785 N N . PRO D 1 409 ? 135.546 168.989 197.736 1.00 98.67 409 PRO D N 1
ATOM 13786 C CA . PRO D 1 409 ? 134.109 169.145 197.432 1.00 98.67 409 PRO D CA 1
ATOM 13787 C C . PRO D 1 409 ? 133.605 168.265 196.300 1.00 98.67 409 PRO D C 1
ATOM 13788 O O . PRO D 1 409 ? 132.395 168.030 196.204 1.00 98.67 409 PRO D O 1
ATOM 13792 N N . LEU D 1 410 ? 134.489 167.777 195.428 1.00 96.06 410 LEU D N 1
ATOM 13793 C CA . LEU D 1 410 ? 134.029 166.948 194.318 1.00 96.06 410 LEU D CA 1
ATOM 13794 C C . LEU D 1 410 ? 133.792 165.509 194.753 1.00 96.06 410 LEU D C 1
ATOM 13795 O O . LEU D 1 410 ? 132.930 164.824 194.194 1.00 96.06 410 LEU D O 1
ATOM 13800 N N . ARG D 1 411 ? 134.558 165.025 195.733 1.00 96.99 411 ARG D N 1
ATOM 13801 C CA . ARG D 1 411 ? 134.321 163.682 196.250 1.00 96.99 411 ARG D CA 1
ATOM 13802 C C . ARG D 1 411 ? 133.013 163.614 197.020 1.00 96.99 411 ARG D C 1
ATOM 13803 O O . ARG D 1 411 ? 132.331 162.586 197.009 1.00 96.99 411 ARG D O 1
ATOM 13811 N N . GLU D 1 412 ? 132.644 164.706 197.688 1.00 102.61 412 GLU D N 1
ATOM 13812 C CA . GLU D 1 412 ? 131.425 164.709 198.486 1.00 102.61 412 GLU D CA 1
ATOM 13813 C C . GLU D 1 412 ? 130.189 164.787 197.597 1.00 102.61 412 GLU D C 1
ATOM 13814 O O . GLU D 1 412 ? 129.121 164.282 197.959 1.00 102.61 412 GLU D O 1
ATOM 13820 N N . GLU D 1 413 ? 130.322 165.390 196.414 1.00 101.22 413 GLU D N 1
ATOM 13821 C CA . GLU D 1 413 ? 129.174 165.537 195.525 1.00 101.22 413 GLU D CA 1
ATOM 13822 C C . GLU D 1 413 ? 128.821 164.217 194.850 1.00 101.22 413 GLU D C 1
ATOM 13823 O O . GLU D 1 413 ? 127.646 163.942 194.583 1.00 101.22 413 GLU D O 1
ATOM 13829 N N . ILE D 1 414 ? 129.824 163.383 194.571 1.00 99.31 414 ILE D N 1
ATOM 13830 C CA . ILE D 1 414 ? 129.570 162.103 193.914 1.00 99.31 414 ILE D CA 1
ATOM 13831 C C . ILE D 1 414 ? 128.914 161.130 194.884 1.00 99.31 414 ILE D C 1
ATOM 13832 O O . ILE D 1 414 ? 128.001 160.380 194.517 1.00 99.31 414 ILE D O 1
ATOM 13837 N N . ILE D 1 415 ? 129.345 161.151 196.147 1.00 103.79 415 ILE D N 1
ATOM 13838 C CA . ILE D 1 415 ? 128.798 160.240 197.148 1.00 103.79 415 ILE D CA 1
ATOM 13839 C C . ILE D 1 415 ? 127.365 160.632 197.502 1.00 103.79 415 ILE D C 1
ATOM 13840 O O . ILE D 1 415 ? 126.516 159.771 197.768 1.00 103.79 415 ILE D O 1
ATOM 13845 N N . ASN D 1 416 ? 127.050 161.928 197.433 1.00 104.94 416 ASN D N 1
ATOM 13846 C CA . ASN D 1 416 ? 125.692 162.374 197.735 1.00 104.94 416 ASN D CA 1
ATOM 13847 C C . ASN D 1 416 ? 124.712 162.006 196.626 1.00 104.94 416 ASN D C 1
ATOM 13848 O O . ASN D 1 416 ? 123.494 162.105 196.811 1.00 104.94 416 ASN D O 1
ATOM 13853 N N . PHE D 1 417 ? 125.215 161.596 195.460 1.00 102.23 417 PHE D N 1
ATOM 13854 C CA . PHE D 1 417 ? 124.325 161.086 194.423 1.00 102.23 417 PHE D CA 1
ATOM 13855 C C . PHE D 1 417 ? 124.111 159.584 194.569 1.00 102.23 417 PHE D C 1
ATOM 13856 O O . PHE D 1 417 ? 123.004 159.079 194.353 1.00 102.23 417 PHE D O 1
ATOM 13864 N N . THR D 1 418 ? 125.166 158.851 194.932 1.00 104.56 418 THR D N 1
ATOM 13865 C CA . THR D 1 418 ? 125.101 157.394 194.873 1.00 104.56 418 THR D CA 1
ATOM 13866 C C . THR D 1 418 ? 124.758 156.785 196.227 1.00 104.56 418 THR D C 1
ATOM 13867 O O . THR D 1 418 ? 123.899 155.901 196.313 1.00 104.56 418 THR D O 1
ATOM 13871 N N . CYS D 1 419 ? 125.413 157.240 197.294 1.00 110.89 419 CYS D N 1
ATOM 13872 C CA . CYS D 1 419 ? 125.310 156.587 198.590 1.00 110.89 419 CYS D CA 1
ATOM 13873 C C . CYS D 1 419 ? 124.338 157.256 199.550 1.00 110.89 419 CYS D C 1
ATOM 13874 O O . CYS D 1 419 ? 124.096 156.707 200.628 1.00 110.89 419 CYS D O 1
ATOM 13877 N N . ARG D 1 420 ? 123.784 158.419 199.204 1.00 114.24 420 ARG D N 1
ATOM 13878 C CA . ARG D 1 420 ? 122.926 159.138 200.143 1.00 114.24 420 ARG D CA 1
ATOM 13879 C C . ARG D 1 420 ? 121.555 158.481 200.268 1.00 114.24 420 ARG D C 1
ATOM 13880 O O . ARG D 1 420 ? 121.003 158.383 201.371 1.00 114.24 420 ARG D O 1
ATOM 13888 N N . GLY D 1 421 ? 121.001 158.004 199.152 1.00 117.07 421 GLY D N 1
ATOM 13889 C CA . GLY D 1 421 ? 119.622 157.541 199.157 1.00 117.07 421 GLY D CA 1
ATOM 13890 C C . GLY D 1 421 ? 119.441 156.196 199.835 1.00 117.07 421 GLY D C 1
ATOM 13891 O O . GLY D 1 421 ? 118.351 155.872 200.311 1.00 117.07 421 GLY D O 1
ATOM 13892 N N . LEU D 1 422 ? 120.504 155.394 199.886 1.00 117.90 422 LEU D N 1
ATOM 13893 C CA . LEU D 1 422 ? 120.398 154.080 200.510 1.00 117.90 422 LEU D CA 1
ATOM 13894 C C . LEU D 1 422 ? 120.498 154.183 202.025 1.00 117.90 422 LEU D C 1
ATOM 13895 O O . LEU D 1 422 ? 119.877 153.401 202.754 1.00 117.90 422 LEU D O 1
ATOM 13900 N N . VAL D 1 423 ? 121.284 155.143 202.515 1.00 120.06 423 VAL D N 1
ATOM 13901 C CA . VAL D 1 423 ? 121.443 155.345 203.950 1.00 120.06 423 VAL D CA 1
ATOM 13902 C C . VAL D 1 423 ? 120.200 156.015 204.534 1.00 120.06 423 VAL D C 1
ATOM 13903 O O . VAL D 1 423 ? 119.885 155.848 205.720 1.00 120.06 423 VAL D O 1
ATOM 13907 N N . ALA D 1 424 ? 119.425 156.709 203.695 1.00 122.20 424 ALA D N 1
ATOM 13908 C CA . ALA D 1 424 ? 118.201 157.354 204.165 1.00 122.20 424 ALA D CA 1
ATOM 13909 C C . ALA D 1 424 ? 117.109 156.338 204.490 1.00 122.20 424 ALA D C 1
ATOM 13910 O O . ALA D 1 424 ? 116.154 156.656 205.207 1.00 122.20 424 ALA D O 1
ATOM 13912 N N . HIS D 1 425 ? 117.225 155.112 203.967 1.00 125.07 425 HIS D N 1
ATOM 13913 C CA . HIS D 1 425 ? 116.267 154.068 204.319 1.00 125.07 425 HIS D CA 1
ATOM 13914 C C . HIS D 1 425 ? 116.456 153.600 205.756 1.00 125.07 425 HIS D C 1
ATOM 13915 O O . HIS D 1 425 ? 115.489 153.212 206.422 1.00 125.07 425 HIS D O 1
ATOM 13922 N N . MET D 1 426 ? 117.691 153.618 206.247 1.00 129.19 426 MET D N 1
ATOM 13923 C CA . MET D 1 426 ? 117.981 153.083 207.569 1.00 129.19 426 MET D CA 1
ATOM 13924 C C . MET D 1 426 ? 117.470 154.043 208.641 1.00 129.19 426 MET D C 1
ATOM 13925 O O . MET D 1 426 ? 117.745 155.249 208.568 1.00 129.19 426 MET D O 1
ATOM 13930 N N . PRO D 1 427 ? 116.721 153.558 209.637 1.00 133.38 427 PRO D N 1
ATOM 13931 C CA . PRO D 1 427 ? 116.116 154.485 210.609 1.00 133.38 427 PRO D CA 1
ATOM 13932 C C . PRO D 1 427 ? 117.101 155.059 211.612 1.00 133.38 427 PRO D C 1
ATOM 13933 O O . PRO D 1 427 ? 116.819 156.102 212.214 1.00 133.38 427 PRO D O 1
ATOM 13937 N N . LEU D 1 428 ? 118.248 154.407 211.820 1.00 135.89 428 LEU D N 1
ATOM 13938 C CA . LEU D 1 428 ? 119.216 154.920 212.785 1.00 135.89 428 LEU D CA 1
ATOM 13939 C C . LEU D 1 428 ? 119.986 156.107 212.224 1.00 135.89 428 LEU D C 1
ATOM 13940 O O . LEU D 1 428 ? 120.327 157.040 212.959 1.00 135.89 428 LEU D O 1
ATOM 13945 N N . PHE D 1 429 ? 120.271 156.091 210.923 1.00 135.04 429 PHE D N 1
ATOM 13946 C CA . PHE D 1 429 ? 121.063 157.161 210.330 1.00 135.04 429 PHE D CA 1
ATOM 13947 C C . PHE D 1 429 ? 120.196 158.308 209.830 1.00 135.04 429 PHE D C 1
ATOM 13948 O O . PHE D 1 429 ? 120.727 159.345 209.418 1.00 135.04 429 PHE D O 1
ATOM 13956 N N . ALA D 1 430 ? 118.873 158.145 209.845 1.00 139.33 430 ALA D N 1
ATOM 13957 C CA . ALA D 1 430 ? 117.996 159.194 209.332 1.00 139.33 430 ALA D CA 1
ATOM 13958 C C . ALA D 1 430 ? 117.882 160.350 210.320 1.00 139.33 430 ALA D C 1
ATOM 13959 O O . ALA D 1 430 ? 117.749 161.512 209.921 1.00 139.33 430 ALA D O 1
ATOM 13961 N N . HIS D 1 431 ? 117.923 160.048 211.618 1.00 142.94 431 HIS D N 1
ATOM 13962 C CA . HIS D 1 431 ? 117.756 161.079 212.635 1.00 142.94 431 HIS D CA 1
ATOM 13963 C C . HIS D 1 431 ? 119.070 161.724 213.052 1.00 142.94 431 HIS D C 1
ATOM 13964 O O . HIS D 1 431 ? 119.066 162.566 213.956 1.00 142.94 431 HIS D O 1
ATOM 13971 N N . ALA D 1 432 ? 120.182 161.353 212.425 1.00 143.03 432 ALA D N 1
ATOM 13972 C CA . ALA D 1 432 ? 121.481 161.874 212.822 1.00 143.03 432 ALA D CA 1
ATOM 13973 C C . ALA D 1 432 ? 121.710 163.275 212.266 1.00 143.03 432 ALA D C 1
ATOM 13974 O O . ALA D 1 432 ? 120.995 163.744 211.378 1.00 143.03 432 ALA D O 1
ATOM 13976 N N . ASP D 1 433 ? 122.729 163.940 212.806 1.00 143.38 433 ASP D N 1
ATOM 13977 C CA . ASP D 1 433 ? 123.200 165.193 212.242 1.00 143.38 433 ASP D CA 1
ATOM 13978 C C . ASP D 1 433 ? 123.872 164.934 210.894 1.00 143.38 433 ASP D C 1
ATOM 13979 O O . ASP D 1 433 ? 124.426 163.856 210.669 1.00 143.38 433 ASP D O 1
ATOM 13984 N N . PRO D 1 434 ? 123.839 165.907 209.975 1.00 142.07 434 PRO D N 1
ATOM 13985 C CA . PRO D 1 434 ? 124.513 165.690 208.682 1.00 142.07 434 PRO D CA 1
ATOM 13986 C C . PRO D 1 434 ? 126.029 165.719 208.769 1.00 142.07 434 PRO D C 1
ATOM 13987 O O . PRO D 1 434 ? 126.702 165.279 207.830 1.00 142.07 434 PRO D O 1
ATOM 13991 N N . SER D 1 435 ? 126.592 166.232 209.864 1.00 142.16 435 SER D N 1
ATOM 13992 C CA . SER D 1 435 ? 128.042 166.191 210.027 1.00 142.16 435 SER D CA 1
ATOM 13993 C C . SER D 1 435 ? 128.518 164.784 210.362 1.00 142.16 435 SER D C 1
ATOM 13994 O O . SER D 1 435 ? 129.668 164.427 210.087 1.00 142.16 435 SER D O 1
ATOM 13997 N N . PHE D 1 436 ? 127.646 163.973 210.964 1.00 142.16 436 PHE D N 1
ATOM 13998 C CA . PHE D 1 436 ? 128.011 162.601 211.300 1.00 142.16 436 PHE D CA 1
ATOM 13999 C C . PHE D 1 436 ? 127.856 161.677 210.099 1.00 142.16 436 PHE D C 1
ATOM 14000 O O . PHE D 1 436 ? 128.643 160.740 209.925 1.00 142.16 436 PHE D O 1
ATOM 14008 N N . VAL D 1 437 ? 126.848 161.931 209.259 1.00 135.60 437 VAL D N 1
ATOM 14009 C CA . VAL D 1 437 ? 126.502 160.999 208.189 1.00 135.60 437 VAL D CA 1
ATOM 14010 C C . VAL D 1 437 ? 127.543 161.045 207.075 1.00 135.60 437 VAL D C 1
ATOM 14011 O O . VAL D 1 437 ? 127.914 160.008 206.510 1.00 135.60 437 VAL D O 1
ATOM 14015 N N . THR D 1 438 ? 128.070 162.238 206.779 1.00 132.48 438 THR D N 1
ATOM 14016 C CA . THR D 1 438 ? 129.001 162.386 205.662 1.00 132.48 438 THR D CA 1
ATOM 14017 C C . THR D 1 438 ? 130.356 161.756 205.962 1.00 132.48 438 THR D C 1
ATOM 14018 O O . THR D 1 438 ? 131.088 161.381 205.040 1.00 132.48 438 THR D O 1
ATOM 14022 N N . ALA D 1 439 ? 130.711 161.625 207.242 1.00 131.58 439 ALA D N 1
ATOM 14023 C CA . ALA D 1 439 ? 131.944 160.923 207.579 1.00 131.58 439 ALA D CA 1
ATOM 14024 C C . ALA D 1 439 ? 131.780 159.417 207.410 1.00 131.58 439 ALA D C 1
ATOM 14025 O O . ALA D 1 439 ? 132.751 158.705 207.130 1.00 131.58 439 ALA D O 1
ATOM 14027 N N . VAL D 1 440 ? 130.554 158.915 207.575 1.00 129.66 440 VAL D N 1
ATOM 14028 C CA . VAL D 1 440 ? 130.283 157.498 207.343 1.00 129.66 440 VAL D CA 1
ATOM 14029 C C . VAL D 1 440 ? 130.276 157.202 205.849 1.00 129.66 440 VAL D C 1
ATOM 14030 O O . VAL D 1 440 ? 130.742 156.145 205.403 1.00 129.66 440 VAL D O 1
ATOM 14034 N N . LEU D 1 441 ? 129.789 158.155 205.050 1.00 124.70 441 LEU D N 1
ATOM 14035 C CA . LEU D 1 441 ? 129.560 157.916 203.628 1.00 124.70 441 LEU D CA 1
ATOM 14036 C C . LEU D 1 441 ? 130.862 157.818 202.842 1.00 124.70 441 LEU D C 1
ATOM 14037 O O . LEU D 1 441 ? 130.887 157.249 201.745 1.00 124.70 441 LEU D O 1
ATOM 14042 N N . THR D 1 442 ? 131.954 158.363 203.379 1.00 123.72 442 THR D N 1
ATOM 14043 C CA . THR D 1 442 ? 133.220 158.312 202.657 1.00 123.72 442 THR D CA 1
ATOM 14044 C C . THR D 1 442 ? 133.864 156.937 202.763 1.00 123.72 442 THR D C 1
ATOM 14045 O O . THR D 1 442 ? 134.706 156.574 201.934 1.00 123.72 442 THR D O 1
ATOM 14049 N N . LYS D 1 443 ? 133.483 156.158 203.769 1.00 123.98 443 LYS D N 1
ATOM 14050 C CA . LYS D 1 443 ? 134.137 154.888 204.048 1.00 123.98 443 LYS D CA 1
ATOM 14051 C C . LYS D 1 443 ? 133.376 153.684 203.511 1.00 123.98 443 LYS D C 1
ATOM 14052 O O . LYS D 1 443 ? 133.735 152.549 203.836 1.00 123.98 443 LYS D O 1
ATOM 14058 N N . LEU D 1 444 ? 132.344 153.896 202.700 1.00 118.91 444 LEU D N 1
ATOM 14059 C CA . LEU D 1 444 ? 131.673 152.783 202.051 1.00 118.91 444 LEU D CA 1
ATOM 14060 C C . LEU D 1 444 ? 132.516 152.273 200.888 1.00 118.91 444 LEU D C 1
ATOM 14061 O O . LEU D 1 444 ? 133.290 153.017 200.282 1.00 118.91 444 LEU D O 1
ATOM 14066 N N . ARG D 1 445 ? 132.372 150.986 200.585 1.00 113.50 445 ARG D N 1
ATOM 14067 C CA . ARG D 1 445 ? 133.128 150.351 199.511 1.00 113.50 445 ARG D CA 1
ATOM 14068 C C . ARG D 1 445 ? 132.170 149.601 198.600 1.00 113.50 445 ARG D C 1
ATOM 14069 O O . ARG D 1 445 ? 131.249 148.934 199.078 1.00 113.50 445 ARG D O 1
ATOM 14077 N N . PHE D 1 446 ? 132.396 149.708 197.294 1.00 105.55 446 PHE D N 1
ATOM 14078 C CA . PHE D 1 446 ? 131.505 149.107 196.311 1.00 105.55 446 PHE D CA 1
ATOM 14079 C C . PHE D 1 446 ? 131.898 147.661 196.034 1.00 105.55 446 PHE D C 1
ATOM 14080 O O . PHE D 1 446 ? 133.067 147.363 195.772 1.00 105.55 446 PHE D O 1
ATOM 14088 N N . GLU D 1 447 ? 130.918 146.760 196.095 1.00 106.64 447 GLU D N 1
ATOM 14089 C CA . GLU D 1 447 ? 131.153 145.331 195.949 1.00 106.64 447 GLU D CA 1
ATOM 14090 C C . GLU D 1 447 ? 130.145 144.737 194.977 1.00 106.64 447 GLU D C 1
ATOM 14091 O O . GLU D 1 447 ? 128.983 145.145 194.939 1.00 106.64 447 GLU D O 1
ATOM 14097 N N . VAL D 1 448 ? 130.599 143.759 194.195 1.00 101.32 448 VAL D N 1
ATOM 14098 C CA . VAL D 1 448 ? 129.774 143.071 193.209 1.00 101.32 448 VAL D CA 1
ATOM 14099 C C . VAL D 1 448 ? 129.823 141.580 193.499 1.00 101.32 448 VAL D C 1
ATOM 14100 O O . VAL D 1 448 ? 130.906 141.000 193.620 1.00 101.32 448 VAL D O 1
ATOM 14104 N N . PHE D 1 449 ? 128.654 140.962 193.608 1.00 101.34 449 PHE D N 1
ATOM 14105 C CA . PHE D 1 449 ? 128.536 139.540 193.892 1.00 101.34 449 PHE D CA 1
ATOM 14106 C C . PHE D 1 449 ? 127.863 138.822 192.727 1.00 101.34 449 PHE D C 1
ATOM 14107 O O . PHE D 1 449 ? 127.406 139.437 191.764 1.00 101.34 449 PHE D O 1
ATOM 14115 N N . GLN D 1 450 ? 127.812 137.505 192.830 1.00 105.64 450 GLN D N 1
ATOM 14116 C CA . GLN D 1 450 ? 127.320 136.615 191.793 1.00 105.64 450 GLN D CA 1
ATOM 14117 C C . GLN D 1 450 ? 126.097 135.875 192.304 1.00 105.64 450 GLN D C 1
ATOM 14118 O O . GLN D 1 450 ? 125.883 135.787 193.518 1.00 105.64 450 GLN D O 1
ATOM 14124 N N . PRO D 1 451 ? 125.264 135.341 191.407 1.00 107.41 451 PRO D N 1
ATOM 14125 C CA . PRO D 1 451 ? 124.262 134.367 191.849 1.00 107.41 451 PRO D CA 1
ATOM 14126 C C . PRO D 1 451 ? 124.928 133.091 192.333 1.00 107.41 451 PRO D C 1
ATOM 14127 O O . PRO D 1 451 ? 125.811 132.540 191.676 1.00 107.41 451 PRO D O 1
ATOM 14131 N N . GLY D 1 452 ? 124.501 132.632 193.507 1.00 110.28 452 GLY D N 1
ATOM 14132 C CA . GLY D 1 452 ? 125.079 131.464 194.128 1.00 110.28 452 GLY D CA 1
ATOM 14133 C C . GLY D 1 452 ? 126.092 131.740 195.217 1.00 110.28 452 GLY D C 1
ATOM 14134 O O . GLY D 1 452 ? 126.324 130.859 196.056 1.00 110.28 452 GLY D O 1
ATOM 14135 N N . ASP D 1 453 ? 126.706 132.921 195.242 1.00 111.89 453 ASP D N 1
ATOM 14136 C CA . ASP D 1 453 ? 127.682 133.218 196.280 1.00 111.89 453 ASP D CA 1
ATOM 14137 C C . ASP D 1 453 ? 126.993 133.488 197.610 1.00 111.89 453 ASP D C 1
ATOM 14138 O O . ASP D 1 453 ? 125.992 134.205 197.677 1.00 111.89 453 ASP D O 1
ATOM 14143 N N . LEU D 1 454 ? 127.540 132.906 198.672 1.00 117.27 454 LEU D N 1
ATOM 14144 C CA . LEU D 1 454 ? 127.056 133.128 200.028 1.00 117.27 454 LEU D CA 1
ATOM 14145 C C . LEU D 1 454 ? 127.690 134.417 200.530 1.00 117.27 454 LEU D C 1
ATOM 14146 O O . LEU D 1 454 ? 128.915 134.509 200.653 1.00 117.27 454 LEU D O 1
ATOM 14151 N N . VAL D 1 455 ? 126.852 135.413 200.808 1.00 117.91 455 VAL D N 1
ATOM 14152 C CA . VAL D 1 455 ? 127.353 136.725 201.198 1.00 117.91 455 VAL D CA 1
ATOM 14153 C C . VAL D 1 455 ? 127.835 136.704 202.642 1.00 117.91 455 VAL D C 1
ATOM 14154 O O . VAL D 1 455 ? 128.998 137.005 202.932 1.00 117.91 455 VAL D O 1
ATOM 14158 N N . VAL D 1 456 ? 126.945 136.354 203.569 1.00 123.93 456 VAL D N 1
ATOM 14159 C CA . VAL D 1 456 ? 127.279 136.205 204.977 1.00 123.93 456 VAL D CA 1
ATOM 14160 C C . VAL D 1 456 ? 127.034 134.749 205.349 1.00 123.93 456 VAL D C 1
ATOM 14161 O O . VAL D 1 456 ? 126.022 134.155 204.977 1.00 123.93 456 VAL D O 1
ATOM 14165 N N . ARG D 1 457 ? 127.988 134.163 206.071 1.00 129.40 457 ARG D N 1
ATOM 14166 C CA . ARG D 1 457 ? 127.879 132.779 206.506 1.00 129.40 457 ARG D CA 1
ATOM 14167 C C . ARG D 1 457 ? 127.662 132.714 208.009 1.00 129.40 457 ARG D C 1
ATOM 14168 O O . ARG D 1 457 ? 128.109 133.587 208.758 1.00 129.40 457 ARG D O 1
ATOM 14176 N N . GLU D 1 458 ? 126.969 131.662 208.439 1.00 134.74 458 GLU D N 1
ATOM 14177 C CA . GLU D 1 458 ? 126.701 131.462 209.856 1.00 134.74 458 GLU D CA 1
ATOM 14178 C C . GLU D 1 458 ? 127.967 131.027 210.580 1.00 134.74 458 GLU D C 1
ATOM 14179 O O . GLU D 1 458 ? 128.817 130.331 210.018 1.00 134.74 458 GLU D O 1
ATOM 14185 N N . GLY D 1 459 ? 128.091 131.439 211.837 1.00 137.75 459 GLY D N 1
ATOM 14186 C CA . GLY D 1 459 ? 129.271 131.105 212.604 1.00 137.75 459 GLY D CA 1
ATOM 14187 C C . GLY D 1 459 ? 130.439 132.038 212.402 1.00 137.75 459 GLY D C 1
ATOM 14188 O O . GLY D 1 459 ? 131.553 131.719 212.826 1.00 137.75 459 GLY D O 1
ATOM 14189 N N . SER D 1 460 ? 130.222 133.185 211.769 1.00 139.72 460 SER D N 1
ATOM 14190 C CA . SER D 1 460 ? 131.272 134.156 211.521 1.00 139.72 460 SER D CA 1
ATOM 14191 C C . SER D 1 460 ? 131.109 135.343 212.460 1.00 139.72 460 SER D C 1
ATOM 14192 O O . SER D 1 460 ? 130.081 135.490 213.128 1.00 139.72 460 SER D O 1
ATOM 14195 N N . VAL D 1 461 ? 132.138 136.192 212.508 1.00 140.12 461 VAL D N 1
ATOM 14196 C CA . VAL D 1 461 ? 132.141 137.295 213.465 1.00 140.12 461 VAL D CA 1
ATOM 14197 C C . VAL D 1 461 ? 131.235 138.428 212.985 1.00 140.12 461 VAL D C 1
ATOM 14198 O O . VAL D 1 461 ? 130.647 139.158 213.793 1.00 140.12 461 VAL D O 1
ATOM 14202 N N . GLY D 1 462 ? 131.063 138.560 211.672 1.00 136.76 462 GLY D N 1
ATOM 14203 C CA . GLY D 1 462 ? 130.202 139.603 211.129 1.00 136.76 462 GLY D CA 1
ATOM 14204 C C . GLY D 1 462 ? 130.727 141.009 211.320 1.00 136.76 462 GLY D C 1
ATOM 14205 O O . GLY D 1 462 ? 130.114 141.807 212.039 1.00 136.76 462 GLY D O 1
ATOM 14206 N N . ARG D 1 463 ? 131.857 141.334 210.689 1.00 131.20 463 ARG D N 1
ATOM 14207 C CA . ARG D 1 463 ? 132.478 142.635 210.913 1.00 131.20 463 ARG D CA 1
ATOM 14208 C C . ARG D 1 463 ? 131.866 143.713 210.026 1.00 131.20 463 ARG D C 1
ATOM 14209 O O . ARG D 1 463 ? 132.013 144.909 210.302 1.00 131.20 463 ARG D O 1
ATOM 14211 N N . LYS D 1 464 ? 131.187 143.317 208.953 1.00 124.96 464 LYS D N 1
ATOM 14212 C CA . LYS D 1 464 ? 130.779 144.271 207.931 1.00 124.96 464 LYS D CA 1
ATOM 14213 C C . LYS D 1 464 ? 129.260 144.369 207.838 1.00 124.96 464 LYS D C 1
ATOM 14214 O O . LYS D 1 464 ? 128.553 143.365 207.968 1.00 124.96 464 LYS D O 1
ATOM 14220 N N . MET D 1 465 ? 128.765 145.582 207.611 1.00 123.67 465 MET D N 1
ATOM 14221 C CA . MET D 1 465 ? 127.349 145.845 207.385 1.00 123.67 465 MET D CA 1
ATOM 14222 C C . MET D 1 465 ? 127.141 146.201 205.919 1.00 123.67 465 MET D C 1
ATOM 14223 O O . MET D 1 465 ? 127.936 146.948 205.342 1.00 123.67 465 MET D O 1
ATOM 14228 N N . TYR D 1 466 ? 126.084 145.662 205.319 1.00 119.51 466 TYR D N 1
ATOM 14229 C CA . TYR D 1 466 ? 125.869 145.763 203.884 1.00 119.51 466 TYR D CA 1
ATOM 14230 C C . TYR D 1 466 ? 124.581 146.514 203.569 1.00 119.51 466 TYR D C 1
ATOM 14231 O O . TYR D 1 466 ? 123.540 146.293 204.193 1.00 119.51 466 TYR D O 1
ATOM 14240 N N . PHE D 1 467 ? 124.667 147.406 202.588 1.00 115.51 467 PHE D N 1
ATOM 14241 C CA . PHE D 1 467 ? 123.527 148.091 202.000 1.00 115.51 467 PHE D CA 1
ATOM 14242 C C . PHE D 1 467 ? 123.340 147.581 200.579 1.00 115.51 467 PHE D C 1
ATOM 14243 O O . PHE D 1 467 ? 124.298 147.189 199.912 1.00 115.51 467 PHE D O 1
ATOM 14251 N N . ILE D 1 468 ? 122.101 147.606 200.098 1.00 113.59 468 ILE D N 1
ATOM 14252 C CA . ILE D 1 468 ? 121.754 147.004 198.815 1.00 113.59 468 ILE D CA 1
ATOM 14253 C C . ILE D 1 468 ? 121.356 148.102 197.845 1.00 113.59 468 ILE D C 1
ATOM 14254 O O . ILE D 1 468 ? 120.440 148.881 198.125 1.00 113.59 468 ILE D O 1
ATOM 14259 N N . GLN D 1 469 ? 122.038 148.156 196.703 1.00 111.94 469 GLN D N 1
ATOM 14260 C CA . GLN D 1 469 ? 121.703 149.079 195.628 1.00 111.94 469 GLN D CA 1
ATOM 14261 C C . GLN D 1 469 ? 120.898 148.414 194.525 1.00 111.94 469 GLN D C 1
ATOM 14262 O O . GLN D 1 469 ? 119.818 148.895 194.172 1.00 111.94 469 GLN D O 1
ATOM 14268 N N . HIS D 1 470 ? 121.400 147.313 193.968 1.00 111.35 470 HIS D N 1
ATOM 14269 C CA . HIS D 1 470 ? 120.678 146.539 192.970 1.00 111.35 470 HIS D CA 1
ATOM 14270 C C . HIS D 1 470 ? 120.703 145.072 193.367 1.00 111.35 470 HIS D C 1
ATOM 14271 O O . HIS D 1 470 ? 121.215 144.703 194.425 1.00 111.35 470 HIS D O 1
ATOM 14278 N N . GLY D 1 471 ? 120.127 144.239 192.510 1.00 111.33 471 GLY D N 1
ATOM 14279 C CA . GLY D 1 471 ? 120.164 142.804 192.689 1.00 111.33 471 GLY D CA 1
ATOM 14280 C C . GLY D 1 471 ? 119.113 142.314 193.667 1.00 111.33 471 GLY D C 1
ATOM 14281 O O . GLY D 1 471 ? 118.421 143.082 194.338 1.00 111.33 471 GLY D O 1
ATOM 14282 N N . LEU D 1 472 ? 119.007 140.992 193.742 1.00 114.03 472 LEU D N 1
ATOM 14283 C CA . LEU D 1 472 ? 118.053 140.315 194.605 1.00 114.03 472 LEU D CA 1
ATOM 14284 C C . LEU D 1 472 ? 118.777 139.222 195.374 1.00 114.03 472 LEU D C 1
ATOM 14285 O O . LEU D 1 472 ? 119.636 138.531 194.822 1.00 114.03 472 LEU D O 1
ATOM 14290 N N . LEU D 1 473 ? 118.431 139.071 196.649 1.00 116.56 473 LEU D N 1
ATOM 14291 C CA . LEU D 1 473 ? 119.073 138.095 197.515 1.00 116.56 473 LEU D CA 1
ATOM 14292 C C . LEU D 1 473 ? 118.075 137.611 198.555 1.00 116.56 473 LEU D C 1
ATOM 14293 O O . LEU D 1 473 ? 117.034 138.232 198.781 1.00 116.56 473 LEU D O 1
ATOM 14298 N N . SER D 1 474 ? 118.406 136.492 199.194 1.00 120.08 474 SER D N 1
ATOM 14299 C CA . SER D 1 474 ? 117.504 135.817 200.117 1.00 120.08 474 SER D CA 1
ATOM 14300 C C . SER D 1 474 ? 118.199 135.561 201.446 1.00 120.08 474 SER D C 1
ATOM 14301 O O . SER D 1 474 ? 119.392 135.242 201.477 1.00 120.08 474 SER D O 1
ATOM 14304 N N . VAL D 1 475 ? 117.448 135.694 202.535 1.00 123.02 475 VAL D N 1
ATOM 14305 C CA . VAL D 1 475 ? 117.952 135.373 203.865 1.00 123.02 475 VAL D CA 1
ATOM 14306 C C . VAL D 1 475 ? 117.560 133.935 204.194 1.00 123.02 475 VAL D C 1
ATOM 14307 O O . VAL D 1 475 ? 116.533 133.431 203.721 1.00 123.02 475 VAL D O 1
ATOM 14311 N N . LEU D 1 476 ? 118.408 133.245 204.950 1.00 124.87 476 LEU D N 1
ATOM 14312 C CA . LEU D 1 476 ? 118.145 131.854 205.305 1.00 124.87 476 LEU D CA 1
ATOM 14313 C C . LEU D 1 476 ? 118.097 131.683 206.818 1.00 124.87 476 LEU D C 1
ATOM 14314 O O . LEU D 1 476 ? 118.668 130.740 207.364 1.00 124.87 476 LEU D O 1
ATOM 14319 N N . ARG D 1 484 ? 113.160 137.127 200.814 1.00 119.17 484 ARG D N 1
ATOM 14320 C CA . ARG D 1 484 ? 113.602 137.939 199.686 1.00 119.17 484 ARG D CA 1
ATOM 14321 C C . ARG D 1 484 ? 113.834 139.381 200.112 1.00 119.17 484 ARG D C 1
ATOM 14322 O O . ARG D 1 484 ? 113.001 139.975 200.795 1.00 119.17 484 ARG D O 1
ATOM 14330 N N . LEU D 1 485 ? 114.970 139.940 199.708 1.00 117.66 485 LEU D N 1
ATOM 14331 C CA . LEU D 1 485 ? 115.292 141.341 199.946 1.00 117.66 485 LEU D CA 1
ATOM 14332 C C . LEU D 1 485 ? 115.584 142.004 198.608 1.00 117.66 485 LEU D C 1
ATOM 14333 O O . LEU D 1 485 ? 116.560 141.651 197.937 1.00 117.66 485 LEU D O 1
ATOM 14338 N N . THR D 1 486 ? 114.748 142.965 198.230 1.00 116.42 486 THR D N 1
ATOM 14339 C CA . THR D 1 486 ? 114.879 143.652 196.956 1.00 116.42 486 THR D CA 1
ATOM 14340 C C . THR D 1 486 ? 115.846 144.827 197.098 1.00 116.42 486 THR D C 1
ATOM 14341 O O . THR D 1 486 ? 116.558 144.958 198.097 1.00 116.42 486 THR D O 1
ATOM 14343 N N . ASP D 1 487 ? 115.879 145.692 196.086 1.00 115.41 487 ASP D N 1
ATOM 14344 C CA . ASP D 1 487 ? 116.811 146.811 196.074 1.00 115.41 487 ASP D CA 1
ATOM 14345 C C . ASP D 1 487 ? 116.415 147.865 197.100 1.00 115.41 487 ASP D C 1
ATOM 14346 O O . ASP D 1 487 ? 115.235 148.044 197.411 1.00 115.41 487 ASP D O 1
ATOM 14348 N N . GLY D 1 488 ? 117.417 148.562 197.633 1.00 116.53 488 GLY D N 1
ATOM 14349 C CA . GLY D 1 488 ? 117.202 149.556 198.659 1.00 116.53 488 GLY D CA 1
ATOM 14350 C C . GLY D 1 488 ? 117.203 149.024 200.074 1.00 116.53 488 GLY D C 1
ATOM 14351 O O . GLY D 1 488 ? 117.129 149.820 201.017 1.00 116.53 488 GLY D O 1
ATOM 14352 N N . SER D 1 489 ? 117.291 147.709 200.254 1.00 117.68 489 SER D N 1
ATOM 14353 C CA . SER D 1 489 ? 117.240 147.113 201.577 1.00 117.68 489 SER D CA 1
ATOM 14354 C C . SER D 1 489 ? 118.627 147.103 202.218 1.00 117.68 489 SER D C 1
ATOM 14355 O O . SER D 1 489 ? 119.581 147.710 201.724 1.00 117.68 489 SER D O 1
ATOM 14358 N N . TYR D 1 490 ? 118.728 146.391 203.339 1.00 119.93 490 TYR D N 1
ATOM 14359 C CA . TYR D 1 490 ? 119.971 146.246 204.082 1.00 119.93 490 TYR D CA 1
ATOM 14360 C C . TYR D 1 490 ? 119.879 145.008 204.962 1.00 119.93 490 TYR D C 1
ATOM 14361 O O . TYR D 1 490 ? 118.781 144.584 205.335 1.00 119.93 490 TYR D O 1
ATOM 14370 N N . PHE D 1 491 ? 121.033 144.430 205.289 1.00 121.15 491 PHE D N 1
ATOM 14371 C CA . PHE D 1 491 ? 121.105 143.274 206.169 1.00 121.15 491 PHE D CA 1
ATOM 14372 C C . PHE D 1 491 ? 122.428 143.294 206.918 1.00 121.15 491 PHE D C 1
ATOM 14373 O O . PHE D 1 491 ? 123.394 143.924 206.483 1.00 121.15 491 PHE D O 1
ATOM 14381 N N . GLY D 1 492 ? 122.465 142.589 208.045 1.00 128.13 492 GLY D N 1
ATOM 14382 C CA . GLY D 1 492 ? 123.645 142.574 208.883 1.00 128.13 492 GLY D CA 1
ATOM 14383 C C . GLY D 1 492 ? 123.866 143.830 209.692 1.00 128.13 492 GLY D C 1
ATOM 14384 O O . GLY D 1 492 ? 125.009 144.117 210.063 1.00 128.13 492 GLY D O 1
ATOM 14385 N N . GLU D 1 493 ? 122.807 144.587 209.979 1.00 134.06 493 GLU D N 1
ATOM 14386 C CA . GLU D 1 493 ? 122.965 145.858 210.677 1.00 134.06 493 GLU D CA 1
ATOM 14387 C C . GLU D 1 493 ? 123.149 145.651 212.174 1.00 134.06 493 GLU D C 1
ATOM 14388 O O . GLU D 1 493 ? 123.945 146.346 212.814 1.00 134.06 493 GLU D O 1
ATOM 14390 N N . ILE D 1 494 ? 122.419 144.693 212.750 1.00 141.34 494 ILE D N 1
ATOM 14391 C CA . ILE D 1 494 ? 122.420 144.520 214.198 1.00 141.34 494 ILE D CA 1
ATOM 14392 C C . ILE D 1 494 ? 123.696 143.826 214.665 1.00 141.34 494 ILE D C 1
ATOM 14393 O O . ILE D 1 494 ? 124.076 143.939 215.838 1.00 141.34 494 ILE D O 1
ATOM 14398 N N . CYS D 1 495 ? 124.398 143.144 213.755 1.00 144.12 495 CYS D N 1
ATOM 14399 C CA . CYS D 1 495 ? 125.605 142.417 214.133 1.00 144.12 495 CYS D CA 1
ATOM 14400 C C . CYS D 1 495 ? 126.750 143.370 214.448 1.00 144.12 495 CYS D C 1
ATOM 14401 O O . CYS D 1 495 ? 127.578 143.088 215.321 1.00 144.12 495 CYS D O 1
ATOM 14404 N N . LEU D 1 496 ? 126.797 144.518 213.769 1.00 142.63 496 LEU D N 1
ATOM 14405 C CA . LEU D 1 496 ? 127.846 145.495 214.041 1.00 142.63 496 LEU D CA 1
ATOM 14406 C C . LEU D 1 496 ? 127.601 146.211 215.364 1.00 142.63 496 LEU D C 1
ATOM 14407 O O . LEU D 1 496 ? 128.545 146.685 216.006 1.00 142.63 496 LEU D O 1
ATOM 14412 N N . LEU D 1 497 ? 126.339 146.309 215.784 1.00 146.00 497 LEU D N 1
ATOM 14413 C CA . LEU D 1 497 ? 126.043 146.929 217.072 1.00 146.00 497 LEU D CA 1
ATOM 14414 C C . LEU D 1 497 ? 126.259 145.952 218.221 1.00 146.00 497 LEU D C 1
ATOM 14415 O O . LEU D 1 497 ? 126.748 146.338 219.289 1.00 146.00 497 LEU D O 1
ATOM 14420 N N . THR D 1 498 ? 125.902 144.679 218.025 1.00 147.17 498 THR D N 1
ATOM 14421 C CA . THR D 1 498 ? 126.015 143.716 219.117 1.00 147.17 498 THR D CA 1
ATOM 14422 C C . THR D 1 498 ? 127.415 143.122 219.227 1.00 147.17 498 THR D C 1
ATOM 14423 O O . THR D 1 498 ? 127.774 142.612 220.297 1.00 147.17 498 THR D O 1
ATOM 14427 N N . ARG D 1 499 ? 128.202 143.178 218.141 1.00 147.02 499 ARG D N 1
ATOM 14428 C CA . ARG D 1 499 ? 129.558 142.610 218.050 1.00 147.02 499 ARG D CA 1
ATOM 14429 C C . ARG D 1 499 ? 129.576 141.118 218.382 1.00 147.02 499 ARG D C 1
ATOM 14430 O O . ARG D 1 499 ? 130.501 140.617 219.024 1.00 147.02 499 ARG D O 1
ATOM 14438 N N . GLY D 1 500 ? 128.542 140.401 217.937 1.00 145.28 500 GLY D N 1
ATOM 14439 C CA . GLY D 1 500 ? 128.418 138.992 218.224 1.00 145.28 500 GLY D CA 1
ATOM 14440 C C . GLY D 1 500 ? 128.427 138.170 216.950 1.00 145.28 500 GLY D C 1
ATOM 14441 O O . GLY D 1 500 ? 128.668 138.673 215.856 1.00 145.28 500 GLY D O 1
ATOM 14442 N N . ARG D 1 501 ? 128.155 136.880 217.119 1.00 144.08 501 ARG D N 1
ATOM 14443 C CA . ARG D 1 501 ? 128.176 135.953 215.997 1.00 144.08 501 ARG D CA 1
ATOM 14444 C C . ARG D 1 501 ? 126.920 136.115 215.145 1.00 144.08 501 ARG D C 1
ATOM 14445 O O . ARG D 1 501 ? 125.818 136.324 215.658 1.00 144.08 501 ARG D O 1
ATOM 14453 N N . ARG D 1 502 ? 127.099 136.031 213.826 1.00 138.72 502 ARG D N 1
ATOM 14454 C CA . ARG D 1 502 ? 125.979 136.146 212.898 1.00 138.72 502 ARG D CA 1
ATOM 14455 C C . ARG D 1 502 ? 125.086 134.914 212.989 1.00 138.72 502 ARG D C 1
ATOM 14456 O O . ARG D 1 502 ? 125.573 133.789 213.136 1.00 138.72 502 ARG D O 1
ATOM 14458 N N . THR D 1 503 ? 123.772 135.130 212.899 1.00 135.24 503 THR D N 1
ATOM 14459 C CA . THR D 1 503 ? 122.832 134.039 213.134 1.00 135.24 503 THR D CA 1
ATOM 14460 C C . THR D 1 503 ? 122.356 133.411 211.830 1.00 135.24 503 THR D C 1
ATOM 14461 O O . THR D 1 503 ? 122.205 132.188 211.747 1.00 135.24 503 THR D O 1
ATOM 14465 N N . ALA D 1 504 ? 122.110 134.224 210.805 1.00 131.18 504 ALA D N 1
ATOM 14466 C CA . ALA D 1 504 ? 121.536 133.746 209.556 1.00 131.18 504 ALA D CA 1
ATOM 14467 C C . ALA D 1 504 ? 122.569 133.825 208.441 1.00 131.18 504 ALA D C 1
ATOM 14468 O O . ALA D 1 504 ? 123.640 134.416 208.596 1.00 131.18 504 ALA D O 1
ATOM 14470 N N . SER D 1 505 ? 122.233 133.214 207.309 1.00 127.88 505 SER D N 1
ATOM 14471 C CA . SER D 1 505 ? 123.098 133.183 206.139 1.00 127.88 505 SER D CA 1
ATOM 14472 C C . SER D 1 505 ? 122.361 133.779 204.947 1.00 127.88 505 SER D C 1
ATOM 14473 O O . SER D 1 505 ? 121.149 133.589 204.806 1.00 127.88 505 SER D O 1
ATOM 14476 N N . VAL D 1 506 ? 123.091 134.499 204.097 1.00 121.90 506 VAL D N 1
ATOM 14477 C CA . VAL D 1 506 ? 122.511 135.224 202.971 1.00 121.90 506 VAL D CA 1
ATOM 14478 C C . VAL D 1 506 ? 123.132 134.702 201.682 1.00 121.90 506 VAL D C 1
ATOM 14479 O O . VAL D 1 506 ? 124.360 134.643 201.556 1.00 121.90 506 VAL D O 1
ATOM 14483 N N . ARG D 1 507 ? 122.286 134.322 200.727 1.00 120.31 507 ARG D N 1
ATOM 14484 C CA . ARG D 1 507 ? 122.717 133.870 199.409 1.00 120.31 507 ARG D CA 1
ATOM 14485 C C . ARG D 1 507 ? 122.143 134.809 198.359 1.00 120.31 507 ARG D C 1
ATOM 14486 O O . ARG D 1 507 ? 120.949 135.123 198.390 1.00 120.31 507 ARG D O 1
ATOM 14494 N N . ALA D 1 508 ? 122.989 135.252 197.430 1.00 113.41 508 ALA D N 1
ATOM 14495 C CA . ALA D 1 508 ? 122.548 136.159 196.379 1.00 113.41 508 ALA D CA 1
ATOM 14496 C C . ALA D 1 508 ? 121.836 135.407 195.261 1.00 113.41 508 ALA D C 1
ATOM 14497 O O . ALA D 1 508 ? 122.368 134.430 194.724 1.00 113.41 508 ALA D O 1
ATOM 14499 N N . ASP D 1 509 ? 120.631 135.857 194.903 1.00 113.58 509 ASP D N 1
ATOM 14500 C CA . ASP D 1 509 ? 119.884 135.203 193.834 1.00 113.58 509 ASP D CA 1
ATOM 14501 C C . ASP D 1 509 ? 120.393 135.612 192.460 1.00 113.58 509 ASP D C 1
ATOM 14502 O O . ASP D 1 509 ? 120.282 134.840 191.502 1.00 113.58 509 ASP D O 1
ATOM 14507 N N . THR D 1 510 ? 120.940 136.817 192.338 1.00 109.53 510 THR D N 1
ATOM 14508 C CA . THR D 1 510 ? 121.456 137.308 191.068 1.00 109.53 510 THR D CA 1
ATOM 14509 C C . THR D 1 510 ? 122.629 138.237 191.349 1.00 109.53 510 THR D C 1
ATOM 14510 O O . THR D 1 510 ? 123.117 138.327 192.478 1.00 109.53 510 THR D O 1
ATOM 14514 N N . TYR D 1 511 ? 123.091 138.917 190.301 1.00 104.55 511 TYR D N 1
ATOM 14515 C CA . TYR D 1 511 ? 124.217 139.831 190.432 1.00 104.55 511 TYR D CA 1
ATOM 14516 C C . TYR D 1 511 ? 123.820 141.060 191.238 1.00 104.55 511 TYR D C 1
ATOM 14517 O O . TYR D 1 511 ? 122.935 141.822 190.846 1.00 104.55 511 TYR D O 1
ATOM 14526 N N . CYS D 1 512 ? 124.493 141.255 192.366 1.00 105.88 512 CYS D N 1
ATOM 14527 C CA . CYS D 1 512 ? 124.154 142.308 193.307 1.00 105.88 512 CYS D CA 1
ATOM 14528 C C . CYS D 1 512 ? 125.240 143.370 193.304 1.00 105.88 512 CYS D C 1
ATOM 14529 O O . CYS D 1 512 ? 126.404 143.092 193.012 1.00 105.88 512 CYS D O 1
ATOM 14532 N N . ARG D 1 513 ? 124.844 144.596 193.626 1.00 107.46 513 ARG D N 1
ATOM 14533 C CA . ARG D 1 513 ? 125.769 145.701 193.823 1.00 107.46 513 ARG D CA 1
ATOM 14534 C C . ARG D 1 513 ? 125.563 146.237 195.228 1.00 107.46 513 ARG D C 1
ATOM 14535 O O . ARG D 1 513 ? 124.489 146.759 195.542 1.00 107.46 513 ARG D O 1
ATOM 14543 N N . LEU D 1 514 ? 126.586 146.115 196.067 1.00 108.10 514 LEU D N 1
ATOM 14544 C CA . LEU D 1 514 ? 126.439 146.377 197.487 1.00 108.10 514 LEU D CA 1
ATOM 14545 C C . LEU D 1 514 ? 127.423 147.446 197.938 1.00 108.10 514 LEU D C 1
ATOM 14546 O O . LEU D 1 514 ? 128.450 147.688 197.302 1.00 108.10 514 LEU D O 1
ATOM 14551 N N . TYR D 1 515 ? 127.084 148.087 199.052 1.00 111.63 515 TYR D N 1
ATOM 14552 C CA . TYR D 1 515 ? 127.945 149.045 199.731 1.00 111.63 515 TYR D CA 1
ATOM 14553 C C . TYR D 1 515 ? 128.271 148.503 201.113 1.00 111.63 515 TYR D C 1
ATOM 14554 O O . TYR D 1 515 ? 127.363 148.175 201.882 1.00 111.63 515 TYR D O 1
ATOM 14563 N N . SER D 1 516 ? 129.558 148.418 201.429 1.00 116.97 516 SER D N 1
ATOM 14564 C CA . SER D 1 516 ? 130.029 147.734 202.624 1.00 116.97 516 SER D CA 1
ATOM 14565 C C . SER D 1 516 ? 130.591 148.737 203.615 1.00 116.97 516 SER D C 1
ATOM 14566 O O . SER D 1 516 ? 131.308 149.664 203.228 1.00 116.97 516 SER D O 1
ATOM 14569 N N . LEU D 1 517 ? 130.272 148.544 204.890 1.00 124.75 517 LEU D N 1
ATOM 14570 C CA . LEU D 1 517 ? 130.811 149.345 205.981 1.00 124.75 517 LEU D CA 1
ATOM 14571 C C . LEU D 1 517 ? 131.364 148.412 207.047 1.00 124.75 517 LEU D C 1
ATOM 14572 O O . LEU D 1 517 ? 130.618 147.615 207.623 1.00 124.75 517 LEU D O 1
ATOM 14577 N N . SER D 1 518 ? 132.661 148.519 207.316 1.00 130.76 518 SER D N 1
ATOM 14578 C CA . SER D 1 518 ? 133.288 147.679 208.323 1.00 130.76 518 SER D CA 1
ATOM 14579 C C . SER D 1 518 ? 133.014 148.223 209.722 1.00 130.76 518 SER D C 1
ATOM 14580 O O . SER D 1 518 ? 132.415 149.287 209.898 1.00 130.76 518 SER D O 1
ATOM 14583 N N . VAL D 1 519 ? 133.468 147.477 210.730 1.00 134.49 519 VAL D N 1
ATOM 14584 C CA . VAL D 1 519 ? 133.179 147.861 212.110 1.00 134.49 519 VAL D CA 1
ATOM 14585 C C . VAL D 1 519 ? 134.190 148.892 212.610 1.00 134.49 519 VAL D C 1
ATOM 14586 O O . VAL D 1 519 ? 133.838 149.807 213.366 1.00 134.49 519 VAL D O 1
ATOM 14590 N N . ASP D 1 520 ? 135.445 148.803 212.157 1.00 134.75 520 ASP D N 1
ATOM 14591 C CA . ASP D 1 520 ? 136.456 149.758 212.602 1.00 134.75 520 ASP D CA 1
ATOM 14592 C C . ASP D 1 520 ? 136.262 151.108 211.927 1.00 134.75 520 ASP D C 1
ATOM 14593 O O . ASP D 1 520 ? 136.489 152.163 212.539 1.00 134.75 520 ASP D O 1
ATOM 14595 N N . HIS D 1 521 ? 135.802 151.093 210.675 1.00 132.13 521 HIS D N 1
ATOM 14596 C CA . HIS D 1 521 ? 135.530 152.332 209.959 1.00 132.13 521 HIS D CA 1
ATOM 14597 C C . HIS D 1 521 ? 134.314 153.049 210.531 1.00 132.13 521 HIS D C 1
ATOM 14598 O O . HIS D 1 521 ? 134.145 154.255 210.327 1.00 132.13 521 HIS D O 1
ATOM 14605 N N . PHE D 1 522 ? 133.451 152.325 211.247 1.00 137.19 522 PHE D N 1
ATOM 14606 C CA . PHE D 1 522 ? 132.340 152.981 211.927 1.00 137.19 522 PHE D CA 1
ATOM 14607 C C . PHE D 1 522 ? 132.731 153.404 213.337 1.00 137.19 522 PHE D C 1
ATOM 14608 O O . PHE D 1 522 ? 132.234 154.413 213.852 1.00 137.19 522 PHE D O 1
ATOM 14616 N N . ASN D 1 523 ? 133.631 152.648 213.975 1.00 139.43 523 ASN D N 1
ATOM 14617 C CA . ASN D 1 523 ? 134.088 153.013 215.312 1.00 139.43 523 ASN D CA 1
ATOM 14618 C C . ASN D 1 523 ? 134.954 154.266 215.282 1.00 139.43 523 ASN D C 1
ATOM 14619 O O . ASN D 1 523 ? 134.961 155.042 216.245 1.00 139.43 523 ASN D O 1
ATOM 14624 N N . ALA D 1 524 ? 135.673 154.492 214.178 1.00 140.02 524 ALA D N 1
ATOM 14625 C CA . ALA D 1 524 ? 136.435 155.732 214.037 1.00 140.02 524 ALA D CA 1
ATOM 14626 C C . ALA D 1 524 ? 135.515 156.948 213.955 1.00 140.02 524 ALA D C 1
ATOM 14627 O O . ALA D 1 524 ? 135.804 158.001 214.539 1.00 140.02 524 ALA D O 1
ATOM 14629 N N . VAL D 1 525 ? 134.384 156.809 213.264 1.00 140.17 525 VAL D N 1
ATOM 14630 C CA . VAL D 1 525 ? 133.448 157.921 213.145 1.00 140.17 525 VAL D CA 1
ATOM 14631 C C . VAL D 1 525 ? 132.679 158.110 214.451 1.00 140.17 525 VAL D C 1
ATOM 14632 O O . VAL D 1 525 ? 132.323 159.237 214.822 1.00 140.17 525 VAL D O 1
ATOM 14636 N N . LEU D 1 526 ? 132.437 157.018 215.187 1.00 143.60 526 LEU D N 1
ATOM 14637 C CA . LEU D 1 526 ? 131.879 157.151 216.531 1.00 143.60 526 LEU D CA 1
ATOM 14638 C C . LEU D 1 526 ? 132.856 157.846 217.471 1.00 143.60 526 LEU D C 1
ATOM 14639 O O . LEU D 1 526 ? 132.441 158.580 218.376 1.00 143.60 526 LEU D O 1
ATOM 14644 N N . GLU D 1 527 ? 134.158 157.624 217.275 1.00 143.43 527 GLU D N 1
ATOM 14645 C CA . GLU D 1 527 ? 135.156 158.352 218.054 1.00 143.43 527 GLU D CA 1
ATOM 14646 C C . GLU D 1 527 ? 135.228 159.813 217.628 1.00 143.43 527 GLU D C 1
ATOM 14647 O O . GLU D 1 527 ? 135.623 160.679 218.417 1.00 143.43 527 GLU D O 1
ATOM 14649 N N . GLU D 1 528 ? 134.850 160.106 216.381 1.00 145.07 528 GLU D N 1
ATOM 14650 C CA . GLU D 1 528 ? 134.862 161.489 215.913 1.00 145.07 528 GLU D CA 1
ATOM 14651 C C . GLU D 1 528 ? 133.710 162.298 216.503 1.00 145.07 528 GLU D C 1
ATOM 14652 O O . GLU D 1 528 ? 133.807 163.525 216.624 1.00 145.07 528 GLU D O 1
ATOM 14654 N N . PHE D 1 529 ? 132.614 161.643 216.864 1.00 148.43 529 PHE D N 1
ATOM 14655 C CA . PHE D 1 529 ? 131.421 162.338 217.349 1.00 148.43 529 PHE D CA 1
ATOM 14656 C C . PHE D 1 529 ? 130.889 161.679 218.613 1.00 148.43 529 PHE D C 1
ATOM 14657 O O . PHE D 1 529 ? 130.272 160.600 218.533 1.00 148.43 529 PHE D O 1
ATOM 14665 N N . PRO D 1 530 ? 131.076 162.279 219.790 1.00 154.00 530 PRO D N 1
ATOM 14666 C CA . PRO D 1 530 ? 130.629 161.628 221.029 1.00 154.00 530 PRO D CA 1
ATOM 14667 C C . PRO D 1 530 ? 129.146 161.817 221.306 1.00 154.00 530 PRO D C 1
ATOM 14668 O O . PRO D 1 530 ? 128.582 161.129 222.162 1.00 154.00 530 PRO D O 1
ATOM 14672 N N . MET D 1 531 ? 128.507 162.753 220.600 1.00 158.70 531 MET D N 1
ATOM 14673 C CA . MET D 1 531 ? 127.071 162.948 220.773 1.00 158.70 531 MET D CA 1
ATOM 14674 C C . MET D 1 531 ? 126.279 161.800 220.160 1.00 158.70 531 MET D C 1
ATOM 14675 O O . MET D 1 531 ? 125.252 161.381 220.707 1.00 158.70 531 MET D O 1
ATOM 14680 N N . MET D 1 532 ? 126.740 161.279 219.023 1.00 157.45 532 MET D N 1
ATOM 14681 C CA . MET D 1 532 ? 126.084 160.120 218.429 1.00 157.45 532 MET D CA 1
ATOM 14682 C C . MET D 1 532 ? 126.456 158.838 219.159 1.00 157.45 532 MET D C 1
ATOM 14683 O O . MET D 1 532 ? 125.732 157.839 219.077 1.00 157.45 532 MET D O 1
ATOM 14688 N N . ARG D 1 533 ? 127.585 158.845 219.874 1.00 159.20 533 ARG D N 1
ATOM 14689 C CA . ARG D 1 533 ? 127.994 157.670 220.637 1.00 159.20 533 ARG D CA 1
ATOM 14690 C C . ARG D 1 533 ? 127.048 157.416 221.805 1.00 159.20 533 ARG D C 1
ATOM 14691 O O . ARG D 1 533 ? 126.825 156.263 222.194 1.00 159.20 533 ARG D O 1
ATOM 14699 N N . ARG D 1 534 ? 126.460 158.480 222.356 1.00 162.24 534 ARG D N 1
ATOM 14700 C CA . ARG D 1 534 ? 125.496 158.327 223.441 1.00 162.24 534 ARG D CA 1
ATOM 14701 C C . ARG D 1 534 ? 124.197 157.703 222.939 1.00 162.24 534 ARG D C 1
ATOM 14702 O O . ARG D 1 534 ? 123.525 156.965 223.669 1.00 162.24 534 ARG D O 1
ATOM 14710 N N . ALA D 1 535 ? 123.841 157.970 221.679 1.00 162.15 535 ALA D N 1
ATOM 14711 C CA . ALA D 1 535 ? 122.577 157.475 221.142 1.00 162.15 535 ALA D CA 1
ATOM 14712 C C . ALA D 1 535 ? 122.621 155.971 220.895 1.00 162.15 535 ALA D C 1
ATOM 14713 O O . ALA D 1 535 ? 121.632 155.269 221.136 1.00 162.15 535 ALA D O 1
ATOM 14715 N N . PHE D 1 536 ? 123.756 155.456 220.417 1.00 160.52 536 PHE D N 1
ATOM 14716 C CA . PHE D 1 536 ? 123.861 154.018 220.180 1.00 160.52 536 PHE D CA 1
ATOM 14717 C C . PHE D 1 536 ? 124.059 153.252 221.484 1.00 160.52 536 PHE D C 1
ATOM 14718 O O . PHE D 1 536 ? 123.857 152.033 221.530 1.00 160.52 536 PHE D O 1
ATOM 14726 N N . GLU D 1 537 ? 124.465 153.943 222.552 1.00 164.64 537 GLU D N 1
ATOM 14727 C CA . GLU D 1 537 ? 124.474 153.308 223.866 1.00 164.64 537 GLU D CA 1
ATOM 14728 C C . GLU D 1 537 ? 123.059 153.125 224.395 1.00 164.64 537 GLU D C 1
ATOM 14729 O O . GLU D 1 537 ? 122.771 152.143 225.089 1.00 164.64 537 GLU D O 1
ATOM 14735 N N . THR D 1 538 ? 122.158 154.059 224.077 1.00 166.67 538 THR D N 1
ATOM 14736 C CA . THR D 1 538 ? 120.769 153.917 224.504 1.00 166.67 538 THR D CA 1
ATOM 14737 C C . THR D 1 538 ? 120.049 152.851 223.689 1.00 166.67 538 THR D C 1
ATOM 14738 O O . THR D 1 538 ? 119.047 152.286 224.140 1.00 166.67 538 THR D O 1
ATOM 14742 N N . VAL D 1 539 ? 120.542 152.568 222.480 1.00 168.00 539 VAL D N 1
ATOM 14743 C CA . VAL D 1 539 ? 120.004 151.458 221.699 1.00 168.00 539 VAL D CA 1
ATOM 14744 C C . VAL D 1 539 ? 120.432 150.129 222.310 1.00 168.00 539 VAL D C 1
ATOM 14745 O O . VAL D 1 539 ? 119.627 149.197 222.436 1.00 168.00 539 VAL D O 1
ATOM 14749 N N . ALA D 1 540 ? 121.696 150.036 222.734 1.00 169.79 540 ALA D N 1
ATOM 14750 C CA . ALA D 1 540 ? 122.234 148.769 223.225 1.00 169.79 540 ALA D CA 1
ATOM 14751 C C . ALA D 1 540 ? 121.668 148.404 224.593 1.00 169.79 540 ALA D C 1
ATOM 14752 O O . ALA D 1 540 ? 121.650 147.226 224.969 1.00 169.79 540 ALA D O 1
ATOM 14754 N N . MET D 1 541 ? 121.205 149.396 225.356 1.00 171.91 541 MET D N 1
ATOM 14755 C CA . MET D 1 541 ? 120.605 149.099 226.653 1.00 171.91 541 MET D CA 1
ATOM 14756 C C . MET D 1 541 ? 119.176 148.590 226.501 1.00 171.91 541 MET D C 1
ATOM 14757 O O . MET D 1 541 ? 118.687 147.831 227.345 1.00 171.91 541 MET D O 1
ATOM 14762 N N . ASP D 1 542 ? 118.491 148.996 225.429 1.00 172.04 542 ASP D N 1
ATOM 14763 C CA . ASP D 1 542 ? 117.098 148.595 225.252 1.00 172.04 542 ASP D CA 1
ATOM 14764 C C . ASP D 1 542 ? 116.991 147.176 224.710 1.00 172.04 542 ASP D C 1
ATOM 14765 O O . ASP D 1 542 ? 116.120 146.406 225.132 1.00 172.04 542 ASP D O 1
ATOM 14770 N N . ARG D 1 543 ? 117.862 146.811 223.776 1.00 171.76 543 ARG D N 1
ATOM 14771 C CA . ARG D 1 543 ? 117.775 145.515 223.110 1.00 171.76 543 ARG D CA 1
ATOM 14772 C C . ARG D 1 543 ? 118.304 144.397 224.003 1.00 171.76 543 ARG D C 1
ATOM 14773 O O . ARG D 1 543 ? 117.801 143.273 223.970 1.00 171.76 543 ARG D O 1
#